Protein 5DJ4 (pdb70)

B-factor: mean 57.41, std 16.45, range [20.0, 118.85]

InterPro domains:
  IPR006730 Sestrin [PF04636] (44-479)
  IPR006730 Sestrin [PTHR12474] (34-480)
  IPR029032 AhpD-like [G3DSA:1.20.1290.10] (67-219)
  IPR029032 AhpD-like [SSF69118] (72-221)

Structure (mmCIF, N/CA/C/O backbone):
data_5DJ4
#
_entry.id   5DJ4
#
_cell.length_a   293.029
_cell.length_b   293.029
_cell.length_c   293.029
_cell.angle_alpha   90.00
_cell.angle_beta   90.00
_cell.angle_gamma   90.00
#
_symmetry.space_group_name_H-M   'I 2 3'
#
loop_
_entity.id
_entity.type
_entity.pdbx_description
1 polymer Sestrin-2
2 non-polymer LEUCINE
3 water water
#
loop_
_atom_site.group_PDB
_atom_site.id
_atom_site.type_symbol
_atom_site.label_atom_id
_atom_site.label_alt_id
_atom_site.label_comp_id
_atom_site.label_asym_id
_atom_site.label_entity_id
_atom_site.label_seq_id
_atom_site.pdbx_PDB_ins_code
_atom_site.Cartn_x
_atom_site.Cartn_y
_atom_site.Cartn_z
_atom_site.occupancy
_atom_site.B_iso_or_equiv
_atom_site.auth_seq_id
_atom_site.auth_comp_id
_atom_site.auth_asym_id
_atom_site.auth_atom_id
_atom_site.pdbx_PDB_model_num
ATOM 1 N N . GLY A 1 66 ? 189.075 72.570 97.601 1.00 54.90 66 GLY A N 1
ATOM 2 C CA . GLY A 1 66 ? 189.883 73.224 96.585 1.00 53.52 66 GLY A CA 1
ATOM 3 C C . GLY A 1 66 ? 191.384 73.199 96.848 1.00 55.56 66 GLY A C 1
ATOM 4 O O . GLY A 1 66 ? 191.833 72.919 97.965 1.00 56.12 66 GLY A O 1
ATOM 5 N N . LEU A 1 67 ? 192.159 73.484 95.804 1.00 53.45 67 LEU A N 1
ATOM 6 C CA . LEU A 1 67 ? 193.611 73.636 95.900 1.00 47.68 67 LEU A CA 1
ATOM 7 C C . LEU A 1 67 ? 193.945 74.889 96.695 1.00 52.27 67 LEU A C 1
ATOM 8 O O . LEU A 1 67 ? 194.483 75.841 96.155 1.00 52.18 67 LEU A O 1
ATOM 13 N N . GLU A 1 68 ? 193.626 74.878 97.982 1.00 53.59 68 GLU A N 1
ATOM 14 C CA . GLU A 1 68 ? 193.565 76.096 98.775 1.00 49.82 68 GLU A CA 1
ATOM 15 C C . GLU A 1 68 ? 194.886 76.863 98.894 1.00 50.57 68 GLU A C 1
ATOM 16 O O . GLU A 1 68 ? 194.890 78.091 98.833 1.00 51.54 68 GLU A O 1
ATOM 18 N N . ALA A 1 69 ? 196.000 76.157 99.053 1.00 48.19 69 ALA A N 1
ATOM 19 C CA . ALA A 1 69 ? 197.289 76.819 99.250 1.00 48.61 69 ALA A CA 1
ATOM 20 C C . ALA A 1 69 ? 197.770 77.561 97.999 1.00 47.44 69 ALA A C 1
ATOM 21 O O . ALA A 1 69 ? 198.476 78.556 98.099 1.00 50.50 69 ALA A O 1
ATOM 23 N N . LEU A 1 70 ? 197.369 77.064 96.833 1.00 46.20 70 LEU A N 1
ATOM 24 C CA . LEU A 1 70 ? 197.689 77.648 95.541 1.00 45.09 70 LEU A CA 1
ATOM 25 C C . LEU A 1 70 ? 196.850 78.870 95.261 1.00 44.80 70 LEU A C 1
ATOM 26 O O . LEU A 1 70 ? 197.355 79.912 94.838 1.00 44.65 70 LEU A O 1
ATOM 31 N N . MET A 1 71 ? 195.547 78.691 95.462 1.00 47.35 71 MET A N 1
ATOM 32 C CA . MET A 1 71 ? 194.541 79.742 95.326 1.00 45.04 71 MET A CA 1
ATOM 33 C C . MET A 1 71 ? 194.880 80.974 96.152 1.00 45.79 71 MET A C 1
ATOM 34 O O . MET A 1 71 ? 194.896 82.087 95.650 1.00 45.72 71 MET A O 1
ATOM 39 N N . SER A 1 72 ? 195.179 80.767 97.423 1.00 46.99 72 SER A N 1
ATOM 40 C CA . SER A 1 72 ? 195.419 81.892 98.312 1.00 52.12 72 SER A CA 1
ATOM 41 C C . SER A 1 72 ? 196.878 82.299 98.402 1.00 50.34 72 SER A C 1
ATOM 42 O O . SER A 1 72 ? 197.278 82.919 99.374 1.00 54.14 72 SER A O 1
ATOM 45 N N . SER A 1 73 ? 197.664 81.974 97.387 1.00 47.48 73 SER A N 1
ATOM 46 C CA . SER A 1 73 ? 199.091 82.210 97.451 1.00 47.85 73 SER A CA 1
ATOM 47 C C . SER A 1 73 ? 199.445 83.494 96.763 1.00 52.03 73 SER A C 1
ATOM 48 O O . SER A 1 73 ? 200.413 84.137 97.129 1.00 58.17 73 SER A O 1
ATOM 51 N N . GLY A 1 74 ? 198.659 83.855 95.753 1.00 50.43 74 GLY A N 1
ATOM 52 C CA . GLY A 1 74 ? 198.909 85.047 94.967 1.00 46.30 74 GLY A CA 1
ATOM 53 C C . GLY A 1 74 ? 199.866 84.834 93.811 1.00 45.43 74 GLY A C 1
ATOM 54 O O . GLY A 1 74 ? 200.355 85.799 93.237 1.00 52.07 74 GLY A O 1
ATOM 55 N N . ARG A 1 75 ? 200.106 83.579 93.446 1.00 44.81 75 ARG A N 1
ATOM 56 C CA . ARG A 1 75 ? 201.126 83.235 92.459 1.00 44.22 75 ARG A CA 1
ATOM 57 C C . ARG A 1 75 ? 200.567 82.710 91.144 1.00 46.00 75 ARG A C 1
ATOM 58 O O . ARG A 1 75 ? 201.300 82.565 90.167 1.00 48.28 75 ARG A O 1
ATOM 66 N N . VAL A 1 76 ? 199.276 82.394 91.127 1.00 42.53 76 VAL A N 1
ATOM 67 C CA . VAL A 1 76 ? 198.584 82.089 89.888 1.00 41.45 76 VAL A CA 1
ATOM 68 C C . VAL A 1 76 ? 197.476 83.109 89.667 1.00 41.35 76 VAL A C 1
ATOM 69 O O . VAL A 1 76 ? 197.058 83.786 90.598 1.00 42.12 76 VAL A O 1
ATOM 73 N N . ASP A 1 77 ? 197.001 83.237 88.435 1.00 40.54 77 ASP A N 1
ATOM 74 C CA . ASP A 1 77 ? 196.066 84.312 88.137 1.00 40.58 77 ASP A CA 1
ATOM 75 C C . ASP A 1 77 ? 194.641 84.005 88.581 1.00 43.34 77 ASP A C 1
ATOM 76 O O . ASP A 1 77 ? 194.319 82.880 88.932 1.00 45.92 77 ASP A O 1
ATOM 81 N N . ASN A 1 78 ? 193.803 85.033 88.545 1.00 43.38 78 ASN A N 1
ATOM 82 C CA . ASN A 1 78 ? 192.428 84.973 88.989 1.00 41.37 78 ASN A CA 1
ATOM 83 C C . ASN A 1 78 ? 191.627 83.823 88.414 1.00 44.68 78 ASN A C 1
ATOM 84 O O . ASN A 1 78 ? 190.867 83.191 89.128 1.00 52.33 78 ASN A O 1
ATOM 89 N N . LEU A 1 79 ? 191.810 83.548 87.128 1.00 39.80 79 LEU A N 1
ATOM 90 C CA . LEU A 1 79 ? 191.110 82.484 86.440 1.00 39.18 79 LEU A CA 1
ATOM 91 C C . LEU A 1 79 ? 191.458 81.134 87.029 1.00 39.11 79 LEU A C 1
ATOM 92 O O . LEU A 1 79 ? 190.582 80.335 87.296 1.00 41.86 79 LEU A O 1
ATOM 97 N N . ALA A 1 80 ? 192.743 80.869 87.207 1.00 39.24 80 ALA A N 1
ATOM 98 C CA . ALA A 1 80 ? 193.186 79.603 87.773 1.00 39.14 80 ALA A CA 1
ATOM 99 C C . ALA A 1 80 ? 192.776 79.469 89.223 1.00 40.01 80 ALA A C 1
ATOM 100 O O . ALA A 1 80 ? 192.577 78.375 89.699 1.00 40.18 80 ALA A O 1
ATOM 102 N N . VAL A 1 81 ? 192.643 80.586 89.922 1.00 40.69 81 VAL A N 1
ATOM 103 C CA . VAL A 1 81 ? 192.187 80.557 91.299 1.00 41.68 81 VAL A CA 1
ATOM 104 C C . VAL A 1 81 ? 190.782 80.005 91.396 1.00 43.63 81 VAL A C 1
ATOM 105 O O . VAL A 1 81 ? 190.515 79.152 92.219 1.00 52.44 81 VAL A O 1
ATOM 109 N N . VAL A 1 82 ? 189.888 80.470 90.538 1.00 43.64 82 VAL A N 1
ATOM 110 C CA . VAL A 1 82 ? 188.515 80.007 90.545 1.00 41.56 82 VAL A CA 1
ATOM 111 C C . VAL A 1 82 ? 188.397 78.574 90.017 1.00 40.95 82 VAL A C 1
ATOM 112 O O . VAL A 1 82 ? 187.556 77.814 90.480 1.00 43.70 82 VAL A O 1
ATOM 116 N N . MET A 1 83 ? 189.251 78.192 89.075 1.00 40.09 83 MET A N 1
ATOM 117 C CA . MET A 1 83 ? 189.306 76.807 88.600 1.00 39.63 83 MET A CA 1
ATOM 118 C C . MET A 1 83 ? 189.673 75.832 89.708 1.00 45.30 83 MET A C 1
ATOM 119 O O . MET A 1 83 ? 189.241 74.688 89.700 1.00 49.39 83 MET A O 1
ATOM 124 N N . GLY A 1 84 ? 190.488 76.294 90.648 1.00 40.79 84 GLY A N 1
ATOM 125 C CA . GLY A 1 84 ? 190.937 75.478 91.754 1.00 41.51 84 GLY A CA 1
ATOM 126 C C . GLY A 1 84 ? 189.842 75.040 92.696 1.00 42.35 84 GLY A C 1
ATOM 127 O O . GLY A 1 84 ? 190.069 74.190 93.524 1.00 43.43 84 GLY A O 1
ATOM 128 N N . LEU A 1 85 ? 188.657 75.625 92.571 1.00 42.46 85 LEU A N 1
ATOM 129 C CA . LEU A 1 85 ? 187.486 75.231 93.346 1.00 43.31 85 LEU A CA 1
ATOM 130 C C . LEU A 1 85 ? 187.097 73.769 93.089 1.00 43.47 85 LEU A C 1
ATOM 131 O O . LEU A 1 85 ? 186.462 73.128 93.928 1.00 44.04 85 LEU A O 1
ATOM 136 N N . HIS A 1 86 ? 187.482 73.254 91.924 1.00 42.84 86 HIS A N 1
ATOM 137 C CA . HIS A 1 86 ? 187.237 71.862 91.556 1.00 42.04 86 HIS A CA 1
ATOM 138 C C . HIS A 1 86 ? 188.493 71.152 91.067 1.00 41.94 86 HIS A C 1
ATOM 139 O O . HIS A 1 86 ? 188.683 70.983 89.876 1.00 40.70 86 HIS A O 1
ATOM 146 N N . PRO A 1 87 ? 189.331 70.694 92.004 1.00 42.16 87 PRO A N 1
ATOM 147 C CA . PRO A 1 87 ? 190.625 70.049 91.759 1.00 41.98 87 PRO A CA 1
ATOM 148 C C . PRO A 1 87 ? 190.635 68.958 90.694 1.00 41.45 87 PRO A C 1
ATOM 149 O O . PRO A 1 87 ? 191.626 68.823 90.023 1.00 46.00 87 PRO A O 1
ATOM 153 N N . ASP A 1 88 ? 189.561 68.207 90.527 1.00 41.58 88 ASP A N 1
ATOM 154 C CA . ASP A 1 88 ? 189.535 67.148 89.534 1.00 41.22 88 ASP A CA 1
ATOM 155 C C . ASP A 1 88 ? 189.346 67.674 88.127 1.00 40.23 88 ASP A C 1
ATOM 156 O O . ASP A 1 88 ? 189.742 67.033 87.161 1.00 39.85 88 ASP A O 1
ATOM 161 N N . TYR A 1 89 ? 188.756 68.849 88.013 1.00 39.93 89 TYR A N 1
ATOM 162 C CA . TYR A 1 89 ? 188.671 69.486 86.728 1.00 39.10 89 TYR A CA 1
ATOM 163 C C . TYR A 1 89 ? 189.910 70.299 86.465 1.00 38.68 89 TYR A C 1
ATOM 164 O O . TYR A 1 89 ? 190.387 70.333 85.347 1.00 38.20 89 TYR A O 1
ATOM 173 N N . PHE A 1 90 ? 190.425 70.957 87.497 1.00 39.08 90 PHE A N 1
ATOM 174 C CA . PHE A 1 90 ? 191.606 71.795 87.373 1.00 38.84 90 PHE A CA 1
ATOM 175 C C . PHE A 1 90 ? 192.773 71.058 86.744 1.00 38.63 90 PHE A C 1
ATOM 176 O O . PHE A 1 90 ? 193.456 71.603 85.893 1.00 42.97 90 PHE A O 1
ATOM 184 N N . THR A 1 91 ? 193.001 69.824 87.159 1.00 39.11 91 THR A N 1
ATOM 185 C CA . THR A 1 91 ? 194.115 69.065 86.629 1.00 39.12 91 THR A CA 1
ATOM 186 C C . THR A 1 91 ? 193.969 68.895 85.116 1.00 38.43 91 THR A C 1
ATOM 187 O O . THR A 1 91 ? 194.910 69.083 84.366 1.00 38.19 91 THR A O 1
ATOM 191 N N . SER A 1 92 ? 192.774 68.569 84.665 1.00 38.22 92 SER A N 1
ATOM 192 C CA . SER A 1 92 ? 192.549 68.403 83.248 1.00 37.69 92 SER A CA 1
ATOM 193 C C . SER A 1 92 ? 192.636 69.715 82.485 1.00 37.08 92 SER A C 1
ATOM 194 O O . SER A 1 92 ? 193.207 69.751 81.417 1.00 36.78 92 SER A O 1
ATOM 197 N N . PHE A 1 93 ? 192.063 70.780 83.036 1.00 37.03 93 PHE A N 1
ATOM 198 C CA . PHE A 1 93 ? 192.228 72.121 82.512 1.00 36.63 93 PHE A CA 1
ATOM 199 C C . PHE A 1 93 ? 193.693 72.527 82.369 1.00 36.59 93 PHE A C 1
ATOM 200 O O . PHE A 1 93 ? 194.099 73.025 81.333 1.00 36.24 93 PHE A O 1
ATOM 208 N N . TRP A 1 94 ? 194.474 72.334 83.420 1.00 37.07 94 TRP A N 1
ATOM 209 C CA . TRP A 1 94 ? 195.851 72.784 83.430 1.00 37.21 94 TRP A CA 1
ATOM 210 C C . TRP A 1 94 ? 196.720 72.059 82.411 1.00 37.13 94 TRP A C 1
ATOM 211 O O . TRP A 1 94 ? 197.515 72.679 81.721 1.00 41.42 94 TRP A O 1
ATOM 222 N N . ARG A 1 95 ? 196.588 70.745 82.340 1.00 37.35 95 ARG A N 1
ATOM 223 C CA . ARG A 1 95 ? 197.301 69.958 81.355 1.00 37.42 95 ARG A CA 1
ATOM 224 C C . ARG A 1 95 ? 197.113 70.450 79.922 1.00 36.89 95 ARG A C 1
ATOM 225 O O . ARG A 1 95 ? 198.067 70.508 79.169 1.00 46.77 95 ARG A O 1
ATOM 233 N N . LEU A 1 96 ? 195.891 70.788 79.538 1.00 36.45 96 LEU A N 1
ATOM 234 C CA . LEU A 1 96 ? 195.656 71.300 78.203 1.00 36.06 96 LEU A CA 1
ATOM 235 C C . LEU A 1 96 ? 196.171 72.716 78.050 1.00 40.27 96 LEU A C 1
ATOM 236 O O . LEU A 1 96 ? 196.706 73.076 77.028 1.00 45.68 96 LEU A O 1
ATOM 241 N N . HIS A 1 97 ? 195.987 73.523 79.077 1.00 39.96 97 HIS A N 1
ATOM 242 C CA . HIS A 1 97 ? 196.462 74.882 79.073 1.00 35.86 97 HIS A CA 1
ATOM 243 C C . HIS A 1 97 ? 197.977 74.927 78.864 1.00 36.15 97 HIS A C 1
ATOM 244 O O . HIS A 1 97 ? 198.465 75.659 78.029 1.00 42.09 97 HIS A O 1
ATOM 251 N N . TYR A 1 98 ? 198.706 74.133 79.640 1.00 36.59 98 TYR A N 1
ATOM 252 C CA . TYR A 1 98 ? 200.144 74.016 79.551 1.00 37.06 98 TYR A CA 1
ATOM 253 C C . TYR A 1 98 ? 200.583 73.429 78.209 1.00 37.08 98 TYR A C 1
ATOM 254 O O . TYR A 1 98 ? 201.586 73.838 77.649 1.00 58.50 98 TYR A O 1
ATOM 263 N N . LEU A 1 99 ? 199.841 72.463 77.693 1.00 36.91 99 LEU A N 1
ATOM 264 C CA . LEU A 1 99 ? 200.116 71.932 76.366 1.00 37.00 99 LEU A CA 1
ATOM 265 C C . LEU A 1 99 ? 200.026 73.017 75.288 1.00 36.70 99 LEU A C 1
ATOM 266 O O . LEU A 1 99 ? 200.943 73.204 74.514 1.00 42.09 99 LEU A O 1
ATOM 271 N N . LEU A 1 100 ? 198.920 73.747 75.261 1.00 36.20 100 LEU A N 1
ATOM 272 C CA . LEU A 1 100 ? 198.680 74.746 74.231 1.00 36.38 100 LEU A CA 1
ATOM 273 C C . LEU A 1 100 ? 199.579 75.953 74.306 1.00 41.33 100 LEU A C 1
ATOM 274 O O . LEU A 1 100 ? 199.933 76.514 73.285 1.00 53.70 100 LEU A O 1
ATOM 279 N N . LEU A 1 101 ? 199.962 76.359 75.499 1.00 36.29 101 LEU A N 1
ATOM 280 C CA . LEU A 1 101 ? 200.654 77.621 75.610 1.00 44.40 101 LEU A CA 1
ATOM 281 C C . LEU A 1 101 ? 202.108 77.490 76.049 1.00 50.15 101 LEU A C 1
ATOM 282 O O . LEU A 1 101 ? 202.880 78.430 75.904 1.00 54.65 101 LEU A O 1
ATOM 287 N N . HIS A 1 102 ? 202.516 76.331 76.536 1.00 37.36 102 HIS A N 1
ATOM 288 C CA . HIS A 1 102 ? 203.850 76.253 77.101 1.00 44.17 102 HIS A CA 1
ATOM 289 C C . HIS A 1 102 ? 204.588 74.985 76.762 1.00 41.93 102 HIS A C 1
ATOM 290 O O . HIS A 1 102 ? 205.499 74.592 77.486 1.00 42.94 102 HIS A O 1
ATOM 297 N N . THR A 1 103 ? 204.203 74.380 75.642 1.00 38.39 103 THR A N 1
ATOM 298 C CA . THR A 1 103 ? 204.797 73.156 75.118 1.00 38.95 103 THR A CA 1
ATOM 299 C C . THR A 1 103 ? 204.955 73.297 73.621 1.00 46.09 103 THR A C 1
ATOM 300 O O . THR A 1 103 ? 204.032 73.718 72.938 1.00 51.81 103 THR A O 1
ATOM 304 N N . ASP A 1 104 ? 206.121 72.939 73.110 1.00 50.71 104 ASP A N 1
ATOM 305 C CA . ASP A 1 104 ? 206.398 72.989 71.683 1.00 48.48 104 ASP A CA 1
ATOM 306 C C . ASP A 1 104 ? 205.431 72.115 70.893 1.00 50.66 104 ASP A C 1
ATOM 307 O O . ASP A 1 104 ? 205.087 71.012 71.318 1.00 52.83 104 ASP A O 1
ATOM 312 N N . GLY A 1 105 ? 204.991 72.628 69.745 1.00 50.96 105 GLY A N 1
ATOM 313 C CA . GLY A 1 105 ? 204.033 71.950 68.892 1.00 42.98 105 GLY A CA 1
ATOM 314 C C . GLY A 1 105 ? 204.131 72.446 67.470 1.00 39.96 105 GLY A C 1
ATOM 315 O O . GLY A 1 105 ? 205.113 73.076 67.108 1.00 40.51 105 GLY A O 1
ATOM 316 N N . PRO A 1 106 ? 203.120 72.149 66.649 1.00 39.76 106 PRO A N 1
ATOM 317 C CA . PRO A 1 106 ? 203.097 72.590 65.252 1.00 40.17 106 PRO A CA 1
ATOM 318 C C . PRO A 1 106 ? 203.298 74.096 65.066 1.00 47.60 106 PRO A C 1
ATOM 319 O O . PRO A 1 106 ? 203.914 74.495 64.089 1.00 49.22 106 PRO A O 1
ATOM 323 N N . LEU A 1 107 ? 202.783 74.907 65.986 1.00 39.25 107 LEU A N 1
ATOM 324 C CA . LEU A 1 107 ? 202.837 76.356 65.860 1.00 39.15 107 LEU A CA 1
ATOM 325 C C . LEU A 1 107 ? 203.770 76.981 66.885 1.00 39.20 107 LEU A C 1
ATOM 326 O O . LEU A 1 107 ? 203.858 76.527 68.013 1.00 50.24 107 LEU A O 1
ATOM 331 N N . ALA A 1 108 ? 204.470 78.024 66.467 1.00 39.65 108 ALA A N 1
ATOM 332 C CA . ALA A 1 108 ? 205.367 78.769 67.323 1.00 39.84 108 ALA A CA 1
ATOM 333 C C . ALA A 1 108 ? 204.612 79.452 68.455 1.00 39.09 108 ALA A C 1
ATOM 334 O O . ALA A 1 108 ? 203.474 79.832 68.305 1.00 38.56 108 ALA A O 1
ATOM 336 N N . SER A 1 109 ? 205.271 79.604 69.588 1.00 39.18 109 SER A N 1
ATOM 337 C CA . SER A 1 109 ? 204.728 80.238 70.775 1.00 38.67 109 SER A CA 1
ATOM 338 C C . SER A 1 109 ? 203.962 81.533 70.522 1.00 38.43 109 SER A C 1
ATOM 339 O O . SER A 1 109 ? 202.895 81.729 71.054 1.00 44.83 109 SER A O 1
ATOM 342 N N . SER A 1 110 ? 204.516 82.415 69.705 1.00 42.48 110 SER A N 1
ATOM 343 C CA . SER A 1 110 ? 203.913 83.708 69.444 1.00 38.94 110 SER A CA 1
ATOM 344 C C . SER A 1 110 ? 202.680 83.605 68.560 1.00 38.58 110 SER A C 1
ATOM 345 O O . SER A 1 110 ? 201.740 84.365 68.719 1.00 45.01 110 SER A O 1
ATOM 348 N N . TRP A 1 111 ? 202.688 82.671 67.624 1.00 38.67 111 TRP A N 1
ATOM 349 C CA . TRP A 1 111 ? 201.512 82.393 66.810 1.00 38.41 111 TRP A CA 1
ATOM 350 C C . TRP A 1 111 ? 200.361 81.886 67.646 1.00 37.67 111 TRP A C 1
ATOM 351 O O . TRP A 1 111 ? 199.227 82.196 67.378 1.00 37.46 111 TRP A O 1
ATOM 362 N N . ARG A 1 112 ? 200.661 81.110 68.672 1.00 37.40 112 ARG A N 1
ATOM 363 C CA . ARG A 1 112 ? 199.626 80.497 69.477 1.00 36.81 112 ARG A CA 1
ATOM 364 C C . ARG A 1 112 ? 198.967 81.512 70.398 1.00 36.57 112 ARG A C 1
ATOM 365 O O . ARG A 1 112 ? 197.767 81.490 70.574 1.00 36.26 112 ARG A O 1
ATOM 373 N N . HIS A 1 113 ? 199.760 82.399 70.976 1.00 36.85 113 HIS A N 1
ATOM 374 C CA . HIS A 1 113 ? 199.240 83.523 71.729 1.00 36.84 113 HIS A CA 1
ATOM 375 C C . HIS A 1 113 ? 198.462 84.490 70.878 1.00 37.00 113 HIS A C 1
ATOM 376 O O . HIS A 1 113 ? 197.457 85.021 71.307 1.00 39.97 113 HIS A O 1
ATOM 383 N N . TYR A 1 114 ? 198.936 84.745 69.672 1.00 37.38 114 TYR A N 1
ATOM 384 C CA . TYR A 1 114 ? 198.209 85.622 68.791 1.00 37.66 114 TYR A CA 1
ATOM 385 C C . TYR A 1 114 ? 196.886 85.008 68.365 1.00 37.35 114 TYR A C 1
ATOM 386 O O . TYR A 1 114 ? 195.900 85.706 68.306 1.00 37.46 114 TYR A O 1
ATOM 395 N N . ILE A 1 115 ? 196.862 83.712 68.076 1.00 37.06 115 ILE A N 1
ATOM 396 C CA . ILE A 1 115 ? 195.622 83.033 67.734 1.00 36.83 115 ILE A CA 1
ATOM 397 C C . ILE A 1 115 ? 194.625 83.136 68.883 1.00 36.49 115 ILE A C 1
ATOM 398 O O . ILE A 1 115 ? 193.444 83.324 68.663 1.00 39.51 115 ILE A O 1
ATOM 403 N N . ALA A 1 116 ? 195.117 83.046 70.110 1.00 36.26 116 ALA A N 1
ATOM 404 C CA . ALA A 1 116 ? 194.295 83.209 71.300 1.00 36.08 116 ALA A CA 1
ATOM 405 C C . ALA A 1 116 ? 193.744 84.630 71.484 1.00 36.45 116 ALA A C 1
ATOM 406 O O . ALA A 1 116 ? 192.676 84.803 72.029 1.00 36.48 116 ALA A O 1
ATOM 408 N N . ILE A 1 117 ? 194.484 85.642 71.047 1.00 36.85 117 ILE A N 1
ATOM 409 C CA . ILE A 1 117 ? 194.000 87.015 71.075 1.00 37.36 117 ILE A CA 1
ATOM 410 C C . ILE A 1 117 ? 192.830 87.175 70.110 1.00 37.59 117 ILE A C 1
ATOM 411 O O . ILE A 1 117 ? 191.832 87.780 70.441 1.00 46.61 117 ILE A O 1
ATOM 416 N N . MET A 1 118 ? 192.960 86.614 68.921 1.00 37.58 118 MET A N 1
ATOM 417 C CA . MET A 1 118 ? 191.893 86.626 67.940 1.00 37.88 118 MET A CA 1
ATOM 418 C C . MET A 1 118 ? 190.627 85.955 68.441 1.00 37.64 118 MET A C 1
ATOM 419 O O . MET A 1 118 ? 189.532 86.417 68.173 1.00 38.07 118 MET A O 1
ATOM 424 N N . ALA A 1 119 ? 190.798 84.859 69.168 1.00 49.24 119 ALA A N 1
ATOM 425 C CA . ALA A 1 119 ? 189.687 84.092 69.710 1.00 36.87 119 ALA A CA 1
ATOM 426 C C . ALA A 1 119 ? 188.951 84.843 70.815 1.00 37.10 119 ALA A C 1
ATOM 427 O O . ALA A 1 119 ? 187.726 84.907 70.817 1.00 37.42 119 ALA A O 1
ATOM 429 N N . ALA A 1 120 ? 189.698 85.410 71.755 1.00 37.54 120 ALA A N 1
ATOM 430 C CA . ALA A 1 120 ? 189.109 86.117 72.882 1.00 37.40 120 ALA A CA 1
ATOM 431 C C . ALA A 1 120 ? 188.461 87.427 72.462 1.00 38.15 120 ALA A C 1
ATOM 432 O O . ALA A 1 120 ? 187.578 87.934 73.132 1.00 44.17 120 ALA A O 1
ATOM 434 N N . ALA A 1 121 ? 188.918 87.977 71.349 1.00 38.38 121 ALA A N 1
ATOM 435 C CA . ALA A 1 121 ? 188.398 89.233 70.846 1.00 39.21 121 ALA A CA 1
ATOM 436 C C . ALA A 1 121 ? 186.980 89.058 70.316 1.00 39.61 121 ALA A C 1
ATOM 437 O O . ALA A 1 121 ? 186.206 89.991 70.328 1.00 40.41 121 ALA A O 1
ATOM 439 N N . ARG A 1 122 ? 186.636 87.858 69.864 1.00 39.21 122 ARG A N 1
ATOM 440 C CA . ARG A 1 122 ? 185.284 87.574 69.414 1.00 39.59 122 ARG A CA 1
ATOM 441 C C . ARG A 1 122 ? 184.241 87.889 70.484 1.00 40.04 122 ARG A C 1
ATOM 442 O O . ARG A 1 122 ? 183.129 88.281 70.173 1.00 40.81 122 ARG A O 1
ATOM 450 N N . HIS A 1 123 ? 184.601 87.716 71.746 1.00 48.95 123 HIS A N 1
ATOM 451 C CA . HIS A 1 123 ? 183.679 87.987 72.839 1.00 40.18 123 HIS A CA 1
ATOM 452 C C . HIS A 1 123 ? 184.076 89.212 73.619 1.00 40.67 123 HIS A C 1
ATOM 453 O O . HIS A 1 123 ? 183.594 89.421 74.712 1.00 41.07 123 HIS A O 1
ATOM 460 N N . GLN A 1 124 ? 184.977 90.002 73.052 1.00 45.55 124 GLN A N 1
ATOM 461 C CA . GLN A 1 124 ? 185.428 91.237 73.667 1.00 41.31 124 GLN A CA 1
ATOM 462 C C . GLN A 1 124 ? 185.960 90.969 75.077 1.00 44.98 124 GLN A C 1
ATOM 463 O O . GLN A 1 124 ? 185.700 91.727 75.996 1.00 46.11 124 GLN A O 1
ATOM 469 N N . CYS A 1 125 ? 186.704 89.875 75.235 1.00 40.04 125 CYS A N 1
ATOM 470 C CA . CYS A 1 125 ? 187.208 89.446 76.540 1.00 39.76 125 CYS A CA 1
ATOM 471 C C . CYS A 1 125 ? 188.584 90.019 76.878 1.00 39.71 125 CYS A C 1
ATOM 472 O O . CYS A 1 125 ? 189.587 89.393 76.605 1.00 39.06 125 CYS A O 1
ATOM 475 N N . SER A 1 126 ? 188.627 91.187 77.507 1.00 40.50 126 SER A N 1
ATOM 476 C CA . SER A 1 126 ? 189.896 91.858 77.769 1.00 40.64 126 SER A CA 1
ATOM 477 C C . SER A 1 126 ? 190.771 91.143 78.763 1.00 40.21 126 SER A C 1
ATOM 478 O O . SER A 1 126 ? 191.974 91.304 78.734 1.00 51.32 126 SER A O 1
ATOM 481 N N . TYR A 1 127 ? 190.184 90.340 79.635 1.00 40.06 127 TYR A N 1
ATOM 482 C CA . TYR A 1 127 ? 190.992 89.552 80.543 1.00 39.70 127 TYR A CA 1
ATOM 483 C C . TYR A 1 127 ? 191.931 88.642 79.750 1.00 38.86 127 TYR A C 1
ATOM 484 O O . TYR A 1 127 ? 193.109 88.565 80.031 1.00 46.73 127 TYR A O 1
ATOM 493 N N . LEU A 1 128 ? 191.390 87.963 78.754 1.00 38.36 128 LEU A N 1
ATOM 494 C CA . LEU A 1 128 ? 192.128 87.001 77.958 1.00 37.66 128 LEU A CA 1
ATOM 495 C C . LEU A 1 128 ? 192.960 87.651 76.864 1.00 37.71 128 LEU A C 1
ATOM 496 O O . LEU A 1 128 ? 194.042 87.188 76.558 1.00 39.48 128 LEU A O 1
ATOM 501 N N . VAL A 1 129 ? 192.450 88.715 76.258 1.00 39.91 129 VAL A N 1
ATOM 502 C CA . VAL A 1 129 ? 193.220 89.443 75.269 1.00 38.41 129 VAL A CA 1
ATOM 503 C C . VAL A 1 129 ? 194.453 90.039 75.925 1.00 38.72 129 VAL A C 1
ATOM 504 O O . VAL A 1 129 ? 195.559 89.861 75.434 1.00 40.50 129 VAL A O 1
ATOM 508 N N . GLY A 1 130 ? 194.263 90.738 77.038 1.00 39.24 130 GLY A N 1
ATOM 509 C CA . GLY A 1 130 ? 195.355 91.398 77.727 1.00 39.72 130 GLY A CA 1
ATOM 510 C C . GLY A 1 130 ? 196.411 90.456 78.263 1.00 39.73 130 GLY A C 1
ATOM 511 O O . GLY A 1 130 ? 197.583 90.787 78.311 1.00 44.67 130 GLY A O 1
ATOM 512 N N . SER A 1 131 ? 195.977 89.273 78.663 1.00 38.77 131 SER A N 1
ATOM 513 C CA . SER A 1 131 ? 196.834 88.215 79.140 1.00 38.43 131 SER A CA 1
ATOM 514 C C . SER A 1 131 ? 197.684 87.611 78.014 1.00 38.05 131 SER A C 1
ATOM 515 O O . SER A 1 131 ? 198.879 87.438 78.153 1.00 38.20 131 SER A O 1
ATOM 518 N N . HIS A 1 132 ? 197.074 87.311 76.884 1.00 37.68 132 HIS A N 1
ATOM 519 C CA . HIS A 1 132 ? 197.824 86.814 75.746 1.00 37.47 132 HIS A CA 1
ATOM 520 C C . HIS A 1 132 ? 198.633 87.883 75.009 1.00 37.99 132 HIS A C 1
ATOM 521 O O . HIS A 1 132 ? 199.623 87.561 74.367 1.00 38.05 132 HIS A O 1
ATOM 528 N N . MET A 1 133 ? 198.223 89.145 75.101 1.00 38.48 133 MET A N 1
ATOM 529 C CA . MET A 1 133 ? 199.014 90.224 74.541 1.00 39.11 133 MET A CA 1
ATOM 530 C C . MET A 1 133 ? 200.350 90.308 75.262 1.00 39.47 133 MET A C 1
ATOM 531 O O . MET A 1 133 ? 201.376 90.443 74.627 1.00 39.79 133 MET A O 1
ATOM 536 N N . ALA A 1 134 ? 200.342 90.208 76.589 1.00 39.53 134 ALA A N 1
ATOM 537 C CA . ALA A 1 134 ? 201.583 90.270 77.367 1.00 40.00 134 ALA A CA 1
ATOM 538 C C . ALA A 1 134 ? 202.494 89.083 77.100 1.00 39.71 134 ALA A C 1
ATOM 539 O O . ALA A 1 134 ? 203.679 89.262 76.949 1.00 40.60 134 ALA A O 1
ATOM 541 N N . GLU A 1 135 ? 201.943 87.876 77.046 1.00 39.02 135 GLU A N 1
ATOM 542 C CA . GLU A 1 135 ? 202.715 86.686 76.731 1.00 38.82 135 GLU A CA 1
ATOM 543 C C . GLU A 1 135 ? 203.295 86.723 75.335 1.00 38.96 135 GLU A C 1
ATOM 544 O O . GLU A 1 135 ? 204.423 86.339 75.131 1.00 43.41 135 GLU A O 1
ATOM 550 N N . PHE A 1 136 ? 202.506 87.158 74.373 1.00 38.78 136 PHE A N 1
ATOM 551 C CA . PHE A 1 136 ? 202.972 87.330 73.010 1.00 39.04 136 PHE A CA 1
ATOM 552 C C . PHE A 1 136 ? 204.246 88.170 72.979 1.00 39.88 136 PHE A C 1
ATOM 553 O O . PHE A 1 136 ? 205.202 87.840 72.289 1.00 43.39 136 PHE A O 1
ATOM 561 N N . LEU A 1 137 ? 204.265 89.248 73.748 1.00 40.28 137 LEU A N 1
ATOM 562 C CA . LEU A 1 137 ? 205.421 90.119 73.790 1.00 41.18 137 LEU A CA 1
ATOM 563 C C . LEU A 1 137 ? 206.594 89.504 74.537 1.00 41.50 137 LEU A C 1
ATOM 564 O O . LEU A 1 137 ? 207.706 89.582 74.056 1.00 42.15 137 LEU A O 1
ATOM 569 N N . GLN A 1 138 ? 206.350 88.882 75.692 1.00 41.17 138 GLN A N 1
ATOM 570 C CA . GLN A 1 138 ? 207.400 88.185 76.453 1.00 41.54 138 GLN A CA 1
ATOM 571 C C . GLN A 1 138 ? 208.034 87.006 75.719 1.00 41.48 138 GLN A C 1
ATOM 572 O O . GLN A 1 138 ? 209.114 86.573 76.065 1.00 42.06 138 GLN A O 1
ATOM 578 N N . THR A 1 139 ? 207.356 86.479 74.721 1.00 40.88 139 THR A N 1
ATOM 579 C CA . THR A 1 139 ? 207.826 85.307 74.013 1.00 40.87 139 THR A CA 1
ATOM 580 C C . THR A 1 139 ? 208.422 85.659 72.644 1.00 41.40 139 THR A C 1
ATOM 581 O O . THR A 1 139 ? 208.740 84.778 71.859 1.00 42.22 139 THR A O 1
ATOM 585 N N . GLY A 1 140 ? 208.560 86.947 72.356 1.00 41.85 140 GLY A N 1
ATOM 586 C CA . GLY A 1 140 ? 209.249 87.386 71.160 1.00 42.58 140 GLY A CA 1
ATOM 587 C C . GLY A 1 140 ? 208.367 87.683 69.977 1.00 42.29 140 GLY A C 1
ATOM 588 O O . GLY A 1 140 ? 208.820 87.689 68.845 1.00 42.83 140 GLY A O 1
ATOM 589 N N . GLY A 1 141 ? 207.094 87.928 70.226 1.00 41.55 141 GLY A N 1
ATOM 590 C CA . GLY A 1 141 ? 206.208 88.279 69.152 1.00 41.40 141 GLY A CA 1
ATOM 591 C C . GLY A 1 141 ? 206.479 89.688 68.701 1.00 42.18 141 GLY A C 1
ATOM 592 O O . GLY A 1 141 ? 206.783 90.556 69.506 1.00 42.53 141 GLY A O 1
ATOM 593 N N . ASP A 1 142 ? 206.374 89.895 67.398 1.00 42.55 142 ASP A N 1
ATOM 594 C CA . ASP A 1 142 ? 206.473 91.199 66.774 1.00 43.36 142 ASP A CA 1
ATOM 595 C C . ASP A 1 142 ? 205.390 92.135 67.306 1.00 43.11 142 ASP A C 1
ATOM 596 O O . ASP A 1 142 ? 204.225 91.908 67.061 1.00 42.55 142 ASP A O 1
ATOM 601 N N . PRO A 1 143 ? 205.776 93.205 68.019 1.00 43.66 143 PRO A N 1
ATOM 602 C CA . PRO A 1 143 ? 204.811 94.104 68.651 1.00 43.59 143 PRO A CA 1
ATOM 603 C C . PRO A 1 143 ? 203.855 94.762 67.668 1.00 43.85 143 PRO A C 1
ATOM 604 O O . PRO A 1 143 ? 202.800 95.225 68.056 1.00 43.67 143 PRO A O 1
ATOM 608 N N . GLU A 1 144 ? 204.227 94.808 66.402 1.00 44.39 144 GLU A N 1
ATOM 609 C CA . GLU A 1 144 ? 203.416 95.486 65.421 1.00 44.85 144 GLU A CA 1
ATOM 610 C C . GLU A 1 144 ? 202.137 94.740 65.129 1.00 44.05 144 GLU A C 1
ATOM 611 O O . GLU A 1 144 ? 201.176 95.343 64.666 1.00 46.72 144 GLU A O 1
ATOM 617 N N . TRP A 1 145 ? 202.121 93.435 65.393 1.00 43.16 145 TRP A N 1
ATOM 618 C CA . TRP A 1 145 ? 200.915 92.636 65.217 1.00 42.42 145 TRP A CA 1
ATOM 619 C C . TRP A 1 145 ? 199.807 93.091 66.147 1.00 42.09 145 TRP A C 1
ATOM 620 O O . TRP A 1 145 ? 198.650 92.828 65.900 1.00 41.80 145 TRP A O 1
ATOM 631 N N . LEU A 1 146 ? 200.173 93.751 67.234 1.00 42.23 146 LEU A N 1
ATOM 632 C CA . LEU A 1 146 ? 199.209 94.177 68.240 1.00 42.05 146 LEU A CA 1
ATOM 633 C C . LEU A 1 146 ? 198.523 95.494 67.875 1.00 42.91 146 LEU A C 1
ATOM 634 O O . LEU A 1 146 ? 197.686 95.989 68.619 1.00 43.00 146 LEU A O 1
ATOM 639 N N . LEU A 1 147 ? 198.883 96.053 66.729 1.00 43.67 147 LEU A N 1
ATOM 640 C CA . LEU A 1 147 ? 198.158 97.177 66.184 1.00 44.57 147 LEU A CA 1
ATOM 641 C C . LEU A 1 147 ? 196.930 96.697 65.421 1.00 44.36 147 LEU A C 1
ATOM 642 O O . LEU A 1 147 ? 196.110 97.490 65.011 1.00 62.23 147 LEU A O 1
ATOM 647 N N . GLY A 1 148 ? 196.804 95.395 65.236 1.00 43.47 148 GLY A N 1
ATOM 648 C CA . GLY A 1 148 ? 195.633 94.831 64.609 1.00 43.26 148 GLY A CA 1
ATOM 649 C C . GLY A 1 148 ? 195.960 93.778 63.580 1.00 42.99 148 GLY A C 1
ATOM 650 O O . GLY A 1 148 ? 197.102 93.664 63.158 1.00 43.18 148 GLY A O 1
ATOM 651 N N . LEU A 1 149 ? 194.944 93.030 63.166 1.00 42.68 149 LEU A N 1
ATOM 652 C CA . LEU A 1 149 ? 195.083 91.900 62.250 1.00 42.43 149 LEU A CA 1
ATOM 653 C C . LEU A 1 149 ? 195.791 92.204 60.945 1.00 43.31 149 LEU A C 1
ATOM 654 O O . LEU A 1 149 ? 196.460 91.345 60.387 1.00 46.82 149 LEU A O 1
ATOM 659 N N . HIS A 1 150 ? 195.617 93.418 60.442 1.00 44.30 150 HIS A N 1
ATOM 660 C CA . HIS A 1 150 ? 196.110 93.773 59.126 1.00 45.33 150 HIS A CA 1
ATOM 661 C C . HIS A 1 150 ? 197.620 93.739 59.081 1.00 45.47 150 HIS A C 1
ATOM 662 O O . HIS A 1 150 ? 198.207 93.607 58.014 1.00 46.16 150 HIS A O 1
ATOM 669 N N . ARG A 1 151 ? 198.244 93.838 60.250 1.00 45.02 151 ARG A N 1
ATOM 670 C CA . ARG A 1 151 ? 199.696 93.811 60.362 1.00 45.10 151 ARG A CA 1
ATOM 671 C C . ARG A 1 151 ? 200.233 92.399 60.559 1.00 44.30 151 ARG A C 1
ATOM 672 O O . ARG A 1 151 ? 201.430 92.200 60.621 1.00 45.61 151 ARG A O 1
ATOM 680 N N . ALA A 1 152 ? 199.333 91.428 60.642 1.00 43.53 152 ALA A N 1
ATOM 681 C CA . ALA A 1 152 ? 199.674 90.038 60.886 1.00 42.80 152 ALA A CA 1
ATOM 682 C C . ALA A 1 152 ? 199.739 89.248 59.576 1.00 43.24 152 ALA A C 1
ATOM 683 O O . ALA A 1 152 ? 199.087 89.607 58.613 1.00 50.01 152 ALA A O 1
ATOM 685 N N . PRO A 1 153 ? 200.526 88.165 59.539 1.00 43.05 153 PRO A N 1
ATOM 686 C CA . PRO A 1 153 ? 200.723 87.380 58.322 1.00 43.62 153 PRO A CA 1
ATOM 687 C C . PRO A 1 153 ? 199.420 86.918 57.712 1.00 43.51 153 PRO A C 1
ATOM 688 O O . PRO A 1 153 ? 198.495 86.618 58.443 1.00 42.68 153 PRO A O 1
ATOM 692 N N . GLU A 1 154 ? 199.361 86.849 56.390 1.00 44.43 154 GLU A N 1
ATOM 693 C CA . GLU A 1 154 ? 198.159 86.413 55.704 1.00 44.53 154 GLU A CA 1
ATOM 694 C C . GLU A 1 154 ? 197.689 85.043 56.203 1.00 43.65 154 GLU A C 1
ATOM 695 O O . GLU A 1 154 ? 196.498 84.787 56.288 1.00 43.55 154 GLU A O 1
ATOM 701 N N . LYS A 1 155 ? 198.627 84.173 56.547 1.00 43.39 155 LYS A N 1
ATOM 702 C CA . LYS A 1 155 ? 198.289 82.856 57.065 1.00 42.65 155 LYS A CA 1
ATOM 703 C C . LYS A 1 155 ? 197.412 82.918 58.325 1.00 41.57 155 LYS A C 1
ATOM 704 O O . LYS A 1 155 ? 196.455 82.187 58.448 1.00 41.18 155 LYS A O 1
ATOM 710 N N . LEU A 1 156 ? 197.753 83.807 59.247 1.00 43.07 156 LEU A N 1
ATOM 711 C CA . LEU A 1 156 ? 196.975 84.046 60.452 1.00 40.39 156 LEU A CA 1
ATOM 712 C C . LEU A 1 156 ? 195.621 84.706 60.157 1.00 40.54 156 LEU A C 1
ATOM 713 O O . LEU A 1 156 ? 194.640 84.430 60.808 1.00 41.00 156 LEU A O 1
ATOM 718 N N . ARG A 1 157 ? 195.576 85.580 59.167 1.00 42.11 157 ARG A N 1
ATOM 719 C CA . ARG A 1 157 ? 194.355 86.278 58.794 1.00 41.79 157 ARG A CA 1
ATOM 720 C C . ARG A 1 157 ? 193.277 85.390 58.189 1.00 41.87 157 ARG A C 1
ATOM 721 O O . ARG A 1 157 ? 192.100 85.673 58.344 1.00 41.89 157 ARG A O 1
ATOM 729 N N . LYS A 1 158 ? 193.681 84.318 57.514 1.00 42.02 158 LYS A N 1
ATOM 730 C CA . LYS A 1 158 ? 192.763 83.360 56.908 1.00 42.20 158 LYS A CA 1
ATOM 731 C C . LYS A 1 158 ? 191.914 82.653 57.952 1.00 41.31 158 LYS A C 1
ATOM 732 O O . LYS A 1 158 ? 190.914 82.014 57.642 1.00 42.56 158 LYS A O 1
ATOM 738 N N . LEU A 1 159 ? 192.326 82.781 59.199 1.00 40.50 159 LEU A N 1
ATOM 739 C CA . LEU A 1 159 ? 191.665 82.152 60.320 1.00 39.70 159 LEU A CA 1
ATOM 740 C C . LEU A 1 159 ? 190.446 82.924 60.812 1.00 39.70 159 LEU A C 1
ATOM 741 O O . LEU A 1 159 ? 189.697 82.424 61.616 1.00 44.59 159 LEU A O 1
ATOM 746 N N . SER A 1 160 ? 190.257 84.147 60.341 1.00 40.33 160 SER A N 1
ATOM 747 C CA . SER A 1 160 ? 189.215 85.007 60.860 1.00 40.47 160 SER A CA 1
ATOM 748 C C . SER A 1 160 ? 187.814 84.460 60.676 1.00 40.68 160 SER A C 1
ATOM 749 O O . SER A 1 160 ? 186.977 84.569 61.558 1.00 40.46 160 SER A O 1
ATOM 752 N N . GLU A 1 161 ? 187.549 83.907 59.505 1.00 41.25 161 GLU A N 1
ATOM 753 C CA . GLU A 1 161 ? 186.233 83.420 59.197 1.00 41.65 161 GLU A CA 1
ATOM 754 C C . GLU A 1 161 ? 185.846 82.290 60.135 1.00 40.88 161 GLU A C 1
ATOM 755 O O . GLU A 1 161 ? 184.781 82.319 60.731 1.00 40.90 161 GLU A O 1
ATOM 761 N N . ILE A 1 162 ? 186.728 81.310 60.290 1.00 40.30 162 ILE A N 1
ATOM 762 C CA . ILE A 1 162 ? 186.403 80.141 61.084 1.00 39.71 162 ILE A CA 1
ATOM 763 C C . ILE A 1 162 ? 186.467 80.451 62.583 1.00 38.98 162 ILE A C 1
ATOM 764 O O . ILE A 1 162 ? 185.791 79.825 63.367 1.00 40.45 162 ILE A O 1
ATOM 769 N N . ASN A 1 163 ? 187.261 81.436 62.971 1.00 38.80 163 ASN A N 1
ATOM 770 C CA . ASN A 1 163 ? 187.221 81.993 64.311 1.00 38.35 163 ASN A CA 1
ATOM 771 C C . ASN A 1 163 ? 185.816 82.503 64.640 1.00 38.76 163 ASN A C 1
ATOM 772 O O . ASN A 1 163 ? 185.189 82.077 65.606 1.00 38.50 163 ASN A O 1
ATOM 777 N N . LYS A 1 164 ? 185.324 83.414 63.815 1.00 39.54 164 LYS A N 1
ATOM 778 C CA . LYS A 1 164 ? 183.978 83.946 63.949 1.00 40.17 164 LYS A CA 1
ATOM 779 C C . LYS A 1 164 ? 182.880 82.870 63.952 1.00 40.28 164 LYS A C 1
ATOM 780 O O . LYS A 1 164 ? 181.957 82.926 64.753 1.00 40.42 164 LYS A O 1
ATOM 786 N N . LEU A 1 165 ? 182.987 81.886 63.069 1.00 40.32 165 LEU A N 1
ATOM 787 C CA . LEU A 1 165 ? 181.971 80.861 62.978 1.00 40.56 165 LEU A CA 1
ATOM 788 C C . LEU A 1 165 ? 182.027 79.910 64.154 1.00 39.81 165 LEU A C 1
ATOM 789 O O . LEU A 1 165 ? 181.010 79.559 64.707 1.00 43.80 165 LEU A O 1
ATOM 794 N N . LEU A 1 166 ? 183.224 79.491 64.529 1.00 46.63 166 LEU A N 1
ATOM 795 C CA . LEU A 1 166 ? 183.433 78.681 65.720 1.00 38.38 166 LEU A CA 1
ATOM 796 C C . LEU A 1 166 ? 182.806 79.328 66.944 1.00 38.36 166 LEU A C 1
ATOM 797 O O . LEU A 1 166 ? 182.105 78.687 67.693 1.00 39.03 166 LEU A O 1
ATOM 802 N N . ALA A 1 167 ? 183.059 80.614 67.133 1.00 38.47 167 ALA A N 1
ATOM 803 C CA . ALA A 1 167 ? 182.573 81.344 68.297 1.00 38.58 167 ALA A CA 1
ATOM 804 C C . ALA A 1 167 ? 181.052 81.519 68.348 1.00 39.37 167 ALA A C 1
ATOM 805 O O . ALA A 1 167 ? 180.463 81.437 69.405 1.00 44.00 167 ALA A O 1
ATOM 807 N N . HIS A 1 168 ? 180.407 81.757 67.219 1.00 40.07 168 HIS A N 1
ATOM 808 C CA . HIS A 1 168 ? 179.022 82.195 67.257 1.00 41.03 168 HIS A CA 1
ATOM 809 C C . HIS A 1 168 ? 178.038 81.241 66.610 1.00 41.54 168 HIS A C 1
ATOM 810 O O . HIS A 1 168 ? 176.942 81.062 67.111 1.00 42.09 168 HIS A O 1
ATOM 817 N N . ARG A 1 169 ? 178.440 80.629 65.503 1.00 41.45 169 ARG A N 1
ATOM 818 C CA . ARG A 1 169 ? 177.575 79.759 64.729 1.00 42.07 169 ARG A CA 1
ATOM 819 C C . ARG A 1 169 ? 178.363 78.600 64.139 1.00 41.54 169 ARG A C 1
ATOM 820 O O . ARG A 1 169 ? 178.558 78.546 62.941 1.00 41.92 169 ARG A O 1
ATOM 828 N N . PRO A 1 170 ? 178.816 77.660 64.977 1.00 40.78 170 PRO A N 1
ATOM 829 C CA . PRO A 1 170 ? 179.709 76.623 64.452 1.00 40.34 170 PRO A CA 1
ATOM 830 C C . PRO A 1 170 ? 179.054 75.728 63.412 1.00 41.06 170 PRO A C 1
ATOM 831 O O . PRO A 1 170 ? 179.748 75.132 62.603 1.00 41.03 170 PRO A O 1
ATOM 835 N N . TRP A 1 171 ? 177.734 75.627 63.444 1.00 41.82 171 TRP A N 1
ATOM 836 C CA . TRP A 1 171 ? 177.000 74.767 62.518 1.00 42.66 171 TRP A CA 1
ATOM 837 C C . TRP A 1 171 ? 177.134 75.220 61.059 1.00 43.35 171 TRP A C 1
ATOM 838 O O . TRP A 1 171 ? 176.955 74.434 60.145 1.00 43.94 171 TRP A O 1
ATOM 849 N N . LEU A 1 172 ? 177.497 76.476 60.852 1.00 43.33 172 LEU A N 1
ATOM 850 C CA . LEU A 1 172 ? 177.774 77.005 59.524 1.00 43.98 172 LEU A CA 1
ATOM 851 C C . LEU A 1 172 ? 179.145 76.618 58.951 1.00 43.49 172 LEU A C 1
ATOM 852 O O . LEU A 1 172 ? 179.420 76.901 57.795 1.00 44.12 172 LEU A O 1
ATOM 857 N N . ILE A 1 173 ? 180.008 75.979 59.740 1.00 42.48 173 ILE A N 1
ATOM 858 C CA . ILE A 1 173 ? 181.312 75.561 59.218 1.00 42.15 173 ILE A CA 1
ATOM 859 C C . ILE A 1 173 ? 181.180 74.435 58.199 1.00 42.86 173 ILE A C 1
ATOM 860 O O . ILE A 1 173 ? 180.502 73.433 58.399 1.00 43.07 173 ILE A O 1
ATOM 865 N N . THR A 1 174 ? 181.881 74.616 57.102 1.00 45.67 174 THR A N 1
ATOM 866 C CA . THR A 1 174 ? 181.629 73.881 55.892 1.00 44.35 174 THR A CA 1
ATOM 867 C C . THR A 1 174 ? 182.976 73.447 55.324 1.00 44.30 174 THR A C 1
ATOM 868 O O . THR A 1 174 ? 184.003 73.998 55.684 1.00 45.74 174 THR A O 1
ATOM 872 N N . LYS A 1 175 ? 182.994 72.442 54.468 1.00 45.90 175 LYS A N 1
ATOM 873 C CA . LYS A 1 175 ? 184.252 71.965 53.928 1.00 45.22 175 LYS A CA 1
ATOM 874 C C . LYS A 1 175 ? 184.926 72.978 53.010 1.00 45.72 175 LYS A C 1
ATOM 875 O O . LYS A 1 175 ? 186.102 72.865 52.717 1.00 47.98 175 LYS A O 1
ATOM 881 N N . GLU A 1 176 ? 184.173 73.968 52.556 1.00 46.26 176 GLU A N 1
ATOM 882 C CA . GLU A 1 176 ? 184.715 75.022 51.721 1.00 46.84 176 GLU A CA 1
ATOM 883 C C . GLU A 1 176 ? 185.555 75.974 52.563 1.00 46.21 176 GLU A C 1
ATOM 884 O O . GLU A 1 176 ? 186.456 76.628 52.062 1.00 52.11 176 GLU A O 1
ATOM 890 N N . HIS A 1 177 ? 185.253 76.055 53.851 1.00 44.74 177 HIS A N 1
ATOM 891 C CA . HIS A 1 177 ? 186.047 76.848 54.770 1.00 43.78 177 HIS A CA 1
ATOM 892 C C . HIS A 1 177 ? 187.390 76.183 54.992 1.00 46.05 177 HIS A C 1
ATOM 893 O O . HIS A 1 177 ? 188.413 76.838 54.988 1.00 53.64 177 HIS A O 1
ATOM 900 N N . ILE A 1 178 ? 187.358 74.872 55.200 1.00 44.27 178 ILE A N 1
ATOM 901 C CA . ILE A 1 178 ? 188.538 74.028 55.323 1.00 42.96 178 ILE A CA 1
ATOM 902 C C . ILE A 1 178 ? 189.392 74.086 54.067 1.00 44.21 178 ILE A C 1
ATOM 903 O O . ILE A 1 178 ? 190.610 74.125 54.137 1.00 45.50 178 ILE A O 1
ATOM 908 N N . GLN A 1 179 ? 188.745 74.088 52.913 1.00 45.02 179 GLN A N 1
ATOM 909 C CA . GLN A 1 179 ? 189.440 74.193 51.642 1.00 46.15 179 GLN A CA 1
ATOM 910 C C . GLN A 1 179 ? 190.229 75.494 51.491 1.00 46.15 179 GLN A C 1
ATOM 911 O O . GLN A 1 179 ? 191.335 75.489 50.990 1.00 52.57 179 GLN A O 1
ATOM 917 N N . ALA A 1 180 ? 189.652 76.612 51.906 1.00 45.74 180 ALA A N 1
ATOM 918 C CA . ALA A 1 180 ? 190.337 77.887 51.817 1.00 45.80 180 ALA A CA 1
ATOM 919 C C . ALA A 1 180 ? 191.546 77.914 52.732 1.00 44.91 180 ALA A C 1
ATOM 920 O O . ALA A 1 180 ? 192.532 78.558 52.439 1.00 46.12 180 ALA A O 1
ATOM 922 N N . LEU A 1 181 ? 191.458 77.200 53.844 1.00 43.90 181 LEU A N 1
ATOM 923 C CA . LEU A 1 181 ? 192.530 77.124 54.818 1.00 43.09 181 LEU A CA 1
ATOM 924 C C . LEU A 1 181 ? 193.698 76.262 54.334 1.00 43.61 181 LEU A C 1
ATOM 925 O O . LEU A 1 181 ? 194.843 76.588 54.570 1.00 50.97 181 LEU A O 1
ATOM 930 N N . LEU A 1 182 ? 193.404 75.165 53.652 1.00 44.25 182 LEU A N 1
ATOM 931 C CA . LEU A 1 182 ? 194.434 74.223 53.234 1.00 44.87 182 LEU A CA 1
ATOM 932 C C . LEU A 1 182 ? 194.968 74.516 51.834 1.00 51.01 182 LEU A C 1
ATOM 933 O O . LEU A 1 182 ? 195.802 73.778 51.310 1.00 47.04 182 LEU A O 1
ATOM 938 N N . LYS A 1 183 ? 194.496 75.617 51.257 1.00 55.72 183 LYS A N 1
ATOM 939 C CA . LYS A 1 183 ? 194.826 76.037 49.900 1.00 55.90 183 LYS A CA 1
ATOM 940 C C . LYS A 1 183 ? 196.322 76.225 49.660 1.00 61.12 183 LYS A C 1
ATOM 941 O O . LYS A 1 183 ? 196.972 76.985 50.372 1.00 64.90 183 LYS A O 1
ATOM 947 N N . THR A 1 184 ? 196.853 75.544 48.644 1.00 62.31 184 THR A N 1
ATOM 948 C CA . THR A 1 184 ? 198.272 75.633 48.275 1.00 63.19 184 THR A CA 1
ATOM 949 C C . THR A 1 184 ? 198.693 77.058 47.920 1.00 59.16 184 THR A C 1
ATOM 950 O O . THR A 1 184 ? 198.024 77.741 47.148 1.00 65.31 184 THR A O 1
ATOM 954 N N . GLY A 1 185 ? 199.812 77.501 48.478 1.00 56.48 185 GLY A N 1
ATOM 955 C CA . GLY A 1 185 ? 200.263 78.873 48.312 1.00 54.52 185 GLY A CA 1
ATOM 956 C C . GLY A 1 185 ? 201.598 79.107 48.995 1.00 60.96 185 GLY A C 1
ATOM 957 O O . GLY A 1 185 ? 202.379 78.178 49.174 1.00 64.71 185 GLY A O 1
ATOM 958 N N . GLU A 1 186 ? 201.867 80.341 49.401 1.00 64.61 186 GLU A N 1
ATOM 959 C CA . GLU A 1 186 ? 203.183 80.655 49.956 1.00 71.87 186 GLU A CA 1
ATOM 960 C C . GLU A 1 186 ? 203.288 80.230 51.417 1.00 68.89 186 GLU A C 1
ATOM 961 O O . GLU A 1 186 ? 204.354 79.814 51.881 1.00 68.24 186 GLU A O 1
ATOM 963 N N . HIS A 1 187 ? 202.179 80.347 52.138 1.00 66.18 187 HIS A N 1
ATOM 964 C CA . HIS A 1 187 ? 202.112 79.877 53.516 1.00 64.43 187 HIS A CA 1
ATOM 965 C C . HIS A 1 187 ? 200.754 79.207 53.750 1.00 64.95 187 HIS A C 1
ATOM 966 O O . HIS A 1 187 ? 199.701 79.860 53.885 1.00 61.08 187 HIS A O 1
ATOM 973 N N . THR A 1 188 ? 200.811 77.881 53.775 1.00 63.37 188 THR A N 1
ATOM 974 C CA . THR A 1 188 ? 199.641 77.018 53.739 1.00 52.03 188 THR A CA 1
ATOM 975 C C . THR A 1 188 ? 199.455 76.405 55.105 1.00 46.74 188 THR A C 1
ATOM 976 O O . THR A 1 188 ? 200.432 76.106 55.776 1.00 46.64 188 THR A O 1
ATOM 980 N N . TRP A 1 189 ? 198.221 76.211 55.529 1.00 43.53 189 TRP A N 1
ATOM 981 C CA . TRP A 1 189 ? 197.997 75.479 56.761 1.00 42.56 189 TRP A CA 1
ATOM 982 C C . TRP A 1 189 ? 198.158 73.990 56.520 1.00 43.01 189 TRP A C 1
ATOM 983 O O . TRP A 1 189 ? 197.574 73.452 55.598 1.00 43.66 189 TRP A O 1
ATOM 994 N N . SER A 1 190 ? 198.965 73.324 57.330 1.00 42.79 190 SER A N 1
ATOM 995 C CA . SER A 1 190 ? 198.956 71.878 57.316 1.00 43.13 190 SER A CA 1
ATOM 996 C C . SER A 1 190 ? 197.830 71.426 58.233 1.00 42.19 190 SER A C 1
ATOM 997 O O . SER A 1 190 ? 197.216 72.237 58.897 1.00 41.34 190 SER A O 1
ATOM 1000 N N . LEU A 1 191 ? 197.522 70.141 58.240 1.00 42.46 191 LEU A N 1
ATOM 1001 C CA . LEU A 1 191 ? 196.429 69.640 59.053 1.00 41.73 191 LEU A CA 1
ATOM 1002 C C . LEU A 1 191 ? 196.767 69.594 60.541 1.00 40.88 191 LEU A C 1
ATOM 1003 O O . LEU A 1 191 ? 195.896 69.748 61.364 1.00 40.11 191 LEU A O 1
ATOM 1008 N N . ALA A 1 192 ? 198.026 69.392 60.894 1.00 41.13 192 ALA A N 1
ATOM 1009 C CA . ALA A 1 192 ? 198.400 69.413 62.295 1.00 40.45 192 ALA A CA 1
ATOM 1010 C C . ALA A 1 192 ? 198.378 70.837 62.829 1.00 39.71 192 ALA A C 1
ATOM 1011 O O . ALA A 1 192 ? 197.946 71.080 63.947 1.00 38.96 192 ALA A O 1
ATOM 1013 N N . GLU A 1 193 ? 198.845 71.777 62.020 1.00 40.05 193 GLU A N 1
ATOM 1014 C CA . GLU A 1 193 ? 198.754 73.185 62.351 1.00 39.53 193 GLU A CA 1
ATOM 1015 C C . GLU A 1 193 ? 197.322 73.652 62.489 1.00 38.94 193 GLU A C 1
ATOM 1016 O O . GLU A 1 193 ? 196.979 74.347 63.432 1.00 38.27 193 GLU A O 1
ATOM 1022 N N . LEU A 1 194 ? 196.483 73.274 61.538 1.00 39.30 194 LEU A N 1
ATOM 1023 C CA . LEU A 1 194 ? 195.090 73.665 61.572 1.00 38.93 194 LEU A CA 1
ATOM 1024 C C . LEU A 1 194 ? 194.392 73.105 62.791 1.00 38.26 194 LEU A C 1
ATOM 1025 O O . LEU A 1 194 ? 193.628 73.795 63.439 1.00 38.55 194 LEU A O 1
ATOM 1030 N N . ILE A 1 195 ? 194.653 71.849 63.111 1.00 39.91 195 ILE A N 1
ATOM 1031 C CA . ILE A 1 195 ? 193.998 71.231 64.247 1.00 37.88 195 ILE A CA 1
ATOM 1032 C C . ILE A 1 195 ? 194.417 71.875 65.552 1.00 37.26 195 ILE A C 1
ATOM 1033 O O . ILE A 1 195 ? 193.589 72.105 66.413 1.00 36.79 195 ILE A O 1
ATOM 1038 N N . GLN A 1 196 ? 195.692 72.195 65.702 1.00 37.36 196 GLN A N 1
ATOM 1039 C CA . GLN A 1 196 ? 196.118 72.902 66.901 1.00 36.88 196 GLN A CA 1
ATOM 1040 C C . GLN A 1 196 ? 195.441 74.270 67.035 1.00 36.51 196 GLN A C 1
ATOM 1041 O O . GLN A 1 196 ? 195.058 74.663 68.116 1.00 58.93 196 GLN A O 1
ATOM 1047 N N . ALA A 1 197 ? 195.280 74.975 65.925 1.00 36.80 197 ALA A N 1
ATOM 1048 C CA . ALA A 1 197 ? 194.604 76.265 65.885 1.00 36.64 197 ALA A CA 1
ATOM 1049 C C . ALA A 1 197 ? 193.100 76.183 66.176 1.00 36.40 197 ALA A C 1
ATOM 1050 O O . ALA A 1 197 ? 192.553 77.081 66.795 1.00 36.17 197 ALA A O 1
ATOM 1052 N N . LEU A 1 198 ? 192.426 75.132 65.721 1.00 36.58 198 LEU A N 1
ATOM 1053 C CA . LEU A 1 198 ? 191.025 74.938 66.078 1.00 36.46 198 LEU A CA 1
ATOM 1054 C C . LEU A 1 198 ? 190.873 74.689 67.558 1.00 36.00 198 LEU A C 1
ATOM 1055 O O . LEU A 1 198 ? 189.942 75.158 68.177 1.00 49.84 198 LEU A O 1
ATOM 1060 N N . VAL A 1 199 ? 191.791 73.931 68.125 1.00 35.89 199 VAL A N 1
ATOM 1061 C CA . VAL A 1 199 ? 191.790 73.674 69.546 1.00 35.57 199 VAL A CA 1
ATOM 1062 C C . VAL A 1 199 ? 192.092 74.950 70.328 1.00 35.33 199 VAL A C 1
ATOM 1063 O O . VAL A 1 199 ? 191.473 75.202 71.339 1.00 35.77 199 VAL A O 1
ATOM 1067 N N . LEU A 1 200 ? 193.030 75.756 69.858 1.00 35.41 200 LEU A N 1
ATOM 1068 C CA . LEU A 1 200 ? 193.298 77.041 70.477 1.00 35.30 200 LEU A CA 1
ATOM 1069 C C . LEU A 1 200 ? 192.114 78.002 70.437 1.00 42.67 200 LEU A C 1
ATOM 1070 O O . LEU A 1 200 ? 191.796 78.632 71.431 1.00 46.57 200 LEU A O 1
ATOM 1075 N N . LEU A 1 201 ? 191.482 78.122 69.278 1.00 35.57 201 LEU A N 1
ATOM 1076 C CA . LEU A 1 201 ? 190.356 79.004 69.103 1.00 35.77 201 LEU A CA 1
ATOM 1077 C C . LEU A 1 201 ? 189.187 78.621 70.002 1.00 39.69 201 LEU A C 1
ATOM 1078 O O . LEU A 1 201 ? 188.665 79.455 70.721 1.00 45.81 201 LEU A O 1
ATOM 1083 N N . THR A 1 202 ? 188.783 77.359 69.979 1.00 35.64 202 THR A N 1
ATOM 1084 C CA . THR A 1 202 ? 187.643 76.931 70.771 1.00 35.70 202 THR A CA 1
ATOM 1085 C C . THR A 1 202 ? 187.939 76.973 72.268 1.00 35.47 202 THR A C 1
ATOM 1086 O O . THR A 1 202 ? 187.066 77.281 73.063 1.00 43.55 202 THR A O 1
ATOM 1090 N N . HIS A 1 203 ? 189.178 76.679 72.641 1.00 35.23 203 HIS A N 1
ATOM 1091 C CA . HIS A 1 203 ? 189.629 76.748 74.022 1.00 35.12 203 HIS A CA 1
ATOM 1092 C C . HIS A 1 203 ? 189.491 78.171 74.578 1.00 36.99 203 HIS A C 1
ATOM 1093 O O . HIS A 1 203 ? 188.923 78.347 75.635 1.00 45.51 203 HIS A O 1
ATOM 1100 N N . CYS A 1 204 ? 189.965 79.189 73.873 1.00 35.31 204 CYS A N 1
ATOM 1101 C CA . CYS A 1 204 ? 189.780 80.548 74.357 1.00 35.56 204 CYS A CA 1
ATOM 1102 C C . CYS A 1 204 ? 188.350 81.104 74.223 1.00 35.93 204 CYS A C 1
ATOM 1103 O O . CYS A 1 204 ? 187.998 82.025 74.938 1.00 37.40 204 CYS A O 1
ATOM 1106 N N . HIS A 1 205 ? 187.531 80.572 73.321 1.00 36.01 205 HIS A N 1
ATOM 1107 C CA . HIS A 1 205 ? 186.124 80.941 73.294 1.00 36.48 205 HIS A CA 1
ATOM 1108 C C . HIS A 1 205 ? 185.449 80.428 74.554 1.00 36.59 205 HIS A C 1
ATOM 1109 O O . HIS A 1 205 ? 184.727 81.141 75.229 1.00 43.89 205 HIS A O 1
ATOM 1116 N N . SER A 1 206 ? 185.714 79.183 74.881 1.00 36.26 206 SER A N 1
ATOM 1117 C CA . SER A 1 206 ? 185.122 78.571 76.051 1.00 36.43 206 SER A CA 1
ATOM 1118 C C . SER A 1 206 ? 185.643 79.199 77.338 1.00 36.52 206 SER A C 1
ATOM 1119 O O . SER A 1 206 ? 184.972 79.185 78.348 1.00 43.93 206 SER A O 1
ATOM 1122 N N . LEU A 1 207 ? 186.843 79.752 77.291 1.00 36.26 207 LEU A N 1
ATOM 1123 C CA . LEU A 1 207 ? 187.439 80.401 78.445 1.00 36.43 207 LEU A CA 1
ATOM 1124 C C . LEU A 1 207 ? 186.916 81.814 78.618 1.00 41.00 207 LEU A C 1
ATOM 1125 O O . LEU A 1 207 ? 186.982 82.380 79.693 1.00 46.33 207 LEU A O 1
ATOM 1130 N N . SER A 1 208 ? 186.399 82.385 77.541 1.00 37.08 208 SER A N 1
ATOM 1131 C CA . SER A 1 208 ? 185.753 83.670 77.608 1.00 37.74 208 SER A CA 1
ATOM 1132 C C . SER A 1 208 ? 184.389 83.508 78.270 1.00 38.33 208 SER A C 1
ATOM 1133 O O . SER A 1 208 ? 183.922 84.393 78.966 1.00 39.03 208 SER A O 1
ATOM 1136 N N . SER A 1 209 ? 183.769 82.357 78.067 1.00 38.16 209 SER A N 1
ATOM 1137 C CA . SER A 1 209 ? 182.533 82.025 78.738 1.00 38.76 209 SER A CA 1
ATOM 1138 C C . SER A 1 209 ? 182.742 81.926 80.229 1.00 39.01 209 SER A C 1
ATOM 1139 O O . SER A 1 209 ? 181.971 82.458 81.010 1.00 44.57 209 SER A O 1
ATOM 1142 N N . PHE A 1 210 ? 183.805 81.242 80.615 1.00 47.32 210 PHE A N 1
ATOM 1143 C CA . PHE A 1 210 ? 184.157 81.053 82.006 1.00 38.68 210 PHE A CA 1
ATOM 1144 C C . PHE A 1 210 ? 184.519 82.357 82.688 1.00 39.18 210 PHE A C 1
ATOM 1145 O O . PHE A 1 210 ? 184.113 82.595 83.806 1.00 39.89 210 PHE A O 1
ATOM 1153 N N . VAL A 1 211 ? 185.287 83.196 82.014 1.00 38.91 211 VAL A N 1
ATOM 1154 C CA . VAL A 1 211 ? 185.712 84.452 82.592 1.00 39.43 211 VAL A CA 1
ATOM 1155 C C . VAL A 1 211 ? 184.521 85.353 82.901 1.00 40.42 211 VAL A C 1
ATOM 1156 O O . VAL A 1 211 ? 184.439 85.920 83.982 1.00 41.18 211 VAL A O 1
ATOM 1160 N N . PHE A 1 212 ? 183.596 85.469 81.956 1.00 40.53 212 PHE A N 1
ATOM 1161 C CA . PHE A 1 212 ? 182.397 86.265 82.135 1.00 41.59 212 PHE A CA 1
ATOM 1162 C C . PHE A 1 212 ? 181.368 85.626 83.049 1.00 42.21 212 PHE A C 1
ATOM 1163 O O . PHE A 1 212 ? 180.762 86.303 83.850 1.00 43.26 212 PHE A O 1
ATOM 1171 N N . GLY A 1 213 ? 181.157 84.329 82.925 1.00 41.68 213 GLY A N 1
ATOM 1172 C CA . GLY A 1 213 ? 180.219 83.638 83.785 1.00 42.32 213 GLY A CA 1
ATOM 1173 C C . GLY A 1 213 ? 180.579 83.622 85.259 1.00 42.79 213 GLY A C 1
ATOM 1174 O O . GLY A 1 213 ? 179.698 83.603 86.120 1.00 43.79 213 GLY A O 1
ATOM 1175 N N . CYS A 1 214 ? 181.869 83.625 85.562 1.00 52.47 214 CYS A N 1
ATOM 1176 C CA . CYS A 1 214 ? 182.309 83.637 86.948 1.00 53.28 214 CYS A CA 1
ATOM 1177 C C . CYS A 1 214 ? 182.718 85.026 87.415 1.00 54.16 214 CYS A C 1
ATOM 1178 O O . CYS A 1 214 ? 183.175 85.192 88.529 1.00 54.98 214 CYS A O 1
ATOM 1181 N N . GLY A 1 215 ? 182.558 86.018 86.556 1.00 54.16 215 GLY A N 1
ATOM 1182 C CA . GLY A 1 215 ? 182.875 87.377 86.913 1.00 55.20 215 GLY A CA 1
ATOM 1183 C C . GLY A 1 215 ? 184.327 87.580 87.274 1.00 54.87 215 GLY A C 1
ATOM 1184 O O . GLY A 1 215 ? 184.630 88.329 88.192 1.00 56.07 215 GLY A O 1
ATOM 1185 N N . ILE A 1 216 ? 185.223 86.923 86.544 1.00 53.43 216 ILE A N 1
ATOM 1186 C CA . ILE A 1 216 ? 186.657 87.011 86.799 1.00 53.16 216 ILE A CA 1
ATOM 1187 C C . ILE A 1 216 ? 187.203 88.427 86.602 1.00 54.72 216 ILE A C 1
ATOM 1188 O O . ILE A 1 216 ? 187.092 89.014 85.530 1.00 53.60 216 ILE A O 1
ATOM 1193 N N . LEU A 1 217 ? 187.810 88.959 87.655 1.00 60.93 217 LEU A N 1
ATOM 1194 C CA . LEU A 1 217 ? 188.288 90.334 87.687 1.00 57.35 217 LEU A CA 1
ATOM 1195 C C . LEU A 1 217 ? 189.669 90.475 87.050 1.00 56.25 217 LEU A C 1
ATOM 1196 O O . LEU A 1 217 ? 190.432 89.525 87.002 1.00 54.95 217 LEU A O 1
ATOM 1201 N N . PRO A 1 218 ? 189.991 91.676 86.558 1.00 61.64 218 PRO A N 1
ATOM 1202 C CA . PRO A 1 218 ? 191.338 91.970 86.058 1.00 59.04 218 PRO A CA 1
ATOM 1203 C C . PRO A 1 218 ? 192.417 91.753 87.118 1.00 59.24 218 PRO A C 1
ATOM 1204 O O . PRO A 1 218 ? 192.154 91.882 88.311 1.00 59.93 218 PRO A O 1
ATOM 1208 N N . GLU A 1 219 ? 193.627 91.438 86.678 1.00 58.08 219 GLU A N 1
ATOM 1209 C CA . GLU A 1 219 ? 194.751 91.281 87.585 1.00 58.16 219 GLU A CA 1
ATOM 1210 C C . GLU A 1 219 ? 195.199 92.622 88.160 1.00 62.12 219 GLU A C 1
ATOM 1211 O O . GLU A 1 219 ? 195.802 92.675 89.223 1.00 61.37 219 GLU A O 1
ATOM 1217 N N . GLY A 1 220 ? 194.892 93.703 87.447 1.00 66.69 220 GLY A N 1
ATOM 1218 C CA . GLY A 1 220 ? 195.175 95.048 87.911 1.00 74.83 220 GLY A CA 1
ATOM 1219 C C . GLY A 1 220 ? 194.329 95.477 89.101 1.00 85.87 220 GLY A C 1
ATOM 1220 O O . GLY A 1 220 ? 193.397 94.780 89.510 1.00 84.64 220 GLY A O 1
ATOM 1221 N N . ASP A 1 221 ? 194.659 96.636 89.663 1.00 93.88 221 ASP A N 1
ATOM 1222 C CA . ASP A 1 221 ? 193.936 97.162 90.818 1.00 99.19 221 ASP A CA 1
ATOM 1223 C C . ASP A 1 221 ? 193.021 98.321 90.422 1.00 101.75 221 ASP A C 1
ATOM 1224 O O . ASP A 1 221 ? 191.935 98.492 90.980 1.00 102.10 221 ASP A O 1
ATOM 1229 N N . PRO A 1 233 ? 189.541 90.530 95.651 1.00 74.95 233 PRO A N 1
ATOM 1230 C CA . PRO A 1 233 ? 189.004 89.227 95.232 1.00 67.29 233 PRO A CA 1
ATOM 1231 C C . PRO A 1 233 ? 189.326 88.878 93.769 1.00 63.56 233 PRO A C 1
ATOM 1232 O O . PRO A 1 233 ? 189.589 89.782 92.984 1.00 61.25 233 PRO A O 1
ATOM 1236 N N . PRO A 1 234 ? 189.326 87.579 93.417 1.00 59.42 234 PRO A N 1
ATOM 1237 C CA . PRO A 1 234 ? 189.462 87.111 92.035 1.00 57.49 234 PRO A CA 1
ATOM 1238 C C . PRO A 1 234 ? 188.188 87.174 91.201 1.00 56.88 234 PRO A C 1
ATOM 1239 O O . PRO A 1 234 ? 188.265 86.976 89.997 1.00 55.50 234 PRO A O 1
ATOM 1243 N N . SER A 1 235 ? 187.044 87.432 91.824 1.00 58.04 235 SER A N 1
ATOM 1244 C CA . SER A 1 235 ? 185.775 87.459 91.109 1.00 57.74 235 SER A CA 1
ATOM 1245 C C . SER A 1 235 ? 184.834 88.537 91.626 1.00 59.52 235 SER A C 1
ATOM 1246 O O . SER A 1 235 ? 184.754 88.774 92.825 1.00 61.11 235 SER A O 1
ATOM 1249 N N . GLU A 1 236 ? 184.113 89.191 90.726 1.00 59.45 236 GLU A N 1
ATOM 1250 C CA . GLU A 1 236 ? 183.124 90.175 91.148 1.00 61.32 236 GLU A CA 1
ATOM 1251 C C . GLU A 1 236 ? 181.821 89.488 91.507 1.00 61.93 236 GLU A C 1
ATOM 1252 O O . GLU A 1 236 ? 180.873 90.121 91.933 1.00 63.67 236 GLU A O 1
ATOM 1258 N N . GLN A 1 237 ? 181.785 88.175 91.373 1.00 60.71 237 GLN A N 1
ATOM 1259 C CA . GLN A 1 237 ? 180.544 87.454 91.558 1.00 61.24 237 GLN A CA 1
ATOM 1260 C C . GLN A 1 237 ? 180.666 86.338 92.601 1.00 61.56 237 GLN A C 1
ATOM 1261 O O . GLN A 1 237 ? 179.783 86.195 93.435 1.00 63.16 237 GLN A O 1
ATOM 1267 N N . SER A 1 238 ? 181.754 85.569 92.588 1.00 60.30 238 SER A N 1
ATOM 1268 C CA . SER A 1 238 ? 182.013 84.629 93.681 1.00 67.50 238 SER A CA 1
ATOM 1269 C C . SER A 1 238 ? 182.851 85.330 94.725 1.00 73.61 238 SER A C 1
ATOM 1270 O O . SER A 1 238 ? 183.139 86.510 94.604 1.00 82.50 238 SER A O 1
ATOM 1273 N N . SER A 1 239 ? 183.254 84.590 95.746 1.00 75.41 239 SER A N 1
ATOM 1274 C CA . SER A 1 239 ? 184.123 85.108 96.797 1.00 72.77 239 SER A CA 1
ATOM 1275 C C . SER A 1 239 ? 184.736 83.943 97.561 1.00 75.74 239 SER A C 1
ATOM 1276 O O . SER A 1 239 ? 184.221 83.587 98.620 1.00 76.37 239 SER A O 1
ATOM 1279 N N . PRO A 1 240 ? 185.806 83.319 97.000 1.00 78.66 240 PRO A N 1
ATOM 1280 C CA . PRO A 1 240 ? 186.439 82.120 97.570 1.00 78.75 240 PRO A CA 1
ATOM 1281 C C . PRO A 1 240 ? 186.550 82.161 99.090 1.00 90.50 240 PRO A C 1
ATOM 1282 O O . PRO A 1 240 ? 187.507 82.691 99.662 1.00 90.17 240 PRO A O 1
ATOM 1286 N N . ARG A 1 256 ? 161.459 74.985 100.251 1.00 95.05 256 ARG A N 1
ATOM 1287 C CA . ARG A 1 256 ? 162.679 74.974 99.457 1.00 91.30 256 ARG A CA 1
ATOM 1288 C C . ARG A 1 256 ? 162.437 74.316 98.105 1.00 93.74 256 ARG A C 1
ATOM 1289 O O . ARG A 1 256 ? 162.038 73.154 98.027 1.00 90.16 256 ARG A O 1
ATOM 1297 N N . ASP A 1 257 ? 162.683 75.074 97.040 1.00 91.28 257 ASP A N 1
ATOM 1298 C CA . ASP A 1 257 ? 162.551 74.575 95.677 1.00 90.04 257 ASP A CA 1
ATOM 1299 C C . ASP A 1 257 ? 163.658 73.578 95.309 1.00 82.87 257 ASP A C 1
ATOM 1300 O O . ASP A 1 257 ? 163.598 72.929 94.271 1.00 81.55 257 ASP A O 1
ATOM 1305 N N . VAL A 1 258 ? 164.669 73.475 96.163 1.00 82.41 258 VAL A N 1
ATOM 1306 C CA . VAL A 1 258 ? 165.664 72.419 96.058 1.00 80.75 258 VAL A CA 1
ATOM 1307 C C . VAL A 1 258 ? 164.992 71.063 96.231 1.00 82.45 258 VAL A C 1
ATOM 1308 O O . VAL A 1 258 ? 165.285 70.107 95.515 1.00 81.19 258 VAL A O 1
ATOM 1312 N N . GLU A 1 259 ? 164.081 70.987 97.193 1.00 86.74 259 GLU A N 1
ATOM 1313 C CA . GLU A 1 259 ? 163.398 69.736 97.497 1.00 90.85 259 GLU A CA 1
ATOM 1314 C C . GLU A 1 259 ? 162.406 69.384 96.398 1.00 87.78 259 GLU A C 1
ATOM 1315 O O . GLU A 1 259 ? 162.180 68.214 96.113 1.00 90.03 259 GLU A O 1
ATOM 1321 N N . ALA A 1 260 ? 161.827 70.400 95.772 1.00 87.53 260 ALA A N 1
ATOM 1322 C CA . ALA A 1 260 ? 160.996 70.176 94.602 1.00 87.42 260 ALA A CA 1
ATOM 1323 C C . ALA A 1 260 ? 161.838 69.572 93.487 1.00 84.45 260 ALA A C 1
ATOM 1324 O O . ALA A 1 260 ? 161.427 68.618 92.828 1.00 84.69 260 ALA A O 1
ATOM 1326 N N . LEU A 1 261 ? 163.031 70.127 93.296 1.00 83.79 261 LEU A N 1
ATOM 1327 C CA . LEU A 1 261 ? 163.943 69.671 92.253 1.00 79.04 261 LEU A CA 1
ATOM 1328 C C . LEU A 1 261 ? 164.450 68.271 92.533 1.00 79.13 261 LEU A C 1
ATOM 1329 O O . LEU A 1 261 ? 164.522 67.453 91.632 1.00 78.27 261 LEU A O 1
ATOM 1334 N N . MET A 1 262 ? 164.792 67.992 93.785 1.00 80.40 262 MET A N 1
ATOM 1335 C CA . MET A 1 262 ? 165.267 66.664 94.153 1.00 80.88 262 MET A CA 1
ATOM 1336 C C . MET A 1 262 ? 164.192 65.611 93.934 1.00 82.98 262 MET A C 1
ATOM 1337 O O . MET A 1 262 ? 164.493 64.470 93.591 1.00 82.81 262 MET A O 1
ATOM 1342 N N . GLU A 1 263 ? 162.938 66.001 94.141 1.00 85.15 263 GLU A N 1
ATOM 1343 C CA . GLU A 1 263 ? 161.813 65.092 93.963 1.00 87.49 263 GLU A CA 1
ATOM 1344 C C . GLU A 1 263 ? 161.620 64.757 92.500 1.00 86.05 263 GLU A C 1
ATOM 1345 O O . GLU A 1 263 ? 161.396 63.606 92.138 1.00 86.82 263 GLU A O 1
ATOM 1351 N N . ARG A 1 264 ? 161.707 65.780 91.662 1.00 84.13 264 ARG A N 1
ATOM 1352 C CA . ARG A 1 264 ? 161.497 65.617 90.238 1.00 82.87 264 ARG A CA 1
ATOM 1353 C C . ARG A 1 264 ? 162.614 64.820 89.600 1.00 80.67 264 ARG A C 1
ATOM 1354 O O . ARG A 1 264 ? 162.440 64.259 88.522 1.00 83.90 264 ARG A O 1
ATOM 1362 N N . MET A 1 265 ? 163.764 64.779 90.265 1.00 79.51 265 MET A N 1
ATOM 1363 C CA . MET A 1 265 ? 164.892 63.994 89.794 1.00 77.72 265 MET A CA 1
ATOM 1364 C C . MET A 1 265 ? 164.649 62.528 90.071 1.00 79.63 265 MET A C 1
ATOM 1365 O O . MET A 1 265 ? 164.906 61.685 89.222 1.00 79.03 265 MET A O 1
ATOM 1370 N N . GLN A 1 266 ? 164.138 62.237 91.265 1.00 82.15 266 GLN A N 1
ATOM 1371 C CA . GLN A 1 266 ? 163.821 60.870 91.677 1.00 84.47 266 GLN A CA 1
ATOM 1372 C C . GLN A 1 266 ? 162.779 60.231 90.774 1.00 85.70 266 GLN A C 1
ATOM 1373 O O . GLN A 1 266 ? 162.868 59.051 90.456 1.00 87.37 266 GLN A O 1
ATOM 1379 N N . GLN A 1 267 ? 161.784 61.012 90.376 1.00 86.16 267 GLN A N 1
ATOM 1380 C CA . GLN A 1 267 ? 160.751 60.523 89.479 1.00 87.43 267 GLN A CA 1
ATOM 1381 C C . GLN A 1 267 ? 161.355 60.001 88.189 1.00 91.73 267 GLN A C 1
ATOM 1382 O O . GLN A 1 267 ? 160.985 58.934 87.711 1.00 96.31 267 GLN A O 1
ATOM 1388 N N . LEU A 1 268 ? 162.291 60.758 87.632 1.00 89.48 268 LEU A N 1
ATOM 1389 C CA . LEU A 1 268 ? 162.897 60.396 86.363 1.00 84.28 268 LEU A CA 1
ATOM 1390 C C . LEU A 1 268 ? 163.682 59.102 86.470 1.00 87.98 268 LEU A C 1
ATOM 1391 O O . LEU A 1 268 ? 163.603 58.244 85.592 1.00 87.30 268 LEU A O 1
ATOM 1396 N N . GLN A 1 269 ? 164.428 58.960 87.558 1.00 86.90 269 GLN A N 1
ATOM 1397 C CA . GLN A 1 269 ? 165.265 57.786 87.753 1.00 92.05 269 GLN A CA 1
ATOM 1398 C C . GLN A 1 269 ? 164.425 56.523 87.865 1.00 100.64 269 GLN A C 1
ATOM 1399 O O . GLN A 1 269 ? 164.783 55.476 87.325 1.00 104.74 269 GLN A O 1
ATOM 1405 N N . GLU A 1 270 ? 163.298 56.637 88.558 1.00 105.51 270 GLU A N 1
ATOM 1406 C CA . GLU A 1 270 ? 162.409 55.509 88.784 1.00 109.38 270 GLU A CA 1
ATOM 1407 C C . GLU A 1 270 ? 161.924 54.905 87.468 1.00 113.73 270 GLU A C 1
ATOM 1408 O O . GLU A 1 270 ? 161.935 53.686 87.294 1.00 118.72 270 GLU A O 1
ATOM 1410 N N . SER A 1 271 ? 161.511 55.766 86.543 1.00 111.31 271 SER A N 1
ATOM 1411 C CA . SER A 1 271 ? 161.058 55.326 85.226 1.00 107.42 271 SER A CA 1
ATOM 1412 C C . SER A 1 271 ? 162.190 54.659 84.454 1.00 105.61 271 SER A C 1
ATOM 1413 O O . SER A 1 271 ? 163.362 54.827 84.791 1.00 104.64 271 SER A O 1
ATOM 1416 N N . GLU A 1 281 ? 155.896 60.223 69.242 1.00 105.24 281 GLU A N 1
ATOM 1417 C CA . GLU A 1 281 ? 156.987 60.779 68.440 1.00 103.08 281 GLU A CA 1
ATOM 1418 C C . GLU A 1 281 ? 157.167 62.277 68.696 1.00 94.40 281 GLU A C 1
ATOM 1419 O O . GLU A 1 281 ? 157.758 63.002 67.895 1.00 88.71 281 GLU A O 1
ATOM 1425 N N . GLU A 1 282 ? 156.649 62.730 69.831 1.00 95.16 282 GLU A N 1
ATOM 1426 C CA . GLU A 1 282 ? 156.732 64.129 70.217 1.00 91.27 282 GLU A CA 1
ATOM 1427 C C . GLU A 1 282 ? 158.176 64.497 70.550 1.00 90.73 282 GLU A C 1
ATOM 1428 O O . GLU A 1 282 ? 158.514 65.671 70.687 1.00 90.29 282 GLU A O 1
ATOM 1434 N N . MET A 1 283 ? 159.025 63.481 70.661 1.00 87.24 283 MET A N 1
ATOM 1435 C CA . MET A 1 283 ? 160.412 63.657 71.070 1.00 81.72 283 MET A CA 1
ATOM 1436 C C . MET A 1 283 ? 161.235 64.519 70.124 1.00 78.48 283 MET A C 1
ATOM 1437 O O . MET A 1 283 ? 162.190 65.157 70.548 1.00 72.71 283 MET A O 1
ATOM 1442 N N . GLU A 1 284 ? 160.866 64.523 68.849 1.00 78.92 284 GLU A N 1
ATOM 1443 C CA . GLU A 1 284 ? 161.526 65.368 67.868 1.00 73.23 284 GLU A CA 1
ATOM 1444 C C . GLU A 1 284 ? 160.946 66.768 67.917 1.00 73.50 284 GLU A C 1
ATOM 1445 O O . GLU A 1 284 ? 161.595 67.726 67.538 1.00 72.07 284 GLU A O 1
ATOM 1447 N N . SER A 1 285 ? 159.719 66.880 68.398 1.00 75.54 285 SER A N 1
ATOM 1448 C CA . SER A 1 285 ? 159.064 68.168 68.514 1.00 76.23 285 SER A CA 1
ATOM 1449 C C . SER A 1 285 ? 159.544 68.939 69.735 1.00 74.79 285 SER A C 1
ATOM 1450 O O . SER A 1 285 ? 159.608 70.160 69.727 1.00 74.35 285 SER A O 1
ATOM 1453 N N . ARG A 1 286 ? 159.876 68.209 70.788 1.00 74.25 286 ARG A N 1
ATOM 1454 C CA . ARG A 1 286 ? 160.305 68.803 72.040 1.00 73.15 286 ARG A CA 1
ATOM 1455 C C . ARG A 1 286 ? 161.703 69.366 71.932 1.00 70.45 286 ARG A C 1
ATOM 1456 O O . ARG A 1 286 ? 162.088 70.248 72.687 1.00 69.51 286 ARG A O 1
ATOM 1464 N N . PHE A 1 287 ? 162.462 68.831 70.991 1.00 69.38 287 PHE A N 1
ATOM 1465 C CA . PHE A 1 287 ? 163.774 69.348 70.692 1.00 67.07 287 PHE A CA 1
ATOM 1466 C C . PHE A 1 287 ? 163.645 70.674 69.958 1.00 67.05 287 PHE A C 1
ATOM 1467 O O . PHE A 1 287 ? 164.276 71.655 70.323 1.00 65.78 287 PHE A O 1
ATOM 1475 N N . GLU A 1 288 ? 162.802 70.701 68.935 1.00 68.68 288 GLU A N 1
ATOM 1476 C CA . GLU A 1 288 ? 162.586 71.899 68.141 1.00 69.09 288 GLU A CA 1
ATOM 1477 C C . GLU A 1 288 ? 162.074 73.048 68.982 1.00 69.65 288 GLU A C 1
ATOM 1478 O O . GLU A 1 288 ? 162.360 74.199 68.704 1.00 69.23 288 GLU A O 1
ATOM 1484 N N . LEU A 1 289 ? 161.314 72.727 70.016 1.00 70.79 289 LEU A N 1
ATOM 1485 C CA . LEU A 1 289 ? 160.740 73.730 70.892 1.00 71.69 289 LEU A CA 1
ATOM 1486 C C . LEU A 1 289 ? 161.792 74.381 71.756 1.00 69.70 289 LEU A C 1
ATOM 1487 O O . LEU A 1 289 ? 161.832 75.598 71.897 1.00 69.74 289 LEU A O 1
ATOM 1492 N N . GLU A 1 290 ? 162.647 73.549 72.330 1.00 68.13 290 GLU A N 1
ATOM 1493 C CA . GLU A 1 290 ? 163.718 73.983 73.212 1.00 66.28 290 GLU A CA 1
ATOM 1494 C C . GLU A 1 290 ? 164.818 74.761 72.490 1.00 68.05 290 GLU A C 1
ATOM 1495 O O . GLU A 1 290 ? 165.535 75.560 73.091 1.00 68.33 290 GLU A O 1
ATOM 1501 N N . LYS A 1 291 ? 164.944 74.518 71.193 1.00 69.15 291 LYS A N 1
ATOM 1502 C CA . LYS A 1 291 ? 166.021 75.080 70.390 1.00 62.89 291 LYS A CA 1
ATOM 1503 C C . LYS A 1 291 ? 165.649 76.436 69.810 1.00 63.76 291 LYS A C 1
ATOM 1504 O O . LYS A 1 291 ? 166.502 77.287 69.606 1.00 83.77 291 LYS A O 1
ATOM 1510 N N . SER A 1 292 ? 164.363 76.631 69.556 1.00 65.91 292 SER A N 1
ATOM 1511 C CA . SER A 1 292 ? 163.856 77.861 68.959 1.00 72.83 292 SER A CA 1
ATOM 1512 C C . SER A 1 292 ? 163.483 78.894 70.012 1.00 72.93 292 SER A C 1
ATOM 1513 O O . SER A 1 292 ? 163.166 80.030 69.686 1.00 75.25 292 SER A O 1
ATOM 1516 N N . GLU A 1 293 ? 163.502 78.475 71.270 1.00 67.54 293 GLU A N 1
ATOM 1517 C CA . GLU A 1 293 ? 163.181 79.336 72.392 1.00 68.30 293 GLU A CA 1
ATOM 1518 C C . GLU A 1 293 ? 164.236 80.430 72.503 1.00 76.63 293 GLU A C 1
ATOM 1519 O O . GLU A 1 293 ? 165.427 80.169 72.333 1.00 76.76 293 GLU A O 1
ATOM 1525 N N . SER A 1 294 ? 163.801 81.657 72.772 1.00 80.72 294 SER A N 1
ATOM 1526 C CA . SER A 1 294 ? 164.703 82.803 72.747 1.00 80.33 294 SER A CA 1
ATOM 1527 C C . SER A 1 294 ? 164.742 83.526 74.088 1.00 84.39 294 SER A C 1
ATOM 1528 O O . SER A 1 294 ? 163.697 83.888 74.631 1.00 88.35 294 SER A O 1
ATOM 1531 N N . LEU A 1 295 ? 165.946 83.738 74.619 1.00 78.80 295 LEU A N 1
ATOM 1532 C CA . LEU A 1 295 ? 166.105 84.339 75.943 1.00 74.57 295 LEU A CA 1
ATOM 1533 C C . LEU A 1 295 ? 167.343 85.237 76.026 1.00 72.71 295 LEU A C 1
ATOM 1534 O O . LEU A 1 295 ? 167.304 86.421 75.679 1.00 72.10 295 LEU A O 1
ATOM 1539 N N . PRO A 1 310 ? 186.633 97.816 72.125 1.00 74.04 310 PRO A N 1
ATOM 1540 C CA . PRO A 1 310 ? 186.989 98.889 71.183 1.00 77.75 310 PRO A CA 1
ATOM 1541 C C . PRO A 1 310 ? 188.408 98.721 70.659 1.00 77.06 310 PRO A C 1
ATOM 1542 O O . PRO A 1 310 ? 188.635 98.722 69.450 1.00 77.94 310 PRO A O 1
ATOM 1546 N N . ASP A 1 311 ? 189.350 98.584 71.587 1.00 75.42 311 ASP A N 1
ATOM 1547 C CA . ASP A 1 311 ? 190.740 98.255 71.283 1.00 70.32 311 ASP A CA 1
ATOM 1548 C C . ASP A 1 311 ? 190.865 96.846 70.704 1.00 62.59 311 ASP A C 1
ATOM 1549 O O . ASP A 1 311 ? 191.844 96.508 70.050 1.00 59.14 311 ASP A O 1
ATOM 1554 N N . MET A 1 312 ? 189.860 96.022 70.959 1.00 59.11 312 MET A N 1
ATOM 1555 C CA . MET A 1 312 ? 189.904 94.631 70.557 1.00 56.96 312 MET A CA 1
ATOM 1556 C C . MET A 1 312 ? 189.314 94.446 69.180 1.00 56.83 312 MET A C 1
ATOM 1557 O O . MET A 1 312 ? 189.505 93.422 68.554 1.00 55.75 312 MET A O 1
ATOM 1562 N N . LEU A 1 313 ? 188.621 95.465 68.708 1.00 58.31 313 LEU A N 1
ATOM 1563 C CA . LEU A 1 313 ? 187.973 95.430 67.411 1.00 59.06 313 LEU A CA 1
ATOM 1564 C C . LEU A 1 313 ? 188.951 95.229 66.259 1.00 59.29 313 LEU A C 1
ATOM 1565 O O . LEU A 1 313 ? 188.592 94.713 65.213 1.00 59.37 313 LEU A O 1
ATOM 1570 N N . CYS A 1 314 ? 190.194 95.631 66.449 1.00 59.55 314 CYS A N 1
ATOM 1571 C CA . CYS A 1 314 ? 191.160 95.516 65.375 1.00 60.07 314 CYS A CA 1
ATOM 1572 C C . CYS A 1 314 ? 191.714 94.094 65.239 1.00 58.39 314 CYS A C 1
ATOM 1573 O O . CYS A 1 314 ? 192.597 93.844 64.431 1.00 58.75 314 CYS A O 1
ATOM 1576 N N . PHE A 1 315 ? 191.183 93.158 66.017 1.00 56.75 315 PHE A N 1
ATOM 1577 C CA . PHE A 1 315 ? 191.614 91.770 65.912 1.00 55.32 315 PHE A CA 1
ATOM 1578 C C . PHE A 1 315 ? 190.528 90.889 65.323 1.00 54.79 315 PHE A C 1
ATOM 1579 O O . PHE A 1 315 ? 190.689 89.677 65.253 1.00 53.69 315 PHE A O 1
ATOM 1587 N N . VAL A 1 316 ? 189.420 91.498 64.904 1.00 55.75 316 VAL A N 1
ATOM 1588 C CA . VAL A 1 316 ? 188.308 90.746 64.331 1.00 55.52 316 VAL A CA 1
ATOM 1589 C C . VAL A 1 316 ? 187.802 91.323 63.017 1.00 57.23 316 VAL A C 1
ATOM 1590 O O . VAL A 1 316 ? 188.016 92.488 62.708 1.00 58.72 316 VAL A O 1
ATOM 1594 N N . GLU A 1 317 ? 187.159 90.460 62.242 1.00 58.47 317 GLU A N 1
ATOM 1595 C CA . GLU A 1 317 ? 186.306 90.824 61.120 1.00 59.70 317 GLU A CA 1
ATOM 1596 C C . GLU A 1 317 ? 184.858 90.663 61.567 1.00 58.61 317 GLU A C 1
ATOM 1597 O O . GLU A 1 317 ? 184.542 89.706 62.258 1.00 57.15 317 GLU A O 1
ATOM 1603 N N . ASP A 1 318 ? 183.986 91.585 61.180 1.00 60.30 318 ASP A N 1
ATOM 1604 C CA . ASP A 1 318 ? 182.555 91.428 61.408 1.00 60.61 318 ASP A CA 1
ATOM 1605 C C . ASP A 1 318 ? 182.230 91.361 62.892 1.00 59.43 318 ASP A C 1
ATOM 1606 O O . ASP A 1 318 ? 181.732 90.353 63.369 1.00 58.25 318 ASP A O 1
ATOM 1611 N N . PRO A 1 319 ? 182.493 92.449 63.624 1.00 59.95 319 PRO A N 1
ATOM 1612 C CA . PRO A 1 319 ? 182.417 92.465 65.088 1.00 58.96 319 PRO A CA 1
ATOM 1613 C C . PRO A 1 319 ? 181.045 92.134 65.663 1.00 59.03 319 PRO A C 1
ATOM 1614 O O . PRO A 1 319 ? 180.969 91.608 66.762 1.00 61.54 319 PRO A O 1
ATOM 1618 N N .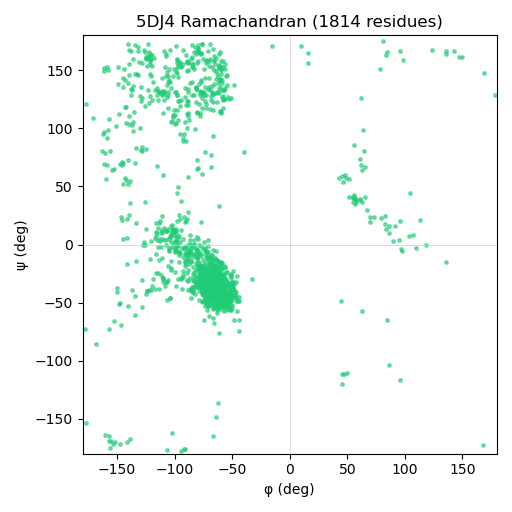 THR A 1 320 ? 179.981 92.451 64.941 1.00 60.61 320 THR A N 1
ATOM 1619 C CA . THR A 1 320 ? 178.628 92.314 65.467 1.00 61.15 320 THR A CA 1
ATOM 1620 C C . THR A 1 320 ? 177.979 90.992 65.116 1.00 60.38 320 THR A C 1
ATOM 1621 O O . THR A 1 320 ? 176.863 90.728 65.531 1.00 61.34 320 THR A O 1
ATOM 1625 N N . PHE A 1 321 ? 178.668 90.171 64.340 1.00 59.45 321 PHE A N 1
ATOM 1626 C CA . PHE A 1 321 ? 178.225 88.813 64.092 1.00 58.61 321 PHE A CA 1
ATOM 1627 C C . PHE A 1 321 ? 178.186 88.039 65.413 1.00 57.05 321 PHE A C 1
ATOM 1628 O O . PHE A 1 321 ? 179.130 88.054 66.195 1.00 55.87 321 PHE A O 1
ATOM 1636 N N . GLY A 1 322 ? 177.068 87.382 65.662 1.00 57.26 322 GLY A N 1
ATOM 1637 C CA . GLY A 1 322 ? 176.856 86.684 66.905 1.00 56.18 322 GLY A CA 1
ATOM 1638 C C . GLY A 1 322 ? 175.893 85.554 66.682 1.00 56.30 322 GLY A C 1
ATOM 1639 O O . GLY A 1 322 ? 175.543 85.255 65.557 1.00 57.03 322 GLY A O 1
ATOM 1640 N N . TYR A 1 323 ? 175.471 84.923 67.763 1.00 55.73 323 TYR A N 1
ATOM 1641 C CA . TYR A 1 323 ? 174.573 83.788 67.695 1.00 55.91 323 TYR A CA 1
ATOM 1642 C C . TYR A 1 323 ? 173.270 84.144 66.986 1.00 65.22 323 TYR A C 1
ATOM 1643 O O . TYR A 1 323 ? 172.818 83.414 66.114 1.00 68.60 323 TYR A O 1
ATOM 1652 N N . GLU A 1 324 ? 172.680 85.276 67.359 1.00 68.69 324 GLU A N 1
ATOM 1653 C CA . GLU A 1 324 ? 171.420 85.726 66.785 1.00 64.51 324 GLU A CA 1
ATOM 1654 C C . GLU A 1 324 ? 171.617 86.428 65.443 1.00 62.32 324 GLU A C 1
ATOM 1655 O O . GLU A 1 324 ? 172.501 87.268 65.280 1.00 62.08 324 GLU A O 1
ATOM 1661 N N . ASP A 1 325 ? 170.769 86.078 64.485 1.00 63.68 325 ASP A N 1
ATOM 1662 C CA . ASP A 1 325 ? 170.836 86.648 63.157 1.00 64.99 325 ASP A CA 1
ATOM 1663 C C . ASP A 1 325 ? 169.811 87.767 63.019 1.00 72.28 325 ASP A C 1
ATOM 1664 O O . ASP A 1 325 ? 168.607 87.523 62.895 1.00 72.19 325 ASP A O 1
ATOM 1669 N N . PHE A 1 326 ? 170.298 89.001 63.049 1.00 73.62 326 PHE A N 1
ATOM 1670 C CA . PHE A 1 326 ? 169.428 90.162 62.998 1.00 75.53 326 PHE A CA 1
ATOM 1671 C C . PHE A 1 326 ? 169.089 90.553 61.566 1.00 75.95 326 PHE A C 1
ATOM 1672 O O . PHE A 1 326 ? 168.258 91.417 61.327 1.00 78.73 326 PHE A O 1
ATOM 1680 N N . THR A 1 327 ? 169.727 89.896 60.612 1.00 76.76 327 THR A N 1
ATOM 1681 C CA . THR A 1 327 ? 169.458 90.156 59.214 1.00 77.17 327 THR A CA 1
ATOM 1682 C C . THR A 1 327 ? 168.221 89.341 58.799 1.00 81.51 327 THR A C 1
ATOM 1683 O O . THR A 1 327 ? 167.806 89.347 57.633 1.00 84.36 327 THR A O 1
ATOM 1687 N N . ARG A 1 328 ? 167.626 88.654 59.775 1.00 81.13 328 ARG A N 1
ATOM 1688 C CA . ARG A 1 328 ? 166.405 87.874 59.567 1.00 84.37 328 ARG A CA 1
ATOM 1689 C C . ARG A 1 328 ? 165.458 88.026 60.743 1.00 84.68 328 ARG A C 1
ATOM 1690 O O . ARG A 1 328 ? 165.895 88.143 61.887 1.00 82.38 328 ARG A O 1
ATOM 1698 N N . ARG A 1 329 ? 164.160 88.009 60.465 1.00 89.08 329 ARG A N 1
ATOM 1699 C CA . ARG A 1 329 ? 163.165 88.053 61.529 1.00 89.44 329 ARG A CA 1
ATOM 1700 C C . ARG A 1 329 ? 163.116 86.727 62.280 1.00 92.17 329 ARG A C 1
ATOM 1701 O O . ARG A 1 329 ? 163.543 85.692 61.767 1.00 90.01 329 ARG A O 1
ATOM 1709 N N . GLY A 1 330 ? 162.598 86.760 63.501 1.00 92.32 330 GLY A N 1
ATOM 1710 C CA . GLY A 1 330 ? 162.483 85.551 64.289 1.00 93.27 330 GLY A CA 1
ATOM 1711 C C . GLY A 1 330 ? 163.797 85.155 64.919 1.00 92.57 330 GLY A C 1
ATOM 1712 O O . GLY A 1 330 ? 164.871 85.443 64.386 1.00 91.99 330 GLY A O 1
ATOM 1713 N N . ALA A 1 331 ? 163.708 84.484 66.061 1.00 92.57 331 ALA A N 1
ATOM 1714 C CA . ALA A 1 331 ? 164.893 84.118 66.833 1.00 89.60 331 ALA A CA 1
ATOM 1715 C C . ALA A 1 331 ? 165.760 83.101 66.107 1.00 85.78 331 ALA A C 1
ATOM 1716 O O . ALA A 1 331 ? 165.338 82.504 65.112 1.00 84.25 331 ALA A O 1
ATOM 1718 N N . GLN A 1 332 ? 166.970 82.908 66.626 1.00 83.11 332 GLN A N 1
ATOM 1719 C CA . GLN A 1 332 ? 167.938 81.999 66.026 1.00 77.24 332 GLN A CA 1
ATOM 1720 C C . GLN A 1 332 ? 167.588 80.543 66.268 1.00 74.75 332 GLN A C 1
ATOM 1721 O O . GLN A 1 332 ? 167.347 80.114 67.401 1.00 71.13 332 GLN A O 1
ATOM 1727 N N . ALA A 1 333 ? 167.572 79.787 65.180 1.00 72.25 333 ALA A N 1
ATOM 1728 C CA . ALA A 1 333 ? 167.372 78.357 65.242 1.00 69.92 333 ALA A CA 1
ATOM 1729 C C . ALA A 1 333 ? 168.364 77.701 64.313 1.00 62.40 333 ALA A C 1
ATOM 1730 O O . ALA A 1 333 ? 168.215 77.771 63.101 1.00 63.41 333 ALA A O 1
ATOM 1732 N N . PRO A 1 334 ? 169.404 77.082 64.880 1.00 70.72 334 PRO A N 1
ATOM 1733 C CA . PRO A 1 334 ? 170.330 76.328 64.044 1.00 59.75 334 PRO A CA 1
ATOM 1734 C C . PRO A 1 334 ? 169.647 75.104 63.469 1.00 60.84 334 PRO A C 1
ATOM 1735 O O . PRO A 1 334 ? 168.705 74.618 64.063 1.00 61.64 334 PRO A O 1
ATOM 1739 N N . PRO A 1 335 ? 170.095 74.628 62.309 1.00 61.09 335 PRO A N 1
ATOM 1740 C CA . PRO A 1 335 ? 169.545 73.380 61.785 1.00 62.17 335 PRO A CA 1
ATOM 1741 C C . PRO A 1 335 ? 169.808 72.227 62.727 1.00 61.27 335 PRO A C 1
ATOM 1742 O O . PRO A 1 335 ? 170.748 72.276 63.501 1.00 59.62 335 PRO A O 1
ATOM 1746 N N . THR A 1 336 ? 168.970 71.206 62.660 1.00 62.53 336 THR A N 1
ATOM 1747 C CA . THR A 1 336 ? 169.069 70.077 63.558 1.00 62.08 336 THR A CA 1
ATOM 1748 C C . THR A 1 336 ? 170.090 69.093 63.044 1.00 61.51 336 THR A C 1
ATOM 1749 O O . THR A 1 336 ? 170.067 68.704 61.889 1.00 62.68 336 THR A O 1
ATOM 1753 N N . PHE A 1 337 ? 171.005 68.718 63.922 1.00 60.06 337 PHE A N 1
ATOM 1754 C CA . PHE A 1 337 ? 172.051 67.779 63.592 1.00 61.89 337 PHE A CA 1
ATOM 1755 C C . PHE A 1 337 ? 171.836 66.547 64.440 1.00 60.57 337 PHE A C 1
ATOM 1756 O O . PHE A 1 337 ? 171.660 66.643 65.641 1.00 59.72 337 PHE A O 1
ATOM 1764 N N . ARG A 1 338 ? 171.805 65.386 63.807 1.00 64.42 338 ARG A N 1
ATOM 1765 C CA . ARG A 1 338 ? 171.611 64.154 64.545 1.00 65.14 338 ARG A CA 1
ATOM 1766 C C . ARG A 1 338 ? 172.933 63.721 65.164 1.00 63.59 338 ARG A C 1
ATOM 1767 O O . ARG A 1 338 ? 173.861 63.353 64.457 1.00 64.78 338 ARG A O 1
ATOM 1775 N N . ALA A 1 339 ? 172.996 63.765 66.489 1.00 51.20 339 ALA A N 1
ATOM 1776 C CA . ALA A 1 339 ? 174.236 63.620 67.235 1.00 49.42 339 ALA A CA 1
ATOM 1777 C C . ALA A 1 339 ? 175.069 62.437 66.805 1.00 49.96 339 ALA A C 1
ATOM 1778 O O . ALA A 1 339 ? 176.286 62.498 66.813 1.00 52.35 339 ALA A O 1
ATOM 1780 N N . GLN A 1 340 ? 174.398 61.370 66.413 1.00 52.10 340 GLN A N 1
ATOM 1781 C CA . GLN A 1 340 ? 175.038 60.114 66.091 1.00 54.82 340 GLN A CA 1
ATOM 1782 C C . GLN A 1 340 ? 175.777 60.149 64.757 1.00 53.30 340 GLN A C 1
ATOM 1783 O O . GLN A 1 340 ? 176.609 59.293 64.495 1.00 53.82 340 GLN A O 1
ATOM 1789 N N . ASP A 1 341 ? 175.486 61.144 63.929 1.00 53.26 341 ASP A N 1
ATOM 1790 C CA . ASP A 1 341 ? 176.114 61.263 62.615 1.00 53.39 341 ASP A CA 1
ATOM 1791 C C . ASP A 1 341 ? 177.600 61.597 62.719 1.00 52.54 341 ASP A C 1
ATOM 1792 O O . ASP A 1 341 ? 178.386 61.242 61.848 1.00 52.54 341 ASP A O 1
ATOM 1797 N N . TYR A 1 342 ? 177.970 62.292 63.788 1.00 50.49 342 TYR A N 1
ATOM 1798 C CA . TYR A 1 342 ? 179.358 62.636 64.045 1.00 47.97 342 TYR A CA 1
ATOM 1799 C C . TYR A 1 342 ? 179.593 62.921 65.534 1.00 46.80 342 TYR A C 1
ATOM 1800 O O . TYR A 1 342 ? 179.327 64.010 66.011 1.00 45.23 342 TYR A O 1
ATOM 1809 N N . THR A 1 343 ? 180.096 61.937 66.267 1.00 46.65 343 THR A N 1
ATOM 1810 C CA . THR A 1 343 ? 180.302 62.103 67.702 1.00 45.53 343 THR A CA 1
ATOM 1811 C C . THR A 1 343 ? 181.762 62.245 68.087 1.00 44.41 343 THR A C 1
ATOM 1812 O O . THR A 1 343 ? 182.644 61.926 67.315 1.00 44.77 343 THR A O 1
ATOM 1816 N N . TRP A 1 344 ? 182.010 62.724 69.296 1.00 43.27 344 TRP A N 1
ATOM 1817 C CA . TRP A 1 344 ? 183.359 62.752 69.829 1.00 42.54 344 TRP A CA 1
ATOM 1818 C C . TRP A 1 344 ? 183.902 61.341 70.033 1.00 43.90 344 TRP A C 1
ATOM 1819 O O . TRP A 1 344 ? 184.956 61.001 69.536 1.00 44.23 344 TRP A O 1
ATOM 1830 N N . GLU A 1 345 ? 183.159 60.527 70.764 1.00 44.91 345 GLU A N 1
ATOM 1831 C CA . GLU A 1 345 ? 183.563 59.177 71.101 1.00 46.52 345 GLU A CA 1
ATOM 1832 C C . GLU A 1 345 ? 183.926 58.325 69.888 1.00 48.96 345 GLU A C 1
ATOM 1833 O O . GLU A 1 345 ? 184.935 57.622 69.903 1.00 52.24 345 GLU A O 1
ATOM 1839 N N . ASP A 1 346 ? 183.122 58.412 68.832 1.00 50.71 346 ASP A N 1
ATOM 1840 C CA . ASP A 1 346 ? 183.274 57.552 67.657 1.00 51.96 346 ASP A CA 1
ATOM 1841 C C . ASP A 1 346 ? 183.994 58.178 66.456 1.00 49.65 346 ASP A C 1
ATOM 1842 O O . ASP A 1 346 ? 184.519 57.454 65.623 1.00 51.09 346 ASP A O 1
ATOM 1847 N N . HIS A 1 347 ? 184.005 59.506 66.353 1.00 47.82 347 HIS A N 1
ATOM 1848 C CA . HIS A 1 347 ? 184.547 60.169 65.164 1.00 47.52 347 HIS A CA 1
ATOM 1849 C C . HIS A 1 347 ? 185.581 61.259 65.438 1.00 45.78 347 HIS A C 1
ATOM 1850 O O . HIS A 1 347 ? 186.656 61.228 64.889 1.00 46.04 347 HIS A O 1
ATOM 1857 N N . GLY A 1 348 ? 185.247 62.225 66.276 1.00 44.24 348 GLY A N 1
ATOM 1858 C CA . GLY A 1 348 ? 186.066 63.402 66.451 1.00 42.79 348 GLY A CA 1
ATOM 1859 C C . GLY A 1 348 ? 187.353 63.192 67.193 1.00 42.53 348 GLY A C 1
ATOM 1860 O O . GLY A 1 348 ? 188.373 63.681 66.779 1.00 42.29 348 GLY A O 1
ATOM 1861 N N . TYR A 1 349 ? 187.288 62.492 68.311 1.00 42.76 349 TYR A N 1
ATOM 1862 C CA . TYR A 1 349 ? 188.456 62.082 69.079 1.00 42.98 349 TYR A CA 1
ATOM 1863 C C . TYR A 1 349 ? 189.488 61.392 68.214 1.00 44.25 349 TYR A C 1
ATOM 1864 O O . TYR A 1 349 ? 190.649 61.742 68.198 1.00 44.12 349 TYR A O 1
ATOM 1873 N N . SER A 1 350 ? 189.054 60.384 67.498 1.00 45.73 350 SER A N 1
ATOM 1874 C CA . SER A 1 350 ? 189.938 59.643 66.643 1.00 47.27 350 SER A CA 1
ATOM 1875 C C . SER A 1 350 ? 190.595 60.501 65.546 1.00 46.89 350 SER A C 1
ATOM 1876 O O . SER A 1 350 ? 191.746 60.302 65.221 1.00 47.68 350 SER A O 1
ATOM 1879 N N . LEU A 1 351 ? 189.877 61.467 64.992 1.00 45.88 351 LEU A N 1
ATOM 1880 C CA . LEU A 1 351 ? 190.458 62.370 64.015 1.00 45.62 351 LEU A CA 1
ATOM 1881 C C . LEU A 1 351 ? 191.544 63.235 64.631 1.00 44.61 351 LEU A C 1
ATOM 1882 O O . LEU A 1 351 ? 192.562 63.472 64.025 1.00 45.55 351 LEU A O 1
ATOM 1887 N N . ILE A 1 352 ? 191.319 63.727 65.835 1.00 43.33 352 ILE A N 1
ATOM 1888 C CA . ILE A 1 352 ? 192.295 64.592 66.460 1.00 42.56 352 ILE A CA 1
ATOM 1889 C C . ILE A 1 352 ? 193.519 63.822 66.939 1.00 43.59 352 ILE A C 1
ATOM 1890 O O . ILE A 1 352 ? 194.619 64.318 66.844 1.00 43.78 352 ILE A O 1
ATOM 1895 N N . GLN A 1 353 ? 193.358 62.603 67.412 1.00 44.54 353 GLN A N 1
ATOM 1896 C CA . GLN A 1 353 ? 194.529 61.880 67.854 1.00 45.82 353 GLN A CA 1
ATOM 1897 C C . GLN A 1 353 ? 195.395 61.457 66.673 1.00 47.37 353 GLN A C 1
ATOM 1898 O O . GLN A 1 353 ? 196.580 61.231 66.832 1.00 48.42 353 GLN A O 1
ATOM 1904 N N . ARG A 1 354 ? 194.820 61.386 65.484 1.00 47.68 354 ARG A N 1
ATOM 1905 C CA . ARG A 1 354 ? 195.595 61.134 64.284 1.00 49.18 354 ARG A CA 1
ATOM 1906 C C . ARG A 1 354 ? 196.345 62.340 63.744 1.00 48.65 354 ARG A C 1
ATOM 1907 O O . ARG A 1 354 ? 197.416 62.197 63.161 1.00 50.03 354 ARG A O 1
ATOM 1915 N N . LEU A 1 355 ? 195.792 63.528 63.944 1.00 46.90 355 LEU A N 1
ATOM 1916 C CA . LEU A 1 355 ? 196.366 64.745 63.394 1.00 46.55 355 LEU A CA 1
ATOM 1917 C C . LEU A 1 355 ? 197.104 65.570 64.425 1.00 45.75 355 LEU A C 1
ATOM 1918 O O . LEU A 1 355 ? 197.930 66.396 64.080 1.00 46.03 355 LEU A O 1
ATOM 1923 N N . TYR A 1 356 ? 196.807 65.339 65.690 1.00 44.97 356 TYR A N 1
ATOM 1924 C CA . TYR A 1 356 ? 197.413 66.088 66.780 1.00 44.34 356 TYR A CA 1
ATOM 1925 C C . TYR A 1 356 ? 197.376 65.214 68.016 1.00 44.50 356 TYR A C 1
ATOM 1926 O O . TYR A 1 356 ? 196.713 65.541 68.970 1.00 43.38 356 TYR A O 1
ATOM 1935 N N . PRO A 1 357 ? 198.087 64.075 67.986 1.00 46.15 357 PRO A N 1
ATOM 1936 C CA . PRO A 1 357 ? 197.952 63.042 69.016 1.00 46.74 357 PRO A CA 1
ATOM 1937 C C . PRO A 1 357 ? 198.001 63.558 70.441 1.00 53.69 357 PRO A C 1
ATOM 1938 O O . PRO A 1 357 ? 197.177 63.182 71.271 1.00 52.53 357 PRO A O 1
ATOM 1942 N N . GLU A 1 358 ? 198.968 64.422 70.705 1.00 45.98 358 GLU A N 1
ATOM 1943 C CA . GLU A 1 358 ? 199.276 64.851 72.050 1.00 45.76 358 GLU A CA 1
ATOM 1944 C C . GLU A 1 358 ? 198.166 65.711 72.648 1.00 45.30 358 GLU A C 1
ATOM 1945 O O . GLU A 1 358 ? 198.167 65.981 73.834 1.00 52.19 358 GLU A O 1
ATOM 1951 N N . GLY A 1 359 ? 197.200 66.102 71.830 1.00 42.77 359 GLY A N 1
ATOM 1952 C CA . GLY A 1 359 ? 196.124 66.973 72.266 1.00 41.23 359 GLY A CA 1
ATOM 1953 C C . GLY A 1 359 ? 194.762 66.329 72.359 1.00 40.72 359 GLY A C 1
ATOM 1954 O O . GLY A 1 359 ? 193.955 66.744 73.151 1.00 41.06 359 GLY A O 1
ATOM 1955 N N . GLY A 1 360 ? 194.505 65.317 71.547 1.00 41.44 360 GLY A N 1
ATOM 1956 C CA . GLY A 1 360 ? 193.263 64.584 71.596 1.00 41.35 360 GLY A CA 1
ATOM 1957 C C . GLY A 1 360 ? 193.019 63.844 72.883 1.00 41.81 360 GLY A C 1
ATOM 1958 O O . GLY A 1 360 ? 191.933 63.881 73.401 1.00 41.59 360 GLY A O 1
ATOM 1959 N N . GLN A 1 361 ? 194.022 63.155 73.403 1.00 43.06 361 GLN A N 1
ATOM 1960 C CA . GLN A 1 361 ? 193.868 62.468 74.675 1.00 43.78 361 GLN A CA 1
ATOM 1961 C C . GLN A 1 361 ? 193.524 63.426 75.826 1.00 42.70 361 GLN A C 1
ATOM 1962 O O . GLN A 1 361 ? 192.670 63.131 76.641 1.00 43.93 361 GLN A O 1
ATOM 1968 N N . LEU A 1 362 ? 194.199 64.569 75.869 1.00 42.00 362 LEU A N 1
ATOM 1969 C CA . LEU A 1 362 ? 194.007 65.598 76.874 1.00 41.18 362 LEU A CA 1
ATOM 1970 C C . LEU A 1 362 ? 192.626 66.241 76.790 1.00 46.62 362 LEU A C 1
ATOM 1971 O O . LEU A 1 362 ? 192.014 66.545 77.807 1.00 39.59 362 LEU A O 1
ATOM 1976 N N . LEU A 1 363 ? 192.146 66.467 75.573 1.00 39.24 363 LEU A N 1
ATOM 1977 C CA . LEU A 1 363 ? 190.776 66.889 75.363 1.00 38.36 363 LEU A CA 1
ATOM 1978 C C . LEU A 1 363 ? 189.775 65.845 75.819 1.00 38.89 363 LEU A C 1
ATOM 1979 O O . LEU A 1 363 ? 188.849 66.166 76.525 1.00 38.53 363 LEU A O 1
ATOM 1984 N N . ASP A 1 364 ? 189.943 64.600 75.408 1.00 39.95 364 ASP A N 1
ATOM 1985 C CA . ASP A 1 364 ? 189.022 63.553 75.814 1.00 40.78 364 ASP A CA 1
ATOM 1986 C C . ASP A 1 364 ? 188.952 63.407 77.328 1.00 41.20 364 ASP A C 1
ATOM 1987 O O . ASP A 1 364 ? 187.892 63.212 77.887 1.00 41.37 364 ASP A O 1
ATOM 1992 N N . GLU A 1 365 ? 190.093 63.514 77.988 1.00 44.37 365 GLU A N 1
ATOM 1993 C CA . GLU A 1 365 ? 190.143 63.500 79.435 1.00 42.11 365 GLU A CA 1
ATOM 1994 C C . GLU A 1 365 ? 189.433 64.696 80.086 1.00 40.99 365 GLU A C 1
ATOM 1995 O O . GLU A 1 365 ? 188.797 64.550 81.106 1.00 41.45 365 GLU A O 1
ATOM 2001 N N . LYS A 1 366 ? 189.539 65.872 79.490 1.00 39.76 366 LYS A N 1
ATOM 2002 C CA . LYS A 1 366 ? 188.848 67.052 79.974 1.00 38.90 366 LYS A CA 1
ATOM 2003 C C . LYS A 1 366 ? 187.330 66.977 79.778 1.00 45.72 366 LYS A C 1
ATOM 2004 O O . LYS A 1 366 ? 186.586 67.382 80.649 1.00 45.43 366 LYS A O 1
ATOM 2010 N N . PHE A 1 367 ? 186.879 66.478 78.628 1.00 38.57 367 PHE A N 1
ATOM 2011 C CA . PHE A 1 367 ? 185.460 66.288 78.379 1.00 38.66 367 PHE A CA 1
ATOM 2012 C C . PHE A 1 367 ? 184.835 65.348 79.392 1.00 39.79 367 PHE A C 1
ATOM 2013 O O . PHE A 1 367 ? 183.745 65.594 79.862 1.00 39.93 367 PHE A O 1
ATOM 2021 N N . GLN A 1 368 ? 185.517 64.257 79.701 1.00 40.82 368 GLN A N 1
ATOM 2022 C CA . GLN A 1 368 ? 184.993 63.287 80.626 1.00 42.22 368 GLN A CA 1
ATOM 2023 C C . GLN A 1 368 ? 185.156 63.765 82.071 1.00 42.43 368 GLN A C 1
ATOM 2024 O O . GLN A 1 368 ? 184.370 63.409 82.943 1.00 43.37 368 GLN A O 1
ATOM 2030 N N . ALA A 1 369 ? 186.155 64.599 82.329 1.00 41.73 369 ALA A N 1
ATOM 2031 C CA . ALA A 1 369 ? 186.370 65.093 83.676 1.00 42.12 369 ALA A CA 1
ATOM 2032 C C . AL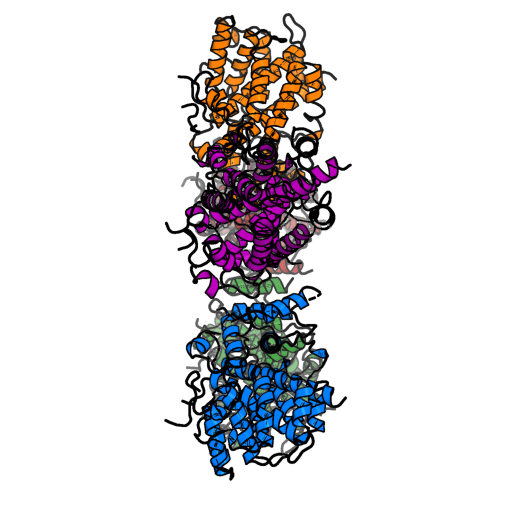A A 1 369 ? 185.234 65.999 84.093 1.00 41.63 369 ALA A C 1
ATOM 2033 O O . ALA A 1 369 ? 184.857 66.026 85.240 1.00 44.16 369 ALA A O 1
ATOM 2035 N N . ALA A 1 370 ? 184.708 66.752 83.148 1.00 40.49 370 ALA A N 1
ATOM 2036 C CA . ALA A 1 370 ? 183.655 67.701 83.405 1.00 40.16 370 ALA A CA 1
ATOM 2037 C C . ALA A 1 370 ? 182.281 67.039 83.397 1.00 44.10 370 ALA A C 1
ATOM 2038 O O . ALA A 1 370 ? 181.432 67.349 84.216 1.00 46.19 370 ALA A O 1
ATOM 2040 N N . TYR A 1 371 ? 182.069 66.130 82.459 1.00 41.13 371 TYR A N 1
ATOM 2041 C CA . TYR A 1 371 ? 180.799 65.472 82.319 1.00 42.08 371 TYR A CA 1
ATOM 2042 C C . TYR A 1 371 ? 180.472 64.580 83.522 1.00 43.69 371 TYR A C 1
ATOM 2043 O O . TYR A 1 371 ? 179.322 64.434 83.893 1.00 44.63 371 TYR A O 1
ATOM 2052 N N . SER A 1 372 ? 181.484 64.004 84.148 1.00 44.23 372 SER A N 1
ATOM 2053 C CA . SER A 1 372 ? 181.244 63.080 85.232 1.00 46.03 372 SER A CA 1
ATOM 2054 C C . SER A 1 372 ? 181.542 63.658 86.616 1.00 46.41 372 SER A C 1
ATOM 2055 O O . SER A 1 372 ? 181.318 63.003 87.616 1.00 48.06 372 SER A O 1
ATOM 2058 N N . LEU A 1 373 ? 182.039 64.883 86.671 1.00 45.11 373 LEU A N 1
ATOM 2059 C CA . LEU A 1 373 ? 182.329 65.535 87.935 1.00 45.57 373 LEU A CA 1
ATOM 2060 C C . LEU A 1 373 ? 181.102 65.607 88.839 1.00 46.76 373 LEU A C 1
ATOM 2061 O O . LEU A 1 373 ? 180.060 66.102 88.439 1.00 46.38 373 LEU A O 1
ATOM 2066 N N . THR A 1 374 ? 181.235 65.098 90.060 1.00 54.03 374 THR A N 1
ATOM 2067 C CA . THR A 1 374 ? 180.152 65.145 91.033 1.00 49.86 374 THR A CA 1
ATOM 2068 C C . THR A 1 374 ? 180.650 64.930 92.451 1.00 51.55 374 THR A C 1
ATOM 2069 O O . THR A 1 374 ? 181.626 64.241 92.674 1.00 52.19 374 THR A O 1
ATOM 2073 N N . TYR A 1 375 ? 179.966 65.544 93.407 1.00 52.48 375 TYR A N 1
ATOM 2074 C CA . TYR A 1 375 ? 180.252 65.357 94.816 1.00 54.44 375 TYR A CA 1
ATOM 2075 C C . TYR A 1 375 ? 179.060 64.687 95.467 1.00 56.50 375 TYR A C 1
ATOM 2076 O O . TYR A 1 375 ? 179.029 64.468 96.675 1.00 58.53 375 TYR A O 1
ATOM 2085 N N . ASN A 1 376 ? 178.088 64.349 94.632 1.00 56.15 376 ASN A N 1
ATOM 2086 C CA . ASN A 1 376 ? 176.833 63.768 95.070 1.00 58.12 376 ASN A CA 1
ATOM 2087 C C . ASN A 1 376 ? 176.123 64.666 96.065 1.00 59.13 376 ASN A C 1
ATOM 2088 O O . ASN A 1 376 ? 175.507 64.195 97.004 1.00 64.90 376 ASN A O 1
ATOM 2093 N N . THR A 1 377 ? 176.221 65.969 95.845 1.00 57.57 377 THR A N 1
ATOM 2094 C CA . THR A 1 377 ? 175.565 66.937 96.690 1.00 58.53 377 THR A CA 1
ATOM 2095 C C . THR A 1 377 ? 174.646 67.726 95.791 1.00 57.40 377 THR A C 1
ATOM 2096 O O . THR A 1 377 ? 174.832 67.720 94.591 1.00 55.60 377 THR A O 1
ATOM 2100 N N . ILE A 1 378 ? 173.635 68.380 96.354 1.00 58.69 378 ILE A N 1
ATOM 2101 C CA . ILE A 1 378 ? 172.682 69.097 95.519 1.00 58.04 378 ILE A CA 1
ATOM 2102 C C . ILE A 1 378 ? 172.487 70.546 95.956 1.00 92.90 378 ILE A C 1
ATOM 2103 O O . ILE A 1 378 ? 172.228 71.402 95.129 1.00 88.52 378 ILE A O 1
ATOM 2108 N N . ALA A 1 379 ? 172.630 70.827 97.238 1.00 59.79 379 ALA A N 1
ATOM 2109 C CA . ALA A 1 379 ? 172.760 72.198 97.703 1.00 59.95 379 ALA A CA 1
ATOM 2110 C C . ALA A 1 379 ? 173.182 72.127 99.149 1.00 63.63 379 ALA A C 1
ATOM 2111 O O . ALA A 1 379 ? 174.366 72.149 99.455 1.00 64.21 379 ALA A O 1
ATOM 2113 N N . MET A 1 380 ? 172.204 72.011 100.034 1.00 64.30 380 MET A N 1
ATOM 2114 C CA . MET A 1 380 ? 172.476 71.710 101.423 1.00 66.51 380 MET A CA 1
ATOM 2115 C C . MET A 1 380 ? 172.522 70.198 101.592 1.00 67.33 380 MET A C 1
ATOM 2116 O O . MET A 1 380 ? 172.935 69.702 102.625 1.00 69.07 380 MET A O 1
ATOM 2121 N N . HIS A 1 381 ? 172.114 69.475 100.554 1.00 66.25 381 HIS A N 1
ATOM 2122 C CA . HIS A 1 381 ? 171.896 68.033 100.630 1.00 67.44 381 HIS A CA 1
ATOM 2123 C C . HIS A 1 381 ? 173.028 67.150 100.121 1.00 66.05 381 HIS A C 1
ATOM 2124 O O . HIS A 1 381 ? 173.835 67.560 99.295 1.00 63.62 381 HIS A O 1
ATOM 2131 N N . SER A 1 382 ? 173.049 65.919 100.623 1.00 67.87 382 SER A N 1
ATOM 2132 C CA . SER A 1 382 ? 174.112 64.963 100.354 1.00 67.32 382 SER A CA 1
ATOM 2133 C C . SER A 1 382 ? 173.518 63.631 99.948 1.00 68.48 382 SER A C 1
ATOM 2134 O O . SER A 1 382 ? 172.336 63.413 100.117 1.00 70.13 382 SER A O 1
ATOM 2137 N N . GLY A 1 383 ? 174.338 62.740 99.411 1.00 67.85 383 GLY A N 1
ATOM 2138 C CA . GLY A 1 383 ? 173.886 61.414 99.044 1.00 69.24 383 GLY A CA 1
ATOM 2139 C C . GLY A 1 383 ? 172.949 61.375 97.858 1.00 68.22 383 GLY A C 1
ATOM 2140 O O . GLY A 1 383 ? 172.185 60.434 97.700 1.00 69.98 383 GLY A O 1
ATOM 2141 N N . VAL A 1 384 ? 173.020 62.397 97.016 1.00 65.59 384 VAL A N 1
ATOM 2142 C CA . VAL A 1 384 ? 172.159 62.525 95.847 1.00 64.58 384 VAL A CA 1
ATOM 2143 C C . VAL A 1 384 ? 172.884 62.249 94.533 1.00 62.35 384 VAL A C 1
ATOM 2144 O O . VAL A 1 384 ? 173.911 62.841 94.266 1.00 61.07 384 VAL A O 1
ATOM 2148 N N . ASP A 1 385 ? 172.344 61.353 93.717 1.00 62.93 385 ASP A N 1
ATOM 2149 C CA . ASP A 1 385 ? 172.772 61.200 92.332 1.00 60.98 385 ASP A CA 1
ATOM 2150 C C . ASP A 1 385 ? 172.254 62.387 91.548 1.00 59.17 385 ASP A C 1
ATOM 2151 O O . ASP A 1 385 ? 171.059 62.599 91.494 1.00 60.21 385 ASP A O 1
ATOM 2156 N N . THR A 1 386 ? 173.145 63.156 90.931 1.00 56.71 386 THR A N 1
ATOM 2157 C CA . THR A 1 386 ? 172.730 64.364 90.235 1.00 55.17 386 THR A CA 1
ATOM 2158 C C . THR A 1 386 ? 172.873 64.278 88.734 1.00 53.65 386 THR A C 1
ATOM 2159 O O . THR A 1 386 ? 172.742 65.274 88.055 1.00 52.27 386 THR A O 1
ATOM 2163 N N . SER A 1 387 ? 173.101 63.088 88.210 1.00 54.15 387 SER A N 1
ATOM 2164 C CA . SER A 1 387 ? 173.442 62.943 86.808 1.00 52.79 387 SER A CA 1
ATOM 2165 C C . SER A 1 387 ? 172.329 63.295 85.817 1.00 52.85 387 SER A C 1
ATOM 2166 O O . SER A 1 387 ? 172.615 63.608 84.675 1.00 51.76 387 SER A O 1
ATOM 2169 N N . VAL A 1 388 ? 171.072 63.253 86.238 1.00 54.67 388 VAL A N 1
ATOM 2170 C CA . VAL A 1 388 ? 169.971 63.698 85.388 1.00 55.02 388 VAL A CA 1
ATOM 2171 C C . VAL A 1 388 ? 170.043 65.195 85.173 1.00 53.40 388 VAL A C 1
ATOM 2172 O O . VAL A 1 388 ? 169.764 65.690 84.094 1.00 52.72 388 VAL A O 1
ATOM 2176 N N . LEU A 1 389 ? 170.401 65.901 86.235 1.00 53.07 389 LEU A N 1
ATOM 2177 C CA . LEU A 1 389 ? 170.500 67.353 86.241 1.00 51.90 389 LEU A CA 1
ATOM 2178 C C . LEU A 1 389 ? 171.659 67.816 85.381 1.00 56.84 389 LEU A C 1
ATOM 2179 O O . LEU A 1 389 ? 171.523 68.745 84.595 1.00 56.53 389 LEU A O 1
ATOM 2184 N N . ARG A 1 390 ? 172.803 67.165 85.547 1.00 48.83 390 ARG A N 1
ATOM 2185 C CA . ARG A 1 390 ? 174.004 67.550 84.842 1.00 46.87 390 ARG A CA 1
ATOM 2186 C C . ARG A 1 390 ? 173.908 67.192 83.366 1.00 46.33 390 ARG A C 1
ATOM 2187 O O . ARG A 1 390 ? 174.446 67.886 82.519 1.00 44.94 390 ARG A O 1
ATOM 2195 N N . ARG A 1 391 ? 173.200 66.111 83.069 1.00 53.96 391 ARG A N 1
ATOM 2196 C CA . ARG A 1 391 ? 172.962 65.702 81.697 1.00 47.63 391 ARG A CA 1
ATOM 2197 C C . ARG A 1 391 ? 172.077 66.700 80.977 1.00 47.63 391 ARG A C 1
ATOM 2198 O O . ARG A 1 391 ? 172.227 66.930 79.786 1.00 47.49 391 ARG A O 1
ATOM 2206 N N . ALA A 1 392 ? 171.151 67.293 81.714 1.00 48.64 392 ALA A N 1
ATOM 2207 C CA . ALA A 1 392 ? 170.208 68.241 81.153 1.00 49.11 392 ALA A CA 1
ATOM 2208 C C . ALA A 1 392 ? 170.890 69.568 80.852 1.00 47.48 392 ALA A C 1
ATOM 2209 O O . ALA A 1 392 ? 170.566 70.215 79.880 1.00 47.39 392 ALA A O 1
ATOM 2211 N N . ILE A 1 393 ? 171.845 69.963 81.685 1.00 46.42 393 ILE A N 1
ATOM 2212 C CA . ILE A 1 393 ? 172.637 71.167 81.441 1.00 45.01 393 ILE A CA 1
ATOM 2213 C C . ILE A 1 393 ? 173.490 71.008 80.194 1.00 49.68 393 ILE A C 1
ATOM 2214 O O . ILE A 1 393 ? 173.563 71.898 79.364 1.00 48.90 393 ILE A O 1
ATOM 2219 N N . TRP A 1 394 ? 174.132 69.855 80.080 1.00 43.37 394 TRP A N 1
ATOM 2220 C CA . TRP A 1 394 ? 174.932 69.497 78.932 1.00 42.43 394 TRP A CA 1
ATOM 2221 C C . TRP A 1 394 ? 174.086 69.439 77.678 1.00 43.10 394 TRP A C 1
ATOM 2222 O O . TRP A 1 394 ? 174.377 70.101 76.703 1.00 44.10 394 TRP A O 1
ATOM 2233 N N . ASN A 1 395 ? 173.018 68.656 77.711 1.00 44.63 395 ASN A N 1
ATOM 2234 C CA . ASN A 1 395 ? 172.196 68.443 76.531 1.00 45.63 395 ASN A CA 1
ATOM 2235 C C . ASN A 1 395 ? 171.421 69.672 76.078 1.00 46.05 395 ASN A C 1
ATOM 2236 O O . ASN A 1 395 ? 171.159 69.827 74.896 1.00 46.41 395 ASN A O 1
ATOM 2241 N N . TYR A 1 396 ? 171.079 70.552 77.009 1.00 46.20 396 TYR A N 1
ATOM 2242 C CA . TYR A 1 396 ? 170.494 71.831 76.656 1.00 46.68 396 TYR A CA 1
ATOM 2243 C C . TYR A 1 396 ? 171.447 72.703 75.837 1.00 45.32 396 TYR A C 1
ATOM 2244 O O . TYR A 1 396 ? 171.058 73.281 74.829 1.00 46.02 396 TYR A O 1
ATOM 2253 N N . ILE A 1 397 ? 172.696 72.792 76.271 1.00 43.75 397 ILE A N 1
ATOM 2254 C CA . ILE A 1 397 ? 173.698 73.590 75.582 1.00 42.59 397 ILE A CA 1
ATOM 2255 C C . ILE A 1 397 ? 173.997 73.046 74.196 1.00 48.04 397 ILE A C 1
ATOM 2256 O O . ILE A 1 397 ? 174.172 73.792 73.249 1.00 48.33 397 ILE A O 1
ATOM 2261 N N . HIS A 1 398 ? 174.036 71.737 74.073 1.00 42.54 398 HIS A N 1
ATOM 2262 C CA . HIS A 1 398 ? 174.226 71.146 72.776 1.00 42.70 398 HIS A CA 1
ATOM 2263 C C . HIS A 1 398 ? 173.031 71.379 71.884 1.00 44.26 398 HIS A C 1
ATOM 2264 O O . HIS A 1 398 ? 173.184 71.512 70.678 1.00 44.48 398 HIS A O 1
ATOM 2271 N N . CYS A 1 399 ? 171.845 71.410 72.490 1.00 45.54 399 CYS A N 1
ATOM 2272 C CA . CYS A 1 399 ? 170.597 71.740 71.812 1.00 47.37 399 CYS A CA 1
ATOM 2273 C C . CYS A 1 399 ? 170.659 73.149 71.233 1.00 47.37 399 CYS A C 1
ATOM 2274 O O . CYS A 1 399 ? 170.336 73.371 70.074 1.00 48.32 399 CYS A O 1
ATOM 2277 N N . VAL A 1 400 ? 171.107 74.089 72.050 1.00 46.48 400 VAL A N 1
ATOM 2278 C CA . VAL A 1 400 ? 171.368 75.456 71.630 1.00 46.45 400 VAL A CA 1
ATOM 2279 C C . VAL A 1 400 ? 172.271 75.540 70.384 1.00 45.79 400 VAL A C 1
ATOM 2280 O O . VAL A 1 400 ? 172.190 76.490 69.612 1.00 46.51 400 VAL A O 1
ATOM 2284 N N . PHE A 1 401 ? 173.111 74.533 70.162 1.00 46.69 401 PHE A N 1
ATOM 2285 C CA . PHE A 1 401 ? 173.988 74.539 69.005 1.00 44.22 401 PHE A CA 1
ATOM 2286 C C . PHE A 1 401 ? 173.542 73.529 67.961 1.00 45.25 401 PHE A C 1
ATOM 2287 O O . PHE A 1 401 ? 174.255 73.253 67.005 1.00 45.02 401 PHE A O 1
ATOM 2295 N N . GLY A 1 402 ? 172.333 73.009 68.147 1.00 46.63 402 GLY A N 1
ATOM 2296 C CA . GLY A 1 402 ? 171.633 72.255 67.125 1.00 48.25 402 GLY A CA 1
ATOM 2297 C C . GLY A 1 402 ? 171.771 70.755 67.182 1.00 48.27 402 GLY A C 1
ATOM 2298 O O . GLY A 1 402 ? 171.257 70.064 66.332 1.00 49.74 402 GLY A O 1
ATOM 2299 N N . ILE A 1 403 ? 172.455 70.252 68.195 1.00 46.89 403 ILE A N 1
ATOM 2300 C CA . ILE A 1 403 ? 172.780 68.837 68.282 1.00 46.95 403 ILE A CA 1
ATOM 2301 C C . ILE A 1 403 ? 171.690 68.065 69.027 1.00 48.30 403 ILE A C 1
ATOM 2302 O O . ILE A 1 403 ? 171.406 68.355 70.185 1.00 47.99 403 ILE A O 1
ATOM 2307 N N . ARG A 1 404 ? 171.079 67.085 68.361 1.00 50.03 404 ARG A N 1
ATOM 2308 C CA . ARG A 1 404 ? 170.005 66.299 68.967 1.00 51.72 404 ARG A CA 1
ATOM 2309 C C . ARG A 1 404 ? 170.430 64.879 69.280 1.00 52.01 404 ARG A C 1
ATOM 2310 O O . ARG A 1 404 ? 170.866 64.158 68.401 1.00 52.47 404 ARG A O 1
ATOM 2318 N N . TYR A 1 405 ? 170.274 64.482 70.537 1.00 52.00 405 TYR A N 1
ATOM 2319 C CA . TYR A 1 405 ? 170.429 63.095 70.948 1.00 52.91 405 TYR A CA 1
ATOM 2320 C C . TYR A 1 405 ? 169.099 62.331 70.852 1.00 55.67 405 TYR A C 1
ATOM 2321 O O . TYR A 1 405 ? 168.107 62.714 71.459 1.00 65.26 405 TYR A O 1
ATOM 2330 N N . ASP A 1 406 ? 169.092 61.244 70.091 1.00 67.47 406 ASP A N 1
ATOM 2331 C CA . ASP A 1 406 ? 167.883 60.453 69.844 1.00 74.32 406 ASP A CA 1
ATOM 2332 C C . ASP A 1 406 ? 167.120 60.022 71.079 1.00 78.22 406 ASP A C 1
ATOM 2333 O O . ASP A 1 406 ? 165.929 60.269 71.209 1.00 82.41 406 ASP A O 1
ATOM 2338 N N . ASP A 1 407 ? 167.820 59.338 71.968 1.00 77.72 407 ASP A N 1
ATOM 2339 C CA . ASP A 1 407 ? 167.183 58.653 73.070 1.00 78.49 407 ASP A CA 1
ATOM 2340 C C . ASP A 1 407 ? 167.024 59.563 74.267 1.00 74.89 407 ASP A C 1
ATOM 2341 O O . ASP A 1 407 ? 167.010 59.099 75.398 1.00 74.23 407 ASP A O 1
ATOM 2346 N N . TYR A 1 408 ? 166.919 60.861 74.027 1.00 71.39 408 TYR A N 1
ATOM 2347 C CA . TYR A 1 408 ? 166.765 61.793 75.127 1.00 58.96 408 TYR A CA 1
ATOM 2348 C C . TYR A 1 408 ? 165.428 62.510 75.047 1.00 60.49 408 TYR A C 1
ATOM 2349 O O . TYR A 1 408 ? 165.041 62.996 73.995 1.00 63.01 408 TYR A O 1
ATOM 2358 N N . ASP A 1 409 ? 164.723 62.564 76.168 1.00 61.62 409 ASP A N 1
ATOM 2359 C CA . ASP A 1 409 ? 163.494 63.328 76.252 1.00 63.16 409 ASP A CA 1
ATOM 2360 C C . ASP A 1 409 ? 163.817 64.757 76.631 1.00 61.22 409 ASP A C 1
ATOM 2361 O O . ASP A 1 409 ? 164.155 65.034 77.772 1.00 60.37 409 ASP A O 1
ATOM 2366 N N . TYR A 1 410 ? 163.697 65.667 75.672 1.00 60.79 410 TYR A N 1
ATOM 2367 C CA . TYR A 1 410 ? 164.050 67.061 75.911 1.00 59.13 410 TYR A CA 1
ATOM 2368 C C . TYR A 1 410 ? 163.031 67.789 76.767 1.00 65.45 410 TYR A C 1
ATOM 2369 O O . TYR A 1 410 ? 163.227 68.943 77.120 1.00 64.86 410 TYR A O 1
ATOM 2378 N N . GLY A 1 411 ? 161.954 67.105 77.126 1.00 63.22 411 GLY A N 1
ATOM 2379 C CA . GLY A 1 411 ? 161.055 67.624 78.129 1.00 64.82 411 GLY A CA 1
ATOM 2380 C C . GLY A 1 411 ? 161.716 67.696 79.490 1.00 63.52 411 GLY A C 1
ATOM 2381 O O . GLY A 1 411 ? 161.276 68.442 80.349 1.00 64.20 411 GLY A O 1
ATOM 2382 N N . GLU A 1 412 ? 162.785 66.929 79.687 1.00 65.78 412 GLU A N 1
ATOM 2383 C CA . GLU A 1 412 ? 163.474 66.886 80.972 1.00 60.83 412 GLU A CA 1
ATOM 2384 C C . GLU A 1 412 ? 164.172 68.197 81.269 1.00 58.82 412 GLU A C 1
ATOM 2385 O O . GLU A 1 412 ? 164.411 68.537 82.420 1.00 58.59 412 GLU A O 1
ATOM 2391 N N . VAL A 1 413 ? 164.489 68.939 80.222 1.00 57.60 413 VAL A N 1
ATOM 2392 C CA . VAL A 1 413 ? 165.158 70.212 80.391 1.00 55.93 413 VAL A CA 1
ATOM 2393 C C . VAL A 1 413 ? 164.295 71.178 81.201 1.00 57.42 413 VAL A C 1
ATOM 2394 O O . VAL A 1 413 ? 164.758 71.754 82.172 1.00 56.76 413 VAL A O 1
ATOM 2398 N N . ASN A 1 414 ? 163.032 71.327 80.822 1.00 61.42 414 ASN A N 1
ATOM 2399 C CA . ASN A 1 414 ? 162.135 72.251 81.513 1.00 61.50 414 ASN A CA 1
ATOM 2400 C C . ASN A 1 414 ? 161.734 71.765 82.880 1.00 62.84 414 ASN A C 1
ATOM 2401 O O . ASN A 1 414 ? 161.486 72.560 83.764 1.00 63.59 414 ASN A O 1
ATOM 2406 N N . GLN A 1 415 ? 161.681 70.455 83.053 1.00 63.35 415 GLN A N 1
ATOM 2407 C CA . GLN A 1 415 ? 161.417 69.874 84.356 1.00 64.66 415 GLN A CA 1
ATOM 2408 C C . GLN A 1 415 ? 162.552 70.144 85.346 1.00 73.22 415 GLN A C 1
ATOM 2409 O O . GLN A 1 415 ? 162.314 70.263 86.542 1.00 76.96 415 GLN A O 1
ATOM 2415 N N . LEU A 1 416 ? 163.782 70.248 84.843 1.00 69.34 416 LEU A N 1
ATOM 2416 C CA . LEU A 1 416 ? 164.975 70.285 85.691 1.00 58.45 416 LEU A CA 1
ATOM 2417 C C . LEU A 1 416 ? 165.659 71.644 85.779 1.00 56.94 416 LEU A C 1
ATOM 2418 O O . LEU A 1 416 ? 166.181 72.020 86.819 1.00 56.67 416 LEU A O 1
ATOM 2423 N N . LEU A 1 417 ? 165.653 72.381 84.685 1.00 56.19 417 LEU A N 1
ATOM 2424 C CA . LEU A 1 417 ? 166.339 73.660 84.631 1.00 54.90 417 LEU A CA 1
ATOM 2425 C C . LEU A 1 417 ? 165.359 74.814 84.784 1.00 56.69 417 LEU A C 1
ATOM 2426 O O . LEU A 1 417 ? 164.538 75.069 83.906 1.00 57.74 417 LEU A O 1
ATOM 2431 N N . GLU A 1 418 ? 165.446 75.520 85.900 1.00 57.26 418 GLU A N 1
ATOM 2432 C CA . GLU A 1 418 ? 164.552 76.638 86.134 1.00 59.21 418 GLU A CA 1
ATOM 2433 C C . GLU A 1 418 ? 164.853 77.708 85.106 1.00 58.43 418 GLU A C 1
ATOM 2434 O O . GLU A 1 418 ? 165.897 77.681 84.500 1.00 56.29 418 GLU A O 1
ATOM 2440 N N . ARG A 1 419 ? 163.941 78.648 84.902 1.00 60.38 419 ARG A N 1
ATOM 2441 C CA . ARG A 1 419 ? 164.076 79.596 83.802 1.00 60.11 419 ARG A CA 1
ATOM 2442 C C . ARG A 1 419 ? 165.257 80.556 83.971 1.00 58.62 419 ARG A C 1
ATOM 2443 O O . ARG A 1 419 ? 165.890 80.932 82.999 1.00 61.26 419 ARG A O 1
ATOM 2451 N N . ASN A 1 420 ? 165.551 80.961 85.197 1.00 58.98 420 ASN A N 1
ATOM 2452 C CA . ASN A 1 420 ? 166.678 81.848 85.433 1.00 57.86 420 ASN A CA 1
ATOM 2453 C C . ASN A 1 420 ? 168.001 81.175 85.165 1.00 55.12 420 ASN A C 1
ATOM 2454 O O . ASN A 1 420 ? 168.993 81.842 84.900 1.00 53.99 420 ASN A O 1
ATOM 2459 N N . LEU A 1 421 ? 168.014 79.852 85.267 1.00 60.11 421 LEU A N 1
ATOM 2460 C CA . LEU A 1 421 ? 169.205 79.074 84.992 1.00 51.98 421 LEU A CA 1
ATOM 2461 C C . LEU A 1 421 ? 169.440 78.979 83.497 1.00 50.85 421 LEU A C 1
ATOM 2462 O O . LEU A 1 421 ? 170.571 79.045 83.058 1.00 49.14 421 LEU A O 1
ATOM 2467 N N . LYS A 1 422 ? 168.371 78.845 82.720 1.00 52.02 422 LYS A N 1
ATOM 2468 C CA . LYS A 1 422 ? 168.482 78.771 81.270 1.00 51.33 422 LYS A CA 1
ATOM 2469 C C . LYS A 1 422 ? 168.889 80.099 80.645 1.00 51.29 422 LYS A C 1
ATOM 2470 O O . LYS A 1 422 ? 169.634 80.133 79.679 1.00 50.03 422 LYS A O 1
ATOM 2476 N N . VAL A 1 423 ? 168.407 81.195 81.203 1.00 52.89 423 VAL A N 1
ATOM 2477 C CA . VAL A 1 423 ? 168.818 82.510 80.753 1.00 53.19 423 VAL A CA 1
ATOM 2478 C C . VAL A 1 423 ? 170.313 82.709 81.006 1.00 51.28 423 VAL A C 1
ATOM 2479 O O . VAL A 1 423 ? 171.019 83.200 80.141 1.00 50.57 423 VAL A O 1
ATOM 2483 N N . TYR A 1 424 ? 170.795 82.302 82.177 1.00 50.65 424 TYR A N 1
ATOM 2484 C CA . TYR A 1 424 ? 172.216 82.386 82.517 1.00 49.06 424 TYR A CA 1
ATOM 2485 C C . TYR A 1 424 ? 173.083 81.493 81.625 1.00 47.03 424 TYR A C 1
ATOM 2486 O O . TYR A 1 424 ? 174.058 81.943 81.046 1.00 46.12 424 TYR A O 1
ATOM 2495 N N . ILE A 1 425 ? 172.724 80.224 81.535 1.00 49.68 425 ILE A N 1
ATOM 2496 C CA . ILE A 1 425 ? 173.418 79.270 80.684 1.00 44.96 425 ILE A CA 1
ATOM 2497 C C . ILE A 1 425 ? 173.526 79.741 79.252 1.00 44.77 425 ILE A C 1
ATOM 2498 O O . ILE A 1 425 ? 174.588 79.687 78.675 1.00 51.45 425 ILE A O 1
ATOM 2503 N N . LYS A 1 426 ? 172.419 80.200 78.681 1.00 46.24 426 LYS A N 1
ATOM 2504 C CA . LYS A 1 426 ? 172.394 80.597 77.278 1.00 50.13 426 LYS A CA 1
ATOM 2505 C C . LYS A 1 426 ? 173.101 81.927 77.024 1.00 46.55 426 LYS A C 1
ATOM 2506 O O . LYS A 1 426 ? 173.676 82.128 75.973 1.00 46.09 426 LYS A O 1
ATOM 2512 N N . THR A 1 427 ? 173.060 82.830 77.989 1.00 47.40 427 THR A N 1
ATOM 2513 C CA . THR A 1 427 ? 173.816 84.072 77.895 1.00 47.71 427 THR A CA 1
ATOM 2514 C C . THR A 1 427 ? 175.331 83.817 77.984 1.00 48.47 427 THR A C 1
ATOM 2515 O O . THR A 1 427 ? 176.109 84.456 77.308 1.00 45.75 427 THR A O 1
ATOM 2519 N N . VAL A 1 428 ? 175.744 82.865 78.806 1.00 48.34 428 VAL A N 1
ATOM 2520 C CA . VAL A 1 428 ? 177.159 82.630 79.037 1.00 43.31 428 VAL A CA 1
ATOM 2521 C C . VAL A 1 428 ? 177.749 81.864 77.880 1.00 42.05 428 VAL A C 1
ATOM 2522 O O . VAL A 1 428 ? 178.914 82.035 77.550 1.00 49.34 428 VAL A O 1
ATOM 2526 N N . ALA A 1 429 ? 176.935 81.042 77.238 1.00 42.05 429 ALA A N 1
ATOM 2527 C CA . ALA A 1 429 ? 177.392 80.265 76.097 1.00 41.12 429 ALA A CA 1
ATOM 2528 C C . ALA A 1 429 ? 177.371 81.046 74.780 1.00 41.75 429 ALA A C 1
ATOM 2529 O O . ALA A 1 429 ? 178.197 80.805 73.923 1.00 41.05 429 ALA A O 1
ATOM 2531 N N . CYS A 1 430 ? 176.435 81.980 74.618 1.00 43.29 430 CYS A N 1
ATOM 2532 C CA . CYS A 1 430 ? 176.229 82.617 73.324 1.00 44.26 430 CYS A CA 1
ATOM 2533 C C . CYS A 1 430 ? 176.522 84.093 73.317 1.00 45.39 430 CYS A C 1
ATOM 2534 O O . CYS A 1 430 ? 176.806 84.660 72.279 1.00 46.39 430 CYS A O 1
ATOM 2537 N N . TYR A 1 431 ? 176.429 84.722 74.474 1.00 45.90 431 TYR A N 1
ATOM 2538 C CA . TYR A 1 431 ? 176.650 86.157 74.586 1.00 47.33 431 TYR A CA 1
ATOM 2539 C C . TYR A 1 431 ? 177.351 86.516 75.878 1.00 47.03 431 TYR A C 1
ATOM 2540 O O . TYR A 1 431 ? 176.820 87.294 76.640 1.00 48.45 431 TYR A O 1
ATOM 2549 N N . PRO A 1 432 ? 178.546 85.947 76.131 1.00 45.40 432 PRO A N 1
ATOM 2550 C CA . PRO A 1 432 ? 179.170 86.091 77.448 1.00 45.16 432 PRO A CA 1
ATOM 2551 C C . PRO A 1 432 ? 179.386 87.537 77.904 1.00 46.88 432 PRO A C 1
ATOM 2552 O O . PRO A 1 432 ? 179.236 87.785 79.090 1.00 47.48 432 PRO A O 1
ATOM 2556 N N . GLU A 1 433 ? 179.708 88.459 77.000 1.00 47.89 433 GLU A N 1
ATOM 2557 C CA . GLU A 1 433 ? 179.887 89.874 77.349 1.00 49.90 433 GLU A CA 1
ATOM 2558 C C . GLU A 1 433 ? 178.743 90.444 78.182 1.00 51.61 433 GLU A C 1
ATOM 2559 O O . GLU A 1 433 ? 178.899 91.458 78.866 1.00 53.27 433 GLU A O 1
ATOM 2565 N N . LYS A 1 434 ? 177.587 89.798 78.080 1.00 51.45 434 LYS A N 1
ATOM 2566 C CA . LYS A 1 434 ? 176.345 90.314 78.618 1.00 53.37 434 LYS A CA 1
ATOM 2567 C C . LYS A 1 434 ? 175.942 89.684 79.929 1.00 52.95 434 LYS A C 1
ATOM 2568 O O . LYS A 1 434 ? 174.821 89.845 80.353 1.00 71.66 434 LYS A O 1
ATOM 2574 N N . THR A 1 435 ? 176.847 88.965 80.573 1.00 51.23 435 THR A N 1
ATOM 2575 C CA . THR A 1 435 ? 176.538 88.374 81.858 1.00 51.04 435 THR A CA 1
ATOM 2576 C C . THR A 1 435 ? 176.628 89.430 82.937 1.00 54.75 435 THR A C 1
ATOM 2577 O O . THR A 1 435 ? 177.531 90.258 82.937 1.00 53.46 435 THR A O 1
ATOM 2581 N N . THR A 1 436 ? 175.677 89.412 83.858 1.00 54.14 436 THR A N 1
ATOM 2582 C CA . THR A 1 436 ? 175.673 90.382 84.930 1.00 56.19 436 THR A CA 1
ATOM 2583 C C . THR A 1 436 ? 175.670 89.676 86.269 1.00 55.91 436 THR A C 1
ATOM 2584 O O . THR A 1 436 ? 175.342 88.504 86.357 1.00 54.56 436 THR A O 1
ATOM 2588 N N . ARG A 1 437 ? 176.066 90.399 87.306 1.00 57.40 437 ARG A N 1
ATOM 2589 C CA . ARG A 1 437 ? 175.970 89.923 88.671 1.00 57.80 437 ARG A CA 1
ATOM 2590 C C . ARG A 1 437 ? 174.532 89.573 89.045 1.00 58.89 437 ARG A C 1
ATOM 2591 O O . ARG A 1 437 ? 174.287 88.560 89.677 1.00 70.16 437 ARG A O 1
ATOM 2599 N N . ARG A 1 438 ? 173.581 90.409 88.647 1.00 60.80 438 ARG A N 1
ATOM 2600 C CA . ARG A 1 438 ? 172.175 90.134 88.906 1.00 62.13 438 ARG A CA 1
ATOM 2601 C C . ARG A 1 438 ? 171.745 88.809 88.285 1.00 60.18 438 ARG A C 1
ATOM 2602 O O . ARG A 1 438 ? 171.013 88.037 88.886 1.00 64.83 438 ARG A O 1
ATOM 2604 N N . MET A 1 439 ? 172.214 88.549 87.076 1.00 58.38 439 MET A N 1
ATOM 2605 C CA . MET A 1 439 ? 171.855 87.345 86.352 1.00 56.70 439 MET A CA 1
ATOM 2606 C C . MET A 1 439 ? 172.469 86.104 87.007 1.00 54.90 439 MET A C 1
ATOM 2607 O O . MET A 1 439 ? 171.837 85.055 87.094 1.00 54.53 439 MET A O 1
ATOM 2612 N N . TYR A 1 440 ? 173.703 86.243 87.474 1.00 54.04 440 TYR A N 1
ATOM 2613 C CA . TYR A 1 440 ? 174.370 85.217 88.258 1.00 52.83 440 TYR A CA 1
ATOM 2614 C C . TYR A 1 440 ? 173.656 84.978 89.575 1.00 54.41 440 TYR A C 1
ATOM 2615 O O . TYR A 1 440 ? 173.481 83.846 89.984 1.00 53.84 440 TYR A O 1
ATOM 2624 N N . ASN A 1 441 ? 173.242 86.045 90.246 1.00 59.02 441 ASN A N 1
ATOM 2625 C CA . ASN A 1 441 ? 172.570 85.912 91.540 1.00 58.45 441 ASN A CA 1
ATOM 2626 C C . ASN A 1 441 ? 171.155 85.377 91.436 1.00 59.40 441 ASN A C 1
ATOM 2627 O O . ASN A 1 441 ? 170.666 84.747 92.358 1.00 60.30 441 ASN A O 1
ATOM 2632 N N . LEU A 1 442 ? 170.498 85.624 90.312 1.00 59.41 442 LEU A N 1
ATOM 2633 C CA . LEU A 1 442 ? 169.074 85.344 90.205 1.00 60.92 442 LEU A CA 1
ATOM 2634 C C . LEU A 1 442 ? 168.717 83.870 90.154 1.00 59.89 442 LEU A C 1
ATOM 2635 O O . LEU A 1 442 ? 167.630 83.491 90.577 1.00 61.52 442 LEU A O 1
ATOM 2640 N N . PHE A 1 443 ? 169.598 83.039 89.617 1.00 57.43 443 PHE A N 1
ATOM 2641 C CA . PHE A 1 443 ? 169.280 81.622 89.502 1.00 56.64 443 PHE A CA 1
ATOM 2642 C C . PHE A 1 443 ? 169.855 80.854 90.670 1.00 56.40 443 PHE A C 1
ATOM 2643 O O . PHE A 1 443 ? 170.794 81.309 91.305 1.00 56.12 443 PHE A O 1
ATOM 2651 N N . TRP A 1 444 ? 169.257 79.705 90.955 1.00 56.81 444 TRP A N 1
ATOM 2652 C CA . TRP A 1 444 ? 169.693 78.816 92.017 1.00 56.87 444 TRP A CA 1
ATOM 2653 C C . TRP A 1 444 ? 170.067 79.554 93.295 1.00 58.15 444 TRP A C 1
ATOM 2654 O O . TRP A 1 444 ? 171.174 79.416 93.795 1.00 57.30 444 TRP A O 1
ATOM 2665 N N . ARG A 1 445 ? 169.125 80.324 93.827 1.00 64.00 445 ARG A N 1
ATOM 2666 C CA . ARG A 1 445 ? 169.377 81.192 94.974 1.00 62.02 445 ARG A CA 1
ATOM 2667 C C . ARG A 1 445 ? 169.918 80.448 96.196 1.00 64.71 445 ARG A C 1
ATOM 2668 O O . ARG A 1 445 ? 170.696 81.010 96.964 1.00 62.90 445 ARG A O 1
ATOM 2670 N N . HIS A 1 446 ? 169.524 79.187 96.361 1.00 64.69 446 HIS A N 1
ATOM 2671 C CA . HIS A 1 446 ? 169.914 78.406 97.537 1.00 63.37 446 HIS A CA 1
ATOM 2672 C C . HIS A 1 446 ? 171.073 77.438 97.302 1.00 63.54 446 HIS A C 1
ATOM 2673 O O . HIS A 1 446 ? 171.397 76.630 98.171 1.00 62.04 446 HIS A O 1
ATOM 2680 N N . PHE A 1 447 ? 171.701 77.524 96.135 1.00 58.96 447 PHE A N 1
ATOM 2681 C CA . PHE A 1 447 ? 172.837 76.675 95.830 1.00 57.12 447 PHE A CA 1
ATOM 2682 C C . PHE A 1 447 ? 174.126 77.339 96.261 1.00 56.63 447 PHE A C 1
ATOM 2683 O O . PHE A 1 447 ? 174.173 78.542 96.487 1.00 57.30 447 PHE A O 1
ATOM 2691 N N . ARG A 1 448 ? 175.178 76.538 96.363 1.00 55.68 448 ARG A N 1
ATOM 2692 C CA . ARG A 1 448 ? 176.486 77.034 96.741 1.00 55.34 448 ARG A CA 1
ATOM 2693 C C . ARG A 1 448 ? 177.174 77.662 95.537 1.00 53.32 448 ARG A C 1
ATOM 2694 O O . ARG A 1 448 ? 176.859 77.336 94.405 1.00 51.93 448 ARG A O 1
ATOM 2702 N N . HIS A 1 449 ? 178.112 78.566 95.784 1.00 53.39 449 HIS A N 1
ATOM 2703 C CA . HIS A 1 449 ? 178.857 79.219 94.717 1.00 51.79 449 HIS A CA 1
ATOM 2704 C C . HIS A 1 449 ? 179.638 78.238 93.872 1.00 49.91 449 HIS A C 1
ATOM 2705 O O . HIS A 1 449 ? 179.776 78.412 92.669 1.00 48.42 449 HIS A O 1
ATOM 2712 N N . SER A 1 450 ? 180.162 77.214 94.527 1.00 62.05 450 SER A N 1
ATOM 2713 C CA . SER A 1 450 ? 180.994 76.229 93.880 1.00 48.85 450 SER A CA 1
ATOM 2714 C C . SER A 1 450 ? 180.185 75.469 92.856 1.00 47.78 450 SER A C 1
ATOM 2715 O O . SER A 1 450 ? 180.725 74.989 91.866 1.00 46.35 450 SER A O 1
ATOM 2718 N N . GLU A 1 451 ? 178.883 75.364 93.098 1.00 48.69 451 GLU A N 1
ATOM 2719 C CA . GLU A 1 451 ? 177.998 74.649 92.193 1.00 48.08 451 GLU A CA 1
ATOM 2720 C C . GLU A 1 451 ? 177.685 75.498 90.990 1.00 46.99 451 GLU A C 1
ATOM 2721 O O . GLU A 1 451 ? 177.382 74.987 89.931 1.00 46.20 451 GLU A O 1
ATOM 2727 N N . LYS A 1 452 ? 177.772 76.808 91.160 1.00 47.34 452 LYS A N 1
ATOM 2728 C CA . LYS A 1 452 ? 177.634 77.742 90.055 1.00 46.55 452 LYS A CA 1
ATOM 2729 C C . LYS A 1 452 ? 178.856 77.676 89.158 1.00 44.90 452 LYS A C 1
ATOM 2730 O O . LYS A 1 452 ? 178.748 77.720 87.942 1.00 43.89 452 LYS A O 1
ATOM 2736 N N . VAL A 1 453 ? 180.023 77.572 89.775 1.00 44.86 453 VAL A N 1
ATOM 2737 C CA . VAL A 1 453 ? 181.261 77.406 89.040 1.00 43.58 453 VAL A CA 1
ATOM 2738 C C . VAL A 1 453 ? 181.249 76.085 88.277 1.00 42.57 453 VAL A C 1
ATOM 2739 O O . VAL A 1 453 ? 181.715 76.013 87.163 1.00 41.43 453 VAL A O 1
ATOM 2743 N N . HIS A 1 454 ? 180.696 75.058 88.904 1.00 43.25 454 HIS A N 1
ATOM 2744 C CA . HIS A 1 454 ? 180.525 73.730 88.343 1.00 42.80 454 HIS A CA 1
ATOM 2745 C C . HIS A 1 454 ? 179.668 73.785 87.083 1.00 42.11 454 HIS A C 1
ATOM 2746 O O . HIS A 1 454 ? 179.975 73.135 86.102 1.00 50.97 454 HIS A O 1
ATOM 2753 N N . VAL A 1 455 ? 178.601 74.570 87.108 1.00 42.72 455 VAL A N 1
ATOM 2754 C CA . VAL A 1 455 ? 177.725 74.727 85.950 1.00 42.41 455 VAL A CA 1
ATOM 2755 C C . VAL A 1 455 ? 178.490 75.362 84.797 1.00 41.18 455 VAL A C 1
ATOM 2756 O O . VAL A 1 455 ? 178.318 75.001 83.640 1.00 41.21 455 VAL A O 1
ATOM 2760 N N . ASN A 1 456 ? 179.346 76.314 85.132 1.00 43.20 456 ASN A N 1
ATOM 2761 C CA . ASN A 1 456 ? 180.192 76.963 84.159 1.00 40.14 456 ASN A CA 1
ATOM 2762 C C . ASN A 1 456 ? 181.203 76.041 83.497 1.00 39.08 456 ASN A C 1
ATOM 2763 O O . ASN A 1 456 ? 181.502 76.229 82.340 1.00 38.42 456 ASN A O 1
ATOM 2768 N N . LEU A 1 457 ? 181.712 75.052 84.224 1.00 39.18 457 LEU A N 1
ATOM 2769 C CA . LEU A 1 457 ? 182.616 74.052 83.669 1.00 38.51 457 LEU A CA 1
ATOM 2770 C C . LEU A 1 457 ? 181.923 73.149 82.689 1.00 38.24 457 LEU A C 1
ATOM 2771 O O . LEU A 1 457 ? 182.447 72.837 81.640 1.00 37.59 457 LEU A O 1
ATOM 2776 N N . LEU A 1 458 ? 180.747 72.698 83.076 1.00 38.98 458 LEU A N 1
ATOM 2777 C CA . LEU A 1 458 ? 179.912 71.845 82.254 1.00 39.11 458 LEU A CA 1
ATOM 2778 C C . LEU A 1 458 ? 179.567 72.513 80.945 1.00 38.62 458 LEU A C 1
ATOM 2779 O O . LEU A 1 458 ? 179.471 71.881 79.918 1.00 40.50 458 LEU A O 1
ATOM 2784 N N . LEU A 1 459 ? 179.387 73.818 81.000 1.00 38.64 459 LEU A N 1
ATOM 2785 C CA . LEU A 1 459 ? 178.902 74.564 79.863 1.00 38.57 459 LEU A CA 1
ATOM 2786 C C . LEU A 1 459 ? 180.024 74.937 78.896 1.00 37.68 459 LEU A C 1
ATOM 2787 O O . LEU A 1 459 ? 179.837 74.915 77.690 1.00 37.56 459 LEU A O 1
ATOM 2792 N N . LEU A 1 460 ? 181.197 75.254 79.408 1.00 37.26 460 LEU A N 1
ATOM 2793 C CA . LEU A 1 460 ? 182.312 75.549 78.527 1.00 36.63 460 LEU A CA 1
ATOM 2794 C C . LEU A 1 460 ? 182.756 74.276 77.789 1.00 41.38 460 LEU A C 1
ATOM 2795 O O . LEU A 1 460 ? 183.097 74.328 76.623 1.00 44.11 460 LEU A O 1
ATOM 2800 N N . GLU A 1 461 ? 182.703 73.133 78.464 1.00 36.39 461 GLU A N 1
ATOM 2801 C CA . GLU A 1 461 ? 183.026 71.856 77.856 1.00 36.34 461 GLU A CA 1
ATOM 2802 C C . GLU A 1 461 ? 181.995 71.378 76.853 1.00 36.65 461 GLU A C 1
ATOM 2803 O O . GLU A 1 461 ? 182.338 70.787 75.846 1.00 36.60 461 GLU A O 1
ATOM 2809 N N . ALA A 1 462 ? 180.728 71.628 77.133 1.00 37.20 462 ALA A N 1
ATOM 2810 C CA . ALA A 1 462 ? 179.670 71.251 76.223 1.00 37.78 462 ALA A CA 1
ATOM 2811 C C . ALA A 1 462 ? 179.736 72.120 74.992 1.00 37.56 462 ALA A C 1
ATOM 2812 O O . ALA A 1 462 ? 179.625 71.641 73.885 1.00 37.80 462 ALA A O 1
ATOM 2814 N N . ARG A 1 463 ? 179.952 73.404 75.200 1.00 37.30 463 ARG A N 1
ATOM 2815 C CA . ARG A 1 463 ? 180.098 74.356 74.109 1.00 37.31 463 ARG A CA 1
ATOM 2816 C C . ARG A 1 463 ? 181.315 74.083 73.215 1.00 41.22 463 ARG A C 1
ATOM 2817 O O . ARG A 1 463 ? 181.226 74.172 71.995 1.00 37.40 463 ARG A O 1
ATOM 2825 N N . MET A 1 464 ? 182.453 73.773 73.829 1.00 36.17 464 MET A N 1
ATOM 2826 C CA . MET A 1 464 ? 183.671 73.521 73.088 1.00 35.86 464 MET A CA 1
ATOM 2827 C C . MET A 1 464 ? 183.605 72.235 72.276 1.00 36.13 464 MET A C 1
ATOM 2828 O O . MET A 1 464 ? 184.056 72.188 71.143 1.00 36.28 464 MET A O 1
ATOM 2833 N N . GLN A 1 465 ? 183.033 71.192 72.855 1.00 36.41 465 GLN A N 1
ATOM 2834 C CA . GLN A 1 465 ? 182.856 69.961 72.124 1.00 36.98 465 GLN A CA 1
ATOM 2835 C C . GLN A 1 465 ? 181.948 70.159 70.914 1.00 37.59 465 GLN A C 1
ATOM 2836 O O . GLN A 1 465 ? 182.201 69.600 69.857 1.00 38.03 465 GLN A O 1
ATOM 2842 N N . ALA A 1 466 ? 180.903 70.967 71.053 1.00 37.82 466 ALA A N 1
ATOM 2843 C CA . ALA A 1 466 ? 180.031 71.231 69.920 1.00 38.65 466 ALA A CA 1
ATOM 2844 C C . ALA A 1 466 ? 180.735 71.991 68.791 1.00 38.59 466 ALA A C 1
ATOM 2845 O O . ALA A 1 466 ? 180.632 71.615 67.633 1.00 39.30 466 ALA A O 1
ATOM 2847 N N . ALA A 1 467 ? 181.449 73.054 69.126 1.00 37.94 467 ALA A N 1
ATOM 2848 C CA . ALA A 1 467 ? 182.155 73.826 68.122 1.00 38.08 467 ALA A CA 1
ATOM 2849 C C . ALA A 1 467 ? 183.223 72.976 67.419 1.00 38.02 467 ALA A C 1
ATOM 2850 O O . ALA A 1 467 ? 183.324 72.982 66.202 1.00 38.71 467 ALA A O 1
ATOM 2852 N N . LEU A 1 468 ? 184.005 72.245 68.204 1.00 37.41 468 LEU A N 1
ATOM 2853 C CA . LEU A 1 468 ? 185.005 71.329 67.693 1.00 37.56 468 LEU A CA 1
ATOM 2854 C C . LEU A 1 468 ? 184.449 70.297 66.742 1.00 38.49 468 LEU A C 1
ATOM 2855 O O . LEU A 1 468 ? 184.976 70.130 65.660 1.00 39.08 468 LEU A O 1
ATOM 2860 N N . LEU A 1 469 ? 183.402 69.592 67.157 1.00 38.82 469 LEU A N 1
ATOM 2861 C CA . LEU A 1 469 ? 182.778 68.562 66.327 1.00 39.99 469 LEU A CA 1
ATOM 2862 C C . LEU A 1 469 ? 182.254 69.064 64.989 1.00 40.89 469 LEU A C 1
ATOM 2863 O O . LEU A 1 469 ? 182.337 68.364 64.001 1.00 41.90 469 LEU A O 1
ATOM 2868 N N . TYR A 1 470 ? 181.694 70.258 64.955 1.00 40.76 470 TYR A N 1
ATOM 2869 C CA . TYR A 1 470 ? 181.304 70.835 63.688 1.00 41.80 470 TYR A CA 1
ATOM 2870 C C . TYR A 1 470 ? 182.516 71.100 62.796 1.00 41.88 470 TYR A C 1
ATOM 2871 O O . TYR A 1 470 ? 182.470 70.865 61.605 1.00 43.05 470 TYR A O 1
ATOM 2880 N N . ALA A 1 471 ? 183.593 71.611 63.370 1.00 40.84 471 ALA A N 1
ATOM 2881 C CA . ALA A 1 471 ? 184.804 71.851 62.605 1.00 41.06 471 ALA A CA 1
ATOM 2882 C C . ALA A 1 471 ? 185.457 70.547 62.179 1.00 41.54 471 ALA A C 1
ATOM 2883 O O . ALA A 1 471 ? 186.008 70.460 61.103 1.00 43.07 471 ALA A O 1
ATOM 2885 N N . LEU A 1 472 ? 185.380 69.529 63.022 1.00 41.15 472 LEU A N 1
ATOM 2886 C CA . LEU A 1 472 ? 185.991 68.251 62.721 1.00 41.84 472 LEU A CA 1
ATOM 2887 C C . LEU A 1 472 ? 185.215 67.487 61.672 1.00 43.33 472 LEU A C 1
ATOM 2888 O O . LEU A 1 472 ? 185.805 66.783 60.864 1.00 46.82 472 LEU A O 1
ATOM 2893 N N . ARG A 1 473 ? 183.894 67.624 61.696 1.00 43.63 473 ARG A N 1
ATOM 2894 C CA . ARG A 1 473 ? 183.029 67.074 60.667 1.00 45.28 473 ARG A CA 1
ATOM 2895 C C . ARG A 1 473 ? 183.291 67.703 59.313 1.00 46.25 473 ARG A C 1
ATOM 2896 O O . ARG A 1 473 ? 183.210 67.034 58.298 1.00 47.82 473 ARG A O 1
ATOM 2904 N N . ALA A 1 474 ? 183.600 68.992 59.301 1.00 45.54 474 ALA A N 1
ATOM 2905 C CA . ALA A 1 474 ? 183.896 69.703 58.066 1.00 46.59 474 ALA A CA 1
ATOM 2906 C C . ALA A 1 474 ? 185.234 69.264 57.485 1.00 47.00 474 ALA A C 1
ATOM 2907 O O . ALA A 1 474 ? 185.389 69.190 56.272 1.00 48.53 474 ALA A O 1
ATOM 2909 N N . ILE A 1 475 ? 186.201 68.976 58.352 1.00 45.85 475 ILE A N 1
ATOM 2910 C CA . ILE A 1 475 ? 187.496 68.488 57.900 1.00 46.41 475 ILE A CA 1
ATOM 2911 C C . ILE A 1 475 ? 187.322 67.110 57.300 1.00 47.86 475 ILE A C 1
ATOM 2912 O O . ILE A 1 475 ? 187.905 66.806 56.287 1.00 49.26 475 ILE A O 1
ATOM 2917 N N . THR A 1 476 ? 186.490 66.287 57.914 1.00 47.75 476 THR A N 1
ATOM 2918 C CA . THR A 1 476 ? 186.257 64.948 57.411 1.00 49.37 476 THR A CA 1
ATOM 2919 C C . THR A 1 476 ? 185.598 64.989 56.044 1.00 51.20 476 THR A C 1
ATOM 2920 O O . THR A 1 476 ? 185.998 64.282 55.145 1.00 52.89 476 THR A O 1
ATOM 2924 N N . ARG A 1 477 ? 184.600 65.839 55.880 1.00 51.08 477 ARG A N 1
ATOM 2925 C CA . ARG A 1 477 ? 183.922 65.960 54.603 1.00 53.02 477 ARG A CA 1
ATOM 2926 C C . ARG A 1 477 ? 184.849 66.484 53.515 1.00 53.93 477 ARG A C 1
ATOM 2927 O O . ARG A 1 477 ? 184.717 66.116 52.362 1.00 55.99 477 ARG A O 1
ATOM 2935 N N . TYR A 1 478 ? 185.797 67.328 53.879 1.00 52.61 478 TYR A N 1
ATOM 2936 C CA . TYR A 1 478 ? 186.746 67.864 52.915 1.00 53.57 478 TYR A CA 1
ATOM 2937 C C . TYR A 1 478 ? 187.725 66.810 52.432 1.00 54.75 478 TYR A C 1
ATOM 2938 O O . TYR A 1 478 ? 188.042 66.756 51.256 1.00 56.63 478 TYR A O 1
ATOM 2947 N N . MET A 1 479 ? 188.208 65.988 53.359 1.00 60.27 479 MET A N 1
ATOM 2948 C CA . MET A 1 479 ? 189.167 64.918 53.076 1.00 58.28 479 MET A CA 1
ATOM 2949 C C . MET A 1 479 ? 188.619 63.864 52.119 1.00 66.32 479 MET A C 1
ATOM 2950 O O . MET A 1 479 ? 189.375 63.236 51.381 1.00 74.90 479 MET A O 1
ATOM 2955 N N . THR A 1 480 ? 187.307 63.660 52.141 1.00 64.50 480 THR A N 1
ATOM 2956 C CA . THR A 1 480 ? 186.679 62.702 51.245 1.00 69.96 480 THR A CA 1
ATOM 2957 C C . THR A 1 480 ? 186.607 63.265 49.824 1.00 75.88 480 THR A C 1
ATOM 2958 O O . THR A 1 480 ? 185.587 63.816 49.395 1.00 76.18 480 THR A O 1
ATOM 2963 N N . GLY B 1 66 ? 110.627 83.240 80.058 1.00 48.33 66 GLY B N 1
ATOM 2964 C CA . GLY B 1 66 ? 109.313 82.993 80.638 1.00 51.20 66 GLY B CA 1
ATOM 2965 C C . GLY B 1 66 ? 108.181 83.656 79.864 1.00 55.82 66 GLY B C 1
ATOM 2966 O O . GLY B 1 66 ? 108.425 84.494 79.000 1.00 58.94 66 GLY B O 1
ATOM 2967 N N . LEU B 1 67 ? 106.942 83.278 80.170 1.00 54.67 67 LEU B N 1
ATOM 2968 C CA . LEU B 1 67 ? 105.750 83.906 79.586 1.00 47.51 67 LEU B CA 1
ATOM 2969 C C . LEU B 1 67 ? 105.475 85.269 80.218 1.00 51.97 67 LEU B C 1
ATOM 2970 O O . LEU B 1 67 ? 104.426 85.470 80.802 1.00 52.62 67 LEU B O 1
ATOM 2975 N N . GLU B 1 68 ? 106.409 86.203 80.093 1.00 51.16 68 GLU B N 1
ATOM 2976 C CA . GLU B 1 68 ? 106.379 87.436 80.868 1.00 49.59 68 GLU B CA 1
ATOM 2977 C C . GLU B 1 68 ? 105.082 88.261 80.785 1.00 49.91 68 GLU B C 1
ATOM 2978 O O . GLU B 1 68 ? 104.613 88.777 81.800 1.00 49.82 68 GLU B O 1
ATOM 2980 N N . ALA B 1 69 ? 104.498 88.392 79.599 1.00 54.42 69 ALA B N 1
ATOM 2981 C CA . ALA B 1 69 ? 103.304 89.227 79.451 1.00 50.97 69 ALA B CA 1
ATOM 2982 C C . ALA B 1 69 ? 102.080 88.622 80.137 1.00 49.51 69 ALA B C 1
ATOM 2983 O O . ALA B 1 69 ? 101.236 89.338 80.642 1.00 53.43 69 ALA B O 1
ATOM 2985 N N . LEU B 1 70 ? 101.996 87.302 80.164 1.00 48.06 70 LEU B N 1
ATOM 2986 C CA . LEU B 1 70 ? 100.963 86.612 80.918 1.00 46.68 70 LEU B CA 1
ATOM 2987 C C . LEU B 1 70 ? 101.159 86.825 82.401 1.00 46.26 70 LEU B C 1
ATOM 2988 O O . LEU B 1 70 ? 100.249 87.256 83.104 1.00 49.04 70 LEU B O 1
ATOM 2993 N N . MET B 1 71 ? 102.361 86.498 82.862 1.00 46.11 71 MET B N 1
ATOM 2994 C CA . MET B 1 71 ? 102.736 86.576 84.267 1.00 45.84 71 MET B CA 1
ATOM 2995 C C . MET B 1 71 ? 102.540 87.967 84.863 1.00 47.06 71 MET B C 1
ATOM 2996 O O . MET B 1 71 ? 102.006 88.117 85.950 1.00 48.75 71 MET B O 1
ATOM 3001 N N . SER B 1 72 ? 102.954 88.992 84.138 1.00 48.55 72 SER B N 1
ATOM 3002 C CA . SER B 1 72 ? 102.802 90.352 84.629 1.00 49.94 72 SER B CA 1
ATOM 3003 C C . SER B 1 72 ? 101.501 91.025 84.225 1.00 50.97 72 SER B C 1
ATOM 3004 O O . SER B 1 72 ? 101.410 92.236 84.283 1.00 56.15 72 SER B O 1
ATOM 3007 N N . SER B 1 73 ? 100.494 90.258 83.835 1.00 49.29 73 SER B N 1
ATOM 3008 C CA . SER B 1 73 ? 99.248 90.853 83.388 1.00 49.84 73 SER B CA 1
ATOM 3009 C C . SER B 1 73 ? 98.243 90.992 84.506 1.00 50.47 73 SER B C 1
ATOM 3010 O O . SER B 1 73 ? 97.327 91.795 84.415 1.00 58.00 73 SER B O 1
ATOM 3013 N N . GLY B 1 74 ? 98.396 90.197 85.553 1.00 48.22 74 GLY B N 1
ATOM 3014 C CA . GLY B 1 74 ? 97.413 90.160 86.614 1.00 47.76 74 GLY B CA 1
ATOM 3015 C C . GLY B 1 74 ? 96.094 89.520 86.214 1.00 54.08 74 GLY B C 1
ATOM 3016 O O . GLY B 1 74 ? 95.088 89.724 86.883 1.00 60.38 74 GLY B O 1
ATOM 3017 N N . ARG B 1 75 ? 96.092 88.738 85.138 1.00 49.77 75 ARG B N 1
ATOM 3018 C CA . ARG B 1 75 ? 94.865 88.102 84.645 1.00 45.74 75 ARG B CA 1
ATOM 3019 C C . ARG B 1 75 ? 94.775 86.628 84.999 1.00 44.13 75 ARG B C 1
ATOM 3020 O O . ARG B 1 75 ? 93.729 86.016 84.847 1.00 44.95 75 ARG B O 1
ATOM 3028 N N . VAL B 1 76 ? 95.892 86.049 85.426 1.00 43.50 76 VAL B N 1
ATOM 3029 C CA . VAL B 1 76 ? 95.916 84.655 85.841 1.00 42.09 76 VAL B CA 1
ATOM 3030 C C . VAL B 1 76 ? 96.374 84.590 87.285 1.00 41.75 76 VAL B C 1
ATOM 3031 O O . VAL B 1 76 ? 96.991 85.521 87.772 1.00 42.60 76 VAL B O 1
ATOM 3035 N N . ASP B 1 77 ? 96.075 83.501 87.978 1.00 42.10 77 ASP B N 1
ATOM 3036 C CA . ASP B 1 77 ? 96.333 83.471 89.415 1.00 45.20 77 ASP B CA 1
ATOM 3037 C C . ASP B 1 77 ? 97.794 83.191 89.735 1.00 47.00 77 ASP B C 1
ATOM 3038 O O . ASP B 1 77 ? 98.547 82.772 88.875 1.00 47.36 77 ASP B O 1
ATOM 3043 N N . ASN B 1 78 ? 98.166 83.430 90.988 1.00 49.33 78 ASN B N 1
ATOM 3044 C CA . ASN B 1 78 ? 99.538 83.362 91.458 1.00 41.07 78 ASN B CA 1
ATOM 3045 C C . ASN B 1 78 ? 100.285 82.055 91.212 1.00 40.17 78 ASN B C 1
ATOM 3046 O O . ASN B 1 78 ? 101.484 82.074 91.017 1.00 41.92 78 ASN B O 1
ATOM 3051 N N . LEU B 1 79 ? 99.579 80.930 91.236 1.00 39.10 79 LEU B N 1
ATOM 3052 C CA . LEU B 1 79 ? 100.161 79.631 90.943 1.00 38.31 79 LEU B CA 1
ATOM 3053 C C . LEU B 1 79 ? 100.592 79.541 89.491 1.00 40.50 79 LEU B C 1
ATOM 3054 O O . LEU B 1 79 ? 101.654 79.012 89.185 1.00 41.66 79 LEU B O 1
ATOM 3059 N N . ALA B 1 80 ? 99.748 80.048 88.598 1.00 44.07 80 ALA B N 1
ATOM 3060 C CA . ALA B 1 80 ? 100.022 80.027 87.166 1.00 40.71 80 ALA B CA 1
ATOM 3061 C C . ALA B 1 80 ? 101.160 80.963 86.804 1.00 39.80 80 ALA B C 1
ATOM 3062 O O . ALA B 1 80 ? 101.965 80.652 85.951 1.00 39.98 80 ALA B O 1
ATOM 3064 N N . VAL B 1 81 ? 101.223 82.102 87.472 1.00 40.59 81 VAL B N 1
ATOM 3065 C CA . VAL B 1 81 ? 102.309 83.043 87.289 1.00 41.75 81 VAL B CA 1
ATOM 3066 C C . VAL B 1 81 ? 103.682 82.417 87.507 1.00 41.72 81 VAL B C 1
ATOM 3067 O O . VAL B 1 81 ? 104.574 82.622 86.704 1.00 44.99 81 VAL B O 1
ATOM 3071 N N . VAL B 1 82 ? 103.847 81.645 88.580 1.00 41.80 82 VAL B N 1
ATOM 3072 C CA . VAL B 1 82 ? 105.121 81.003 88.891 1.00 41.14 82 VAL B CA 1
ATOM 3073 C C . VAL B 1 82 ? 105.375 79.752 88.012 1.00 42.25 82 VAL B C 1
ATOM 3074 O O . VAL B 1 82 ? 106.510 79.457 87.681 1.00 44.46 82 VAL B O 1
ATOM 3078 N N . MET B 1 83 ? 104.330 79.028 87.624 1.00 41.31 83 MET B N 1
ATOM 3079 C CA . MET B 1 83 ? 104.465 77.974 86.619 1.00 39.03 83 MET B CA 1
ATOM 3080 C C . MET B 1 83 ? 105.058 78.512 85.332 1.00 42.21 83 MET B C 1
ATOM 3081 O O . MET B 1 83 ? 105.771 77.809 84.632 1.00 45.17 83 MET B O 1
ATOM 3086 N N . GLY B 1 84 ? 104.728 79.759 85.017 1.00 40.94 84 GLY B N 1
ATOM 3087 C CA . GLY B 1 84 ? 105.085 80.353 83.748 1.00 41.52 84 GLY B CA 1
ATOM 3088 C C . GLY B 1 84 ? 106.552 80.662 83.625 1.00 42.46 84 GLY B C 1
ATOM 3089 O O . GLY B 1 84 ? 107.012 81.066 82.574 1.00 46.85 84 GLY B O 1
ATOM 3090 N N . LEU B 1 85 ? 107.282 80.472 84.713 1.00 44.49 85 LEU B N 1
ATOM 3091 C CA . LEU B 1 85 ? 108.730 80.573 84.725 1.00 43.28 85 LEU B CA 1
ATOM 3092 C C . LEU B 1 85 ? 109.359 79.513 83.830 1.00 44.59 85 LEU B C 1
ATOM 3093 O O . LEU B 1 85 ? 110.445 79.709 83.311 1.00 48.82 85 LEU B O 1
ATOM 3098 N N . HIS B 1 86 ? 108.670 78.388 83.656 1.00 44.23 86 HIS B N 1
ATOM 3099 C CA . HIS B 1 86 ? 109.140 77.312 82.799 1.00 41.88 86 HIS B CA 1
ATOM 3100 C C . HIS B 1 86 ? 108.126 76.939 81.740 1.00 41.52 86 HIS B C 1
ATOM 3101 O O . HIS B 1 86 ? 107.410 75.965 81.888 1.00 40.88 86 HIS B O 1
ATOM 3108 N N . PRO B 1 87 ? 108.102 77.696 80.637 1.00 42.46 87 PRO B N 1
ATOM 3109 C CA . PRO B 1 87 ? 107.101 77.568 79.582 1.00 42.45 87 PRO B CA 1
ATOM 3110 C C . PRO B 1 87 ? 106.904 76.163 79.027 1.00 44.57 87 PRO B C 1
ATOM 3111 O O . PRO B 1 87 ? 105.770 75.854 78.727 1.00 50.07 87 PRO B O 1
ATOM 3115 N N . ASP B 1 88 ? 107.935 75.337 78.896 1.00 42.05 88 ASP B N 1
ATOM 3116 C CA . ASP B 1 88 ? 107.731 74.003 78.334 1.00 41.71 88 ASP B CA 1
ATOM 3117 C C . ASP B 1 88 ? 107.043 73.101 79.331 1.00 40.43 88 ASP B C 1
ATOM 3118 O O . ASP B 1 88 ? 106.457 72.098 78.956 1.00 40.25 88 ASP B O 1
ATOM 3123 N N . TYR B 1 89 ? 107.105 73.450 80.606 1.00 39.88 89 TYR B N 1
ATOM 3124 C CA . TYR B 1 89 ? 106.325 72.716 81.579 1.00 38.79 89 TYR B CA 1
ATOM 3125 C C . TYR B 1 89 ? 104.920 73.284 81.677 1.00 38.40 89 TYR B C 1
ATOM 3126 O O . TYR B 1 89 ? 103.980 72.540 81.822 1.00 39.88 89 TYR B O 1
ATOM 3135 N N . PHE B 1 90 ? 104.793 74.600 81.606 1.00 38.92 90 PHE B N 1
ATOM 3136 C CA . PHE B 1 90 ? 103.516 75.281 81.747 1.00 38.73 90 PHE B CA 1
ATOM 3137 C C . PHE B 1 90 ? 102.462 74.781 80.785 1.00 38.69 90 PHE B C 1
ATOM 3138 O O . PHE B 1 90 ? 101.310 74.603 81.148 1.00 41.86 90 PHE B O 1
ATOM 3146 N N . THR B 1 91 ? 102.868 74.568 79.548 1.00 39.42 91 THR B N 1
ATOM 3147 C CA . THR B 1 91 ? 101.959 74.139 78.532 1.00 39.69 91 THR B CA 1
ATOM 3148 C C . THR B 1 91 ? 101.409 72.762 78.895 1.00 38.84 91 THR B C 1
ATOM 3149 O O . THR B 1 91 ? 100.214 72.533 78.797 1.00 38.93 91 THR B O 1
ATOM 3153 N N . SER B 1 92 ? 102.271 71.857 79.340 1.00 38.45 92 SER B N 1
ATOM 3154 C CA . SER B 1 92 ? 101.827 70.546 79.812 1.00 37.73 92 SER B CA 1
ATOM 3155 C C . SER B 1 92 ? 100.951 70.630 81.049 1.00 36.86 92 SER B C 1
ATOM 3156 O O . SER B 1 92 ? 99.955 69.955 81.128 1.00 37.08 92 SER B O 1
ATOM 3159 N N . PHE B 1 93 ? 101.333 71.456 82.011 1.00 36.63 93 PHE B N 1
ATOM 3160 C CA . PHE B 1 93 ? 100.533 71.698 83.186 1.00 36.01 93 PHE B CA 1
ATOM 3161 C C . PHE B 1 93 ? 99.174 72.279 82.828 1.00 36.13 93 PHE B C 1
ATOM 3162 O O . PHE B 1 93 ? 98.163 71.828 83.338 1.00 35.67 93 PHE B O 1
ATOM 3170 N N . TRP B 1 94 ? 99.149 73.288 81.965 1.00 36.87 94 TRP B N 1
ATOM 3171 C CA . TRP B 1 94 ? 97.901 73.947 81.632 1.00 37.17 94 TRP B CA 1
ATOM 3172 C C . TRP B 1 94 ? 96.915 73.022 80.934 1.00 37.21 94 TRP B C 1
ATOM 3173 O O . TRP B 1 94 ? 95.734 73.081 81.199 1.00 37.55 94 TRP B O 1
ATOM 3184 N N . ARG B 1 95 ? 97.391 72.171 80.041 1.00 37.51 95 ARG B N 1
ATOM 3185 C CA . ARG B 1 95 ? 96.519 71.201 79.389 1.00 37.70 95 ARG B CA 1
ATOM 3186 C C . ARG B 1 95 ? 95.799 70.245 80.329 1.00 36.92 95 ARG B C 1
ATOM 3187 O O . ARG B 1 95 ? 94.620 70.025 80.192 1.00 41.84 95 ARG B O 1
ATOM 3195 N N . LEU B 1 96 ? 96.510 69.668 81.274 1.00 36.22 96 LEU B N 1
ATOM 3196 C CA . LEU B 1 96 ? 95.879 68.814 82.253 1.00 35.58 96 LEU B CA 1
ATOM 3197 C C . LEU B 1 96 ? 94.922 69.592 83.147 1.00 39.79 96 LEU B C 1
ATOM 3198 O O . LEU B 1 96 ? 93.842 69.139 83.441 1.00 48.89 96 LEU B O 1
ATOM 3203 N N . HIS B 1 97 ? 95.336 70.763 83.588 1.00 37.74 97 HIS B N 1
ATOM 3204 C CA . HIS B 1 97 ? 94.511 71.593 84.428 1.00 35.14 97 HIS B CA 1
ATOM 3205 C C . HIS B 1 97 ? 93.202 71.963 83.722 1.00 35.68 97 HIS B C 1
ATOM 3206 O O . HIS B 1 97 ? 92.143 71.938 84.333 1.00 40.99 97 HIS B O 1
ATOM 3213 N N . TYR B 1 98 ? 93.278 72.316 82.442 1.00 36.39 98 TYR B N 1
ATOM 3214 C CA . TYR B 1 98 ? 92.095 72.693 81.677 1.00 37.12 98 TYR B CA 1
ATOM 3215 C C . TYR B 1 98 ? 91.203 71.478 81.361 1.00 51.33 98 TYR B C 1
ATOM 3216 O O . TYR B 1 98 ? 89.992 71.602 81.285 1.00 52.83 98 TYR B O 1
ATOM 3225 N N . LEU B 1 99 ? 91.795 70.307 81.178 1.00 36.97 99 LEU B N 1
ATOM 3226 C CA . LEU B 1 99 ? 91.025 69.089 81.023 1.00 37.10 99 LEU B CA 1
ATOM 3227 C C . LEU B 1 99 ? 90.263 68.737 82.300 1.00 36.50 99 LEU B C 1
ATOM 3228 O O . LEU B 1 99 ? 89.066 68.500 82.271 1.00 52.54 99 LEU B O 1
ATOM 3233 N N . LEU B 1 100 ? 90.963 68.713 83.422 1.00 35.70 100 LEU B N 1
ATOM 3234 C CA . LEU B 1 100 ? 90.383 68.263 84.666 1.00 35.22 100 LEU B CA 1
ATOM 3235 C C . LEU B 1 100 ? 89.290 69.162 85.184 1.00 43.70 100 LEU B C 1
ATOM 3236 O O . LEU B 1 100 ? 88.374 68.701 85.837 1.00 48.65 100 LEU B O 1
ATOM 3241 N N . LEU B 1 101 ? 89.370 70.444 84.893 1.00 35.67 101 LEU B N 1
ATOM 3242 C CA . LEU B 1 101 ? 88.478 71.361 85.549 1.00 38.84 101 LEU B CA 1
ATOM 3243 C C . LEU B 1 101 ? 87.689 72.255 84.615 1.00 40.10 101 LEU B C 1
ATOM 3244 O O . LEU B 1 101 ? 86.912 73.078 85.068 1.00 44.58 101 LEU B O 1
ATOM 3249 N N . HIS B 1 102 ? 87.853 72.092 83.313 1.00 40.87 102 HIS B N 1
ATOM 3250 C CA . HIS B 1 102 ? 87.156 72.969 82.389 1.00 39.12 102 HIS B CA 1
ATOM 3251 C C . HIS B 1 102 ? 86.754 72.268 81.112 1.00 39.06 102 HIS B C 1
ATOM 3252 O O . HIS B 1 102 ? 86.486 72.920 80.117 1.00 44.28 102 HIS B O 1
ATOM 3259 N N . THR B 1 103 ? 86.683 70.940 81.174 1.00 40.68 103 THR B N 1
ATOM 3260 C CA . THR B 1 103 ? 86.315 70.074 80.057 1.00 39.62 103 THR B CA 1
ATOM 3261 C C . THR B 1 103 ? 85.343 68.994 80.520 1.00 40.91 103 THR B C 1
ATOM 3262 O O . THR B 1 103 ? 85.533 68.411 81.570 1.00 43.87 103 THR B O 1
ATOM 3266 N N . ASP B 1 104 ? 84.305 68.732 79.738 1.00 44.56 104 ASP B N 1
ATOM 3267 C CA . ASP B 1 104 ? 83.368 67.641 80.004 1.00 44.65 104 ASP B CA 1
ATOM 3268 C C . ASP B 1 104 ? 84.055 66.295 80.117 1.00 48.72 104 ASP B C 1
ATOM 3269 O O . ASP B 1 104 ? 84.887 65.947 79.287 1.00 51.43 104 ASP B O 1
ATOM 3274 N N . GLY B 1 105 ? 83.671 65.527 81.133 1.00 48.06 105 GLY B N 1
ATOM 3275 C CA . GLY B 1 105 ? 84.259 64.226 81.379 1.00 42.50 105 GLY B CA 1
ATOM 3276 C C . GLY B 1 105 ? 83.297 63.395 82.182 1.00 40.12 105 GLY B C 1
ATOM 3277 O O . GLY B 1 105 ? 82.157 63.791 82.344 1.00 49.38 105 GLY B O 1
ATOM 3278 N N . PRO B 1 106 ? 83.757 62.249 82.697 1.00 41.95 106 PRO B N 1
ATOM 3279 C CA . PRO B 1 106 ? 82.945 61.320 83.489 1.00 40.06 106 PRO B CA 1
ATOM 3280 C C . PRO B 1 106 ? 82.196 61.988 84.654 1.00 40.62 106 PRO B C 1
ATOM 3281 O O . PRO B 1 106 ? 81.032 61.684 84.900 1.00 40.88 106 PRO B O 1
ATOM 3285 N N . LEU B 1 107 ? 82.869 62.891 85.361 1.00 38.67 107 LEU B N 1
ATOM 3286 C CA . LEU B 1 107 ? 82.299 63.558 86.526 1.00 38.36 107 LEU B CA 1
ATOM 3287 C C . LEU B 1 107 ? 81.891 65.001 86.253 1.00 38.50 107 LEU B C 1
ATOM 3288 O O . LEU B 1 107 ? 82.574 65.720 85.556 1.00 38.79 107 LEU B O 1
ATOM 3293 N N . ALA B 1 108 ? 80.768 65.408 86.832 1.00 38.95 108 ALA B N 1
ATOM 3294 C CA . ALA B 1 108 ? 80.271 66.771 86.740 1.00 39.21 108 ALA B CA 1
ATOM 3295 C C . ALA B 1 108 ? 81.234 67.775 87.347 1.00 38.31 108 ALA B C 1
ATOM 3296 O O . ALA B 1 108 ? 81.996 67.462 88.229 1.00 37.54 108 ALA B O 1
ATOM 3298 N N . SER B 1 109 ? 81.172 68.994 86.853 1.00 38.57 109 SER B N 1
ATOM 3299 C CA . SER B 1 109 ? 81.998 70.094 87.292 1.00 37.99 109 SER B CA 1
ATOM 3300 C C . SER B 1 109 ? 82.086 70.251 88.802 1.00 38.01 109 SER B C 1
ATOM 3301 O O . SER B 1 109 ? 83.162 70.396 89.358 1.00 42.66 109 SER B O 1
ATOM 3304 N N . SER B 1 110 ? 80.941 70.235 89.461 1.00 42.48 110 SER B N 1
ATOM 3305 C CA . SER B 1 110 ? 80.886 70.462 90.890 1.00 37.81 110 SER B CA 1
ATOM 3306 C C . SER B 1 110 ? 81.569 69.335 91.647 1.00 37.18 110 SER B C 1
ATOM 3307 O O . SER B 1 110 ? 82.242 69.566 92.631 1.00 39.06 110 SER B O 1
ATOM 3310 N N . TRP B 1 111 ? 81.390 68.113 91.181 1.00 37.26 111 TRP B N 1
ATOM 3311 C CA . TRP B 1 111 ? 82.046 66.967 91.787 1.00 36.80 111 TRP B CA 1
ATOM 3312 C C . TRP B 1 111 ? 83.552 67.057 91.673 1.00 35.99 111 TRP B C 1
ATOM 3313 O O . TRP B 1 111 ? 84.257 66.717 92.581 1.00 35.59 111 TRP B O 1
ATOM 3324 N N . ARG B 1 112 ? 84.040 67.535 90.548 1.00 35.88 112 ARG B N 1
ATOM 3325 C CA . ARG B 1 112 ? 85.466 67.613 90.309 1.00 35.26 112 ARG B CA 1
ATOM 3326 C C . ARG B 1 112 ? 86.131 68.678 91.159 1.00 34.94 112 ARG B C 1
ATOM 3327 O O . ARG B 1 112 ? 87.251 68.509 91.582 1.00 34.48 112 ARG B O 1
ATOM 3335 N N . HIS B 1 113 ? 85.442 69.777 91.407 1.00 35.31 113 HIS B N 1
ATOM 3336 C CA . HIS B 1 113 ? 85.951 70.783 92.319 1.00 35.23 113 HIS B CA 1
ATOM 3337 C C . HIS B 1 113 ? 85.875 70.355 93.755 1.00 35.21 113 HIS B C 1
ATOM 3338 O O . HIS B 1 113 ? 86.727 70.714 94.541 1.00 41.18 113 HIS B O 1
ATOM 3345 N N . TYR B 1 114 ? 84.839 69.603 94.102 1.00 35.53 114 TYR B N 1
ATOM 3346 C CA . TYR B 1 114 ? 84.721 69.098 95.444 1.00 35.67 114 TYR B CA 1
ATOM 3347 C C . TYR B 1 114 ? 85.831 68.110 95.759 1.00 35.20 114 TYR B C 1
ATOM 3348 O O . TYR B 1 114 ? 86.367 68.108 96.862 1.00 39.43 114 TYR B O 1
ATOM 3357 N N . ILE B 1 115 ? 86.168 67.270 94.790 1.00 34.89 115 ILE B N 1
ATOM 3358 C CA . ILE B 1 115 ? 87.232 66.298 94.940 1.00 34.53 115 ILE B CA 1
ATOM 3359 C C . ILE B 1 115 ? 88.570 67.020 95.078 1.00 34.93 115 ILE B C 1
ATOM 3360 O O . ILE B 1 115 ? 89.450 66.586 95.810 1.00 36.45 115 ILE B O 1
ATOM 3365 N N . ALA B 1 116 ? 88.712 68.146 94.400 1.00 34.10 116 ALA B N 1
ATOM 3366 C CA . ALA B 1 116 ? 89.888 68.965 94.563 1.00 33.94 116 ALA B CA 1
ATOM 3367 C C . ALA B 1 116 ? 89.972 69.606 95.962 1.00 34.28 116 ALA B C 1
ATOM 3368 O O . ALA B 1 116 ? 91.045 69.837 96.469 1.00 37.13 116 ALA B O 1
ATOM 3370 N N . ILE B 1 117 ? 88.831 69.886 96.575 1.00 34.70 117 ILE B N 1
ATOM 3371 C CA . ILE B 1 117 ? 88.780 70.415 97.925 1.00 35.21 117 ILE B CA 1
ATOM 3372 C C . ILE B 1 117 ? 89.189 69.340 98.934 1.00 35.31 117 ILE B C 1
ATOM 3373 O O . ILE B 1 117 ? 89.949 69.607 99.834 1.00 38.42 117 ILE B O 1
ATOM 3378 N N . MET B 1 118 ? 88.688 68.124 98.763 1.00 35.19 118 MET B N 1
ATOM 3379 C CA . MET B 1 118 ? 89.068 66.992 99.594 1.00 35.36 118 MET B CA 1
ATOM 3380 C C . MET B 1 118 ? 90.557 66.693 99.553 1.00 35.08 118 MET B C 1
ATOM 3381 O O . MET B 1 118 ? 91.158 66.369 100.564 1.00 42.17 118 MET B O 1
ATOM 3386 N N . ALA B 1 119 ? 91.142 66.801 98.369 1.00 43.00 119 ALA B N 1
ATOM 3387 C CA . ALA B 1 119 ? 92.548 66.511 98.152 1.00 34.31 119 ALA B CA 1
ATOM 3388 C C . ALA B 1 119 ? 93.448 67.543 98.783 1.00 34.59 119 ALA B C 1
ATOM 3389 O O . ALA B 1 119 ? 94.396 67.192 99.437 1.00 34.85 119 ALA B O 1
ATOM 3391 N N . ALA B 1 120 ? 93.146 68.818 98.580 1.00 34.66 120 ALA B N 1
ATOM 3392 C CA . ALA B 1 120 ? 93.991 69.892 99.074 1.00 35.07 120 ALA B CA 1
ATOM 3393 C C . ALA B 1 120 ? 93.915 70.038 100.586 1.00 35.84 120 ALA B C 1
ATOM 3394 O O . ALA B 1 120 ? 94.823 70.556 101.216 1.00 45.83 120 ALA B O 1
ATOM 3396 N N . ALA B 1 121 ? 92.817 69.581 101.158 1.00 36.05 121 ALA B N 1
ATOM 3397 C CA . ALA B 1 121 ? 92.612 69.639 102.581 1.00 36.92 121 ALA B CA 1
ATOM 3398 C C . ALA B 1 121 ? 93.557 68.682 103.297 1.00 37.24 121 ALA B C 1
ATOM 3399 O O . ALA B 1 121 ? 93.931 68.921 104.419 1.00 38.11 121 ALA B O 1
ATOM 3401 N N . ARG B 1 122 ? 93.966 67.612 102.629 1.00 54.36 122 ARG B N 1
ATOM 3402 C CA . ARG B 1 122 ? 94.907 66.673 103.220 1.00 37.03 122 ARG B CA 1
ATOM 3403 C C . ARG B 1 122 ? 96.168 67.372 103.705 1.00 37.58 122 ARG B C 1
ATOM 3404 O O . ARG B 1 122 ? 96.773 66.952 104.675 1.00 38.94 122 ARG B O 1
ATOM 3412 N N . HIS B 1 123 ? 96.563 68.439 103.031 1.00 38.02 123 HIS B N 1
ATOM 3413 C CA . HIS B 1 123 ? 97.739 69.190 103.438 1.00 37.97 123 HIS B CA 1
ATOM 3414 C C . HIS B 1 123 ? 97.417 70.583 103.934 1.00 42.04 123 HIS B C 1
ATOM 3415 O O . HIS B 1 123 ? 98.283 71.441 103.928 1.00 45.45 123 HIS B O 1
ATOM 3422 N N . GLN B 1 124 ? 96.174 70.821 104.330 1.00 44.78 124 GLN B N 1
ATOM 3423 C CA . GLN B 1 124 ? 95.796 72.117 104.871 1.00 48.99 124 GLN B CA 1
ATOM 3424 C C . GLN B 1 124 ? 96.081 73.248 103.889 1.00 39.21 124 GLN B C 1
ATOM 3425 O O . GLN B 1 124 ? 96.508 74.312 104.282 1.00 42.34 124 GLN B O 1
ATOM 3431 N N . CYS B 1 125 ? 95.853 73.017 102.604 1.00 38.15 125 CYS B N 1
ATOM 3432 C CA . CYS B 1 125 ? 96.236 73.992 101.589 1.00 37.94 125 CYS B CA 1
ATOM 3433 C C . CYS B 1 125 ? 95.105 74.946 101.267 1.00 38.01 125 CYS B C 1
ATOM 3434 O O . CYS B 1 125 ? 94.325 74.695 100.368 1.00 37.30 125 CYS B O 1
ATOM 3437 N N . SER B 1 126 ? 95.026 76.050 101.994 1.00 39.00 126 SER B N 1
ATOM 3438 C CA . SER B 1 126 ? 93.918 76.971 101.835 1.00 39.28 126 SER B CA 1
ATOM 3439 C C . SER B 1 126 ? 93.929 77.661 100.498 1.00 38.88 126 SER B C 1
ATOM 3440 O O . SER B 1 126 ? 92.882 78.062 100.019 1.00 38.81 126 SER B O 1
ATOM 3443 N N . TYR B 1 127 ? 95.096 77.790 99.880 1.00 38.74 127 TYR B N 1
ATOM 3444 C CA . TYR B 1 127 ? 95.165 78.389 98.555 1.00 38.46 127 TYR B CA 1
ATOM 3445 C C . TYR B 1 127 ? 94.287 77.626 97.566 1.00 37.50 127 TYR B C 1
ATOM 3446 O O . TYR B 1 127 ? 93.516 78.208 96.834 1.00 38.56 127 TYR B O 1
ATOM 3455 N N . LEU B 1 128 ? 94.419 76.311 97.569 1.00 38.39 128 LEU B N 1
ATOM 3456 C CA . LEU B 1 128 ? 93.700 75.426 96.672 1.00 36.01 128 LEU B CA 1
ATOM 3457 C C . LEU B 1 128 ? 92.278 75.126 97.145 1.00 36.04 128 LEU B C 1
ATOM 3458 O O . LEU B 1 128 ? 91.385 74.945 96.350 1.00 42.17 128 LEU B O 1
ATOM 3463 N N . VAL B 1 129 ? 92.070 75.057 98.442 1.00 36.51 129 VAL B N 1
ATOM 3464 C CA . VAL B 1 129 ? 90.741 74.822 98.963 1.00 36.71 129 VAL B CA 1
ATOM 3465 C C . VAL B 1 129 ? 89.818 75.989 98.672 1.00 37.22 129 VAL B C 1
ATOM 3466 O O . VAL B 1 129 ? 88.700 75.797 98.234 1.00 37.13 129 VAL B O 1
ATOM 3470 N N . GLY B 1 130 ? 90.291 77.203 98.913 1.00 37.89 130 GLY B N 1
ATOM 3471 C CA . GLY B 1 130 ? 89.501 78.391 98.684 1.00 38.56 130 GLY B CA 1
ATOM 3472 C C . GLY B 1 130 ? 89.306 78.670 97.219 1.00 38.21 130 GLY B C 1
ATOM 3473 O O . GLY B 1 130 ? 88.272 79.158 96.815 1.00 46.64 130 GLY B O 1
ATOM 3474 N N . SER B 1 131 ? 90.314 78.359 96.422 1.00 37.65 131 SER B N 1
ATOM 3475 C CA . SER B 1 131 ? 90.237 78.463 94.977 1.00 37.37 131 SER B CA 1
ATOM 3476 C C . SER B 1 131 ? 89.144 77.554 94.419 1.00 36.93 131 SER B C 1
ATOM 3477 O O . SER B 1 131 ? 88.312 77.980 93.632 1.00 37.23 131 SER B O 1
ATOM 3480 N N . HIS B 1 132 ? 89.134 76.305 94.856 1.00 36.37 132 HIS B N 1
ATOM 3481 C CA . HIS B 1 132 ? 88.148 75.350 94.403 1.00 36.07 132 HIS B CA 1
ATOM 3482 C C . HIS B 1 132 ? 86.777 75.503 95.029 1.00 36.60 132 HIS B C 1
ATOM 3483 O O . HIS B 1 132 ? 85.785 75.094 94.458 1.00 36.67 132 HIS B O 1
ATOM 3490 N N . MET B 1 133 ? 86.728 76.098 96.204 1.00 37.12 133 MET B N 1
ATOM 3491 C CA . MET B 1 133 ? 85.469 76.384 96.856 1.00 37.80 133 MET B CA 1
ATOM 3492 C C . MET B 1 133 ? 84.725 77.432 96.080 1.00 38.39 133 MET B C 1
ATOM 3493 O O . MET B 1 133 ? 83.524 77.383 95.977 1.00 38.81 133 MET B O 1
ATOM 3498 N N . ALA B 1 134 ? 85.453 78.396 95.544 1.00 38.55 134 ALA B N 1
ATOM 3499 C CA . ALA B 1 134 ? 84.831 79.459 94.800 1.00 39.26 134 ALA B CA 1
ATOM 3500 C C . ALA B 1 134 ? 84.310 78.941 93.477 1.00 39.01 134 ALA B C 1
ATOM 3501 O O . ALA B 1 134 ? 83.215 79.262 93.106 1.00 39.65 134 ALA B O 1
ATOM 3503 N N . GLU B 1 135 ? 85.092 78.129 92.778 1.00 38.23 135 GLU B N 1
ATOM 3504 C CA . GLU B 1 135 ? 84.670 77.524 91.518 1.00 38.10 135 GLU B CA 1
ATOM 3505 C C . GLU B 1 135 ? 83.507 76.568 91.660 1.00 38.14 135 GLU B C 1
ATOM 3506 O O . GLU B 1 135 ? 82.633 76.536 90.814 1.00 42.90 135 GLU B O 1
ATOM 3512 N N . PHE B 1 136 ? 83.535 75.762 92.708 1.00 37.74 136 PHE B N 1
ATOM 3513 C CA . PHE B 1 136 ? 82.431 74.897 93.077 1.00 37.93 136 PHE B CA 1
ATOM 3514 C C . PHE B 1 136 ? 81.106 75.667 93.150 1.00 40.39 136 PHE B C 1
ATOM 3515 O O . PHE B 1 136 ? 80.081 75.233 92.626 1.00 39.37 136 PHE B O 1
ATOM 3523 N N . LEU B 1 137 ? 81.147 76.825 93.797 1.00 39.42 137 LEU B N 1
ATOM 3524 C CA . LEU B 1 137 ? 79.987 77.663 93.953 1.00 40.49 137 LEU B CA 1
ATOM 3525 C C . LEU B 1 137 ? 79.532 78.280 92.637 1.00 41.07 137 LEU B C 1
ATOM 3526 O O . LEU B 1 137 ? 78.350 78.248 92.337 1.00 41.82 137 LEU B O 1
ATOM 3531 N N . GLN B 1 138 ? 80.467 78.826 91.857 1.00 40.83 138 GLN B N 1
ATOM 3532 C CA . GLN B 1 138 ? 80.155 79.432 90.561 1.00 41.50 138 GLN B CA 1
ATOM 3533 C C . GLN B 1 138 ? 79.667 78.437 89.524 1.00 41.45 138 GLN B C 1
ATOM 3534 O O . GLN B 1 138 ? 79.092 78.821 88.532 1.00 42.31 138 GLN B O 1
ATOM 3540 N N . THR B 1 139 ? 79.938 77.164 89.728 1.00 40.61 139 THR B N 1
ATOM 3541 C CA . THR B 1 139 ? 79.571 76.153 88.763 1.00 40.64 139 THR B CA 1
ATOM 3542 C C . THR B 1 139 ? 78.303 75.407 89.165 1.00 41.12 139 THR B C 1
ATOM 3543 O O . THR B 1 139 ? 77.962 74.385 88.575 1.00 41.19 139 THR B O 1
ATOM 3547 N N . GLY B 1 140 ? 77.618 75.911 90.181 1.00 41.58 140 GLY B N 1
ATOM 3548 C CA . GLY B 1 140 ? 76.336 75.375 90.574 1.00 42.28 140 GLY B CA 1
ATOM 3549 C C . GLY B 1 140 ? 76.355 74.296 91.624 1.00 41.74 140 GLY B C 1
ATOM 3550 O O . GLY B 1 140 ? 75.377 73.592 91.807 1.00 44.97 140 GLY B O 1
ATOM 3551 N N . GLY B 1 141 ? 77.464 74.156 92.322 1.00 40.78 141 GLY B N 1
ATOM 3552 C CA . GLY B 1 141 ? 77.539 73.202 93.396 1.00 40.40 141 GLY B CA 1
ATOM 3553 C C . GLY B 1 141 ? 76.708 73.612 94.577 1.00 41.13 141 GLY B C 1
ATOM 3554 O O . GLY B 1 141 ? 76.606 74.784 94.875 1.00 41.59 141 GLY B O 1
ATOM 3555 N N . ASP B 1 142 ? 76.103 72.626 95.225 1.00 41.38 142 ASP B N 1
ATOM 3556 C CA . ASP B 1 142 ? 75.322 72.793 96.441 1.00 42.16 142 ASP B CA 1
ATOM 3557 C C . ASP B 1 142 ? 76.181 73.382 97.548 1.00 41.84 142 ASP B C 1
ATOM 3558 O O . ASP B 1 142 ? 77.107 72.733 98.012 1.00 41.10 142 ASP B O 1
ATOM 3563 N N . PRO B 1 143 ? 75.886 74.624 97.964 1.00 42.54 143 PRO B N 1
ATOM 3564 C CA . PRO B 1 143 ? 76.690 75.341 98.948 1.00 42.48 143 PRO B CA 1
ATOM 3565 C C . PRO B 1 143 ? 76.761 74.589 100.245 1.00 42.60 143 PRO B C 1
ATOM 3566 O O . PRO B 1 143 ? 77.701 74.735 100.987 1.00 42.33 143 PRO B O 1
ATOM 3570 N N . GLU B 1 144 ? 75.763 73.773 100.510 1.00 43.15 144 GLU B N 1
ATOM 3571 C CA . GLU B 1 144 ? 75.707 73.057 101.755 1.00 43.51 144 GLU B CA 1
ATOM 3572 C C . GLU B 1 144 ? 76.781 72.005 101.902 1.00 42.55 144 GLU B C 1
ATOM 3573 O O . GLU B 1 144 ? 77.088 71.607 103.014 1.00 42.81 144 GLU B O 1
ATOM 3579 N N . TRP B 1 145 ? 77.350 71.546 100.791 1.00 44.04 145 TRP B N 1
ATOM 3580 C CA . TRP B 1 145 ? 78.469 70.619 100.852 1.00 40.69 145 TRP B CA 1
ATOM 3581 C C . TRP B 1 145 ? 79.686 71.284 101.463 1.00 40.36 145 TRP B C 1
ATOM 3582 O O . TRP B 1 145 ? 80.556 70.607 101.962 1.00 42.53 145 TRP B O 1
ATOM 3593 N N . LEU B 1 146 ? 79.759 72.606 101.422 1.00 40.62 146 LEU B N 1
ATOM 3594 C CA . LEU B 1 146 ? 80.927 73.293 101.960 1.00 40.46 146 LEU B CA 1
ATOM 3595 C C . LEU B 1 146 ? 80.929 73.364 103.485 1.00 41.34 146 LEU B C 1
ATOM 3596 O O . LEU B 1 146 ? 81.857 73.879 104.079 1.00 41.56 146 LEU B O 1
ATOM 3601 N N . LEU B 1 147 ? 79.898 72.832 104.121 1.00 42.65 147 LEU B N 1
ATOM 3602 C CA . LEU B 1 147 ? 79.856 72.782 105.573 1.00 43.08 147 LEU B CA 1
ATOM 3603 C C . LEU B 1 147 ? 80.562 71.544 106.065 1.00 44.90 147 LEU B C 1
ATOM 3604 O O . LEU B 1 147 ? 80.688 71.342 107.259 1.00 52.87 147 LEU B O 1
ATOM 3609 N N . GLY B 1 148 ? 81.010 70.705 105.139 1.00 41.68 148 GLY B N 1
ATOM 3610 C CA . GLY B 1 148 ? 81.753 69.518 105.496 1.00 41.38 148 GLY B CA 1
ATOM 3611 C C . GLY B 1 148 ? 81.323 68.282 104.752 1.00 40.92 148 GLY B C 1
ATOM 3612 O O . GLY B 1 148 ? 80.256 68.239 104.177 1.00 41.10 148 GLY B O 1
ATOM 3613 N N . LEU B 1 149 ? 82.174 67.268 104.796 1.00 40.84 149 LEU B N 1
ATOM 3614 C CA . LEU B 1 149 ? 81.983 65.994 104.113 1.00 40.13 149 LEU B CA 1
ATOM 3615 C C . LEU B 1 149 ? 80.700 65.277 104.428 1.00 42.14 149 LEU B C 1
ATOM 3616 O O . LEU B 1 149 ? 80.175 64.555 103.594 1.00 53.90 149 LEU B O 1
ATOM 3621 N N . HIS B 1 150 ? 80.201 65.445 105.640 1.00 42.07 150 HIS B N 1
ATOM 3622 C CA . HIS B 1 150 ? 79.023 64.714 106.063 1.00 43.10 150 HIS B CA 1
ATOM 3623 C C . HIS B 1 150 ? 77.787 65.177 105.324 1.00 43.32 150 HIS B C 1
ATOM 3624 O O . HIS B 1 150 ? 76.763 64.506 105.357 1.00 52.84 150 HIS B O 1
ATOM 3631 N N . ARG B 1 151 ? 77.886 66.320 104.654 1.00 42.76 151 ARG B N 1
ATOM 3632 C CA . ARG B 1 151 ? 76.778 66.866 103.891 1.00 43.03 151 ARG B CA 1
ATOM 3633 C C . ARG B 1 151 ? 76.869 66.521 102.413 1.00 44.62 151 ARG B C 1
ATOM 3634 O O . ARG B 1 151 ? 76.005 66.888 101.630 1.00 51.84 151 ARG B O 1
ATOM 3642 N N . ALA B 1 152 ? 77.925 65.812 102.045 1.00 41.33 152 ALA B N 1
ATOM 3643 C CA . ALA B 1 152 ? 78.184 65.424 100.678 1.00 40.59 152 ALA B CA 1
ATOM 3644 C C . ALA B 1 152 ? 77.655 64.012 100.422 1.00 48.63 152 ALA B C 1
ATOM 3645 O O . ALA B 1 152 ? 77.506 63.240 101.365 1.00 54.89 152 ALA B O 1
ATOM 3647 N N . PRO B 1 153 ? 77.372 63.667 99.151 1.00 41.12 153 PRO B N 1
ATOM 3648 C CA . PRO B 1 153 ? 76.814 62.353 98.830 1.00 41.49 153 PRO B CA 1
ATOM 3649 C C . PRO B 1 153 ? 77.721 61.228 99.269 1.00 41.23 153 PRO B C 1
ATOM 3650 O O . PRO B 1 153 ? 78.927 61.409 99.309 1.00 40.38 153 PRO B O 1
ATOM 3654 N N . GLU B 1 154 ? 77.145 60.078 99.580 1.00 42.13 154 GLU B N 1
ATOM 3655 C CA . GLU B 1 154 ? 77.918 58.960 100.065 1.00 42.13 154 GLU B CA 1
ATOM 3656 C C . GLU B 1 154 ? 79.002 58.526 99.074 1.00 43.91 154 GLU B C 1
ATOM 3657 O O . GLU B 1 154 ? 80.078 58.108 99.477 1.00 40.82 154 GLU B O 1
ATOM 3663 N N . LYS B 1 155 ? 78.708 58.629 97.784 1.00 41.09 155 LYS B N 1
ATOM 3664 C CA . LYS B 1 155 ? 79.664 58.290 96.745 1.00 40.39 155 LYS B CA 1
ATOM 3665 C C . LYS B 1 155 ? 80.964 59.096 96.862 1.00 39.75 155 LYS B C 1
ATOM 3666 O O . LYS B 1 155 ? 82.051 58.568 96.668 1.00 39.43 155 LYS B O 1
ATOM 3672 N N . LEU B 1 156 ? 80.838 60.377 97.184 1.00 39.55 156 LEU B N 1
ATOM 3673 C CA . LEU B 1 156 ? 81.988 61.230 97.380 1.00 38.85 156 LEU B CA 1
ATOM 3674 C C . LEU B 1 156 ? 82.720 60.909 98.681 1.00 38.74 156 LEU B C 1
ATOM 3675 O O . LEU B 1 156 ? 83.929 60.953 98.722 1.00 41.79 156 LEU B O 1
ATOM 3680 N N . ARG B 1 157 ? 81.991 60.579 99.738 1.00 39.77 157 ARG B N 1
ATOM 3681 C CA . ARG B 1 157 ? 82.602 60.239 101.020 1.00 39.16 157 ARG B CA 1
ATOM 3682 C C . ARG B 1 157 ? 83.450 58.975 100.966 1.00 39.15 157 ARG B C 1
ATOM 3683 O O . ARG B 1 157 ? 84.451 58.880 101.658 1.00 39.35 157 ARG B O 1
ATOM 3691 N N . LYS B 1 158 ? 83.043 58.014 100.149 1.00 39.56 158 LYS B N 1
ATOM 3692 C CA . LYS B 1 158 ? 83.771 56.767 99.964 1.00 39.67 158 LYS B CA 1
ATOM 3693 C C . LYS B 1 158 ? 85.195 56.983 99.498 1.00 39.01 158 LYS B C 1
ATOM 3694 O O . LYS B 1 158 ? 86.027 56.110 99.604 1.00 45.20 158 LYS B O 1
ATOM 3700 N N . LEU B 1 159 ? 85.468 58.165 98.986 1.00 38.43 159 LEU B N 1
ATOM 3701 C CA . LEU B 1 159 ? 86.767 58.527 98.479 1.00 37.46 159 LEU B CA 1
ATOM 3702 C C . LEU B 1 159 ? 87.755 58.931 99.566 1.00 36.92 159 LEU B C 1
ATOM 3703 O O . LEU B 1 159 ? 88.914 59.113 99.291 1.00 36.43 159 LEU B O 1
ATOM 3708 N N . SER B 1 160 ? 87.304 59.073 100.799 1.00 37.53 160 SER B N 1
ATOM 3709 C CA . SER B 1 160 ? 88.164 59.559 101.866 1.00 37.65 160 SER B CA 1
ATOM 3710 C C . SER B 1 160 ? 89.396 58.723 102.139 1.00 38.13 160 SER B C 1
ATOM 3711 O O . SER B 1 160 ? 90.494 59.254 102.269 1.00 44.10 160 SER B O 1
ATOM 3714 N N . GLU B 1 161 ? 89.214 57.421 102.266 1.00 38.38 161 GLU B N 1
ATOM 3715 C CA . GLU B 1 161 ? 90.329 56.565 102.578 1.00 38.70 161 GLU B CA 1
ATOM 3716 C C . GLU B 1 161 ? 91.414 56.634 101.499 1.00 37.91 161 GLU B C 1
ATOM 3717 O O . GLU B 1 161 ? 92.574 56.808 101.816 1.00 37.88 161 GLU B O 1
ATOM 3723 N N . ILE B 1 162 ? 91.048 56.541 100.231 1.00 37.39 162 ILE B N 1
ATOM 3724 C CA . ILE B 1 162 ? 92.066 56.498 99.208 1.00 36.82 162 ILE B CA 1
ATOM 3725 C C . ILE B 1 162 ? 92.699 57.888 99.008 1.00 36.10 162 ILE B C 1
ATOM 3726 O O . ILE B 1 162 ? 93.883 57.982 98.737 1.00 39.01 162 ILE B O 1
ATOM 3731 N N . ASN B 1 163 ? 91.928 58.954 99.172 1.00 35.87 163 ASN B N 1
ATOM 3732 C CA . ASN B 1 163 ? 92.469 60.306 99.272 1.00 35.46 163 ASN B CA 1
ATOM 3733 C C . ASN B 1 163 ? 93.600 60.403 100.316 1.00 35.83 163 ASN B C 1
ATOM 3734 O O . ASN B 1 163 ? 94.710 60.806 100.009 1.00 40.16 163 ASN B O 1
ATOM 3739 N N . LYS B 1 164 ? 93.309 60.013 101.549 1.00 36.59 164 LYS B N 1
ATOM 3740 C CA . LYS B 1 164 ? 94.294 59.958 102.621 1.00 37.23 164 LYS B CA 1
ATOM 3741 C C . LYS B 1 164 ? 95.533 59.107 102.318 1.00 37.32 164 LYS B C 1
ATOM 3742 O O . LYS B 1 164 ? 96.642 59.523 102.581 1.00 37.47 164 LYS B O 1
ATOM 3748 N N . LEU B 1 165 ? 95.338 57.923 101.761 1.00 37.36 165 LEU B N 1
ATOM 3749 C CA . LEU B 1 165 ? 96.443 57.063 101.413 1.00 37.55 165 LEU B CA 1
ATOM 3750 C C . LEU B 1 165 ? 97.261 57.613 100.264 1.00 36.80 165 LEU B C 1
ATOM 3751 O O . LEU B 1 165 ? 98.464 57.618 100.324 1.00 51.51 165 LEU B O 1
ATOM 3756 N N . LEU B 1 166 ? 96.605 58.075 99.212 1.00 41.91 166 LEU B N 1
ATOM 3757 C CA . LEU B 1 166 ? 97.278 58.728 98.087 1.00 35.46 166 LEU B CA 1
ATOM 3758 C C . LEU B 1 166 ? 98.217 59.853 98.534 1.00 35.43 166 LEU B C 1
ATOM 3759 O O . LEU B 1 166 ? 99.358 59.924 98.120 1.00 35.44 166 LEU B O 1
ATOM 3764 N N . ALA B 1 167 ? 97.724 60.732 99.396 1.00 39.73 167 ALA B N 1
ATOM 3765 C CA . ALA B 1 167 ? 98.501 61.880 99.862 1.00 35.69 167 ALA B CA 1
ATOM 3766 C C . ALA B 1 167 ? 99.706 61.503 100.703 1.00 36.46 167 ALA B C 1
ATOM 3767 O O . ALA B 1 167 ? 100.774 62.066 100.513 1.00 46.75 167 ALA B O 1
ATOM 3769 N N . HIS B 1 168 ? 99.543 60.542 101.614 1.00 37.13 168 HIS B N 1
ATOM 3770 C CA . HIS B 1 168 ? 100.516 60.321 102.679 1.00 38.13 168 HIS B CA 1
ATOM 3771 C C . HIS B 1 168 ? 101.270 59.006 102.623 1.00 38.63 168 HIS B C 1
ATOM 3772 O O . HIS B 1 168 ? 102.447 58.972 102.944 1.00 39.27 168 HIS B O 1
ATOM 3779 N N . ARG B 1 169 ? 100.594 57.925 102.243 1.00 38.50 169 ARG B N 1
ATOM 3780 C CA . ARG B 1 169 ? 101.201 56.597 102.230 1.00 39.13 169 ARG B CA 1
ATOM 3781 C C . ARG B 1 169 ? 100.641 55.738 101.135 1.00 38.65 169 ARG B C 1
ATOM 3782 O O . ARG B 1 169 ? 99.954 54.777 101.425 1.00 39.78 169 ARG B O 1
ATOM 3790 N N . PRO B 1 170 ? 100.949 56.065 99.867 1.00 37.89 170 PRO B N 1
ATOM 3791 C CA . PRO B 1 170 ? 100.271 55.440 98.726 1.00 37.46 170 PRO B CA 1
ATOM 3792 C C . PRO B 1 170 ? 100.507 53.959 98.619 1.00 38.20 170 PRO B C 1
ATOM 3793 O O . PRO B 1 170 ? 99.704 53.267 98.023 1.00 39.18 170 PRO B O 1
ATOM 3797 N N . TRP B 1 171 ? 101.614 53.487 99.163 1.00 38.97 171 TRP B N 1
ATOM 3798 C CA . TRP B 1 171 ? 101.991 52.080 99.049 1.00 39.83 171 TRP B CA 1
ATOM 3799 C C . TRP B 1 171 ? 101.037 51.164 99.805 1.00 40.52 171 TRP B C 1
ATOM 3800 O O . TRP B 1 171 ? 101.028 49.965 99.602 1.00 47.46 171 TRP B O 1
ATOM 3811 N N . LEU B 1 172 ? 100.222 51.748 100.667 1.00 40.41 172 LEU B N 1
ATOM 3812 C CA . LEU B 1 172 ? 99.249 51.006 101.427 1.00 41.12 172 LEU B CA 1
ATOM 3813 C C . LEU B 1 172 ? 97.971 50.742 100.664 1.00 40.70 172 LEU B C 1
ATOM 3814 O O . LEU B 1 172 ? 97.130 50.013 101.152 1.00 41.40 172 LEU B O 1
ATOM 3819 N N . ILE B 1 173 ? 97.817 51.337 99.479 1.00 39.71 173 ILE B N 1
ATOM 3820 C CA . ILE B 1 173 ? 96.628 51.108 98.649 1.00 39.44 173 ILE B CA 1
ATOM 3821 C C . ILE B 1 173 ? 96.621 49.698 98.073 1.00 40.25 173 ILE B C 1
ATOM 3822 O O . ILE B 1 173 ? 97.599 49.204 97.538 1.00 40.49 173 ILE B O 1
ATOM 3827 N N . THR B 1 174 ? 95.458 49.094 98.150 1.00 40.75 174 THR B N 1
ATOM 3828 C CA . THR B 1 174 ? 95.301 47.665 98.104 1.00 42.67 174 THR B CA 1
ATOM 3829 C C . THR B 1 174 ? 94.064 47.369 97.257 1.00 42.03 174 THR B C 1
ATOM 3830 O O . THR B 1 174 ? 93.204 48.221 97.126 1.00 43.62 174 THR B O 1
ATOM 3834 N N . LYS B 1 175 ? 93.970 46.190 96.658 1.00 43.17 175 LYS B N 1
ATOM 3835 C CA . LYS B 1 175 ? 92.825 45.880 95.811 1.00 43.25 175 LYS B CA 1
ATOM 3836 C C . LYS B 1 175 ? 91.503 45.912 96.564 1.00 43.64 175 LYS B C 1
ATOM 3837 O O . LYS B 1 175 ? 90.453 45.987 95.957 1.00 48.24 175 LYS B O 1
ATOM 3843 N N . GLU B 1 176 ? 91.564 45.869 97.887 1.00 43.98 176 GLU B N 1
ATOM 3844 C CA . GLU B 1 176 ? 90.387 45.927 98.736 1.00 44.47 176 GLU B CA 1
ATOM 3845 C C . GLU B 1 176 ? 89.868 47.357 98.915 1.00 43.33 176 GLU B C 1
ATOM 3846 O O . GLU B 1 176 ? 88.716 47.557 99.238 1.00 44.80 176 GLU B O 1
ATOM 3848 N N . HIS B 1 177 ? 90.718 48.352 98.703 1.00 42.17 177 HIS B N 1
ATOM 3849 C CA . HIS B 1 177 ? 90.255 49.728 98.616 1.00 41.13 177 HIS B CA 1
ATOM 3850 C C . HIS B 1 177 ? 89.513 49.952 97.316 1.00 40.78 177 HIS B C 1
ATOM 3851 O O . HIS B 1 177 ? 88.524 50.652 97.288 1.00 47.98 177 HIS B O 1
ATOM 3858 N N . ILE B 1 178 ? 90.009 49.355 96.241 1.00 42.81 178 ILE B N 1
ATOM 3859 C CA . ILE B 1 178 ? 89.373 49.428 94.931 1.00 40.84 178 ILE B CA 1
ATOM 3860 C C . ILE B 1 178 ? 88.026 48.733 94.974 1.00 41.90 178 ILE B C 1
ATOM 3861 O O . ILE B 1 178 ? 87.044 49.222 94.423 1.00 41.85 178 ILE B O 1
ATOM 3866 N N . GLN B 1 179 ? 87.982 47.599 95.659 1.00 42.99 179 GLN B N 1
ATOM 3867 C CA . GLN B 1 179 ? 86.749 46.842 95.862 1.00 44.23 179 GLN B CA 1
ATOM 3868 C C . GLN B 1 179 ? 85.638 47.627 96.556 1.00 44.10 179 GLN B C 1
ATOM 3869 O O . GLN B 1 179 ? 84.491 47.556 96.156 1.00 50.16 179 GLN B O 1
ATOM 3875 N N . ALA B 1 180 ? 85.982 48.359 97.608 1.00 43.48 180 ALA B N 1
ATOM 3876 C CA . ALA B 1 180 ? 85.014 49.165 98.336 1.00 43.42 180 ALA B CA 1
ATOM 3877 C C . ALA B 1 180 ? 84.470 50.296 97.474 1.00 42.57 180 ALA B C 1
ATOM 3878 O O . ALA B 1 180 ? 83.341 50.719 97.644 1.00 43.30 180 ALA B O 1
ATOM 3880 N N . LEU B 1 181 ? 85.288 50.775 96.547 1.00 41.62 181 LEU B N 1
ATOM 3881 C CA . LEU B 1 181 ? 84.944 51.895 95.696 1.00 40.83 181 LEU B CA 1
ATOM 3882 C C . LEU B 1 181 ? 84.020 51.472 94.555 1.00 41.93 181 LEU B C 1
ATOM 3883 O O . LEU B 1 181 ? 83.174 52.231 94.134 1.00 46.67 181 LEU B O 1
ATOM 3888 N N . LEU B 1 182 ? 84.187 50.253 94.059 1.00 42.39 182 LEU B N 1
ATOM 3889 C CA . LEU B 1 182 ? 83.414 49.770 92.925 1.00 43.27 182 LEU B CA 1
ATOM 3890 C C . LEU B 1 182 ? 82.241 48.857 93.318 1.00 48.62 182 LEU B C 1
ATOM 3891 O O . LEU B 1 182 ? 81.531 48.360 92.442 1.00 49.70 182 LEU B O 1
ATOM 3896 N N . LYS B 1 183 ? 82.049 48.636 94.621 1.00 51.14 183 LYS B N 1
ATOM 3897 C CA . LYS B 1 183 ? 80.972 47.783 95.139 1.00 53.49 183 LYS B CA 1
ATOM 3898 C C . LYS B 1 183 ? 79.605 48.252 94.669 1.00 58.04 183 LYS B C 1
ATOM 3899 O O . LYS B 1 183 ? 79.298 49.438 94.762 1.00 60.03 183 LYS B O 1
ATOM 3901 N N . THR B 1 184 ? 78.783 47.323 94.185 1.00 62.82 184 THR B N 1
ATOM 3902 C CA . THR B 1 184 ? 77.464 47.672 93.648 1.00 64.13 184 THR B CA 1
ATOM 3903 C C . THR B 1 184 ? 76.581 48.341 94.693 1.00 58.80 184 THR B C 1
ATOM 3904 O O . THR B 1 184 ? 76.703 48.078 95.888 1.00 55.59 184 THR B O 1
ATOM 3908 N N . GLY B 1 185 ? 75.691 49.208 94.225 1.00 59.29 185 GLY B N 1
ATOM 3909 C CA . GLY B 1 185 ? 74.888 50.036 95.102 1.00 58.58 185 GLY B CA 1
ATOM 3910 C C . GLY B 1 185 ? 74.191 51.108 94.297 1.00 64.13 185 GLY B C 1
ATOM 3911 O O . GLY B 1 185 ? 74.255 51.100 93.067 1.00 65.27 185 GLY B O 1
ATOM 3912 N N . GLU B 1 186 ? 73.545 52.042 94.992 1.00 67.30 186 GLU B N 1
ATOM 3913 C CA . GLU B 1 186 ? 72.669 53.025 94.346 1.00 69.11 186 GLU B CA 1
ATOM 3914 C C . GLU B 1 186 ? 73.463 54.035 93.538 1.00 68.90 186 GLU B C 1
ATOM 3915 O O . GLU B 1 186 ? 73.019 54.507 92.500 1.00 67.52 186 GLU B O 1
ATOM 3917 N N . HIS B 1 187 ? 74.640 54.382 94.032 1.00 69.51 187 HIS B N 1
ATOM 3918 C CA . HIS B 1 187 ? 75.537 55.242 93.286 1.00 68.74 187 HIS B CA 1
ATOM 3919 C C . HIS B 1 187 ? 76.955 54.647 93.399 1.00 68.84 187 HIS B C 1
ATOM 3920 O O . HIS B 1 187 ? 77.666 54.820 94.397 1.00 67.81 187 HIS B O 1
ATOM 3927 N N . THR B 1 188 ? 77.329 53.905 92.362 1.00 65.68 188 THR B N 1
ATOM 3928 C CA . THR B 1 188 ? 78.569 53.149 92.319 1.00 55.12 188 THR B CA 1
ATOM 3929 C C . THR B 1 188 ? 79.589 53.900 91.506 1.00 53.65 188 THR B C 1
ATOM 3930 O O . THR B 1 188 ? 79.219 54.622 90.600 1.00 55.36 188 THR B O 1
ATOM 3934 N N . TRP B 1 189 ? 80.866 53.719 91.809 1.00 42.07 189 TRP B N 1
ATOM 3935 C CA . TRP B 1 189 ? 81.922 54.282 90.983 1.00 41.13 189 TRP B CA 1
ATOM 3936 C C . TRP B 1 189 ? 82.186 53.401 89.780 1.00 41.80 189 TRP B C 1
ATOM 3937 O O . TRP B 1 189 ? 82.477 52.239 89.935 1.00 42.39 189 TRP B O 1
ATOM 3948 N N . SER B 1 190 ? 82.078 53.945 88.579 1.00 41.86 190 SER B N 1
ATOM 3949 C CA . SER B 1 190 ? 82.557 53.217 87.413 1.00 42.45 190 SER B CA 1
ATOM 3950 C C . SER B 1 190 ? 84.061 53.382 87.362 1.00 41.41 190 SER B C 1
ATOM 3951 O O . SER B 1 190 ? 84.605 54.170 88.095 1.00 40.31 190 SER B O 1
ATOM 3954 N N . LEU B 1 191 ? 84.738 52.620 86.521 1.00 41.88 191 LEU B N 1
ATOM 3955 C CA . LEU B 1 191 ? 86.183 52.719 86.408 1.00 41.07 191 LEU B CA 1
ATOM 3956 C C . LEU B 1 191 ? 86.657 54.019 85.772 1.00 40.23 191 LEU B C 1
ATOM 3957 O O . LEU B 1 191 ? 87.705 54.526 86.133 1.00 51.69 191 LEU B O 1
ATOM 3962 N N . ALA B 1 192 ? 85.904 54.570 84.833 1.00 40.73 192 ALA B N 1
ATOM 3963 C CA . ALA B 1 192 ? 86.305 55.829 84.228 1.00 40.09 192 ALA B CA 1
ATOM 3964 C C . ALA B 1 192 ? 86.146 56.986 85.211 1.00 39.06 192 ALA B C 1
ATOM 3965 O O . ALA B 1 192 ? 86.993 57.862 85.266 1.00 38.21 192 ALA B O 1
ATOM 3967 N N . GLU B 1 193 ? 85.067 56.988 85.987 1.00 39.27 193 GLU B N 1
ATOM 3968 C CA . GLU B 1 193 ? 84.902 57.952 87.071 1.00 38.45 193 GLU B CA 1
ATOM 3969 C C . GLU B 1 193 ? 85.988 57.837 88.129 1.00 37.59 193 GLU B C 1
ATOM 3970 O O . GLU B 1 193 ? 86.549 58.825 88.550 1.00 36.78 193 GLU B O 1
ATOM 3976 N N . LEU B 1 194 ? 86.278 56.622 88.559 1.00 37.90 194 LEU B N 1
ATOM 3977 C CA . LEU B 1 194 ? 87.337 56.383 89.522 1.00 37.31 194 LEU B CA 1
ATOM 3978 C C . LEU B 1 194 ? 88.694 56.855 89.027 1.00 38.00 194 LEU B C 1
ATOM 3979 O O . LEU B 1 194 ? 89.436 57.477 89.774 1.00 39.50 194 LEU B O 1
ATOM 3984 N N . ILE B 1 195 ? 89.034 56.550 87.780 1.00 37.13 195 ILE B N 1
ATOM 3985 C CA . ILE B 1 195 ? 90.314 56.979 87.236 1.00 36.55 195 ILE B CA 1
ATOM 3986 C C . ILE B 1 195 ? 90.391 58.496 87.133 1.00 35.90 195 ILE B C 1
ATOM 3987 O O . ILE B 1 195 ? 91.427 59.070 87.413 1.00 35.32 195 ILE B O 1
ATOM 3992 N N . GLN B 1 196 ? 89.302 59.159 86.769 1.00 36.12 196 GLN B N 1
ATOM 3993 C CA . GLN B 1 196 ? 89.331 60.614 86.758 1.00 35.62 196 GLN B CA 1
ATOM 3994 C C . GLN B 1 196 ? 89.447 61.178 88.176 1.00 34.99 196 GLN B C 1
ATOM 3995 O O . GLN B 1 196 ? 90.104 62.180 88.390 1.00 41.88 196 GLN B O 1
ATOM 4001 N N . ALA B 1 197 ? 88.809 60.524 89.138 1.00 35.16 197 ALA B N 1
ATOM 4002 C CA . ALA B 1 197 ? 88.939 60.905 90.534 1.00 34.76 197 ALA B CA 1
ATOM 4003 C C . ALA B 1 197 ? 90.362 60.689 91.066 1.00 34.36 197 ALA B C 1
ATOM 4004 O O . ALA B 1 197 ? 90.871 61.534 91.759 1.00 33.98 197 ALA B O 1
ATOM 4006 N N . LEU B 1 198 ? 91.011 59.576 90.747 1.00 34.57 198 LEU B N 1
ATOM 4007 C CA . LEU B 1 198 ? 92.410 59.383 91.164 1.00 34.32 198 LEU B CA 1
ATOM 4008 C C . LEU B 1 198 ? 93.341 60.423 90.589 1.00 33.91 198 LEU B C 1
ATOM 4009 O O . LEU B 1 198 ? 94.215 60.900 91.270 1.00 33.65 198 LEU B O 1
ATOM 4014 N N . VAL B 1 199 ? 93.158 60.753 89.322 1.00 34.00 199 VAL B N 1
ATOM 4015 C CA . VAL B 1 199 ? 93.933 61.798 88.674 1.00 33.77 199 VAL B CA 1
ATOM 4016 C C . VAL B 1 199 ? 93.706 63.172 89.327 1.00 33.43 199 VAL B C 1
ATOM 4017 O O . VAL B 1 199 ? 94.657 63.890 89.567 1.00 33.22 199 VAL B O 1
ATOM 4021 N N . LEU B 1 200 ? 92.468 63.522 89.650 1.00 33.50 200 LEU B N 1
ATOM 4022 C CA . LEU B 1 200 ? 92.193 64.770 90.365 1.00 33.32 200 LEU B CA 1
ATOM 4023 C C . LEU B 1 200 ? 92.836 64.838 91.739 1.00 38.62 200 LEU B C 1
ATOM 4024 O O . LEU B 1 200 ? 93.457 65.827 92.078 1.00 45.89 200 LEU B O 1
ATOM 4029 N N . LEU B 1 201 ? 92.669 63.787 92.530 1.00 33.28 201 LEU B N 1
ATOM 4030 C CA . LEU B 1 201 ? 93.241 63.719 93.859 1.00 33.32 201 LEU B CA 1
ATOM 4031 C C . LEU B 1 201 ? 94.763 63.899 93.862 1.00 48.48 201 LEU B C 1
ATOM 4032 O O . LEU B 1 201 ? 95.277 64.742 94.585 1.00 45.21 201 LEU B O 1
ATOM 4037 N N . THR B 1 202 ? 95.482 63.137 93.047 1.00 33.21 202 THR B N 1
ATOM 4038 C CA . THR B 1 202 ? 96.935 63.223 93.023 1.00 33.25 202 THR B CA 1
ATOM 4039 C C . THR B 1 202 ? 97.444 64.523 92.393 1.00 36.46 202 THR B C 1
ATOM 4040 O O . THR B 1 202 ? 98.466 65.059 92.801 1.00 41.49 202 THR B O 1
ATOM 4044 N N . HIS B 1 203 ? 96.727 65.031 91.404 1.00 34.72 203 HIS B N 1
ATOM 4045 C CA . HIS B 1 203 ? 97.015 66.335 90.837 1.00 33.03 203 HIS B CA 1
ATOM 4046 C C . HIS B 1 203 ? 97.013 67.419 91.918 1.00 35.92 203 HIS B C 1
ATOM 4047 O O . HIS B 1 203 ? 97.991 68.136 92.052 1.00 42.51 203 HIS B O 1
ATOM 4054 N N . CYS B 1 204 ? 95.947 67.520 92.712 1.00 33.10 204 CYS B N 1
ATOM 4055 C CA . CYS B 1 204 ? 95.908 68.515 93.791 1.00 33.33 204 CYS B CA 1
ATOM 4056 C C . CYS B 1 204 ? 96.811 68.220 94.981 1.00 33.59 204 CYS B C 1
ATOM 4057 O O . CYS B 1 204 ? 97.241 69.150 95.631 1.00 42.26 204 CYS B O 1
ATOM 4060 N N . HIS B 1 205 ? 97.107 66.960 95.275 1.00 33.56 205 HIS B N 1
ATOM 4061 C CA . HIS B 1 205 ? 98.117 66.667 96.282 1.00 33.95 205 HIS B CA 1
ATOM 4062 C C . HIS B 1 205 ? 99.456 67.249 95.841 1.00 34.12 205 HIS B C 1
ATOM 4063 O O . HIS B 1 205 ? 100.186 67.837 96.623 1.00 41.14 205 HIS B O 1
ATOM 4070 N N . SER B 1 206 ? 99.769 67.090 94.569 1.00 33.85 206 SER B N 1
ATOM 4071 C CA . SER B 1 206 ? 101.057 67.512 94.053 1.00 34.10 206 SER B CA 1
ATOM 4072 C C . SER B 1 206 ? 101.131 69.021 93.826 1.00 34.30 206 SER B C 1
ATOM 4073 O O . SER B 1 206 ? 102.192 69.608 93.924 1.00 43.29 206 SER B O 1
ATOM 4076 N N . LEU B 1 207 ? 100.000 69.641 93.524 1.00 34.08 207 LEU B N 1
ATOM 4077 C CA . LEU B 1 207 ? 99.899 71.092 93.458 1.00 34.40 207 LEU B CA 1
ATOM 4078 C C . LEU B 1 207 ? 99.994 71.729 94.832 1.00 34.91 207 LEU B C 1
ATOM 4079 O O . LEU B 1 207 ? 100.391 72.874 94.948 1.00 47.10 207 LEU B O 1
ATOM 4084 N N . SER B 1 208 ? 99.608 70.991 95.870 1.00 34.88 208 SER B N 1
ATOM 4085 C CA . SER B 1 208 ? 99.762 71.456 97.243 1.00 35.54 208 SER B CA 1
ATOM 4086 C C . SER B 1 208 ? 101.231 71.494 97.610 1.00 36.15 208 SER B C 1
ATOM 4087 O O . SER B 1 208 ? 101.671 72.384 98.300 1.00 36.92 208 SER B O 1
ATOM 4090 N N . SER B 1 209 ? 101.988 70.520 97.131 1.00 35.92 209 SER B N 1
ATOM 4091 C CA . SER B 1 209 ? 103.426 70.544 97.262 1.00 36.54 209 SER B CA 1
ATOM 4092 C C . SER B 1 209 ? 104.027 71.782 96.620 1.00 36.93 209 SER B C 1
ATOM 4093 O O . SER B 1 209 ? 104.864 72.446 97.208 1.00 37.82 209 SER B O 1
ATOM 4096 N N . PHE B 1 210 ? 103.578 72.091 95.415 1.00 36.41 210 PHE B N 1
ATOM 4097 C CA . PHE B 1 210 ? 104.067 73.237 94.665 1.00 36.83 210 PHE B CA 1
ATOM 4098 C C . PHE B 1 210 ? 103.755 74.576 95.348 1.00 37.50 210 PHE B C 1
ATOM 4099 O O . PHE B 1 210 ? 104.606 75.444 95.432 1.00 38.35 210 PHE B O 1
ATOM 4107 N N . VAL B 1 211 ? 102.530 74.727 95.824 1.00 37.22 211 VAL B N 1
ATOM 4108 C CA . VAL B 1 211 ? 102.106 75.947 96.473 1.00 37.91 211 VAL B CA 1
ATOM 4109 C C . VAL B 1 211 ? 102.943 76.234 97.715 1.00 38.94 211 VAL B C 1
ATOM 4110 O O . VAL B 1 211 ? 103.391 77.355 97.915 1.00 39.89 211 VAL B O 1
ATOM 4114 N N . PHE B 1 212 ? 103.154 75.210 98.533 1.00 38.88 212 PHE B N 1
ATOM 4115 C CA . PHE B 1 212 ? 103.912 75.325 99.765 1.00 39.98 212 PHE B CA 1
ATOM 4116 C C . PHE B 1 212 ? 105.402 75.436 99.524 1.00 40.67 212 PHE B C 1
ATOM 4117 O O . PHE B 1 212 ? 106.076 76.248 100.141 1.00 41.90 212 PHE B O 1
ATOM 4125 N N . GLY B 1 213 ? 105.918 74.623 98.626 1.00 40.03 213 GLY B N 1
ATOM 4126 C CA . GLY B 1 213 ? 107.315 74.694 98.283 1.00 40.71 213 GLY B CA 1
ATOM 4127 C C . GLY B 1 213 ? 107.756 75.981 97.625 1.00 41.35 213 GLY B C 1
ATOM 4128 O O . GLY B 1 213 ? 108.916 76.369 97.748 1.00 42.41 213 GLY B O 1
ATOM 4129 N N . CYS B 1 214 ? 106.856 76.638 96.910 1.00 52.20 214 CYS B N 1
ATOM 4130 C CA . CYS B 1 214 ? 107.201 77.871 96.220 1.00 52.55 214 CYS B CA 1
ATOM 4131 C C . CYS B 1 214 ? 106.680 79.083 96.960 1.00 53.18 214 CYS B C 1
ATOM 4132 O O . CYS B 1 214 ? 106.729 80.186 96.442 1.00 53.48 214 CYS B O 1
ATOM 4135 N N . GLY B 1 215 ? 106.171 78.868 98.166 1.00 53.50 215 GLY B N 1
ATOM 4136 C CA . GLY B 1 215 ? 105.669 79.940 98.997 1.00 54.31 215 GLY B CA 1
ATOM 4137 C C . GLY B 1 215 ? 104.591 80.766 98.338 1.00 53.58 215 GLY B C 1
ATOM 4138 O O . GLY B 1 215 ? 104.555 81.973 98.489 1.00 54.36 215 GLY B O 1
ATOM 4139 N N . ILE B 1 216 ? 103.689 80.122 97.618 1.00 52.21 216 ILE B N 1
ATOM 4140 C CA . ILE B 1 216 ? 102.725 80.863 96.828 1.00 51.58 216 ILE B CA 1
ATOM 4141 C C . ILE B 1 216 ? 101.676 81.535 97.701 1.00 53.16 216 ILE B C 1
ATOM 4142 O O . ILE B 1 216 ? 101.068 80.913 98.549 1.00 59.11 216 ILE B O 1
ATOM 4147 N N . LEU B 1 217 ? 101.498 82.834 97.480 1.00 56.30 217 LEU B N 1
ATOM 4148 C CA . LEU B 1 217 ? 100.705 83.706 98.337 1.00 54.75 217 LEU B CA 1
ATOM 4149 C C . LEU B 1 217 ? 99.243 83.744 97.935 1.00 54.56 217 LEU B C 1
ATOM 4150 O O . LEU B 1 217 ? 98.907 83.474 96.791 1.00 52.74 217 LEU B O 1
ATOM 4155 N N . PRO B 1 218 ? 98.361 84.084 98.885 1.00 58.97 218 PRO B N 1
ATOM 4156 C CA . PRO B 1 218 ? 96.932 84.181 98.573 1.00 57.50 218 PRO B CA 1
ATOM 4157 C C . PRO B 1 218 ? 96.653 85.295 97.570 1.00 56.02 218 PRO B C 1
ATOM 4158 O O . PRO B 1 218 ? 97.483 86.174 97.415 1.00 56.81 218 PRO B O 1
ATOM 4162 N N . GLU B 1 219 ? 95.508 85.256 96.902 1.00 54.86 219 GLU B N 1
ATOM 4163 C CA . GLU B 1 219 ? 95.143 86.300 95.953 1.00 54.51 219 GLU B CA 1
ATOM 4164 C C . GLU B 1 219 ? 94.650 87.582 96.627 1.00 61.16 219 GLU B C 1
ATOM 4165 O O . GLU B 1 219 ? 93.944 87.544 97.636 1.00 59.39 219 GLU B O 1
ATOM 4171 N N . GLY B 1 220 ? 95.025 88.722 96.059 1.00 69.99 220 GLY B N 1
ATOM 4172 C CA . GLY B 1 220 ? 94.635 90.003 96.619 1.00 80.16 220 GLY B CA 1
ATOM 4173 C C . GLY B 1 220 ? 95.766 91.013 96.678 1.00 85.99 220 GLY B C 1
ATOM 4174 O O . GLY B 1 220 ? 95.599 92.116 97.201 1.00 89.92 220 GLY B O 1
ATOM 4175 N N . PRO B 1 233 ? 105.088 89.284 95.763 1.00 78.58 233 PRO B N 1
ATOM 4176 C CA . PRO B 1 233 ? 103.643 89.371 95.535 1.00 71.37 233 PRO B CA 1
ATOM 4177 C C . PRO B 1 233 ? 102.967 88.090 94.998 1.00 64.51 233 PRO B C 1
ATOM 4178 O O . PRO B 1 233 ? 101.917 87.777 95.531 1.00 66.22 233 PRO B O 1
ATOM 4182 N N . PRO B 1 234 ? 103.533 87.373 94.002 1.00 55.05 234 PRO B N 1
ATOM 4183 C CA . PRO B 1 234 ? 102.985 86.031 93.753 1.00 53.52 234 PRO B CA 1
ATOM 4184 C C . PRO B 1 234 ? 103.529 84.992 94.725 1.00 53.50 234 PRO B C 1
ATOM 4185 O O . PRO B 1 234 ? 102.845 84.031 95.035 1.00 52.57 234 PRO B O 1
ATOM 4189 N N . SER B 1 235 ? 104.750 85.194 95.194 1.00 54.67 235 SER B N 1
ATOM 4190 C CA . SER B 1 235 ? 105.409 84.257 96.081 1.00 54.91 235 SER B CA 1
ATOM 4191 C C . SER B 1 235 ? 106.014 84.970 97.280 1.00 56.61 235 SER B C 1
ATOM 4192 O O . SER B 1 235 ? 106.470 86.099 97.160 1.00 61.73 235 SER B O 1
ATOM 4195 N N . GLU B 1 236 ? 106.020 84.318 98.435 1.00 56.91 236 GLU B N 1
ATOM 4196 C CA . GLU B 1 236 ? 106.668 84.880 99.613 1.00 58.72 236 GLU B CA 1
ATOM 4197 C C . GLU B 1 236 ? 108.118 84.440 99.669 1.00 59.63 236 GLU B C 1
ATOM 4198 O O . GLU B 1 236 ? 108.866 84.847 100.536 1.00 61.34 236 GLU B O 1
ATOM 4204 N N . GLN B 1 237 ? 108.524 83.636 98.704 1.00 58.65 237 GLN B N 1
ATOM 4205 C CA . GLN B 1 237 ? 109.848 83.049 98.723 1.00 59.46 237 GLN B CA 1
ATOM 4206 C C . GLN B 1 237 ? 110.631 83.377 97.448 1.00 59.60 237 GLN B C 1
ATOM 4207 O O . GLN B 1 237 ? 111.820 83.657 97.530 1.00 61.11 237 GLN B O 1
ATOM 4213 N N . SER B 1 238 ? 109.982 83.359 96.284 1.00 58.22 238 SER B N 1
ATOM 4214 C CA . SER B 1 238 ? 110.595 83.867 95.049 1.00 67.10 238 SER B CA 1
ATOM 4215 C C . SER B 1 238 ? 110.176 85.317 94.852 1.00 71.40 238 SER B C 1
ATOM 4216 O O . SER B 1 238 ? 109.467 85.870 95.678 1.00 73.66 238 SER B O 1
ATOM 4219 N N . SER B 1 239 ? 110.589 85.939 93.755 1.00 73.09 239 SER B N 1
ATOM 4220 C CA . SER B 1 239 ? 110.280 87.360 93.571 1.00 69.67 239 SER B CA 1
ATOM 4221 C C . SER B 1 239 ? 110.345 87.915 92.139 1.00 70.92 239 SER B C 1
ATOM 4222 O O . SER B 1 239 ? 111.055 88.890 91.906 1.00 77.30 239 SER B O 1
ATOM 4225 N N . PRO B 1 240 ? 109.580 87.326 91.182 1.00 69.66 240 PRO B N 1
ATOM 4226 C CA . PRO B 1 240 ? 109.619 87.863 89.809 1.00 65.45 240 PRO B CA 1
ATOM 4227 C C . PRO B 1 240 ? 109.022 89.270 89.673 1.00 67.53 240 PRO B C 1
ATOM 4228 O O . PRO B 1 240 ? 109.005 90.047 90.632 1.00 70.33 240 PRO B O 1
ATOM 4232 N N . ARG B 1 256 ? 132.182 77.347 93.476 1.00 94.47 256 ARG B N 1
ATOM 4233 C CA . ARG B 1 256 ? 132.434 77.090 94.886 1.00 96.90 256 ARG B CA 1
ATOM 4234 C C . ARG B 1 256 ? 132.003 75.671 95.205 1.00 95.30 256 ARG B C 1
ATOM 4235 O O . ARG B 1 256 ? 132.554 74.715 94.667 1.00 95.20 256 ARG B O 1
ATOM 4237 N N . ASP B 1 257 ? 131.005 75.531 96.069 1.00 92.35 257 ASP B N 1
ATOM 4238 C CA . ASP B 1 257 ? 130.384 74.231 96.276 1.00 94.75 257 ASP B CA 1
ATOM 4239 C C . ASP B 1 257 ? 129.625 73.810 95.012 1.00 88.62 257 ASP B C 1
ATOM 4240 O O . ASP B 1 257 ? 129.359 72.627 94.799 1.00 84.61 257 ASP B O 1
ATOM 4245 N N . VAL B 1 258 ? 129.288 74.792 94.180 1.00 80.90 258 VAL B N 1
ATOM 4246 C CA . VAL B 1 258 ? 128.722 74.534 92.864 1.00 79.14 258 VAL B CA 1
ATOM 4247 C C . VAL B 1 258 ? 129.752 73.885 91.949 1.00 80.64 258 VAL B C 1
ATOM 4248 O O . VAL B 1 258 ? 129.461 72.903 91.265 1.00 79.40 258 VAL B O 1
ATOM 4252 N N . GLU B 1 259 ? 130.955 74.446 91.935 1.00 83.48 259 GLU B N 1
ATOM 4253 C CA . GLU B 1 259 ? 132.049 73.903 91.139 1.00 85.39 259 GLU B CA 1
ATOM 4254 C C . GLU B 1 259 ? 132.457 72.542 91.661 1.00 85.71 259 GLU B C 1
ATOM 4255 O O . GLU B 1 259 ? 132.957 71.711 90.916 1.00 86.28 259 GLU B O 1
ATOM 4261 N N . ALA B 1 260 ? 132.232 72.311 92.946 1.00 85.45 260 ALA B N 1
ATOM 4262 C CA . ALA B 1 260 ? 132.407 70.983 93.503 1.00 85.42 260 ALA B CA 1
ATOM 4263 C C . ALA B 1 260 ? 131.380 70.044 92.897 1.00 82.64 260 ALA B C 1
ATOM 4264 O O . ALA B 1 260 ? 131.721 68.968 92.409 1.00 87.68 260 ALA B O 1
ATOM 4266 N N . LEU B 1 261 ? 130.121 70.464 92.919 1.00 80.17 261 LEU B N 1
ATOM 4267 C CA . LEU B 1 261 ? 129.035 69.645 92.404 1.00 77.54 261 LEU B CA 1
ATOM 4268 C C . LEU B 1 261 ? 129.223 69.325 90.935 1.00 77.48 261 LEU B C 1
ATOM 4269 O O . LEU B 1 261 ? 128.968 68.209 90.513 1.00 76.60 261 LEU B O 1
ATOM 4274 N N . MET B 1 262 ? 129.675 70.300 90.157 1.00 78.58 262 MET B N 1
ATOM 4275 C CA . MET B 1 262 ? 129.877 70.094 88.726 1.00 78.80 262 MET B CA 1
ATOM 4276 C C . MET B 1 262 ? 130.968 69.065 88.452 1.00 80.71 262 MET B C 1
ATOM 4277 O O . MET B 1 262 ? 130.946 68.381 87.432 1.00 80.49 262 MET B O 1
ATOM 4282 N N . GLU B 1 263 ? 131.924 68.960 89.365 1.00 82.76 263 GLU B N 1
ATOM 4283 C CA . GLU B 1 263 ? 133.007 68.002 89.213 1.00 84.82 263 GLU B CA 1
ATOM 4284 C C . GLU B 1 263 ? 132.516 66.573 89.402 1.00 83.42 263 GLU B C 1
ATOM 4285 O O . GLU B 1 263 ? 132.939 65.668 88.688 1.00 85.38 263 GLU B O 1
ATOM 4291 N N . ARG B 1 264 ? 131.624 66.369 90.362 1.00 81.58 264 ARG B N 1
ATOM 4292 C CA . ARG B 1 264 ? 131.137 65.027 90.644 1.00 80.40 264 ARG B CA 1
ATOM 4293 C C . ARG B 1 264 ? 130.211 64.516 89.552 1.00 78.34 264 ARG B C 1
ATOM 4294 O O . ARG B 1 264 ? 130.089 63.314 89.350 1.00 78.02 264 ARG B O 1
ATOM 4302 N N . MET B 1 265 ? 129.559 65.430 88.848 1.00 77.10 265 MET B N 1
ATOM 4303 C CA . MET B 1 265 ? 128.698 65.050 87.741 1.00 75.38 265 MET B CA 1
ATOM 4304 C C . MET B 1 265 ? 129.538 64.556 86.569 1.00 77.04 265 MET B C 1
ATOM 4305 O O . MET B 1 265 ? 129.144 63.622 85.873 1.00 76.56 265 MET B O 1
ATOM 4310 N N . GLN B 1 266 ? 130.697 65.182 86.364 1.00 79.44 266 GLN B N 1
ATOM 4311 C CA . GLN B 1 266 ? 131.632 64.774 85.317 1.00 81.49 266 GLN B CA 1
ATOM 4312 C C . GLN B 1 266 ? 132.214 63.404 85.603 1.00 82.55 266 GLN B C 1
ATOM 4313 O O . GLN B 1 266 ? 132.334 62.579 84.707 1.00 91.01 266 GLN B O 1
ATOM 4319 N N . GLN B 1 267 ? 132.594 63.181 86.856 1.00 83.18 267 GLN B N 1
ATOM 4320 C CA . GLN B 1 267 ? 133.111 61.891 87.293 1.00 89.48 267 GLN B CA 1
ATOM 4321 C C . GLN B 1 267 ? 132.125 60.760 87.038 1.00 88.06 267 GLN B C 1
ATOM 4322 O O . GLN B 1 267 ? 132.516 59.642 86.715 1.00 86.93 267 GLN B O 1
ATOM 4328 N N . LEU B 1 268 ? 130.840 61.051 87.191 1.00 82.50 268 LEU B N 1
ATOM 4329 C CA . LEU B 1 268 ? 129.827 60.021 87.066 1.00 80.66 268 LEU B CA 1
ATOM 4330 C C . LEU B 1 268 ? 129.610 59.611 85.619 1.00 83.53 268 LEU B C 1
ATOM 4331 O O . LEU B 1 268 ? 129.217 58.477 85.351 1.00 84.21 268 LEU B O 1
ATOM 4336 N N . GLN B 1 269 ? 129.888 60.520 84.688 1.00 83.95 269 GLN B N 1
ATOM 4337 C CA . GLN B 1 269 ? 129.693 60.236 83.266 1.00 86.31 269 GLN B CA 1
ATOM 4338 C C . GLN B 1 269 ? 130.658 59.160 82.740 1.00 92.85 269 GLN B C 1
ATOM 4339 O O . GLN B 1 269 ? 130.410 58.543 81.703 1.00 93.94 269 GLN B O 1
ATOM 4341 N N . GLU B 1 270 ? 131.754 58.930 83.455 1.00 96.94 270 GLU B N 1
ATOM 4342 C CA . GLU B 1 270 ? 132.694 57.884 83.067 1.00 102.09 270 GLU B CA 1
ATOM 4343 C C . GLU B 1 270 ? 132.136 56.496 83.370 1.00 103.80 270 GLU B C 1
ATOM 4344 O O . GLU B 1 270 ? 132.489 55.883 84.381 1.00 102.51 270 GLU B O 1
ATOM 4346 N N . SER B 1 271 ? 131.259 56.008 82.497 1.00 103.09 271 SER B N 1
ATOM 4347 C CA . SER B 1 271 ? 130.693 54.671 82.654 1.00 102.76 271 SER B CA 1
ATOM 4348 C C . SER B 1 271 ? 130.568 53.976 81.301 1.00 104.23 271 SER B C 1
ATOM 4349 O O . SER B 1 271 ? 131.526 53.932 80.527 1.00 107.01 271 SER B O 1
ATOM 4352 N N . GLU B 1 281 ? 126.637 42.909 95.348 1.00 102.89 281 GLU B N 1
ATOM 4353 C CA . GLU B 1 281 ? 125.281 43.451 95.258 1.00 99.78 281 GLU B CA 1
ATOM 4354 C C . GLU B 1 281 ? 124.950 44.337 96.459 1.00 95.03 281 GLU B C 1
ATOM 4355 O O . GLU B 1 281 ? 124.012 44.066 97.216 1.00 90.74 281 GLU B O 1
ATOM 4361 N N . GLU B 1 282 ? 125.735 45.398 96.626 1.00 94.10 282 GLU B N 1
ATOM 4362 C CA . GLU B 1 282 ? 125.538 46.342 97.718 1.00 92.17 282 GLU B CA 1
ATOM 4363 C C . GLU B 1 282 ? 124.438 47.332 97.331 1.00 90.25 282 GLU B C 1
ATOM 4364 O O . GLU B 1 282 ? 124.035 48.183 98.126 1.00 87.15 282 GLU B O 1
ATOM 4370 N N . MET B 1 283 ? 123.957 47.197 96.099 1.00 88.73 283 MET B N 1
ATOM 4371 C CA . MET B 1 283 ? 122.918 48.050 95.551 1.00 85.23 283 MET B CA 1
ATOM 4372 C C . MET B 1 283 ? 121.685 48.107 96.439 1.00 81.21 283 MET B C 1
ATOM 4373 O O . MET B 1 283 ? 121.229 49.190 96.801 1.00 80.11 283 MET B O 1
ATOM 4378 N N . GLU B 1 284 ? 121.154 46.939 96.791 1.00 78.19 284 GLU B N 1
ATOM 4379 C CA . GLU B 1 284 ? 119.935 46.856 97.588 1.00 75.16 284 GLU B CA 1
ATOM 4380 C C . GLU B 1 284 ? 120.133 47.444 98.972 1.00 72.52 284 GLU B C 1
ATOM 4381 O O . GLU B 1 284 ? 119.177 47.766 99.654 1.00 71.66 284 GLU B O 1
ATOM 4383 N N . SER B 1 285 ? 121.384 47.582 99.374 1.00 74.20 285 SER B N 1
ATOM 4384 C CA . SER B 1 285 ? 121.701 48.077 100.693 1.00 75.98 285 SER B CA 1
ATOM 4385 C C . SER B 1 285 ? 121.697 49.593 100.747 1.00 74.14 285 SER B C 1
ATOM 4386 O O . SER B 1 285 ? 121.235 50.188 101.711 1.00 73.96 285 SER B O 1
ATOM 4389 N N . ARG B 1 286 ? 122.225 50.216 99.709 1.00 73.58 286 ARG B N 1
ATOM 4390 C CA . ARG B 1 286 ? 122.306 51.663 99.661 1.00 72.72 286 ARG B CA 1
ATOM 4391 C C . ARG B 1 286 ? 120.929 52.269 99.445 1.00 70.39 286 ARG B C 1
ATOM 4392 O O . ARG B 1 286 ? 120.704 53.431 99.748 1.00 69.68 286 ARG B O 1
ATOM 4400 N N . PHE B 1 287 ? 120.011 51.466 98.919 1.00 69.37 287 PHE B N 1
ATOM 4401 C CA . PHE B 1 287 ? 118.624 51.865 98.816 1.00 67.42 287 PHE B CA 1
ATOM 4402 C C . PHE B 1 287 ? 117.962 51.896 100.181 1.00 67.69 287 PHE B C 1
ATOM 4403 O O . PHE B 1 287 ? 117.369 52.896 100.553 1.00 66.72 287 PHE B O 1
ATOM 4411 N N . GLU B 1 288 ? 118.070 50.798 100.923 1.00 69.14 288 GLU B N 1
ATOM 4412 C CA . GLU B 1 288 ? 117.496 50.707 102.261 1.00 69.78 288 GLU B CA 1
ATOM 4413 C C . GLU B 1 288 ? 117.999 51.816 103.156 1.00 70.42 288 GLU B C 1
ATOM 4414 O O . GLU B 1 288 ? 117.240 52.375 103.924 1.00 70.04 288 GLU B O 1
ATOM 4420 N N . LEU B 1 289 ? 119.280 52.131 103.049 1.00 71.56 289 LEU B N 1
ATOM 4421 C CA . LEU B 1 289 ? 119.876 53.225 103.805 1.00 72.38 289 LEU B CA 1
ATOM 4422 C C . LEU B 1 289 ? 119.183 54.553 103.537 1.00 70.57 289 LEU B C 1
ATOM 4423 O O . LEU B 1 289 ? 118.906 55.324 104.453 1.00 70.83 289 LEU B O 1
ATOM 4428 N N . GLU B 1 290 ? 118.904 54.803 102.265 1.00 68.89 290 GLU B N 1
ATOM 4429 C CA . GLU B 1 290 ? 118.365 56.068 101.806 1.00 67.24 290 GLU B CA 1
ATOM 4430 C C . GLU B 1 290 ? 116.894 56.209 102.147 1.00 68.98 290 GLU B C 1
ATOM 4431 O O . GLU B 1 290 ? 116.381 57.312 102.342 1.00 65.01 290 GLU B O 1
ATOM 4437 N N . LYS B 1 291 ? 116.224 55.070 102.216 1.00 65.77 291 LYS B N 1
ATOM 4438 C CA . LYS B 1 291 ? 114.782 55.020 102.363 1.00 64.53 291 LYS B CA 1
ATOM 4439 C C . LYS B 1 291 ? 114.394 55.153 103.818 1.00 65.54 291 LYS B C 1
ATOM 4440 O O . LYS B 1 291 ? 113.302 55.601 104.141 1.00 68.60 291 LYS B O 1
ATOM 4446 N N . SER B 1 292 ? 115.311 54.779 104.696 1.00 67.53 292 SER B N 1
ATOM 4447 C CA . SER B 1 292 ? 115.055 54.782 106.125 1.00 75.82 292 SER B CA 1
ATOM 4448 C C . SER B 1 292 ? 115.556 56.048 106.808 1.00 77.03 292 SER B C 1
ATOM 4449 O O . SER B 1 292 ? 115.185 56.322 107.942 1.00 85.86 292 SER B O 1
ATOM 4452 N N . GLU B 1 293 ? 116.408 56.803 106.121 1.00 72.64 293 GLU B N 1
ATOM 4453 C CA . GLU B 1 293 ? 116.932 58.063 106.634 1.00 69.95 293 GLU B CA 1
ATOM 4454 C C . GLU B 1 293 ? 115.779 58.984 107.016 1.00 73.59 293 GLU B C 1
ATOM 4455 O O . GLU B 1 293 ? 114.733 58.968 106.377 1.00 73.21 293 GLU B O 1
ATOM 4461 N N . SER B 1 294 ? 115.960 59.774 108.067 1.00 78.14 294 SER B N 1
ATOM 4462 C CA . SER B 1 294 ? 114.856 60.558 108.614 1.00 83.94 294 SER B CA 1
ATOM 4463 C C . SER B 1 294 ? 115.184 62.034 108.806 1.00 88.45 294 SER B C 1
ATOM 4464 O O . SER B 1 294 ? 116.135 62.378 109.514 1.00 88.05 294 SER B O 1
ATOM 4467 N N . LEU B 1 295 ? 114.377 62.898 108.187 1.00 83.61 295 LEU B N 1
ATOM 4468 C CA . LEU B 1 295 ? 114.570 64.343 108.271 1.00 80.71 295 LEU B CA 1
ATOM 4469 C C . LEU B 1 295 ? 113.239 65.073 108.480 1.00 79.76 295 LEU B C 1
ATOM 4470 O O . LEU B 1 295 ? 113.033 65.760 109.485 1.00 78.66 295 LEU B O 1
ATOM 4475 N N . PRO B 1 310 ? 91.601 74.332 109.781 1.00 71.69 310 PRO B N 1
ATOM 4476 C CA . PRO B 1 310 ? 90.667 74.347 110.913 1.00 76.31 310 PRO B CA 1
ATOM 4477 C C . PRO B 1 310 ? 89.213 74.347 110.457 1.00 74.44 310 PRO B C 1
ATOM 4478 O O . PRO B 1 310 ? 88.375 73.726 111.108 1.00 74.15 310 PRO B O 1
ATOM 4482 N N . ASP B 1 311 ? 88.926 75.053 109.366 1.00 70.45 311 ASP B N 1
ATOM 4483 C CA . ASP B 1 311 ? 87.641 74.933 108.684 1.00 67.91 311 ASP B CA 1
ATOM 4484 C C . ASP B 1 311 ? 87.841 74.018 107.480 1.00 59.85 311 ASP B C 1
ATOM 4485 O O . ASP B 1 311 ? 86.898 73.686 106.771 1.00 59.41 311 ASP B O 1
ATOM 4490 N N . MET B 1 312 ? 89.092 73.613 107.271 1.00 58.99 312 MET B N 1
ATOM 4491 C CA . MET B 1 312 ? 89.447 72.605 106.285 1.00 57.56 312 MET B CA 1
ATOM 4492 C C . MET B 1 312 ? 89.377 71.221 106.890 1.00 58.40 312 MET B C 1
ATOM 4493 O O . MET B 1 312 ? 89.244 70.244 106.180 1.00 57.65 312 MET B O 1
ATOM 4498 N N . LEU B 1 313 ? 89.467 71.151 108.211 1.00 60.12 313 LEU B N 1
ATOM 4499 C CA . LEU B 1 313 ? 89.404 69.893 108.939 1.00 61.29 313 LEU B CA 1
ATOM 4500 C C . LEU B 1 313 ? 88.134 69.109 108.629 1.00 61.60 313 LEU B C 1
ATOM 4501 O O . LEU B 1 313 ? 88.092 67.897 108.780 1.00 62.09 313 LEU B O 1
ATOM 4506 N N . CYS B 1 314 ? 87.096 69.803 108.195 1.00 61.46 314 CYS B N 1
ATOM 4507 C CA . CYS B 1 314 ? 85.809 69.164 108.001 1.00 62.13 314 CYS B CA 1
ATOM 4508 C C . CYS B 1 314 ? 85.655 68.523 106.625 1.00 60.56 314 CYS B C 1
ATOM 4509 O O . CYS B 1 314 ? 84.574 68.073 106.278 1.00 61.02 314 CYS B O 1
ATOM 4512 N N . PHE B 1 315 ? 86.735 68.469 105.851 1.00 58.90 315 PHE B N 1
ATOM 4513 C CA . PHE B 1 315 ? 86.712 67.799 104.557 1.00 57.56 315 PHE B CA 1
ATOM 4514 C C . PHE B 1 315 ? 87.579 66.560 104.568 1.00 57.40 315 PHE B C 1
ATOM 4515 O O . PHE B 1 315 ? 87.739 65.904 103.541 1.00 56.39 315 PHE B O 1
ATOM 4523 N N . VAL B 1 316 ? 88.149 66.240 105.725 1.00 58.52 316 VAL B N 1
ATOM 4524 C CA . VAL B 1 316 ? 88.972 65.043 105.840 1.00 58.62 316 VAL B CA 1
ATOM 4525 C C . VAL B 1 316 ? 88.510 64.126 106.966 1.00 60.63 316 VAL B C 1
ATOM 4526 O O . VAL B 1 316 ? 87.708 64.508 107.805 1.00 62.05 316 VAL B O 1
ATOM 4530 N N . GLU B 1 317 ? 89.013 62.899 106.937 1.00 62.32 317 GLU B N 1
ATOM 4531 C CA . GLU B 1 317 ? 88.886 61.931 108.012 1.00 62.81 317 GLU B CA 1
ATOM 4532 C C . GLU B 1 317 ? 90.295 61.514 108.401 1.00 62.80 317 GLU B C 1
ATOM 4533 O O . GLU B 1 317 ? 91.110 61.230 107.534 1.00 64.51 317 GLU B O 1
ATOM 4539 N N . ASP B 1 318 ? 90.577 61.489 109.699 1.00 64.52 318 ASP B N 1
ATOM 4540 C CA . ASP B 1 318 ? 91.901 61.173 110.213 1.00 64.86 318 ASP B CA 1
ATOM 4541 C C . ASP B 1 318 ? 92.917 62.187 109.743 1.00 63.31 318 ASP B C 1
ATOM 4542 O O . ASP B 1 318 ? 93.793 61.858 108.963 1.00 62.07 318 ASP B O 1
ATOM 4547 N N . PRO B 1 319 ? 92.812 63.426 110.240 1.00 63.56 319 PRO B N 1
ATOM 4548 C CA . PRO B 1 319 ? 93.587 64.588 109.799 1.00 62.26 319 PRO B CA 1
ATOM 4549 C C . PRO B 1 319 ? 95.076 64.544 110.099 1.00 62.40 319 PRO B C 1
ATOM 4550 O O . PRO B 1 319 ? 95.824 65.318 109.521 1.00 61.23 319 PRO B O 1
ATOM 4554 N N . THR B 1 320 ? 95.502 63.686 111.012 1.00 64.00 320 THR B N 1
ATOM 4555 C CA . THR B 1 320 ? 96.884 63.716 111.461 1.00 64.53 320 THR B CA 1
ATOM 4556 C C . THR B 1 320 ? 97.654 62.573 110.858 1.00 63.96 320 THR B C 1
ATOM 4557 O O . THR B 1 320 ? 98.853 62.464 111.049 1.00 64.29 320 THR B O 1
ATOM 4561 N N . PHE B 1 321 ? 96.949 61.716 110.134 1.00 63.25 321 PHE B N 1
ATOM 4562 C CA . PHE B 1 321 ? 97.583 60.681 109.348 1.00 62.52 321 PHE B CA 1
ATOM 4563 C C . PHE B 1 321 ? 98.538 61.369 108.393 1.00 60.86 321 PHE B C 1
ATOM 4564 O O . PHE B 1 321 ? 98.192 62.367 107.777 1.00 59.63 321 PHE B O 1
ATOM 4572 N N . GLY B 1 322 ? 99.753 60.854 108.305 1.00 61.01 322 GLY B N 1
ATOM 4573 C CA . GLY B 1 322 ? 100.786 61.482 107.519 1.00 59.82 322 GLY B CA 1
ATOM 4574 C C . GLY B 1 322 ? 101.812 60.462 107.117 1.00 59.89 322 GLY B C 1
ATOM 4575 O O . GLY B 1 322 ? 101.658 59.285 107.385 1.00 60.74 322 GLY B O 1
ATOM 4576 N N . TYR B 1 323 ? 102.865 60.922 106.470 1.00 59.14 323 TYR B N 1
ATOM 4577 C CA . TYR B 1 323 ? 103.898 60.034 105.983 1.00 59.21 323 TYR B CA 1
ATOM 4578 C C . TYR B 1 323 ? 104.503 59.262 107.134 1.00 64.27 323 TYR B C 1
ATOM 4579 O O . TYR B 1 323 ? 104.782 58.077 107.011 1.00 66.70 323 TYR B O 1
ATOM 4588 N N . GLU B 1 324 ? 104.677 59.945 108.261 1.00 69.03 324 GLU B N 1
ATOM 4589 C CA . GLU B 1 324 ? 105.310 59.370 109.438 1.00 68.17 324 GLU B CA 1
ATOM 4590 C C . GLU B 1 324 ? 104.288 58.673 110.337 1.00 65.78 324 GLU B C 1
ATOM 4591 O O . GLU B 1 324 ? 103.221 59.214 110.623 1.00 65.64 324 GLU B O 1
ATOM 4597 N N . ASP B 1 325 ? 104.625 57.465 110.775 1.00 67.16 325 ASP B N 1
ATOM 4598 C CA . ASP B 1 325 ? 103.755 56.694 111.644 1.00 68.66 325 ASP B CA 1
ATOM 4599 C C . ASP B 1 325 ? 104.209 56.819 113.101 1.00 71.83 325 ASP B C 1
ATOM 4600 O O . ASP B 1 325 ? 105.265 56.318 113.485 1.00 72.34 325 ASP B O 1
ATOM 4605 N N . PHE B 1 326 ? 103.402 57.489 113.912 1.00 73.44 326 PHE B N 1
ATOM 4606 C CA . PHE B 1 326 ? 103.745 57.692 115.312 1.00 76.17 326 PHE B CA 1
ATOM 4607 C C . PHE B 1 326 ? 103.215 56.569 116.201 1.00 76.43 326 PHE B C 1
ATOM 4608 O O . PHE B 1 326 ? 103.522 56.509 117.378 1.00 79.40 326 PHE B O 1
ATOM 4616 N N . THR B 1 327 ? 102.420 55.684 115.615 1.00 79.18 327 THR B N 1
ATOM 4617 C CA . THR B 1 327 ? 101.963 54.466 116.268 1.00 77.69 327 THR B CA 1
ATOM 4618 C C . THR B 1 327 ? 103.142 53.523 116.505 1.00 80.80 327 THR B C 1
ATOM 4619 O O . THR B 1 327 ? 103.140 52.727 117.445 1.00 88.07 327 THR B O 1
ATOM 4623 N N . ARG B 1 328 ? 104.162 53.628 115.659 1.00 78.53 328 ARG B N 1
ATOM 4624 C CA . ARG B 1 328 ? 105.340 52.783 115.784 1.00 80.94 328 ARG B CA 1
ATOM 4625 C C . ARG B 1 328 ? 106.614 53.596 115.985 1.00 82.97 328 ARG B C 1
ATOM 4626 O O . ARG B 1 328 ? 106.759 54.686 115.434 1.00 79.76 328 ARG B O 1
ATOM 4634 N N . ARG B 1 329 ? 107.534 53.055 116.779 1.00 85.05 329 ARG B N 1
ATOM 4635 C CA . ARG B 1 329 ? 108.835 53.681 116.988 1.00 87.76 329 ARG B CA 1
ATOM 4636 C C . ARG B 1 329 ? 109.714 53.569 115.744 1.00 91.74 329 ARG B C 1
ATOM 4637 O O . ARG B 1 329 ? 109.514 52.691 114.901 1.00 90.46 329 ARG B O 1
ATOM 4645 N N . GLY B 1 330 ? 110.697 54.454 115.638 1.00 92.34 330 GLY B N 1
ATOM 4646 C CA . GLY B 1 330 ? 111.528 54.509 114.453 1.00 91.58 330 GLY B CA 1
ATOM 4647 C C . GLY B 1 330 ? 110.850 55.323 113.371 1.00 91.06 330 GLY B C 1
ATOM 4648 O O . GLY B 1 330 ? 109.646 55.576 113.434 1.00 88.73 330 GLY B O 1
ATOM 4649 N N . ALA B 1 331 ? 111.624 55.739 112.376 1.00 90.93 331 ALA B N 1
ATOM 4650 C CA . ALA B 1 331 ? 111.090 56.535 111.278 1.00 86.60 331 ALA B CA 1
ATOM 4651 C C . ALA B 1 331 ? 110.302 55.665 110.306 1.00 86.28 331 ALA B C 1
ATOM 4652 O O . ALA B 1 331 ? 110.290 54.433 110.422 1.00 85.58 331 ALA B O 1
ATOM 4654 N N . GLN B 1 332 ? 109.644 56.317 109.352 1.00 81.64 332 GLN B N 1
ATOM 4655 C CA . GLN B 1 332 ? 108.832 55.623 108.369 1.00 75.90 332 GLN B CA 1
ATOM 4656 C C . GLN B 1 332 ? 109.694 54.939 107.319 1.00 79.93 332 GLN B C 1
ATOM 4657 O O . GLN B 1 332 ? 110.596 55.545 106.734 1.00 80.61 332 GLN B O 1
ATOM 4663 N N . ALA B 1 333 ? 109.404 53.665 107.090 1.00 75.08 333 ALA B N 1
ATOM 4664 C CA . ALA B 1 333 ? 110.059 52.906 106.046 1.00 70.93 333 ALA B CA 1
ATOM 4665 C C . ALA B 1 333 ? 109.003 52.217 105.215 1.00 65.03 333 ALA B C 1
ATOM 4666 O O . ALA B 1 333 ? 108.458 51.202 105.625 1.00 65.98 333 ALA B O 1
ATOM 4668 N N . PRO B 1 334 ? 108.682 52.790 104.053 1.00 63.17 334 PRO B N 1
ATOM 4669 C CA . PRO B 1 334 ? 107.779 52.102 103.136 1.00 62.28 334 PRO B CA 1
ATOM 4670 C C . PRO B 1 334 ? 108.413 50.804 102.678 1.00 63.14 334 PRO B C 1
ATOM 4671 O O . PRO B 1 334 ? 109.625 50.745 102.594 1.00 63.75 334 PRO B O 1
ATOM 4675 N N . PRO B 1 335 ? 107.616 49.763 102.436 1.00 63.42 335 PRO B N 1
ATOM 4676 C CA . PRO B 1 335 ? 108.234 48.546 101.925 1.00 64.29 335 PRO B CA 1
ATOM 4677 C C . PRO B 1 335 ? 108.888 48.816 100.593 1.00 63.89 335 PRO B C 1
ATOM 4678 O O . PRO B 1 335 ? 108.465 49.721 99.897 1.00 63.35 335 PRO B O 1
ATOM 4682 N N . THR B 1 336 ? 109.925 48.065 100.256 1.00 68.65 336 THR B N 1
ATOM 4683 C CA . THR B 1 336 ? 110.591 48.242 98.978 1.00 64.95 336 THR B CA 1
ATOM 4684 C C . THR B 1 336 ? 109.768 47.639 97.864 1.00 62.73 336 THR B C 1
ATOM 4685 O O . THR B 1 336 ? 109.375 46.487 97.921 1.00 63.68 336 THR B O 1
ATOM 4689 N N . PHE B 1 337 ? 109.495 48.449 96.856 1.00 61.21 337 PHE B N 1
ATOM 4690 C CA . PHE B 1 337 ? 108.785 48.003 95.676 1.00 60.62 337 PHE B CA 1
ATOM 4691 C C . PHE B 1 337 ? 109.755 48.043 94.510 1.00 60.54 337 PHE B C 1
ATOM 4692 O O . PHE B 1 337 ? 110.453 49.027 94.313 1.00 61.01 337 PHE B O 1
ATOM 4700 N N . ARG B 1 338 ? 109.822 46.947 93.765 1.00 63.13 338 ARG B N 1
ATOM 4701 C CA . ARG B 1 338 ? 110.686 46.872 92.597 1.00 64.58 338 ARG B CA 1
ATOM 4702 C C . ARG B 1 338 ? 110.056 47.542 91.389 1.00 62.54 338 ARG B C 1
ATOM 4703 O O . ARG B 1 338 ? 109.063 47.064 90.864 1.00 60.81 338 ARG B O 1
ATOM 4711 N N . ALA B 1 339 ? 110.668 48.632 90.944 1.00 49.86 339 ALA B N 1
ATOM 4712 C CA . ALA B 1 339 ? 110.079 49.531 89.961 1.00 50.87 339 ALA B CA 1
ATOM 4713 C C . ALA B 1 339 ? 109.580 48.848 88.707 1.00 60.15 339 ALA B C 1
ATOM 4714 O O . ALA B 1 339 ? 108.584 49.249 88.136 1.00 73.33 339 ALA B O 1
ATOM 4716 N N . GLN B 1 340 ? 110.273 47.801 88.299 1.00 57.63 340 GLN B N 1
ATOM 4717 C CA . GLN B 1 340 ? 109.991 47.124 87.045 1.00 56.99 340 GLN B CA 1
ATOM 4718 C C . GLN B 1 340 ? 108.779 46.213 87.117 1.00 51.72 340 GLN B C 1
ATOM 4719 O O . GLN B 1 340 ? 108.310 45.730 86.100 1.00 52.29 340 GLN B O 1
ATOM 4725 N N . ASP B 1 341 ? 108.270 45.999 88.324 1.00 52.40 341 ASP B N 1
ATOM 4726 C CA . ASP B 1 341 ? 107.068 45.197 88.529 1.00 51.11 341 ASP B CA 1
ATOM 4727 C C . ASP B 1 341 ? 105.818 45.915 88.034 1.00 51.64 341 ASP B C 1
ATOM 4728 O O . ASP B 1 341 ? 104.832 45.290 87.667 1.00 53.17 341 ASP B O 1
ATOM 4733 N N . TYR B 1 342 ? 105.876 47.240 88.043 1.00 49.65 342 TYR B N 1
ATOM 4734 C CA . TYR B 1 342 ? 104.768 48.072 87.618 1.00 47.10 342 TYR B CA 1
ATOM 4735 C C . TYR B 1 342 ? 105.219 49.504 87.307 1.00 45.98 342 TYR B C 1
ATOM 4736 O O . TYR B 1 342 ? 105.313 50.343 88.182 1.00 42.96 342 TYR B O 1
ATOM 4745 N N . THR B 1 343 ? 105.496 49.768 86.040 1.00 45.71 343 THR B N 1
ATOM 4746 C CA . THR B 1 343 ? 106.005 51.062 85.619 1.00 43.07 343 THR B CA 1
ATOM 4747 C C . THR B 1 343 ? 104.944 51.923 84.943 1.00 42.84 343 THR B C 1
ATOM 4748 O O . THR B 1 343 ? 103.882 51.446 84.570 1.00 42.86 343 THR B O 1
ATOM 4752 N N . TRP B 1 344 ? 105.244 53.194 84.758 1.00 40.65 344 TRP B N 1
ATOM 4753 C CA . TRP B 1 344 ? 104.357 54.032 83.989 1.00 40.24 344 TRP B CA 1
ATOM 4754 C C . TRP B 1 344 ? 104.427 53.654 82.506 1.00 41.31 344 TRP B C 1
ATOM 4755 O O . TRP B 1 344 ? 103.419 53.369 81.885 1.00 41.76 344 TRP B O 1
ATOM 4766 N N . GLU B 1 345 ? 105.634 53.635 81.964 1.00 42.59 345 GLU B N 1
ATOM 4767 C CA . GLU B 1 345 ? 105.882 53.369 80.559 1.00 45.05 345 GLU B CA 1
ATOM 4768 C C . GLU B 1 345 ? 105.141 52.158 79.974 1.00 46.81 345 GLU B C 1
ATOM 4769 O O . GLU B 1 345 ? 104.569 52.247 78.893 1.00 47.57 345 GLU B O 1
ATOM 4775 N N . ASP B 1 346 ? 105.126 51.032 80.677 1.00 50.12 346 ASP B N 1
ATOM 4776 C CA . ASP B 1 346 ? 104.491 49.854 80.111 1.00 53.03 346 ASP B CA 1
ATOM 4777 C C . ASP B 1 346 ? 103.405 49.186 80.949 1.00 48.48 346 ASP B C 1
ATOM 4778 O O . ASP B 1 346 ? 103.003 48.079 80.632 1.00 50.66 346 ASP B O 1
ATOM 4783 N N . HIS B 1 347 ? 102.920 49.843 81.995 1.00 47.03 347 HIS B N 1
ATOM 4784 C CA . HIS B 1 347 ? 101.784 49.321 82.764 1.00 44.79 347 HIS B CA 1
ATOM 4785 C C . HIS B 1 347 ? 100.747 50.400 83.055 1.00 43.58 347 HIS B C 1
ATOM 4786 O O . HIS B 1 347 ? 99.619 50.292 82.627 1.00 43.86 347 HIS B O 1
ATOM 4793 N N . GLY B 1 348 ? 101.147 51.443 83.770 1.00 42.35 348 GLY B N 1
ATOM 4794 C CA . GLY B 1 348 ? 100.244 52.491 84.193 1.00 41.37 348 GLY B CA 1
ATOM 4795 C C . GLY B 1 348 ? 99.683 53.369 83.100 1.00 41.15 348 GLY B C 1
ATOM 4796 O O . GLY B 1 348 ? 98.512 53.685 83.113 1.00 40.97 348 GLY B O 1
ATOM 4797 N N . TYR B 1 349 ? 100.529 53.790 82.172 1.00 41.13 349 TYR B N 1
ATOM 4798 C CA . TYR B 1 349 ? 100.099 54.588 81.034 1.00 40.93 349 TYR B CA 1
ATOM 4799 C C . TYR B 1 349 ? 99.038 53.858 80.235 1.00 41.88 349 TYR B C 1
ATOM 4800 O O . TYR B 1 349 ? 97.974 54.378 79.966 1.00 44.51 349 TYR B O 1
ATOM 4809 N N . SER B 1 350 ? 99.345 52.633 79.864 1.00 43.12 350 SER B N 1
ATOM 4810 C CA . SER B 1 350 ? 98.433 51.801 79.128 1.00 44.22 350 SER B CA 1
ATOM 4811 C C . SER B 1 350 ? 97.066 51.605 79.790 1.00 44.05 350 SER B C 1
ATOM 4812 O O . SER B 1 350 ? 96.063 51.543 79.103 1.00 46.34 350 SER B O 1
ATOM 4815 N N . LEU B 1 351 ? 97.024 51.504 81.114 1.00 43.53 351 LEU B N 1
ATOM 4816 C CA . LEU B 1 351 ? 95.770 51.354 81.848 1.00 43.43 351 LEU B CA 1
ATOM 4817 C C . LEU B 1 351 ? 94.918 52.614 81.831 1.00 42.44 351 LEU B C 1
ATOM 4818 O O . LEU B 1 351 ? 93.711 52.544 81.699 1.00 44.11 351 LEU B O 1
ATOM 4823 N N . ILE B 1 352 ? 95.543 53.769 82.002 1.00 42.18 352 ILE B N 1
ATOM 4824 C CA . ILE B 1 352 ? 94.806 55.018 82.053 1.00 40.40 352 ILE B CA 1
ATOM 4825 C C . ILE B 1 352 ? 94.267 55.384 80.673 1.00 40.60 352 ILE B C 1
ATOM 4826 O O . ILE B 1 352 ? 93.194 55.926 80.555 1.00 40.34 352 ILE B O 1
ATOM 4831 N N . GLN B 1 353 ? 94.983 55.043 79.621 1.00 41.26 353 GLN B N 1
ATOM 4832 C CA . GLN B 1 353 ? 94.508 55.405 78.305 1.00 41.68 353 GLN B CA 1
ATOM 4833 C C . GLN B 1 353 ? 93.408 54.448 77.839 1.00 42.88 353 GLN B C 1
ATOM 4834 O O . GLN B 1 353 ? 92.671 54.752 76.912 1.00 45.73 353 GLN B O 1
ATOM 4840 N N . ARG B 1 354 ? 93.277 53.306 78.497 1.00 43.50 354 ARG B N 1
ATOM 4841 C CA . ARG B 1 354 ? 92.173 52.404 78.226 1.00 44.64 354 ARG B CA 1
ATOM 4842 C C . ARG B 1 354 ? 90.918 52.788 78.974 1.00 44.17 354 ARG B C 1
ATOM 4843 O O . ARG B 1 354 ? 89.820 52.521 78.524 1.00 44.98 354 ARG B O 1
ATOM 4851 N N . LEU B 1 355 ? 91.093 53.430 80.118 1.00 46.29 355 LEU B N 1
ATOM 4852 C CA . LEU B 1 355 ? 90.002 53.762 81.016 1.00 42.65 355 LEU B CA 1
ATOM 4853 C C . LEU B 1 355 ? 89.643 55.237 80.990 1.00 41.60 355 LEU B C 1
ATOM 4854 O O . LEU B 1 355 ? 88.571 55.614 81.400 1.00 41.54 355 LEU B O 1
ATOM 4859 N N . TYR B 1 356 ? 90.540 56.066 80.490 1.00 40.87 356 TYR B N 1
ATOM 4860 C CA . TYR B 1 356 ? 90.363 57.513 80.503 1.00 39.85 356 TYR B CA 1
ATOM 4861 C C . TYR B 1 356 ? 91.297 58.152 79.475 1.00 39.58 356 TYR B C 1
ATOM 4862 O O . TYR B 1 356 ? 92.243 58.807 79.834 1.00 39.26 356 TYR B O 1
ATOM 4871 N N . PRO B 1 357 ? 91.025 57.942 78.179 1.00 40.83 357 PRO B N 1
ATOM 4872 C CA . PRO B 1 357 ? 91.966 58.286 77.104 1.00 41.19 357 PRO B CA 1
ATOM 4873 C C . PRO B 1 357 ? 92.408 59.747 77.085 1.00 42.40 357 PRO B C 1
ATOM 4874 O O . PRO B 1 357 ? 93.593 60.025 76.922 1.00 47.71 357 PRO B O 1
ATOM 4878 N N . GLU B 1 358 ? 91.455 60.660 77.215 1.00 40.53 358 GLU B N 1
ATOM 4879 C CA . GLU B 1 358 ? 91.730 62.088 77.248 1.00 45.92 358 GLU B CA 1
ATOM 4880 C C . GLU B 1 358 ? 92.845 62.463 78.229 1.00 42.57 358 GLU B C 1
ATOM 4881 O O . GLU B 1 358 ? 93.638 63.348 77.965 1.00 49.13 358 GLU B O 1
ATOM 4887 N N . GLY B 1 359 ? 92.893 61.783 79.364 1.00 37.54 359 GLY B N 1
ATOM 4888 C CA . GLY B 1 359 ? 93.815 62.139 80.413 1.00 36.23 359 GLY B CA 1
ATOM 4889 C C . GLY B 1 359 ? 95.148 61.440 80.407 1.00 38.15 359 GLY B C 1
ATOM 4890 O O . GLY B 1 359 ? 96.109 61.985 80.896 1.00 41.60 359 GLY B O 1
ATOM 4891 N N . GLY B 1 360 ? 95.205 60.234 79.870 1.00 37.02 360 GLY B N 1
ATOM 4892 C CA . GLY B 1 360 ? 96.428 59.458 79.875 1.00 37.44 360 GLY B CA 1
ATOM 4893 C C . GLY B 1 360 ? 97.545 60.060 79.071 1.00 37.43 360 GLY B C 1
ATOM 4894 O O . GLY B 1 360 ? 98.662 60.115 79.522 1.00 38.87 360 GLY B O 1
ATOM 4895 N N . GLN B 1 361 ? 97.243 60.513 77.867 1.00 37.91 361 GLN B N 1
ATOM 4896 C CA . GLN B 1 361 ? 98.242 61.139 77.025 1.00 38.26 361 GLN B CA 1
ATOM 4897 C C . GLN B 1 361 ? 98.772 62.448 77.607 1.00 37.33 361 GLN B C 1
ATOM 4898 O O . GLN B 1 361 ? 99.949 62.726 77.522 1.00 38.40 361 GLN B O 1
ATOM 4904 N N . LEU B 1 362 ? 97.893 63.246 78.194 1.00 36.75 362 LEU B N 1
ATOM 4905 C CA . LEU B 1 362 ? 98.277 64.489 78.837 1.00 36.05 362 LEU B CA 1
ATOM 4906 C C . LEU B 1 362 ? 99.180 64.248 80.047 1.00 34.98 362 LEU B C 1
ATOM 4907 O O . LEU B 1 362 ? 100.140 64.968 80.257 1.00 39.29 362 LEU B O 1
ATOM 4912 N N . LEU B 1 363 ? 98.873 63.229 80.837 1.00 34.49 363 LEU B N 1
ATOM 4913 C CA . LEU B 1 363 ? 99.739 62.812 81.927 1.00 34.07 363 LEU B CA 1
ATOM 4914 C C . LEU B 1 363 ? 101.098 62.351 81.442 1.00 34.76 363 LEU B C 1
ATOM 4915 O O . LEU B 1 363 ? 102.113 62.769 81.972 1.00 34.43 363 LEU B O 1
ATOM 4920 N N . ASP B 1 364 ? 101.128 61.477 80.448 1.00 35.90 364 ASP B N 1
ATOM 4921 C CA . ASP B 1 364 ? 102.405 61.020 79.917 1.00 36.80 364 ASP B CA 1
ATOM 4922 C C . ASP B 1 364 ? 103.258 62.169 79.396 1.00 36.80 364 ASP B C 1
ATOM 4923 O O . ASP B 1 364 ? 104.414 62.264 79.735 1.00 38.43 364 ASP B O 1
ATOM 4928 N N . GLU B 1 365 ? 102.683 63.041 78.578 1.00 36.80 365 GLU B N 1
ATOM 4929 C CA . GLU B 1 365 ? 103.384 64.228 78.114 1.00 37.08 365 GLU B CA 1
ATOM 4930 C C . GLU B 1 365 ? 103.878 65.114 79.253 1.00 36.16 365 GLU B C 1
ATOM 4931 O O . GLU B 1 365 ? 104.970 65.614 79.200 1.00 39.24 365 GLU B O 1
ATOM 4937 N N . LYS B 1 366 ? 103.075 65.307 80.282 1.00 35.13 366 LYS B N 1
ATOM 4938 C CA . LYS B 1 366 ? 103.526 66.021 81.467 1.00 34.44 366 LYS B CA 1
ATOM 4939 C C . LYS B 1 366 ? 104.690 65.373 82.235 1.00 40.36 366 LYS B C 1
ATOM 4940 O O . LYS B 1 366 ? 105.571 66.079 82.680 1.00 46.04 366 LYS B O 1
ATOM 4946 N N . PHE B 1 367 ? 104.674 64.052 82.426 1.00 37.44 367 PHE B N 1
ATOM 4947 C CA . PHE B 1 367 ? 105.770 63.367 83.101 1.00 35.02 367 PHE B CA 1
ATOM 4948 C C . PHE B 1 367 ? 107.074 63.567 82.345 1.00 36.42 367 PHE B C 1
ATOM 4949 O O . PHE B 1 367 ? 108.106 63.816 82.945 1.00 36.38 367 PHE B O 1
ATOM 4957 N N . GLN B 1 368 ? 107.024 63.465 81.022 1.00 37.18 368 GLN B N 1
ATOM 4958 C CA . GLN B 1 368 ? 108.213 63.605 80.212 1.00 38.27 368 GLN B CA 1
ATOM 4959 C C . GLN B 1 368 ? 108.647 65.060 80.065 1.00 38.58 368 GLN B C 1
ATOM 4960 O O . GLN B 1 368 ? 109.806 65.337 79.829 1.00 41.52 368 GLN B O 1
ATOM 4966 N N . ALA B 1 369 ? 107.732 66.001 80.227 1.00 38.84 369 ALA B N 1
ATOM 4967 C CA . ALA B 1 369 ? 108.111 67.396 80.130 1.00 38.05 369 ALA B CA 1
ATOM 4968 C C . ALA B 1 369 ? 108.874 67.840 81.369 1.00 37.64 369 ALA B C 1
ATOM 4969 O O . ALA B 1 369 ? 109.702 68.726 81.289 1.00 44.95 369 ALA B O 1
ATOM 4971 N N . ALA B 1 370 ? 108.598 67.233 82.515 1.00 36.33 370 ALA B N 1
ATOM 4972 C CA . ALA B 1 370 ? 109.288 67.589 83.742 1.00 36.01 370 ALA B CA 1
ATOM 4973 C C . ALA B 1 370 ? 110.615 66.833 83.888 1.00 41.01 370 ALA B C 1
ATOM 4974 O O . ALA B 1 370 ? 111.606 67.378 84.346 1.00 46.70 370 ALA B O 1
ATOM 4976 N N . TYR B 1 371 ? 110.628 65.580 83.472 1.00 37.00 371 TYR B N 1
ATOM 4977 C CA . TYR B 1 371 ? 111.782 64.733 83.630 1.00 37.96 371 TYR B CA 1
ATOM 4978 C C . TYR B 1 371 ? 112.922 65.145 82.721 1.00 39.44 371 TYR B C 1
ATOM 4979 O O . TYR B 1 371 ? 114.073 64.917 83.034 1.00 44.49 371 TYR B O 1
ATOM 4988 N N . SER B 1 372 ? 112.603 65.755 81.592 1.00 39.78 372 SER B N 1
ATOM 4989 C CA . SER B 1 372 ? 113.603 66.013 80.577 1.00 41.46 372 SER B CA 1
ATOM 4990 C C . SER B 1 372 ? 113.837 67.489 80.393 1.00 41.88 372 SER B C 1
ATOM 4991 O O . SER B 1 372 ? 114.678 67.891 79.608 1.00 43.43 372 SER B O 1
ATOM 4994 N N . LEU B 1 373 ? 113.093 68.295 81.127 1.00 40.71 373 LEU B N 1
ATOM 4995 C CA . LEU B 1 373 ? 113.296 69.727 81.128 1.00 41.22 373 LEU B CA 1
ATOM 4996 C C . LEU B 1 373 ? 114.707 70.083 81.555 1.00 42.46 373 LEU B C 1
ATOM 4997 O O . LEU B 1 373 ? 115.153 69.704 82.623 1.00 45.60 373 LEU B O 1
ATOM 5002 N N . THR B 1 374 ? 115.403 70.825 80.708 1.00 44.35 374 THR B N 1
ATOM 5003 C CA . THR B 1 374 ? 116.724 71.323 81.030 1.00 45.50 374 THR B CA 1
ATOM 5004 C C . THR B 1 374 ? 117.058 72.542 80.190 1.00 47.04 374 THR B C 1
ATOM 5005 O O . THR B 1 374 ? 116.578 72.689 79.087 1.00 47.45 374 THR B O 1
ATOM 5009 N N . TYR B 1 375 ? 117.878 73.426 80.735 1.00 48.09 375 TYR B N 1
ATOM 5010 C CA . TYR B 1 375 ? 118.401 74.547 79.981 1.00 49.98 375 TYR B CA 1
ATOM 5011 C C . TYR B 1 375 ? 119.910 74.410 79.882 1.00 52.02 375 TYR B C 1
ATOM 5012 O O . TYR B 1 375 ? 120.600 75.328 79.463 1.00 53.93 375 TYR B O 1
ATOM 5021 N N . ASN B 1 376 ? 120.396 73.239 80.275 1.00 51.77 376 ASN B N 1
ATOM 5022 C CA . ASN B 1 376 ? 121.814 72.907 80.305 1.00 53.74 376 ASN B CA 1
ATOM 5023 C C . ASN B 1 376 ? 122.644 73.896 81.107 1.00 54.95 376 ASN B C 1
ATOM 5024 O O . ASN B 1 376 ? 123.782 74.186 80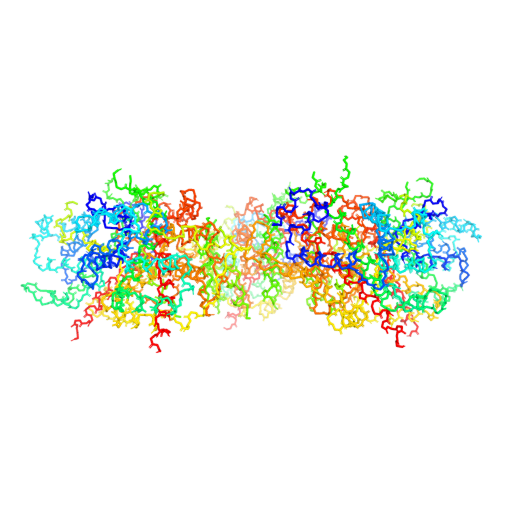.756 1.00 61.72 376 ASN B O 1
ATOM 5029 N N . THR B 1 377 ? 122.077 74.396 82.197 1.00 53.61 377 THR B N 1
ATOM 5030 C CA . THR B 1 377 ? 122.767 75.335 83.059 1.00 54.79 377 THR B CA 1
ATOM 5031 C C . THR B 1 377 ? 122.820 74.805 84.487 1.00 53.87 377 THR B C 1
ATOM 5032 O O . THR B 1 377 ? 122.077 73.907 84.845 1.00 52.03 377 THR B O 1
ATOM 5036 N N . ILE B 1 378 ? 123.735 75.344 85.285 1.00 55.67 378 ILE B N 1
ATOM 5037 C CA . ILE B 1 378 ? 123.749 75.150 86.734 1.00 54.92 378 ILE B CA 1
ATOM 5038 C C . ILE B 1 378 ? 124.176 76.447 87.386 1.00 56.40 378 ILE B C 1
ATOM 5039 O O . ILE B 1 378 ? 125.298 76.908 87.163 1.00 58.73 378 ILE B O 1
ATOM 5044 N N . ALA B 1 379 ? 123.295 77.021 88.196 1.00 55.27 379 ALA B N 1
ATOM 5045 C CA . ALA B 1 379 ? 123.543 78.325 88.797 1.00 56.74 379 ALA B CA 1
ATOM 5046 C C . ALA B 1 379 ? 124.090 79.281 87.736 1.00 58.60 379 ALA B C 1
ATOM 5047 O O . ALA B 1 379 ? 123.446 79.495 86.720 1.00 57.92 379 ALA B O 1
ATOM 5049 N N . MET B 1 380 ? 125.292 79.808 87.939 1.00 61.15 380 MET B N 1
ATOM 5050 C CA . MET B 1 380 ? 125.866 80.757 86.989 1.00 63.27 380 MET B CA 1
ATOM 5051 C C . MET B 1 380 ? 126.590 80.092 85.827 1.00 64.18 380 MET B C 1
ATOM 5052 O O . MET B 1 380 ? 127.072 80.775 84.937 1.00 66.07 380 MET B O 1
ATOM 5057 N N . HIS B 1 381 ? 126.655 78.765 85.828 1.00 63.04 381 HIS B N 1
ATOM 5058 C CA . HIS B 1 381 ? 127.316 78.042 84.746 1.00 64.05 381 HIS B CA 1
ATOM 5059 C C . HIS B 1 381 ? 126.366 77.583 83.641 1.00 62.36 381 HIS B C 1
ATOM 5060 O O . HIS B 1 381 ? 125.179 77.385 83.864 1.00 59.94 381 HIS B O 1
ATOM 5067 N N . SER B 1 382 ? 126.906 77.439 82.437 1.00 63.91 382 SER B N 1
ATOM 5068 C CA . SER B 1 382 ? 126.128 76.998 81.295 1.00 62.85 382 SER B CA 1
ATOM 5069 C C . SER B 1 382 ? 126.927 75.987 80.486 1.00 64.24 382 SER B C 1
ATOM 5070 O O . SER B 1 382 ? 128.112 75.819 80.704 1.00 66.30 382 SER B O 1
ATOM 5073 N N . GLY B 1 383 ? 126.266 75.293 79.570 1.00 63.28 383 GLY B N 1
ATOM 5074 C CA . GLY B 1 383 ? 126.917 74.277 78.770 1.00 64.67 383 GLY B CA 1
ATOM 5075 C C . GLY B 1 383 ? 127.076 72.975 79.517 1.00 63.72 383 GLY B C 1
ATOM 5076 O O . GLY B 1 383 ? 127.928 72.176 79.168 1.00 65.44 383 GLY B O 1
ATOM 5077 N N . VAL B 1 384 ? 126.243 72.756 80.532 1.00 61.20 384 VAL B N 1
ATOM 5078 C CA . VAL B 1 384 ? 126.353 71.594 81.415 1.00 60.37 384 VAL B CA 1
ATOM 5079 C C . VAL B 1 384 ? 125.223 70.576 81.226 1.00 58.10 384 VAL B C 1
ATOM 5080 O O . VAL B 1 384 ? 124.050 70.933 81.228 1.00 56.07 384 VAL B O 1
ATOM 5084 N N . ASP B 1 385 ? 125.571 69.305 81.077 1.00 58.64 385 ASP B N 1
ATOM 5085 C CA . ASP B 1 385 ? 124.580 68.239 81.153 1.00 56.66 385 ASP B CA 1
ATOM 5086 C C . ASP B 1 385 ? 124.232 67.978 82.616 1.00 55.07 385 ASP B C 1
ATOM 5087 O O . ASP B 1 385 ? 125.054 67.457 83.360 1.00 56.17 385 ASP B O 1
ATOM 5092 N N . THR B 1 386 ? 123.011 68.324 83.019 1.00 52.72 386 THR B N 1
ATOM 5093 C CA . THR B 1 386 ? 122.602 68.200 84.412 1.00 51.35 386 THR B CA 1
ATOM 5094 C C . THR B 1 386 ? 121.769 66.968 84.659 1.00 49.86 386 THR B C 1
ATOM 5095 O O . THR B 1 386 ? 121.192 66.810 85.721 1.00 52.95 386 THR B O 1
ATOM 5099 N N . SER B 1 387 ? 121.732 66.075 83.693 1.00 50.29 387 SER B N 1
ATOM 5100 C CA . SER B 1 387 ? 120.788 64.994 83.753 1.00 48.91 387 SER B CA 1
ATOM 5101 C C . SER B 1 387 ? 121.037 63.986 84.884 1.00 49.04 387 SER B C 1
ATOM 5102 O O . SER B 1 387 ? 120.105 63.298 85.285 1.00 52.48 387 SER B O 1
ATOM 5105 N N . VAL B 1 388 ? 122.255 63.897 85.416 1.00 50.87 388 VAL B N 1
ATOM 5106 C CA . VAL B 1 388 ? 122.495 63.029 86.573 1.00 51.23 388 VAL B CA 1
ATOM 5107 C C . VAL B 1 388 ? 121.965 63.643 87.851 1.00 49.90 388 VAL B C 1
ATOM 5108 O O . VAL B 1 388 ? 121.548 62.942 88.763 1.00 49.37 388 VAL B O 1
ATOM 5112 N N . LEU B 1 389 ? 122.007 64.962 87.919 1.00 49.63 389 LEU B N 1
ATOM 5113 C CA . LEU B 1 389 ? 121.485 65.684 89.061 1.00 48.59 389 LEU B CA 1
ATOM 5114 C C . LEU B 1 389 ? 119.976 65.529 89.113 1.00 49.15 389 LEU B C 1
ATOM 5115 O O . LEU B 1 389 ? 119.413 65.189 90.145 1.00 55.62 389 LEU B O 1
ATOM 5120 N N . ARG B 1 390 ? 119.327 65.775 87.984 1.00 45.36 390 ARG B N 1
ATOM 5121 C CA . ARG B 1 390 ? 117.880 65.719 87.918 1.00 43.37 390 ARG B CA 1
ATOM 5122 C C . ARG B 1 390 ? 117.358 64.301 88.120 1.00 42.87 390 ARG B C 1
ATOM 5123 O O . ARG B 1 390 ? 116.296 64.113 88.680 1.00 41.53 390 ARG B O 1
ATOM 5131 N N . ARG B 1 391 ? 118.112 63.311 87.672 1.00 44.17 391 ARG B N 1
ATOM 5132 C CA . ARG B 1 391 ? 117.758 61.919 87.891 1.00 44.14 391 ARG B CA 1
ATOM 5133 C C . ARG B 1 391 ? 117.845 61.551 89.369 1.00 44.34 391 ARG B C 1
ATOM 5134 O O . ARG B 1 391 ? 117.080 60.738 89.866 1.00 43.71 391 ARG B O 1
ATOM 5142 N N . ALA B 1 392 ? 118.778 62.171 90.074 1.00 45.43 392 ALA B N 1
ATOM 5143 C CA . ALA B 1 392 ? 118.958 61.914 91.489 1.00 45.98 392 ALA B CA 1
ATOM 5144 C C . ALA B 1 392 ? 117.798 62.481 92.282 1.00 44.33 392 ALA B C 1
ATOM 5145 O O . ALA B 1 392 ? 117.367 61.887 93.254 1.00 46.59 392 ALA B O 1
ATOM 5147 N N . ILE B 1 393 ? 117.308 63.643 91.869 1.00 43.23 393 ILE B N 1
ATOM 5148 C CA . ILE B 1 393 ? 116.182 64.273 92.523 1.00 41.85 393 ILE B CA 1
ATOM 5149 C C . ILE B 1 393 ? 114.930 63.424 92.359 1.00 40.53 393 ILE B C 1
ATOM 5150 O O . ILE B 1 393 ? 114.225 63.160 93.316 1.00 45.64 393 ILE B O 1
ATOM 5155 N N . TRP B 1 394 ? 114.680 62.982 91.139 1.00 40.08 394 TRP B N 1
ATOM 5156 C CA . TRP B 1 394 ? 113.559 62.112 90.827 1.00 39.10 394 TRP B CA 1
ATOM 5157 C C . TRP B 1 394 ? 113.644 60.794 91.602 1.00 39.85 394 TRP B C 1
ATOM 5158 O O . TRP B 1 394 ? 112.679 60.375 92.204 1.00 41.35 394 TRP B O 1
ATOM 5169 N N . ASN B 1 395 ? 114.802 60.148 91.604 1.00 41.43 395 ASN B N 1
ATOM 5170 C CA . ASN B 1 395 ? 114.930 58.823 92.213 1.00 42.48 395 ASN B CA 1
ATOM 5171 C C . ASN B 1 395 ? 114.975 58.842 93.726 1.00 43.02 395 ASN B C 1
ATOM 5172 O O . ASN B 1 395 ? 114.599 57.877 94.366 1.00 43.49 395 ASN B O 1
ATOM 5177 N N . TYR B 1 396 ? 115.435 59.945 94.295 1.00 43.17 396 TYR B N 1
ATOM 5178 C CA . TYR B 1 396 ? 115.353 60.138 95.725 1.00 43.71 396 TYR B CA 1
ATOM 5179 C C . TYR B 1 396 ? 113.905 60.179 96.199 1.00 42.34 396 TYR B C 1
ATOM 5180 O O . TYR B 1 396 ? 113.557 59.553 97.188 1.00 49.59 396 TYR B O 1
ATOM 5189 N N . ILE B 1 397 ? 113.066 60.921 95.489 1.00 40.71 397 ILE B N 1
ATOM 5190 C CA . ILE B 1 397 ? 111.651 61.028 95.816 1.00 39.51 397 ILE B CA 1
ATOM 5191 C C . ILE B 1 397 ? 110.906 59.723 95.619 1.00 45.21 397 ILE B C 1
ATOM 5192 O O . ILE B 1 397 ? 110.038 59.388 96.408 1.00 54.94 397 ILE B O 1
ATOM 5197 N N . HIS B 1 398 ? 111.251 58.963 94.594 1.00 39.50 398 HIS B N 1
ATOM 5198 C CA . HIS B 1 398 ? 110.604 57.682 94.420 1.00 39.65 398 HIS B CA 1
ATOM 5199 C C . HIS B 1 398 ? 111.065 56.717 95.483 1.00 43.69 398 HIS B C 1
ATOM 5200 O O . HIS B 1 398 ? 110.337 55.809 95.861 1.00 47.41 398 HIS B O 1
ATOM 5207 N N . CYS B 1 399 ? 112.284 56.927 95.967 1.00 45.05 399 CYS B N 1
ATOM 5208 C CA . CYS B 1 399 ? 112.844 56.143 97.058 1.00 44.43 399 CYS B CA 1
ATOM 5209 C C . CYS B 1 399 ? 112.059 56.389 98.332 1.00 44.40 399 CYS B C 1
ATOM 5210 O O . CYS B 1 399 ? 111.661 55.451 99.016 1.00 45.37 399 CYS B O 1
ATOM 5213 N N . VAL B 1 400 ? 111.814 57.657 98.620 1.00 43.48 400 VAL B N 1
ATOM 5214 C CA . VAL B 1 400 ? 110.981 58.063 99.735 1.00 43.45 400 VAL B CA 1
ATOM 5215 C C . VAL B 1 400 ? 109.585 57.401 99.698 1.00 45.97 400 VAL B C 1
ATOM 5216 O O . VAL B 1 400 ? 108.946 57.219 100.734 1.00 43.97 400 VAL B O 1
ATOM 5220 N N . PHE B 1 401 ? 109.135 56.988 98.516 1.00 43.73 401 PHE B N 1
ATOM 5221 C CA . PHE B 1 401 ? 107.854 56.309 98.405 1.00 41.13 401 PHE B CA 1
ATOM 5222 C C . PHE B 1 401 ? 107.987 54.809 98.153 1.00 42.23 401 PHE B C 1
ATOM 5223 O O . PHE B 1 401 ? 107.018 54.127 97.854 1.00 41.99 401 PHE B O 1
ATOM 5231 N N . GLY B 1 402 ? 109.200 54.298 98.311 1.00 46.11 402 GLY B N 1
ATOM 5232 C CA . GLY B 1 402 ? 109.427 52.870 98.317 1.00 45.29 402 GLY B CA 1
ATOM 5233 C C . GLY B 1 402 ? 109.871 52.263 97.011 1.00 45.33 402 GLY B C 1
ATOM 5234 O O . GLY B 1 402 ? 110.167 51.091 96.974 1.00 46.92 402 GLY B O 1
ATOM 5235 N N . ILE B 1 403 ? 109.936 53.058 95.951 1.00 43.85 403 ILE B N 1
ATOM 5236 C CA . ILE B 1 403 ? 110.233 52.539 94.622 1.00 43.95 403 ILE B CA 1
ATOM 5237 C C . ILE B 1 403 ? 111.735 52.486 94.327 1.00 45.27 403 ILE B C 1
ATOM 5238 O O . ILE B 1 403 ? 112.427 53.495 94.349 1.00 44.90 403 ILE B O 1
ATOM 5243 N N . ARG B 1 404 ? 112.229 51.284 94.058 1.00 47.05 404 ARG B N 1
ATOM 5244 C CA . ARG B 1 404 ? 113.631 51.084 93.738 1.00 48.69 404 ARG B CA 1
ATOM 5245 C C . ARG B 1 404 ? 113.824 50.688 92.287 1.00 48.94 404 ARG B C 1
ATOM 5246 O O . ARG B 1 404 ? 113.207 49.746 91.805 1.00 49.35 404 ARG B O 1
ATOM 5254 N N . TYR B 1 405 ? 114.705 51.409 91.611 1.00 48.93 405 TYR B N 1
ATOM 5255 C CA . TYR B 1 405 ? 115.159 51.050 90.278 1.00 49.75 405 TYR B CA 1
ATOM 5256 C C . TYR B 1 405 ? 116.404 50.168 90.346 1.00 56.55 405 TYR B C 1
ATOM 5257 O O . TYR B 1 405 ? 117.394 50.514 90.980 1.00 58.63 405 TYR B O 1
ATOM 5266 N N . ASP B 1 406 ? 116.338 49.027 89.678 1.00 61.14 406 ASP B N 1
ATOM 5267 C CA . ASP B 1 406 ? 117.384 48.015 89.732 1.00 65.38 406 ASP B CA 1
ATOM 5268 C C . ASP B 1 406 ? 118.771 48.487 89.308 1.00 71.52 406 ASP B C 1
ATOM 5269 O O . ASP B 1 406 ? 119.773 48.150 89.941 1.00 72.74 406 ASP B O 1
ATOM 5274 N N . ASP B 1 407 ? 118.840 49.249 88.229 1.00 69.93 407 ASP B N 1
ATOM 5275 C CA . ASP B 1 407 ? 120.140 49.594 87.685 1.00 72.68 407 ASP B CA 1
ATOM 5276 C C . ASP B 1 407 ? 120.656 50.943 88.181 1.00 67.27 407 ASP B C 1
ATOM 5277 O O . ASP B 1 407 ? 121.506 51.552 87.540 1.00 65.67 407 ASP B O 1
ATOM 5282 N N . TYR B 1 408 ? 120.155 51.405 89.322 1.00 59.09 408 TYR B N 1
ATOM 5283 C CA . TYR B 1 408 ? 120.565 52.700 89.844 1.00 55.64 408 TYR B CA 1
ATOM 5284 C C . TYR B 1 408 ? 121.392 52.562 91.113 1.00 57.32 408 TYR B C 1
ATOM 5285 O O . TYR B 1 408 ? 121.022 51.848 92.035 1.00 57.74 408 TYR B O 1
ATOM 5294 N N . ASP B 1 409 ? 122.517 53.262 91.150 1.00 58.49 409 ASP B N 1
ATOM 5295 C CA . ASP B 1 409 ? 123.342 53.321 92.341 1.00 60.17 409 ASP B CA 1
ATOM 5296 C C . ASP B 1 409 ? 122.865 54.463 93.230 1.00 61.63 409 ASP B C 1
ATOM 5297 O O . ASP B 1 409 ? 123.027 55.629 92.892 1.00 57.69 409 ASP B O 1
ATOM 5302 N N . TYR B 1 410 ? 122.284 54.120 94.374 1.00 61.22 410 TYR B N 1
ATOM 5303 C CA . TYR B 1 410 ? 121.670 55.123 95.226 1.00 56.35 410 TYR B CA 1
ATOM 5304 C C . TYR B 1 410 ? 122.691 55.886 96.039 1.00 57.85 410 TYR B C 1
ATOM 5305 O O . TYR B 1 410 ? 122.339 56.789 96.789 1.00 65.54 410 TYR B O 1
ATOM 5314 N N . GLY B 1 411 ? 123.961 55.535 95.870 1.00 60.41 411 GLY B N 1
ATOM 5315 C CA . GLY B 1 411 ? 125.041 56.298 96.456 1.00 62.11 411 GLY B CA 1
ATOM 5316 C C . GLY B 1 411 ? 125.189 57.625 95.738 1.00 67.85 411 GLY B C 1
ATOM 5317 O O . GLY B 1 411 ? 125.691 58.588 96.308 1.00 65.91 411 GLY B O 1
ATOM 5318 N N . GLU B 1 412 ? 124.735 57.679 94.488 1.00 59.26 412 GLU B N 1
ATOM 5319 C CA . GLU B 1 412 ? 124.793 58.900 93.696 1.00 58.11 412 GLU B CA 1
ATOM 5320 C C . GLU B 1 412 ? 123.975 60.012 94.331 1.00 56.10 412 GLU B C 1
ATOM 5321 O O . GLU B 1 412 ? 124.271 61.188 94.160 1.00 55.91 412 GLU B O 1
ATOM 5327 N N . VAL B 1 413 ? 122.947 59.633 95.074 1.00 54.83 413 VAL B N 1
ATOM 5328 C CA . VAL B 1 413 ? 122.107 60.602 95.758 1.00 53.18 413 VAL B CA 1
ATOM 5329 C C . VAL B 1 413 ? 122.895 61.459 96.752 1.00 54.69 413 VAL B C 1
ATOM 5330 O O . VAL B 1 413 ? 122.892 62.669 96.642 1.00 54.10 413 VAL B O 1
ATOM 5334 N N . ASN B 1 414 ? 123.597 60.843 97.698 1.00 64.06 414 ASN B N 1
ATOM 5335 C CA . ASN B 1 414 ? 124.378 61.613 98.673 1.00 68.58 414 ASN B CA 1
ATOM 5336 C C . ASN B 1 414 ? 125.545 62.351 98.057 1.00 60.07 414 ASN B C 1
ATOM 5337 O O . ASN B 1 414 ? 126.001 63.342 98.596 1.00 60.99 414 ASN B O 1
ATOM 5342 N N . GLN B 1 415 ? 126.017 61.870 96.918 1.00 60.40 415 GLN B N 1
ATOM 5343 C CA . GLN B 1 415 ? 127.083 62.541 96.199 1.00 61.78 415 GLN B CA 1
ATOM 5344 C C . GLN B 1 415 ? 126.622 63.841 95.543 1.00 64.41 415 GLN B C 1
ATOM 5345 O O . GLN B 1 415 ? 127.406 64.774 95.426 1.00 64.61 415 GLN B O 1
ATOM 5351 N N . LEU B 1 416 ? 125.356 63.896 95.121 1.00 57.27 416 LEU B N 1
ATOM 5352 C CA . LEU B 1 416 ? 124.839 64.987 94.285 1.00 55.62 416 LEU B CA 1
ATOM 5353 C C . LEU B 1 416 ? 123.857 65.912 94.999 1.00 54.02 416 LEU B C 1
ATOM 5354 O O . LEU B 1 416 ? 123.730 67.090 94.663 1.00 53.54 416 LEU B O 1
ATOM 5359 N N . LEU B 1 417 ? 123.153 65.361 95.977 1.00 53.40 417 LEU B N 1
ATOM 5360 C CA . LEU B 1 417 ? 122.118 66.083 96.686 1.00 52.02 417 LEU B CA 1
ATOM 5361 C C . LEU B 1 417 ? 122.594 66.525 98.057 1.00 53.75 417 LEU B C 1
ATOM 5362 O O . LEU B 1 417 ? 122.681 65.713 98.970 1.00 54.71 417 LEU B O 1
ATOM 5367 N N . GLU B 1 418 ? 122.889 67.809 98.224 1.00 54.36 418 GLU B N 1
ATOM 5368 C CA . GLU B 1 418 ? 123.376 68.288 99.514 1.00 56.30 418 GLU B CA 1
ATOM 5369 C C . GLU B 1 418 ? 122.326 68.056 100.597 1.00 55.57 418 GLU B C 1
ATOM 5370 O O . GLU B 1 418 ? 121.175 67.793 100.299 1.00 53.44 418 GLU B O 1
ATOM 5376 N N . ARG B 1 419 ? 122.718 68.129 101.859 1.00 58.77 419 ARG B N 1
ATOM 5377 C CA . ARG B 1 419 ? 121.799 67.760 102.925 1.00 57.28 419 ARG B CA 1
ATOM 5378 C C . ARG B 1 419 ? 120.599 68.685 103.002 1.00 55.63 419 ARG B C 1
ATOM 5379 O O . ARG B 1 419 ? 119.495 68.237 103.247 1.00 54.28 419 ARG B O 1
ATOM 5387 N N . ASN B 1 420 ? 120.821 69.979 102.824 1.00 56.00 420 ASN B N 1
ATOM 5388 C CA . ASN B 1 420 ? 119.746 70.947 102.948 1.00 54.89 420 ASN B CA 1
ATOM 5389 C C . ASN B 1 420 ? 118.718 70.818 101.835 1.00 59.47 420 ASN B C 1
ATOM 5390 O O . ASN B 1 420 ? 117.559 71.175 102.017 1.00 51.01 420 ASN B O 1
ATOM 5395 N N . LEU B 1 421 ? 119.166 70.319 100.685 1.00 58.85 421 LEU B N 1
ATOM 5396 C CA . LEU B 1 421 ? 118.302 70.042 99.551 1.00 49.04 421 LEU B CA 1
ATOM 5397 C C . LEU B 1 421 ? 117.428 68.842 99.844 1.00 47.93 421 LEU B C 1
ATOM 5398 O O . LEU B 1 421 ? 116.240 68.878 99.600 1.00 46.28 421 LEU B O 1
ATOM 5403 N N . LYS B 1 422 ? 118.017 67.786 100.385 1.00 49.05 422 LYS B N 1
ATOM 5404 C CA . LYS B 1 422 ? 117.268 66.601 100.770 1.00 48.43 422 LYS B CA 1
ATOM 5405 C C . LYS B 1 422 ? 116.214 66.875 101.831 1.00 48.29 422 LYS B C 1
ATOM 5406 O O . LYS B 1 422 ? 115.161 66.275 101.799 1.00 53.28 422 LYS B O 1
ATOM 5412 N N . VAL B 1 423 ? 116.489 67.768 102.772 1.00 49.78 423 VAL B N 1
ATOM 5413 C CA . VAL B 1 423 ? 115.520 68.079 103.822 1.00 50.02 423 VAL B CA 1
ATOM 5414 C C . VAL B 1 423 ? 114.340 68.854 103.245 1.00 48.19 423 VAL B C 1
ATOM 5415 O O . VAL B 1 423 ? 113.200 68.648 103.641 1.00 47.55 423 VAL B O 1
ATOM 5419 N N . TYR B 1 424 ? 114.628 69.725 102.285 1.00 47.55 424 TYR B N 1
ATOM 5420 C CA . TYR B 1 424 ? 113.625 70.532 101.610 1.00 46.06 424 TYR B CA 1
ATOM 5421 C C . TYR B 1 424 ? 112.712 69.691 100.717 1.00 44.00 424 TYR B C 1
ATOM 5422 O O . TYR B 1 424 ? 111.499 69.826 100.759 1.00 43.08 424 TYR B O 1
ATOM 5431 N N . ILE B 1 425 ? 113.310 68.835 99.903 1.00 49.90 425 ILE B N 1
ATOM 5432 C CA . ILE B 1 425 ? 112.582 67.920 99.028 1.00 41.86 425 ILE B CA 1
ATOM 5433 C C . ILE B 1 425 ? 111.679 66.990 99.809 1.00 41.69 425 ILE B C 1
ATOM 5434 O O . ILE B 1 425 ? 110.556 66.728 99.415 1.00 46.42 425 ILE B O 1
ATOM 5439 N N . LYS B 1 426 ? 112.183 66.469 100.916 1.00 43.18 426 LYS B N 1
ATOM 5440 C CA . LYS B 1 426 ? 111.423 65.499 101.686 1.00 43.36 426 LYS B CA 1
ATOM 5441 C C . LYS B 1 426 ? 110.273 66.185 102.414 1.00 43.32 426 LYS B C 1
ATOM 5442 O O . LYS B 1 426 ? 109.217 65.611 102.595 1.00 42.79 426 LYS B O 1
ATOM 5448 N N . THR B 1 427 ? 110.480 67.431 102.807 1.00 44.05 427 THR B N 1
ATOM 5449 C CA . THR B 1 427 ? 109.448 68.195 103.487 1.00 44.34 427 THR B CA 1
ATOM 5450 C C . THR B 1 427 ? 108.352 68.588 102.510 1.00 42.57 427 THR B C 1
ATOM 5451 O O . THR B 1 427 ? 107.180 68.539 102.836 1.00 43.61 427 THR B O 1
ATOM 5455 N N . VAL B 1 428 ? 108.731 68.966 101.300 1.00 44.62 428 VAL B N 1
ATOM 5456 C CA . VAL B 1 428 ? 107.753 69.430 100.327 1.00 40.10 428 VAL B CA 1
ATOM 5457 C C . VAL B 1 428 ? 106.957 68.256 99.772 1.00 41.41 428 VAL B C 1
ATOM 5458 O O . VAL B 1 428 ? 105.767 68.370 99.547 1.00 46.90 428 VAL B O 1
ATOM 5462 N N . ALA B 1 429 ? 107.603 67.116 99.579 1.00 38.74 429 ALA B N 1
ATOM 5463 C CA . ALA B 1 429 ? 106.903 65.922 99.134 1.00 37.87 429 ALA B CA 1
ATOM 5464 C C . ALA B 1 429 ? 106.016 65.268 100.210 1.00 38.47 429 ALA B C 1
ATOM 5465 O O . ALA B 1 429 ? 104.958 64.748 99.894 1.00 38.59 429 ALA B O 1
ATOM 5467 N N . CYS B 1 430 ? 106.440 65.288 101.473 1.00 39.98 430 CYS B N 1
ATOM 5468 C CA . CYS B 1 430 ? 105.750 64.530 102.517 1.00 40.90 430 CYS B CA 1
ATOM 5469 C C . CYS B 1 430 ? 105.028 65.362 103.571 1.00 41.94 430 CYS B C 1
ATOM 5470 O O . CYS B 1 430 ? 104.078 64.903 104.182 1.00 43.92 430 CYS B O 1
ATOM 5473 N N . TYR B 1 431 ? 105.486 66.581 103.789 1.00 44.37 431 TYR B N 1
ATOM 5474 C CA . TYR B 1 431 ? 104.907 67.448 104.805 1.00 43.81 431 TYR B CA 1
ATOM 5475 C C . TYR B 1 431 ? 104.853 68.896 104.367 1.00 43.58 431 TYR B C 1
ATOM 5476 O O . TYR B 1 431 ? 105.363 69.747 105.070 1.00 45.50 431 TYR B O 1
ATOM 5485 N N . PRO B 1 432 ? 104.229 69.180 103.217 1.00 42.00 432 PRO B N 1
ATOM 5486 C CA . PRO B 1 432 ? 104.331 70.502 102.614 1.00 41.81 432 PRO B CA 1
ATOM 5487 C C . PRO B 1 432 ? 103.952 71.647 103.534 1.00 43.47 432 PRO B C 1
ATOM 5488 O O . PRO B 1 432 ? 104.554 72.692 103.390 1.00 44.03 432 PRO B O 1
ATOM 5492 N N . GLU B 1 433 ? 103.005 71.461 104.451 1.00 44.45 433 GLU B N 1
ATOM 5493 C CA . GLU B 1 433 ? 102.569 72.542 105.342 1.00 46.32 433 GLU B CA 1
ATOM 5494 C C . GLU B 1 433 ? 103.713 73.124 106.138 1.00 48.03 433 GLU B C 1
ATOM 5495 O O . GLU B 1 433 ? 103.643 74.266 106.584 1.00 51.19 433 GLU B O 1
ATOM 5501 N N . LYS B 1 434 ? 104.754 72.328 106.340 1.00 48.02 434 LYS B N 1
ATOM 5502 C CA . LYS B 1 434 ? 105.820 72.698 107.251 1.00 49.98 434 LYS B CA 1
ATOM 5503 C C . LYS B 1 434 ? 106.959 73.428 106.561 1.00 49.77 434 LYS B C 1
ATOM 5504 O O . LYS B 1 434 ? 107.890 73.859 107.218 1.00 56.85 434 LYS B O 1
ATOM 5510 N N . THR B 1 435 ? 106.881 73.582 105.246 1.00 47.86 435 THR B N 1
ATOM 5511 C CA . THR B 1 435 ? 107.901 74.310 104.503 1.00 47.77 435 THR B CA 1
ATOM 5512 C C . THR B 1 435 ? 107.998 75.757 104.949 1.00 49.59 435 THR B C 1
ATOM 5513 O O . THR B 1 435 ? 106.995 76.442 105.088 1.00 49.99 435 THR B O 1
ATOM 5517 N N . THR B 1 436 ? 109.218 76.221 105.163 1.00 50.90 436 THR B N 1
ATOM 5518 C CA . THR B 1 436 ? 109.439 77.575 105.644 1.00 52.99 436 THR B CA 1
ATOM 5519 C C . THR B 1 436 ? 110.322 78.341 104.682 1.00 52.89 436 THR B C 1
ATOM 5520 O O . THR B 1 436 ? 110.991 77.756 103.850 1.00 51.59 436 THR B O 1
ATOM 5524 N N . ARG B 1 437 ? 110.310 79.656 104.795 1.00 54.49 437 ARG B N 1
ATOM 5525 C CA . ARG B 1 437 ? 111.175 80.490 103.985 1.00 54.90 437 ARG B CA 1
ATOM 5526 C C . ARG B 1 437 ? 112.648 80.221 104.291 1.00 56.02 437 ARG B C 1
ATOM 5527 O O . ARG B 1 437 ? 113.482 80.264 103.403 1.00 55.76 437 ARG B O 1
ATOM 5535 N N . ARG B 1 438 ? 112.958 79.941 105.553 1.00 57.71 438 ARG B N 1
ATOM 5536 C CA . ARG B 1 438 ? 114.306 79.578 105.962 1.00 59.03 438 ARG B CA 1
ATOM 5537 C C . ARG B 1 438 ? 114.765 78.314 105.249 1.00 57.07 438 ARG B C 1
ATOM 5538 O O . ARG B 1 438 ? 115.846 78.268 104.684 1.00 57.29 438 ARG B O 1
ATOM 5540 N N . MET B 1 439 ? 113.931 77.288 105.273 1.00 55.36 439 MET B N 1
ATOM 5541 C CA . MET B 1 439 ? 114.243 76.026 104.628 1.00 53.64 439 MET B CA 1
ATOM 5542 C C . MET B 1 439 ? 114.481 76.168 103.122 1.00 52.00 439 MET B C 1
ATOM 5543 O O . MET B 1 439 ? 115.383 75.543 102.570 1.00 51.71 439 MET B O 1
ATOM 5548 N N . TYR B 1 440 ? 113.670 76.994 102.468 1.00 51.18 440 TYR B N 1
ATOM 5549 C CA . TYR B 1 440 ? 113.847 77.307 101.061 1.00 50.03 440 TYR B CA 1
ATOM 5550 C C . TYR B 1 440 ? 115.148 78.050 100.791 1.00 51.65 440 TYR B C 1
ATOM 5551 O O . TYR B 1 440 ? 115.794 77.824 99.782 1.00 51.66 440 TYR B O 1
ATOM 5560 N N . ASN B 1 441 ? 115.534 78.952 101.686 1.00 53.91 441 ASN B N 1
ATOM 5561 C CA . ASN B 1 441 ? 116.721 79.772 101.458 1.00 55.76 441 ASN B CA 1
ATOM 5562 C C . ASN B 1 441 ? 118.038 79.054 101.746 1.00 56.80 441 ASN B C 1
ATOM 5563 O O . ASN B 1 441 ? 119.070 79.423 101.198 1.00 57.84 441 ASN B O 1
ATOM 5568 N N . LEU B 1 442 ? 118.003 78.030 102.593 1.00 56.74 442 LEU B N 1
ATOM 5569 C CA . LEU B 1 442 ? 119.220 77.362 103.043 1.00 58.19 442 LEU B CA 1
ATOM 5570 C C . LEU B 1 442 ? 119.896 76.492 101.998 1.00 67.19 442 LEU B C 1
ATOM 5571 O O . LEU B 1 442 ? 121.117 76.359 102.008 1.00 69.07 442 LEU B O 1
ATOM 5576 N N . PHE B 1 443 ? 119.129 75.862 101.119 1.00 54.65 443 PHE B N 1
ATOM 5577 C CA . PHE B 1 443 ? 119.753 74.957 100.166 1.00 53.86 443 PHE B CA 1
ATOM 5578 C C . PHE B 1 443 ? 120.083 75.710 98.894 1.00 53.67 443 PHE B C 1
ATOM 5579 O O . PHE B 1 443 ? 119.488 76.734 98.619 1.00 53.41 443 PHE B O 1
ATOM 5587 N N . TRP B 1 444 ? 121.063 75.211 98.153 1.00 54.09 444 TRP B N 1
ATOM 5588 C CA . TRP B 1 444 ? 121.445 75.763 96.863 1.00 54.08 444 TRP B CA 1
ATOM 5589 C C . TRP B 1 444 ? 121.570 77.277 96.869 1.00 55.44 444 TRP B C 1
ATOM 5590 O O . TRP B 1 444 ? 120.990 77.951 96.035 1.00 54.63 444 TRP B O 1
ATOM 5601 N N . ARG B 1 445 ? 122.361 77.804 97.794 1.00 62.01 445 ARG B N 1
ATOM 5602 C CA . ARG B 1 445 ? 122.425 79.245 98.017 1.00 63.86 445 ARG B CA 1
ATOM 5603 C C . ARG B 1 445 ? 122.902 80.044 96.795 1.00 61.14 445 ARG B C 1
ATOM 5604 O O . ARG B 1 445 ? 122.573 81.218 96.650 1.00 60.69 445 ARG B O 1
ATOM 5606 N N . HIS B 1 446 ? 123.648 79.405 95.902 1.00 59.96 446 HIS B N 1
ATOM 5607 C CA . HIS B 1 446 ? 124.157 80.097 94.722 1.00 63.56 446 HIS B CA 1
ATOM 5608 C C . HIS B 1 446 ? 123.334 79.842 93.452 1.00 63.24 446 HIS B C 1
ATOM 5609 O O . HIS B 1 446 ? 123.625 80.405 92.396 1.00 64.44 446 HIS B O 1
ATOM 5616 N N . PHE B 1 447 ? 122.304 79.007 93.553 1.00 56.30 447 PHE B N 1
ATOM 5617 C CA . PHE B 1 447 ? 121.484 78.676 92.398 1.00 54.36 447 PHE B CA 1
ATOM 5618 C C . PHE B 1 447 ? 120.431 79.744 92.189 1.00 53.87 447 PHE B C 1
ATOM 5619 O O . PHE B 1 447 ? 120.175 80.554 93.064 1.00 54.67 447 PHE B O 1
ATOM 5627 N N . ARG B 1 448 ? 119.812 79.737 91.020 1.00 52.76 448 ARG B N 1
ATOM 5628 C CA . ARG B 1 448 ? 118.795 80.721 90.696 1.00 52.47 448 ARG B CA 1
ATOM 5629 C C . ARG B 1 448 ? 117.422 80.294 91.222 1.00 50.45 448 ARG B C 1
ATOM 5630 O O . ARG B 1 448 ? 117.160 79.118 91.384 1.00 48.92 448 ARG B O 1
ATOM 5638 N N . HIS B 1 449 ? 116.556 81.254 91.512 1.00 50.67 449 HIS B N 1
ATOM 5639 C CA . HIS B 1 449 ? 115.192 80.953 91.938 1.00 49.03 449 HIS B CA 1
ATOM 5640 C C . HIS B 1 449 ? 114.418 80.067 90.971 1.00 47.05 449 HIS B C 1
ATOM 5641 O O . HIS B 1 449 ? 113.589 79.267 91.379 1.00 45.52 449 HIS B O 1
ATOM 5648 N N . SER B 1 450 ? 114.684 80.227 89.687 1.00 47.31 450 SER B N 1
ATOM 5649 C CA . SER B 1 450 ? 113.979 79.488 88.670 1.00 45.82 450 SER B CA 1
ATOM 5650 C C . SER B 1 450 ? 114.391 78.036 88.724 1.00 44.71 450 SER B C 1
ATOM 5651 O O . SER B 1 450 ? 113.636 77.161 88.314 1.00 45.99 450 SER B O 1
ATOM 5654 N N . GLU B 1 451 ? 115.583 77.781 89.252 1.00 45.65 451 GLU B N 1
ATOM 5655 C CA . GLU B 1 451 ? 116.084 76.418 89.409 1.00 45.00 451 GLU B CA 1
ATOM 5656 C C . GLU B 1 451 ? 115.498 75.747 90.627 1.00 43.97 451 GLU B C 1
ATOM 5657 O O . GLU B 1 451 ? 115.375 74.538 90.670 1.00 49.78 451 GLU B O 1
ATOM 5663 N N . LYS B 1 452 ? 115.143 76.544 91.622 1.00 44.43 452 LYS B N 1
ATOM 5664 C CA . LYS B 1 452 ? 114.429 76.064 92.790 1.00 43.67 452 LYS B CA 1
ATOM 5665 C C . LYS B 1 452 ? 113.002 75.669 92.424 1.00 41.95 452 LYS B C 1
ATOM 5666 O O . LYS B 1 452 ? 112.444 74.734 92.970 1.00 40.97 452 LYS B O 1
ATOM 5672 N N . VAL B 1 453 ? 112.409 76.414 91.505 1.00 41.82 453 VAL B N 1
ATOM 5673 C CA . VAL B 1 453 ? 111.078 76.115 91.021 1.00 40.46 453 VAL B CA 1
ATOM 5674 C C . VAL B 1 453 ? 111.148 74.869 90.147 1.00 39.40 453 VAL B C 1
ATOM 5675 O O . VAL B 1 453 ? 110.270 74.030 90.178 1.00 38.97 453 VAL B O 1
ATOM 5679 N N . HIS B 1 454 ? 112.216 74.769 89.372 1.00 40.09 454 HIS B N 1
ATOM 5680 C CA . HIS B 1 454 ? 112.507 73.604 88.575 1.00 39.55 454 HIS B CA 1
ATOM 5681 C C . HIS B 1 454 ? 112.528 72.346 89.447 1.00 38.87 454 HIS B C 1
ATOM 5682 O O . HIS B 1 454 ? 111.994 71.320 89.063 1.00 37.92 454 HIS B O 1
ATOM 5689 N N . VAL B 1 455 ? 113.152 72.434 90.614 1.00 39.57 455 VAL B N 1
ATOM 5690 C CA . VAL B 1 455 ? 113.196 71.329 91.561 1.00 39.27 455 VAL B CA 1
ATOM 5691 C C . VAL B 1 455 ? 111.791 70.933 91.977 1.00 38.00 455 VAL B C 1
ATOM 5692 O O . VAL B 1 455 ? 111.476 69.758 92.056 1.00 40.77 455 VAL B O 1
ATOM 5696 N N . ASN B 1 456 ? 110.953 71.930 92.235 1.00 42.29 456 ASN B N 1
ATOM 5697 C CA . ASN B 1 456 ? 109.571 71.723 92.659 1.00 36.96 456 ASN B CA 1
ATOM 5698 C C . ASN B 1 456 ? 108.711 71.049 91.599 1.00 35.82 456 ASN B C 1
ATOM 5699 O O . ASN B 1 456 ? 107.790 70.327 91.921 1.00 40.11 456 ASN B O 1
ATOM 5704 N N . LEU B 1 457 ? 109.037 71.288 90.339 1.00 35.89 457 LEU B N 1
ATOM 5705 C CA . LEU B 1 457 ? 108.386 70.668 89.202 1.00 35.15 457 LEU B CA 1
ATOM 5706 C C . LEU B 1 457 ? 108.682 69.206 89.124 1.00 34.80 457 LEU B C 1
ATOM 5707 O O . LEU B 1 457 ? 107.818 68.391 88.889 1.00 39.50 457 LEU B O 1
ATOM 5712 N N . LEU B 1 458 ? 109.954 68.905 89.266 1.00 35.55 458 LEU B N 1
ATOM 5713 C CA . LEU B 1 458 ? 110.485 67.563 89.267 1.00 35.67 458 LEU B CA 1
ATOM 5714 C C . LEU B 1 458 ? 109.883 66.744 90.381 1.00 39.16 458 LEU B C 1
ATOM 5715 O O . LEU B 1 458 ? 109.490 65.614 90.194 1.00 40.76 458 LEU B O 1
ATOM 5720 N N . LEU B 1 459 ? 109.814 67.335 91.560 1.00 41.60 459 LEU B N 1
ATOM 5721 C CA . LEU B 1 459 ? 109.378 66.599 92.726 1.00 41.00 459 LEU B CA 1
ATOM 5722 C C . LEU B 1 459 ? 107.875 66.365 92.749 1.00 34.46 459 LEU B C 1
ATOM 5723 O O . LEU B 1 459 ? 107.444 65.333 93.219 1.00 37.51 459 LEU B O 1
ATOM 5728 N N . LEU B 1 460 ? 107.080 67.290 92.231 1.00 33.99 460 LEU B N 1
ATOM 5729 C CA . LEU B 1 460 ? 105.632 67.099 92.225 1.00 33.33 460 LEU B CA 1
ATOM 5730 C C . LEU B 1 460 ? 105.248 66.017 91.223 1.00 40.29 460 LEU B C 1
ATOM 5731 O O . LEU B 1 460 ? 104.343 65.240 91.455 1.00 43.34 460 LEU B O 1
ATOM 5736 N N . GLU B 1 461 ? 105.979 65.946 90.125 1.00 37.37 461 GLU B N 1
ATOM 5737 C CA . GLU B 1 461 ? 105.762 64.927 89.118 1.00 32.76 461 GLU B CA 1
ATOM 5738 C C . GLU B 1 461 ? 106.220 63.538 89.532 1.00 33.10 461 GLU B C 1
ATOM 5739 O O . GLU B 1 461 ? 105.525 62.564 89.290 1.00 42.84 461 GLU B O 1
ATOM 5745 N N . ALA B 1 462 ? 107.396 63.449 90.135 1.00 33.76 462 ALA B N 1
ATOM 5746 C CA . ALA B 1 462 ? 107.859 62.215 90.745 1.00 34.38 462 ALA B CA 1
ATOM 5747 C C . ALA B 1 462 ? 106.879 61.703 91.784 1.00 34.18 462 ALA B C 1
ATOM 5748 O O . ALA B 1 462 ? 106.534 60.545 91.785 1.00 39.52 462 ALA B O 1
ATOM 5750 N N . ARG B 1 463 ? 106.425 62.585 92.658 1.00 33.97 463 ARG B N 1
ATOM 5751 C CA . ARG B 1 463 ? 105.470 62.247 93.698 1.00 34.00 463 ARG B CA 1
ATOM 5752 C C . ARG B 1 463 ? 104.124 61.768 93.152 1.00 33.41 463 ARG B C 1
ATOM 5753 O O . ARG B 1 463 ? 103.525 60.858 93.693 1.00 33.72 463 ARG B O 1
ATOM 5761 N N . MET B 1 464 ? 103.654 62.380 92.076 1.00 32.78 464 MET B N 1
ATOM 5762 C CA . MET B 1 464 ? 102.363 62.040 91.505 1.00 32.40 464 MET B CA 1
ATOM 5763 C C . MET B 1 464 ? 102.420 60.734 90.722 1.00 34.08 464 MET B C 1
ATOM 5764 O O . MET B 1 464 ? 101.506 59.917 90.798 1.00 32.97 464 MET B O 1
ATOM 5769 N N . GLN B 1 465 ? 103.493 60.525 89.974 1.00 33.15 465 GLN B N 1
ATOM 5770 C CA . GLN B 1 465 ? 103.661 59.258 89.298 1.00 33.51 465 GLN B CA 1
ATOM 5771 C C . GLN B 1 465 ? 103.724 58.096 90.296 1.00 34.19 465 GLN B C 1
ATOM 5772 O O . GLN B 1 465 ? 103.139 57.051 90.065 1.00 38.72 465 GLN B O 1
ATOM 5778 N N . ALA B 1 466 ? 104.412 58.285 91.413 1.00 34.45 466 ALA B N 1
ATOM 5779 C CA . ALA B 1 466 ? 104.468 57.254 92.439 1.00 35.36 466 ALA B CA 1
ATOM 5780 C C . ALA B 1 466 ? 103.100 56.970 93.060 1.00 35.28 466 ALA B C 1
ATOM 5781 O O . ALA B 1 466 ? 102.708 55.831 93.164 1.00 36.00 466 ALA B O 1
ATOM 5783 N N . ALA B 1 467 ? 102.373 57.999 93.467 1.00 34.62 467 ALA B N 1
ATOM 5784 C CA . ALA B 1 467 ? 101.049 57.815 94.041 1.00 34.90 467 ALA B CA 1
ATOM 5785 C C . ALA B 1 467 ? 100.114 57.078 93.097 1.00 35.30 467 ALA B C 1
ATOM 5786 O O . ALA B 1 467 ? 99.475 56.114 93.480 1.00 36.22 467 ALA B O 1
ATOM 5788 N N . LEU B 1 468 ? 100.057 57.547 91.857 1.00 34.80 468 LEU B N 1
ATOM 5789 C CA . LEU B 1 468 ? 99.261 56.947 90.811 1.00 35.42 468 LEU B CA 1
ATOM 5790 C C . LEU B 1 468 ? 99.589 55.496 90.502 1.00 36.54 468 LEU B C 1
ATOM 5791 O O . LEU B 1 468 ? 98.682 54.689 90.388 1.00 37.76 468 LEU B O 1
ATOM 5796 N N . LEU B 1 469 ? 100.868 55.165 90.328 1.00 36.61 469 LEU B N 1
ATOM 5797 C CA . LEU B 1 469 ? 101.275 53.776 90.067 1.00 37.86 469 LEU B CA 1
ATOM 5798 C C . LEU B 1 469 ? 100.846 52.810 91.156 1.00 38.65 469 LEU B C 1
ATOM 5799 O O . LEU B 1 469 ? 100.440 51.701 90.871 1.00 39.79 469 LEU B O 1
ATOM 5804 N N . TYR B 1 470 ? 100.940 53.219 92.408 1.00 38.23 470 TYR B N 1
ATOM 5805 C CA . TYR B 1 470 ? 100.409 52.398 93.474 1.00 39.16 470 TYR B CA 1
ATOM 5806 C C . TYR B 1 470 ? 98.899 52.225 93.343 1.00 39.56 470 TYR B C 1
ATOM 5807 O O . TYR B 1 470 ? 98.383 51.148 93.584 1.00 40.85 470 TYR B O 1
ATOM 5816 N N . ALA B 1 471 ? 98.192 53.276 92.958 1.00 38.75 471 ALA B N 1
ATOM 5817 C CA . ALA B 1 471 ? 96.747 53.181 92.779 1.00 39.27 471 ALA B CA 1
ATOM 5818 C C . ALA B 1 471 ? 96.386 52.351 91.566 1.00 40.07 471 ALA B C 1
ATOM 5819 O O . ALA B 1 471 ? 95.458 51.570 91.616 1.00 41.04 471 ALA B O 1
ATOM 5821 N N . LEU B 1 472 ? 97.128 52.523 90.479 1.00 39.75 472 LEU B N 1
ATOM 5822 C CA . LEU B 1 472 ? 96.867 51.796 89.249 1.00 40.61 472 LEU B CA 1
ATOM 5823 C C . LEU B 1 472 ? 97.176 50.329 89.415 1.00 41.81 472 LEU B C 1
ATOM 5824 O O . LEU B 1 472 ? 96.454 49.487 88.895 1.00 43.49 472 LEU B O 1
ATOM 5829 N N . ARG B 1 473 ? 98.245 50.029 90.152 1.00 42.44 473 ARG B N 1
ATOM 5830 C CA . ARG B 1 473 ? 98.639 48.653 90.469 1.00 43.11 473 ARG B CA 1
ATOM 5831 C C . ARG B 1 473 ? 97.579 47.912 91.258 1.00 44.03 473 ARG B C 1
ATOM 5832 O O . ARG B 1 473 ? 97.368 46.726 91.056 1.00 46.04 473 ARG B O 1
ATOM 5840 N N . ALA B 1 474 ? 96.922 48.626 92.161 1.00 43.42 474 ALA B N 1
ATOM 5841 C CA . ALA B 1 474 ? 95.852 48.078 92.972 1.00 44.35 474 ALA B CA 1
ATOM 5842 C C . ALA B 1 474 ? 94.596 47.806 92.154 1.00 44.90 474 ALA B C 1
ATOM 5843 O O . ALA B 1 474 ? 93.874 46.858 92.424 1.00 47.19 474 ALA B O 1
ATOM 5845 N N . ILE B 1 475 ? 94.334 48.645 91.160 1.00 44.02 475 ILE B N 1
ATOM 5846 C CA . ILE B 1 475 ? 93.204 48.445 90.263 1.00 44.50 475 ILE B CA 1
ATOM 5847 C C . ILE B 1 475 ? 93.440 47.235 89.378 1.00 45.70 475 ILE B C 1
ATOM 5848 O O . ILE B 1 475 ? 92.544 46.443 89.151 1.00 46.80 475 ILE B O 1
ATOM 5853 N N . THR B 1 476 ? 94.666 47.094 88.895 1.00 46.74 476 THR B N 1
ATOM 5854 C CA . THR B 1 476 ? 95.058 45.944 88.094 1.00 46.89 476 THR B CA 1
ATOM 5855 C C . THR B 1 476 ? 94.901 44.636 88.871 1.00 50.52 476 THR B C 1
ATOM 5856 O O . THR B 1 476 ? 94.301 43.698 88.376 1.00 59.52 476 THR B O 1
ATOM 5860 N N . ARG B 1 477 ? 95.410 44.585 90.094 1.00 48.30 477 ARG B N 1
ATOM 5861 C CA . ARG B 1 477 ? 95.238 43.414 90.933 1.00 50.09 477 ARG B CA 1
ATOM 5862 C C . ARG B 1 477 ? 93.777 43.100 91.231 1.00 50.99 477 ARG B C 1
ATOM 5863 O O . ARG B 1 477 ? 93.424 41.944 91.409 1.00 55.47 477 ARG B O 1
ATOM 5871 N N . TYR B 1 478 ? 92.926 44.113 91.283 1.00 49.62 478 TYR B N 1
ATOM 5872 C CA . TYR B 1 478 ? 91.499 43.892 91.527 1.00 50.56 478 TYR B CA 1
ATOM 5873 C C . TYR B 1 478 ? 90.802 43.295 90.314 1.00 51.65 478 TYR B C 1
ATOM 5874 O O . TYR B 1 478 ? 89.917 42.459 90.455 1.00 53.55 478 TYR B O 1
ATOM 5883 N N . MET B 1 479 ? 91.208 43.749 89.129 1.00 58.54 479 MET B N 1
ATOM 5884 C CA . MET B 1 479 ? 90.626 43.328 87.853 1.00 60.07 479 MET B CA 1
ATOM 5885 C C . MET B 1 479 ? 91.039 41.915 87.439 1.00 70.94 479 MET B C 1
ATOM 5886 O O . MET B 1 479 ? 90.582 41.397 86.421 1.00 74.68 479 MET B O 1
ATOM 5891 N N . THR B 1 480 ? 91.930 41.307 88.211 1.00 72.25 480 THR B N 1
ATOM 5892 C CA . THR B 1 480 ? 92.307 39.927 87.979 1.00 76.66 480 THR B CA 1
ATOM 5893 C C . THR B 1 480 ? 91.404 39.009 88.791 1.00 81.27 480 THR B C 1
ATOM 5894 O O . THR B 1 480 ? 91.508 38.938 90.018 1.00 80.30 480 THR B O 1
ATOM 5899 N N . GLY C 1 66 ? 161.842 49.145 133.905 1.00 69.91 66 GLY C N 1
ATOM 5900 C CA . GLY C 1 66 ? 163.270 49.208 134.173 1.00 68.55 66 GLY C CA 1
ATOM 5901 C C . GLY C 1 66 ? 163.652 48.447 135.432 1.00 72.99 66 GLY C C 1
ATOM 5902 O O . GLY C 1 66 ? 162.781 47.974 136.163 1.00 75.83 66 GLY C O 1
ATOM 5903 N N . LEU C 1 67 ? 164.953 48.315 135.673 1.00 66.10 67 LEU C N 1
ATOM 5904 C CA . LEU C 1 67 ? 165.475 47.695 136.894 1.00 60.31 67 LEU C CA 1
ATOM 5905 C C . LEU C 1 67 ? 165.624 48.751 137.984 1.00 63.30 67 LEU C C 1
ATOM 5906 O O . LEU C 1 67 ? 166.716 48.957 138.505 1.00 62.50 67 LEU C O 1
ATOM 5911 N N . GLU C 1 68 ? 164.528 49.416 138.329 1.00 59.88 68 GLU C N 1
ATOM 5912 C CA . GLU C 1 68 ? 164.607 50.665 139.068 1.00 58.39 68 GLU C CA 1
ATOM 5913 C C . GLU C 1 68 ? 165.346 50.563 140.403 1.00 58.42 68 GLU C C 1
ATOM 5914 O O . GLU C 1 68 ? 166.078 51.476 140.764 1.00 59.63 68 GLU C O 1
ATOM 5920 N N . ALA C 1 69 ? 165.166 49.462 141.126 1.00 59.00 69 ALA C N 1
ATOM 5921 C CA . ALA C 1 69 ? 165.782 49.307 142.440 1.00 59.29 69 ALA C CA 1
ATOM 5922 C C . ALA C 1 69 ? 167.304 49.286 142.349 1.00 61.05 69 ALA C C 1
ATOM 5923 O O . ALA C 1 69 ? 167.991 49.832 143.201 1.00 64.71 69 ALA C O 1
ATOM 5925 N N . LEU C 1 70 ? 167.822 48.650 141.308 1.00 62.91 70 LEU C N 1
ATOM 5926 C CA . LEU C 1 70 ? 169.250 48.609 141.058 1.00 55.76 70 LEU C CA 1
ATOM 5927 C C . LEU C 1 70 ? 169.753 49.984 140.679 1.00 60.79 70 LEU C C 1
ATOM 5928 O O . LEU C 1 70 ? 170.796 50.440 141.149 1.00 63.14 70 LEU C O 1
ATOM 5933 N N . MET C 1 71 ? 168.998 50.635 139.807 1.00 55.40 71 MET C N 1
ATOM 5934 C CA . MET C 1 71 ? 169.417 51.892 139.223 1.00 53.37 71 MET C CA 1
ATOM 5935 C C . MET C 1 71 ? 169.386 53.005 140.255 1.00 54.39 71 MET C C 1
ATOM 5936 O O . MET C 1 71 ? 170.208 53.915 140.219 1.00 53.88 71 MET C O 1
ATOM 5941 N N . SER C 1 72 ? 168.439 52.912 141.182 1.00 56.07 72 SER C N 1
ATOM 5942 C CA . SER C 1 72 ? 168.293 53.894 142.251 1.00 57.47 72 SER C CA 1
ATOM 5943 C C . SER C 1 72 ? 169.133 53.581 143.470 1.00 57.40 72 SER C C 1
ATOM 5944 O O . SER C 1 72 ? 169.081 54.317 144.447 1.00 58.63 72 SER C O 1
ATOM 5947 N N . SER C 1 73 ? 169.895 52.495 143.428 1.00 56.13 73 SER C N 1
ATOM 5948 C CA . SER C 1 73 ? 170.600 52.047 144.616 1.00 56.28 73 SER C CA 1
ATOM 5949 C C . SER C 1 73 ? 171.777 52.949 144.883 1.00 60.58 73 SER C C 1
ATOM 5950 O O . SER C 1 73 ? 171.799 53.653 145.880 1.00 64.39 73 SER C O 1
ATOM 5953 N N . GLY C 1 74 ? 172.739 52.945 143.971 1.00 53.92 74 GLY C N 1
ATOM 5954 C CA . GLY C 1 74 ? 173.980 53.671 144.141 1.00 53.23 74 GLY C CA 1
ATOM 5955 C C . GLY C 1 74 ? 175.129 52.697 144.283 1.00 61.05 74 GLY C C 1
ATOM 5956 O O . GLY C 1 74 ? 176.184 53.037 144.804 1.00 68.60 74 GLY C O 1
ATOM 5957 N N . ARG C 1 75 ? 174.925 51.475 143.807 1.00 54.82 75 ARG C N 1
ATOM 5958 C CA . ARG C 1 75 ? 175.883 50.399 144.021 1.00 50.83 75 ARG C CA 1
ATOM 5959 C C . ARG C 1 75 ? 176.475 49.904 142.718 1.00 57.01 75 ARG C C 1
ATOM 5960 O O . ARG C 1 75 ? 177.389 49.079 142.716 1.00 57.78 75 ARG C O 1
ATOM 5968 N N . VAL C 1 76 ? 175.915 50.385 141.611 1.00 52.11 76 VAL C N 1
ATOM 5969 C CA . VAL C 1 76 ? 176.454 50.116 140.287 1.00 48.13 76 VAL C CA 1
ATOM 5970 C C . VAL C 1 76 ? 176.791 51.448 139.613 1.00 47.41 76 VAL C C 1
ATOM 5971 O O . VAL C 1 76 ? 176.249 52.494 139.983 1.00 48.21 76 VAL C O 1
ATOM 5975 N N . ASP C 1 77 ? 177.681 51.424 138.627 1.00 48.55 77 ASP C N 1
ATOM 5976 C CA . ASP C 1 77 ? 178.159 52.683 138.060 1.00 51.13 77 ASP C CA 1
ATOM 5977 C C . ASP C 1 77 ? 177.184 53.279 137.055 1.00 51.73 77 ASP C C 1
ATOM 5978 O O . ASP C 1 77 ? 176.253 52.617 136.617 1.00 55.15 77 ASP C O 1
ATOM 5983 N N . ASN C 1 78 ? 177.409 54.540 136.708 1.00 49.07 78 ASN C N 1
ATOM 5984 C CA . ASN C 1 78 ? 176.500 55.288 135.860 1.00 47.01 78 ASN C CA 1
ATOM 5985 C C . ASN C 1 78 ? 176.214 54.640 134.519 1.00 46.37 78 ASN C C 1
ATOM 5986 O O . ASN C 1 78 ? 175.107 54.746 134.019 1.00 50.75 78 ASN C O 1
ATOM 5991 N N . LEU C 1 79 ? 177.205 53.965 133.949 1.00 45.35 79 LEU C N 1
ATOM 5992 C CA . LEU C 1 79 ? 177.021 53.227 132.708 1.00 44.82 79 LEU C CA 1
ATOM 5993 C C . LEU C 1 79 ? 175.969 52.152 132.887 1.00 45.10 79 LEU C C 1
ATOM 5994 O O . LEU C 1 79 ? 175.045 52.039 132.090 1.00 45.37 79 LEU C O 1
ATOM 5999 N N . ALA C 1 80 ? 176.120 51.372 133.950 1.00 48.35 80 ALA C N 1
ATOM 6000 C CA . ALA C 1 80 ? 175.194 50.293 134.266 1.00 45.84 80 ALA C CA 1
ATOM 6001 C C . ALA C 1 80 ? 173.811 50.796 134.636 1.00 46.75 80 ALA C C 1
ATOM 6002 O O . ALA C 1 80 ? 172.836 50.104 134.428 1.00 47.56 80 ALA C O 1
ATOM 6004 N N . VAL C 1 81 ? 173.720 51.996 135.185 1.00 47.33 81 VAL C N 1
ATOM 6005 C CA . VAL C 1 81 ? 172.419 52.558 135.496 1.00 48.63 81 VAL C CA 1
ATOM 6006 C C . VAL C 1 81 ? 171.629 52.781 134.215 1.00 54.80 81 VAL C C 1
ATOM 6007 O O . VAL C 1 81 ? 170.492 52.350 134.112 1.00 58.08 81 VAL C O 1
ATOM 6011 N N . VAL C 1 82 ? 172.249 53.424 133.228 1.00 53.44 82 VAL C N 1
ATOM 6012 C CA . VAL C 1 82 ? 171.601 53.726 131.955 1.00 48.34 82 VAL C CA 1
ATOM 6013 C C . VAL C 1 82 ? 171.328 52.467 131.107 1.00 47.83 82 VAL C C 1
ATOM 6014 O O . VAL C 1 82 ? 170.341 52.404 130.393 1.00 48.43 82 VAL C O 1
ATOM 6018 N N . MET C 1 83 ? 172.183 51.457 131.208 1.00 46.89 83 MET C N 1
ATOM 6019 C CA . MET C 1 83 ? 171.892 50.145 130.621 1.00 46.66 83 MET C CA 1
ATOM 6020 C C . MET C 1 83 ? 170.590 49.544 131.131 1.00 52.10 83 MET C C 1
ATOM 6021 O O . MET C 1 83 ? 169.895 48.845 130.408 1.00 51.89 83 MET C O 1
ATOM 6026 N N . GLY C 1 84 ? 170.284 49.798 132.394 1.00 48.44 84 GLY C N 1
ATOM 6027 C CA . GLY C 1 84 ? 169.159 49.165 133.045 1.00 49.59 84 GLY C CA 1
ATOM 6028 C C . GLY C 1 84 ? 167.833 49.703 132.583 1.00 50.77 84 GLY C C 1
ATOM 6029 O O . GLY C 1 84 ? 166.795 49.174 132.935 1.00 51.90 84 GLY C O 1
ATOM 6030 N N . LEU C 1 85 ? 167.879 50.768 131.794 1.00 52.73 85 LEU C N 1
ATOM 6031 C CA . LEU C 1 85 ? 166.706 51.311 131.124 1.00 51.77 85 LEU C CA 1
ATOM 6032 C C . LEU C 1 85 ? 166.060 50.258 130.224 1.00 51.86 85 LEU C C 1
ATOM 6033 O O . LEU C 1 85 ? 164.868 50.305 129.952 1.00 53.11 85 LEU C O 1
ATOM 6038 N N . HIS C 1 86 ? 166.869 49.309 129.766 1.00 50.68 86 HIS C N 1
ATOM 6039 C CA . HIS C 1 86 ? 166.408 48.215 128.939 1.00 50.75 86 HIS C CA 1
ATOM 6040 C C . HIS C 1 86 ? 166.855 46.869 129.492 1.00 50.37 86 HIS C C 1
ATOM 6041 O O . HIS C 1 86 ? 167.800 46.276 129.000 1.00 49.34 86 HIS C O 1
ATOM 6048 N N . PRO C 1 87 ? 166.133 46.368 130.499 1.00 51.43 87 PRO C N 1
ATOM 6049 C CA . PRO C 1 87 ? 166.395 45.124 131.218 1.00 51.49 87 PRO C CA 1
ATOM 6050 C C . PRO C 1 87 ? 166.707 43.914 130.340 1.00 51.03 87 PRO C C 1
ATOM 6051 O O . PRO C 1 87 ? 167.594 43.147 130.685 1.00 50.46 87 PRO C O 1
ATOM 6055 N N . ASP C 1 88 ? 166.006 43.737 129.231 1.00 51.40 88 ASP C N 1
ATOM 6056 C CA . ASP C 1 88 ? 166.250 42.566 128.395 1.00 52.76 88 ASP C CA 1
ATOM 6057 C C . ASP C 1 88 ? 167.568 42.644 127.619 1.00 49.76 88 ASP C C 1
ATOM 6058 O O . ASP C 1 88 ? 168.117 41.623 127.226 1.00 49.52 88 ASP C O 1
ATOM 6063 N N . TYR C 1 89 ? 168.077 43.847 127.405 1.00 49.00 89 TYR C N 1
ATOM 6064 C CA . TYR C 1 89 ? 169.417 43.970 126.873 1.00 47.79 89 TYR C CA 1
ATOM 6065 C C . TYR C 1 89 ? 170.451 43.905 127.994 1.00 47.21 89 TYR C C 1
ATOM 6066 O O . TYR C 1 89 ? 171.483 43.273 127.849 1.00 46.62 89 TYR C O 1
ATOM 6075 N N . PHE C 1 90 ? 170.151 44.555 129.114 1.00 47.55 90 PHE C N 1
ATOM 6076 C CA . PHE C 1 90 ? 171.055 44.626 130.253 1.00 47.15 90 PHE C CA 1
ATOM 6077 C C . PHE C 1 90 ? 171.533 43.255 130.707 1.00 47.23 90 PHE C C 1
ATOM 6078 O O . PHE C 1 90 ? 172.686 43.089 131.059 1.00 50.47 90 PHE C O 1
ATOM 6086 N N . THR C 1 91 ? 170.651 42.273 130.703 1.00 48.16 91 THR C N 1
ATOM 6087 C CA . THR C 1 91 ? 171.037 40.950 131.143 1.00 48.50 91 THR C CA 1
ATOM 6088 C C . THR C 1 91 ? 172.073 40.350 130.204 1.00 47.79 91 THR C C 1
ATOM 6089 O O . THR C 1 91 ? 173.025 39.730 130.648 1.00 47.64 91 THR C O 1
ATOM 6093 N N . SER C 1 92 ? 171.903 40.559 128.907 1.00 49.04 92 SER C N 1
ATOM 6094 C CA . SER C 1 92 ? 172.858 40.057 127.929 1.00 46.99 92 SER C CA 1
ATOM 6095 C C . SER C 1 92 ? 174.166 40.822 128.012 1.00 45.97 92 SER C C 1
ATOM 6096 O O . SER C 1 92 ? 175.230 40.250 127.870 1.00 45.74 92 SER C O 1
ATOM 6099 N N . PHE C 1 93 ? 174.072 42.123 128.246 1.00 45.52 93 PHE C N 1
ATOM 6100 C CA . PHE C 1 93 ? 175.238 42.946 128.477 1.00 44.72 93 PHE C CA 1
ATOM 6101 C C . PHE C 1 93 ? 175.978 42.518 129.727 1.00 44.74 93 PHE C C 1
ATOM 6102 O O . PHE C 1 93 ? 177.186 42.422 129.709 1.00 46.64 93 PHE C O 1
ATOM 6110 N N . TRP C 1 94 ? 175.262 42.263 130.815 1.00 45.38 94 TRP C N 1
ATOM 6111 C CA . TRP C 1 94 ? 175.925 41.938 132.063 1.00 45.53 94 TRP C CA 1
ATOM 6112 C C . TRP C 1 94 ? 176.682 40.624 132.008 1.00 45.77 94 TRP C C 1
ATOM 6113 O O . TRP C 1 94 ? 177.776 40.530 132.534 1.00 45.57 94 TRP C O 1
ATOM 6124 N N . ARG C 1 95 ? 176.096 39.607 131.390 1.00 46.38 95 ARG C N 1
ATOM 6125 C CA . ARG C 1 95 ? 176.766 38.321 131.260 1.00 46.86 95 ARG C CA 1
ATOM 6126 C C . ARG C 1 95 ? 178.127 38.430 130.591 1.00 46.99 95 ARG C C 1
ATOM 6127 O O . ARG C 1 95 ? 179.095 37.836 131.049 1.00 51.67 95 ARG C O 1
ATOM 6135 N N . LEU C 1 96 ? 178.207 39.187 129.510 1.00 46.23 96 LEU C N 1
ATOM 6136 C CA . LEU C 1 96 ? 179.457 39.274 128.787 1.00 46.44 96 LEU C CA 1
ATOM 6137 C C . LEU C 1 96 ? 180.475 40.035 129.605 1.00 48.64 96 LEU C C 1
ATOM 6138 O O . LEU C 1 96 ? 181.599 39.588 129.772 1.00 54.12 96 LEU C O 1
ATOM 6143 N N . HIS C 1 97 ? 180.064 41.185 130.116 1.00 44.89 97 HIS C N 1
ATOM 6144 C CA . HIS C 1 97 ? 180.911 42.002 130.947 1.00 44.48 97 HIS C CA 1
ATOM 6145 C C . HIS C 1 97 ? 181.497 41.184 132.090 1.00 45.47 97 HIS C C 1
ATOM 6146 O O . HIS C 1 97 ? 182.682 41.265 132.386 1.00 46.39 97 HIS C O 1
ATOM 6153 N N . TYR C 1 98 ? 180.662 40.374 132.721 1.00 46.93 98 TYR C N 1
ATOM 6154 C CA . TYR C 1 98 ? 181.106 39.540 133.826 1.00 47.21 98 TYR C CA 1
ATOM 6155 C C . TYR C 1 98 ? 182.063 38.437 133.362 1.00 48.91 98 TYR C C 1
ATOM 6156 O O . TYR C 1 98 ? 183.019 38.112 134.051 1.00 51.89 98 TYR C O 1
ATOM 6165 N N . LEU C 1 99 ? 181.814 37.865 132.192 1.00 49.25 99 LEU C N 1
ATOM 6166 C CA . LEU C 1 99 ? 182.726 36.878 131.629 1.00 50.21 99 LEU C CA 1
ATOM 6167 C C . LEU C 1 99 ? 184.086 37.486 131.295 1.00 53.99 99 LEU C C 1
ATOM 6168 O O . LEU C 1 99 ? 185.126 36.903 131.586 1.00 57.35 99 LEU C O 1
ATOM 6173 N N . LEU C 1 100 ? 184.071 38.662 130.682 1.00 49.66 100 LEU C N 1
ATOM 6174 C CA . LEU C 1 100 ? 185.294 39.269 130.193 1.00 48.58 100 LEU C CA 1
ATOM 6175 C C . LEU C 1 100 ? 186.135 39.812 131.315 1.00 48.51 100 LEU C C 1
ATOM 6176 O O . LEU C 1 100 ? 187.349 39.874 131.208 1.00 52.23 100 LEU C O 1
ATOM 6181 N N . LEU C 1 101 ? 185.501 40.212 132.404 1.00 49.47 101 LEU C N 1
ATOM 6182 C CA . LEU C 1 101 ? 186.230 40.985 133.386 1.00 50.95 101 LEU C CA 1
ATOM 6183 C C . LEU C 1 101 ? 186.178 40.426 134.789 1.00 51.39 101 LEU C C 1
ATOM 6184 O O . LEU C 1 101 ? 186.777 40.996 135.690 1.00 62.17 101 LEU C O 1
ATOM 6189 N N . HIS C 1 102 ? 185.488 39.316 134.997 1.00 50.69 102 HIS C N 1
ATOM 6190 C CA . HIS C 1 102 ? 185.377 38.778 136.350 1.00 53.97 102 HIS C CA 1
ATOM 6191 C C . HIS C 1 102 ? 185.319 37.260 136.379 1.00 54.54 102 HIS C C 1
ATOM 6192 O O . HIS C 1 102 ? 184.839 36.669 137.339 1.00 58.10 102 HIS C O 1
ATOM 6199 N N . THR C 1 103 ? 185.842 36.643 135.327 1.00 56.78 103 THR C N 1
ATOM 6200 C CA . THR C 1 103 ? 185.812 35.199 135.154 1.00 59.11 103 THR C CA 1
ATOM 6201 C C . THR C 1 103 ? 187.149 34.717 134.620 1.00 69.95 103 THR C C 1
ATOM 6202 O O . THR C 1 103 ? 187.650 35.246 133.630 1.00 71.83 103 THR C O 1
ATOM 6206 N N . ASP C 1 104 ? 187.723 33.715 135.278 1.00 75.22 104 ASP C N 1
ATOM 6207 C CA . ASP C 1 104 ? 188.969 33.110 134.826 1.00 78.01 104 ASP C CA 1
ATOM 6208 C C . ASP C 1 104 ? 188.898 32.714 133.360 1.00 75.65 104 ASP C C 1
ATOM 6209 O O . ASP C 1 104 ? 187.976 32.021 132.938 1.00 75.72 104 ASP C O 1
ATOM 6214 N N . GLY C 1 105 ? 189.868 33.203 132.593 1.00 74.45 105 GLY C N 1
ATOM 6215 C CA . GLY C 1 105 ? 190.006 32.901 131.182 1.00 67.89 105 GLY C CA 1
ATOM 6216 C C . GLY C 1 105 ? 191.484 32.749 130.917 1.00 66.36 105 GLY C C 1
ATOM 6217 O O . GLY C 1 105 ? 192.262 32.695 131.865 1.00 66.58 105 GLY C O 1
ATOM 6218 N N . PRO C 1 106 ? 191.885 32.664 129.641 1.00 64.44 106 PRO C N 1
ATOM 6219 C CA . PRO C 1 106 ? 193.310 32.523 129.332 1.00 67.09 106 PRO C CA 1
ATOM 6220 C C . PRO C 1 106 ? 194.167 33.692 129.844 1.00 70.39 106 PRO C C 1
ATOM 6221 O O . PRO C 1 106 ? 195.183 33.427 130.483 1.00 72.82 106 PRO C O 1
ATOM 6225 N N . LEU C 1 107 ? 193.757 34.938 129.593 1.00 66.70 107 LEU C N 1
ATOM 6226 C CA . LEU C 1 107 ? 194.517 36.119 130.022 1.00 59.24 107 LEU C CA 1
ATOM 6227 C C . LEU C 1 107 ? 194.282 36.498 131.474 1.00 57.27 107 LEU C C 1
ATOM 6228 O O . LEU C 1 107 ? 193.153 36.545 131.928 1.00 57.80 107 LEU C O 1
ATOM 6233 N N . ALA C 1 108 ? 195.364 36.794 132.186 1.00 60.89 108 ALA C N 1
ATOM 6234 C CA . ALA C 1 108 ? 195.290 37.235 133.576 1.00 57.35 108 ALA C CA 1
ATOM 6235 C C . ALA C 1 108 ? 194.473 38.506 133.716 1.00 55.27 108 ALA C C 1
ATOM 6236 O O . ALA C 1 108 ? 194.394 39.312 132.801 1.00 54.09 108 ALA C O 1
ATOM 6238 N N . SER C 1 109 ? 193.888 38.684 134.889 1.00 57.99 109 SER C N 1
ATOM 6239 C CA . SER C 1 109 ? 192.956 39.772 135.148 1.00 53.16 109 SER C CA 1
ATOM 6240 C C . SER C 1 109 ? 193.522 41.142 134.827 1.00 52.62 109 SER C C 1
ATOM 6241 O O . SER C 1 109 ? 192.838 41.971 134.253 1.00 52.77 109 SER C O 1
ATOM 6244 N N . SER C 1 110 ? 194.773 41.376 135.194 1.00 55.90 110 SER C N 1
ATOM 6245 C CA . SER C 1 110 ? 195.387 42.679 134.996 1.00 51.47 110 SER C CA 1
ATOM 6246 C C . SER C 1 110 ? 195.649 42.973 133.526 1.00 51.04 110 SER C C 1
ATOM 6247 O O . SER C 1 110 ? 195.620 44.123 133.112 1.00 52.24 110 SER C O 1
ATOM 6250 N N . TRP C 1 111 ? 195.909 41.939 132.739 1.00 52.30 111 TRP C N 1
ATOM 6251 C CA . TRP C 1 111 ? 196.114 42.120 131.308 1.00 51.80 111 TRP C CA 1
ATOM 6252 C C . TRP C 1 111 ? 194.802 42.502 130.648 1.00 50.28 111 TRP C C 1
ATOM 6253 O O . TRP C 1 111 ? 194.764 43.320 129.743 1.00 49.22 111 TRP C O 1
ATOM 6264 N N . ARG C 1 112 ? 193.718 41.914 131.125 1.00 50.70 112 ARG C N 1
ATOM 6265 C CA . ARG C 1 112 ? 192.408 42.213 130.588 1.00 49.07 112 ARG C CA 1
ATOM 6266 C C . ARG C 1 112 ? 191.993 43.649 130.889 1.00 47.42 112 ARG C C 1
ATOM 6267 O O . ARG C 1 112 ? 191.404 44.310 130.045 1.00 46.32 112 ARG C O 1
ATOM 6275 N N . HIS C 1 113 ? 192.318 44.144 132.074 1.00 47.39 113 HIS C N 1
ATOM 6276 C CA . HIS C 1 113 ? 192.029 45.531 132.402 1.00 46.05 113 HIS C CA 1
ATOM 6277 C C . HIS C 1 113 ? 192.917 46.488 131.640 1.00 45.62 113 HIS C C 1
ATOM 6278 O O . HIS C 1 113 ? 192.478 47.565 131.254 1.00 44.53 113 HIS C O 1
ATOM 6285 N N . TYR C 1 114 ? 194.162 46.087 131.399 1.00 46.99 114 TYR C N 1
ATOM 6286 C CA . TYR C 1 114 ? 195.070 46.925 130.634 1.00 46.45 114 TYR C CA 1
ATOM 6287 C C . TYR C 1 114 ? 194.702 46.972 129.161 1.00 45.95 114 TYR C C 1
ATOM 6288 O O . TYR C 1 114 ? 194.819 48.010 128.531 1.00 45.36 114 TYR C O 1
ATOM 6297 N N . ILE C 1 115 ? 194.260 45.844 128.618 1.00 46.43 115 ILE C N 1
ATOM 6298 C CA . ILE C 1 115 ? 193.799 45.774 127.236 1.00 46.04 115 ILE C CA 1
ATOM 6299 C C . ILE C 1 115 ? 192.587 46.677 127.043 1.00 45.41 115 ILE C C 1
ATOM 6300 O O . ILE C 1 115 ? 192.478 47.378 126.039 1.00 47.48 115 ILE C O 1
ATOM 6305 N N . ALA C 1 116 ? 191.699 46.689 128.029 1.00 44.27 116 ALA C N 1
ATOM 6306 C CA . ALA C 1 116 ? 190.553 47.584 128.019 1.00 43.27 116 ALA C CA 1
ATOM 6307 C C . ALA C 1 116 ? 190.927 49.071 128.055 1.00 43.26 116 ALA C C 1
ATOM 6308 O O . ALA C 1 116 ? 190.199 49.901 127.537 1.00 47.15 116 ALA C O 1
ATOM 6310 N N . ILE C 1 117 ? 192.043 49.405 128.693 1.00 43.66 117 ILE C N 1
ATOM 6311 C CA . ILE C 1 117 ? 192.545 50.776 128.726 1.00 43.88 117 ILE C CA 1
ATOM 6312 C C . ILE C 1 117 ? 193.043 51.192 127.341 1.00 44.36 117 ILE C C 1
ATOM 6313 O O . ILE C 1 117 ? 192.761 52.283 126.868 1.00 45.69 117 ILE C O 1
ATOM 6318 N N . MET C 1 118 ? 193.784 50.305 126.694 1.00 44.88 118 MET C N 1
ATOM 6319 C CA . MET C 1 118 ? 194.255 50.552 125.349 1.00 45.51 118 MET C CA 1
ATOM 6320 C C . MET C 1 118 ? 193.095 50.785 124.403 1.00 45.11 118 MET C C 1
ATOM 6321 O O . MET C 1 118 ? 193.164 51.639 123.538 1.00 50.68 118 MET C O 1
ATOM 6326 N N . ALA C 1 119 ? 192.027 50.023 124.577 1.00 44.46 119 ALA C N 1
ATOM 6327 C CA . ALA C 1 119 ? 190.870 50.117 123.702 1.00 44.15 119 ALA C CA 1
ATOM 6328 C C . ALA C 1 119 ? 190.120 51.423 123.890 1.00 43.86 119 ALA C C 1
ATOM 6329 O O . ALA C 1 119 ? 189.769 52.087 122.919 1.00 47.33 119 ALA C O 1
ATOM 6331 N N . ALA C 1 120 ? 189.871 51.793 125.139 1.00 43.48 120 ALA C N 1
ATOM 6332 C CA . ALA C 1 120 ? 189.109 52.993 125.434 1.00 43.37 120 ALA C CA 1
ATOM 6333 C C . ALA C 1 120 ? 189.905 54.244 125.112 1.00 44.03 120 ALA C C 1
ATOM 6334 O O . ALA C 1 120 ? 189.345 55.294 124.853 1.00 44.26 120 ALA C O 1
ATOM 6336 N N . ALA C 1 121 ? 191.222 54.123 125.112 1.00 45.94 121 ALA C N 1
ATOM 6337 C CA . ALA C 1 121 ? 192.075 55.255 124.797 1.00 45.32 121 ALA C CA 1
ATOM 6338 C C . ALA C 1 121 ? 191.955 55.664 123.331 1.00 45.88 121 ALA C C 1
ATOM 6339 O O . ALA C 1 121 ? 192.150 56.819 123.003 1.00 48.25 121 ALA C O 1
ATOM 6341 N N . ARG C 1 122 ? 191.619 54.728 122.452 1.00 45.72 122 ARG C N 1
ATOM 6342 C CA . ARG C 1 122 ? 191.419 55.053 121.050 1.00 46.31 122 ARG C CA 1
ATOM 6343 C C . ARG C 1 122 ? 190.387 56.153 120.866 1.00 46.35 122 ARG C C 1
ATOM 6344 O O . ARG C 1 122 ? 190.453 56.908 119.918 1.00 47.16 122 ARG C O 1
ATOM 6352 N N . HIS C 1 123 ? 189.426 56.247 121.772 1.00 45.65 123 HIS C N 1
ATOM 6353 C CA . HIS C 1 123 ? 188.402 57.278 121.675 1.00 45.86 123 HIS C CA 1
ATOM 6354 C C . HIS C 1 123 ? 188.467 58.307 122.789 1.00 46.05 123 HIS C C 1
ATOM 6355 O O . HIS C 1 123 ? 187.499 59.001 123.034 1.00 46.17 123 HIS C O 1
ATOM 6362 N N . GLN C 1 124 ? 189.604 58.400 123.463 1.00 48.77 124 GLN C N 1
ATOM 6363 C CA . GLN C 1 124 ? 189.807 59.440 124.457 1.00 51.92 124 GLN C CA 1
ATOM 6364 C C . GLN C 1 124 ? 188.726 59.397 125.541 1.00 48.99 124 GLN C C 1
ATOM 6365 O O . GLN C 1 124 ? 188.312 60.429 126.047 1.00 50.49 124 GLN C O 1
ATOM 6371 N N . CYS C 1 125 ? 188.284 58.189 125.883 1.00 45.12 125 CYS C N 1
ATOM 6372 C CA . CYS C 1 125 ? 187.173 57.953 126.804 1.00 44.64 125 CYS C CA 1
ATOM 6373 C C . CYS C 1 125 ? 187.623 57.793 128.260 1.00 44.45 125 CYS C C 1
ATOM 6374 O O . CYS C 1 125 ? 187.960 56.698 128.679 1.00 43.92 125 CYS C O 1
ATOM 6377 N N . SER C 1 126 ? 187.598 58.874 129.035 1.00 45.02 126 SER C N 1
ATOM 6378 C CA . SER C 1 126 ? 188.105 58.836 130.409 1.00 45.03 126 SER C CA 1
ATOM 6379 C C . SER C 1 126 ? 187.270 57.979 131.344 1.00 44.48 126 SER C C 1
ATOM 6380 O O . SER C 1 126 ? 187.789 57.444 132.319 1.00 49.89 126 SER C O 1
ATOM 6383 N N . TYR C 1 127 ? 185.980 57.865 131.062 1.00 44.35 127 TYR C N 1
ATOM 6384 C CA . TYR C 1 127 ? 185.107 57.104 131.927 1.00 44.05 127 TYR C CA 1
ATOM 6385 C C . TYR C 1 127 ? 185.626 55.696 132.083 1.00 43.39 127 TYR C C 1
ATOM 6386 O O . TYR C 1 127 ? 185.700 55.160 133.179 1.00 43.33 127 TYR C O 1
ATOM 6395 N N . LEU C 1 128 ? 185.997 55.118 130.956 1.00 43.06 128 LEU C N 1
ATOM 6396 C CA . LEU C 1 128 ? 186.339 53.724 130.860 1.00 42.61 128 LEU C CA 1
ATOM 6397 C C . LEU C 1 128 ? 187.813 53.499 131.144 1.00 42.79 128 LEU C C 1
ATOM 6398 O O . LEU C 1 128 ? 188.193 52.466 131.668 1.00 42.58 128 LEU C O 1
ATOM 6403 N N . VAL C 1 129 ? 188.649 54.469 130.803 1.00 43.12 129 VAL C N 1
ATOM 6404 C CA . VAL C 1 129 ? 190.064 54.355 131.103 1.00 43.41 129 VAL C CA 1
ATOM 6405 C C . VAL C 1 129 ? 190.300 54.470 132.599 1.00 45.10 129 VAL C C 1
ATOM 6406 O O . VAL C 1 129 ? 191.050 53.684 133.167 1.00 50.08 129 VAL C O 1
ATOM 6410 N N . GLY C 1 130 ? 189.660 55.449 133.233 1.00 43.80 130 GLY C N 1
ATOM 6411 C CA . GLY C 1 130 ? 189.800 55.663 134.666 1.00 44.11 130 GLY C CA 1
ATOM 6412 C C . GLY C 1 130 ? 189.238 54.522 135.486 1.00 43.78 130 GLY C C 1
ATOM 6413 O O . GLY C 1 130 ? 189.812 54.105 136.480 1.00 43.99 130 GLY C O 1
ATOM 6414 N N . SER C 1 131 ? 188.097 54.024 135.046 1.00 43.40 131 SER C N 1
ATOM 6415 C CA . SER C 1 131 ? 187.484 52.835 135.593 1.00 43.19 131 SER C CA 1
ATOM 6416 C C . SER C 1 131 ? 188.415 51.632 135.514 1.00 43.07 131 SER C C 1
ATOM 6417 O O . SER C 1 131 ? 188.558 50.888 136.470 1.00 43.26 131 SER C O 1
ATOM 6420 N N . HIS C 1 132 ? 189.071 51.448 134.381 1.00 44.12 132 HIS C N 1
ATOM 6421 C CA . HIS C 1 132 ? 189.923 50.284 134.212 1.00 43.02 132 HIS C CA 1
ATOM 6422 C C . HIS C 1 132 ? 191.312 50.448 134.814 1.00 43.52 132 HIS C C 1
ATOM 6423 O O . HIS C 1 132 ? 191.936 49.465 135.186 1.00 43.92 132 HIS C O 1
ATOM 6430 N N . MET C 1 133 ? 191.781 51.685 134.926 1.00 43.75 133 MET C N 1
ATOM 6431 C CA . MET C 1 133 ? 193.031 51.954 135.611 1.00 44.35 133 MET C CA 1
ATOM 6432 C C . MET C 1 133 ? 192.889 51.587 137.065 1.00 44.56 133 MET C C 1
ATOM 6433 O O . MET C 1 133 ? 193.784 50.991 137.648 1.00 45.03 133 MET C O 1
ATOM 6438 N N . ALA C 1 134 ? 191.750 51.931 137.649 1.00 45.37 134 ALA C N 1
ATOM 6439 C CA . ALA C 1 134 ? 191.520 51.651 139.057 1.00 44.71 134 ALA C CA 1
ATOM 6440 C C . ALA C 1 134 ? 191.392 50.162 139.288 1.00 44.71 134 ALA C C 1
ATOM 6441 O O . ALA C 1 134 ? 191.927 49.660 140.249 1.00 46.49 134 ALA C O 1
ATOM 6443 N N . GLU C 1 135 ? 190.704 49.458 138.394 1.00 45.29 135 GLU C N 1
ATOM 6444 C CA . GLU C 1 135 ? 190.536 48.012 138.512 1.00 45.01 135 GLU C CA 1
ATOM 6445 C C . GLU C 1 135 ? 191.810 47.246 138.214 1.00 46.03 135 GLU C C 1
ATOM 6446 O O . GLU C 1 135 ? 192.020 46.175 138.750 1.00 50.10 135 GLU C O 1
ATOM 6452 N N . PHE C 1 136 ? 192.640 47.786 137.332 1.00 45.85 136 PHE C N 1
ATOM 6453 C CA . PHE C 1 136 ? 193.958 47.221 137.037 1.00 46.94 136 PHE C CA 1
ATOM 6454 C C . PHE C 1 136 ? 194.818 47.265 138.286 1.00 50.63 136 PHE C C 1
ATOM 6455 O O . PHE C 1 136 ? 195.543 46.325 138.589 1.00 52.71 136 PHE C O 1
ATOM 6463 N N . LEU C 1 137 ? 194.713 48.366 139.022 1.00 50.11 137 LEU C N 1
ATOM 6464 C CA . LEU C 1 137 ? 195.456 48.539 140.254 1.00 47.86 137 LEU C CA 1
ATOM 6465 C C . LEU C 1 137 ? 194.957 47.647 141.380 1.00 48.47 137 LEU C C 1
ATOM 6466 O O . LEU C 1 137 ? 195.775 47.079 142.075 1.00 49.58 137 LEU C O 1
ATOM 6471 N N . GLN C 1 138 ? 193.638 47.500 141.564 1.00 50.53 138 GLN C N 1
ATOM 6472 C CA . GLN C 1 138 ? 193.119 46.659 142.655 1.00 48.47 138 GLN C CA 1
ATOM 6473 C C . GLN C 1 138 ? 193.328 45.189 142.404 1.00 49.58 138 GLN C C 1
ATOM 6474 O O . GLN C 1 138 ? 193.085 44.379 143.279 1.00 53.07 138 GLN C O 1
ATOM 6480 N N . THR C 1 139 ? 193.740 44.823 141.204 1.00 51.04 139 THR C N 1
ATOM 6481 C CA . THR C 1 139 ? 193.840 43.412 140.894 1.00 51.10 139 THR C CA 1
ATOM 6482 C C . THR C 1 139 ? 195.288 42.937 140.714 1.00 52.33 139 THR C C 1
ATOM 6483 O O . THR C 1 139 ? 195.530 41.820 140.271 1.00 53.50 139 THR C O 1
ATOM 6487 N N . GLY C 1 140 ? 196.245 43.783 141.076 1.00 52.27 140 GLY C N 1
ATOM 6488 C CA . GLY C 1 140 ? 197.633 43.380 141.116 1.00 53.61 140 GLY C CA 1
ATOM 6489 C C . GLY C 1 140 ? 198.483 43.873 139.967 1.00 53.55 140 GLY C C 1
ATOM 6490 O O . GLY C 1 140 ? 199.640 43.480 139.833 1.00 54.76 140 GLY C O 1
ATOM 6491 N N . GLY C 1 141 ? 197.916 44.735 139.136 1.00 52.20 141 GLY C N 1
ATOM 6492 C CA . GLY C 1 141 ? 198.658 45.289 138.034 1.00 52.07 141 GLY C CA 1
ATOM 6493 C C . GLY C 1 141 ? 199.876 46.064 138.479 1.00 52.49 141 GLY C C 1
ATOM 6494 O O . GLY C 1 141 ? 199.848 46.737 139.498 1.00 52.13 141 GLY C O 1
ATOM 6495 N N . ASP C 1 142 ? 200.950 45.948 137.707 1.00 53.36 142 ASP C N 1
ATOM 6496 C CA . ASP C 1 142 ? 202.165 46.727 137.903 1.00 53.86 142 ASP C CA 1
ATOM 6497 C C . ASP C 1 142 ? 201.837 48.178 137.619 1.00 52.43 142 ASP C C 1
ATOM 6498 O O . ASP C 1 142 ? 201.488 48.512 136.512 1.00 51.67 142 ASP C O 1
ATOM 6503 N N . PRO C 1 143 ? 201.934 49.048 138.633 1.00 52.11 143 PRO C N 1
ATOM 6504 C CA . PRO C 1 143 ? 201.515 50.440 138.467 1.00 50.85 143 PRO C CA 1
ATOM 6505 C C . PRO C 1 143 ? 202.322 51.177 137.420 1.00 50.98 143 PRO C C 1
ATOM 6506 O O . PRO C 1 143 ? 201.874 52.203 136.943 1.00 50.25 143 PRO C O 1
ATOM 6510 N N . GLU C 1 144 ? 203.491 50.657 137.066 1.00 52.86 144 GLU C N 1
ATOM 6511 C CA . GLU C 1 144 ? 204.378 51.347 136.140 1.00 52.75 144 GLU C CA 1
ATOM 6512 C C . GLU C 1 144 ? 203.792 51.388 134.751 1.00 52.02 144 GLU C C 1
ATOM 6513 O O . GLU C 1 144 ? 204.057 52.313 134.003 1.00 52.31 144 GLU C O 1
ATOM 6519 N N . TRP C 1 145 ? 202.972 50.399 134.419 1.00 51.55 145 TRP C N 1
ATOM 6520 C CA . TRP C 1 145 ? 202.343 50.351 133.119 1.00 50.73 145 TRP C CA 1
ATOM 6521 C C . TRP C 1 145 ? 201.412 51.524 132.904 1.00 49.75 145 TRP C C 1
ATOM 6522 O O . TRP C 1 145 ? 201.064 51.840 131.783 1.00 50.26 145 TRP C O 1
ATOM 6533 N N . LEU C 1 146 ? 200.980 52.165 133.975 1.00 49.33 146 LEU C N 1
ATOM 6534 C CA . LEU C 1 146 ? 200.037 53.261 133.826 1.00 49.48 146 LEU C CA 1
ATOM 6535 C C . LEU C 1 146 ? 200.754 54.545 133.437 1.00 50.70 146 LEU C C 1
ATOM 6536 O O . LEU C 1 146 ? 200.122 55.555 133.136 1.00 49.15 146 LEU C O 1
ATOM 6541 N N . LEU C 1 147 ? 202.079 54.492 133.417 1.00 53.96 147 LEU C N 1
ATOM 6542 C CA . LEU C 1 147 ? 202.874 55.618 132.961 1.00 53.71 147 LEU C CA 1
ATOM 6543 C C . LEU C 1 147 ? 202.831 55.716 131.443 1.00 58.26 147 LEU C C 1
ATOM 6544 O O . LEU C 1 147 ? 203.215 56.730 130.868 1.00 68.13 147 LEU C O 1
ATOM 6549 N N . GLY C 1 148 ? 202.348 54.663 130.792 1.00 54.11 148 GLY C N 1
ATOM 6550 C CA . GLY C 1 148 ? 202.210 54.673 129.354 1.00 51.37 148 GLY C CA 1
ATOM 6551 C C . GLY C 1 148 ? 202.540 53.331 128.747 1.00 55.02 148 GLY C C 1
ATOM 6552 O O . GLY C 1 148 ? 203.113 52.472 129.401 1.00 53.61 148 GLY C O 1
ATOM 6553 N N . LEU C 1 149 ? 202.182 53.165 127.479 1.00 56.63 149 LEU C N 1
ATOM 6554 C CA . LEU C 1 149 ? 202.324 51.896 126.774 1.00 52.67 149 LEU C CA 1
ATOM 6555 C C . LEU C 1 149 ? 203.752 51.396 126.726 1.00 57.39 149 LEU C C 1
ATOM 6556 O O . LEU C 1 149 ? 203.999 50.202 126.819 1.00 60.42 149 LEU C O 1
ATOM 6561 N N . HIS C 1 150 ? 204.691 52.320 126.570 1.00 57.07 150 HIS C N 1
ATOM 6562 C CA . HIS C 1 150 ? 206.106 51.985 126.459 1.00 60.09 150 HIS C CA 1
ATOM 6563 C C . HIS C 1 150 ? 206.644 51.244 127.681 1.00 58.67 150 HIS C C 1
ATOM 6564 O O . HIS C 1 150 ? 207.716 50.659 127.624 1.00 62.58 150 HIS C O 1
ATOM 6571 N N . ARG C 1 151 ? 205.909 51.267 128.785 1.00 55.43 151 ARG C N 1
ATOM 6572 C CA . ARG C 1 151 ? 206.314 50.521 129.963 1.00 55.67 151 ARG C CA 1
ATOM 6573 C C . ARG C 1 151 ? 205.649 49.153 130.053 1.00 55.02 151 ARG C C 1
ATOM 6574 O O . ARG C 1 151 ? 206.001 48.354 130.909 1.00 58.03 151 ARG C O 1
ATOM 6582 N N . ALA C 1 152 ? 204.699 48.887 129.163 1.00 54.15 152 ALA C N 1
ATOM 6583 C CA . ALA C 1 152 ? 204.016 47.599 129.108 1.00 53.77 152 ALA C CA 1
ATOM 6584 C C . ALA C 1 152 ? 204.802 46.585 128.271 1.00 57.40 152 ALA C C 1
ATOM 6585 O O . ALA C 1 152 ? 205.566 46.972 127.394 1.00 62.39 152 ALA C O 1
ATOM 6587 N N . PRO C 1 153 ? 204.607 45.280 128.526 1.00 57.36 153 PRO C N 1
ATOM 6588 C CA . PRO C 1 153 ? 205.351 44.235 127.815 1.00 57.86 153 PRO C CA 1
ATOM 6589 C C . PRO C 1 153 ? 205.178 44.290 126.311 1.00 58.25 153 PRO C C 1
ATOM 6590 O O . PRO C 1 153 ? 204.192 44.828 125.833 1.00 56.80 153 PRO C O 1
ATOM 6594 N N . GLU C 1 154 ? 206.127 43.718 125.579 1.00 63.73 154 GLU C N 1
ATOM 6595 C CA . GLU C 1 154 ? 206.044 43.653 124.127 1.00 64.47 154 GLU C CA 1
ATOM 6596 C C . GLU C 1 154 ? 204.760 42.979 123.644 1.00 62.63 154 GLU C C 1
ATOM 6597 O O . GLU C 1 154 ? 204.112 43.458 122.723 1.00 58.68 154 GLU C O 1
ATOM 6603 N N . LYS C 1 155 ? 204.392 41.874 124.277 1.00 58.54 155 LYS C N 1
ATOM 6604 C CA . LYS C 1 155 ? 203.229 41.116 123.857 1.00 57.82 155 LYS C CA 1
ATOM 6605 C C . LYS C 1 155 ? 201.968 41.961 123.836 1.00 56.37 155 LYS C C 1
ATOM 6606 O O . LYS C 1 155 ? 201.093 41.753 123.010 1.00 58.04 155 LYS C O 1
ATOM 6612 N N . LEU C 1 156 ? 201.883 42.923 124.744 1.00 57.91 156 LEU C N 1
ATOM 6613 C CA . LEU C 1 156 ? 200.742 43.820 124.815 1.00 52.91 156 LEU C CA 1
ATOM 6614 C C . LEU C 1 156 ? 200.886 44.970 123.832 1.00 52.88 156 LEU C C 1
ATOM 6615 O O . LEU C 1 156 ? 199.919 45.412 123.241 1.00 51.94 156 LEU C O 1
ATOM 6620 N N . ARG C 1 157 ? 202.103 45.460 123.665 1.00 54.13 157 ARG C N 1
ATOM 6621 C CA . ARG C 1 157 ? 202.357 46.535 122.723 1.00 54.50 157 ARG C CA 1
ATOM 6622 C C . ARG C 1 157 ? 202.052 46.141 121.269 1.00 57.25 157 ARG C C 1
ATOM 6623 O O . ARG C 1 157 ? 201.673 46.977 120.458 1.00 54.83 157 ARG C O 1
ATOM 6631 N N . LYS C 1 158 ? 202.216 44.862 120.951 1.00 60.53 158 LYS C N 1
ATOM 6632 C CA . LYS C 1 158 ? 201.988 44.350 119.604 1.00 56.70 158 LYS C CA 1
ATOM 6633 C C . LYS C 1 158 ? 200.520 44.407 119.201 1.00 55.19 158 LYS C C 1
ATOM 6634 O O . LYS C 1 158 ? 200.161 44.188 118.051 1.00 58.56 158 LYS C O 1
ATOM 6640 N N . LEU C 1 159 ? 199.674 44.725 120.161 1.00 53.54 159 LEU C N 1
ATOM 6641 C CA . LEU C 1 159 ? 198.241 44.694 119.977 1.00 52.18 159 LEU C CA 1
ATOM 6642 C C . LEU C 1 159 ? 197.726 46.047 119.524 1.00 51.46 159 LEU C C 1
ATOM 6643 O O . LEU C 1 159 ? 196.557 46.195 119.233 1.00 50.51 159 LEU C O 1
ATOM 6648 N N . SER C 1 160 ? 198.610 47.033 119.443 1.00 52.10 160 SER C N 1
ATOM 6649 C CA . SER C 1 160 ? 198.216 48.398 119.120 1.00 51.64 160 SER C CA 1
ATOM 6650 C C . SER C 1 160 ? 197.710 48.578 117.709 1.00 55.05 160 SER C C 1
ATOM 6651 O O . SER C 1 160 ? 196.877 49.433 117.454 1.00 59.11 160 SER C O 1
ATOM 6654 N N . GLU C 1 161 ? 198.243 47.802 116.779 1.00 56.34 161 GLU C N 1
ATOM 6655 C CA . GLU C 1 161 ? 197.876 47.966 115.383 1.00 54.77 161 GLU C CA 1
ATOM 6656 C C . GLU C 1 161 ? 196.458 47.473 115.172 1.00 52.83 161 GLU C C 1
ATOM 6657 O O . GLU C 1 161 ? 195.623 48.187 114.640 1.00 52.86 161 GLU C O 1
ATOM 6663 N N . ILE C 1 162 ? 196.178 46.260 115.618 1.00 52.51 162 ILE C N 1
ATOM 6664 C CA . ILE C 1 162 ? 194.857 45.704 115.427 1.00 51.63 162 ILE C CA 1
ATOM 6665 C C . ILE C 1 162 ? 193.823 46.449 116.293 1.00 49.99 162 ILE C C 1
ATOM 6666 O O . ILE C 1 162 ? 192.676 46.584 115.901 1.00 49.37 162 ILE C O 1
ATOM 6671 N N . ASN C 1 163 ? 194.242 46.965 117.444 1.00 49.46 163 ASN C N 1
ATOM 6672 C CA . ASN C 1 163 ? 193.406 47.848 118.251 1.00 48.20 163 ASN C CA 1
ATOM 6673 C C . ASN C 1 163 ? 192.969 49.065 117.458 1.00 48.25 163 ASN C C 1
ATOM 6674 O O . ASN C 1 163 ? 191.795 49.367 117.358 1.00 49.56 163 ASN C O 1
ATOM 6679 N N . LYS C 1 164 ? 193.930 49.764 116.891 1.00 49.27 164 LYS C N 1
ATOM 6680 C CA . LYS C 1 164 ? 193.663 50.945 116.092 1.00 49.63 164 LYS C CA 1
ATOM 6681 C C . LYS C 1 164 ? 192.762 50.670 114.884 1.00 50.44 164 LYS C C 1
ATOM 6682 O O . LYS C 1 164 ? 191.911 51.481 114.533 1.00 49.58 164 LYS C O 1
ATOM 6688 N N . LEU C 1 165 ? 192.952 49.520 114.247 1.00 50.40 165 LEU C N 1
ATOM 6689 C CA . LEU C 1 165 ? 192.183 49.183 113.066 1.00 50.78 165 LEU C CA 1
ATOM 6690 C C . LEU C 1 165 ? 190.769 48.769 113.442 1.00 49.57 165 LEU C C 1
ATOM 6691 O O . LEU C 1 165 ? 189.810 49.243 112.857 1.00 51.95 165 LEU C O 1
ATOM 6696 N N . LEU C 1 166 ? 190.647 47.878 114.415 1.00 48.86 166 LEU C N 1
ATOM 6697 C CA . LEU C 1 166 ? 189.355 47.505 114.980 1.00 47.79 166 LEU C CA 1
ATOM 6698 C C . LEU C 1 166 ? 188.480 48.709 115.333 1.00 47.04 166 LEU C C 1
ATOM 6699 O O . LEU C 1 166 ? 187.275 48.709 115.110 1.00 46.67 166 LEU C O 1
ATOM 6704 N N . ALA C 1 167 ? 189.110 49.734 115.887 1.00 46.98 167 ALA C N 1
ATOM 6705 C CA . ALA C 1 167 ? 188.423 50.903 116.383 1.00 46.45 167 ALA C CA 1
ATOM 6706 C C . ALA C 1 167 ? 187.953 51.840 115.292 1.00 47.06 167 ALA C C 1
ATOM 6707 O O . ALA C 1 167 ? 186.920 52.478 115.422 1.00 46.74 167 ALA C O 1
ATOM 6709 N N . HIS C 1 168 ? 188.710 51.936 114.211 1.00 48.12 168 HIS C N 1
ATOM 6710 C CA . HIS C 1 168 ? 188.498 53.020 113.264 1.00 48.94 168 HIS C CA 1
ATOM 6711 C C . HIS C 1 168 ? 188.242 52.557 111.847 1.00 49.80 168 HIS C C 1
ATOM 6712 O O . HIS C 1 168 ? 187.430 53.140 111.141 1.00 50.16 168 HIS C O 1
ATOM 6719 N N . ARG C 1 169 ? 188.969 51.534 111.423 1.00 50.29 169 ARG C N 1
ATOM 6720 C CA . ARG C 1 169 ? 188.870 51.019 110.066 1.00 51.32 169 ARG C CA 1
ATOM 6721 C C . ARG C 1 169 ? 189.077 49.512 110.050 1.00 51.33 169 ARG C C 1
ATOM 6722 O O . ARG C 1 169 ? 190.095 49.038 109.583 1.00 52.35 169 ARG C O 1
ATOM 6730 N N . PRO C 1 170 ? 188.107 48.755 110.572 1.00 50.37 170 PRO C N 1
ATOM 6731 C CA . PRO C 1 170 ? 188.222 47.306 110.734 1.00 50.39 170 PRO C CA 1
ATOM 6732 C C . PRO C 1 170 ? 188.501 46.569 109.437 1.00 51.75 170 PRO C C 1
ATOM 6733 O O . PRO C 1 170 ? 189.069 45.495 109.471 1.00 52.27 170 PRO C O 1
ATOM 6737 N N . TRP C 1 171 ? 188.087 47.129 108.310 1.00 52.47 171 TRP C N 1
ATOM 6738 C CA . TRP C 1 171 ? 188.218 46.441 107.026 1.00 53.87 171 TRP C CA 1
ATOM 6739 C C . TRP C 1 171 ? 189.676 46.275 106.596 1.00 55.25 171 TRP C C 1
ATOM 6740 O O . TRP C 1 171 ? 189.998 45.359 105.852 1.00 62.84 171 TRP C O 1
ATOM 6751 N N . LEU C 1 172 ? 190.555 47.141 107.090 1.00 55.21 172 LEU C N 1
ATOM 6752 C CA . LEU C 1 172 ? 191.984 47.032 106.837 1.00 56.57 172 LEU C CA 1
ATOM 6753 C C . LEU C 1 172 ? 192.653 45.869 107.559 1.00 56.60 172 LEU C C 1
ATOM 6754 O O . LEU C 1 172 ? 193.826 45.607 107.350 1.00 57.91 172 LEU C O 1
ATOM 6759 N N . ILE C 1 173 ? 191.928 45.171 108.418 1.00 55.33 173 ILE C N 1
ATOM 6760 C CA . ILE C 1 173 ? 192.527 44.047 109.121 1.00 55.50 173 ILE C CA 1
ATOM 6761 C C . ILE C 1 173 ? 192.666 42.876 108.177 1.00 64.16 173 ILE C C 1
ATOM 6762 O O . ILE C 1 173 ? 191.723 42.495 107.491 1.00 66.93 173 ILE C O 1
ATOM 6767 N N . THR C 1 174 ? 193.854 42.303 108.160 1.00 66.51 174 THR C N 1
ATOM 6768 C CA . THR C 1 174 ? 194.159 41.241 107.240 1.00 69.42 174 THR C CA 1
ATOM 6769 C C . THR C 1 174 ? 194.976 40.171 107.936 1.00 70.32 174 THR C C 1
ATOM 6770 O O . THR C 1 174 ? 195.475 40.390 109.038 1.00 77.02 174 THR C O 1
ATOM 6774 N N . LYS C 1 175 ? 195.112 39.014 107.298 1.00 66.69 175 LYS C N 1
ATOM 6775 C CA . LYS C 1 175 ? 195.755 37.873 107.937 1.00 67.24 175 LYS C CA 1
ATOM 6776 C C . LYS C 1 175 ? 197.225 38.107 108.227 1.00 68.97 175 LYS C C 1
ATOM 6777 O O . LYS C 1 175 ? 197.839 37.350 108.964 1.00 71.88 175 LYS C O 1
ATOM 6783 N N . GLU C 1 176 ? 197.783 39.153 107.636 1.00 70.95 176 GLU C N 1
ATOM 6784 C CA . GLU C 1 176 ? 199.147 39.537 107.938 1.00 68.44 176 GLU C CA 1
ATOM 6785 C C . GLU C 1 176 ? 199.265 40.012 109.379 1.00 71.83 176 GLU C C 1
ATOM 6786 O O . GLU C 1 176 ? 200.254 39.735 110.052 1.00 76.72 176 GLU C O 1
ATOM 6792 N N . HIS C 1 177 ? 198.244 40.723 109.847 1.00 68.24 177 HIS C N 1
ATOM 6793 C CA . HIS C 1 177 ? 198.200 41.221 111.213 1.00 60.48 177 HIS C CA 1
ATOM 6794 C C . HIS C 1 177 ? 198.043 40.075 112.192 1.00 62.68 177 HIS C C 1
ATOM 6795 O O . HIS C 1 177 ? 198.606 40.099 113.281 1.00 68.38 177 HIS C O 1
ATOM 6802 N N . ILE C 1 178 ? 197.267 39.073 111.799 1.00 60.34 178 ILE C N 1
ATOM 6803 C CA . ILE C 1 178 ? 197.085 37.882 112.605 1.00 60.36 178 ILE C CA 1
ATOM 6804 C C . ILE C 1 178 ? 198.389 37.121 112.756 1.00 62.83 178 ILE C C 1
ATOM 6805 O O . ILE C 1 178 ? 198.736 36.680 113.845 1.00 64.59 178 ILE C O 1
ATOM 6810 N N . GLN C 1 179 ? 199.123 36.978 111.660 1.00 64.87 179 GLN C N 1
ATOM 6811 C CA . GLN C 1 179 ? 200.370 36.235 111.688 1.00 68.82 179 GLN C CA 1
ATOM 6812 C C . GLN C 1 179 ? 201.455 36.962 112.467 1.00 67.50 179 GLN C C 1
ATOM 6813 O O . GLN C 1 179 ? 202.279 36.336 113.125 1.00 70.45 179 GLN C O 1
ATOM 6819 N N . ALA C 1 180 ? 201.467 38.284 112.378 1.00 65.59 180 ALA C N 1
ATOM 6820 C CA . ALA C 1 180 ? 202.406 39.078 113.156 1.00 65.52 180 ALA C CA 1
ATOM 6821 C C . ALA C 1 180 ? 202.198 38.843 114.646 1.00 66.17 180 ALA C C 1
ATOM 6822 O O . ALA C 1 180 ? 203.152 38.722 115.405 1.00 68.16 180 ALA C O 1
ATOM 6824 N N . LEU C 1 181 ? 200.940 38.761 115.056 1.00 65.56 181 LEU C N 1
ATOM 6825 C CA . LEU C 1 181 ? 200.609 38.580 116.460 1.00 64.53 181 LEU C CA 1
ATOM 6826 C C . LEU C 1 181 ? 200.898 37.165 116.934 1.00 67.67 181 LEU C C 1
ATOM 6827 O O . LEU C 1 181 ? 201.471 36.966 118.002 1.00 71.45 181 LEU C O 1
ATOM 6832 N N . LEU C 1 182 ? 200.502 36.184 116.135 1.00 68.34 182 LEU C N 1
ATOM 6833 C CA . LEU C 1 182 ? 200.589 34.790 116.549 1.00 68.53 182 LEU C CA 1
ATOM 6834 C C . LEU C 1 182 ? 201.998 34.199 116.478 1.00 74.49 182 LEU C C 1
ATOM 6835 O O . LEU C 1 182 ? 202.261 33.169 117.098 1.00 76.33 182 LEU C O 1
ATOM 6840 N N . LYS C 1 183 ? 202.897 34.830 115.726 1.00 77.70 183 LYS C N 1
ATOM 6841 C CA . LYS C 1 183 ? 204.276 34.346 115.642 1.00 82.63 183 LYS C CA 1
ATOM 6842 C C . LYS C 1 183 ? 205.272 35.393 115.155 1.00 86.61 183 LYS C C 1
ATOM 6843 O O . LYS C 1 183 ? 205.674 35.385 114.000 1.00 90.35 183 LYS C O 1
ATOM 6849 N N . THR C 1 184 ? 205.664 36.285 116.059 1.00 90.01 184 THR C N 1
ATOM 6850 C CA . THR C 1 184 ? 206.708 37.280 115.816 1.00 91.59 184 THR C CA 1
ATOM 6851 C C . THR C 1 184 ? 207.024 37.967 117.134 1.00 92.01 184 THR C C 1
ATOM 6852 O O . THR C 1 184 ? 206.211 38.733 117.648 1.00 89.16 184 THR C O 1
ATOM 6856 N N . GLY C 1 185 ? 208.199 37.679 117.684 1.00 94.65 185 GLY C N 1
ATOM 6857 C CA . GLY C 1 185 ? 208.598 38.225 118.968 1.00 92.11 185 GLY C CA 1
ATOM 6858 C C . GLY C 1 185 ? 208.959 37.137 119.960 1.00 91.57 185 GLY C C 1
ATOM 6859 O O . GLY C 1 185 ? 208.697 35.957 119.727 1.00 91.66 185 GLY C O 1
ATOM 6860 N N . GLU C 1 186 ? 209.579 37.533 121.065 1.00 92.64 186 GLU C N 1
ATOM 6861 C CA . GLU C 1 186 ? 209.950 36.579 122.098 1.00 93.39 186 GLU C CA 1
ATOM 6862 C C . GLU C 1 186 ? 208.697 35.938 122.652 1.00 92.47 186 GLU C C 1
ATOM 6863 O O . GLU C 1 186 ? 208.598 34.717 122.743 1.00 93.33 186 GLU C O 1
ATOM 6865 N N . HIS C 1 187 ? 207.729 36.774 123.006 1.00 90.27 187 HIS C N 1
ATOM 6866 C CA . HIS C 1 187 ? 206.497 36.280 123.598 1.00 87.01 187 HIS C CA 1
ATOM 6867 C C . HIS C 1 187 ? 205.302 36.527 122.695 1.00 80.84 187 HIS C C 1
ATOM 6868 O O . HIS C 1 187 ? 204.990 37.651 122.296 1.00 75.88 187 HIS C O 1
ATOM 6875 N N . THR C 1 188 ? 204.628 35.429 122.405 1.00 79.14 188 THR C N 1
ATOM 6876 C CA . THR C 1 188 ? 203.759 35.324 121.263 1.00 73.79 188 THR C CA 1
ATOM 6877 C C . THR C 1 188 ? 202.355 34.990 121.724 1.00 72.10 188 THR C C 1
ATOM 6878 O O . THR C 1 188 ? 202.173 34.321 122.738 1.00 77.54 188 THR C O 1
ATOM 6882 N N . TRP C 1 189 ? 201.363 35.491 121.001 1.00 64.86 189 TRP C N 1
ATOM 6883 C CA . TRP C 1 189 ? 199.981 35.197 121.317 1.00 62.00 189 TRP C CA 1
ATOM 6884 C C . TRP C 1 189 ? 199.594 33.808 120.852 1.00 63.67 189 TRP C C 1
ATOM 6885 O O . TRP C 1 189 ? 199.862 33.437 119.719 1.00 67.02 189 TRP C O 1
ATOM 6896 N N . SER C 1 190 ? 198.963 33.032 121.718 1.00 64.43 190 SER C N 1
ATOM 6897 C CA . SER C 1 190 ? 198.290 31.844 121.246 1.00 64.72 190 SER C CA 1
ATOM 6898 C C . SER C 1 190 ? 196.982 32.328 120.651 1.00 65.91 190 SER C C 1
ATOM 6899 O O . SER C 1 190 ? 196.605 33.479 120.857 1.00 65.09 190 SER C O 1
ATOM 6902 N N . LEU C 1 191 ? 196.299 31.481 119.890 1.00 68.27 191 LEU C N 1
ATOM 6903 C CA . LEU C 1 191 ? 195.024 31.884 119.310 1.00 65.69 191 LEU C CA 1
ATOM 6904 C C . LEU C 1 191 ? 193.970 32.100 120.392 1.00 68.13 191 LEU C C 1
ATOM 6905 O O . LEU C 1 191 ? 193.251 33.094 120.369 1.00 68.00 191 LEU C O 1
ATOM 6910 N N . ALA C 1 192 ? 193.893 31.167 121.337 1.00 65.78 192 ALA C N 1
ATOM 6911 C CA . ALA C 1 192 ? 192.958 31.258 122.449 1.00 62.55 192 ALA C CA 1
ATOM 6912 C C . ALA C 1 192 ? 193.050 32.607 123.145 1.00 61.93 192 ALA C C 1
ATOM 6913 O O . ALA C 1 192 ? 192.032 33.247 123.395 1.00 60.67 192 ALA C O 1
ATOM 6915 N N . GLU C 1 193 ? 194.274 33.035 123.445 1.00 62.18 193 GLU C N 1
ATOM 6916 C CA . GLU C 1 193 ? 194.520 34.338 124.061 1.00 58.23 193 GLU C CA 1
ATOM 6917 C C . GLU C 1 193 ? 194.099 35.479 123.160 1.00 56.21 193 GLU C C 1
ATOM 6918 O O . GLU C 1 193 ? 193.477 36.424 123.598 1.00 56.84 193 GLU C O 1
ATOM 6924 N N . LEU C 1 194 ? 194.459 35.388 121.894 1.00 57.06 194 LEU C N 1
ATOM 6925 C CA . LEU C 1 194 ? 194.215 36.461 120.955 1.00 55.18 194 LEU C CA 1
ATOM 6926 C C . LEU C 1 194 ? 192.738 36.724 120.759 1.00 57.17 194 LEU C C 1
ATOM 6927 O O . LEU C 1 194 ? 192.320 37.870 120.680 1.00 59.12 194 LEU C O 1
ATOM 6932 N N . ILE C 1 195 ? 191.948 35.662 120.673 1.00 60.34 195 ILE C N 1
ATOM 6933 C CA . ILE C 1 195 ? 190.518 35.811 120.471 1.00 57.17 195 ILE C CA 1
ATOM 6934 C C . ILE C 1 195 ? 189.898 36.552 121.625 1.00 53.64 195 ILE C C 1
ATOM 6935 O O . ILE C 1 195 ? 189.098 37.454 121.427 1.00 56.52 195 ILE C O 1
ATOM 6940 N N . GLN C 1 196 ? 190.275 36.177 122.836 1.00 53.36 196 GLN C N 1
ATOM 6941 C CA . GLN C 1 196 ? 189.766 36.860 124.006 1.00 52.51 196 GLN C CA 1
ATOM 6942 C C . GLN C 1 196 ? 190.144 38.326 123.942 1.00 50.95 196 GLN C C 1
ATOM 6943 O O . GLN C 1 196 ? 189.337 39.182 124.230 1.00 53.46 196 GLN C O 1
ATOM 6949 N N . ALA C 1 197 ? 191.368 38.611 123.534 1.00 51.15 197 ALA C N 1
ATOM 6950 C CA . ALA C 1 197 ? 191.818 39.984 123.409 1.00 49.88 197 ALA C CA 1
ATOM 6951 C C . ALA C 1 197 ? 191.017 40.752 122.372 1.00 49.32 197 ALA C C 1
ATOM 6952 O O . ALA C 1 197 ? 190.688 41.910 122.582 1.00 50.66 197 ALA C O 1
ATOM 6954 N N . LEU C 1 198 ? 190.696 40.115 121.256 1.00 51.20 198 LEU C N 1
ATOM 6955 C CA . LEU C 1 198 ? 189.907 40.781 120.229 1.00 49.80 198 LEU C CA 1
ATOM 6956 C C . LEU C 1 198 ? 188.534 41.171 120.744 1.00 47.20 198 LEU C C 1
ATOM 6957 O O . LEU C 1 198 ? 188.056 42.266 120.475 1.00 46.09 198 LEU C O 1
ATOM 6962 N N . VAL C 1 199 ? 187.908 40.272 121.488 1.00 47.79 199 VAL C N 1
ATOM 6963 C CA . VAL C 1 199 ? 186.600 40.542 122.070 1.00 47.06 199 VAL C CA 1
ATOM 6964 C C . VAL C 1 199 ? 186.667 41.675 123.092 1.00 46.01 199 VAL C C 1
ATOM 6965 O O . VAL C 1 199 ? 185.835 42.563 123.080 1.00 46.29 199 VAL C O 1
ATOM 6969 N N . LEU C 1 200 ? 187.676 41.651 123.954 1.00 46.40 200 LEU C N 1
ATOM 6970 C CA . LEU C 1 200 ? 187.908 42.710 124.928 1.00 45.54 200 LEU C CA 1
ATOM 6971 C C . LEU C 1 200 ? 187.985 44.072 124.288 1.00 45.83 200 LEU C C 1
ATOM 6972 O O . LEU C 1 200 ? 187.321 44.999 124.712 1.00 52.83 200 LEU C O 1
ATOM 6977 N N . LEU C 1 201 ? 188.815 44.182 123.262 1.00 47.43 201 LEU C N 1
ATOM 6978 C CA . LEU C 1 201 ? 188.991 45.424 122.542 1.00 44.29 201 LEU C CA 1
ATOM 6979 C C . LEU C 1 201 ? 187.709 45.931 121.890 1.00 46.79 201 LEU C C 1
ATOM 6980 O O . LEU C 1 201 ? 187.376 47.099 122.028 1.00 49.82 201 LEU C O 1
ATOM 6985 N N . THR C 1 202 ? 186.991 45.075 121.169 1.00 44.45 202 THR C N 1
ATOM 6986 C CA . THR C 1 202 ? 185.831 45.557 120.430 1.00 44.06 202 THR C CA 1
ATOM 6987 C C . THR C 1 202 ? 184.706 45.868 121.391 1.00 43.29 202 THR C C 1
ATOM 6988 O O . THR C 1 202 ? 183.913 46.774 121.150 1.00 44.63 202 THR C O 1
ATOM 6992 N N . HIS C 1 203 ? 184.661 45.116 122.487 1.00 47.03 203 HIS C N 1
ATOM 6993 C CA . HIS C 1 203 ? 183.753 45.379 123.594 1.00 42.70 203 HIS C CA 1
ATOM 6994 C C . HIS C 1 203 ? 183.914 46.795 124.120 1.00 42.36 203 HIS C C 1
ATOM 6995 O O . HIS C 1 203 ? 182.949 47.544 124.178 1.00 48.22 203 HIS C O 1
ATOM 7002 N N . CYS C 1 204 ? 185.136 47.173 124.472 1.00 42.38 204 CYS C N 1
ATOM 7003 C CA . CYS C 1 204 ? 185.389 48.504 125.004 1.00 42.21 204 CYS C CA 1
ATOM 7004 C C . CYS C 1 204 ? 185.327 49.628 123.967 1.00 42.41 204 CYS C C 1
ATOM 7005 O O . CYS C 1 204 ? 185.142 50.779 124.334 1.00 43.13 204 CYS C O 1
ATOM 7008 N N . HIS C 1 205 ? 185.489 49.323 122.685 1.00 42.74 205 HIS C N 1
ATOM 7009 C CA . HIS C 1 205 ? 185.277 50.339 121.669 1.00 43.06 205 HIS C CA 1
ATOM 7010 C C . HIS C 1 205 ? 183.806 50.702 121.624 1.00 42.94 205 HIS C C 1
ATOM 7011 O O . HIS C 1 205 ? 183.435 51.869 121.541 1.00 49.46 205 HIS C O 1
ATOM 7018 N N . SER C 1 206 ? 182.962 49.688 121.685 1.00 42.78 206 SER C N 1
ATOM 7019 C CA . SER C 1 206 ? 181.541 49.891 121.537 1.00 42.84 206 SER C CA 1
ATOM 7020 C C . SER C 1 206 ? 180.942 50.499 122.803 1.00 42.66 206 SER C C 1
ATOM 7021 O O . SER C 1 206 ? 179.960 51.237 122.745 1.00 46.66 206 SER C O 1
ATOM 7024 N N . LEU C 1 207 ? 181.539 50.195 123.947 1.00 42.35 207 LEU C N 1
ATOM 7025 C CA . LEU C 1 207 ? 181.101 50.784 125.197 1.00 42.30 207 LEU C CA 1
ATOM 7026 C C . LEU C 1 207 ? 181.509 52.242 125.279 1.00 42.53 207 LEU C C 1
ATOM 7027 O O . LEU C 1 207 ? 180.894 53.007 125.990 1.00 43.69 207 LEU C O 1
ATOM 7032 N N . SER C 1 208 ? 182.555 52.618 124.551 1.00 42.63 208 SER C N 1
ATOM 7033 C CA . SER C 1 208 ? 182.968 54.007 124.437 1.00 43.04 208 SER C CA 1
ATOM 7034 C C . SER C 1 208 ? 181.974 54.776 123.594 1.00 43.56 208 SER C C 1
ATOM 7035 O O . SER C 1 208 ? 181.724 55.944 123.828 1.00 44.07 208 SER C O 1
ATOM 7038 N N . SER C 1 209 ? 181.415 54.115 122.592 1.00 43.58 209 SER C N 1
ATOM 7039 C CA . SER C 1 209 ? 180.329 54.692 121.824 1.00 44.14 209 SER C CA 1
ATOM 7040 C C . SER C 1 209 ? 179.117 54.940 122.700 1.00 44.31 209 SER C C 1
ATOM 7041 O O . SER C 1 209 ? 178.479 55.986 122.609 1.00 47.25 209 SER C O 1
ATOM 7044 N N . PHE C 1 210 ? 178.813 53.975 123.558 1.00 43.84 210 PHE C N 1
ATOM 7045 C CA . PHE C 1 210 ? 177.673 54.079 124.442 1.00 44.13 210 PHE C CA 1
ATOM 7046 C C . PHE C 1 210 ? 177.847 55.193 125.461 1.00 44.47 210 PHE C C 1
ATOM 7047 O O . PHE C 1 210 ? 176.922 55.952 125.711 1.00 45.21 210 PHE C O 1
ATOM 7055 N N . VAL C 1 211 ? 179.036 55.291 126.039 1.00 44.08 211 VAL C N 1
ATOM 7056 C CA . VAL C 1 211 ? 179.314 56.299 127.039 1.00 44.46 211 VAL C CA 1
ATOM 7057 C C . VAL C 1 211 ? 179.141 57.693 126.470 1.00 45.33 211 VAL C C 1
ATOM 7058 O O . VAL C 1 211 ? 178.423 58.500 127.027 1.00 46.10 211 VAL C O 1
ATOM 7062 N N . PHE C 1 212 ? 179.795 57.972 125.355 1.00 45.38 212 PHE C N 1
ATOM 7063 C CA . PHE C 1 212 ? 179.702 59.280 124.723 1.00 46.37 212 PHE C CA 1
ATOM 7064 C C . PHE C 1 212 ? 178.335 59.562 124.154 1.00 47.09 212 PHE C C 1
ATOM 7065 O O . PHE C 1 212 ? 177.852 60.676 124.232 1.00 48.65 212 PHE C O 1
ATOM 7073 N N . GLY C 1 213 ? 177.727 58.544 123.565 1.00 46.66 213 GLY C N 1
ATOM 7074 C CA . GLY C 1 213 ? 176.385 58.652 123.034 1.00 47.41 213 GLY C CA 1
ATOM 7075 C C . GLY C 1 213 ? 175.305 58.957 124.054 1.00 48.30 213 GLY C C 1
ATOM 7076 O O . GLY C 1 213 ? 174.370 59.690 123.760 1.00 50.03 213 GLY C O 1
ATOM 7077 N N . CYS C 1 214 ? 175.429 58.396 125.248 1.00 53.36 214 CYS C N 1
ATOM 7078 C CA . CYS C 1 214 ? 174.434 58.599 126.285 1.00 53.74 214 CYS C CA 1
ATOM 7079 C C . CYS C 1 214 ? 174.837 59.677 127.271 1.00 54.78 214 CYS C C 1
ATOM 7080 O O . CYS C 1 214 ? 174.129 59.939 128.232 1.00 55.23 214 CYS C O 1
ATOM 7083 N N . GLY C 1 215 ? 175.984 60.290 127.034 1.00 55.27 215 GLY C N 1
ATOM 7084 C CA . GLY C 1 215 ? 176.474 61.334 127.903 1.00 56.44 215 GLY C CA 1
ATOM 7085 C C . GLY C 1 215 ? 176.749 60.881 129.314 1.00 56.32 215 GLY C C 1
ATOM 7086 O O . GLY C 1 215 ? 176.513 61.623 130.248 1.00 59.89 215 GLY C O 1
ATOM 7087 N N . ILE C 1 216 ? 177.248 59.666 129.481 1.00 55.35 216 ILE C N 1
ATOM 7088 C CA . ILE C 1 216 ? 177.551 59.158 130.808 1.00 55.41 216 ILE C CA 1
ATOM 7089 C C . ILE C 1 216 ? 178.559 60.055 131.519 1.00 56.61 216 ILE C C 1
ATOM 7090 O O . ILE C 1 216 ? 179.611 60.358 130.979 1.00 57.00 216 ILE C O 1
ATOM 7095 N N . LEU C 1 217 ? 178.220 60.488 132.727 1.00 59.98 217 LEU C N 1
ATOM 7096 C CA . LEU C 1 217 ? 179.088 61.339 133.536 1.00 58.55 217 LEU C CA 1
ATOM 7097 C C . LEU C 1 217 ? 180.019 60.490 134.369 1.00 58.37 217 LEU C C 1
ATOM 7098 O O . LEU C 1 217 ? 179.727 59.343 134.636 1.00 57.50 217 LEU C O 1
ATOM 7103 N N . PRO C 1 218 ? 181.155 61.047 134.792 1.00 62.62 218 PRO C N 1
ATOM 7104 C CA . PRO C 1 218 ? 182.018 60.208 135.630 1.00 64.33 218 PRO C CA 1
ATOM 7105 C C . PRO C 1 218 ? 181.535 60.157 137.076 1.00 59.94 218 PRO C C 1
ATOM 7106 O O . PRO C 1 218 ? 180.808 61.037 137.516 1.00 60.60 218 PRO C O 1
ATOM 7110 N N . GLU C 1 219 ? 181.936 59.124 137.801 1.00 60.11 219 GLU C N 1
ATOM 7111 C CA . GLU C 1 219 ? 181.499 58.929 139.177 1.00 60.91 219 GLU C CA 1
ATOM 7112 C C . GLU C 1 219 ? 181.969 60.032 140.130 1.00 72.30 219 GLU C C 1
ATOM 7113 O O . GLU C 1 219 ? 183.143 60.387 140.164 1.00 68.91 219 GLU C O 1
ATOM 7119 N N . GLY C 1 220 ? 181.035 60.577 140.902 1.00 80.41 220 GLY C N 1
ATOM 7120 C CA . GLY C 1 220 ? 181.347 61.643 141.837 1.00 90.89 220 GLY C CA 1
ATOM 7121 C C . GLY C 1 220 ? 180.885 63.012 141.371 1.00 96.42 220 GLY C C 1
ATOM 7122 O O . GLY C 1 220 ? 181.645 63.757 140.754 1.00 99.23 220 GLY C O 1
ATOM 7123 N N . PRO C 1 233 ? 173.346 63.671 138.206 1.00 76.51 233 PRO C N 1
ATOM 7124 C CA . PRO C 1 233 ? 172.725 62.619 137.391 1.00 72.78 233 PRO C CA 1
ATOM 7125 C C . PRO C 1 233 ? 173.768 61.608 136.908 1.00 69.24 233 PRO C C 1
ATOM 7126 O O . PRO C 1 233 ? 174.952 61.862 137.104 1.00 69.82 233 PRO C O 1
ATOM 7130 N N . PRO C 1 234 ? 173.345 60.481 136.301 1.00 62.80 234 PRO C N 1
ATOM 7131 C CA . PRO C 1 234 ? 174.310 59.573 135.671 1.00 58.06 234 PRO C CA 1
ATOM 7132 C C . PRO C 1 234 ? 174.622 59.959 134.232 1.00 57.09 234 PRO C C 1
ATOM 7133 O O . PRO C 1 234 ? 175.490 59.356 133.623 1.00 56.34 234 PRO C O 1
ATOM 7137 N N . SER C 1 235 ? 173.915 60.956 133.711 1.00 57.81 235 SER C N 1
ATOM 7138 C CA . SER C 1 235 ? 174.028 61.361 132.320 1.00 57.69 235 SER C CA 1
ATOM 7139 C C . SER C 1 235 ? 173.875 62.864 132.140 1.00 59.22 235 SER C C 1
ATOM 7140 O O . SER C 1 235 ? 172.993 63.480 132.723 1.00 60.56 235 SER C O 1
ATOM 7143 N N . GLU C 1 236 ? 174.734 63.459 131.325 1.00 59.50 236 GLU C N 1
ATOM 7144 C CA . GLU C 1 236 ? 174.616 64.875 131.042 1.00 60.96 236 GLU C CA 1
ATOM 7145 C C . GLU C 1 236 ? 173.531 65.086 129.993 1.00 61.16 236 GLU C C 1
ATOM 7146 O O . GLU C 1 236 ? 173.168 66.217 129.679 1.00 62.63 236 GLU C O 1
ATOM 7152 N N . GLN C 1 237 ? 172.985 63.989 129.474 1.00 60.09 237 GLN C N 1
ATOM 7153 C CA . GLN C 1 237 ? 172.050 64.080 128.358 1.00 60.88 237 GLN C CA 1
ATOM 7154 C C . GLN C 1 237 ? 170.678 63.459 128.665 1.00 59.70 237 GLN C C 1
ATOM 7155 O O . GLN C 1 237 ? 169.667 64.019 128.275 1.00 60.52 237 GLN C O 1
ATOM 7161 N N . SER C 1 238 ? 170.637 62.337 129.378 1.00 58.58 238 SER C N 1
ATOM 7162 C CA . SER C 1 238 ? 169.375 61.776 129.886 1.00 60.91 238 SER C CA 1
ATOM 7163 C C . SER C 1 238 ? 169.135 62.189 131.341 1.00 68.03 238 SER C C 1
ATOM 7164 O O . SER C 1 238 ? 170.063 62.261 132.139 1.00 72.79 238 SER C O 1
ATOM 7167 N N . SER C 1 239 ? 167.882 62.422 131.699 1.00 72.26 239 SER C N 1
ATOM 7168 C CA . SER C 1 239 ? 167.532 62.816 133.065 1.00 72.94 239 SER C CA 1
ATOM 7169 C C . SER C 1 239 ? 166.846 61.685 133.861 1.00 78.48 239 SER C C 1
ATOM 7170 O O . SER C 1 239 ? 166.737 60.560 133.374 1.00 77.79 239 SER C O 1
ATOM 7173 N N . PRO C 1 240 ? 166.426 61.954 135.111 1.00 86.81 240 PRO C N 1
ATOM 7174 C CA . PRO C 1 240 ? 165.524 60.975 135.731 1.00 85.65 240 PRO C CA 1
ATOM 7175 C C . PRO C 1 240 ? 164.128 61.537 136.002 1.00 78.95 240 PRO C C 1
ATOM 7176 O O . PRO C 1 240 ? 163.153 60.869 135.657 1.00 74.61 240 PRO C O 1
ATOM 7180 N N . ARG C 1 256 ? 152.575 65.971 113.411 1.00 100.74 256 ARG C N 1
ATOM 7181 C CA . ARG C 1 256 ? 153.868 65.470 113.855 1.00 96.48 256 ARG C CA 1
ATOM 7182 C C . ARG C 1 256 ? 154.647 64.875 112.696 1.00 99.81 256 ARG C C 1
ATOM 7183 O O . ARG C 1 256 ? 154.068 64.318 111.762 1.00 100.84 256 ARG C O 1
ATOM 7191 N N . ASP C 1 257 ? 155.967 64.997 112.769 1.00 99.58 257 ASP C N 1
ATOM 7192 C CA . ASP C 1 257 ? 156.851 64.288 111.858 1.00 101.30 257 ASP C CA 1
ATOM 7193 C C . ASP C 1 257 ? 156.863 62.802 112.201 1.00 97.84 257 ASP C C 1
ATOM 7194 O O . ASP C 1 257 ? 157.235 61.967 111.377 1.00 99.61 257 ASP C O 1
ATOM 7199 N N . VAL C 1 258 ? 156.460 62.487 113.430 1.00 90.28 258 VAL C N 1
ATOM 7200 C CA . VAL C 1 258 ? 156.331 61.106 113.877 1.00 82.50 258 VAL C CA 1
ATOM 7201 C C . VAL C 1 258 ? 155.297 60.381 113.041 1.00 80.98 258 VAL C C 1
ATOM 7202 O O . VAL C 1 258 ? 155.482 59.231 112.655 1.00 78.31 258 VAL C O 1
ATOM 7206 N N . GLU C 1 259 ? 154.197 61.063 112.768 1.00 85.75 259 GLU C N 1
ATOM 7207 C CA . GLU C 1 259 ? 153.113 60.442 112.035 1.00 93.53 259 GLU C CA 1
ATOM 7208 C C . GLU C 1 259 ? 153.548 60.209 110.600 1.00 93.67 259 GLU C C 1
ATOM 7209 O O . GLU C 1 259 ? 153.198 59.204 109.995 1.00 95.61 259 GLU C O 1
ATOM 7215 N N . ALA C 1 260 ? 154.336 61.134 110.069 1.00 92.32 260 ALA C N 1
ATOM 7216 C CA . ALA C 1 260 ? 154.938 60.946 108.760 1.00 91.95 260 ALA C CA 1
ATOM 7217 C C . ALA C 1 260 ? 155.813 59.695 108.749 1.00 86.60 260 ALA C C 1
ATOM 7218 O O . ALA C 1 260 ? 155.782 58.909 107.807 1.00 90.71 260 ALA C O 1
ATOM 7220 N N . LEU C 1 261 ? 156.587 59.508 109.809 1.00 81.50 261 LEU C N 1
ATOM 7221 C CA . LEU C 1 261 ? 157.474 58.361 109.890 1.00 76.68 261 LEU C CA 1
ATOM 7222 C C . LEU C 1 261 ? 156.686 57.063 109.953 1.00 77.45 261 LEU C C 1
ATOM 7223 O O . LEU C 1 261 ? 157.039 56.090 109.305 1.00 77.20 261 LEU C O 1
ATOM 7228 N N . MET C 1 262 ? 155.609 57.051 110.728 1.00 80.26 262 MET C N 1
ATOM 7229 C CA . MET C 1 262 ? 154.777 55.862 110.825 1.00 79.87 262 MET C CA 1
ATOM 7230 C C . MET C 1 262 ? 154.091 55.580 109.500 1.00 83.26 262 MET C C 1
ATOM 7231 O O . MET C 1 262 ? 153.830 54.430 109.168 1.00 85.06 262 MET C O 1
ATOM 7236 N N . GLU C 1 263 ? 153.799 56.635 108.747 1.00 87.94 263 GLU C N 1
ATOM 7237 C CA . GLU C 1 263 ? 153.215 56.479 107.420 1.00 90.88 263 GLU C CA 1
ATOM 7238 C C . GLU C 1 263 ? 154.166 55.719 106.508 1.00 88.04 263 GLU C C 1
ATOM 7239 O O . GLU C 1 263 ? 153.781 54.721 105.901 1.00 87.81 263 GLU C O 1
ATOM 7245 N N . ARG C 1 264 ? 155.408 56.193 106.426 1.00 84.08 264 ARG C N 1
ATOM 7246 C CA . ARG C 1 264 ? 156.400 55.602 105.538 1.00 83.18 264 ARG C CA 1
ATOM 7247 C C . ARG C 1 264 ? 156.710 54.170 105.929 1.00 81.70 264 ARG C C 1
ATOM 7248 O O . ARG C 1 264 ? 156.959 53.330 105.072 1.00 83.98 264 ARG C O 1
ATOM 7256 N N . MET C 1 265 ? 156.696 53.894 107.227 1.00 79.91 265 MET C N 1
ATOM 7257 C CA . MET C 1 265 ? 156.899 52.540 107.710 1.00 78.75 265 MET C CA 1
ATOM 7258 C C . MET C 1 265 ? 155.762 51.661 107.246 1.00 85.25 265 MET C C 1
ATOM 7259 O O . MET C 1 265 ? 155.986 50.551 106.767 1.00 85.14 265 MET C O 1
ATOM 7264 N N . GLN C 1 266 ? 154.541 52.171 107.400 1.00 89.09 266 GLN C N 1
ATOM 7265 C CA . GLN C 1 266 ? 153.335 51.471 106.974 1.00 92.55 266 GLN C CA 1
ATOM 7266 C C . GLN C 1 266 ? 153.429 51.046 105.521 1.00 91.49 266 GLN C C 1
ATOM 7267 O O . GLN C 1 266 ? 153.250 49.872 105.215 1.00 90.66 266 GLN C O 1
ATOM 7273 N N . GLN C 1 267 ? 153.703 52.007 104.640 1.00 93.09 267 GLN C N 1
ATOM 7274 C CA . GLN C 1 267 ? 153.903 51.729 103.221 1.00 97.70 267 GLN C CA 1
ATOM 7275 C C . GLN C 1 267 ? 154.786 50.515 103.048 1.00 99.12 267 GLN C C 1
ATOM 7276 O O . GLN C 1 267 ? 154.290 49.437 102.749 1.00 104.29 267 GLN C O 1
ATOM 7282 N N . LEU C 1 268 ? 156.080 50.690 103.302 1.00 92.75 268 LEU C N 1
ATOM 7283 C CA . LEU C 1 268 ? 157.095 49.644 103.155 1.00 90.99 268 LEU C CA 1
ATOM 7284 C C . LEU C 1 268 ? 156.651 48.210 103.443 1.00 95.86 268 LEU C C 1
ATOM 7285 O O . LEU C 1 268 ? 157.187 47.271 102.863 1.00 101.24 268 LEU C O 1
ATOM 7290 N N . GLN C 1 269 ? 155.675 48.039 104.327 1.00 93.93 269 GLN C N 1
ATOM 7291 C CA . GLN C 1 269 ? 155.134 46.714 104.590 1.00 94.83 269 GLN C CA 1
ATOM 7292 C C . GLN C 1 269 ? 153.973 46.376 103.651 1.00 100.84 269 GLN C C 1
ATOM 7293 O O . GLN C 1 269 ? 153.165 45.502 103.953 1.00 105.52 269 GLN C O 1
ATOM 7299 N N . GLU C 1 270 ? 153.900 47.055 102.507 1.00 103.07 270 GLU C N 1
ATOM 7300 C CA . GLU C 1 270 ? 152.849 46.794 101.522 1.00 108.22 270 GLU C CA 1
ATOM 7301 C C . GLU C 1 270 ? 152.908 45.367 100.980 1.00 111.63 270 GLU C C 1
ATOM 7302 O O . GLU C 1 270 ? 153.864 44.629 101.238 1.00 110.85 270 GLU C O 1
ATOM 7304 N N . GLU C 1 281 ? 168.694 47.538 88.425 1.00 118.85 281 GLU C N 1
ATOM 7305 C CA . GLU C 1 281 ? 169.854 47.089 89.192 1.00 116.44 281 GLU C CA 1
ATOM 7306 C C . GLU C 1 281 ? 170.549 48.278 89.863 1.00 110.42 281 GLU C C 1
ATOM 7307 O O . GLU C 1 281 ? 171.778 48.340 89.963 1.00 104.56 281 GLU C O 1
ATOM 7309 N N . GLU C 1 282 ? 169.737 49.219 90.327 1.00 110.53 282 GLU C N 1
ATOM 7310 C CA . GLU C 1 282 ? 170.232 50.438 90.945 1.00 108.94 282 GLU C CA 1
ATOM 7311 C C . GLU C 1 282 ? 170.594 50.183 92.402 1.00 107.52 282 GLU C C 1
ATOM 7312 O O . GLU C 1 282 ? 171.099 51.071 93.093 1.00 107.80 282 GLU C O 1
ATOM 7318 N N . MET C 1 283 ? 170.327 48.963 92.857 1.00 103.54 283 MET C N 1
ATOM 7319 C CA . MET C 1 283 ? 170.553 48.569 94.243 1.00 97.42 283 MET C CA 1
ATOM 7320 C C . MET C 1 283 ? 171.912 48.982 94.779 1.00 90.27 283 MET C C 1
ATOM 7321 O O . MET C 1 283 ? 172.019 49.487 95.890 1.00 88.84 283 MET C O 1
ATOM 7326 N N . GLU C 1 284 ? 172.943 48.764 93.977 1.00 86.43 284 GLU C N 1
ATOM 7327 C CA . GLU C 1 284 ? 174.302 49.019 94.409 1.00 82.58 284 GLU C CA 1
ATOM 7328 C C . GLU C 1 284 ? 174.648 50.499 94.376 1.00 78.43 284 GLU C C 1
ATOM 7329 O O . GLU C 1 284 ? 175.551 50.924 95.076 1.00 77.25 284 GLU C O 1
ATOM 7335 N N . SER C 1 285 ? 173.918 51.274 93.588 1.00 80.41 285 SER C N 1
ATOM 7336 C CA . SER C 1 285 ? 174.138 52.702 93.534 1.00 80.07 285 SER C CA 1
ATOM 7337 C C . SER C 1 285 ? 173.650 53.389 94.799 1.00 77.72 285 SER C C 1
ATOM 7338 O O . SER C 1 285 ? 174.293 54.302 95.314 1.00 76.10 285 SER C O 1
ATOM 7341 N N . ARG C 1 286 ? 172.507 52.941 95.301 1.00 77.12 286 ARG C N 1
ATOM 7342 C CA . ARG C 1 286 ? 171.924 53.519 96.501 1.00 75.58 286 ARG C CA 1
ATOM 7343 C C . ARG C 1 286 ? 172.801 53.245 97.707 1.00 72.88 286 ARG C C 1
ATOM 7344 O O . ARG C 1 286 ? 172.840 54.035 98.644 1.00 72.46 286 ARG C O 1
ATOM 7352 N N . PHE C 1 287 ? 173.515 52.127 97.663 1.00 72.35 287 PHE C N 1
ATOM 7353 C CA . PHE C 1 287 ? 174.480 51.790 98.690 1.00 70.15 287 PHE C CA 1
ATOM 7354 C C . PHE C 1 287 ? 175.735 52.656 98.627 1.00 69.68 287 PHE C C 1
ATOM 7355 O O . PHE C 1 287 ? 176.186 53.150 99.649 1.00 68.49 287 PHE C O 1
ATOM 7363 N N . GLU C 1 288 ? 176.305 52.837 97.438 1.00 72.33 288 GLU C N 1
ATOM 7364 C CA . GLU C 1 288 ? 177.525 53.637 97.301 1.00 71.19 288 GLU C CA 1
ATOM 7365 C C . GLU C 1 288 ? 177.272 55.086 97.676 1.00 71.03 288 GLU C C 1
ATOM 7366 O O . GLU C 1 288 ? 178.115 55.731 98.284 1.00 70.69 288 GLU C O 1
ATOM 7372 N N . LEU C 1 289 ? 176.109 55.595 97.300 1.00 72.22 289 LEU C N 1
ATOM 7373 C CA . LEU C 1 289 ? 175.707 56.942 97.664 1.00 72.33 289 LEU C CA 1
ATOM 7374 C C . LEU C 1 289 ? 175.709 57.100 99.168 1.00 74.81 289 LEU C C 1
ATOM 7375 O O . LEU C 1 289 ? 176.298 58.032 99.712 1.00 78.13 289 LEU C O 1
ATOM 7380 N N . GLU C 1 290 ? 175.049 56.159 99.828 1.00 71.29 290 GLU C N 1
ATOM 7381 C CA . GLU C 1 290 ? 174.853 56.177 101.265 1.00 67.11 290 GLU C CA 1
ATOM 7382 C C . GLU C 1 290 ? 176.166 56.016 102.012 1.00 65.94 290 GLU C C 1
ATOM 7383 O O . GLU C 1 290 ? 176.321 56.505 103.122 1.00 68.03 290 GLU C O 1
ATOM 7389 N N . LYS C 1 291 ? 177.114 55.333 101.386 1.00 66.37 291 LYS C N 1
ATOM 7390 C CA . LYS C 1 291 ? 178.382 54.994 102.021 1.00 65.71 291 LYS C CA 1
ATOM 7391 C C . LYS C 1 291 ? 179.408 56.110 101.936 1.00 65.91 291 LYS C C 1
ATOM 7392 O O . LYS C 1 291 ? 180.253 56.255 102.808 1.00 66.56 291 LYS C O 1
ATOM 7398 N N . SER C 1 292 ? 179.332 56.896 100.874 1.00 71.28 292 SER C N 1
ATOM 7399 C CA . SER C 1 292 ? 180.350 57.895 100.579 1.00 76.66 292 SER C CA 1
ATOM 7400 C C . SER C 1 292 ? 179.974 59.235 101.167 1.00 76.30 292 SER C C 1
ATOM 7401 O O . SER C 1 292 ? 180.777 60.161 101.193 1.00 79.09 292 SER C O 1
ATOM 7404 N N . GLU C 1 293 ? 178.735 59.324 101.630 1.00 74.03 293 GLU C N 1
ATOM 7405 C CA . GLU C 1 293 ? 178.192 60.540 102.219 1.00 73.27 293 GLU C CA 1
ATOM 7406 C C . GLU C 1 293 ? 178.993 60.954 103.453 1.00 78.50 293 GLU C C 1
ATOM 7407 O O . GLU C 1 293 ? 179.347 60.118 104.281 1.00 80.44 293 GLU C O 1
ATOM 7413 N N . SER C 1 294 ? 179.305 62.240 103.562 1.00 81.92 294 SER C N 1
ATOM 7414 C CA . SER C 1 294 ? 180.046 62.735 104.715 1.00 85.32 294 SER C CA 1
ATOM 7415 C C . SER C 1 294 ? 179.148 63.577 105.603 1.00 90.70 294 SER C C 1
ATOM 7416 O O . SER C 1 294 ? 178.430 64.450 105.112 1.00 94.64 294 SER C O 1
ATOM 7419 N N . LEU C 1 295 ? 179.184 63.310 106.908 1.00 86.26 295 LEU C N 1
ATOM 7420 C CA . LEU C 1 295 ? 178.362 64.045 107.864 1.00 81.60 295 LEU C CA 1
ATOM 7421 C C . LEU C 1 295 ? 179.115 64.326 109.163 1.00 72.79 295 LEU C C 1
ATOM 7422 O O . LEU C 1 295 ? 180.079 65.089 109.185 1.00 67.58 295 LEU C O 1
ATOM 7427 N N . PRO C 1 310 ? 194.849 63.614 126.659 1.00 87.35 310 PRO C N 1
ATOM 7428 C CA . PRO C 1 310 ? 196.201 64.127 126.925 1.00 91.38 310 PRO C CA 1
ATOM 7429 C C . PRO C 1 310 ? 197.006 63.173 127.811 1.00 89.87 310 PRO C C 1
ATOM 7430 O O . PRO C 1 310 ? 198.145 62.829 127.493 1.00 88.03 310 PRO C O 1
ATOM 7434 N N . ASP C 1 311 ? 196.397 62.770 128.923 1.00 87.58 311 ASP C N 1
ATOM 7435 C CA . ASP C 1 311 ? 196.958 61.770 129.825 1.00 85.96 311 ASP C CA 1
ATOM 7436 C C . ASP C 1 311 ? 196.710 60.379 129.258 1.00 82.35 311 ASP C C 1
ATOM 7437 O O . ASP C 1 311 ? 197.366 59.411 129.625 1.00 74.17 311 ASP C O 1
ATOM 7442 N N . MET C 1 312 ? 195.758 60.294 128.338 1.00 71.18 312 MET C N 1
ATOM 7443 C CA . MET C 1 312 ? 195.398 59.023 127.734 1.00 69.34 312 MET C CA 1
ATOM 7444 C C . MET C 1 312 ? 196.211 58.760 126.484 1.00 69.98 312 MET C C 1
ATOM 7445 O O . MET C 1 312 ? 196.275 57.638 126.005 1.00 69.20 312 MET C O 1
ATOM 7450 N N . LEU C 1 313 ? 196.858 59.803 125.984 1.00 71.62 313 LEU C N 1
ATOM 7451 C CA . LEU C 1 313 ? 197.614 59.737 124.744 1.00 72.46 313 LEU C CA 1
ATOM 7452 C C . LEU C 1 313 ? 198.825 58.798 124.807 1.00 74.09 313 LEU C C 1
ATOM 7453 O O . LEU C 1 313 ? 199.411 58.466 123.785 1.00 74.65 313 LEU C O 1
ATOM 7458 N N . CYS C 1 314 ? 199.200 58.363 126.000 1.00 75.03 314 CYS C N 1
ATOM 7459 C CA . CYS C 1 314 ? 200.347 57.481 126.126 1.00 76.87 314 CYS C CA 1
ATOM 7460 C C . CYS C 1 314 ? 199.954 56.010 126.154 1.00 75.33 314 CYS C C 1
ATOM 7461 O O . CYS C 1 314 ? 200.770 55.148 126.475 1.00 76.80 314 CYS C O 1
ATOM 7464 N N . PHE C 1 315 ? 198.705 55.723 125.811 1.00 72.59 315 PHE C N 1
ATOM 7465 C CA . PHE C 1 315 ? 198.260 54.342 125.716 1.00 71.18 315 PHE C CA 1
ATOM 7466 C C . PHE C 1 315 ? 197.948 53.991 124.280 1.00 69.97 315 PHE C C 1
ATOM 7467 O O . PHE C 1 315 ? 197.477 52.894 123.991 1.00 68.76 315 PHE C O 1
ATOM 7475 N N . VAL C 1 316 ? 198.218 54.927 123.376 1.00 70.50 316 VAL C N 1
ATOM 7476 C CA . VAL C 1 316 ? 198.039 54.671 121.952 1.00 70.62 316 VAL C CA 1
ATOM 7477 C C . VAL C 1 316 ? 199.279 55.011 121.135 1.00 72.01 316 VAL C C 1
ATOM 7478 O O . VAL C 1 316 ? 200.122 55.801 121.549 1.00 74.03 316 VAL C O 1
ATOM 7482 N N . GLU C 1 317 ? 199.380 54.370 119.979 1.00 77.41 317 GLU C N 1
ATOM 7483 C CA . GLU C 1 317 ? 200.259 54.797 118.900 1.00 80.01 317 GLU C CA 1
ATOM 7484 C C . GLU C 1 317 ? 199.366 55.385 117.820 1.00 74.51 317 GLU C C 1
ATOM 7485 O O . GLU C 1 317 ? 198.300 54.842 117.550 1.00 73.20 317 GLU C O 1
ATOM 7491 N N . ASP C 1 318 ? 199.773 56.503 117.236 1.00 73.35 318 ASP C N 1
ATOM 7492 C CA . ASP C 1 318 ? 199.053 57.086 116.107 1.00 72.43 318 ASP C CA 1
ATOM 7493 C C . ASP C 1 318 ? 197.667 57.542 116.525 1.00 70.21 318 ASP C C 1
ATOM 7494 O O . ASP C 1 318 ? 196.667 57.004 116.067 1.00 68.35 318 ASP C O 1
ATOM 7499 N N . PRO C 1 319 ? 197.610 58.565 117.385 1.00 76.41 319 PRO C N 1
ATOM 7500 C CA . PRO C 1 319 ? 196.393 59.000 118.074 1.00 68.86 319 PRO C CA 1
ATOM 7501 C C . PRO C 1 319 ? 195.370 59.669 117.173 1.00 68.85 319 PRO C C 1
ATOM 7502 O O . PRO C 1 319 ? 194.197 59.704 117.528 1.00 72.12 319 PRO C O 1
ATOM 7506 N N . THR C 1 320 ? 195.796 60.200 116.035 1.00 69.39 320 THR C N 1
ATOM 7507 C CA . THR C 1 320 ? 194.886 60.946 115.178 1.00 68.42 320 THR C CA 1
ATOM 7508 C C . THR C 1 320 ? 194.312 60.074 114.080 1.00 68.34 320 THR C C 1
ATOM 7509 O O . THR C 1 320 ? 193.443 60.511 113.328 1.00 68.71 320 THR C O 1
ATOM 7513 N N . PHE C 1 321 ? 194.809 58.846 113.988 1.00 67.12 321 PHE C N 1
ATOM 7514 C CA . PHE C 1 321 ? 194.228 57.853 113.102 1.00 66.03 321 PHE C CA 1
ATOM 7515 C C . PHE C 1 321 ? 192.767 57.695 113.466 1.00 63.93 321 PHE C C 1
ATOM 7516 O O . PHE C 1 321 ? 192.422 57.453 114.619 1.00 62.97 321 PHE C O 1
ATOM 7524 N N . GLY C 1 322 ? 191.902 57.865 112.487 1.00 63.40 322 GLY C N 1
ATOM 7525 C CA . GLY C 1 322 ? 190.491 57.760 112.745 1.00 61.70 322 GLY C CA 1
ATOM 7526 C C . GLY C 1 322 ? 189.786 57.201 111.547 1.00 61.30 322 GLY C C 1
ATOM 7527 O O . GLY C 1 322 ? 190.421 56.756 110.595 1.00 64.02 322 GLY C O 1
ATOM 7528 N N . TYR C 1 323 ? 188.465 57.222 111.601 1.00 60.11 323 TYR C N 1
ATOM 7529 C CA . TYR C 1 323 ? 187.655 56.729 110.511 1.00 59.88 323 TYR C CA 1
ATOM 7530 C C . TYR C 1 323 ? 187.938 57.544 109.259 1.00 63.26 323 TYR C C 1
ATOM 7531 O O . TYR C 1 323 ? 188.123 56.999 108.179 1.00 66.76 323 TYR C O 1
ATOM 7540 N N . GLU C 1 324 ? 188.007 58.856 109.427 1.00 66.17 324 GLU C N 1
ATOM 7541 C CA . GLU C 1 324 ? 188.154 59.763 108.306 1.00 74.00 324 GLU C CA 1
ATOM 7542 C C . GLU C 1 324 ? 189.631 59.980 107.972 1.00 80.39 324 GLU C C 1
ATOM 7543 O O . GLU C 1 324 ? 190.450 60.253 108.850 1.00 84.39 324 GLU C O 1
ATOM 7549 N N . ASP C 1 325 ? 189.963 59.850 106.692 1.00 82.99 325 ASP C N 1
ATOM 7550 C CA . ASP C 1 325 ? 191.343 59.934 106.239 1.00 81.64 325 ASP C CA 1
ATOM 7551 C C . ASP C 1 325 ? 191.683 61.331 105.726 1.00 82.98 325 ASP C C 1
ATOM 7552 O O . ASP C 1 325 ? 191.256 61.729 104.642 1.00 81.12 325 ASP C O 1
ATOM 7557 N N . PHE C 1 326 ? 192.467 62.061 106.512 1.00 83.35 326 PHE C N 1
ATOM 7558 C CA . PHE C 1 326 ? 192.801 63.444 106.204 1.00 87.04 326 PHE C CA 1
ATOM 7559 C C . PHE C 1 326 ? 194.006 63.553 105.273 1.00 82.81 326 PHE C C 1
ATOM 7560 O O . PHE C 1 326 ? 194.255 64.603 104.689 1.00 80.49 326 PHE C O 1
ATOM 7568 N N . THR C 1 327 ? 194.741 62.459 105.127 1.00 83.16 327 THR C N 1
ATOM 7569 C CA . THR C 1 327 ? 195.912 62.445 104.266 1.00 85.51 327 THR C CA 1
ATOM 7570 C C . THR C 1 327 ? 195.495 62.263 102.804 1.00 89.49 327 THR C C 1
ATOM 7571 O O . THR C 1 327 ? 196.335 62.126 101.913 1.00 94.63 327 THR C O 1
ATOM 7575 N N . ARG C 1 328 ? 194.191 62.283 102.557 1.00 87.50 328 ARG C N 1
ATOM 7576 C CA . ARG C 1 328 ? 193.671 62.112 101.210 1.00 88.01 328 ARG C CA 1
ATOM 7577 C C . ARG C 1 328 ? 192.368 62.876 101.026 1.00 84.63 328 ARG C C 1
ATOM 7578 O O . ARG C 1 328 ? 191.508 62.879 101.905 1.00 81.09 328 ARG C O 1
ATOM 7586 N N . ARG C 1 329 ? 192.233 63.528 99.877 1.00 90.41 329 ARG C N 1
ATOM 7587 C CA . ARG C 1 329 ? 191.055 64.335 99.589 1.00 91.39 329 ARG C CA 1
ATOM 7588 C C . ARG C 1 329 ? 189.792 63.486 99.478 1.00 94.14 329 ARG C C 1
ATOM 7589 O O . ARG C 1 329 ? 189.850 62.280 99.231 1.00 90.08 329 ARG C O 1
ATOM 7597 N N . GLY C 1 330 ? 188.647 64.130 99.660 1.00 99.02 330 GLY C N 1
ATOM 7598 C CA . GLY C 1 330 ? 187.377 63.438 99.613 1.00 101.52 330 GLY C CA 1
ATOM 7599 C C . GLY C 1 330 ? 187.044 62.811 100.950 1.00 101.58 330 GLY C C 1
ATOM 7600 O O . GLY C 1 330 ? 187.905 62.693 101.827 1.00 101.76 330 GLY C O 1
ATOM 7601 N N . ALA C 1 331 ? 185.787 62.411 101.106 1.00 99.56 331 ALA C N 1
ATOM 7602 C CA . ALA C 1 331 ? 185.336 61.756 102.326 1.00 94.59 331 ALA C CA 1
AT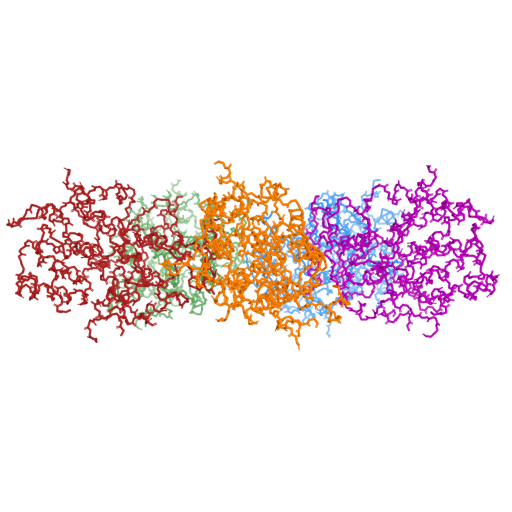OM 7603 C C . ALA C 1 331 ? 185.783 60.300 102.351 1.00 90.44 331 ALA C C 1
ATOM 7604 O O . ALA C 1 331 ? 186.189 59.748 101.328 1.00 89.68 331 ALA C O 1
ATOM 7606 N N . GLN C 1 332 ? 185.711 59.683 103.525 1.00 87.45 332 GLN C N 1
ATOM 7607 C CA . GLN C 1 332 ? 186.095 58.287 103.664 1.00 84.35 332 GLN C CA 1
ATOM 7608 C C . GLN C 1 332 ? 185.020 57.358 103.128 1.00 84.97 332 GLN C C 1
ATOM 7609 O O . GLN C 1 332 ? 183.833 57.502 103.443 1.00 85.58 332 GLN C O 1
ATOM 7615 N N . ALA C 1 333 ? 185.448 56.408 102.306 1.00 82.84 333 ALA C N 1
ATOM 7616 C CA . ALA C 1 333 ? 184.581 55.339 101.849 1.00 75.79 333 ALA C CA 1
ATOM 7617 C C . ALA C 1 333 ? 185.346 54.041 101.939 1.00 71.89 333 ALA C C 1
ATOM 7618 O O . ALA C 1 333 ? 186.347 53.868 101.259 1.00 74.17 333 ALA C O 1
ATOM 7620 N N . PRO C 1 334 ? 184.905 53.142 102.823 1.00 66.12 334 PRO C N 1
ATOM 7621 C CA . PRO C 1 334 ? 185.515 51.816 102.905 1.00 65.73 334 PRO C CA 1
ATOM 7622 C C . PRO C 1 334 ? 185.188 51.001 101.673 1.00 65.74 334 PRO C C 1
ATOM 7623 O O . PRO C 1 334 ? 184.238 51.329 100.978 1.00 66.53 334 PRO C O 1
ATOM 7627 N N . PRO C 1 335 ? 185.978 49.963 101.388 1.00 67.39 335 PRO C N 1
ATOM 7628 C CA . PRO C 1 335 ? 185.646 49.068 100.281 1.00 70.83 335 PRO C CA 1
ATOM 7629 C C . PRO C 1 335 ? 184.297 48.426 100.513 1.00 69.85 335 PRO C C 1
ATOM 7630 O O . PRO C 1 335 ? 183.950 48.176 101.657 1.00 73.36 335 PRO C O 1
ATOM 7634 N N . THR C 1 336 ? 183.544 48.171 99.456 1.00 70.57 336 THR C N 1
ATOM 7635 C CA . THR C 1 336 ? 182.302 47.436 99.591 1.00 70.22 336 THR C CA 1
ATOM 7636 C C . THR C 1 336 ? 182.614 45.979 99.838 1.00 69.85 336 THR C C 1
ATOM 7637 O O . THR C 1 336 ? 183.490 45.411 99.207 1.00 69.38 336 THR C O 1
ATOM 7641 N N . PHE C 1 337 ? 181.909 45.387 100.787 1.00 69.66 337 PHE C N 1
ATOM 7642 C CA . PHE C 1 337 ? 182.101 43.995 101.135 1.00 72.96 337 PHE C CA 1
ATOM 7643 C C . PHE C 1 337 ? 180.750 43.299 101.117 1.00 71.58 337 PHE C C 1
ATOM 7644 O O . PHE C 1 337 ? 179.808 43.759 101.749 1.00 69.73 337 PHE C O 1
ATOM 7652 N N . ARG C 1 338 ? 180.643 42.209 100.365 1.00 74.30 338 ARG C N 1
ATOM 7653 C CA . ARG C 1 338 ? 179.369 41.515 100.236 1.00 77.17 338 ARG C CA 1
ATOM 7654 C C . ARG C 1 338 ? 179.122 40.690 101.480 1.00 73.64 338 ARG C C 1
ATOM 7655 O O . ARG C 1 338 ? 179.829 39.730 101.745 1.00 72.30 338 ARG C O 1
ATOM 7663 N N . ALA C 1 339 ? 178.104 41.074 102.236 1.00 65.12 339 ALA C N 1
ATOM 7664 C CA . ALA C 1 339 ? 177.849 40.518 103.562 1.00 62.81 339 ALA C CA 1
ATOM 7665 C C . ALA C 1 339 ? 177.822 39.001 103.601 1.00 63.60 339 ALA C C 1
ATOM 7666 O O . ALA C 1 339 ? 178.144 38.398 104.609 1.00 62.61 339 ALA C O 1
ATOM 7668 N N . GLN C 1 340 ? 177.449 38.386 102.491 1.00 66.58 340 GLN C N 1
ATOM 7669 C CA . GLN C 1 340 ? 177.233 36.952 102.458 1.00 73.38 340 GLN C CA 1
ATOM 7670 C C . GLN C 1 340 ? 178.539 36.172 102.331 1.00 68.95 340 GLN C C 1
ATOM 7671 O O . GLN C 1 340 ? 178.559 34.957 102.497 1.00 70.29 340 GLN C O 1
ATOM 7677 N N . ASP C 1 341 ? 179.629 36.874 102.047 1.00 68.48 341 ASP C N 1
ATOM 7678 C CA . ASP C 1 341 ? 180.932 36.234 101.967 1.00 69.45 341 ASP C CA 1
ATOM 7679 C C . ASP C 1 341 ? 181.392 35.778 103.346 1.00 70.03 341 ASP C C 1
ATOM 7680 O O . ASP C 1 341 ? 182.139 34.806 103.458 1.00 71.99 341 ASP C O 1
ATOM 7685 N N . TYR C 1 342 ? 180.943 36.486 104.386 1.00 65.09 342 TYR C N 1
ATOM 7686 C CA . TYR C 1 342 ? 181.321 36.193 105.770 1.00 63.40 342 TYR C CA 1
ATOM 7687 C C . TYR C 1 342 ? 180.318 36.769 106.789 1.00 61.20 342 TYR C C 1
ATOM 7688 O O . TYR C 1 342 ? 180.443 37.913 107.229 1.00 59.28 342 TYR C O 1
ATOM 7697 N N . THR C 1 343 ? 179.328 35.966 107.164 1.00 61.75 343 THR C N 1
ATOM 7698 C CA . THR C 1 343 ? 178.317 36.391 108.123 1.00 60.09 343 THR C CA 1
ATOM 7699 C C . THR C 1 343 ? 178.620 35.901 109.524 1.00 59.03 343 THR C C 1
ATOM 7700 O O . THR C 1 343 ? 179.370 34.947 109.707 1.00 60.03 343 THR C O 1
ATOM 7704 N N . TRP C 1 344 ? 178.020 36.554 110.515 1.00 57.22 344 TRP C N 1
ATOM 7705 C CA . TRP C 1 344 ? 178.064 36.051 111.878 1.00 56.53 344 TRP C CA 1
ATOM 7706 C C . TRP C 1 344 ? 177.369 34.696 111.959 1.00 58.49 344 TRP C C 1
ATOM 7707 O O . TRP C 1 344 ? 177.961 33.710 112.370 1.00 59.43 344 TRP C O 1
ATOM 7718 N N . GLU C 1 345 ? 176.113 34.669 111.541 1.00 59.31 345 GLU C N 1
ATOM 7719 C CA . GLU C 1 345 ? 175.260 33.489 111.614 1.00 63.13 345 GLU C CA 1
ATOM 7720 C C . GLU C 1 345 ? 175.879 32.211 111.031 1.00 63.75 345 GLU C C 1
ATOM 7721 O O . GLU C 1 345 ? 175.665 31.127 111.559 1.00 65.22 345 GLU C O 1
ATOM 7727 N N . ASP C 1 346 ? 176.660 32.343 109.963 1.00 67.36 346 ASP C N 1
ATOM 7728 C CA . ASP C 1 346 ? 177.251 31.187 109.291 1.00 72.24 346 ASP C CA 1
ATOM 7729 C C . ASP C 1 346 ? 178.739 30.991 109.578 1.00 74.13 346 ASP C C 1
ATOM 7730 O O . ASP C 1 346 ? 179.172 29.873 109.838 1.00 85.22 346 ASP C O 1
ATOM 7735 N N . HIS C 1 347 ? 179.524 32.063 109.504 1.00 66.63 347 HIS C N 1
ATOM 7736 C CA . HIS C 1 347 ? 180.979 31.952 109.581 1.00 64.64 347 HIS C CA 1
ATOM 7737 C C . HIS C 1 347 ? 181.565 32.443 110.895 1.00 62.46 347 HIS C C 1
ATOM 7738 O O . HIS C 1 347 ? 182.400 31.780 111.498 1.00 63.00 347 HIS C O 1
ATOM 7745 N N . GLY C 1 348 ? 181.143 33.625 111.320 1.00 60.20 348 GLY C N 1
ATOM 7746 C CA . GLY C 1 348 ? 181.678 34.228 112.522 1.00 58.23 348 GLY C CA 1
ATOM 7747 C C . GLY C 1 348 ? 181.395 33.427 113.770 1.00 58.37 348 GLY C C 1
ATOM 7748 O O . GLY C 1 348 ? 182.308 33.019 114.462 1.00 58.55 348 GLY C O 1
ATOM 7749 N N . TYR C 1 349 ? 180.121 33.197 114.051 1.00 58.53 349 TYR C N 1
ATOM 7750 C CA . TYR C 1 349 ? 179.720 32.485 115.253 1.00 58.87 349 TYR C CA 1
ATOM 7751 C C . TYR C 1 349 ? 180.382 31.122 115.344 1.00 61.03 349 TYR C C 1
ATOM 7752 O O . TYR C 1 349 ? 180.717 30.662 116.427 1.00 66.00 349 TYR C O 1
ATOM 7761 N N . SER C 1 350 ? 180.588 30.488 114.199 1.00 62.90 350 SER C N 1
ATOM 7762 C CA . SER C 1 350 ? 181.152 29.150 114.170 1.00 65.34 350 SER C CA 1
ATOM 7763 C C . SER C 1 350 ? 182.623 29.148 114.567 1.00 65.10 350 SER C C 1
ATOM 7764 O O . SER C 1 350 ? 183.093 28.216 115.215 1.00 67.15 350 SER C O 1
ATOM 7767 N N . LEU C 1 351 ? 183.340 30.198 114.182 1.00 63.55 351 LEU C N 1
ATOM 7768 C CA . LEU C 1 351 ? 184.759 30.317 114.489 1.00 63.42 351 LEU C CA 1
ATOM 7769 C C . LEU C 1 351 ? 184.989 30.644 115.956 1.00 62.91 351 LEU C C 1
ATOM 7770 O O . LEU C 1 351 ? 185.768 29.970 116.629 1.00 63.82 351 LEU C O 1
ATOM 7775 N N . ILE C 1 352 ? 184.327 31.698 116.435 1.00 63.22 352 ILE C N 1
ATOM 7776 C CA . ILE C 1 352 ? 184.427 32.117 117.829 1.00 61.41 352 ILE C CA 1
ATOM 7777 C C . ILE C 1 352 ? 184.072 30.980 118.773 1.00 61.49 352 ILE C C 1
ATOM 7778 O O . ILE C 1 352 ? 184.742 30.769 119.771 1.00 63.30 352 ILE C O 1
ATOM 7783 N N . GLN C 1 353 ? 183.023 30.240 118.451 1.00 61.47 353 GLN C N 1
ATOM 7784 C CA . GLN C 1 353 ? 182.611 29.131 119.293 1.00 69.67 353 GLN C CA 1
ATOM 7785 C C . GLN C 1 353 ? 183.693 28.052 119.375 1.00 70.24 353 GLN C C 1
ATOM 7786 O O . GLN C 1 353 ? 183.884 27.431 120.411 1.00 70.84 353 GLN C O 1
ATOM 7792 N N . ARG C 1 354 ? 184.408 27.844 118.280 1.00 71.60 354 ARG C N 1
ATOM 7793 C CA . ARG C 1 354 ? 185.496 26.882 118.254 1.00 72.73 354 ARG C CA 1
ATOM 7794 C C . ARG C 1 354 ? 186.643 27.339 119.151 1.00 71.82 354 ARG C C 1
ATOM 7795 O O . ARG C 1 354 ? 187.227 26.548 119.882 1.00 74.00 354 ARG C O 1
ATOM 7803 N N . LEU C 1 355 ? 186.942 28.631 119.095 1.00 69.69 355 LEU C N 1
ATOM 7804 C CA . LEU C 1 355 ? 188.129 29.199 119.727 1.00 69.40 355 LEU C CA 1
ATOM 7805 C C . LEU C 1 355 ? 187.907 29.752 121.136 1.00 73.08 355 LEU C C 1
ATOM 7806 O O . LEU C 1 355 ? 188.773 29.635 121.997 1.00 75.59 355 LEU C O 1
ATOM 7811 N N . TYR C 1 356 ? 186.752 30.376 121.350 1.00 70.95 356 TYR C N 1
ATOM 7812 C CA . TYR C 1 356 ? 186.396 31.002 122.620 1.00 64.27 356 TYR C CA 1
ATOM 7813 C C . TYR C 1 356 ? 184.974 30.605 122.973 1.00 64.40 356 TYR C C 1
ATOM 7814 O O . TYR C 1 356 ? 184.078 31.431 122.918 1.00 62.82 356 TYR C O 1
ATOM 7823 N N . PRO C 1 357 ? 184.763 29.332 123.327 1.00 67.67 357 PRO C N 1
ATOM 7824 C CA . PRO C 1 357 ? 183.426 28.740 123.428 1.00 68.52 357 PRO C CA 1
ATOM 7825 C C . PRO C 1 357 ? 182.426 29.549 124.250 1.00 69.95 357 PRO C C 1
ATOM 7826 O O . PRO C 1 357 ? 181.336 29.830 123.753 1.00 71.40 357 PRO C O 1
ATOM 7830 N N . GLU C 1 358 ? 182.777 29.928 125.474 1.00 72.39 358 GLU C N 1
ATOM 7831 C CA . GLU C 1 358 ? 181.817 30.638 126.312 1.00 71.69 358 GLU C CA 1
ATOM 7832 C C . GLU C 1 358 ? 181.558 32.065 125.835 1.00 67.57 358 GLU C C 1
ATOM 7833 O O . GLU C 1 358 ? 180.462 32.589 125.989 1.00 71.94 358 GLU C O 1
ATOM 7839 N N . GLY C 1 359 ? 182.563 32.697 125.253 1.00 63.20 359 GLY C N 1
ATOM 7840 C CA . GLY C 1 359 ? 182.395 34.040 124.746 1.00 58.55 359 GLY C CA 1
ATOM 7841 C C . GLY C 1 359 ? 181.467 34.122 123.555 1.00 61.09 359 GLY C C 1
ATOM 7842 O O . GLY C 1 359 ? 180.736 35.091 123.412 1.00 59.87 359 GLY C O 1
ATOM 7843 N N . GLY C 1 360 ? 181.502 33.107 122.698 1.00 62.99 360 GLY C N 1
ATOM 7844 C CA . GLY C 1 360 ? 180.694 33.079 121.494 1.00 57.98 360 GLY C CA 1
ATOM 7845 C C . GLY C 1 360 ? 179.204 32.989 121.731 1.00 58.08 360 GLY C C 1
ATOM 7846 O O . GLY C 1 360 ? 178.430 33.645 121.053 1.00 57.06 360 GLY C O 1
ATOM 7847 N N . GLN C 1 361 ? 178.794 32.179 122.696 1.00 59.41 361 GLN C N 1
ATOM 7848 C CA . GLN C 1 361 ? 177.376 32.051 123.009 1.00 61.41 361 GLN C CA 1
ATOM 7849 C C . GLN C 1 361 ? 176.795 33.347 123.575 1.00 59.29 361 GLN C C 1
ATOM 7850 O O . GLN C 1 361 ? 175.671 33.727 123.267 1.00 58.92 361 GLN C O 1
ATOM 7856 N N . LEU C 1 362 ? 177.575 34.025 124.403 1.00 58.57 362 LEU C N 1
ATOM 7857 C CA . LEU C 1 362 ? 177.150 35.277 124.998 1.00 54.17 362 LEU C CA 1
ATOM 7858 C C . LEU C 1 362 ? 177.126 36.404 123.973 1.00 52.39 362 LEU C C 1
ATOM 7859 O O . LEU C 1 362 ? 176.289 37.292 124.053 1.00 50.74 362 LEU C O 1
ATOM 7864 N N . LEU C 1 363 ? 178.041 36.367 123.011 1.00 52.93 363 LEU C N 1
ATOM 7865 C CA . LEU C 1 363 ? 178.033 37.339 121.926 1.00 51.35 363 LEU C CA 1
ATOM 7866 C C . LEU C 1 363 ? 176.844 37.132 121.019 1.00 51.77 363 LEU C C 1
ATOM 7867 O O . LEU C 1 363 ? 176.208 38.079 120.615 1.00 50.26 363 LEU C O 1
ATOM 7872 N N . ASP C 1 364 ? 176.534 35.888 120.703 1.00 53.32 364 ASP C N 1
ATOM 7873 C CA . ASP C 1 364 ? 175.374 35.610 119.878 1.00 53.47 364 ASP C CA 1
ATOM 7874 C C . ASP C 1 364 ? 174.082 36.086 120.523 1.00 53.30 364 ASP C C 1
ATOM 7875 O O . ASP C 1 364 ? 173.304 36.781 119.891 1.00 52.95 364 ASP C O 1
ATOM 7880 N N . GLU C 1 365 ? 173.851 35.711 121.777 1.00 53.81 365 GLU C N 1
ATOM 7881 C CA . GLU C 1 365 ? 172.636 36.120 122.473 1.00 53.99 365 GLU C CA 1
ATOM 7882 C C . GLU C 1 365 ? 172.538 37.628 122.575 1.00 52.08 365 GLU C C 1
ATOM 7883 O O . GLU C 1 365 ? 171.461 38.189 122.474 1.00 52.15 365 GLU C O 1
ATOM 7889 N N . LYS C 1 366 ? 173.668 38.281 122.768 1.00 50.59 366 LYS C N 1
ATOM 7890 C CA . LYS C 1 366 ? 173.689 39.724 122.863 1.00 48.98 366 LYS C CA 1
ATOM 7891 C C . LYS C 1 366 ? 173.349 40.392 121.540 1.00 48.51 366 LYS C C 1
ATOM 7892 O O . LYS C 1 366 ? 172.651 41.395 121.517 1.00 51.63 366 LYS C O 1
ATOM 7898 N N . PHE C 1 367 ? 173.852 39.843 120.441 1.00 48.93 367 PHE C N 1
ATOM 7899 C CA . PHE C 1 367 ? 173.550 40.376 119.117 1.00 48.86 367 PHE C CA 1
ATOM 7900 C C . PHE C 1 367 ? 172.064 40.277 118.825 1.00 49.94 367 PHE C C 1
ATOM 7901 O O . PHE C 1 367 ? 171.464 41.219 118.318 1.00 49.59 367 PHE C O 1
ATOM 7909 N N . GLN C 1 368 ? 171.468 39.133 119.142 1.00 51.49 368 GLN C N 1
ATOM 7910 C CA . GLN C 1 368 ? 170.055 38.941 118.880 1.00 52.89 368 GLN C CA 1
ATOM 7911 C C . GLN C 1 368 ? 169.182 39.720 119.850 1.00 52.53 368 GLN C C 1
ATOM 7912 O O . GLN C 1 368 ? 168.121 40.188 119.473 1.00 55.98 368 GLN C O 1
ATOM 7918 N N . ALA C 1 369 ? 169.618 39.860 121.098 1.00 51.80 369 ALA C N 1
ATOM 7919 C CA . ALA C 1 369 ? 168.850 40.626 122.071 1.00 51.63 369 ALA C CA 1
ATOM 7920 C C . ALA C 1 369 ? 168.666 42.063 121.608 1.00 52.43 369 ALA C C 1
ATOM 7921 O O . ALA C 1 369 ? 167.574 42.606 121.710 1.00 56.97 369 ALA C O 1
ATOM 7923 N N . ALA C 1 370 ? 169.730 42.678 121.105 1.00 49.00 370 ALA C N 1
ATOM 7924 C CA . ALA C 1 370 ? 169.650 44.055 120.643 1.00 48.06 370 ALA C CA 1
ATOM 7925 C C . ALA C 1 370 ? 168.905 44.171 119.310 1.00 53.43 370 ALA C C 1
ATOM 7926 O O . ALA C 1 370 ? 168.115 45.089 119.105 1.00 57.73 370 ALA C O 1
ATOM 7928 N N . TYR C 1 371 ? 169.150 43.233 118.407 1.00 49.63 371 TYR C N 1
ATOM 7929 C CA . TYR C 1 371 ? 168.539 43.297 117.095 1.00 50.63 371 TYR C CA 1
ATOM 7930 C C . TYR C 1 371 ? 167.022 43.137 117.171 1.00 52.20 371 TYR C C 1
ATOM 7931 O O . TYR C 1 371 ? 166.285 43.806 116.456 1.00 52.78 371 TYR C O 1
ATOM 7940 N N . SER C 1 372 ? 166.559 42.271 118.059 1.00 53.09 372 SER C N 1
ATOM 7941 C CA . SER C 1 372 ? 165.136 42.021 118.185 1.00 54.91 372 SER C CA 1
ATOM 7942 C C . SER C 1 372 ? 164.448 42.782 119.311 1.00 54.74 372 SER C C 1
ATOM 7943 O O . SER C 1 372 ? 163.255 42.667 119.467 1.00 56.36 372 SER C O 1
ATOM 7946 N N . LEU C 1 373 ? 165.186 43.574 120.077 1.00 53.01 373 LEU C N 1
ATOM 7947 C CA . LEU C 1 373 ? 164.609 44.331 121.181 1.00 52.98 373 LEU C CA 1
ATOM 7948 C C . LEU C 1 373 ? 163.547 45.313 120.738 1.00 57.14 373 LEU C C 1
ATOM 7949 O O . LEU C 1 373 ? 163.838 46.275 120.048 1.00 57.74 373 LEU C O 1
ATOM 7954 N N . THR C 1 374 ? 162.307 45.084 121.145 1.00 62.84 374 THR C N 1
ATOM 7955 C CA . THR C 1 374 ? 161.258 46.050 120.865 1.00 56.37 374 THR C CA 1
ATOM 7956 C C . THR C 1 374 ? 160.186 46.077 121.932 1.00 57.94 374 THR C C 1
ATOM 7957 O O . THR C 1 374 ? 159.952 45.098 122.624 1.00 59.01 374 THR C O 1
ATOM 7961 N N . TYR C 1 375 ? 159.546 47.229 122.061 1.00 58.27 375 TYR C N 1
ATOM 7962 C CA . TYR C 1 375 ? 158.415 47.391 122.954 1.00 60.11 375 TYR C CA 1
ATOM 7963 C C . TYR C 1 375 ? 157.193 47.721 122.110 1.00 62.03 375 TYR C C 1
ATOM 7964 O O . TYR C 1 375 ? 156.125 48.047 122.628 1.00 63.85 375 TYR C O 1
ATOM 7973 N N . ASN C 1 376 ? 157.386 47.626 120.800 1.00 61.77 376 ASN C N 1
ATOM 7974 C CA . ASN C 1 376 ? 156.374 47.939 119.809 1.00 63.57 376 ASN C CA 1
ATOM 7975 C C . ASN C 1 376 ? 155.806 49.336 119.961 1.00 63.96 376 ASN C C 1
ATOM 7976 O O . ASN C 1 376 ? 154.615 49.528 119.798 1.00 66.21 376 ASN C O 1
ATOM 7981 N N . THR C 1 377 ? 156.657 50.309 120.268 1.00 62.00 377 THR C N 1
ATOM 7982 C CA . THR C 1 377 ? 156.221 51.695 120.401 1.00 62.42 377 THR C CA 1
ATOM 7983 C C . THR C 1 377 ? 157.008 52.628 119.500 1.00 61.02 377 THR C C 1
ATOM 7984 O O . THR C 1 377 ? 158.076 52.288 119.033 1.00 59.34 377 THR C O 1
ATOM 7988 N N . ILE C 1 378 ? 156.462 53.808 119.250 1.00 61.97 378 ILE C N 1
ATOM 7989 C CA . ILE C 1 378 ? 157.202 54.879 118.605 1.00 60.90 378 ILE C CA 1
ATOM 7990 C C . ILE C 1 378 ? 156.779 56.189 119.234 1.00 61.67 378 ILE C C 1
ATOM 7991 O O . ILE C 1 378 ? 155.611 56.560 119.166 1.00 64.08 378 ILE C O 1
ATOM 7996 N N . ALA C 1 379 ? 157.732 56.878 119.851 1.00 60.11 379 ALA C N 1
ATOM 7997 C CA . ALA C 1 379 ? 157.451 58.104 120.577 1.00 60.88 379 ALA C CA 1
ATOM 7998 C C . ALA C 1 379 ? 156.236 57.917 121.485 1.00 67.99 379 ALA C C 1
ATOM 7999 O O . ALA C 1 379 ? 156.297 57.145 122.432 1.00 76.54 379 ALA C O 1
ATOM 8001 N N . MET C 1 380 ? 155.127 58.583 121.178 1.00 68.33 380 MET C N 1
ATOM 8002 C CA . MET C 1 380 ? 153.926 58.482 122.009 1.00 68.37 380 MET C CA 1
ATOM 8003 C C . MET C 1 380 ? 152.916 57.469 121.494 1.00 70.12 380 MET C C 1
ATOM 8004 O O . MET C 1 380 ? 151.828 57.367 122.040 1.00 73.67 380 MET C O 1
ATOM 8009 N N . HIS C 1 381 ? 153.267 56.723 120.451 1.00 69.18 381 HIS C N 1
ATOM 8010 C CA . HIS C 1 381 ? 152.349 55.734 119.887 1.00 69.93 381 HIS C CA 1
ATOM 8011 C C . HIS C 1 381 ? 152.716 54.307 120.252 1.00 69.03 381 HIS C C 1
ATOM 8012 O O . HIS C 1 381 ? 153.878 53.989 120.460 1.00 66.76 381 HIS C O 1
ATOM 8019 N N . SER C 1 382 ? 151.717 53.441 120.320 1.00 71.19 382 SER C N 1
ATOM 8020 C CA . SER C 1 382 ? 151.969 52.041 120.608 1.00 70.83 382 SER C CA 1
ATOM 8021 C C . SER C 1 382 ? 151.241 51.134 119.630 1.00 72.79 382 SER C C 1
ATOM 8022 O O . SER C 1 382 ? 150.426 51.590 118.844 1.00 74.66 382 SER C O 1
ATOM 8025 N N . GLY C 1 383 ? 151.562 49.849 119.675 1.00 72.52 383 GLY C N 1
ATOM 8026 C CA . GLY C 1 383 ? 150.956 48.879 118.790 1.00 74.51 383 GLY C CA 1
ATOM 8027 C C . GLY C 1 383 ? 151.636 48.837 117.441 1.00 73.40 383 GLY C C 1
ATOM 8028 O O . GLY C 1 383 ? 151.113 48.245 116.498 1.00 75.25 383 GLY C O 1
ATOM 8029 N N . VAL C 1 384 ? 152.815 49.453 117.366 1.00 78.88 384 VAL C N 1
ATOM 8030 C CA . VAL C 1 384 ? 153.557 49.618 116.116 1.00 69.48 384 VAL C CA 1
ATOM 8031 C C . VAL C 1 384 ? 154.668 48.599 115.920 1.00 67.80 384 VAL C C 1
ATOM 8032 O O . VAL C 1 384 ? 155.473 48.373 116.813 1.00 65.93 384 VAL C O 1
ATOM 8036 N N . ASP C 1 385 ? 154.711 47.990 114.742 1.00 68.66 385 ASP C N 1
ATOM 8037 C CA . ASP C 1 385 ? 155.869 47.203 114.334 1.00 67.12 385 ASP C CA 1
ATOM 8038 C C . ASP C 1 385 ? 156.965 48.148 113.871 1.00 64.90 385 ASP C C 1
ATOM 8039 O O . ASP C 1 385 ? 156.750 48.907 112.940 1.00 65.60 385 ASP C O 1
ATOM 8044 N N . THR C 1 386 ? 158.132 48.111 114.512 1.00 62.47 386 THR C N 1
ATOM 8045 C CA . THR C 1 386 ? 159.196 49.054 114.164 1.00 60.54 386 THR C CA 1
ATOM 8046 C C . THR C 1 386 ? 160.405 48.414 113.491 1.00 59.40 386 THR C C 1
ATOM 8047 O O . THR C 1 386 ? 161.418 49.077 113.287 1.00 57.81 386 THR C O 1
ATOM 8051 N N . SER C 1 387 ? 160.295 47.147 113.116 1.00 60.46 387 SER C N 1
ATOM 8052 C CA . SER C 1 387 ? 161.443 46.427 112.589 1.00 59.58 387 SER C CA 1
ATOM 8053 C C . SER C 1 387 ? 162.070 47.043 111.342 1.00 59.42 387 SER C C 1
ATOM 8054 O O . SER C 1 387 ? 163.252 46.848 111.114 1.00 58.17 387 SER C O 1
ATOM 8057 N N . VAL C 1 388 ? 161.309 47.785 110.541 1.00 60.87 388 VAL C N 1
ATOM 8058 C CA . VAL C 1 388 ? 161.909 48.424 109.375 1.00 60.95 388 VAL C CA 1
ATOM 8059 C C . VAL C 1 388 ? 162.737 49.614 109.794 1.00 58.99 388 VAL C C 1
ATOM 8060 O O . VAL C 1 388 ? 163.693 49.963 109.122 1.00 58.44 388 VAL C O 1
ATOM 8064 N N . LEU C 1 389 ? 162.368 50.240 110.901 1.00 58.19 389 LEU C N 1
ATOM 8065 C CA . LEU C 1 389 ? 163.135 51.357 111.433 1.00 56.51 389 LEU C CA 1
ATOM 8066 C C . LEU C 1 389 ? 164.423 50.858 112.045 1.00 54.52 389 LEU C C 1
ATOM 8067 O O . LEU C 1 389 ? 165.475 51.419 111.828 1.00 58.05 389 LEU C O 1
ATOM 8072 N N . ARG C 1 390 ? 164.326 49.790 112.818 1.00 54.22 390 ARG C N 1
ATOM 8073 C CA . ARG C 1 390 ? 165.478 49.242 113.500 1.00 52.56 390 ARG C CA 1
ATOM 8074 C C . ARG C 1 390 ? 166.447 48.578 112.523 1.00 52.53 390 ARG C C 1
ATOM 8075 O O . ARG C 1 390 ? 167.650 48.569 112.745 1.00 51.21 390 ARG C O 1
ATOM 8083 N N . ARG C 1 391 ? 165.920 48.035 111.437 1.00 54.87 391 ARG C N 1
ATOM 8084 C CA . ARG C 1 391 ? 166.750 47.426 110.408 1.00 54.63 391 ARG C CA 1
ATOM 8085 C C . ARG C 1 391 ? 167.486 48.506 109.645 1.00 54.31 391 ARG C C 1
ATOM 8086 O O . ARG C 1 391 ? 168.628 48.322 109.250 1.00 57.27 391 ARG C O 1
ATOM 8094 N N . ALA C 1 392 ? 166.837 49.647 109.456 1.00 54.78 392 ALA C N 1
ATOM 8095 C CA . ALA C 1 392 ? 167.453 50.758 108.750 1.00 54.80 392 ALA C CA 1
ATOM 8096 C C . ALA C 1 392 ? 168.621 51.329 109.542 1.00 52.89 392 ALA C C 1
ATOM 8097 O O . ALA C 1 392 ? 169.620 51.736 108.962 1.00 52.78 392 ALA C O 1
ATOM 8099 N N . ILE C 1 393 ? 168.489 51.350 110.867 1.00 51.62 393 ILE C N 1
ATOM 8100 C CA . ILE C 1 393 ? 169.547 51.817 111.753 1.00 49.97 393 ILE C CA 1
ATOM 8101 C C . ILE C 1 393 ? 170.711 50.833 111.788 1.00 49.22 393 ILE C C 1
ATOM 8102 O O . ILE C 1 393 ? 171.857 51.219 111.702 1.00 49.29 393 ILE C O 1
ATOM 8107 N N . TRP C 1 394 ? 170.406 49.555 111.900 1.00 49.51 394 TRP C N 1
ATOM 8108 C CA . TRP C 1 394 ? 171.425 48.522 111.891 1.00 49.13 394 TRP C CA 1
ATOM 8109 C C . TRP C 1 394 ? 172.166 48.483 110.570 1.00 49.99 394 TRP C C 1
ATOM 8110 O O . TRP C 1 394 ? 173.377 48.365 110.540 1.00 49.48 394 TRP C O 1
ATOM 8121 N N . ASN C 1 395 ? 171.429 48.572 109.470 1.00 51.54 395 ASN C N 1
ATOM 8122 C CA . ASN C 1 395 ? 172.033 48.413 108.156 1.00 52.78 395 ASN C CA 1
ATOM 8123 C C . ASN C 1 395 ? 172.778 49.651 107.704 1.00 52.69 395 ASN C C 1
ATOM 8124 O O . ASN C 1 395 ? 173.758 49.554 106.975 1.00 53.25 395 ASN C O 1
ATOM 8129 N N . TYR C 1 396 ? 172.328 50.813 108.157 1.00 52.20 396 TYR C N 1
ATOM 8130 C CA . TYR C 1 396 ? 173.069 52.031 107.915 1.00 52.15 396 TYR C CA 1
ATOM 8131 C C . TYR C 1 396 ? 174.451 51.989 108.557 1.00 55.87 396 TYR C C 1
ATOM 8132 O O . TYR C 1 396 ? 175.431 52.391 107.939 1.00 56.37 396 TYR C O 1
ATOM 8141 N N . ILE C 1 397 ? 174.537 51.513 109.793 1.00 49.43 397 ILE C N 1
ATOM 8142 C CA . ILE C 1 397 ? 175.818 51.464 110.475 1.00 48.38 397 ILE C CA 1
ATOM 8143 C C . ILE C 1 397 ? 176.759 50.465 109.830 1.00 48.94 397 ILE C C 1
ATOM 8144 O O . ILE C 1 397 ? 177.950 50.712 109.745 1.00 81.96 397 ILE C O 1
ATOM 8149 N N . HIS C 1 398 ? 176.233 49.357 109.341 1.00 49.68 398 HIS C N 1
ATOM 8150 C CA . HIS C 1 398 ? 177.075 48.392 108.661 1.00 50.54 398 HIS C CA 1
ATOM 8151 C C . HIS C 1 398 ? 177.549 48.904 107.315 1.00 52.07 398 HIS C C 1
ATOM 8152 O O . HIS C 1 398 ? 178.638 48.583 106.878 1.00 60.92 398 HIS C O 1
ATOM 8159 N N . CYS C 1 399 ? 176.707 49.692 106.668 1.00 52.91 399 CYS C N 1
ATOM 8160 C CA . CYS C 1 399 ? 177.044 50.397 105.445 1.00 54.54 399 CYS C CA 1
ATOM 8161 C C . CYS C 1 399 ? 178.242 51.325 105.649 1.00 54.20 399 CYS C C 1
ATOM 8162 O O . CYS C 1 399 ? 179.164 51.361 104.845 1.00 55.46 399 CYS C O 1
ATOM 8165 N N . VAL C 1 400 ? 178.219 52.057 106.750 1.00 52.70 400 VAL C N 1
ATOM 8166 C CA . VAL C 1 400 ? 179.301 52.943 107.133 1.00 52.39 400 VAL C CA 1
ATOM 8167 C C . VAL C 1 400 ? 180.623 52.187 107.255 1.00 55.21 400 VAL C C 1
ATOM 8168 O O . VAL C 1 400 ? 181.685 52.739 107.006 1.00 53.03 400 VAL C O 1
ATOM 8172 N N . PHE C 1 401 ? 180.555 50.910 107.605 1.00 55.89 401 PHE C N 1
ATOM 8173 C CA . PHE C 1 401 ? 181.758 50.108 107.743 1.00 51.84 401 PHE C CA 1
ATOM 8174 C C . PHE C 1 401 ? 181.972 49.208 106.542 1.00 53.57 401 PHE C C 1
ATOM 8175 O O . PHE C 1 401 ? 182.797 48.301 106.576 1.00 53.92 401 PHE C O 1
ATOM 8183 N N . GLY C 1 402 ? 181.220 49.464 105.478 1.00 54.88 402 GLY C N 1
ATOM 8184 C CA . GLY C 1 402 ? 181.466 48.818 104.206 1.00 56.97 402 GLY C CA 1
ATOM 8185 C C . GLY C 1 402 ? 180.634 47.606 103.842 1.00 57.61 402 GLY C C 1
ATOM 8186 O O . GLY C 1 402 ? 180.737 47.109 102.731 1.00 59.62 402 GLY C O 1
ATOM 8187 N N . ILE C 1 403 ? 179.798 47.136 104.756 1.00 56.19 403 ILE C N 1
ATOM 8188 C CA . ILE C 1 403 ? 179.085 45.874 104.568 1.00 56.90 403 ILE C CA 1
ATOM 8189 C C . ILE C 1 403 ? 177.737 46.039 103.857 1.00 57.98 403 ILE C C 1
ATOM 8190 O O . ILE C 1 403 ? 176.815 46.632 104.394 1.00 56.99 403 ILE C O 1
ATOM 8195 N N . ARG C 1 404 ? 177.639 45.515 102.638 1.00 70.89 404 ARG C N 1
ATOM 8196 C CA . ARG C 1 404 ? 176.408 45.594 101.857 1.00 61.74 404 ARG C CA 1
ATOM 8197 C C . ARG C 1 404 ? 175.603 44.307 101.967 1.00 62.42 404 ARG C C 1
ATOM 8198 O O . ARG C 1 404 ? 176.135 43.229 101.761 1.00 63.36 404 ARG C O 1
ATOM 8206 N N . TYR C 1 405 ? 174.323 44.426 102.297 1.00 62.18 405 TYR C N 1
ATOM 8207 C CA . TYR C 1 405 ? 173.403 43.296 102.239 1.00 63.42 405 TYR C CA 1
ATOM 8208 C C . TYR C 1 405 ? 172.679 43.292 100.892 1.00 71.31 405 TYR C C 1
ATOM 8209 O O . TYR C 1 405 ? 172.059 44.278 100.512 1.00 71.30 405 TYR C O 1
ATOM 8218 N N . ASP C 1 406 ? 172.766 42.180 100.169 1.00 78.37 406 ASP C N 1
ATOM 8219 C CA . ASP C 1 406 ? 172.319 42.122 98.771 1.00 83.96 406 ASP C CA 1
ATOM 8220 C C . ASP C 1 406 ? 170.836 42.389 98.567 1.00 85.52 406 ASP C C 1
ATOM 8221 O O . ASP C 1 406 ? 170.445 43.106 97.646 1.00 87.72 406 ASP C O 1
ATOM 8226 N N . ASP C 1 407 ? 170.008 41.794 99.412 1.00 82.13 407 ASP C N 1
ATOM 8227 C CA . ASP C 1 407 ? 168.576 41.885 99.218 1.00 82.04 407 ASP C CA 1
ATOM 8228 C C . ASP C 1 407 ? 167.983 42.973 100.087 1.00 80.30 407 ASP C C 1
ATOM 8229 O O . ASP C 1 407 ? 166.953 42.768 100.717 1.00 85.99 407 ASP C O 1
ATOM 8234 N N . TYR C 1 408 ? 168.643 44.126 100.129 1.00 72.85 408 TYR C N 1
ATOM 8235 C CA . TYR C 1 408 ? 168.149 45.260 100.898 1.00 67.94 408 TYR C CA 1
ATOM 8236 C C . TYR C 1 408 ? 168.134 46.528 100.061 1.00 68.81 408 TYR C C 1
ATOM 8237 O O . TYR C 1 408 ? 169.134 46.885 99.462 1.00 68.99 408 TYR C O 1
ATOM 8246 N N . ASP C 1 409 ? 166.991 47.202 100.016 1.00 69.58 409 ASP C N 1
ATOM 8247 C CA . ASP C 1 409 ? 166.883 48.474 99.313 1.00 70.53 409 ASP C CA 1
ATOM 8248 C C . ASP C 1 409 ? 167.382 49.619 100.189 1.00 68.08 409 ASP C C 1
ATOM 8249 O O . ASP C 1 409 ? 166.655 50.115 101.034 1.00 81.18 409 ASP C O 1
ATOM 8254 N N . TYR C 1 410 ? 168.614 50.060 99.972 1.00 67.40 410 TYR C N 1
ATOM 8255 C CA . TYR C 1 410 ? 169.207 51.079 100.832 1.00 65.22 410 TYR C CA 1
ATOM 8256 C C . TYR C 1 410 ? 168.535 52.432 100.721 1.00 65.88 410 TYR C C 1
ATOM 8257 O O . TYR C 1 410 ? 168.873 53.349 101.459 1.00 64.36 410 TYR C O 1
ATOM 8266 N N . GLY C 1 411 ? 167.575 52.554 99.814 1.00 68.34 411 GLY C N 1
ATOM 8267 C CA . GLY C 1 411 ? 166.796 53.767 99.714 1.00 69.28 411 GLY C CA 1
ATOM 8268 C C . GLY C 1 411 ? 165.943 53.945 100.952 1.00 69.54 411 GLY C C 1
ATOM 8269 O O . GLY C 1 411 ? 165.564 55.060 101.298 1.00 67.69 411 GLY C O 1
ATOM 8270 N N . GLU C 1 412 ? 165.651 52.839 101.628 1.00 66.73 412 GLU C N 1
ATOM 8271 C CA . GLU C 1 412 ? 164.856 52.855 102.845 1.00 65.46 412 GLU C CA 1
ATOM 8272 C C . GLU C 1 412 ? 165.522 53.647 103.964 1.00 63.14 412 GLU C C 1
ATOM 8273 O O . GLU C 1 412 ? 164.848 54.205 104.825 1.00 62.48 412 GLU C O 1
ATOM 8279 N N . VAL C 1 413 ? 166.844 53.705 103.950 1.00 61.84 413 VAL C N 1
ATOM 8280 C CA . VAL C 1 413 ? 167.574 54.447 104.960 1.00 59.80 413 VAL C CA 1
ATOM 8281 C C . VAL C 1 413 ? 167.186 55.923 104.989 1.00 60.46 413 VAL C C 1
ATOM 8282 O O . VAL C 1 413 ? 166.974 56.488 106.046 1.00 64.35 413 VAL C O 1
ATOM 8286 N N . ASN C 1 414 ? 167.065 56.544 103.826 1.00 71.30 414 ASN C N 1
ATOM 8287 C CA . ASN C 1 414 ? 166.726 57.960 103.764 1.00 70.61 414 ASN C CA 1
ATOM 8288 C C . ASN C 1 414 ? 165.251 58.234 103.948 1.00 67.60 414 ASN C C 1
ATOM 8289 O O . ASN C 1 414 ? 164.863 59.346 104.280 1.00 68.95 414 ASN C O 1
ATOM 8294 N N . GLN C 1 415 ? 164.425 57.221 103.730 1.00 65.41 415 GLN C N 1
ATOM 8295 C CA . GLN C 1 415 ? 162.996 57.370 103.935 1.00 66.70 415 GLN C CA 1
ATOM 8296 C C . GLN C 1 415 ? 162.659 57.316 105.421 1.00 64.86 415 GLN C C 1
ATOM 8297 O O . GLN C 1 415 ? 161.682 57.906 105.861 1.00 66.01 415 GLN C O 1
ATOM 8303 N N . LEU C 1 416 ? 163.485 56.614 106.191 1.00 62.58 416 LEU C N 1
ATOM 8304 C CA . LEU C 1 416 ? 163.190 56.339 107.589 1.00 61.01 416 LEU C CA 1
ATOM 8305 C C . LEU C 1 416 ? 164.099 57.081 108.565 1.00 59.08 416 LEU C C 1
ATOM 8306 O O . LEU C 1 416 ? 163.671 57.445 109.661 1.00 58.47 416 LEU C O 1
ATOM 8311 N N . LEU C 1 417 ? 165.350 57.304 108.175 1.00 58.35 417 LEU C N 1
ATOM 8312 C CA . LEU C 1 417 ? 166.325 57.921 109.074 1.00 56.67 417 LEU C CA 1
ATOM 8313 C C . LEU C 1 417 ? 166.512 59.404 108.790 1.00 57.65 417 LEU C C 1
ATOM 8314 O O . LEU C 1 417 ? 167.176 59.764 107.838 1.00 61.16 417 LEU C O 1
ATOM 8319 N N . GLU C 1 418 ? 165.937 60.268 109.616 1.00 57.79 418 GLU C N 1
ATOM 8320 C CA . GLU C 1 418 ? 166.069 61.704 109.395 1.00 58.99 418 GLU C CA 1
ATOM 8321 C C . GLU C 1 418 ? 167.541 62.120 109.446 1.00 58.11 418 GLU C C 1
ATOM 8322 O O . GLU C 1 418 ? 168.384 61.348 109.886 1.00 58.55 418 GLU C O 1
ATOM 8328 N N . ARG C 1 419 ? 167.853 63.326 108.982 1.00 59.52 419 ARG C N 1
ATOM 8329 C CA . ARG C 1 419 ? 169.246 63.731 108.830 1.00 59.21 419 ARG C CA 1
ATOM 8330 C C . ARG C 1 419 ? 169.995 63.832 110.153 1.00 60.69 419 ARG C C 1
ATOM 8331 O O . ARG C 1 419 ? 171.093 63.300 110.290 1.00 60.47 419 ARG C O 1
ATOM 8339 N N . ASN C 1 420 ? 169.405 64.512 111.128 1.00 58.44 420 ASN C N 1
ATOM 8340 C CA . ASN C 1 420 ? 170.054 64.683 112.415 1.00 56.16 420 ASN C CA 1
ATOM 8341 C C . ASN C 1 420 ? 170.269 63.375 113.159 1.00 54.04 420 ASN C C 1
ATOM 8342 O O . ASN C 1 420 ? 171.114 63.300 114.041 1.00 53.45 420 ASN C O 1
ATOM 8347 N N . LEU C 1 421 ? 169.504 62.349 112.808 1.00 53.76 421 LEU C N 1
ATOM 8348 C CA . LEU C 1 421 ? 169.702 61.026 113.379 1.00 52.06 421 LEU C CA 1
ATOM 8349 C C . LEU C 1 421 ? 170.893 60.339 112.744 1.00 51.39 421 LEU C C 1
ATOM 8350 O O . LEU C 1 421 ? 171.631 59.651 113.410 1.00 50.01 421 LEU C O 1
ATOM 8355 N N . LYS C 1 422 ? 171.082 60.526 111.446 1.00 52.60 422 LYS C N 1
ATOM 8356 C CA . LYS C 1 422 ? 172.252 59.971 110.769 1.00 52.33 422 LYS C CA 1
ATOM 8357 C C . LYS C 1 422 ? 173.532 60.689 111.190 1.00 52.05 422 LYS C C 1
ATOM 8358 O O . LYS C 1 422 ? 174.572 60.067 111.371 1.00 51.14 422 LYS C O 1
ATOM 8364 N N . VAL C 1 423 ? 173.446 62.000 111.356 1.00 53.05 423 VAL C N 1
ATOM 8365 C CA . VAL C 1 423 ? 174.572 62.762 111.849 1.00 53.08 423 VAL C CA 1
ATOM 8366 C C . VAL C 1 423 ? 174.991 62.273 113.222 1.00 51.34 423 VAL C C 1
ATOM 8367 O O . VAL C 1 423 ? 176.177 62.166 113.493 1.00 52.62 423 VAL C O 1
ATOM 8371 N N . TYR C 1 424 ? 174.012 61.945 114.066 1.00 50.56 424 TYR C N 1
ATOM 8372 C CA . TYR C 1 424 ? 174.239 61.442 115.422 1.00 49.14 424 TYR C CA 1
ATOM 8373 C C . TYR C 1 424 ? 174.762 60.014 115.441 1.00 47.84 424 TYR C C 1
ATOM 8374 O O . TYR C 1 424 ? 175.710 59.710 116.140 1.00 47.04 424 TYR C O 1
ATOM 8383 N N . ILE C 1 425 ? 174.128 59.134 114.685 1.00 47.84 425 ILE C N 1
ATOM 8384 C CA . ILE C 1 425 ? 174.584 57.761 114.542 1.00 46.97 425 ILE C CA 1
ATOM 8385 C C . ILE C 1 425 ? 176.036 57.657 114.087 1.00 46.98 425 ILE C C 1
ATOM 8386 O O . ILE C 1 425 ? 176.804 56.860 114.627 1.00 50.54 425 ILE C O 1
ATOM 8391 N N . LYS C 1 426 ? 176.413 58.449 113.086 1.00 48.21 426 LYS C N 1
ATOM 8392 C CA . LYS C 1 426 ? 177.744 58.330 112.512 1.00 48.59 426 LYS C CA 1
ATOM 8393 C C . LYS C 1 426 ? 178.781 58.968 113.410 1.00 48.36 426 LYS C C 1
ATOM 8394 O O . LYS C 1 426 ? 179.883 58.458 113.537 1.00 48.08 426 LYS C O 1
ATOM 8400 N N . THR C 1 427 ? 178.433 60.075 114.045 1.00 48.67 427 THR C N 1
ATOM 8401 C CA . THR C 1 427 ? 179.315 60.635 115.049 1.00 48.56 427 THR C CA 1
ATOM 8402 C C . THR C 1 427 ? 179.588 59.634 116.164 1.00 47.09 427 THR C C 1
ATOM 8403 O O . THR C 1 427 ? 180.729 59.421 116.537 1.00 47.60 427 THR C O 1
ATOM 8407 N N . VAL C 1 428 ? 178.547 59.003 116.684 1.00 46.18 428 VAL C N 1
ATOM 8408 C CA . VAL C 1 428 ? 178.723 58.135 117.830 1.00 45.06 428 VAL C CA 1
ATOM 8409 C C . VAL C 1 428 ? 179.420 56.839 117.425 1.00 44.56 428 VAL C C 1
ATOM 8410 O O . VAL C 1 428 ? 180.195 56.290 118.191 1.00 44.07 428 VAL C O 1
ATOM 8414 N N . ALA C 1 429 ? 179.180 56.370 116.207 1.00 44.92 429 ALA C N 1
ATOM 8415 C CA . ALA C 1 429 ? 179.846 55.162 115.718 1.00 44.76 429 ALA C CA 1
ATOM 8416 C C . ALA C 1 429 ? 181.296 55.365 115.290 1.00 45.43 429 ALA C C 1
ATOM 8417 O O . ALA C 1 429 ? 182.099 54.471 115.440 1.00 45.33 429 ALA C O 1
ATOM 8419 N N . CYS C 1 430 ? 181.633 56.533 114.750 1.00 46.46 430 CYS C N 1
ATOM 8420 C CA . CYS C 1 430 ? 182.948 56.741 114.152 1.00 47.51 430 CYS C CA 1
ATOM 8421 C C . CYS C 1 430 ? 183.795 57.759 114.884 1.00 48.01 430 CYS C C 1
ATOM 8422 O O . CYS C 1 430 ? 185.015 57.745 114.786 1.00 50.68 430 CYS C O 1
ATOM 8425 N N . TYR C 1 431 ? 183.147 58.658 115.604 1.00 47.85 431 TYR C N 1
ATOM 8426 C CA . TYR C 1 431 ? 183.857 59.746 116.263 1.00 48.67 431 TYR C CA 1
ATOM 8427 C C . TYR C 1 431 ? 183.240 60.115 117.600 1.00 47.97 431 TYR C C 1
ATOM 8428 O O . TYR C 1 431 ? 182.971 61.280 117.840 1.00 50.04 431 TYR C O 1
ATOM 8437 N N . PRO C 1 432 ? 183.031 59.124 118.475 1.00 46.68 432 PRO C N 1
ATOM 8438 C CA . PRO C 1 432 ? 182.242 59.298 119.691 1.00 46.10 432 PRO C CA 1
ATOM 8439 C C . PRO C 1 432 ? 182.640 60.517 120.507 1.00 47.66 432 PRO C C 1
ATOM 8440 O O . PRO C 1 432 ? 181.755 61.168 121.039 1.00 48.56 432 PRO C O 1
ATOM 8444 N N . GLU C 1 433 ? 183.936 60.815 120.584 1.00 48.03 433 GLU C N 1
ATOM 8445 C CA . GLU C 1 433 ? 184.460 61.932 121.376 1.00 49.21 433 GLU C CA 1
ATOM 8446 C C . GLU C 1 433 ? 183.765 63.248 121.102 1.00 50.70 433 GLU C C 1
ATOM 8447 O O . GLU C 1 433 ? 183.741 64.133 121.946 1.00 53.34 433 GLU C O 1
ATOM 8453 N N . LYS C 1 434 ? 183.228 63.385 119.903 1.00 50.92 434 LYS C N 1
ATOM 8454 C CA . LYS C 1 434 ? 182.711 64.653 119.457 1.00 52.54 434 LYS C CA 1
ATOM 8455 C C . LYS C 1 434 ? 181.202 64.721 119.565 1.00 52.90 434 LYS C C 1
ATOM 8456 O O . LYS C 1 434 ? 180.594 65.620 119.015 1.00 59.15 434 LYS C O 1
ATOM 8462 N N . THR C 1 435 ? 180.595 63.775 120.269 1.00 51.92 435 THR C N 1
ATOM 8463 C CA . THR C 1 435 ? 179.157 63.818 120.501 1.00 52.54 435 THR C CA 1
ATOM 8464 C C . THR C 1 435 ? 178.848 64.945 121.462 1.00 54.67 435 THR C C 1
ATOM 8465 O O . THR C 1 435 ? 179.525 65.092 122.471 1.00 53.96 435 THR C O 1
ATOM 8469 N N . THR C 1 436 ? 177.834 65.744 121.150 1.00 55.95 436 THR C N 1
ATOM 8470 C CA . THR C 1 436 ? 177.437 66.825 122.034 1.00 57.21 436 THR C CA 1
ATOM 8471 C C . THR C 1 436 ? 175.985 66.721 122.460 1.00 57.62 436 THR C C 1
ATOM 8472 O O . THR C 1 436 ? 175.210 65.974 121.884 1.00 59.01 436 THR C O 1
ATOM 8476 N N . ARG C 1 437 ? 175.629 67.478 123.487 1.00 58.14 437 ARG C N 1
ATOM 8477 C CA . ARG C 1 437 ? 174.258 67.539 123.948 1.00 58.52 437 ARG C CA 1
ATOM 8478 C C . ARG C 1 437 ? 173.353 68.092 122.860 1.00 60.60 437 ARG C C 1
ATOM 8479 O O . ARG C 1 437 ? 172.273 67.565 122.636 1.00 62.91 437 ARG C O 1
ATOM 8487 N N . ARG C 1 438 ? 173.799 69.146 122.180 1.00 61.40 438 ARG C N 1
ATOM 8488 C CA . ARG C 1 438 ? 173.010 69.762 121.121 1.00 62.77 438 ARG C CA 1
ATOM 8489 C C . ARG C 1 438 ? 172.690 68.743 120.041 1.00 62.41 438 ARG C C 1
ATOM 8490 O O . ARG C 1 438 ? 171.558 68.657 119.579 1.00 62.87 438 ARG C O 1
ATOM 8492 N N . MET C 1 439 ? 173.695 67.963 119.660 1.00 60.77 439 MET C N 1
ATOM 8493 C CA . MET C 1 439 ? 173.539 66.901 118.676 1.00 59.03 439 MET C CA 1
ATOM 8494 C C . MET C 1 439 ? 172.553 65.823 119.127 1.00 58.41 439 MET C C 1
ATOM 8495 O O . MET C 1 439 ? 171.771 65.318 118.324 1.00 56.71 439 MET C O 1
ATOM 8500 N N . TYR C 1 440 ? 172.598 65.482 120.413 1.00 57.80 440 TYR C N 1
ATOM 8501 C CA . TYR C 1 440 ? 171.661 64.534 121.011 1.00 55.63 440 TYR C CA 1
ATOM 8502 C C . TYR C 1 440 ? 170.240 65.086 121.061 1.00 57.10 440 TYR C C 1
ATOM 8503 O O . TYR C 1 440 ? 169.296 64.385 120.765 1.00 56.64 440 TYR C O 1
ATOM 8512 N N . ASN C 1 441 ? 170.075 66.338 121.451 1.00 59.30 441 ASN C N 1
ATOM 8513 C CA . ASN C 1 441 ? 168.737 66.902 121.530 1.00 60.44 441 ASN C CA 1
ATOM 8514 C C . ASN C 1 441 ? 168.093 67.090 120.165 1.00 62.74 441 ASN C C 1
ATOM 8515 O O . ASN C 1 441 ? 166.878 67.040 120.048 1.00 69.40 441 ASN C O 1
ATOM 8520 N N . LEU C 1 442 ? 168.906 67.303 119.137 1.00 61.79 442 LEU C N 1
ATOM 8521 C CA . LEU C 1 442 ? 168.409 67.718 117.831 1.00 62.21 442 LEU C CA 1
ATOM 8522 C C . LEU C 1 442 ? 167.565 66.676 117.112 1.00 62.85 442 LEU C C 1
ATOM 8523 O O . LEU C 1 442 ? 166.531 67.008 116.537 1.00 70.20 442 LEU C O 1
ATOM 8528 N N . PHE C 1 443 ? 168.000 65.424 117.115 1.00 58.74 443 PHE C N 1
ATOM 8529 C CA . PHE C 1 443 ? 167.250 64.399 116.404 1.00 57.31 443 PHE C CA 1
ATOM 8530 C C . PHE C 1 443 ? 166.109 63.873 117.252 1.00 57.42 443 PHE C C 1
ATOM 8531 O O . PHE C 1 443 ? 166.184 63.899 118.468 1.00 61.22 443 PHE C O 1
ATOM 8539 N N . TRP C 1 444 ? 165.045 63.425 116.599 1.00 57.17 444 TRP C N 1
ATOM 8540 C CA . TRP C 1 444 ? 163.906 62.812 117.276 1.00 57.35 444 TRP C CA 1
ATOM 8541 C C . TRP C 1 444 ? 163.397 63.616 118.471 1.00 61.00 444 TRP C C 1
ATOM 8542 O O . TRP C 1 444 ? 163.374 63.126 119.594 1.00 59.46 444 TRP C O 1
ATOM 8553 N N . ARG C 1 445 ? 162.980 64.849 118.213 1.00 65.41 445 ARG C N 1
ATOM 8554 C CA . ARG C 1 445 ? 162.614 65.786 119.265 1.00 64.16 445 ARG C CA 1
ATOM 8555 C C . ARG C 1 445 ? 161.417 65.313 120.096 1.00 65.91 445 ARG C C 1
ATOM 8556 O O . ARG C 1 445 ? 161.288 65.669 121.267 1.00 64.59 445 ARG C O 1
ATOM 8558 N N . HIS C 1 446 ? 160.552 64.501 119.498 1.00 66.24 446 HIS C N 1
ATOM 8559 C CA . HIS C 1 446 ? 159.369 64.016 120.201 1.00 69.23 446 HIS C CA 1
ATOM 8560 C C . HIS C 1 446 ? 159.486 62.565 120.688 1.00 64.73 446 HIS C C 1
ATOM 8561 O O . HIS C 1 446 ? 158.545 62.020 121.261 1.00 61.81 446 HIS C O 1
ATOM 8568 N N . PHE C 1 447 ? 160.635 61.938 120.459 1.00 64.47 447 PHE C N 1
ATOM 8569 C CA . PHE C 1 447 ? 160.856 60.584 120.943 1.00 58.23 447 PHE C CA 1
ATOM 8570 C C . PHE C 1 447 ? 161.255 60.615 122.411 1.00 56.85 447 PHE C C 1
ATOM 8571 O O . PHE C 1 447 ? 161.631 61.651 122.948 1.00 56.72 447 PHE C O 1
ATOM 8579 N N . ARG C 1 448 ? 161.163 59.468 123.062 1.00 56.81 448 ARG C N 1
ATOM 8580 C CA . ARG C 1 448 ? 161.483 59.382 124.472 1.00 55.65 448 ARG C CA 1
ATOM 8581 C C . ARG C 1 448 ? 162.958 59.076 124.632 1.00 53.65 448 ARG C C 1
ATOM 8582 O O . ARG C 1 448 ? 163.541 58.430 123.783 1.00 52.49 448 ARG C O 1
ATOM 8590 N N . HIS C 1 449 ? 163.561 59.555 125.711 1.00 53.49 449 HIS C N 1
ATOM 8591 C CA . HIS C 1 449 ? 164.962 59.278 125.993 1.00 51.87 449 HIS C CA 1
ATOM 8592 C C . HIS C 1 449 ? 165.245 57.793 125.967 1.00 50.81 449 HIS C C 1
ATOM 8593 O O . HIS C 1 449 ? 166.267 57.361 125.457 1.00 50.48 449 HIS C O 1
ATOM 8600 N N . SER C 1 450 ? 164.324 57.017 126.520 1.00 53.12 450 SER C N 1
ATOM 8601 C CA . SER C 1 450 ? 164.446 55.574 126.533 1.00 51.11 450 SER C CA 1
ATOM 8602 C C . SER C 1 450 ? 164.726 55.044 125.137 1.00 50.24 450 SER C C 1
ATOM 8603 O O . SER C 1 450 ? 165.431 54.063 124.990 1.00 49.28 450 SER C O 1
ATOM 8606 N N . GLU C 1 451 ? 164.193 55.712 124.119 1.00 50.78 451 GLU C N 1
ATOM 8607 C CA . GLU C 1 451 ? 164.344 55.279 122.733 1.00 50.36 451 GLU C CA 1
ATOM 8608 C C . GLU C 1 451 ? 165.659 55.709 122.093 1.00 49.04 451 GLU C C 1
ATOM 8609 O O . GLU C 1 451 ? 166.182 55.026 121.229 1.00 48.40 451 GLU C O 1
ATOM 8615 N N . LYS C 1 452 ? 166.163 56.861 122.513 1.00 48.92 452 LYS C N 1
ATOM 8616 C CA . LYS C 1 452 ? 167.495 57.312 122.167 1.00 47.90 452 LYS C CA 1
ATOM 8617 C C . LYS C 1 452 ? 168.577 56.363 122.675 1.00 46.64 452 LYS C C 1
ATOM 8618 O O . LYS C 1 452 ? 169.538 56.081 121.974 1.00 47.60 452 LYS C O 1
ATOM 8624 N N . VAL C 1 453 ? 168.423 55.879 123.901 1.00 46.70 453 VAL C N 1
ATOM 8625 C CA . VAL C 1 453 ? 169.328 54.884 124.464 1.00 45.81 453 VAL C CA 1
ATOM 8626 C C . VAL C 1 453 ? 169.246 53.582 123.669 1.00 45.52 453 VAL C C 1
ATOM 8627 O O . VAL C 1 453 ? 170.248 52.923 123.424 1.00 44.72 453 VAL C O 1
ATOM 8631 N N . HIS C 1 454 ? 168.028 53.226 123.277 1.00 46.43 454 HIS C N 1
ATOM 8632 C CA . HIS C 1 454 ? 167.756 52.072 122.436 1.00 46.60 454 HIS C CA 1
ATOM 8633 C C . HIS C 1 454 ? 168.547 52.148 121.127 1.00 45.99 454 HIS C C 1
ATOM 8634 O O . HIS C 1 454 ? 169.092 51.158 120.669 1.00 49.09 454 HIS C O 1
ATOM 8641 N N . VAL C 1 455 ? 168.611 53.337 120.541 1.00 46.06 455 VAL C N 1
ATOM 8642 C CA . VAL C 1 455 ? 169.374 53.579 119.332 1.00 45.76 455 VAL C CA 1
ATOM 8643 C C . VAL C 1 455 ? 170.841 53.316 119.572 1.00 44.68 455 VAL C C 1
ATOM 8644 O O . VAL C 1 455 ? 171.509 52.698 118.757 1.00 45.86 455 VAL C O 1
ATOM 8648 N N . ASN C 1 456 ? 171.334 53.783 120.709 1.00 52.59 456 ASN C N 1
ATOM 8649 C CA . ASN C 1 456 ? 172.706 53.549 121.111 1.00 43.43 456 ASN C CA 1
ATOM 8650 C C . ASN C 1 456 ? 173.026 52.077 121.342 1.00 43.11 456 ASN C C 1
ATOM 8651 O O . ASN C 1 456 ? 174.154 51.657 121.138 1.00 46.67 456 ASN C O 1
ATOM 8656 N N . LEU C 1 457 ? 172.042 51.292 121.760 1.00 43.57 457 LEU C N 1
ATOM 8657 C CA . LEU C 1 457 ? 172.233 49.849 121.897 1.00 43.96 457 LEU C CA 1
ATOM 8658 C C . LEU C 1 457 ? 172.377 49.193 120.556 1.00 43.81 457 LEU C C 1
ATOM 8659 O O . LEU C 1 457 ? 173.205 48.335 120.360 1.00 43.64 457 LEU C O 1
ATOM 8664 N N . LEU C 1 458 ? 171.510 49.591 119.642 1.00 46.98 458 LEU C N 1
ATOM 8665 C CA . LEU C 1 458 ? 171.516 49.088 118.286 1.00 44.91 458 LEU C CA 1
ATOM 8666 C C . LEU C 1 458 ? 172.844 49.375 117.626 1.00 47.84 458 LEU C C 1
ATOM 8667 O O . LEU C 1 458 ? 173.409 48.534 116.953 1.00 51.98 458 LEU C O 1
ATOM 8672 N N . LEU C 1 459 ? 173.354 50.576 117.841 1.00 46.49 459 LEU C N 1
ATOM 8673 C CA . LEU C 1 459 ? 174.522 51.017 117.105 1.00 43.73 459 LEU C CA 1
ATOM 8674 C C . LEU C 1 459 ? 175.802 50.403 117.642 1.00 43.16 459 LEU C C 1
ATOM 8675 O O . LEU C 1 459 ? 176.682 50.061 116.875 1.00 47.34 459 LEU C O 1
ATOM 8680 N N . LEU C 1 460 ? 175.911 50.229 118.945 1.00 44.24 460 LEU C N 1
ATOM 8681 C CA . LEU C 1 460 ? 177.125 49.645 119.481 1.00 42.35 460 LEU C CA 1
ATOM 8682 C C . LEU C 1 460 ? 177.225 48.177 119.107 1.00 46.43 460 LEU C C 1
ATOM 8683 O O . LEU C 1 460 ? 178.309 47.663 118.907 1.00 52.27 460 LEU C O 1
ATOM 8688 N N . GLU C 1 461 ? 176.094 47.501 118.986 1.00 45.66 461 GLU C N 1
ATOM 8689 C CA . GLU C 1 461 ? 176.110 46.108 118.578 1.00 43.86 461 GLU C CA 1
ATOM 8690 C C . GLU C 1 461 ? 176.366 45.938 117.084 1.00 44.49 461 GLU C C 1
ATOM 8691 O O . GLU C 1 461 ? 177.036 45.000 116.682 1.00 47.31 461 GLU C O 1
ATOM 8697 N N . ALA C 1 462 ? 175.830 46.827 116.260 1.00 44.66 462 ALA C N 1
ATOM 8698 C CA . ALA C 1 462 ? 176.098 46.761 114.834 1.00 45.48 462 ALA C CA 1
ATOM 8699 C C . ALA C 1 462 ? 177.570 47.035 114.567 1.00 45.29 462 ALA C C 1
ATOM 8700 O O . ALA C 1 462 ? 178.226 46.309 113.834 1.00 48.15 462 ALA C O 1
ATOM 8702 N N . ARG C 1 463 ? 178.086 48.081 115.189 1.00 44.51 463 ARG C N 1
ATOM 8703 C CA . ARG C 1 463 ? 179.487 48.413 115.090 1.00 44.49 463 ARG C CA 1
ATOM 8704 C C . ARG C 1 463 ? 180.402 47.298 115.567 1.00 44.54 463 ARG C C 1
ATOM 8705 O O . ARG C 1 463 ? 181.436 47.056 114.988 1.00 57.71 463 ARG C O 1
ATOM 8713 N N . MET C 1 464 ? 180.030 46.614 116.626 1.00 44.12 464 MET C N 1
ATOM 8714 C CA . MET C 1 464 ? 180.872 45.557 117.146 1.00 44.37 464 MET C CA 1
ATOM 8715 C C . MET C 1 464 ? 180.816 44.303 116.292 1.00 45.43 464 MET C C 1
ATOM 8716 O O . MET C 1 464 ? 181.795 43.582 116.184 1.00 46.05 464 MET C O 1
ATOM 8721 N N . GLN C 1 465 ? 179.670 44.024 115.685 1.00 45.88 465 GLN C N 1
ATOM 8722 C CA . GLN C 1 465 ? 179.580 42.859 114.821 1.00 47.18 465 GLN C CA 1
ATOM 8723 C C . GLN C 1 465 ? 180.457 43.060 113.589 1.00 47.98 465 GLN C C 1
ATOM 8724 O O . GLN C 1 465 ? 181.206 42.173 113.208 1.00 48.98 465 GLN C O 1
ATOM 8730 N N . ALA C 1 466 ? 180.380 44.242 112.993 1.00 47.72 466 ALA C N 1
ATOM 8731 C CA . ALA C 1 466 ? 181.205 44.578 111.851 1.00 48.65 466 ALA C CA 1
ATOM 8732 C C . ALA C 1 466 ? 182.694 44.431 112.141 1.00 48.79 466 ALA C C 1
ATOM 8733 O O . ALA C 1 466 ? 183.411 43.794 111.383 1.00 50.07 466 ALA C O 1
ATOM 8735 N N . ALA C 1 467 ? 183.160 45.015 113.233 1.00 47.69 467 ALA C N 1
ATOM 8736 C CA . ALA C 1 467 ? 184.576 44.950 113.573 1.00 47.97 467 ALA C CA 1
ATOM 8737 C C . ALA C 1 467 ? 185.029 43.509 113.803 1.00 48.73 467 ALA C C 1
ATOM 8738 O O . ALA C 1 467 ? 186.096 43.112 113.373 1.00 49.83 467 ALA C O 1
ATOM 8740 N N . LEU C 1 468 ? 184.202 42.728 114.475 1.00 48.36 468 LEU C N 1
ATOM 8741 C CA . LEU C 1 468 ? 184.511 41.334 114.758 1.00 49.27 468 LEU C CA 1
ATOM 8742 C C . LEU C 1 468 ? 184.528 40.443 113.520 1.00 53.80 468 LEU C C 1
ATOM 8743 O O . LEU C 1 468 ? 185.414 39.612 113.375 1.00 60.66 468 LEU C O 1
ATOM 8748 N N . LEU C 1 469 ? 183.538 40.596 112.646 1.00 52.91 469 LEU C N 1
ATOM 8749 C CA . LEU C 1 469 ? 183.500 39.854 111.383 1.00 53.02 469 LEU C CA 1
ATOM 8750 C C . LEU C 1 469 ? 184.728 40.108 110.516 1.00 54.10 469 LEU C C 1
ATOM 8751 O O . LEU C 1 469 ? 185.285 39.184 109.938 1.00 55.80 469 LEU C O 1
ATOM 8756 N N . TYR C 1 470 ? 185.138 41.361 110.417 1.00 53.35 470 TYR C N 1
ATOM 8757 C CA . TYR C 1 470 ? 186.343 41.696 109.694 1.00 54.51 470 TYR C CA 1
ATOM 8758 C C . TYR C 1 470 ? 187.553 40.995 110.291 1.00 60.71 470 TYR C C 1
ATOM 8759 O O . TYR C 1 470 ? 188.408 40.491 109.563 1.00 63.79 470 TYR C O 1
ATOM 8768 N N . ALA C 1 471 ? 187.624 40.954 111.611 1.00 53.79 471 ALA C N 1
ATOM 8769 C CA . ALA C 1 471 ? 188.746 40.325 112.275 1.00 54.42 471 ALA C CA 1
ATOM 8770 C C . ALA C 1 471 ? 188.659 38.814 112.174 1.00 55.78 471 ALA C C 1
ATOM 8771 O O . ALA C 1 471 ? 189.661 38.142 111.963 1.00 57.37 471 ALA C O 1
ATOM 8773 N N . LEU C 1 472 ? 187.463 38.271 112.334 1.00 55.39 472 LEU C N 1
ATOM 8774 C CA . LEU C 1 472 ? 187.302 36.829 112.268 1.00 56.91 472 LEU C CA 1
ATOM 8775 C C . LEU C 1 472 ? 187.598 36.342 110.865 1.00 59.01 472 LEU C C 1
ATOM 8776 O O . LEU C 1 472 ? 188.131 35.259 110.685 1.00 66.55 472 LEU C O 1
ATOM 8781 N N . ARG C 1 473 ? 187.256 37.157 109.874 1.00 58.96 473 ARG C N 1
ATOM 8782 C CA . ARG C 1 473 ? 187.581 36.863 108.484 1.00 61.12 473 ARG C CA 1
ATOM 8783 C C . ARG C 1 473 ? 189.076 36.836 108.234 1.00 62.45 473 ARG C C 1
ATOM 8784 O O . ARG C 1 473 ? 189.551 36.033 107.454 1.00 68.76 473 ARG C O 1
ATOM 8792 N N . ALA C 1 474 ? 189.820 37.721 108.885 1.00 61.26 474 ALA C N 1
ATOM 8793 C CA . ALA C 1 474 ? 191.268 37.742 108.736 1.00 62.66 474 ALA C CA 1
ATOM 8794 C C . ALA C 1 474 ? 191.876 36.516 109.394 1.00 63.72 474 ALA C C 1
ATOM 8795 O O . ALA C 1 474 ? 192.925 36.034 108.988 1.00 65.78 474 ALA C O 1
ATOM 8797 N N . ILE C 1 475 ? 191.203 36.001 110.408 1.00 62.54 475 ILE C N 1
ATOM 8798 C CA . ILE C 1 475 ? 191.669 34.800 111.074 1.00 63.71 475 ILE C CA 1
ATOM 8799 C C . ILE C 1 475 ? 191.372 33.566 110.234 1.00 71.64 475 ILE C C 1
ATOM 8800 O O . ILE C 1 475 ? 192.201 32.668 110.136 1.00 75.57 475 ILE C O 1
ATOM 8805 N N . THR C 1 476 ? 190.201 33.520 109.611 1.00 65.78 476 THR C N 1
ATOM 8806 C CA . THR C 1 476 ? 189.858 32.382 108.768 1.00 68.17 476 THR C CA 1
ATOM 8807 C C . THR C 1 476 ? 190.790 32.294 107.560 1.00 70.57 476 THR C C 1
ATOM 8808 O O . THR C 1 476 ? 191.194 31.211 107.158 1.00 73.30 476 THR C O 1
ATOM 8812 N N . ARG C 1 477 ? 191.146 33.439 106.997 1.00 69.98 477 ARG C N 1
ATOM 8813 C CA . ARG C 1 477 ? 192.074 33.473 105.882 1.00 72.36 477 ARG C CA 1
ATOM 8814 C C . ARG C 1 477 ? 193.476 33.077 106.314 1.00 76.93 477 ARG C C 1
ATOM 8815 O O . ARG C 1 477 ? 194.261 32.579 105.519 1.00 84.08 477 ARG C O 1
ATOM 8823 N N . TYR C 1 478 ? 193.790 33.296 107.579 1.00 71.93 478 TYR C N 1
ATOM 8824 C CA . TYR C 1 478 ? 195.097 32.944 108.104 1.00 73.18 478 TYR C CA 1
ATOM 8825 C C . TYR C 1 478 ? 195.215 31.451 108.318 1.00 75.21 478 TYR C C 1
ATOM 8826 O O . TYR C 1 478 ? 196.267 30.872 108.097 1.00 77.65 478 TYR C O 1
ATOM 8835 N N . MET C 1 479 ? 194.126 30.839 108.767 1.00 74.38 479 MET C N 1
ATOM 8836 C CA . MET C 1 479 ? 194.139 29.448 109.198 1.00 81.65 479 MET C CA 1
ATOM 8837 C C . MET C 1 479 ? 194.144 28.447 108.051 1.00 86.65 479 MET C C 1
ATOM 8838 O O . MET C 1 479 ? 194.481 27.282 108.248 1.00 89.14 479 MET C O 1
ATOM 8843 N N . THR C 1 480 ? 193.760 28.886 106.860 1.00 90.47 480 THR C N 1
ATOM 8844 C CA . THR C 1 480 ? 193.973 28.058 105.682 1.00 102.97 480 THR C CA 1
ATOM 8845 C C . THR C 1 480 ? 195.472 28.054 105.375 1.00 106.18 480 THR C C 1
ATOM 8846 O O . THR C 1 480 ? 196.246 27.307 105.979 1.00 107.83 480 THR C O 1
ATOM 8851 N N . GLY D 1 66 ? 113.608 55.872 122.760 1.00 56.49 66 GLY D N 1
ATOM 8852 C CA . GLY D 1 66 ? 113.645 55.858 124.213 1.00 51.88 66 GLY D CA 1
ATOM 8853 C C . GLY D 1 66 ? 112.313 55.468 124.842 1.00 58.86 66 GLY D C 1
ATOM 8854 O O . GLY D 1 66 ? 111.249 55.886 124.381 1.00 62.68 66 GLY D O 1
ATOM 8855 N N . LEU D 1 67 ? 112.375 54.640 125.881 1.00 52.98 67 LEU D N 1
ATOM 8856 C CA . LEU D 1 67 ? 111.218 54.298 126.710 1.00 50.99 67 LEU D CA 1
ATOM 8857 C C . LEU D 1 67 ? 110.947 55.423 127.698 1.00 49.68 67 LEU D C 1
ATOM 8858 O O . LEU D 1 67 ? 111.084 55.228 128.892 1.00 53.19 67 LEU D O 1
ATOM 8863 N N . GLU D 1 68 ? 110.565 56.593 127.199 1.00 55.90 68 GLU D N 1
ATOM 8864 C CA . GLU D 1 68 ? 110.549 57.811 128.004 1.00 50.84 68 GLU D CA 1
ATOM 8865 C C . GLU D 1 68 ? 109.629 57.788 129.225 1.00 51.35 68 GLU D C 1
ATOM 8866 O O . GLU D 1 68 ? 109.985 58.344 130.254 1.00 56.26 68 GLU D O 1
ATOM 8868 N N . ALA D 1 69 ? 108.463 57.160 129.134 1.00 51.82 69 ALA D N 1
ATOM 8869 C CA . ALA D 1 69 ? 107.526 57.183 130.261 1.00 52.52 69 ALA D CA 1
ATOM 8870 C C . ALA D 1 69 ? 108.036 56.360 131.435 1.00 51.95 69 ALA D C 1
ATOM 8871 O O . ALA D 1 69 ? 107.820 56.711 132.580 1.00 52.39 69 ALA D O 1
ATOM 8873 N N . LEU D 1 70 ? 108.715 55.261 131.134 1.00 51.08 70 LEU D N 1
ATOM 8874 C CA . LEU D 1 70 ? 109.326 54.421 132.145 1.00 50.54 70 LEU D CA 1
ATOM 8875 C C . LEU D 1 70 ? 110.480 55.155 132.804 1.00 53.11 70 LEU D C 1
ATOM 8876 O O . LEU D 1 70 ? 110.604 55.185 134.021 1.00 54.20 70 LEU D O 1
ATOM 8881 N N . MET D 1 71 ? 111.316 55.762 131.979 1.00 49.74 71 MET D N 1
ATOM 8882 C CA . MET D 1 71 ? 112.541 56.385 132.444 1.00 49.39 71 MET D CA 1
ATOM 8883 C C . MET D 1 71 ? 112.312 57.627 133.303 1.00 50.16 71 MET D C 1
ATOM 8884 O O . MET D 1 71 ? 113.144 57.965 134.140 1.00 55.26 71 MET D O 1
ATOM 8889 N N . SER D 1 72 ? 111.194 58.313 133.106 1.00 53.08 72 SER D N 1
ATOM 8890 C CA . SER D 1 72 ? 110.884 59.470 133.942 1.00 51.96 72 SER D CA 1
ATOM 8891 C C . SER D 1 72 ? 109.843 59.144 135.000 1.00 52.64 72 SER D C 1
ATOM 8892 O O . SER D 1 72 ? 109.338 60.034 135.671 1.00 62.06 72 SER D O 1
ATOM 8895 N N . SER D 1 73 ? 109.533 57.869 135.170 1.00 52.26 73 SER D N 1
ATOM 8896 C CA . SER D 1 73 ? 108.504 57.496 136.122 1.00 53.04 73 SER D CA 1
ATOM 8897 C C . SER D 1 73 ? 109.035 57.578 137.536 1.00 58.30 73 SER D C 1
ATOM 8898 O O . SER D 1 73 ? 108.326 57.974 138.444 1.00 66.87 73 SER D O 1
ATOM 8901 N N . GLY D 1 74 ? 110.297 57.218 137.717 1.00 55.94 74 GLY D N 1
ATOM 8902 C CA . GLY D 1 74 ? 110.885 57.175 139.037 1.00 52.35 74 GLY D CA 1
ATOM 8903 C C . GLY D 1 74 ? 110.545 55.871 139.718 1.00 60.10 74 GLY D C 1
ATOM 8904 O O . GLY D 1 74 ? 110.673 55.755 140.931 1.00 68.53 74 GLY D O 1
ATOM 8905 N N . ARG D 1 75 ? 110.122 54.884 138.934 1.00 51.93 75 ARG D N 1
ATOM 8906 C CA . ARG D 1 75 ? 109.713 53.586 139.467 1.00 52.04 75 ARG D CA 1
ATOM 8907 C C . ARG D 1 75 ? 110.656 52.442 139.099 1.00 50.99 75 ARG D C 1
ATOM 8908 O O . ARG D 1 75 ? 110.437 51.298 139.495 1.00 51.09 75 ARG D O 1
ATOM 8916 N N . VAL D 1 76 ? 111.682 52.755 138.311 1.00 50.12 76 VAL D N 1
ATOM 8917 C CA . VAL D 1 76 ? 112.756 51.822 138.010 1.00 49.19 76 VAL D CA 1
ATOM 8918 C C . VAL D 1 76 ? 114.079 52.471 138.375 1.00 48.76 76 VAL D C 1
ATOM 8919 O O . VAL D 1 76 ? 114.163 53.689 138.494 1.00 49.08 76 VAL D O 1
ATOM 8923 N N . ASP D 1 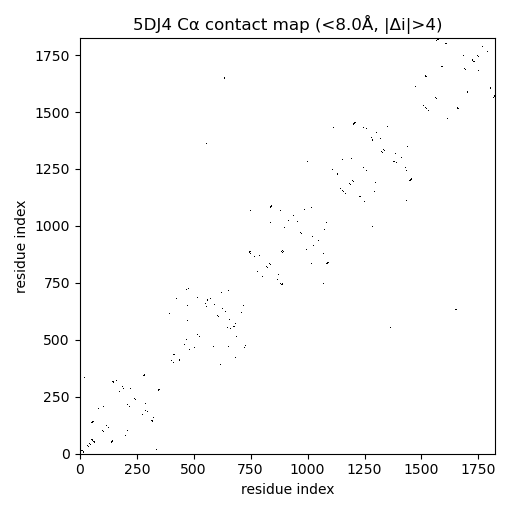77 ? 115.117 51.666 138.548 1.00 48.14 77 ASP D N 1
ATOM 8924 C CA . ASP D 1 77 ? 116.370 52.203 139.048 1.00 47.89 77 ASP D CA 1
ATOM 8925 C C . ASP D 1 77 ? 117.217 52.780 137.928 1.00 50.10 77 ASP D C 1
ATOM 8926 O O . ASP D 1 77 ? 117.001 52.473 136.767 1.00 51.97 77 ASP D O 1
ATOM 8931 N N . ASN D 1 78 ? 118.176 53.620 138.300 1.00 47.95 78 ASN D N 1
ATOM 8932 C CA . ASN D 1 78 ? 119.057 54.306 137.362 1.00 47.39 78 ASN D CA 1
ATOM 8933 C C . ASN D 1 78 ? 119.738 53.447 136.309 1.00 47.60 78 ASN D C 1
ATOM 8934 O O . ASN D 1 78 ? 119.979 53.907 135.208 1.00 50.71 78 ASN D O 1
ATOM 8939 N N . LEU D 1 79 ? 120.064 52.209 136.643 1.00 47.52 79 LEU D N 1
ATOM 8940 C CA . LEU D 1 79 ? 120.638 51.315 135.660 1.00 45.58 79 LEU D CA 1
ATOM 8941 C C . LEU D 1 79 ? 119.615 51.080 134.557 1.00 45.39 79 LEU D C 1
ATOM 8942 O O . LEU D 1 79 ? 119.916 51.241 133.385 1.00 45.18 79 LEU D O 1
ATOM 8947 N N . ALA D 1 80 ? 118.401 50.704 134.933 1.00 48.68 80 ALA D N 1
ATOM 8948 C CA . ALA D 1 80 ? 117.368 50.418 133.943 1.00 50.42 80 ALA D CA 1
ATOM 8949 C C . ALA D 1 80 ? 116.921 51.673 133.189 1.00 46.13 80 ALA D C 1
ATOM 8950 O O . ALA D 1 80 ? 116.483 51.578 132.059 1.00 46.15 80 ALA D O 1
ATOM 8952 N N . VAL D 1 81 ? 117.057 52.841 133.802 1.00 46.46 81 VAL D N 1
ATOM 8953 C CA . VAL D 1 81 ? 116.712 54.078 133.129 1.00 46.86 81 VAL D CA 1
ATOM 8954 C C . VAL D 1 81 ? 117.628 54.318 131.948 1.00 46.52 81 VAL D C 1
ATOM 8955 O O . VAL D 1 81 ? 117.168 54.614 130.864 1.00 51.27 81 VAL D O 1
ATOM 8959 N N . VAL D 1 82 ? 118.927 54.155 132.154 1.00 48.66 82 VAL D N 1
ATOM 8960 C CA . VAL D 1 82 ? 119.915 54.364 131.101 1.00 45.93 82 VAL D CA 1
ATOM 8961 C C . VAL D 1 82 ? 119.828 53.289 129.999 1.00 45.57 82 VAL D C 1
ATOM 8962 O O . VAL D 1 82 ? 119.998 53.586 128.828 1.00 49.41 82 VAL D O 1
ATOM 8966 N N . MET D 1 83 ? 119.549 52.052 130.382 1.00 45.27 83 MET D N 1
ATOM 8967 C CA . MET D 1 83 ? 119.272 50.976 129.437 1.00 45.11 83 MET D CA 1
ATOM 8968 C C . MET D 1 83 ? 118.122 51.300 128.485 1.00 49.88 83 MET D C 1
ATOM 8969 O O . MET D 1 83 ? 118.136 50.899 127.327 1.00 47.21 83 MET D O 1
ATOM 8974 N N . GLY D 1 84 ? 117.115 52.004 128.995 1.00 45.95 84 GLY D N 1
ATOM 8975 C CA . GLY D 1 84 ? 115.929 52.316 128.231 1.00 46.46 84 GLY D CA 1
ATOM 8976 C C . GLY D 1 84 ? 116.163 53.322 127.134 1.00 46.73 84 GLY D C 1
ATOM 8977 O O . GLY D 1 84 ? 115.233 53.731 126.458 1.00 47.25 84 GLY D O 1
ATOM 8978 N N . LEU D 1 85 ? 117.415 53.725 126.967 1.00 46.47 85 LEU D N 1
ATOM 8979 C CA . LEU D 1 85 ? 117.825 54.647 125.925 1.00 46.81 85 LEU D CA 1
ATOM 8980 C C . LEU D 1 85 ? 117.847 53.900 124.609 1.00 53.41 85 LEU D C 1
ATOM 8981 O O . LEU D 1 85 ? 117.735 54.484 123.539 1.00 56.63 85 LEU D O 1
ATOM 8986 N N . HIS D 1 86 ? 117.994 52.588 124.711 1.00 52.87 86 HIS D N 1
ATOM 8987 C CA . HIS D 1 86 ? 117.960 51.708 123.568 1.00 46.41 86 HIS D CA 1
ATOM 8988 C C . HIS D 1 86 ? 116.970 50.566 123.770 1.00 46.43 86 HIS D C 1
ATOM 8989 O O . HIS D 1 86 ? 117.358 49.474 124.155 1.00 46.07 86 HIS D O 1
ATOM 8996 N N . PRO D 1 87 ? 115.687 50.819 123.478 1.00 46.97 87 PRO D N 1
ATOM 8997 C CA . PRO D 1 87 ? 114.551 49.915 123.664 1.00 47.25 87 PRO D CA 1
ATOM 8998 C C . PRO D 1 87 ? 114.734 48.513 123.100 1.00 47.20 87 PRO D C 1
ATOM 8999 O O . PRO D 1 87 ? 114.243 47.577 123.703 1.00 47.26 87 PRO D O 1
ATOM 9003 N N . ASP D 1 88 ? 115.430 48.368 121.980 1.00 47.23 88 ASP D N 1
ATOM 9004 C CA . ASP D 1 88 ? 115.573 47.065 121.348 1.00 47.36 88 ASP D CA 1
ATOM 9005 C C . ASP D 1 88 ? 116.523 46.169 122.101 1.00 46.80 88 ASP D C 1
ATOM 9006 O O . ASP D 1 88 ? 116.442 44.950 122.002 1.00 46.97 88 ASP D O 1
ATOM 9011 N N . TYR D 1 89 ? 117.439 46.785 122.842 1.00 50.21 89 TYR D N 1
ATOM 9012 C CA . TYR D 1 89 ? 118.339 46.058 123.714 1.00 45.78 89 TYR D CA 1
ATOM 9013 C C . TYR D 1 89 ? 117.727 45.858 125.099 1.00 45.66 89 TYR D C 1
ATOM 9014 O O . TYR D 1 89 ? 117.889 44.810 125.701 1.00 45.58 89 TYR D O 1
ATOM 9023 N N . PHE D 1 90 ? 117.030 46.870 125.596 1.00 45.77 90 PHE D N 1
ATOM 9024 C CA . PHE D 1 90 ? 116.400 46.811 126.901 1.00 45.81 90 PHE D CA 1
ATOM 9025 C C . PHE D 1 90 ? 115.527 45.583 127.082 1.00 47.72 90 PHE D C 1
ATOM 9026 O O . PHE D 1 90 ? 115.564 44.948 128.128 1.00 53.51 90 PHE D O 1
ATOM 9034 N N . THR D 1 91 ? 114.723 45.262 126.076 1.00 47.28 91 THR D N 1
ATOM 9035 C CA . THR D 1 91 ? 113.820 44.130 126.169 1.00 47.31 91 THR D CA 1
ATOM 9036 C C . THR D 1 91 ? 114.591 42.842 126.377 1.00 47.15 91 THR D C 1
ATOM 9037 O O . THR D 1 91 ? 114.219 42.024 127.194 1.00 47.44 91 THR D O 1
ATOM 9041 N N . SER D 1 92 ? 115.674 42.673 125.637 1.00 46.79 92 SER D N 1
ATOM 9042 C CA . SER D 1 92 ? 116.532 41.510 125.794 1.00 46.68 92 SER D CA 1
ATOM 9043 C C . SER D 1 92 ? 117.228 41.515 127.147 1.00 47.72 92 SER D C 1
ATOM 9044 O O . SER D 1 92 ? 117.316 40.490 127.808 1.00 50.25 92 SER D O 1
ATOM 9047 N N . PHE D 1 93 ? 117.722 42.680 127.548 1.00 45.71 93 PHE D N 1
ATOM 9048 C CA . PHE D 1 93 ? 118.321 42.848 128.851 1.00 45.42 93 PHE D CA 1
ATOM 9049 C C . PHE D 1 93 ? 117.325 42.523 129.958 1.00 46.36 93 PHE D C 1
ATOM 9050 O O . PHE D 1 93 ? 117.658 41.826 130.903 1.00 46.89 93 PHE D O 1
ATOM 9058 N N . TRP D 1 94 ? 116.103 43.027 129.856 1.00 46.44 94 TRP D N 1
ATOM 9059 C CA . TRP D 1 94 ? 115.121 42.767 130.897 1.00 47.33 94 TRP D CA 1
ATOM 9060 C C . TRP D 1 94 ? 114.748 41.295 131.019 1.00 48.64 94 TRP D C 1
ATOM 9061 O O . TRP D 1 94 ? 114.594 40.798 132.116 1.00 51.92 94 TRP D O 1
ATOM 9072 N N . ARG D 1 95 ? 114.588 40.603 129.902 1.00 49.06 95 ARG D N 1
ATOM 9073 C CA . ARG D 1 95 ? 114.213 39.200 129.931 1.00 50.59 95 ARG D CA 1
ATOM 9074 C C . ARG D 1 95 ? 115.189 38.343 130.700 1.00 50.83 95 ARG D C 1
ATOM 9075 O O . ARG D 1 95 ? 114.792 37.441 131.419 1.00 52.79 95 ARG D O 1
ATOM 9083 N N . LEU D 1 96 ? 116.475 38.616 130.540 1.00 51.34 96 LEU D N 1
ATOM 9084 C CA . LEU D 1 96 ? 117.479 37.862 131.260 1.00 50.04 96 LEU D CA 1
ATOM 9085 C C . LEU D 1 96 ? 117.509 38.264 132.718 1.00 49.67 96 LEU D C 1
ATOM 9086 O O . LEU D 1 96 ? 117.547 37.409 133.583 1.00 57.06 96 LEU D O 1
ATOM 9091 N N . HIS D 1 97 ? 117.489 39.561 132.991 1.00 48.78 97 HIS D N 1
ATOM 9092 C CA . HIS D 1 97 ? 117.446 40.042 134.363 1.00 48.75 97 HIS D CA 1
ATOM 9093 C C . HIS D 1 97 ? 116.264 39.447 135.129 1.00 50.11 97 HIS D C 1
ATOM 9094 O O . HIS D 1 97 ? 116.394 39.058 136.283 1.00 50.65 97 HIS D O 1
ATOM 9101 N N . TYR D 1 98 ? 115.114 39.363 134.476 1.00 50.76 98 TYR D N 1
ATOM 9102 C CA . TYR D 1 98 ? 113.937 38.797 135.109 1.00 52.23 98 TYR D CA 1
ATOM 9103 C C . TYR D 1 98 ? 114.051 37.295 135.267 1.00 53.71 98 TYR D C 1
ATOM 9104 O O . TYR D 1 98 ? 113.506 36.727 136.189 1.00 57.08 98 TYR D O 1
ATOM 9113 N N . LEU D 1 99 ? 114.762 36.643 134.365 1.00 54.19 99 LEU D N 1
ATOM 9114 C CA . LEU D 1 99 ? 114.930 35.207 134.477 1.00 55.01 99 LEU D CA 1
ATOM 9115 C C . LEU D 1 99 ? 115.897 34.857 135.594 1.00 54.92 99 LEU D C 1
ATOM 9116 O O . LEU D 1 99 ? 115.642 33.957 136.378 1.00 59.68 99 LEU D O 1
ATOM 9121 N N . LEU D 1 100 ? 117.004 35.578 135.668 1.00 53.27 100 LEU D N 1
ATOM 9122 C CA . LEU D 1 100 ? 118.076 35.225 136.578 1.00 53.10 100 LEU D CA 1
ATOM 9123 C C . LEU D 1 100 ? 117.740 35.550 138.011 1.00 55.60 100 LEU D C 1
ATOM 9124 O O . LEU D 1 100 ? 118.238 34.913 138.927 1.00 62.53 100 LEU D O 1
ATOM 9129 N N . LEU D 1 101 ? 116.894 36.543 138.215 1.00 54.38 101 LEU D N 1
ATOM 9130 C CA . LEU D 1 101 ? 116.672 37.024 139.559 1.00 55.17 101 LEU D CA 1
ATOM 9131 C C . LEU D 1 101 ? 115.227 36.934 140.028 1.00 55.57 101 LEU D C 1
ATOM 9132 O O . LEU D 1 101 ? 114.967 37.052 141.216 1.00 61.12 101 LEU D O 1
ATOM 9137 N N . HIS D 1 102 ? 114.292 36.687 139.122 1.00 55.50 102 HIS D N 1
ATOM 9138 C CA . HIS D 1 102 ? 112.884 36.705 139.497 1.00 56.92 102 HIS D CA 1
ATOM 9139 C C . HIS D 1 102 ? 112.096 35.523 138.967 1.00 58.66 102 HIS D C 1
ATOM 9140 O O . HIS D 1 102 ? 110.875 35.576 138.908 1.00 61.90 102 HIS D O 1
ATOM 9147 N N . THR D 1 103 ? 112.794 34.462 138.586 1.00 59.03 103 THR D N 1
ATOM 9148 C CA . THR D 1 103 ? 112.157 33.252 138.084 1.00 64.64 103 THR D CA 1
ATOM 9149 C C . THR D 1 103 ? 112.705 32.055 138.850 1.00 71.91 103 THR D C 1
ATOM 9150 O O . THR D 1 103 ? 113.910 31.957 139.073 1.00 71.71 103 THR D O 1
ATOM 9154 N N . ASP D 1 104 ? 111.820 31.151 139.257 1.00 80.81 104 ASP D N 1
ATOM 9155 C CA . ASP D 1 104 ? 112.230 29.937 139.954 1.00 86.04 104 ASP D CA 1
ATOM 9156 C C . ASP D 1 104 ? 113.189 29.099 139.120 1.00 84.89 104 ASP D C 1
ATOM 9157 O O . ASP D 1 104 ? 113.044 28.993 137.902 1.00 84.21 104 ASP D O 1
ATOM 9162 N N . GLY D 1 105 ? 114.172 28.513 139.795 1.00 82.64 105 GLY D N 1
ATOM 9163 C CA . GLY D 1 105 ? 115.195 27.724 139.140 1.00 77.16 105 GLY D CA 1
ATOM 9164 C C . GLY D 1 105 ? 115.872 26.806 140.133 1.00 73.14 105 GLY D C 1
ATOM 9165 O O . GLY D 1 105 ? 115.349 26.577 141.219 1.00 74.31 105 GLY D O 1
ATOM 9166 N N . PRO D 1 106 ? 117.038 26.269 139.762 1.00 70.12 106 PRO D N 1
ATOM 9167 C CA . PRO D 1 106 ? 117.777 25.336 140.618 1.00 72.66 106 PRO D CA 1
ATOM 9168 C C . PRO D 1 106 ? 118.420 25.986 141.841 1.00 74.10 106 PRO D C 1
ATOM 9169 O O . PRO D 1 106 ? 118.678 25.294 142.822 1.00 76.13 106 PRO D O 1
ATOM 9173 N N . LEU D 1 107 ? 118.683 27.287 141.782 1.00 70.04 107 LEU D N 1
ATOM 9174 C CA . LEU D 1 107 ? 119.247 27.998 142.921 1.00 64.18 107 LEU D CA 1
ATOM 9175 C C . LEU D 1 107 ? 118.190 28.857 143.570 1.00 63.94 107 LEU D C 1
ATOM 9176 O O . LEU D 1 107 ? 117.386 29.479 142.887 1.00 65.85 107 LEU D O 1
ATOM 9181 N N . ALA D 1 108 ? 118.195 28.892 144.895 1.00 65.17 108 ALA D N 1
ATOM 9182 C CA . ALA D 1 108 ? 117.250 29.708 145.639 1.00 63.64 108 ALA D CA 1
ATOM 9183 C C . ALA D 1 108 ? 117.566 31.183 145.458 1.00 61.43 108 ALA D C 1
ATOM 9184 O O . ALA D 1 108 ? 118.705 31.557 145.206 1.00 59.99 108 ALA D O 1
ATOM 9186 N N . SER D 1 109 ? 116.545 32.014 145.604 1.00 62.46 109 SER D N 1
ATOM 9187 C CA . SER D 1 109 ? 116.660 33.443 145.382 1.00 59.44 109 SER D CA 1
ATOM 9188 C C . SER D 1 109 ? 117.769 34.101 146.199 1.00 58.41 109 SER D C 1
ATOM 9189 O O . SER D 1 109 ? 118.491 34.945 145.689 1.00 59.08 109 SER D O 1
ATOM 9192 N N . SER D 1 110 ? 117.919 33.717 147.460 1.00 59.10 110 SER D N 1
ATOM 9193 C CA . SER D 1 110 ? 118.957 34.307 148.294 1.00 58.19 110 SER D CA 1
ATOM 9194 C C . SER D 1 110 ? 120.361 33.932 147.805 1.00 57.50 110 SER D C 1
ATOM 9195 O O . SER D 1 110 ? 121.291 34.734 147.881 1.00 57.29 110 SER D O 1
ATOM 9198 N N . TRP D 1 111 ? 120.511 32.720 147.292 1.00 58.10 111 TRP D N 1
ATOM 9199 C CA . TRP D 1 111 ? 121.786 32.299 146.737 1.00 57.26 111 TRP D CA 1
ATOM 9200 C C . TRP D 1 111 ? 122.137 33.103 145.498 1.00 55.70 111 TRP D C 1
ATOM 9201 O O . TRP D 1 111 ? 123.282 33.484 145.301 1.00 54.33 111 TRP D O 1
ATOM 9212 N N . ARG D 1 112 ? 121.139 33.376 144.671 1.00 57.89 112 ARG D N 1
ATOM 9213 C CA . ARG D 1 112 ? 121.369 34.102 143.437 1.00 54.50 112 ARG D CA 1
ATOM 9214 C C . ARG D 1 112 ? 121.771 35.551 143.692 1.00 52.85 112 ARG D C 1
ATOM 9215 O O . ARG D 1 112 ? 122.606 36.102 142.988 1.00 51.46 112 ARG D O 1
ATOM 9223 N N . HIS D 1 113 ? 121.192 36.161 144.714 1.00 53.15 113 HIS D N 1
ATOM 9224 C CA . HIS D 1 113 ? 121.569 37.510 145.085 1.00 51.90 113 HIS D CA 1
ATOM 9225 C C . HIS D 1 113 ? 122.916 37.544 145.745 1.00 51.33 113 HIS D C 1
ATOM 9226 O O . HIS D 1 113 ? 123.621 38.532 145.647 1.00 52.54 113 HIS D O 1
ATOM 9233 N N . TYR D 1 114 ? 123.276 36.468 146.432 1.00 53.20 114 TYR D N 1
ATOM 9234 C CA . TYR D 1 114 ? 124.594 36.397 147.028 1.00 51.70 114 TYR D CA 1
ATOM 9235 C C . TYR D 1 114 ? 125.684 36.181 145.974 1.00 50.71 114 TYR D C 1
ATOM 9236 O O . TYR D 1 114 ? 126.759 36.766 146.064 1.00 49.76 114 TYR D O 1
ATOM 9245 N N . ILE D 1 115 ? 125.409 35.342 144.983 1.00 51.06 115 ILE D N 1
ATOM 9246 C CA . ILE D 1 115 ? 126.330 35.134 143.879 1.00 50.19 115 ILE D CA 1
ATOM 9247 C C . ILE D 1 115 ? 126.551 36.440 143.132 1.00 50.50 115 ILE D C 1
ATOM 9248 O O . ILE D 1 115 ? 127.652 36.736 142.681 1.00 52.45 115 ILE D O 1
ATOM 9253 N N . ALA D 1 116 ? 125.500 37.236 143.027 1.00 48.85 116 ALA D N 1
ATOM 9254 C CA . ALA D 1 116 ? 125.603 38.533 142.395 1.00 47.78 116 ALA D CA 1
ATOM 9255 C C . ALA D 1 116 ? 126.424 39.517 143.233 1.00 47.25 116 ALA D C 1
ATOM 9256 O O . ALA D 1 116 ? 127.042 40.423 142.701 1.00 46.69 116 ALA D O 1
ATOM 9258 N N . ILE D 1 117 ? 126.428 39.347 144.548 1.00 47.86 117 ILE D N 1
ATOM 9259 C CA . ILE D 1 117 ? 127.232 40.214 145.407 1.00 48.25 117 ILE D CA 1
ATOM 9260 C C . ILE D 1 117 ? 128.719 39.883 145.275 1.00 47.98 117 ILE D C 1
ATOM 9261 O O . ILE D 1 117 ? 129.552 40.776 145.158 1.00 47.75 117 ILE D O 1
ATOM 9266 N N . MET D 1 118 ? 129.034 38.593 145.279 1.00 48.31 118 MET D N 1
ATOM 9267 C CA . MET D 1 118 ? 130.385 38.113 145.034 1.00 48.36 118 MET D CA 1
ATOM 9268 C C . MET D 1 118 ? 130.938 38.586 143.698 1.00 48.41 118 MET D C 1
ATOM 9269 O O . MET D 1 118 ? 132.095 38.970 143.606 1.00 49.92 118 MET D O 1
ATOM 9274 N N . ALA D 1 119 ? 130.096 38.557 142.670 1.00 51.72 119 ALA D N 1
ATOM 9275 C CA . ALA D 1 119 ? 130.467 38.978 141.323 1.00 46.55 119 ALA D CA 1
ATOM 9276 C C . ALA D 1 119 ? 130.788 40.459 141.228 1.00 46.21 119 ALA D C 1
ATOM 9277 O O . ALA D 1 119 ? 131.817 40.849 140.696 1.00 46.11 119 ALA D O 1
ATOM 9279 N N . ALA D 1 120 ? 129.896 41.290 141.739 1.00 46.75 120 ALA D N 1
ATOM 9280 C CA . ALA D 1 120 ? 130.064 42.729 141.650 1.00 45.97 120 ALA D CA 1
ATOM 9281 C C . ALA D 1 120 ? 131.232 43.228 142.506 1.00 46.41 120 ALA D C 1
ATOM 9282 O O . ALA D 1 120 ? 131.796 44.276 142.231 1.00 46.37 120 ALA D O 1
ATOM 9284 N N . ALA D 1 121 ? 131.598 42.472 143.536 1.00 46.95 121 ALA D N 1
ATOM 9285 C CA . ALA D 1 121 ? 132.683 42.866 144.421 1.00 47.51 121 ALA D CA 1
ATOM 9286 C C . ALA D 1 121 ? 134.055 42.733 143.769 1.00 51.00 121 ALA D C 1
ATOM 9287 O O . ALA D 1 121 ? 134.983 43.403 144.185 1.00 54.53 121 ALA D O 1
ATOM 9289 N N . ARG D 1 122 ? 134.187 41.879 142.757 1.00 47.22 122 ARG D N 1
ATOM 9290 C CA . ARG D 1 122 ? 135.419 41.800 141.978 1.00 47.29 122 ARG D CA 1
ATOM 9291 C C . ARG D 1 122 ? 135.775 43.131 141.339 1.00 47.12 122 ARG D C 1
ATOM 9292 O O . ARG D 1 122 ? 136.934 43.397 141.062 1.00 47.46 122 ARG D O 1
ATOM 9300 N N . HIS D 1 123 ? 134.781 43.967 141.084 1.00 47.04 123 HIS D N 1
ATOM 9301 C CA . HIS D 1 123 ? 135.051 45.269 140.492 1.00 52.82 123 HIS D CA 1
ATOM 9302 C C . HIS D 1 123 ? 134.721 46.414 141.414 1.00 70.93 123 HIS D C 1
ATOM 9303 O O . HIS D 1 123 ? 134.638 47.544 140.963 1.00 46.93 123 HIS D O 1
ATOM 9310 N N . GLN D 1 124 ? 134.526 46.120 142.694 1.00 48.02 124 GLN D N 1
ATOM 9311 C CA . GLN D 1 124 ? 134.335 47.159 143.690 1.00 52.51 124 GLN D CA 1
ATOM 9312 C C . GLN D 1 124 ? 133.086 47.990 143.370 1.00 45.08 124 GLN D C 1
ATOM 9313 O O . GLN D 1 124 ? 133.070 49.198 143.555 1.00 48.98 124 GLN D O 1
ATOM 9319 N N . CYS D 1 125 ? 132.043 47.326 142.888 1.00 39.09 125 CYS D N 1
ATOM 9320 C CA . CYS D 1 125 ? 130.846 47.987 142.377 1.00 38.45 125 CYS D CA 1
ATOM 9321 C C . CYS D 1 125 ? 129.741 48.101 143.412 1.00 40.44 125 CYS D C 1
ATOM 9322 O O . CYS D 1 125 ? 128.946 47.187 143.550 1.00 41.47 125 CYS D O 1
ATOM 9325 N N . SER D 1 126 ? 129.659 49.232 144.105 1.00 40.26 126 SER D N 1
ATOM 9326 C CA . SER D 1 126 ? 128.709 49.362 145.208 1.00 40.11 126 SER D CA 1
ATOM 9327 C C . SER D 1 126 ? 127.274 49.461 144.742 1.00 43.30 126 SER D C 1
ATOM 9328 O O . SER D 1 126 ? 126.367 49.095 145.478 1.00 47.85 126 SER D O 1
ATOM 9331 N N . TYR D 1 127 ? 127.063 49.954 143.529 1.00 43.12 127 TYR D N 1
ATOM 9332 C CA . TYR D 1 127 ? 125.718 50.034 142.994 1.00 37.40 127 TYR D CA 1
ATOM 9333 C C . TYR D 1 127 ? 125.081 48.654 143.011 1.00 39.05 127 TYR D C 1
ATOM 9334 O O . TYR D 1 127 ? 124.002 48.480 143.554 1.00 50.11 127 TYR D O 1
ATOM 9343 N N . LEU D 1 128 ? 125.765 47.671 142.442 1.00 38.85 128 LEU D N 1
ATOM 9344 C CA . LEU D 1 128 ? 125.248 46.309 142.364 1.00 37.23 128 LEU D CA 1
ATOM 9345 C C . LEU D 1 128 ? 125.317 45.540 143.680 1.00 38.82 128 LEU D C 1
ATOM 9346 O O . LEU D 1 128 ? 124.465 44.720 143.961 1.00 45.27 128 LEU D O 1
ATOM 9351 N N . VAL D 1 129 ? 126.337 45.798 144.482 1.00 39.19 129 VAL D N 1
ATOM 9352 C CA . VAL D 1 129 ? 126.474 45.122 145.758 1.00 37.83 129 VAL D CA 1
ATOM 9353 C C . VAL D 1 129 ? 125.395 45.580 146.726 1.00 43.96 129 VAL D C 1
ATOM 9354 O O . VAL D 1 129 ? 124.773 44.757 147.381 1.00 51.78 129 VAL D O 1
ATOM 9358 N N . GLY D 1 130 ? 125.171 46.888 146.810 1.00 37.42 130 GLY D N 1
ATOM 9359 C CA . GLY D 1 130 ? 124.140 47.443 147.665 1.00 37.39 130 GLY D CA 1
ATOM 9360 C C . GLY D 1 130 ? 122.758 46.950 147.291 1.00 40.22 130 GLY D C 1
ATOM 9361 O O . GLY D 1 130 ? 121.991 46.469 148.129 1.00 41.26 130 GLY D O 1
ATOM 9362 N N . SER D 1 131 ? 122.455 47.062 146.008 1.00 40.57 131 SER D N 1
ATOM 9363 C CA . SER D 1 131 ? 121.236 46.536 145.430 1.00 37.05 131 SER D CA 1
ATOM 9364 C C . SER D 1 131 ? 120.986 45.080 145.793 1.00 38.61 131 SER D C 1
ATOM 9365 O O . SER D 1 131 ? 119.941 44.750 146.331 1.00 47.91 131 SER D O 1
ATOM 9368 N N . HIS D 1 132 ? 121.940 44.202 145.522 1.00 38.58 132 HIS D N 1
ATOM 9369 C CA . HIS D 1 132 ? 121.741 42.786 145.813 1.00 36.97 132 HIS D CA 1
ATOM 9370 C C . HIS D 1 132 ? 121.829 42.455 147.300 1.00 38.78 132 HIS D C 1
ATOM 9371 O O . HIS D 1 132 ? 121.273 41.466 147.740 1.00 37.50 132 HIS D O 1
ATOM 9378 N N . MET D 1 133 ? 122.530 43.278 148.073 1.00 40.91 133 MET D N 1
ATOM 9379 C CA . MET D 1 133 ? 122.501 43.140 149.520 1.00 37.20 133 MET D CA 1
ATOM 9380 C C . MET D 1 133 ? 121.082 43.367 150.007 1.00 37.11 133 MET D C 1
ATOM 9381 O O . MET D 1 133 ? 120.572 42.591 150.800 1.00 38.08 133 MET D O 1
ATOM 9386 N N . ALA D 1 134 ? 120.429 44.408 149.498 1.00 37.85 134 ALA D N 1
ATOM 9387 C CA . ALA D 1 134 ? 119.048 44.699 149.887 1.00 36.98 134 ALA D CA 1
ATOM 9388 C C . ALA D 1 134 ? 118.090 43.579 149.518 1.00 40.36 134 ALA D C 1
ATOM 9389 O O . ALA D 1 134 ? 117.356 43.119 150.366 1.00 52.46 1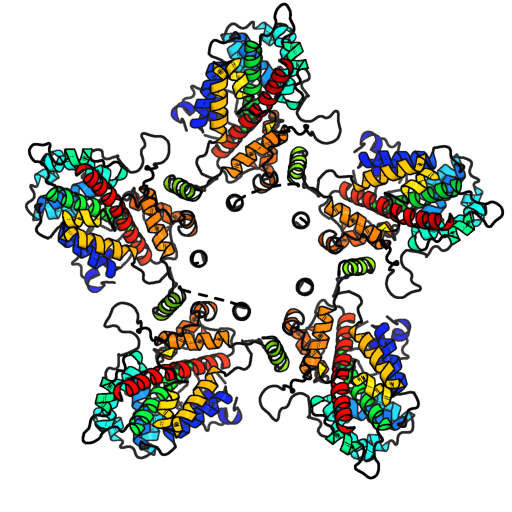34 ALA D O 1
ATOM 9391 N N . GLU D 1 135 ? 118.118 43.122 148.271 1.00 39.75 135 GLU D N 1
ATOM 9392 C CA . GLU D 1 135 ? 117.262 42.019 147.820 1.00 36.65 135 GLU D CA 1
ATOM 9393 C C . GLU D 1 135 ? 117.554 40.698 148.502 1.00 39.62 135 GLU D C 1
ATOM 9394 O O . GLU D 1 135 ? 116.652 39.911 148.756 1.00 42.95 135 GLU D O 1
ATOM 9400 N N . PHE D 1 136 ? 118.822 40.440 148.772 1.00 39.45 136 PHE D N 1
ATOM 9401 C CA . PHE D 1 136 ? 119.209 39.293 149.573 1.00 38.43 136 PHE D CA 1
ATOM 9402 C C . PHE D 1 136 ? 118.474 39.279 150.915 1.00 44.75 136 PHE D C 1
ATOM 9403 O O . PHE D 1 136 ? 117.961 38.252 151.353 1.00 45.76 136 PHE D O 1
ATOM 9411 N N . LEU D 1 137 ? 118.411 40.435 151.560 1.00 45.89 137 LEU D N 1
ATOM 9412 C CA . LEU D 1 137 ? 117.739 40.537 152.844 1.00 39.26 137 LEU D CA 1
ATOM 9413 C C . LEU D 1 137 ? 116.225 40.392 152.722 1.00 40.60 137 LEU D C 1
ATOM 9414 O O . LEU D 1 137 ? 115.619 39.695 153.526 1.00 43.77 137 LEU D O 1
ATOM 9419 N N . GLN D 1 138 ? 115.617 41.034 151.721 1.00 41.51 138 GLN D N 1
ATOM 9420 C CA . GLN D 1 138 ? 114.159 41.006 151.542 1.00 38.90 138 GLN D CA 1
ATOM 9421 C C . GLN D 1 138 ? 113.617 39.646 151.151 1.00 40.71 138 GLN D C 1
ATOM 9422 O O . GLN D 1 138 ? 112.418 39.412 151.220 1.00 51.60 138 GLN D O 1
ATOM 9428 N N . THR D 1 139 ? 114.497 38.757 150.721 1.00 44.47 139 THR D N 1
ATOM 9429 C CA . THR D 1 139 ? 114.071 37.490 150.152 1.00 42.72 139 THR D CA 1
ATOM 9430 C C . THR D 1 139 ? 114.325 36.295 151.065 1.00 44.41 139 THR D C 1
ATOM 9431 O O . THR D 1 139 ? 114.009 35.168 150.709 1.00 48.99 139 THR D O 1
ATOM 9435 N N . GLY D 1 140 ? 114.898 36.539 152.237 1.00 46.60 140 GLY D N 1
ATOM 9436 C CA . GLY D 1 140 ? 115.050 35.494 153.232 1.00 44.16 140 GLY D CA 1
ATOM 9437 C C . GLY D 1 140 ? 116.483 35.191 153.599 1.00 45.50 140 GLY D C 1
ATOM 9438 O O . GLY D 1 140 ? 116.751 34.334 154.425 1.00 52.16 140 GLY D O 1
ATOM 9439 N N . GLY D 1 141 ? 117.411 35.900 152.980 1.00 41.73 141 GLY D N 1
ATOM 9440 C CA . GLY D 1 141 ? 118.815 35.657 153.211 1.00 42.08 141 GLY D CA 1
ATOM 9441 C C . GLY D 1 141 ? 119.231 35.860 154.646 1.00 42.90 141 GLY D C 1
ATOM 9442 O O . GLY D 1 141 ? 118.753 36.757 155.329 1.00 49.78 141 GLY D O 1
ATOM 9443 N N . ASP D 1 142 ? 120.124 34.998 155.101 1.00 39.24 142 ASP D N 1
ATOM 9444 C CA . ASP D 1 142 ? 120.725 35.109 156.411 1.00 37.31 142 ASP D CA 1
ATOM 9445 C C . ASP D 1 142 ? 121.644 36.318 156.435 1.00 40.36 142 ASP D C 1
ATOM 9446 O O . ASP D 1 142 ? 122.639 36.358 155.723 1.00 42.44 142 ASP D O 1
ATOM 9451 N N . PRO D 1 143 ? 121.314 37.304 157.272 1.00 38.51 143 PRO D N 1
ATOM 9452 C CA . PRO D 1 143 ? 122.056 38.556 157.383 1.00 37.33 143 PRO D CA 1
ATOM 9453 C C . PRO D 1 143 ? 123.509 38.348 157.758 1.00 44.96 143 PRO D C 1
ATOM 9454 O O . PRO D 1 143 ? 124.317 39.234 157.523 1.00 48.41 143 PRO D O 1
ATOM 9458 N N . GLU D 1 144 ? 123.842 37.205 158.346 1.00 50.75 144 GLU D N 1
ATOM 9459 C CA . GLU D 1 144 ? 125.207 36.985 158.803 1.00 51.33 144 GLU D CA 1
ATOM 9460 C C . GLU D 1 144 ? 126.173 36.858 157.640 1.00 47.78 144 GLU D C 1
ATOM 9461 O O . GLU D 1 144 ? 127.350 37.193 157.763 1.00 45.21 144 GLU D O 1
ATOM 9467 N N . TRP D 1 145 ? 125.667 36.395 156.505 1.00 43.35 145 TRP D N 1
ATOM 9468 C CA . TRP D 1 145 ? 126.481 36.285 155.310 1.00 38.60 145 TRP D CA 1
ATOM 9469 C C . TRP D 1 145 ? 126.992 37.641 154.865 1.00 39.16 145 TRP D C 1
ATOM 9470 O O . TRP D 1 145 ? 128.052 37.739 154.280 1.00 45.14 145 TRP D O 1
ATOM 9481 N N . LEU D 1 146 ? 126.236 38.694 155.131 1.00 37.58 146 LEU D N 1
ATOM 9482 C CA . LEU D 1 146 ? 126.619 40.002 154.631 1.00 38.05 146 LEU D CA 1
ATOM 9483 C C . LEU D 1 146 ? 127.806 40.577 155.372 1.00 44.12 146 LEU D C 1
ATOM 9484 O O . LEU D 1 146 ? 128.315 41.627 155.002 1.00 47.28 146 LEU D O 1
ATOM 9489 N N . LEU D 1 147 ? 128.242 39.889 156.422 1.00 51.15 147 LEU D N 1
ATOM 9490 C CA . LEU D 1 147 ? 129.441 40.282 157.153 1.00 52.94 147 LEU D CA 1
ATOM 9491 C C . LEU D 1 147 ? 130.718 39.820 156.449 1.00 55.29 147 LEU D C 1
ATOM 9492 O O . LEU D 1 147 ? 131.812 40.234 156.807 1.00 66.25 147 LEU D O 1
ATOM 9497 N N . GLY D 1 148 ? 130.581 38.958 155.451 1.00 47.21 148 GLY D N 1
ATOM 9498 C CA . GLY D 1 148 ? 131.726 38.535 154.681 1.00 44.22 148 GLY D CA 1
ATOM 9499 C C . GLY D 1 148 ? 131.614 37.114 154.200 1.00 46.34 148 GLY D C 1
ATOM 9500 O O . GLY D 1 148 ? 130.842 36.337 154.731 1.00 46.76 148 GLY D O 1
ATOM 9501 N N . LEU D 1 149 ? 132.413 36.781 153.194 1.00 50.62 149 LEU D N 1
ATOM 9502 C CA . LEU D 1 149 ? 132.375 35.476 152.550 1.00 50.69 149 LEU D CA 1
ATOM 9503 C C . LEU D 1 149 ? 132.579 34.331 153.519 1.00 57.10 149 LEU D C 1
ATOM 9504 O O . LEU D 1 149 ? 132.001 33.263 153.352 1.00 63.23 149 LEU D O 1
ATOM 9509 N N . HIS D 1 150 ? 133.394 34.554 154.540 1.00 60.36 150 HIS D N 1
ATOM 9510 C CA . HIS D 1 150 ? 133.761 33.481 155.456 1.00 65.31 150 HIS D CA 1
ATOM 9511 C C . HIS D 1 150 ? 132.584 33.000 156.282 1.00 62.29 150 HIS D C 1
ATOM 9512 O O . HIS D 1 150 ? 132.670 31.972 156.937 1.00 67.01 150 HIS D O 1
ATOM 9519 N N . ARG D 1 151 ? 131.482 33.741 156.249 1.00 58.72 151 ARG D N 1
ATOM 9520 C CA . ARG D 1 151 ? 130.285 33.356 156.985 1.00 52.63 151 ARG D CA 1
ATOM 9521 C C . ARG D 1 151 ? 129.281 32.624 156.097 1.00 52.60 151 ARG D C 1
ATOM 9522 O O . ARG D 1 151 ? 128.270 32.123 156.575 1.00 59.72 151 ARG D O 1
ATOM 9530 N N . ALA D 1 152 ? 129.583 32.549 154.807 1.00 46.69 152 ALA D N 1
ATOM 9531 C CA . ALA D 1 152 ? 128.728 31.881 153.838 1.00 42.90 152 ALA D CA 1
ATOM 9532 C C . ALA D 1 152 ? 129.092 30.397 153.735 1.00 47.92 152 ALA D C 1
ATOM 9533 O O . ALA D 1 152 ? 130.198 30.017 154.089 1.00 59.28 152 ALA D O 1
ATOM 9535 N N . PRO D 1 153 ? 128.161 29.552 153.254 1.00 44.48 153 PRO D N 1
ATOM 9536 C CA . PRO D 1 153 ? 128.406 28.117 153.103 1.00 43.17 153 PRO D CA 1
ATOM 9537 C C . PRO D 1 153 ? 129.611 27.817 152.234 1.00 54.35 153 PRO D C 1
ATOM 9538 O O . PRO D 1 153 ? 129.960 28.634 151.393 1.00 54.94 153 PRO D O 1
ATOM 9542 N N . GLU D 1 154 ? 130.225 26.655 152.425 1.00 65.21 154 GLU D N 1
ATOM 9543 C CA . GLU D 1 154 ? 131.429 26.295 151.686 1.00 66.30 154 GLU D CA 1
ATOM 9544 C C . GLU D 1 154 ? 131.143 26.256 150.193 1.00 61.86 154 GLU D C 1
ATOM 9545 O O . GLU D 1 154 ? 131.916 26.775 149.393 1.00 60.59 154 GLU D O 1
ATOM 9551 N N . LYS D 1 155 ? 130.014 25.653 149.836 1.00 56.18 155 LYS D N 1
ATOM 9552 C CA . LYS D 1 155 ? 129.604 25.511 148.445 1.00 50.34 155 LYS D CA 1
ATOM 9553 C C . LYS D 1 155 ? 129.652 26.846 147.697 1.00 53.08 155 LYS D C 1
ATOM 9554 O O . LYS D 1 155 ? 130.017 26.897 146.530 1.00 59.41 155 LYS D O 1
ATOM 9560 N N . LEU D 1 156 ? 129.305 27.921 148.390 1.00 51.16 156 LEU D N 1
ATOM 9561 C CA . LEU D 1 156 ? 129.370 29.264 147.839 1.00 45.81 156 LEU D CA 1
ATOM 9562 C C . LEU D 1 156 ? 130.807 29.794 147.805 1.00 51.92 156 LEU D C 1
ATOM 9563 O O . LEU D 1 156 ? 131.174 30.525 146.903 1.00 53.81 156 LEU D O 1
ATOM 9568 N N . ARG D 1 157 ? 131.623 29.417 148.781 1.00 53.41 157 ARG D N 1
ATOM 9569 C CA . ARG D 1 157 ? 133.016 29.859 148.822 1.00 51.62 157 ARG D CA 1
ATOM 9570 C C . ARG D 1 157 ? 133.876 29.186 147.759 1.00 53.56 157 ARG D C 1
ATOM 9571 O O . ARG D 1 157 ? 134.885 29.741 147.334 1.00 53.21 157 ARG D O 1
ATOM 9579 N N . LYS D 1 158 ? 133.476 27.990 147.335 1.00 54.92 158 LYS D N 1
ATOM 9580 C CA . LYS D 1 158 ? 134.196 27.259 146.298 1.00 54.57 158 LYS D CA 1
ATOM 9581 C C . LYS D 1 158 ? 134.076 27.960 144.948 1.00 53.36 158 LYS D C 1
ATOM 9582 O O . LYS D 1 158 ? 134.777 27.634 143.994 1.00 58.90 158 LYS D O 1
ATOM 9588 N N . LEU D 1 159 ? 133.179 28.933 144.884 1.00 51.37 159 LEU D N 1
ATOM 9589 C CA . LEU D 1 159 ? 132.879 29.655 143.659 1.00 42.96 159 LEU D CA 1
ATOM 9590 C C . LEU D 1 159 ? 133.781 30.865 143.464 1.00 43.23 159 LEU D C 1
ATOM 9591 O O . LEU D 1 159 ? 133.696 31.521 142.442 1.00 44.18 159 LEU D O 1
ATOM 9596 N N . SER D 1 160 ? 134.627 31.174 144.443 1.00 39.53 160 SER D N 1
ATOM 9597 C CA . SER D 1 160 ? 135.403 32.410 144.392 1.00 44.10 160 SER D CA 1
ATOM 9598 C C . SER D 1 160 ? 136.504 32.347 143.359 1.00 47.12 160 SER D C 1
ATOM 9599 O O . SER D 1 160 ? 136.862 33.360 142.767 1.00 51.65 160 SER D O 1
ATOM 9602 N N . GLU D 1 161 ? 137.059 31.159 143.162 1.00 48.56 161 GLU D N 1
ATOM 9603 C CA . GLU D 1 161 ? 138.157 30.991 142.227 1.00 47.16 161 GLU D CA 1
ATOM 9604 C C . GLU D 1 161 ? 137.694 31.245 140.796 1.00 44.87 161 GLU D C 1
ATOM 9605 O O . GLU D 1 161 ? 138.286 32.059 140.096 1.00 46.22 161 GLU D O 1
ATOM 9611 N N . ILE D 1 162 ? 136.622 30.580 140.372 1.00 39.33 162 ILE D N 1
ATOM 9612 C CA . ILE D 1 162 ? 136.129 30.766 139.014 1.00 38.50 162 ILE D CA 1
ATOM 9613 C C . ILE D 1 162 ? 135.508 32.159 138.807 1.00 44.10 162 ILE D C 1
ATOM 9614 O O . ILE D 1 162 ? 135.600 32.717 137.721 1.00 48.18 162 ILE D O 1
ATOM 9619 N N . ASN D 1 163 ? 134.903 32.718 139.849 1.00 38.77 163 ASN D N 1
ATOM 9620 C CA . ASN D 1 163 ? 134.444 34.100 139.849 1.00 37.15 163 ASN D CA 1
ATOM 9621 C C . ASN D 1 163 ? 135.569 35.036 139.452 1.00 40.77 163 ASN D C 1
ATOM 9622 O O . ASN D 1 163 ? 135.449 35.802 138.503 1.00 49.73 163 ASN D O 1
ATOM 9627 N N . LYS D 1 164 ? 136.675 34.959 140.181 1.00 44.44 164 LYS D N 1
ATOM 9628 C CA . LYS D 1 164 ? 137.860 35.767 139.910 1.00 39.96 164 LYS D CA 1
ATOM 9629 C C . LYS D 1 164 ? 138.391 35.616 138.486 1.00 41.49 164 LYS D C 1
ATOM 9630 O O . LYS D 1 164 ? 138.738 36.601 137.840 1.00 42.86 164 LYS D O 1
ATOM 9636 N N . LEU D 1 165 ? 138.460 34.382 138.000 1.00 38.87 165 LEU D N 1
ATOM 9637 C CA . LEU D 1 165 ? 138.988 34.134 136.672 1.00 37.19 165 LEU D CA 1
ATOM 9638 C C . LEU D 1 165 ? 138.059 34.675 135.592 1.00 40.88 165 LEU D C 1
ATOM 9639 O O . LEU D 1 165 ? 138.486 35.413 134.713 1.00 44.98 165 LEU D O 1
ATOM 9644 N N . LEU D 1 166 ? 136.789 34.299 135.671 1.00 42.09 166 LEU D N 1
ATOM 9645 C CA . LEU D 1 166 ? 135.733 34.844 134.824 1.00 36.98 166 LEU D CA 1
ATOM 9646 C C . LEU D 1 166 ? 135.812 36.361 134.683 1.00 38.71 166 LEU D C 1
ATOM 9647 O O . LEU D 1 166 ? 135.750 36.910 133.589 1.00 43.56 166 LEU D O 1
ATOM 9652 N N . ALA D 1 167 ? 135.948 37.035 135.814 1.00 42.53 167 ALA D N 1
ATOM 9653 C CA . ALA D 1 167 ? 135.945 38.483 135.849 1.00 40.36 167 ALA D CA 1
ATOM 9654 C C . ALA D 1 167 ? 137.153 39.105 135.172 1.00 41.62 167 ALA D C 1
ATOM 9655 O O . ALA D 1 167 ? 137.009 40.096 134.466 1.00 52.01 167 ALA D O 1
ATOM 9657 N N . HIS D 1 168 ? 138.339 38.534 135.374 1.00 39.16 168 HIS D N 1
ATOM 9658 C CA . HIS D 1 168 ? 139.583 39.229 135.019 1.00 39.12 168 HIS D CA 1
ATOM 9659 C C . HIS D 1 168 ? 140.462 38.538 133.984 1.00 42.75 168 HIS D C 1
ATOM 9660 O O . HIS D 1 168 ? 141.132 39.198 133.193 1.00 42.99 168 HIS D O 1
ATOM 9667 N N . ARG D 1 169 ? 140.492 37.212 134.023 1.00 41.43 169 ARG D N 1
ATOM 9668 C CA . ARG D 1 169 ? 141.354 36.432 133.148 1.00 42.29 169 ARG D CA 1
ATOM 9669 C C . ARG D 1 169 ? 140.687 35.134 132.762 1.00 44.05 169 ARG D C 1
ATOM 9670 O O . ARG D 1 169 ? 141.131 34.083 133.190 1.00 49.13 169 ARG D O 1
ATOM 9678 N N . PRO D 1 170 ? 139.618 35.196 131.958 1.00 41.60 170 PRO D N 1
ATOM 9679 C CA . PRO D 1 170 ? 138.805 33.984 131.844 1.00 40.74 170 PRO D CA 1
ATOM 9680 C C . PRO D 1 170 ? 139.469 32.894 131.030 1.00 49.06 170 PRO D C 1
ATOM 9681 O O . PRO D 1 170 ? 138.995 31.767 131.057 1.00 50.25 170 PRO D O 1
ATOM 9685 N N . TRP D 1 171 ? 140.556 33.209 130.337 1.00 48.30 171 TRP D N 1
ATOM 9686 C CA . TRP D 1 171 ? 141.229 32.213 129.510 1.00 45.60 171 TRP D CA 1
ATOM 9687 C C . TRP D 1 171 ? 141.932 31.174 130.369 1.00 50.63 171 TRP D C 1
ATOM 9688 O O . TRP D 1 171 ? 142.337 30.128 129.873 1.00 59.20 171 TRP D O 1
ATOM 9699 N N . LEU D 1 172 ? 142.063 31.459 131.662 1.00 50.19 172 LEU D N 1
ATOM 9700 C CA . LEU D 1 172 ? 142.685 30.536 132.609 1.00 40.92 172 LEU D CA 1
ATOM 9701 C C . LEU D 1 172 ? 141.702 29.516 133.169 1.00 41.06 172 LEU D C 1
ATOM 9702 O O . LEU D 1 172 ? 142.072 28.673 133.966 1.00 45.29 172 LEU D O 1
ATOM 9707 N N . ILE D 1 173 ? 140.447 29.569 132.763 1.00 41.99 173 ILE D N 1
ATOM 9708 C CA . ILE D 1 173 ? 139.501 28.595 133.294 1.00 45.16 173 ILE D CA 1
ATOM 9709 C C . ILE D 1 173 ? 139.712 27.264 132.596 1.00 49.37 173 ILE D C 1
ATOM 9710 O O . ILE D 1 173 ? 139.932 27.202 131.393 1.00 53.66 173 ILE D O 1
ATOM 9715 N N . THR D 1 174 ? 139.621 26.202 133.375 1.00 54.60 174 THR D N 1
ATOM 9716 C CA . THR D 1 174 ? 140.196 24.924 133.028 1.00 57.42 174 THR D CA 1
ATOM 9717 C C . THR D 1 174 ? 139.269 23.834 133.526 1.00 60.54 174 THR D C 1
ATOM 9718 O O . THR D 1 174 ? 138.561 24.035 134.506 1.00 64.54 174 THR D O 1
ATOM 9722 N N . LYS D 1 175 ? 139.251 22.689 132.855 1.00 60.17 175 LYS D N 1
ATOM 9723 C CA . LYS D 1 175 ? 138.340 21.623 133.238 1.00 56.39 175 LYS D CA 1
ATOM 9724 C C . LYS D 1 175 ? 138.581 21.164 134.668 1.00 54.75 175 LYS D C 1
ATOM 9725 O O . LYS D 1 175 ? 137.725 20.516 135.248 1.00 57.18 175 LYS D O 1
ATOM 9731 N N . GLU D 1 176 ? 139.740 21.506 135.230 1.00 56.19 176 GLU D N 1
ATOM 9732 C CA . GLU D 1 176 ? 140.070 21.152 136.609 1.00 61.44 176 GLU D CA 1
ATOM 9733 C C . GLU D 1 176 ? 139.221 21.959 137.570 1.00 64.20 176 GLU D C 1
ATOM 9734 O O . GLU D 1 176 ? 138.725 21.441 138.565 1.00 67.90 176 GLU D O 1
ATOM 9740 N N . HIS D 1 177 ? 139.057 23.238 137.256 1.00 62.95 177 HIS D N 1
ATOM 9741 C CA . HIS D 1 177 ? 138.184 24.115 138.020 1.00 54.27 177 HIS D CA 1
ATOM 9742 C C . HIS D 1 177 ? 136.775 23.564 138.092 1.00 54.20 177 HIS D C 1
ATOM 9743 O O . HIS D 1 177 ? 136.146 23.593 139.141 1.00 61.65 177 HIS D O 1
ATOM 9750 N N . ILE D 1 178 ? 136.290 23.061 136.967 1.00 50.78 178 ILE D N 1
ATOM 9751 C CA . ILE D 1 178 ? 134.985 22.428 136.892 1.00 51.66 178 ILE D CA 1
ATOM 9752 C C . ILE D 1 178 ? 134.965 21.142 137.716 1.00 61.19 178 ILE D C 1
ATOM 9753 O O . ILE D 1 178 ? 133.974 20.816 138.371 1.00 65.00 178 ILE D O 1
ATOM 9758 N N . GLN D 1 179 ? 136.074 20.416 137.684 1.00 66.68 179 GLN D N 1
ATOM 9759 C CA . GLN D 1 179 ? 136.214 19.199 138.469 1.00 71.63 179 GLN D CA 1
ATOM 9760 C C . GLN D 1 179 ? 136.050 19.490 139.956 1.00 65.57 179 GLN D C 1
ATOM 9761 O O . GLN D 1 179 ? 135.305 18.805 140.651 1.00 67.08 179 GLN D O 1
ATOM 9767 N N . ALA D 1 180 ? 136.742 20.518 140.430 1.00 58.86 180 ALA D N 1
ATOM 9768 C CA . ALA D 1 180 ? 136.688 20.912 141.829 1.00 55.97 180 ALA D CA 1
ATOM 9769 C C . ALA D 1 180 ? 135.281 21.312 142.245 1.00 61.17 180 ALA D C 1
ATOM 9770 O O . ALA D 1 180 ? 134.865 21.044 143.363 1.00 65.74 180 ALA D O 1
ATOM 9772 N N . LEU D 1 181 ? 134.542 21.947 141.344 1.00 61.12 181 LEU D N 1
ATOM 9773 C CA . LEU D 1 181 ? 133.197 22.399 141.671 1.00 58.78 181 LEU D CA 1
ATOM 9774 C C . LEU D 1 181 ? 132.187 21.248 141.737 1.00 65.37 181 LEU D C 1
ATOM 9775 O O . LEU D 1 181 ? 131.293 21.256 142.577 1.00 70.02 181 LEU D O 1
ATOM 9780 N N . LEU D 1 182 ? 132.327 20.263 140.856 1.00 66.04 182 LEU D N 1
ATOM 9781 C CA . LEU D 1 182 ? 131.317 19.209 140.730 1.00 68.16 182 LEU D CA 1
ATOM 9782 C C . LEU D 1 182 ? 131.651 17.973 141.575 1.00 72.15 182 LEU D C 1
ATOM 9783 O O . LEU D 1 182 ? 130.761 17.226 141.994 1.00 68.60 182 LEU D O 1
ATOM 9788 N N . LYS D 1 183 ? 132.939 17.748 141.794 1.00 81.41 183 LYS D N 1
ATOM 9789 C CA . LYS D 1 183 ? 133.393 16.788 142.786 1.00 89.82 183 LYS D CA 1
ATOM 9790 C C . LYS D 1 183 ? 133.829 17.634 143.963 1.00 101.04 183 LYS D C 1
ATOM 9791 O O . LYS D 1 183 ? 133.447 18.796 144.026 1.00 112.04 183 LYS D O 1
ATOM 9797 N N . THR D 1 184 ? 134.613 17.077 144.882 1.00 101.39 184 THR D N 1
ATOM 9798 C CA . THR D 1 184 ? 135.237 17.857 145.965 1.00 103.15 184 THR D CA 1
ATOM 9799 C C . THR D 1 184 ? 134.264 18.546 146.936 1.00 104.04 184 THR D C 1
ATOM 9800 O O . THR D 1 184 ? 133.387 19.306 146.531 1.00 105.30 184 THR D O 1
ATOM 9804 N N . GLY D 1 185 ? 134.436 18.289 148.229 1.00 103.48 185 GLY D N 1
ATOM 9805 C CA . GLY D 1 185 ? 133.696 19.015 149.245 1.00 101.16 185 GLY D CA 1
ATOM 9806 C C . GLY D 1 185 ? 132.440 18.327 149.734 1.00 98.95 185 GLY D C 1
ATOM 9807 O O . GLY D 1 185 ? 131.959 17.377 149.119 1.00 98.35 185 GLY D O 1
ATOM 9808 N N . GLU D 1 186 ? 131.908 18.821 150.848 1.00 98.66 186 GLU D N 1
ATOM 9809 C CA . GLU D 1 186 ? 130.732 18.234 151.480 1.00 97.33 186 GLU D CA 1
ATOM 9810 C C . GLU D 1 186 ? 129.505 18.389 150.596 1.00 92.78 186 GLU D C 1
ATOM 9811 O O . GLU D 1 186 ? 128.963 17.408 150.090 1.00 90.77 186 GLU D O 1
ATOM 9813 N N . HIS D 1 187 ? 129.068 19.629 150.419 1.00 91.14 187 HIS D N 1
ATOM 9814 C CA . HIS D 1 187 ? 127.943 19.906 149.541 1.00 89.24 187 HIS D CA 1
ATOM 9815 C C . HIS D 1 187 ? 128.473 20.344 148.188 1.00 81.78 187 HIS D C 1
ATOM 9816 O O . HIS D 1 187 ? 129.311 21.236 148.089 1.00 77.37 187 HIS D O 1
ATOM 9823 N N . THR D 1 188 ? 127.981 19.698 147.144 1.00 78.27 188 THR D N 1
ATOM 9824 C CA . THR D 1 188 ? 128.640 19.766 145.860 1.00 75.47 188 THR D CA 1
ATOM 9825 C C . THR D 1 188 ? 127.720 20.366 144.812 1.00 73.31 188 THR D C 1
ATOM 9826 O O . THR D 1 188 ? 126.498 20.298 144.935 1.00 76.92 188 THR D O 1
ATOM 9830 N N . TRP D 1 189 ? 128.313 20.975 143.791 1.00 68.22 189 TRP D N 1
ATOM 9831 C CA . TRP D 1 189 ? 127.540 21.566 142.706 1.00 60.10 189 TRP D CA 1
ATOM 9832 C C . TRP D 1 189 ? 127.104 20.529 141.685 1.00 56.78 189 TRP D C 1
ATOM 9833 O O . TRP D 1 189 ? 127.889 19.685 141.269 1.00 59.94 189 TRP D O 1
ATOM 9844 N N . SER D 1 190 ? 125.844 20.593 141.289 1.00 52.41 190 SER D N 1
ATOM 9845 C CA . SER D 1 190 ? 125.399 19.859 140.125 1.00 55.04 190 SER D CA 1
ATOM 9846 C C . SER D 1 190 ? 125.745 20.681 138.903 1.00 58.52 190 SER D C 1
ATOM 9847 O O . SER D 1 190 ? 126.135 21.839 139.016 1.00 64.30 190 SER D O 1
ATOM 9850 N N . LEU D 1 191 ? 125.598 20.091 137.730 1.00 62.45 191 LEU D N 1
ATOM 9851 C CA . LEU D 1 191 ? 125.893 20.810 136.509 1.00 61.43 191 LEU D CA 1
ATOM 9852 C C . LEU D 1 191 ? 124.856 21.888 136.272 1.00 63.50 191 LEU D C 1
ATOM 9853 O O . LEU D 1 191 ? 125.203 23.028 135.989 1.00 66.75 191 LEU D O 1
ATOM 9858 N N . ALA D 1 192 ? 123.584 21.524 136.390 1.00 58.97 192 ALA D N 1
ATOM 9859 C CA . ALA D 1 192 ? 122.506 22.485 136.199 1.00 59.20 192 ALA D CA 1
ATOM 9860 C C . ALA D 1 192 ? 122.719 23.713 137.073 1.00 62.44 192 ALA D C 1
ATOM 9861 O O . ALA D 1 192 ? 122.655 24.833 136.588 1.00 70.57 192 ALA D O 1
ATOM 9863 N N . GLU D 1 193 ? 122.999 23.494 138.352 1.00 57.39 193 GLU D N 1
ATOM 9864 C CA . GLU D 1 193 ? 123.250 24.585 139.280 1.00 54.15 193 GLU D CA 1
ATOM 9865 C C . GLU D 1 193 ? 124.466 25.423 138.894 1.00 56.71 193 GLU D C 1
ATOM 9866 O O . GLU D 1 193 ? 124.437 26.640 139.013 1.00 63.04 193 GLU D O 1
ATOM 9872 N N . LEU D 1 194 ? 125.536 24.781 138.440 1.00 54.83 194 LEU D N 1
ATOM 9873 C CA . LEU D 1 194 ? 126.771 25.508 138.152 1.00 51.74 194 LEU D CA 1
ATOM 9874 C C . LEU D 1 194 ? 126.634 26.427 136.940 1.00 52.44 194 LEU D C 1
ATOM 9875 O O . LEU D 1 194 ? 127.168 27.532 136.928 1.00 56.59 194 LEU D O 1
ATOM 9880 N N . ILE D 1 195 ? 125.913 25.969 135.925 1.00 52.19 195 ILE D N 1
ATOM 9881 C CA . ILE D 1 195 ? 125.654 26.783 134.749 1.00 48.83 195 ILE D CA 1
ATOM 9882 C C . ILE D 1 195 ? 124.881 28.041 135.114 1.00 47.52 195 ILE D C 1
ATOM 9883 O O . ILE D 1 195 ? 125.200 29.128 134.634 1.00 51.07 195 ILE D O 1
ATOM 9888 N N . GLN D 1 196 ? 123.865 27.906 135.957 1.00 44.61 196 GLN D N 1
ATOM 9889 C CA . GLN D 1 196 ? 123.124 29.086 136.396 1.00 45.21 196 GLN D CA 1
ATOM 9890 C C . GLN D 1 196 ? 124.041 30.065 137.112 1.00 47.58 196 GLN D C 1
ATOM 9891 O O . GLN D 1 196 ? 124.007 31.262 136.851 1.00 53.51 196 GLN D O 1
ATOM 9897 N N . ALA D 1 197 ? 124.882 29.544 137.996 1.00 39.56 197 ALA D N 1
ATOM 9898 C CA . ALA D 1 197 ? 125.821 30.377 138.730 1.00 36.37 197 ALA D CA 1
ATOM 9899 C C . ALA D 1 197 ? 126.778 31.098 137.805 1.00 40.65 197 ALA D C 1
ATOM 9900 O O . ALA D 1 197 ? 127.120 32.237 138.058 1.00 45.69 197 ALA D O 1
ATOM 9902 N N . LEU D 1 198 ? 127.205 30.440 136.731 1.00 46.99 198 LEU D N 1
ATOM 9903 C CA . LEU D 1 198 ? 128.141 31.047 135.779 1.00 47.44 198 LEU D CA 1
ATOM 9904 C C . LEU D 1 198 ? 127.509 32.160 134.950 1.00 44.93 198 LEU D C 1
ATOM 9905 O O . LEU D 1 198 ? 128.138 33.181 134.687 1.00 42.20 198 LEU D O 1
ATOM 9910 N N . VAL D 1 199 ? 126.269 31.955 134.529 1.00 40.65 199 VAL D N 1
ATOM 9911 C CA . VAL D 1 199 ? 125.531 33.017 133.868 1.00 36.37 199 VAL D CA 1
ATOM 9912 C C . VAL D 1 199 ? 125.340 34.181 134.838 1.00 42.22 199 VAL D C 1
ATOM 9913 O O . VAL D 1 199 ? 125.488 35.337 134.464 1.00 45.95 199 VAL D O 1
ATOM 9917 N N . LEU D 1 200 ? 125.039 33.867 136.094 1.00 43.41 200 LEU D N 1
ATOM 9918 C CA . LEU D 1 200 ? 124.884 34.893 137.120 1.00 45.99 200 LEU D CA 1
ATOM 9919 C C . LEU D 1 200 ? 126.125 35.736 137.275 1.00 45.11 200 LEU D C 1
ATOM 9920 O O . LEU D 1 200 ? 126.060 36.954 137.263 1.00 58.00 200 LEU D O 1
ATOM 9925 N N . LEU D 1 201 ? 127.262 35.077 137.418 1.00 42.14 201 LEU D N 1
ATOM 9926 C CA . LEU D 1 201 ? 128.519 35.772 137.640 1.00 36.78 201 LEU D CA 1
ATOM 9927 C C . LEU D 1 201 ? 128.908 36.655 136.460 1.00 44.46 201 LEU D C 1
ATOM 9928 O O . LEU D 1 201 ? 129.273 37.805 136.652 1.00 47.93 201 LEU D O 1
ATOM 9933 N N . THR D 1 202 ? 128.822 36.124 135.242 1.00 37.67 202 THR D N 1
ATOM 9934 C CA . THR D 1 202 ? 129.248 36.869 134.065 1.00 37.55 202 THR D CA 1
ATOM 9935 C C . THR D 1 202 ? 128.326 38.041 133.822 1.00 39.76 202 THR D C 1
ATOM 9936 O O . THR D 1 202 ? 128.773 39.132 133.471 1.00 42.85 202 THR D O 1
ATOM 9940 N N . HIS D 1 203 ? 127.039 37.811 134.040 1.00 39.11 203 HIS D N 1
ATOM 9941 C CA . HIS D 1 203 ? 126.021 38.842 133.913 1.00 36.58 203 HIS D CA 1
ATOM 9942 C C . HIS D 1 203 ? 126.335 40.032 134.796 1.00 39.40 203 HIS D C 1
ATOM 9943 O O . HIS D 1 203 ? 126.339 41.161 134.334 1.00 45.19 203 HIS D O 1
ATOM 9950 N N . CYS D 1 204 ? 126.642 39.778 136.062 1.00 38.59 204 CYS D N 1
ATOM 9951 C CA . CYS D 1 204 ? 126.977 40.860 136.982 1.00 36.89 204 CYS D CA 1
ATOM 9952 C C . CYS D 1 204 ? 128.377 41.455 136.761 1.00 38.64 204 CYS D C 1
ATOM 9953 O O . CYS D 1 204 ? 128.596 42.621 137.058 1.00 40.37 204 CYS D O 1
ATOM 9956 N N . HIS D 1 205 ? 129.324 40.678 136.247 1.00 36.99 205 HIS D N 1
ATOM 9957 C CA . HIS D 1 205 ? 130.583 41.275 135.823 1.00 37.08 205 HIS D CA 1
ATOM 9958 C C . HIS D 1 205 ? 130.343 42.276 134.718 1.00 37.96 205 HIS D C 1
ATOM 9959 O O . HIS D 1 205 ? 130.896 43.361 134.727 1.00 39.63 205 HIS D O 1
ATOM 9966 N N . SER D 1 206 ? 129.503 41.899 133.765 1.00 42.51 206 SER D N 1
ATOM 9967 C CA . SER D 1 206 ? 129.235 42.729 132.602 1.00 39.92 206 SER D CA 1
ATOM 9968 C C . SER D 1 206 ? 128.456 43.966 132.987 1.00 36.93 206 SER D C 1
ATOM 9969 O O . SER D 1 206 ? 128.655 45.027 132.428 1.00 43.98 206 SER D O 1
ATOM 9972 N N . LEU D 1 207 ? 127.563 43.817 133.951 1.00 36.91 207 LEU D N 1
ATOM 9973 C CA . LEU D 1 207 ? 126.756 44.927 134.433 1.00 36.93 207 LEU D CA 1
ATOM 9974 C C . LEU D 1 207 ? 127.575 45.904 135.268 1.00 39.28 207 LEU D C 1
ATOM 9975 O O . LEU D 1 207 ? 127.216 47.070 135.395 1.00 41.81 207 LEU D O 1
ATOM 9980 N N . SER D 1 208 ? 128.681 45.427 135.833 1.00 37.13 208 SER D N 1
ATOM 9981 C CA . SER D 1 208 ? 129.616 46.297 136.532 1.00 37.26 208 SER D CA 1
ATOM 9982 C C . SER D 1 208 ? 130.353 47.198 135.564 1.00 37.29 208 SER D C 1
ATOM 9983 O O . SER D 1 208 ? 130.615 48.346 135.875 1.00 37.38 208 SER D O 1
ATOM 9986 N N . SER D 1 209 ? 130.677 46.686 134.383 1.00 40.12 209 SER D N 1
ATOM 9987 C CA . SER D 1 209 ? 131.252 47.512 133.330 1.00 37.25 209 SER D CA 1
ATOM 9988 C C . SER D 1 209 ? 130.303 48.615 132.932 1.00 42.44 209 SER D C 1
ATOM 9989 O O . SER D 1 209 ? 130.686 49.777 132.794 1.00 51.64 209 SER D O 1
ATOM 9992 N N . PHE D 1 210 ? 129.052 48.230 132.746 1.00 40.39 210 PHE D N 1
ATOM 9993 C CA . PHE D 1 210 ? 128.018 49.156 132.342 1.00 37.08 210 PHE D CA 1
ATOM 9994 C C . PHE D 1 210 ? 127.785 50.257 133.374 1.00 37.16 210 PHE D C 1
ATOM 9995 O O . PHE D 1 210 ? 127.665 51.415 133.007 1.00 40.01 210 PHE D O 1
ATOM 10003 N N . VAL D 1 211 ? 127.717 49.905 134.655 1.00 37.19 211 VAL D N 1
ATOM 10004 C CA . VAL D 1 211 ? 127.507 50.903 135.695 1.00 37.26 211 VAL D CA 1
ATOM 10005 C C . VAL D 1 211 ? 128.649 51.930 135.721 1.00 37.36 211 VAL D C 1
ATOM 10006 O O . VAL D 1 211 ? 128.417 53.128 135.677 1.00 40.76 211 VAL D O 1
ATOM 10010 N N . PHE D 1 212 ? 129.884 51.457 135.772 1.00 38.73 212 PHE D N 1
ATOM 10011 C CA . PHE D 1 212 ? 131.036 52.350 135.763 1.00 37.52 212 PHE D CA 1
ATOM 10012 C C . PHE D 1 212 ? 131.200 53.082 134.459 1.00 37.50 212 PHE D C 1
ATOM 10013 O O . PHE D 1 212 ? 131.524 54.254 134.444 1.00 50.35 212 PHE D O 1
ATOM 10021 N N . GLY D 1 213 ? 130.997 52.373 133.361 1.00 37.42 213 GLY D N 1
ATOM 10022 C CA . GLY D 1 213 ? 131.091 52.974 132.052 1.00 37.39 213 GLY D CA 1
ATOM 10023 C C . GLY D 1 213 ? 130.112 54.095 131.791 1.00 37.36 213 GLY D C 1
ATOM 10024 O O . GLY D 1 213 ? 130.457 55.074 131.143 1.00 40.47 213 GLY D O 1
ATOM 10025 N N . CYS D 1 214 ? 128.889 53.960 132.284 1.00 71.95 214 CYS D N 1
ATOM 10026 C CA . CYS D 1 214 ? 127.878 54.972 132.038 1.00 56.46 214 CYS D CA 1
ATOM 10027 C C . CYS D 1 214 ? 127.725 55.928 133.206 1.00 57.79 214 CYS D C 1
ATOM 10028 O O . CYS D 1 214 ? 126.874 56.808 133.181 1.00 59.05 214 CYS D O 1
ATOM 10031 N N . GLY D 1 215 ? 128.557 55.741 134.227 1.00 57.95 215 GLY D N 1
ATOM 10032 C CA . GLY D 1 215 ? 128.627 56.645 135.362 1.00 59.55 215 GLY D CA 1
ATOM 10033 C C . GLY D 1 215 ? 127.359 56.651 136.179 1.00 59.28 215 GLY D C 1
ATOM 10034 O O . GLY D 1 215 ? 126.903 57.694 136.627 1.00 60.78 215 GLY D O 1
ATOM 10035 N N . ILE D 1 216 ? 126.795 55.471 136.379 1.00 57.38 216 ILE D N 1
ATOM 10036 C CA . ILE D 1 216 ? 125.501 55.342 137.017 1.00 56.99 216 ILE D CA 1
ATOM 10037 C C . ILE D 1 216 ? 125.560 55.609 138.511 1.00 57.85 216 ILE D C 1
ATOM 10038 O O . ILE D 1 216 ? 126.311 54.980 139.236 1.00 62.50 216 ILE D O 1
ATOM 10043 N N . LEU D 1 217 ? 124.752 56.564 138.954 1.00 61.68 217 LEU D N 1
ATOM 10044 C CA . LEU D 1 217 ? 124.729 57.017 140.338 1.00 60.23 217 LEU D CA 1
ATOM 10045 C C . LEU D 1 217 ? 123.848 56.131 141.207 1.00 59.31 217 LEU D C 1
ATOM 10046 O O . LEU D 1 217 ? 122.916 55.514 140.721 1.00 58.15 217 LEU D O 1
ATOM 10051 N N . PRO D 1 218 ? 124.148 56.064 142.509 1.00 63.24 218 PRO D N 1
ATOM 10052 C CA . PRO D 1 218 ? 123.345 55.223 143.403 1.00 65.00 218 PRO D CA 1
ATOM 10053 C C . PRO D 1 218 ? 121.997 55.857 143.728 1.00 62.55 218 PRO D C 1
ATOM 10054 O O . PRO D 1 218 ? 121.843 57.067 143.587 1.00 62.20 218 PRO D O 1
ATOM 10058 N N . GLU D 1 219 ? 121.045 55.037 144.158 1.00 60.05 219 GLU D N 1
ATOM 10059 C CA . GLU D 1 219 ? 119.664 55.462 144.367 1.00 62.97 219 GLU D CA 1
ATOM 10060 C C . GLU D 1 219 ? 119.515 56.466 145.506 1.00 69.99 219 GLU D C 1
ATOM 10061 O O . GLU D 1 219 ? 119.992 56.247 146.618 1.00 70.96 219 GLU D O 1
ATOM 10067 N N . GLY D 1 220 ? 118.829 57.564 145.226 1.00 76.35 220 GLY D N 1
ATOM 10068 C CA . GLY D 1 220 ? 118.738 58.646 146.180 1.00 84.05 220 GLY D CA 1
ATOM 10069 C C . GLY D 1 220 ? 120.106 59.248 146.442 1.00 92.30 220 GLY D C 1
ATOM 10070 O O . GLY D 1 220 ? 120.896 58.705 147.220 1.00 91.22 220 GLY D O 1
ATOM 10071 N N . ASP D 1 221 ? 120.381 60.366 145.772 1.00 97.25 221 ASP D N 1
ATOM 10072 C CA . ASP D 1 221 ? 121.604 61.140 145.976 1.00 104.12 221 ASP D CA 1
ATOM 10073 C C . ASP D 1 221 ? 122.863 60.299 145.774 1.00 106.72 221 ASP D C 1
ATOM 10074 O O . ASP D 1 221 ? 123.506 59.884 146.741 1.00 110.00 221 ASP D O 1
ATOM 10079 N N . PRO D 1 233 ? 120.129 63.305 138.745 1.00 82.04 233 PRO D N 1
ATOM 10080 C CA . PRO D 1 233 ? 120.240 62.550 137.492 1.00 75.36 233 PRO D CA 1
ATOM 10081 C C . PRO D 1 233 ? 120.532 61.071 137.742 1.00 70.11 233 PRO D C 1
ATOM 10082 O O . PRO D 1 233 ? 120.913 60.721 138.852 1.00 72.16 233 PRO D O 1
ATOM 10086 N N . PRO D 1 234 ? 120.346 60.212 136.727 1.00 64.38 234 PRO D N 1
ATOM 10087 C CA . PRO D 1 234 ? 120.725 58.799 136.819 1.00 61.33 234 PRO D CA 1
ATOM 10088 C C . PRO D 1 234 ? 122.206 58.557 136.568 1.00 61.10 234 PRO D C 1
ATOM 10089 O O . PRO D 1 234 ? 122.702 57.495 136.904 1.00 59.62 234 PRO D O 1
ATOM 10093 N N . SER D 1 235 ? 122.893 59.530 135.989 1.00 62.52 235 SER D N 1
ATOM 10094 C CA . SER D 1 235 ? 124.277 59.351 135.582 1.00 62.61 235 SER D CA 1
ATOM 10095 C C . SER D 1 235 ? 125.125 60.590 135.851 1.00 64.34 235 SER D C 1
ATOM 10096 O O . SER D 1 235 ? 124.683 61.711 135.635 1.00 65.47 235 SER D O 1
ATOM 10099 N N . GLU D 1 236 ? 126.345 60.382 136.329 1.00 64.33 236 GLU D N 1
ATOM 10100 C CA . GLU D 1 236 ? 127.280 61.477 136.533 1.00 67.06 236 GLU D CA 1
ATOM 10101 C C . GLU D 1 236 ? 127.854 61.873 135.184 1.00 66.26 236 GLU D C 1
ATOM 10102 O O . GLU D 1 236 ? 128.373 62.966 135.008 1.00 69.19 236 GLU D O 1
ATOM 10108 N N . GLN D 1 237 ? 127.709 60.982 134.215 1.00 65.57 237 GLN D N 1
ATOM 10109 C CA . GLN D 1 237 ? 128.298 61.172 132.900 1.00 64.97 237 GLN D CA 1
ATOM 10110 C C . GLN D 1 237 ? 127.287 61.585 131.822 1.00 64.56 237 GLN D C 1
ATOM 10111 O O . GLN D 1 237 ? 127.560 62.500 131.066 1.00 66.67 237 GLN D O 1
ATOM 10117 N N . SER D 1 238 ? 126.130 60.926 131.751 1.00 63.64 238 SER D N 1
ATOM 10118 C CA . SER D 1 238 ? 125.091 61.279 130.774 1.00 64.60 238 SER D CA 1
ATOM 10119 C C . SER D 1 238 ? 124.021 62.174 131.404 1.00 69.70 238 SER D C 1
ATOM 10120 O O . SER D 1 238 ? 123.757 62.087 132.595 1.00 71.77 238 SER D O 1
ATOM 10123 N N . SER D 1 239 ? 123.379 63.015 130.604 1.00 74.97 239 SER D N 1
ATOM 10124 C CA . SER D 1 239 ? 122.338 63.901 131.130 1.00 80.80 239 SER D CA 1
ATOM 10125 C C . SER D 1 239 ? 121.060 63.943 130.276 1.00 91.78 239 SER D C 1
ATOM 10126 O O . SER D 1 239 ? 121.120 63.821 129.048 1.00 95.42 239 SER D O 1
ATOM 10129 N N . PRO D 1 240 ? 119.891 64.118 130.921 1.00 96.36 240 PRO D N 1
ATOM 10130 C CA . PRO D 1 240 ? 118.635 64.226 130.164 1.00 94.14 240 PRO D CA 1
ATOM 10131 C C . PRO D 1 240 ? 118.412 65.629 129.586 1.00 89.99 240 PRO D C 1
ATOM 10132 O O . PRO D 1 240 ? 118.422 65.784 128.361 1.00 87.05 240 PRO D O 1
ATOM 10136 N N . ARG D 1 256 ? 134.249 66.984 111.355 1.00 95.79 256 ARG D N 1
ATOM 10137 C CA . ARG D 1 256 ? 135.702 67.051 111.399 1.00 93.32 256 ARG D CA 1
ATOM 10138 C C . ARG D 1 256 ? 136.193 65.639 111.460 1.00 92.73 256 ARG D C 1
ATOM 10139 O O . ARG D 1 256 ? 136.177 64.943 110.453 1.00 91.14 256 ARG D O 1
ATOM 10141 N N . ASP D 1 257 ? 136.621 65.193 112.638 1.00 95.35 257 ASP D N 1
ATOM 10142 C CA . ASP D 1 257 ? 137.034 63.797 112.715 1.00 96.19 257 ASP D CA 1
ATOM 10143 C C . ASP D 1 257 ? 135.925 62.843 112.276 1.00 89.01 257 ASP D C 1
ATOM 10144 O O . ASP D 1 257 ? 136.194 61.752 111.777 1.00 89.30 257 ASP D O 1
ATOM 10149 N N . VAL D 1 258 ? 134.678 63.257 112.467 1.00 80.99 258 VAL D N 1
ATOM 10150 C CA . VAL D 1 258 ? 133.545 62.420 112.110 1.00 73.95 258 VAL D CA 1
ATOM 10151 C C . VAL D 1 258 ? 133.497 62.151 110.610 1.00 74.21 258 VAL D C 1
ATOM 10152 O O . VAL D 1 258 ? 133.171 61.047 110.179 1.00 72.73 258 VAL D O 1
ATOM 10156 N N . GLU D 1 259 ? 133.824 63.158 109.811 1.00 77.34 259 GLU D N 1
ATOM 10157 C CA . GLU D 1 259 ? 133.840 62.976 108.365 1.00 82.46 259 GLU D CA 1
ATOM 10158 C C . GLU D 1 259 ? 135.065 62.185 107.934 1.00 81.38 259 GLU D C 1
ATOM 10159 O O . GLU D 1 259 ? 135.029 61.454 106.946 1.00 80.64 259 GLU D O 1
ATOM 10165 N N . ALA D 1 260 ? 136.147 62.327 108.687 1.00 79.47 260 ALA D N 1
ATOM 10166 C CA . ALA D 1 260 ? 137.313 61.495 108.474 1.00 79.28 260 ALA D CA 1
ATOM 10167 C C . ALA D 1 260 ? 136.929 60.041 108.659 1.00 76.82 260 ALA D C 1
ATOM 10168 O O . ALA D 1 260 ? 137.194 59.199 107.806 1.00 78.82 260 ALA D O 1
ATOM 10170 N N . LEU D 1 261 ? 136.279 59.762 109.780 1.00 74.22 261 LEU D N 1
ATOM 10171 C CA . LEU D 1 261 ? 135.913 58.405 110.141 1.00 71.89 261 LEU D CA 1
ATOM 10172 C C . LEU D 1 261 ? 134.945 57.799 109.135 1.00 71.98 261 LEU D C 1
ATOM 10173 O O . LEU D 1 261 ? 135.047 56.628 108.795 1.00 71.47 261 LEU D O 1
ATOM 10178 N N . MET D 1 262 ? 134.006 58.600 108.654 1.00 72.85 262 MET D N 1
ATOM 10179 C CA . MET D 1 262 ? 133.038 58.098 107.693 1.00 74.82 262 MET D CA 1
ATOM 10180 C C . MET D 1 262 ? 133.698 57.748 106.374 1.00 75.58 262 MET D C 1
ATOM 10181 O O . MET D 1 262 ? 133.419 56.700 105.804 1.00 75.42 262 MET D O 1
ATOM 10186 N N . GLU D 1 263 ? 134.576 58.627 105.899 1.00 77.94 263 GLU D N 1
ATOM 10187 C CA . GLU D 1 263 ? 135.323 58.374 104.674 1.00 80.71 263 GLU D CA 1
ATOM 10188 C C . GLU D 1 263 ? 136.152 57.108 104.791 1.00 79.65 263 GLU D C 1
ATOM 10189 O O . GLU D 1 263 ? 136.271 56.356 103.832 1.00 80.88 263 GLU D O 1
ATOM 10195 N N . ARG D 1 264 ? 136.716 56.866 105.969 1.00 77.74 264 ARG D N 1
ATOM 10196 C CA . ARG D 1 264 ? 137.541 55.689 106.164 1.00 77.05 264 ARG D CA 1
ATOM 10197 C C . ARG D 1 264 ? 136.695 54.427 106.230 1.00 76.87 264 ARG D C 1
ATOM 10198 O O . ARG D 1 264 ? 137.185 53.338 105.966 1.00 77.92 264 ARG D O 1
ATOM 10206 N N . MET D 1 265 ? 135.420 54.578 106.574 1.00 78.52 265 MET D N 1
ATOM 10207 C CA . MET D 1 265 ? 134.488 53.451 106.612 1.00 75.59 265 MET D CA 1
ATOM 10208 C C . MET D 1 265 ? 134.046 53.050 105.207 1.00 77.37 265 MET D C 1
ATOM 10209 O O . MET D 1 265 ? 133.694 51.896 104.960 1.00 73.92 265 MET D O 1
ATOM 10214 N N . GLN D 1 266 ? 134.046 54.017 104.294 1.00 81.48 266 GLN D N 1
ATOM 10215 C CA . GLN D 1 266 ? 133.662 53.759 102.913 1.00 86.63 266 GLN D CA 1
ATOM 10216 C C . GLN D 1 266 ? 134.736 52.980 102.167 1.00 85.19 266 GLN D C 1
ATOM 10217 O O . GLN D 1 266 ? 134.433 52.007 101.485 1.00 86.94 266 GLN D O 1
ATOM 10223 N N . GLN D 1 267 ? 135.991 53.396 102.311 1.00 82.63 267 GLN D N 1
ATOM 10224 C CA . GLN D 1 267 ? 137.100 52.712 101.653 1.00 85.42 267 GLN D CA 1
ATOM 10225 C C . GLN D 1 267 ? 137.225 51.234 102.035 1.00 88.86 267 GLN D C 1
ATOM 10226 O O . GLN D 1 267 ? 137.926 50.484 101.355 1.00 89.92 267 GLN D O 1
ATOM 10232 N N . LEU D 1 268 ? 136.568 50.815 103.120 1.00 87.23 268 LEU D N 1
ATOM 10233 C CA . LEU D 1 268 ? 136.703 49.436 103.588 1.00 87.53 268 LEU D CA 1
ATOM 10234 C C . LEU D 1 268 ? 135.913 48.482 102.689 1.00 91.27 268 LEU D C 1
ATOM 10235 O O . LEU D 1 268 ? 135.977 47.263 102.860 1.00 86.36 268 LEU D O 1
ATOM 10240 N N . GLN D 1 269 ? 135.186 49.037 101.719 1.00 99.14 269 GLN D N 1
ATOM 10241 C CA . GLN D 1 269 ? 134.893 48.300 100.483 1.00 101.10 269 GLN D CA 1
ATOM 10242 C C . GLN D 1 269 ? 134.563 49.229 99.319 1.00 97.70 269 GLN D C 1
ATOM 10243 O O . GLN D 1 269 ? 135.338 49.322 98.357 1.00 97.20 269 GLN D O 1
ATOM 10249 N N . GLU D 1 281 ? 150.595 36.722 105.104 1.00 113.23 281 GLU D N 1
ATOM 10250 C CA . GLU D 1 281 ? 150.080 36.169 106.354 1.00 109.92 281 GLU D CA 1
ATOM 10251 C C . GLU D 1 281 ? 150.605 36.944 107.564 1.00 107.11 281 GLU D C 1
ATOM 10252 O O . GLU D 1 281 ? 151.108 36.365 108.529 1.00 103.59 281 GLU D O 1
ATOM 10258 N N . GLU D 1 282 ? 150.495 38.267 107.499 1.00 107.73 282 GLU D N 1
ATOM 10259 C CA . GLU D 1 282 ? 150.886 39.107 108.621 1.00 106.37 282 GLU D CA 1
ATOM 10260 C C . GLU D 1 282 ? 149.639 39.575 109.352 1.00 103.83 282 GLU D C 1
ATOM 10261 O O . GLU D 1 282 ? 149.707 40.400 110.258 1.00 105.06 282 GLU D O 1
ATOM 10267 N N . MET D 1 283 ? 148.495 39.032 108.952 1.00 98.95 283 MET D N 1
ATOM 10268 C CA . MET D 1 283 ? 147.245 39.326 109.635 1.00 93.66 283 MET D CA 1
ATOM 10269 C C . MET D 1 283 ? 147.227 38.695 111.026 1.00 88.56 283 MET D C 1
ATOM 10270 O O . MET D 1 283 ? 146.400 39.042 111.867 1.00 85.00 283 MET D O 1
ATOM 10275 N N . GLU D 1 284 ? 148.144 37.760 111.244 1.00 86.98 284 GLU D N 1
ATOM 10276 C CA . GLU D 1 284 ? 148.329 37.132 112.535 1.00 82.79 284 GLU D CA 1
ATOM 10277 C C . GLU D 1 284 ? 149.289 37.965 113.366 1.00 79.84 284 GLU D C 1
ATOM 10278 O O . GLU D 1 284 ? 149.487 37.701 114.544 1.00 81.94 284 GLU D O 1
ATOM 10280 N N . SER D 1 285 ? 149.881 38.970 112.743 1.00 79.48 285 SER D N 1
ATOM 10281 C CA . SER D 1 285 ? 150.834 39.814 113.417 1.00 79.47 285 SER D CA 1
ATOM 10282 C C . SER D 1 285 ? 150.159 41.086 113.878 1.00 78.11 285 SER D C 1
ATOM 10283 O O . SER D 1 285 ? 150.486 41.620 114.935 1.00 78.62 285 SER D O 1
ATOM 10286 N N . ARG D 1 286 ? 149.215 41.572 113.080 1.00 76.81 286 ARG D N 1
ATOM 10287 C CA . ARG D 1 286 ? 148.458 42.759 113.443 1.00 75.12 286 ARG D CA 1
ATOM 10288 C C . ARG D 1 286 ? 147.598 42.489 114.659 1.00 72.67 286 ARG D C 1
ATOM 10289 O O . ARG D 1 286 ? 147.234 43.404 115.382 1.00 71.40 286 ARG D O 1
ATOM 10297 N N . PHE D 1 287 ? 147.262 41.220 114.854 1.00 72.21 287 PHE D N 1
ATOM 10298 C CA . PHE D 1 287 ? 146.502 40.787 116.000 1.00 70.23 287 PHE D CA 1
ATOM 10299 C C . PHE D 1 287 ? 147.354 40.855 117.245 1.00 70.48 287 PHE D C 1
ATOM 10300 O O . PHE D 1 287 ? 146.988 41.515 118.203 1.00 69.15 287 PHE D O 1
ATOM 10308 N N . GLU D 1 288 ? 148.496 40.175 117.224 1.00 72.39 288 GLU D N 1
ATOM 10309 C CA . GLU D 1 288 ? 149.412 40.180 118.357 1.00 73.07 288 GLU D CA 1
ATOM 10310 C C . GLU D 1 288 ? 149.794 41.597 118.756 1.00 73.12 288 GLU D C 1
ATOM 10311 O O . GLU D 1 288 ? 149.893 41.907 119.934 1.00 72.62 288 GLU D O 1
ATOM 10317 N N . LEU D 1 289 ? 149.995 42.458 117.769 1.00 73.94 289 LEU D N 1
ATOM 10318 C CA . LEU D 1 289 ? 150.321 43.853 118.031 1.00 74.24 289 LEU D CA 1
ATOM 10319 C C . LEU D 1 289 ? 149.208 44.535 118.790 1.00 73.08 289 LEU D C 1
ATOM 10320 O O . LEU D 1 289 ? 149.452 45.385 119.639 1.00 76.90 289 LEU D O 1
ATOM 10325 N N . GLU D 1 290 ? 147.980 44.138 118.481 1.00 71.91 290 GLU D N 1
ATOM 10326 C CA . GLU D 1 290 ? 146.781 44.742 119.045 1.00 68.06 290 GLU D CA 1
ATOM 10327 C C . GLU D 1 290 ? 146.509 44.242 120.455 1.00 66.92 290 GLU D C 1
ATOM 10328 O O . GLU D 1 290 ? 146.012 44.970 121.305 1.00 65.99 290 GLU D O 1
ATOM 10334 N N . LYS D 1 291 ? 146.856 42.983 120.681 1.00 67.45 291 LYS D N 1
ATOM 10335 C CA . LYS D 1 291 ? 146.593 42.282 121.925 1.00 66.62 291 LYS D CA 1
ATOM 10336 C C . LYS D 1 291 ? 147.580 42.658 123.016 1.00 70.26 291 LYS D C 1
ATOM 10337 O O . LYS D 1 291 ? 147.270 42.590 124.200 1.00 73.22 291 LYS D O 1
ATOM 10343 N N . SER D 1 292 ? 148.773 43.065 122.606 1.00 71.07 292 SER D N 1
ATOM 10344 C CA . SER D 1 292 ? 149.883 43.250 123.527 1.00 73.06 292 SER D CA 1
ATOM 10345 C C . SER D 1 292 ? 150.023 44.689 123.970 1.00 75.14 292 SER D C 1
ATOM 10346 O O . SER D 1 292 ? 150.802 44.993 124.868 1.00 79.13 292 SER D O 1
ATOM 10349 N N . GLU D 1 293 ? 149.272 45.570 123.328 1.00 70.35 293 GLU D N 1
ATOM 10350 C CA . GLU D 1 293 ? 149.335 46.990 123.617 1.00 70.65 293 GLU D CA 1
ATOM 10351 C C . GLU D 1 293 ? 148.932 47.268 125.064 1.00 81.13 293 GLU D C 1
ATOM 10352 O O . GLU D 1 293 ? 148.192 46.500 125.667 1.00 80.82 293 GLU D O 1
ATOM 10358 N N . SER D 1 294 ? 149.431 48.361 125.626 1.00 83.02 294 SER D N 1
ATOM 10359 C CA . SER D 1 294 ? 149.142 48.694 127.013 1.00 86.03 294 SER D CA 1
ATOM 10360 C C . SER D 1 294 ? 148.566 50.100 127.127 1.00 87.55 294 SER D C 1
ATOM 10361 O O . SER D 1 294 ? 149.217 51.072 126.751 1.00 88.37 294 SER D O 1
ATOM 10364 N N . LEU D 1 295 ? 147.344 50.202 127.643 1.00 84.51 295 LEU D N 1
ATOM 10365 C CA . LEU D 1 295 ? 146.655 51.485 127.750 1.00 84.14 295 LEU D CA 1
ATOM 10366 C C . LEU D 1 295 ? 145.866 51.588 129.054 1.00 82.96 295 LEU D C 1
ATOM 10367 O O . LEU D 1 295 ? 146.328 52.176 130.033 1.00 83.85 295 LEU D O 1
ATOM 10372 N N . PRO D 1 310 ? 136.022 48.693 149.957 1.00 91.97 310 PRO D N 1
ATOM 10373 C CA . PRO D 1 310 ? 136.648 48.523 151.277 1.00 95.74 310 PRO D CA 1
ATOM 10374 C C . PRO D 1 310 ? 135.784 47.683 152.218 1.00 95.14 310 PRO D C 1
ATOM 10375 O O . PRO D 1 310 ? 136.288 46.853 152.974 1.00 93.07 310 PRO D O 1
ATOM 10379 N N . ASP D 1 311 ? 134.479 47.923 152.168 1.00 95.55 311 ASP D N 1
ATOM 10380 C CA . ASP D 1 311 ? 133.504 47.119 152.889 1.00 97.38 311 ASP D CA 1
ATOM 10381 C C . ASP D 1 311 ? 133.091 45.952 151.996 1.00 89.58 311 ASP D C 1
ATOM 10382 O O . ASP D 1 311 ? 132.501 44.976 152.448 1.00 87.70 311 ASP D O 1
ATOM 10387 N N . MET D 1 312 ? 133.445 46.050 150.722 1.00 74.58 312 MET D N 1
ATOM 10388 C CA . MET D 1 312 ? 133.206 44.973 149.775 1.00 72.66 312 MET D CA 1
ATOM 10389 C C . MET D 1 312 ? 134.350 43.969 149.757 1.00 73.78 312 MET D C 1
ATOM 10390 O O . MET D 1 312 ? 134.194 42.857 149.274 1.00 73.02 312 MET D O 1
ATOM 10395 N N . LEU D 1 313 ? 135.493 44.360 150.304 1.00 75.82 313 LEU D N 1
ATOM 10396 C CA . LEU D 1 313 ? 136.675 43.505 150.330 1.00 77.23 313 LEU D CA 1
ATOM 10397 C C . LEU D 1 313 ? 136.443 42.149 150.997 1.00 78.72 313 LEU D C 1
ATOM 10398 O O . LEU D 1 313 ? 137.207 41.214 150.783 1.00 79.43 313 LEU D O 1
ATOM 10403 N N . CYS D 1 314 ? 135.395 42.041 151.806 1.00 79.39 314 CYS D N 1
ATOM 10404 C CA . CYS D 1 314 ? 135.138 40.809 152.543 1.00 81.22 314 CYS D CA 1
ATOM 10405 C C . CYS D 1 314 ? 134.321 39.801 151.752 1.00 79.32 314 CYS D C 1
ATOM 10406 O O . CYS D 1 314 ? 133.961 38.748 152.270 1.00 80.72 314 CYS D O 1
ATOM 10409 N N . PHE D 1 315 ? 134.030 40.123 150.496 1.00 76.35 315 PHE D N 1
ATOM 10410 C CA . PHE D 1 315 ? 133.291 39.208 149.640 1.00 74.60 315 PHE D CA 1
ATOM 10411 C C . PHE D 1 315 ? 134.176 38.604 148.568 1.00 73.69 315 PHE D C 1
ATOM 10412 O O . PHE D 1 315 ? 133.697 37.881 147.704 1.00 79.60 315 PHE D O 1
ATOM 10420 N N . VAL D 1 316 ? 135.467 38.912 148.609 1.00 74.70 316 VAL D N 1
ATOM 10421 C CA . VAL D 1 316 ? 136.394 38.351 147.635 1.00 74.16 316 VAL D CA 1
ATOM 10422 C C . VAL D 1 316 ? 137.661 37.788 148.266 1.00 76.91 316 VAL D C 1
ATOM 10423 O O . VAL D 1 316 ? 138.141 38.281 149.282 1.00 81.28 316 VAL D O 1
ATOM 10427 N N . GLU D 1 317 ? 138.181 36.732 147.652 1.00 77.10 317 GLU D N 1
ATOM 10428 C CA . GLU D 1 317 ? 139.527 36.244 147.912 1.00 79.41 317 GLU D CA 1
ATOM 10429 C C . GLU D 1 317 ? 140.447 36.758 146.816 1.00 78.16 317 GLU D C 1
ATOM 10430 O O . GLU D 1 317 ? 140.118 36.662 145.640 1.00 75.88 317 GLU D O 1
ATOM 10436 N N . ASP D 1 318 ? 141.583 37.321 147.209 1.00 85.03 318 ASP D N 1
ATOM 10437 C CA . ASP D 1 318 ? 142.584 37.829 146.271 1.00 83.65 318 ASP D CA 1
ATOM 10438 C C . ASP D 1 318 ? 142.025 38.997 145.471 1.00 76.50 318 ASP D C 1
ATOM 10439 O O . ASP D 1 318 ? 141.614 38.824 144.335 1.00 74.29 318 ASP D O 1
ATOM 10444 N N . PRO D 1 319 ? 142.017 40.197 146.071 1.00 76.90 319 PRO D N 1
ATOM 10445 C CA . PRO D 1 319 ? 141.371 41.401 145.534 1.00 74.72 319 PRO D CA 1
ATOM 10446 C C . PRO D 1 319 ? 142.191 42.202 144.521 1.00 74.52 319 PRO D C 1
ATOM 10447 O O . PRO D 1 319 ? 141.613 43.013 143.800 1.00 73.38 319 PRO D O 1
ATOM 10451 N N . THR D 1 320 ? 143.505 42.007 144.484 1.00 77.30 320 THR D N 1
ATOM 10452 C CA . THR D 1 320 ? 144.363 42.757 143.571 1.00 75.45 320 THR D CA 1
ATOM 10453 C C . THR D 1 320 ? 144.492 42.048 142.240 1.00 73.94 320 THR D C 1
ATOM 10454 O O . THR D 1 320 ? 145.040 42.595 141.291 1.00 73.38 320 THR D O 1
ATOM 10458 N N . PHE D 1 321 ? 144.005 40.816 142.186 1.00 73.54 321 PHE D N 1
ATOM 10459 C CA . PHE D 1 321 ? 143.986 40.069 140.944 1.00 72.19 321 PHE D CA 1
ATOM 10460 C C . PHE D 1 321 ? 143.183 40.856 139.915 1.00 69.55 321 PHE D C 1
ATOM 10461 O O . PHE D 1 321 ? 142.067 41.288 140.174 1.00 68.23 321 PHE D O 1
ATOM 10469 N N . GLY D 1 322 ? 143.779 41.072 138.757 1.00 70.88 322 GLY D N 1
ATOM 10470 C CA . GLY D 1 322 ? 143.169 41.895 137.742 1.00 66.91 322 GLY D CA 1
ATOM 10471 C C . GLY D 1 322 ? 143.637 41.450 136.382 1.00 66.43 322 GLY D C 1
ATOM 10472 O O . GLY D 1 322 ? 144.260 40.407 136.245 1.00 67.51 322 GLY D O 1
ATOM 10473 N N . TYR D 1 323 ? 143.325 42.242 135.371 1.00 64.98 323 TYR D N 1
ATOM 10474 C CA . TYR D 1 323 ? 143.721 41.917 134.019 1.00 64.64 323 TYR D CA 1
ATOM 10475 C C . TYR D 1 323 ? 145.240 41.872 133.927 1.00 70.34 323 TYR D C 1
ATOM 10476 O O . TYR D 1 323 ? 145.801 40.940 133.364 1.00 73.51 323 TYR D O 1
ATOM 10485 N N . GLU D 1 324 ? 145.900 42.867 134.513 1.00 75.63 324 GLU D N 1
ATOM 10486 C CA . GLU D 1 324 ? 147.357 42.936 134.495 1.00 79.20 324 GLU D CA 1
ATOM 10487 C C . GLU D 1 324 ? 147.983 42.113 135.614 1.00 80.21 324 GLU D C 1
ATOM 10488 O O . GLU D 1 324 ? 147.494 42.095 136.744 1.00 76.51 324 GLU D O 1
ATOM 10494 N N . ASP D 1 325 ? 149.078 41.439 135.283 1.00 81.89 325 ASP D N 1
ATOM 10495 C CA . ASP D 1 325 ? 149.853 40.701 136.262 1.00 83.97 325 ASP D CA 1
ATOM 10496 C C . ASP D 1 325 ? 151.134 41.458 136.575 1.00 87.01 325 ASP D C 1
ATOM 10497 O O . ASP D 1 325 ? 151.968 41.668 135.696 1.00 88.25 325 ASP D O 1
ATOM 10502 N N . PHE D 1 326 ? 151.284 41.876 137.825 1.00 88.37 326 PHE D N 1
ATOM 10503 C CA . PHE D 1 326 ? 152.459 42.637 138.232 1.00 91.60 326 PHE D CA 1
ATOM 10504 C C . PHE D 1 326 ? 153.611 41.730 138.665 1.00 88.44 326 PHE D C 1
ATOM 10505 O O . PHE D 1 326 ? 154.718 42.195 138.903 1.00 89.16 326 PHE D O 1
ATOM 10513 N N . THR D 1 327 ? 153.334 40.437 138.769 1.00 90.13 327 THR D N 1
ATOM 10514 C CA . THR D 1 327 ? 154.359 39.434 139.015 1.00 97.33 327 THR D CA 1
ATOM 10515 C C . THR D 1 327 ? 155.324 39.359 137.830 1.00 99.16 327 THR D C 1
ATOM 10516 O O . THR D 1 327 ? 156.514 39.095 137.999 1.00 104.30 327 THR D O 1
ATOM 10520 N N . ARG D 1 328 ? 154.804 39.610 136.631 1.00 97.58 328 ARG D N 1
ATOM 10521 C CA . ARG D 1 328 ? 155.605 39.592 135.411 1.00 98.54 328 ARG D CA 1
ATOM 10522 C C . ARG D 1 328 ? 155.860 41.007 134.904 1.00 100.25 328 ARG D C 1
ATOM 10523 O O . ARG D 1 328 ? 155.003 41.880 135.026 1.00 100.63 328 ARG D O 1
ATOM 10531 N N . ARG D 1 329 ? 157.035 41.236 134.329 1.00 102.04 329 ARG D N 1
ATOM 10532 C CA . ARG D 1 329 ? 157.299 42.513 133.676 1.00 101.33 329 ARG D CA 1
ATOM 10533 C C . ARG D 1 329 ? 156.528 42.598 132.369 1.00 101.13 329 ARG D C 1
ATOM 10534 O O . ARG D 1 329 ? 156.173 41.579 131.779 1.00 97.30 329 ARG D O 1
ATOM 10542 N N . GLY D 1 330 ? 156.268 43.819 131.920 1.00 103.57 330 GLY D N 1
ATOM 10543 C CA . GLY D 1 330 ? 155.518 44.022 130.698 1.00 104.62 330 GLY D CA 1
ATOM 10544 C C . GLY D 1 330 ? 154.020 43.896 130.904 1.00 104.95 330 GLY D C 1
ATOM 10545 O O . GLY D 1 330 ? 153.551 43.544 131.990 1.00 104.66 330 GLY D O 1
ATOM 10546 N N . ALA D 1 331 ? 153.268 44.178 129.846 1.00 103.20 331 ALA D N 1
ATOM 10547 C CA . ALA D 1 331 ? 151.813 44.189 129.918 1.00 99.87 331 ALA D CA 1
ATOM 10548 C C . ALA D 1 331 ? 151.215 42.803 129.702 1.00 97.44 331 ALA D C 1
ATOM 10549 O O . ALA D 1 331 ? 151.858 41.913 129.144 1.00 98.18 331 ALA D O 1
ATOM 10551 N N . GLN D 1 332 ? 149.976 42.632 130.150 1.00 92.83 332 GLN D N 1
ATOM 10552 C CA . GLN D 1 332 ? 149.277 41.362 130.015 1.00 86.52 332 GLN D CA 1
ATOM 10553 C C . GLN D 1 332 ? 148.966 41.056 128.559 1.00 84.71 332 GLN D C 1
ATOM 10554 O O . GLN D 1 332 ? 148.546 41.930 127.796 1.00 84.28 332 GLN D O 1
ATOM 10560 N N . ALA D 1 333 ? 149.190 39.803 128.184 1.00 79.63 333 ALA D N 1
ATOM 10561 C CA . ALA D 1 333 ? 148.851 39.315 126.863 1.00 72.49 333 ALA D CA 1
ATOM 10562 C C . ALA D 1 333 ? 148.345 37.904 127.012 1.00 70.39 333 ALA D C 1
ATOM 10563 O O . ALA D 1 333 ? 149.125 36.991 127.253 1.00 73.20 333 ALA D O 1
ATOM 10565 N N . PRO D 1 334 ? 147.026 37.724 126.907 1.00 68.25 334 PRO D N 1
ATOM 10566 C CA . PRO D 1 334 ? 146.458 36.384 127.001 1.00 68.21 334 PRO D CA 1
ATOM 10567 C C . PRO D 1 334 ? 146.914 35.540 125.837 1.00 69.36 334 PRO D C 1
ATOM 10568 O O . PRO D 1 334 ? 147.180 36.087 124.778 1.00 70.58 334 PRO D O 1
ATOM 10572 N N . PRO D 1 335 ? 147.035 34.226 126.033 1.00 70.53 335 PRO D N 1
ATOM 10573 C CA . PRO D 1 335 ? 147.402 33.372 124.907 1.00 71.78 335 PRO D CA 1
ATOM 10574 C C . PRO D 1 335 ? 146.369 33.472 123.796 1.00 70.69 335 PRO D C 1
ATOM 10575 O O . PRO D 1 335 ? 145.179 33.562 124.077 1.00 72.36 335 PRO D O 1
ATOM 10579 N N . THR D 1 336 ? 146.826 33.475 122.552 1.00 72.73 336 THR D N 1
ATOM 10580 C CA . THR D 1 336 ? 145.933 33.568 121.408 1.00 71.21 336 THR D CA 1
ATOM 10581 C C . THR D 1 336 ? 145.075 32.325 121.253 1.00 70.99 336 THR D C 1
ATOM 10582 O O . THR D 1 336 ? 145.569 31.209 121.296 1.00 74.52 336 THR D O 1
ATOM 10586 N N . PHE D 1 337 ? 143.779 32.539 121.088 1.00 70.19 337 PHE D N 1
ATOM 10587 C CA . PHE D 1 337 ? 142.819 31.465 120.913 1.00 71.40 337 PHE D CA 1
ATOM 10588 C C . PHE D 1 337 ? 142.109 31.700 119.601 1.00 69.26 337 PHE D C 1
ATOM 10589 O O . PHE D 1 337 ? 141.536 32.761 119.395 1.00 67.90 337 PHE D O 1
ATOM 10597 N N . ARG D 1 338 ? 142.169 30.738 118.689 1.00 73.12 338 ARG D N 1
ATOM 10598 C CA . ARG D 1 338 ? 141.537 30.956 117.401 1.00 76.33 338 ARG D CA 1
ATOM 10599 C C . ARG D 1 338 ? 140.080 30.581 117.548 1.00 73.71 338 ARG D C 1
ATOM 10600 O O . ARG D 1 338 ? 139.741 29.519 118.052 1.00 70.20 338 ARG D O 1
ATOM 10608 N N . ALA D 1 339 ? 139.228 31.504 117.129 1.00 65.93 339 ALA D N 1
ATOM 10609 C CA . ALA D 1 339 ? 137.822 31.506 117.494 1.00 62.33 339 ALA D CA 1
ATOM 10610 C C . ALA D 1 339 ? 137.055 30.280 117.032 1.00 63.78 339 ALA D C 1
ATOM 10611 O O . ALA D 1 339 ? 136.219 29.780 117.757 1.00 67.74 339 ALA D O 1
ATOM 10613 N N . GLN D 1 340 ? 137.342 29.783 115.838 1.00 67.00 340 GLN D N 1
ATOM 10614 C CA . GLN D 1 340 ? 136.579 28.673 115.283 1.00 70.83 340 GLN D CA 1
ATOM 10615 C C . GLN D 1 340 ? 136.672 27.396 116.103 1.00 70.24 340 GLN D C 1
ATOM 10616 O O . GLN D 1 340 ? 135.890 26.477 115.900 1.00 73.95 340 GLN D O 1
ATOM 10622 N N . ASP D 1 341 ? 137.625 27.330 117.021 1.00 68.54 341 ASP D N 1
ATOM 10623 C CA . ASP D 1 341 ? 137.760 26.158 117.874 1.00 70.63 341 ASP D CA 1
ATOM 10624 C C . ASP D 1 341 ? 136.571 26.036 118.828 1.00 71.01 341 ASP D C 1
ATOM 10625 O O . ASP D 1 341 ? 136.125 24.936 119.133 1.00 76.03 341 ASP D O 1
ATOM 10630 N N . TYR D 1 342 ? 136.069 27.176 119.296 1.00 65.60 342 TYR D N 1
ATOM 10631 C CA . TYR D 1 342 ? 134.916 27.216 120.182 1.00 63.74 342 TYR D CA 1
ATOM 10632 C C . TYR D 1 342 ? 134.141 28.521 119.987 1.00 61.50 342 TYR D C 1
ATOM 10633 O O . TYR D 1 342 ? 134.536 29.578 120.475 1.00 59.80 342 TYR D O 1
ATOM 10642 N N . THR D 1 343 ? 133.034 28.436 119.262 1.00 61.76 343 THR D N 1
ATOM 10643 C CA . THR D 1 343 ? 132.235 29.607 118.942 1.00 60.08 343 THR D CA 1
ATOM 10644 C C . THR D 1 343 ? 130.932 29.584 119.712 1.00 61.41 343 THR D C 1
ATOM 10645 O O . THR D 1 343 ? 130.561 28.565 120.284 1.00 63.12 343 THR D O 1
ATOM 10649 N N . TRP D 1 344 ? 130.232 30.708 119.738 1.00 57.34 344 TRP D N 1
ATOM 10650 C CA . TRP D 1 344 ? 128.917 30.716 120.345 1.00 56.64 344 TRP D CA 1
ATOM 10651 C C . TRP D 1 344 ? 127.959 30.028 119.391 1.00 58.46 344 TRP D C 1
ATOM 10652 O O . TRP D 1 344 ? 127.223 29.131 119.778 1.00 59.42 344 TRP D O 1
ATOM 10663 N N . GLU D 1 345 ? 128.013 30.432 118.130 1.00 59.21 345 GLU D N 1
ATOM 10664 C CA . GLU D 1 345 ? 127.061 29.992 117.121 1.00 64.80 345 GLU D CA 1
ATOM 10665 C C . GLU D 1 345 ? 126.893 28.471 117.008 1.00 66.13 345 GLU D C 1
ATOM 10666 O O . GLU D 1 345 ? 125.776 27.987 116.829 1.00 67.83 345 GLU D O 1
ATOM 10672 N N . ASP D 1 346 ? 127.976 27.709 117.122 1.00 70.94 346 ASP D N 1
ATOM 10673 C CA . ASP D 1 346 ? 127.835 26.266 116.979 1.00 76.98 346 ASP D CA 1
ATOM 10674 C C . ASP D 1 346 ? 128.636 25.437 117.969 1.00 72.68 346 ASP D C 1
ATOM 10675 O O . ASP D 1 346 ? 129.109 24.359 117.625 1.00 77.28 346 ASP D O 1
ATOM 10680 N N . HIS D 1 347 ? 128.767 25.920 119.197 1.00 66.95 347 HIS D N 1
ATOM 10681 C CA . HIS D 1 347 ? 129.412 25.149 120.257 1.00 65.25 347 HIS D CA 1
ATOM 10682 C C . HIS D 1 347 ? 128.798 25.437 121.615 1.00 66.02 347 HIS D C 1
ATOM 10683 O O . HIS D 1 347 ? 128.142 24.582 122.203 1.00 68.71 347 HIS D O 1
ATOM 10690 N N . GLY D 1 348 ? 129.033 26.651 122.105 1.00 61.15 348 GLY D N 1
ATOM 10691 C CA . GLY D 1 348 ? 128.602 27.051 123.425 1.00 59.55 348 GLY D CA 1
ATOM 10692 C C . GLY D 1 348 ? 127.108 27.203 123.535 1.00 59.28 348 GLY D C 1
ATOM 10693 O O . GLY D 1 348 ? 126.528 26.930 124.571 1.00 59.14 348 GLY D O 1
ATOM 10694 N N . TYR D 1 349 ? 126.476 27.643 122.460 1.00 59.65 349 TYR D N 1
ATOM 10695 C CA . TYR D 1 349 ? 125.030 27.758 122.450 1.00 59.63 349 TYR D CA 1
ATOM 10696 C C . TYR D 1 349 ? 124.392 26.398 122.673 1.00 61.83 349 TYR D C 1
ATOM 10697 O O . TYR D 1 349 ? 123.566 26.243 123.556 1.00 64.56 349 TYR D O 1
ATOM 10706 N N . SER D 1 350 ? 124.784 25.405 121.887 1.00 64.00 350 SER D N 1
ATOM 10707 C CA . SER D 1 350 ? 124.175 24.087 122.000 1.00 67.94 350 SER D CA 1
ATOM 10708 C C . SER D 1 350 ? 124.458 23.463 123.362 1.00 67.01 350 SER D C 1
ATOM 10709 O O . SER D 1 350 ? 123.691 22.639 123.842 1.00 71.50 350 SER D O 1
ATOM 10712 N N . LEU D 1 351 ? 125.552 23.871 123.989 1.00 64.89 351 LEU D N 1
ATOM 10713 C CA . LEU D 1 351 ? 125.889 23.391 125.322 1.00 65.26 351 LEU D CA 1
ATOM 10714 C C . LEU D 1 351 ? 124.986 23.999 126.386 1.00 65.97 351 LEU D C 1
ATOM 10715 O O . LEU D 1 351 ? 124.421 23.284 127.201 1.00 71.47 351 LEU D O 1
ATOM 10720 N N . ILE D 1 352 ? 124.860 25.319 126.387 1.00 64.90 352 ILE D N 1
ATOM 10721 C CA . ILE D 1 352 ? 124.021 25.996 127.369 1.00 64.43 352 ILE D CA 1
ATOM 10722 C C . ILE D 1 352 ? 122.573 25.542 127.283 1.00 65.73 352 ILE D C 1
ATOM 10723 O O . ILE D 1 352 ? 121.972 25.193 128.292 1.00 70.70 352 ILE D O 1
ATOM 10728 N N . GLN D 1 353 ? 122.014 25.530 126.079 1.00 63.89 353 GLN D N 1
ATOM 10729 C CA . GLN D 1 353 ? 120.605 25.210 125.916 1.00 67.86 353 GLN D CA 1
ATOM 10730 C C . GLN D 1 353 ? 120.319 23.774 126.340 1.00 69.01 353 GLN D C 1
ATOM 10731 O O . GLN D 1 353 ? 119.180 23.416 126.596 1.00 73.58 353 GLN D O 1
ATOM 10737 N N . ARG D 1 354 ? 121.364 22.960 126.420 1.00 69.49 354 ARG D N 1
ATOM 10738 C CA . ARG D 1 354 ? 121.259 21.610 126.954 1.00 71.67 354 ARG D CA 1
ATOM 10739 C C . ARG D 1 354 ? 121.161 21.639 128.477 1.00 72.56 354 ARG D C 1
ATOM 10740 O O . ARG D 1 354 ? 120.372 20.911 129.071 1.00 76.31 354 ARG D O 1
ATOM 10748 N N . LEU D 1 355 ? 121.976 22.482 129.101 1.00 68.87 355 LEU D N 1
ATOM 10749 C CA . LEU D 1 355 ? 122.076 22.531 130.555 1.00 69.23 355 LEU D CA 1
ATOM 10750 C C . LEU D 1 355 ? 121.177 23.591 131.191 1.00 71.44 355 LEU D C 1
ATOM 10751 O O . LEU D 1 355 ? 120.728 23.442 132.327 1.00 77.43 355 LEU D O 1
ATOM 10756 N N . TYR D 1 356 ? 120.923 24.664 130.457 1.00 68.17 356 TYR D N 1
ATOM 10757 C CA . TYR D 1 356 ? 120.119 25.765 130.962 1.00 66.17 356 TYR D CA 1
ATOM 10758 C C . TYR D 1 356 ? 119.219 26.264 129.849 1.00 65.86 356 TYR D C 1
ATOM 10759 O O . TYR D 1 356 ? 119.450 27.330 129.303 1.00 63.98 356 TYR D O 1
ATOM 10768 N N . PRO D 1 357 ? 118.192 25.480 129.505 1.00 68.56 357 PRO D N 1
ATOM 10769 C CA . PRO D 1 357 ? 117.343 25.746 128.344 1.00 69.42 357 PRO D CA 1
ATOM 10770 C C . PRO D 1 357 ? 116.841 27.183 128.264 1.00 69.94 357 PRO D C 1
ATOM 10771 O O . PRO D 1 357 ? 117.209 27.899 127.336 1.00 69.72 357 PRO D O 1
ATOM 10775 N N . GLU D 1 358 ? 116.025 27.599 129.224 1.00 72.76 358 GLU D N 1
ATOM 10776 C CA . GLU D 1 358 ? 115.391 28.908 129.153 1.00 74.87 358 GLU D CA 1
ATOM 10777 C C . GLU D 1 358 ? 116.421 30.033 129.118 1.00 67.32 358 GLU D C 1
ATOM 10778 O O . GLU D 1 358 ? 116.204 31.060 128.482 1.00 71.33 358 GLU D O 1
ATOM 10784 N N . GLY D 1 359 ? 117.557 29.819 129.767 1.00 62.05 359 GLY D N 1
ATOM 10785 C CA . GLY D 1 359 ? 118.631 30.790 129.766 1.00 59.37 359 GLY D CA 1
ATOM 10786 C C . GLY D 1 359 ? 119.392 30.919 128.463 1.00 62.49 359 GLY D C 1
ATOM 10787 O O . GLY D 1 359 ? 119.776 32.015 128.084 1.00 66.25 359 GLY D O 1
ATOM 10788 N N . GLY D 1 360 ? 119.626 29.804 127.783 1.00 60.73 360 GLY D N 1
ATOM 10789 C CA . GLY D 1 360 ? 120.366 29.809 126.537 1.00 58.72 360 GLY D CA 1
ATOM 10790 C C . GLY D 1 360 ? 119.768 30.655 125.439 1.00 57.83 360 GLY D C 1
ATOM 10791 O O . GLY D 1 360 ? 120.465 31.426 124.807 1.00 56.25 360 GLY D O 1
ATOM 10792 N N . GLN D 1 361 ? 118.473 30.509 125.209 1.00 58.71 361 GLN D N 1
ATOM 10793 C CA . GLN D 1 361 ? 117.787 31.281 124.184 1.00 58.68 361 GLN D CA 1
ATOM 10794 C C . GLN D 1 361 ? 117.888 32.782 124.441 1.00 56.27 361 GLN D C 1
ATOM 10795 O O . GLN D 1 361 ? 118.074 33.566 123.522 1.00 60.18 361 GLN D O 1
ATOM 10801 N N . LEU D 1 362 ? 117.765 33.172 125.702 1.00 55.11 362 LEU D N 1
ATOM 10802 C CA . LEU D 1 362 ? 117.777 34.574 126.085 1.00 53.08 362 LEU D CA 1
ATOM 10803 C C . LEU D 1 362 ? 119.158 35.196 125.938 1.00 51.47 362 LEU D C 1
ATOM 10804 O O . LEU D 1 362 ? 119.289 36.337 125.519 1.00 50.41 362 LEU D O 1
ATOM 10809 N N . LEU D 1 363 ? 120.184 34.435 126.301 1.00 52.34 363 LEU D N 1
ATOM 10810 C CA . LEU D 1 363 ? 121.558 34.844 126.082 1.00 51.25 363 LEU D CA 1
ATOM 10811 C C . LEU D 1 363 ? 121.805 35.059 124.609 1.00 50.53 363 LEU D C 1
ATOM 10812 O O . LEU D 1 363 ? 122.355 36.066 124.214 1.00 50.13 363 LEU D O 1
ATOM 10817 N N . ASP D 1 364 ? 121.382 34.101 123.801 1.00 52.12 364 ASP D N 1
ATOM 10818 C CA . ASP D 1 364 ? 121.515 34.182 122.362 1.00 52.97 364 ASP D CA 1
ATOM 10819 C C . ASP D 1 364 ? 120.822 35.402 121.768 1.00 52.65 364 ASP D C 1
ATOM 10820 O O . ASP D 1 364 ? 121.402 36.116 120.969 1.00 52.26 364 ASP D O 1
ATOM 10825 N N . GLU D 1 365 ? 119.575 35.635 122.154 1.00 53.03 365 GLU D N 1
ATOM 10826 C CA . GLU D 1 365 ? 118.835 36.788 121.666 1.00 52.99 365 GLU D CA 1
ATOM 10827 C C . GLU D 1 365 ? 119.497 38.101 122.061 1.00 51.03 365 GLU D C 1
ATOM 10828 O O . GLU D 1 365 ? 119.488 39.056 121.300 1.00 56.50 365 GLU D O 1
ATOM 10834 N N . LYS D 1 366 ? 120.069 38.146 123.254 1.00 49.69 366 LYS D N 1
ATOM 10835 C CA . LYS D 1 366 ? 120.749 39.336 123.727 1.00 48.06 366 LYS D CA 1
ATOM 10836 C C . LYS D 1 366 ? 122.028 39.638 122.957 1.00 54.30 366 LYS D C 1
ATOM 10837 O O . LYS D 1 366 ? 122.292 40.788 122.627 1.00 60.45 366 LYS D O 1
ATOM 10843 N N . PHE D 1 367 ? 122.826 38.607 122.693 1.00 50.64 367 PHE D N 1
ATOM 10844 C CA . PHE D 1 367 ? 124.055 38.761 121.932 1.00 47.99 367 PHE D CA 1
ATOM 10845 C C . PHE D 1 367 ? 123.767 39.346 120.563 1.00 48.79 367 PHE D C 1
ATOM 10846 O O . PHE D 1 367 ? 124.462 40.247 120.116 1.00 48.33 367 PHE D O 1
ATOM 10854 N N . GLN D 1 368 ? 122.737 38.822 119.905 1.00 50.21 368 GLN D N 1
ATOM 10855 C CA . GLN D 1 368 ? 122.375 39.243 118.565 1.00 51.42 368 GLN D CA 1
ATOM 10856 C C . GLN D 1 368 ? 121.706 40.612 118.556 1.00 50.93 368 GLN D C 1
ATOM 10857 O O . GLN D 1 368 ? 121.810 41.348 117.592 1.00 51.47 368 GLN D O 1
ATOM 10863 N N . ALA D 1 369 ? 121.033 40.971 119.637 1.00 56.67 369 ALA D N 1
ATOM 10864 C CA . ALA D 1 369 ? 120.382 42.271 119.701 1.00 49.79 369 ALA D CA 1
ATOM 10865 C C . ALA D 1 369 ? 121.408 43.387 119.850 1.00 48.48 369 ALA D C 1
ATOM 10866 O O . ALA D 1 369 ? 121.254 44.438 119.256 1.00 54.80 369 ALA D O 1
ATOM 10868 N N . ALA D 1 370 ? 122.456 43.156 120.632 1.00 47.30 370 ALA D N 1
ATOM 10869 C CA . ALA D 1 370 ? 123.521 44.134 120.791 1.00 46.33 370 ALA D CA 1
ATOM 10870 C C . ALA D 1 370 ? 124.435 44.195 119.567 1.00 54.56 370 ALA D C 1
ATOM 10871 O O . ALA D 1 370 ? 124.819 45.274 119.125 1.00 58.37 370 ALA D O 1
ATOM 10873 N N . TYR D 1 371 ? 124.795 43.037 119.026 1.00 52.04 371 TYR D N 1
ATOM 10874 C CA . TYR D 1 371 ? 125.643 42.991 117.852 1.00 48.73 371 TYR D CA 1
ATOM 10875 C C . TYR D 1 371 ? 124.989 43.678 116.661 1.00 49.93 371 TYR D C 1
ATOM 10876 O O . TYR D 1 371 ? 125.619 44.460 115.968 1.00 50.59 371 TYR D O 1
ATOM 10885 N N . SER D 1 372 ? 123.712 43.409 116.441 1.00 50.78 372 SER D N 1
ATOM 10886 C CA . SER D 1 372 ? 123.028 43.925 115.275 1.00 52.33 372 SER D CA 1
ATOM 10887 C C . SER D 1 372 ? 122.405 45.307 115.467 1.00 51.98 372 SER D C 1
ATOM 10888 O O . SER D 1 372 ? 122.020 45.935 114.500 1.00 53.38 372 SER D O 1
ATOM 10891 N N . LEU D 1 373 ? 122.318 45.786 116.700 1.00 50.44 373 LEU D N 1
ATOM 10892 C CA . LEU D 1 373 ? 121.712 47.083 116.985 1.00 50.25 373 LEU D CA 1
ATOM 10893 C C . LEU D 1 373 ? 122.308 48.216 116.178 1.00 50.72 373 LEU D C 1
ATOM 10894 O O . LEU D 1 373 ? 123.501 48.417 116.181 1.00 61.89 373 LEU D O 1
ATOM 10899 N N . THR D 1 374 ? 121.464 48.970 115.494 1.00 53.40 374 THR D N 1
ATOM 10900 C CA . THR D 1 374 ? 121.925 50.129 114.741 1.00 53.49 374 THR D CA 1
ATOM 10901 C C . THR D 1 374 ? 120.758 51.060 114.442 1.00 54.01 374 THR D C 1
ATOM 10902 O O . THR D 1 374 ? 119.628 50.625 114.371 1.00 54.92 374 THR D O 1
ATOM 10906 N N . TYR D 1 375 ? 121.041 52.345 114.307 1.00 54.24 375 TYR D N 1
ATOM 10907 C CA . TYR D 1 375 ? 120.049 53.321 113.892 1.00 55.80 375 TYR D CA 1
ATOM 10908 C C . TYR D 1 375 ? 120.488 53.915 112.563 1.00 57.51 375 TYR D C 1
ATOM 10909 O O . TYR D 1 375 ? 119.868 54.836 112.038 1.00 59.12 375 TYR D O 1
ATOM 10918 N N . ASN D 1 376 ? 121.566 53.353 112.030 1.00 57.34 376 ASN D N 1
ATOM 10919 C CA . ASN D 1 376 ? 122.218 53.831 110.822 1.00 58.92 376 ASN D CA 1
ATOM 10920 C C . ASN D 1 376 ? 122.625 55.293 110.940 1.00 59.07 376 ASN D C 1
ATOM 10921 O O . ASN D 1 376 ? 122.447 56.060 110.005 1.00 61.02 376 ASN D O 1
ATOM 10926 N N . THR D 1 377 ? 123.178 55.675 112.089 1.00 57.24 377 THR D N 1
ATOM 10927 C CA . THR D 1 377 ? 123.667 57.035 112.283 1.00 57.47 377 THR D CA 1
ATOM 10928 C C . THR D 1 377 ? 125.137 57.079 112.711 1.00 56.36 377 THR D C 1
ATOM 10929 O O . THR D 1 377 ? 125.680 56.101 113.181 1.00 55.02 377 THR D O 1
ATOM 10933 N N . ILE D 1 378 ? 125.785 58.219 112.510 1.00 57.19 378 ILE D N 1
ATOM 10934 C CA . ILE D 1 378 ? 127.098 58.494 113.092 1.00 56.39 378 ILE D CA 1
ATOM 10935 C C . ILE D 1 378 ? 127.146 59.933 113.571 1.00 56.93 378 ILE D C 1
ATOM 10936 O O . ILE D 1 378 ? 127.161 60.844 112.758 1.00 58.98 378 ILE D O 1
ATOM 10941 N N . ALA D 1 379 ? 127.189 60.128 114.883 1.00 55.53 379 ALA D N 1
ATOM 10942 C CA . ALA D 1 379 ? 127.103 61.455 115.465 1.00 56.61 379 ALA D CA 1
ATOM 10943 C C . ALA D 1 379 ? 125.918 62.209 114.869 1.00 60.94 379 ALA D C 1
ATOM 10944 O O . ALA D 1 379 ? 124.777 61.847 115.109 1.00 65.26 379 ALA D O 1
ATOM 10946 N N . MET D 1 380 ? 126.193 63.233 114.069 1.00 62.21 380 MET D N 1
ATOM 10947 C CA . MET D 1 380 ? 125.142 64.091 113.527 1.00 63.49 380 MET D CA 1
ATOM 10948 C C . MET D 1 380 ? 124.704 63.689 112.116 1.00 64.92 380 MET D C 1
ATOM 10949 O O . MET D 1 380 ? 123.921 64.388 111.477 1.00 64.93 380 MET D O 1
ATOM 10954 N N . HIS D 1 381 ? 125.208 62.558 111.640 1.00 64.34 381 HIS D N 1
ATOM 10955 C CA . HIS D 1 381 ? 124.908 62.084 110.302 1.00 63.83 381 HIS D CA 1
ATOM 10956 C C . HIS D 1 381 ? 123.997 60.872 110.318 1.00 63.04 381 HIS D C 1
ATOM 10957 O O . HIS D 1 381 ? 123.976 60.118 111.278 1.00 61.99 381 HIS D O 1
ATOM 10964 N N . SER D 1 382 ? 123.237 60.697 109.243 1.00 65.31 382 SER D N 1
ATOM 10965 C CA . SER D 1 382 ? 122.303 59.588 109.133 1.00 65.23 382 SER D CA 1
ATOM 10966 C C . SER D 1 382 ? 122.420 58.928 107.773 1.00 66.55 382 SER D C 1
ATOM 10967 O O . SER D 1 382 ? 123.113 59.421 106.903 1.00 68.08 382 SER D O 1
ATOM 10970 N N . GLY D 1 383 ? 121.752 57.795 107.609 1.00 66.53 383 GLY D N 1
ATOM 10971 C CA . GLY D 1 383 ? 121.842 57.019 106.390 1.00 68.30 383 GLY D CA 1
ATOM 10972 C C . GLY D 1 383 ? 123.157 56.291 106.216 1.00 67.43 383 GLY D C 1
ATOM 10973 O O . GLY D 1 383 ? 123.534 55.958 105.102 1.00 69.26 383 GLY D O 1
ATOM 10974 N N . VAL D 1 384 ? 123.848 56.025 107.322 1.00 77.41 384 VAL D N 1
ATOM 10975 C CA . VAL D 1 384 ? 125.176 55.408 107.291 1.00 64.06 384 VAL D CA 1
ATOM 10976 C C . VAL D 1 384 ? 125.192 53.968 107.789 1.00 62.60 384 VAL D C 1
ATOM 10977 O O . VAL D 1 384 ? 124.686 53.672 108.861 1.00 60.82 384 VAL D O 1
ATOM 10981 N N . ASP D 1 385 ? 125.787 53.074 107.011 1.00 63.54 385 ASP D N 1
ATOM 10982 C CA . ASP D 1 385 ? 126.036 51.718 107.482 1.00 62.31 385 ASP D CA 1
ATOM 10983 C C . ASP D 1 385 ? 127.220 51.740 108.428 1.00 60.35 385 ASP D C 1
ATOM 10984 O O . ASP D 1 385 ? 128.320 52.080 108.018 1.00 63.07 385 ASP D O 1
ATOM 10989 N N . THR D 1 386 ? 127.008 51.368 109.686 1.00 58.21 386 THR D N 1
ATOM 10990 C CA . THR D 1 386 ? 128.095 51.411 110.654 1.00 56.55 386 THR D CA 1
ATOM 10991 C C . THR D 1 386 ? 128.630 50.051 111.048 1.00 55.75 386 THR D C 1
ATOM 10992 O O . THR D 1 386 ? 129.406 49.963 111.977 1.00 54.40 386 THR D O 1
ATOM 10996 N N . SER D 1 387 ? 128.252 48.995 110.341 1.00 56.83 387 SER D N 1
ATOM 10997 C CA . SER D 1 387 ? 128.624 47.650 110.774 1.00 56.21 387 SER D CA 1
ATOM 10998 C C . SER D 1 387 ? 130.120 47.398 110.867 1.00 56.16 387 SER D C 1
ATOM 10999 O O . SER D 1 387 ? 130.526 46.477 111.560 1.00 55.31 387 SER D O 1
ATOM 11002 N N . VAL D 1 388 ? 130.939 48.191 110.175 1.00 57.27 388 VAL D N 1
ATOM 11003 C CA . VAL D 1 388 ? 132.392 48.043 110.281 1.00 57.48 388 VAL D CA 1
ATOM 11004 C C . VAL D 1 388 ? 132.939 48.697 111.530 1.00 55.78 388 VAL D C 1
ATOM 11005 O O . VAL D 1 388 ? 133.890 48.211 112.109 1.00 55.39 388 VAL D O 1
ATOM 11009 N N . LEU D 1 389 ? 132.347 49.815 111.922 1.00 55.06 389 LEU D N 1
ATOM 11010 C CA . LEU D 1 389 ? 132.694 50.467 113.170 1.00 53.58 389 LEU D CA 1
ATOM 11011 C C . LEU D 1 389 ? 132.334 49.568 114.336 1.00 51.91 389 LEU D C 1
ATOM 11012 O O . LEU D 1 389 ? 133.118 49.413 115.255 1.00 51.16 389 LEU D O 1
ATOM 11017 N N . ARG D 1 390 ? 131.147 48.973 114.293 1.00 51.57 390 ARG D N 1
ATOM 11018 C CA . ARG D 1 390 ? 130.665 48.192 115.420 1.00 50.13 390 ARG D CA 1
ATOM 11019 C C . ARG D 1 390 ? 131.346 46.841 115.508 1.00 50.30 390 ARG D C 1
ATOM 11020 O O . ARG D 1 390 ? 131.489 46.289 116.586 1.00 49.24 390 ARG D O 1
ATOM 11028 N N . ARG D 1 391 ? 131.773 46.318 114.368 1.00 51.83 391 ARG D N 1
ATOM 11029 C CA . ARG D 1 391 ? 132.515 45.069 114.335 1.00 52.39 391 ARG D CA 1
ATOM 11030 C C . ARG D 1 391 ? 133.916 45.274 114.908 1.00 52.26 391 ARG D C 1
ATOM 11031 O O . ARG D 1 391 ? 134.463 44.394 115.555 1.00 52.06 391 ARG D O 1
ATOM 11039 N N . ALA D 1 392 ? 134.488 46.449 114.688 1.00 52.60 392 ALA D N 1
ATOM 11040 C CA . ALA D 1 392 ? 135.811 46.742 115.209 1.00 52.79 392 ALA D CA 1
ATOM 11041 C C . ALA D 1 392 ? 135.798 46.786 116.737 1.00 51.19 392 ALA D C 1
ATOM 11042 O O . ALA D 1 392 ? 136.675 46.232 117.375 1.00 51.52 392 ALA D O 1
ATOM 11044 N N . ILE D 1 393 ? 134.793 47.435 117.313 1.00 49.93 393 ILE D N 1
ATOM 11045 C CA . ILE D 1 393 ? 134.621 47.478 118.758 1.00 48.56 393 ILE D CA 1
ATOM 11046 C C . ILE D 1 393 ? 134.460 46.082 119.358 1.00 48.10 393 ILE D C 1
ATOM 11047 O O . ILE D 1 393 ? 135.117 45.740 120.310 1.00 58.52 393 ILE D O 1
ATOM 11052 N N . TRP D 1 394 ? 133.588 45.279 118.785 1.00 48.21 394 TRP D N 1
ATOM 11053 C CA . TRP D 1 394 ? 133.395 43.904 119.207 1.00 48.12 394 TRP D CA 1
ATOM 11054 C C . TRP D 1 394 ? 134.675 43.080 119.115 1.00 49.19 394 TRP D C 1
ATOM 11055 O O . TRP D 1 394 ? 135.002 42.331 120.019 1.00 48.98 394 TRP D O 1
ATOM 11066 N N . ASN D 1 395 ? 135.398 43.212 118.015 1.00 50.55 395 ASN D N 1
ATOM 11067 C CA . ASN D 1 395 ? 136.579 42.393 117.802 1.00 51.92 395 ASN D CA 1
ATOM 11068 C C . ASN D 1 395 ? 137.785 42.877 118.579 1.00 52.06 395 ASN D C 1
ATOM 11069 O O . ASN D 1 395 ? 138.617 42.074 118.972 1.00 52.85 395 ASN D O 1
ATOM 11074 N N . TYR D 1 396 ? 137.868 44.179 118.820 1.00 51.52 396 TYR D N 1
ATOM 11075 C CA . TYR D 1 396 ? 138.870 44.702 119.730 1.00 51.68 396 TYR D CA 1
ATOM 11076 C C . TYR D 1 396 ? 138.727 44.145 121.136 1.00 50.75 396 TYR D C 1
ATOM 11077 O O . TYR D 1 396 ? 139.713 43.760 121.749 1.00 51.57 396 TYR D O 1
ATOM 11086 N N . ILE D 1 397 ? 137.506 44.114 121.657 1.00 49.28 397 ILE D N 1
ATOM 11087 C CA . ILE D 1 397 ? 137.282 43.591 122.995 1.00 48.53 397 ILE D CA 1
ATOM 11088 C C . ILE D 1 397 ? 137.600 42.110 123.064 1.00 49.30 397 ILE D C 1
ATOM 11089 O O . ILE D 1 397 ? 138.269 41.672 123.985 1.00 57.26 397 ILE D O 1
ATOM 11094 N N . HIS D 1 398 ? 137.153 41.334 122.091 1.00 49.72 398 HIS D N 1
ATOM 11095 C CA . HIS D 1 398 ? 137.499 39.924 122.094 1.00 50.76 398 HIS D CA 1
ATOM 11096 C C . HIS D 1 398 ? 139.009 39.717 121.948 1.00 52.44 398 HIS D C 1
ATOM 11097 O O . HIS D 1 398 ? 139.556 38.731 122.425 1.00 53.37 398 HIS D O 1
ATOM 11104 N N . CYS D 1 399 ? 139.675 40.662 121.298 1.00 53.01 399 CYS D N 1
ATOM 11105 C CA . CYS D 1 399 ? 141.118 40.606 121.127 1.00 54.82 399 CYS D CA 1
ATOM 11106 C C . CYS D 1 399 ? 141.819 40.786 122.468 1.00 54.91 399 CYS D C 1
ATOM 11107 O O . CYS D 1 399 ? 142.739 40.049 122.811 1.00 56.39 399 CYS D O 1
ATOM 11110 N N . VAL D 1 400 ? 141.356 41.769 123.225 1.00 54.19 400 VAL D N 1
ATOM 11111 C CA . VAL D 1 400 ? 141.761 41.963 124.605 1.00 53.52 400 VAL D CA 1
ATOM 11112 C C . VAL D 1 400 ? 141.674 40.659 125.419 1.00 53.75 400 VAL D C 1
ATOM 11113 O O . VAL D 1 400 ? 142.474 40.434 126.319 1.00 54.79 400 VAL D O 1
ATOM 11117 N N . PHE D 1 401 ? 140.721 39.791 125.094 1.00 53.04 401 PHE D N 1
ATOM 11118 C CA . PHE D 1 401 ? 140.568 38.540 125.825 1.00 53.41 401 PHE D CA 1
ATOM 11119 C C . PHE D 1 401 ? 141.129 37.350 125.066 1.00 55.12 401 PHE D C 1
ATOM 11120 O O . PHE D 1 401 ? 140.823 36.206 125.382 1.00 55.54 401 PHE D O 1
ATOM 11128 N N . GLY D 1 402 ? 141.961 37.640 124.069 1.00 56.33 402 GLY D N 1
ATOM 11129 C CA . GLY D 1 402 ? 142.783 36.638 123.410 1.00 58.46 402 GLY D CA 1
ATOM 11130 C C . GLY D 1 402 ? 142.156 35.870 122.262 1.00 58.78 402 GLY D C 1
ATOM 11131 O O . GLY D 1 402 ? 142.726 34.902 121.783 1.00 60.69 402 GLY D O 1
ATOM 11132 N N . ILE D 1 403 ? 140.985 36.304 121.821 1.00 57.17 403 ILE D N 1
ATOM 11133 C CA . ILE D 1 403 ? 140.240 35.614 120.781 1.00 57.54 403 ILE D CA 1
ATOM 11134 C C . ILE D 1 403 ? 140.512 36.208 119.408 1.00 58.32 403 ILE D C 1
ATOM 11135 O O . ILE D 1 403 ? 140.242 37.378 119.168 1.00 57.25 403 ILE D O 1
ATOM 11140 N N . ARG D 1 404 ? 141.050 35.395 118.507 1.00 60.42 404 ARG D N 1
ATOM 11141 C CA . ARG D 1 404 ? 141.331 35.852 117.157 1.00 61.56 404 ARG D CA 1
ATOM 11142 C C . ARG D 1 404 ? 140.327 35.287 116.160 1.00 61.96 404 ARG D C 1
ATOM 11143 O O . ARG D 1 404 ? 140.053 34.097 116.155 1.00 62.87 404 ARG D O 1
ATOM 11151 N N . TYR D 1 405 ? 139.774 36.162 115.328 1.00 64.62 405 TYR D N 1
ATOM 11152 C CA . TYR D 1 405 ? 138.936 35.754 114.203 1.00 62.36 405 TYR D CA 1
ATOM 11153 C C . TYR D 1 405 ? 139.786 35.696 112.955 1.00 69.94 405 TYR D C 1
ATOM 11154 O O . TYR D 1 405 ? 140.414 36.682 112.581 1.00 69.79 405 TYR D O 1
ATOM 11163 N N . ASP D 1 406 ? 139.800 34.530 112.321 1.00 77.55 406 ASP D N 1
ATOM 11164 C CA . ASP D 1 406 ? 140.672 34.253 111.184 1.00 80.70 406 ASP D CA 1
ATOM 11165 C C . ASP D 1 406 ? 140.586 35.256 110.047 1.00 82.22 406 ASP D C 1
ATOM 11166 O O . ASP D 1 406 ? 141.606 35.717 109.540 1.00 84.55 406 ASP D O 1
ATOM 11171 N N . ASP D 1 407 ? 139.368 35.583 109.641 1.00 77.94 407 ASP D N 1
ATOM 11172 C CA . ASP D 1 407 ? 139.178 36.325 108.408 1.00 80.56 407 ASP D CA 1
ATOM 11173 C C . ASP D 1 407 ? 139.047 37.819 108.646 1.00 77.78 407 ASP D C 1
ATOM 11174 O O . ASP D 1 407 ? 138.456 38.530 107.839 1.00 79.26 407 ASP D O 1
ATOM 11179 N N . TYR D 1 408 ? 139.604 38.301 109.746 1.00 70.75 408 TYR D N 1
ATOM 11180 C CA . TYR D 1 408 ? 139.474 39.707 110.077 1.00 65.41 408 TYR D CA 1
ATOM 11181 C C . TYR D 1 408 ? 140.820 40.414 110.062 1.00 66.34 408 TYR D C 1
ATOM 11182 O O . TYR D 1 408 ? 141.798 39.910 110.597 1.00 66.96 408 TYR D O 1
ATOM 11191 N N . ASP D 1 409 ? 140.851 41.585 109.438 1.00 66.66 409 ASP D N 1
ATOM 11192 C CA . ASP D 1 409 ? 142.046 42.412 109.371 1.00 67.71 409 ASP D CA 1
ATOM 11193 C C . ASP D 1 409 ? 142.109 43.347 110.563 1.00 65.59 409 ASP D C 1
ATOM 11194 O O . ASP D 1 409 ? 141.460 44.385 110.576 1.00 64.43 409 ASP D O 1
ATOM 11199 N N . TYR D 1 410 ? 142.906 42.984 111.562 1.00 65.34 410 TYR D N 1
ATOM 11200 C CA . TYR D 1 410 ? 142.943 43.730 112.815 1.00 63.47 410 TYR D CA 1
ATOM 11201 C C . TYR D 1 410 ? 143.607 45.094 112.676 1.00 64.15 410 TYR D C 1
ATOM 11202 O O . TYR D 1 410 ? 143.685 45.848 113.635 1.00 62.96 410 TYR D O 1
ATOM 11211 N N . GLY D 1 411 ? 144.073 45.416 111.476 1.00 66.28 411 GLY D N 1
ATOM 11212 C CA . GLY D 1 411 ? 144.522 46.761 111.199 1.00 67.07 411 GLY D CA 1
ATOM 11213 C C . GLY D 1 411 ? 143.328 47.686 111.136 1.00 65.39 411 GLY D C 1
ATOM 11214 O O . GLY D 1 411 ? 143.457 48.893 111.305 1.00 65.34 411 GLY D O 1
ATOM 11215 N N . GLU D 1 412 ? 142.153 47.111 110.901 1.00 64.24 412 GLU D N 1
ATOM 11216 C CA . GLU D 1 412 ? 140.921 47.881 110.820 1.00 62.84 412 GLU D CA 1
ATOM 11217 C C . GLU D 1 412 ? 140.585 48.525 112.157 1.00 60.65 412 GLU D C 1
ATOM 11218 O O . GLU D 1 412 ? 139.971 49.584 112.208 1.00 59.97 412 GLU D O 1
ATOM 11224 N N . VAL D 1 413 ? 140.996 47.877 113.240 1.00 64.11 413 VAL D N 1
ATOM 11225 C CA . VAL D 1 413 ? 140.848 48.433 114.574 1.00 58.08 413 VAL D CA 1
ATOM 11226 C C . VAL D 1 413 ? 141.468 49.824 114.687 1.00 58.80 413 VAL D C 1
ATOM 11227 O O . VAL D 1 413 ? 140.819 50.755 115.138 1.00 57.71 413 VAL D O 1
ATOM 11231 N N . ASN D 1 414 ? 142.718 49.977 114.264 1.00 61.70 414 ASN D N 1
ATOM 11232 C CA . ASN D 1 414 ? 143.383 51.269 114.393 1.00 66.21 414 ASN D CA 1
ATOM 11233 C C . ASN D 1 414 ? 142.901 52.318 113.410 1.00 62.61 414 ASN D C 1
ATOM 11234 O O . ASN D 1 414 ? 143.009 53.509 113.676 1.00 64.06 414 ASN D O 1
ATOM 11239 N N . GLN D 1 415 ? 142.364 51.883 112.279 1.00 63.10 415 GLN D N 1
ATOM 11240 C CA . GLN D 1 415 ? 141.776 52.812 111.333 1.00 63.85 415 GLN D CA 1
ATOM 11241 C C . GLN D 1 415 ? 140.471 53.420 111.863 1.00 63.86 415 GLN D C 1
ATOM 11242 O O . GLN D 1 415 ? 140.151 54.569 111.562 1.00 64.94 415 GLN D O 1
ATOM 11248 N N . LEU D 1 416 ? 139.731 52.663 112.670 1.00 59.77 416 LEU D N 1
ATOM 11249 C CA . LEU D 1 416 ? 138.375 53.067 113.050 1.00 58.11 416 LEU D CA 1
ATOM 11250 C C . LEU D 1 416 ? 138.232 53.551 114.491 1.00 56.52 416 LEU D C 1
ATOM 11251 O O . LEU D 1 416 ? 137.414 54.417 114.778 1.00 61.22 416 LEU D O 1
ATOM 11256 N N . LEU D 1 417 ? 139.030 52.999 115.394 1.00 56.14 417 LEU D N 1
ATOM 11257 C CA . LEU D 1 417 ? 138.923 53.314 116.814 1.00 54.82 417 LEU D CA 1
ATOM 11258 C C . LEU D 1 417 ? 140.004 54.286 117.274 1.00 56.03 417 LEU D C 1
ATOM 11259 O O . LEU D 1 417 ? 141.155 53.897 117.402 1.00 57.11 417 LEU D O 1
ATOM 11264 N N . GLU D 1 418 ? 139.640 55.541 117.529 1.00 56.09 418 GLU D N 1
ATOM 11265 C CA . GLU D 1 418 ? 140.600 56.532 117.992 1.00 57.47 418 GLU D CA 1
ATOM 11266 C C . GLU D 1 418 ? 141.198 56.063 119.306 1.00 57.01 418 GLU D C 1
ATOM 11267 O O . GLU D 1 418 ? 140.608 55.241 119.995 1.00 55.36 418 GLU D O 1
ATOM 11273 N N . ARG D 1 419 ? 142.380 56.568 119.644 1.00 58.73 419 ARG D N 1
ATOM 11274 C CA . ARG D 1 419 ? 143.090 56.105 120.829 1.00 58.81 419 ARG D CA 1
ATOM 11275 C C . ARG D 1 419 ? 142.325 56.358 122.117 1.00 58.24 419 ARG D C 1
ATOM 11276 O O . ARG D 1 419 ? 142.362 55.541 123.027 1.00 58.27 419 ARG D O 1
ATOM 11284 N N . ASN D 1 420 ? 141.640 57.491 122.203 1.00 57.19 420 ASN D N 1
ATOM 11285 C CA . ASN D 1 420 ? 140.878 57.799 123.406 1.00 56.04 420 ASN D CA 1
ATOM 11286 C C . ASN D 1 420 ? 139.700 56.860 123.616 1.00 55.89 420 ASN D C 1
ATOM 11287 O O . ASN D 1 420 ? 139.223 56.700 124.735 1.00 56.25 420 ASN D O 1
ATOM 11292 N N . LEU D 1 421 ? 139.240 56.237 122.538 1.00 55.04 421 LEU D N 1
ATOM 11293 C CA . LEU D 1 421 ? 138.145 55.292 122.614 1.00 51.36 421 LEU D CA 1
ATOM 11294 C C . LEU D 1 421 ? 138.662 53.940 123.031 1.00 51.00 421 LEU D C 1
ATOM 11295 O O . LEU D 1 421 ? 138.059 53.285 123.853 1.00 49.79 421 LEU D O 1
ATOM 11300 N N . LYS D 1 422 ? 139.787 53.520 122.469 1.00 52.27 422 LYS D N 1
ATOM 11301 C CA . LYS D 1 422 ? 140.417 52.271 122.887 1.00 52.34 422 LYS D CA 1
ATOM 11302 C C . LYS D 1 422 ? 140.747 52.301 124.368 1.00 52.33 422 LYS D C 1
ATOM 11303 O O . LYS D 1 422 ? 140.530 51.327 125.069 1.00 54.62 422 LYS D O 1
ATOM 11309 N N . VAL D 1 423 ? 141.253 53.433 124.841 1.00 53.39 423 VAL D N 1
ATOM 11310 C CA . VAL D 1 423 ? 141.566 53.614 126.255 1.00 53.75 423 VAL D CA 1
ATOM 11311 C C . VAL D 1 423 ? 140.322 53.490 127.129 1.00 52.01 423 VAL D C 1
ATOM 11312 O O . VAL D 1 423 ? 140.372 52.858 128.179 1.00 51.82 423 VAL D O 1
ATOM 11316 N N . TYR D 1 424 ? 139.213 54.081 126.688 1.00 50.97 424 TYR D N 1
ATOM 11317 C CA . TYR D 1 424 ? 137.926 53.963 127.375 1.00 49.47 424 TYR D CA 1
ATOM 11318 C C . TYR D 1 424 ? 137.404 52.533 127.391 1.00 48.24 424 TYR D C 1
ATOM 11319 O O . TYR D 1 424 ? 137.076 52.013 128.435 1.00 47.73 424 TYR D O 1
ATOM 11328 N N . ILE D 1 425 ? 137.324 51.908 126.227 1.00 47.99 425 ILE D N 1
ATOM 11329 C CA . ILE D 1 425 ? 136.852 50.536 126.103 1.00 47.12 425 ILE D CA 1
ATOM 11330 C C . ILE D 1 425 ? 137.638 49.531 126.937 1.00 53.83 425 ILE D C 1
ATOM 11331 O O . ILE D 1 425 ? 137.058 48.655 127.565 1.00 52.70 425 ILE D O 1
ATOM 11336 N N . LYS D 1 426 ? 138.961 49.636 126.935 1.00 48.99 426 LYS D N 1
ATOM 11337 C CA . LYS D 1 426 ? 139.762 48.661 127.658 1.00 49.74 426 LYS D CA 1
ATOM 11338 C C . LYS D 1 426 ? 139.660 48.877 129.159 1.00 49.75 426 LYS D C 1
ATOM 11339 O O . LYS D 1 426 ? 139.635 47.919 129.917 1.00 49.71 426 LYS D O 1
ATOM 11345 N N . THR D 1 427 ? 139.589 50.130 129.585 1.00 50.01 427 THR D N 1
ATOM 11346 C CA . THR D 1 427 ? 139.318 50.424 130.985 1.00 50.09 427 THR D CA 1
ATOM 11347 C C . THR D 1 427 ? 137.977 49.861 131.446 1.00 48.52 427 THR D C 1
ATOM 11348 O O . THR D 1 427 ? 137.927 49.149 132.429 1.00 48.64 427 THR D O 1
ATOM 11352 N N . VAL D 1 428 ? 136.897 50.170 130.733 1.00 47.29 428 VAL D N 1
ATOM 11353 C CA . VAL D 1 428 ? 135.571 49.707 131.128 1.00 46.05 428 VAL D CA 1
ATOM 11354 C C . VAL D 1 428 ? 135.458 48.178 131.095 1.00 45.67 428 VAL D C 1
ATOM 11355 O O . VAL D 1 428 ? 134.768 47.591 131.909 1.00 45.26 428 VAL D O 1
ATOM 11359 N N . ALA D 1 429 ? 136.164 47.523 130.186 1.00 46.04 429 ALA D N 1
ATOM 11360 C CA . ALA D 1 429 ? 136.132 46.065 130.129 1.00 45.99 429 ALA D CA 1
ATOM 11361 C C . ALA D 1 429 ? 137.054 45.368 131.141 1.00 47.09 429 ALA D C 1
ATOM 11362 O O . ALA D 1 429 ? 136.733 44.300 131.641 1.00 47.04 429 ALA D O 1
ATOM 11364 N N . CYS D 1 430 ? 138.202 45.964 131.444 1.00 48.33 430 CYS D N 1
ATOM 11365 C CA . CYS D 1 430 ? 139.202 45.283 132.252 1.00 49.78 430 CYS D CA 1
ATOM 11366 C C . CYS D 1 430 ? 139.351 45.875 133.638 1.00 54.41 430 CYS D C 1
ATOM 11367 O O . CYS D 1 430 ? 139.680 45.172 134.585 1.00 57.82 430 CYS D O 1
ATOM 11370 N N . TYR D 1 431 ? 139.098 47.171 133.749 1.00 54.46 431 TYR D N 1
ATOM 11371 C CA . TYR D 1 431 ? 139.273 47.900 134.998 1.00 51.28 431 TYR D CA 1
ATOM 11372 C C . TYR D 1 431 ? 138.189 48.925 135.247 1.00 50.32 431 TYR D C 1
ATOM 11373 O O . TYR D 1 431 ? 138.511 50.075 135.527 1.00 58.97 431 TYR D O 1
ATOM 11382 N N . PRO D 1 432 ? 136.913 48.520 135.162 1.00 48.79 432 PRO D N 1
ATOM 11383 C CA . PRO D 1 432 ? 135.806 49.478 135.181 1.00 47.93 432 PRO D CA 1
ATOM 11384 C C . PRO D 1 432 ? 135.895 50.504 136.318 1.00 49.06 432 PRO D C 1
ATOM 11385 O O . PRO D 1 432 ? 135.599 51.670 136.069 1.00 49.05 432 PRO D O 1
ATOM 11389 N N . GLU D 1 433 ? 136.318 50.077 137.511 1.00 50.23 433 GLU D N 1
ATOM 11390 C CA . GLU D 1 433 ? 136.478 50.949 138.692 1.00 51.72 433 GLU D CA 1
ATOM 11391 C C . GLU D 1 433 ? 137.191 52.257 138.414 1.00 52.82 433 GLU D C 1
ATOM 11392 O O . GLU D 1 433 ? 137.000 53.241 139.123 1.00 53.80 433 GLU D O 1
ATOM 11398 N N . LYS D 1 434 ? 138.039 52.249 137.396 1.00 52.89 434 LYS D N 1
ATOM 11399 C CA . LYS D 1 434 ? 138.928 53.353 137.157 1.00 54.36 434 LYS D CA 1
ATOM 11400 C C . LYS D 1 434 ? 138.465 54.237 136.018 1.00 53.43 434 LYS D C 1
ATOM 11401 O O . LYS D 1 434 ? 139.230 55.044 135.522 1.00 55.95 434 LYS D O 1
ATOM 11407 N N . THR D 1 435 ? 137.200 54.094 135.627 1.00 51.62 435 THR D N 1
ATOM 11408 C CA . THR D 1 435 ? 136.582 54.931 134.600 1.00 50.84 435 THR D CA 1
ATOM 11409 C C . THR D 1 435 ? 136.235 56.301 135.159 1.00 51.83 435 THR D C 1
ATOM 11410 O O . THR D 1 435 ? 135.620 56.412 136.210 1.00 52.16 435 THR D O 1
ATOM 11414 N N . THR D 1 436 ? 136.625 57.349 134.454 1.00 52.63 436 THR D N 1
ATOM 11415 C CA . THR D 1 436 ? 136.396 58.694 134.947 1.00 53.92 436 THR D CA 1
ATOM 11416 C C . THR D 1 436 ? 135.521 59.472 133.990 1.00 53.25 436 THR D C 1
ATOM 11417 O O . THR D 1 436 ? 135.351 59.085 132.848 1.00 52.11 436 THR D O 1
ATOM 11421 N N . ARG D 1 437 ? 134.963 60.569 134.473 1.00 54.21 437 ARG D N 1
ATOM 11422 C CA . ARG D 1 437 ? 134.172 61.446 133.644 1.00 55.27 437 ARG D CA 1
ATOM 11423 C C . ARG D 1 437 ? 135.026 62.043 132.537 1.00 58.39 437 ARG D C 1
ATOM 11424 O O . ARG D 1 437 ? 134.569 62.206 131.419 1.00 60.11 437 ARG D O 1
ATOM 11432 N N . ARG D 1 438 ? 136.276 62.363 132.853 1.00 59.53 438 ARG D N 1
ATOM 11433 C CA . ARG D 1 438 ? 137.193 62.913 131.866 1.00 58.04 438 ARG D CA 1
ATOM 11434 C C . ARG D 1 438 ? 137.476 61.906 130.765 1.00 56.38 438 ARG D C 1
ATOM 11435 O O . ARG D 1 438 ? 137.545 62.257 129.600 1.00 59.09 438 ARG D O 1
ATOM 11437 N N . MET D 1 439 ? 137.646 60.653 131.144 1.00 55.27 439 MET D N 1
ATOM 11438 C CA . MET D 1 439 ? 137.871 59.589 130.190 1.00 54.11 439 MET D CA 1
ATOM 11439 C C . MET D 1 439 ? 136.657 59.402 129.271 1.00 53.47 439 MET D C 1
ATOM 11440 O O . MET D 1 439 ? 136.799 59.161 128.077 1.00 52.18 439 MET D O 1
ATOM 11445 N N . TYR D 1 440 ? 135.465 59.519 129.845 1.00 51.83 440 TYR D N 1
ATOM 11446 C CA . TYR D 1 440 ? 134.222 59.458 129.101 1.00 51.50 440 TYR D CA 1
ATOM 11447 C C . TYR D 1 440 ? 134.104 60.627 128.129 1.00 53.57 440 TYR D C 1
ATOM 11448 O O . TYR D 1 440 ? 133.868 60.441 126.950 1.00 54.10 440 TYR D O 1
ATOM 11457 N N . ASN D 1 441 ? 134.264 61.838 128.633 1.00 55.78 441 ASN D N 1
ATOM 11458 C CA . ASN D 1 441 ? 134.135 63.026 127.804 1.00 57.93 441 ASN D CA 1
ATOM 11459 C C . ASN D 1 441 ? 135.215 63.183 126.741 1.00 58.18 441 ASN D C 1
ATOM 11460 O O . ASN D 1 441 ? 135.007 63.877 125.757 1.00 60.72 441 ASN D O 1
ATOM 11465 N N . LEU D 1 442 ? 136.367 62.556 126.948 1.00 57.60 442 LEU D N 1
ATOM 11466 C CA . LEU D 1 442 ? 137.517 62.734 126.068 1.00 57.78 442 LEU D CA 1
ATOM 11467 C C . LEU D 1 442 ? 137.358 62.096 124.701 1.00 56.78 442 LEU D C 1
ATOM 11468 O O . LEU D 1 442 ? 137.847 62.634 123.724 1.00 62.32 442 LEU D O 1
ATOM 11473 N N . PHE D 1 443 ? 136.700 60.946 124.618 1.00 54.66 443 PHE D N 1
ATOM 11474 C CA . PHE D 1 443 ? 136.590 60.261 123.328 1.00 54.39 443 PHE D CA 1
ATOM 11475 C C . PHE D 1 443 ? 135.299 60.627 122.619 1.00 54.72 443 PHE D C 1
ATOM 11476 O O . PHE D 1 443 ? 134.325 61.000 123.264 1.00 58.65 443 PHE D O 1
ATOM 11484 N N . TRP D 1 444 ? 135.314 60.539 121.294 1.00 54.25 444 TRP D N 1
ATOM 11485 C CA . TRP D 1 444 ? 134.162 60.864 120.472 1.00 54.69 444 TRP D CA 1
ATOM 11486 C C . TRP D 1 444 ? 133.490 62.155 120.901 1.00 57.38 444 TRP D C 1
ATOM 11487 O O . TRP D 1 444 ? 132.316 62.166 121.248 1.00 56.17 444 TRP D O 1
ATOM 11498 N N . ARG D 1 445 ? 134.245 63.245 120.881 1.00 63.82 445 ARG D N 1
ATOM 11499 C CA . ARG D 1 445 ? 133.764 64.510 121.412 1.00 62.49 445 ARG D CA 1
ATOM 11500 C C . ARG D 1 445 ? 132.513 65.001 120.686 1.00 63.53 445 ARG D C 1
ATOM 11501 O O . ARG D 1 445 ? 131.716 65.745 121.253 1.00 65.34 445 ARG D O 1
ATOM 11503 N N . HIS D 1 446 ? 132.316 64.563 119.448 1.00 64.29 446 HIS D N 1
ATOM 11504 C CA . HIS D 1 446 ? 131.205 65.080 118.652 1.00 65.37 446 HIS D CA 1
ATOM 11505 C C . HIS D 1 446 ? 130.023 64.123 118.505 1.00 60.24 446 HIS D C 1
ATOM 11506 O O . HIS D 1 446 ? 128.993 64.488 117.955 1.00 60.42 446 HIS D O 1
ATOM 11513 N N . PHE D 1 447 ? 130.176 62.907 119.015 1.00 58.31 447 PHE D N 1
ATOM 11514 C CA . PHE D 1 447 ? 129.101 61.929 119.043 1.00 55.70 447 PHE D CA 1
ATOM 11515 C C . PHE D 1 447 ? 128.080 62.227 120.132 1.00 55.76 447 PHE D C 1
ATOM 11516 O O . PHE D 1 447 ? 128.270 63.103 120.961 1.00 57.37 447 PHE D O 1
ATOM 11524 N N . ARG D 1 448 ? 126.990 61.474 120.120 1.00 54.72 448 ARG D N 1
ATOM 11525 C CA . ARG D 1 448 ? 125.889 61.695 121.044 1.00 54.88 448 ARG D CA 1
ATOM 11526 C C . ARG D 1 448 ? 125.970 60.757 122.239 1.00 53.49 448 ARG D C 1
ATOM 11527 O O . ARG D 1 448 ? 126.420 59.628 122.119 1.00 51.66 448 ARG D O 1
ATOM 11535 N N . HIS D 1 449 ? 125.519 61.231 123.390 1.00 54.12 449 HIS D N 1
ATOM 11536 C CA . HIS D 1 449 ? 125.547 60.444 124.610 1.00 53.01 449 HIS D CA 1
ATOM 11537 C C . HIS D 1 449 ? 124.964 59.054 124.434 1.00 50.59 449 HIS D C 1
ATOM 11538 O O . HIS D 1 449 ? 125.461 58.102 125.014 1.00 49.02 449 HIS D O 1
ATOM 11545 N N . SER D 1 450 ? 123.927 58.931 123.618 1.00 50.23 450 SER D N 1
ATOM 11546 C CA . SER D 1 450 ? 123.259 57.652 123.445 1.00 48.11 450 SER D CA 1
ATOM 11547 C C . SER D 1 450 ? 124.130 56.700 122.663 1.00 47.06 450 SER D C 1
ATOM 11548 O O . SER D 1 450 ? 124.012 55.491 122.808 1.00 46.80 450 SER D O 1
ATOM 11551 N N . GLU D 1 451 ? 125.017 57.249 121.843 1.00 47.67 451 GLU D N 1
ATOM 11552 C CA . GLU D 1 451 ? 125.956 56.432 121.087 1.00 47.42 451 GLU D CA 1
ATOM 11553 C C . GLU D 1 451 ? 127.061 55.902 121.974 1.00 46.48 451 GLU D C 1
ATOM 11554 O O . GLU D 1 451 ? 127.632 54.868 121.703 1.00 46.05 451 GLU D O 1
ATOM 11560 N N . LYS D 1 452 ? 127.346 56.618 123.050 1.00 46.38 452 LYS D N 1
ATOM 11561 C CA . LYS D 1 452 ? 128.335 56.182 124.013 1.00 46.22 452 LYS D CA 1
ATOM 11562 C C . LYS D 1 452 ? 127.772 55.109 124.920 1.00 51.99 452 LYS D C 1
ATOM 11563 O O . LYS D 1 452 ? 128.484 54.187 125.298 1.00 59.54 452 LYS D O 1
ATOM 11569 N N . VAL D 1 453 ? 126.498 55.224 125.272 1.00 44.68 453 VAL D N 1
ATOM 11570 C CA . VAL D 1 453 ? 125.803 54.135 125.949 1.00 43.96 453 VAL D CA 1
ATOM 11571 C C . VAL D 1 453 ? 125.780 52.891 125.061 1.00 43.81 453 VAL D C 1
ATOM 11572 O O . VAL D 1 453 ? 125.883 51.780 125.541 1.00 43.57 453 VAL D O 1
ATOM 11576 N N . HIS D 1 454 ? 125.645 53.107 123.758 1.00 45.02 454 HIS D N 1
ATOM 11577 C CA . HIS D 1 454 ? 125.619 52.057 122.744 1.00 44.42 454 HIS D CA 1
ATOM 11578 C C . HIS D 1 454 ? 126.948 51.303 122.727 1.00 44.08 454 HIS D C 1
ATOM 11579 O O . HIS D 1 454 ? 126.976 50.083 122.707 1.00 51.54 454 HIS D O 1
ATOM 11586 N N . VAL D 1 455 ? 128.048 52.039 122.750 1.00 44.30 455 VAL D N 1
ATOM 11587 C CA . VAL D 1 455 ? 129.376 51.439 122.815 1.00 44.59 455 VAL D CA 1
ATOM 11588 C C . VAL D 1 455 ? 129.485 50.549 124.039 1.00 43.50 455 VAL D C 1
ATOM 11589 O O . VAL D 1 455 ? 130.081 49.483 124.004 1.00 43.46 455 VAL D O 1
ATOM 11593 N N . ASN D 1 456 ? 128.857 50.994 125.114 1.00 44.17 456 ASN D N 1
ATOM 11594 C CA . ASN D 1 456 ? 128.848 50.267 126.363 1.00 42.59 456 ASN D CA 1
ATOM 11595 C C . ASN D 1 456 ? 128.096 48.957 126.328 1.00 42.28 456 ASN D C 1
ATOM 11596 O O . ASN D 1 456 ? 128.486 48.004 126.993 1.00 42.11 456 ASN D O 1
ATOM 11601 N N . LEU D 1 457 ? 127.018 48.878 125.564 1.00 42.44 457 LEU D N 1
ATOM 11602 C CA . LEU D 1 457 ? 126.258 47.642 125.608 1.00 45.07 457 LEU D CA 1
ATOM 11603 C C . LEU D 1 457 ? 126.848 46.678 124.615 1.00 42.76 457 LEU D C 1
ATOM 11604 O O . LEU D 1 457 ? 126.831 45.477 124.813 1.00 44.60 457 LEU D O 1
ATOM 11609 N N . LEU D 1 458 ? 127.435 47.225 123.574 1.00 43.19 458 LEU D N 1
ATOM 11610 C CA . LEU D 1 458 ? 128.311 46.467 122.701 1.00 43.74 458 LEU D CA 1
ATOM 11611 C C . LEU D 1 458 ? 129.431 45.808 123.502 1.00 43.54 458 LEU D C 1
ATOM 11612 O O . LEU D 1 458 ? 129.646 44.614 123.407 1.00 50.31 458 LEU D O 1
ATOM 11617 N N . LEU D 1 459 ? 130.137 46.594 124.306 1.00 43.25 459 LEU D N 1
ATOM 11618 C CA . LEU D 1 459 ? 131.306 46.086 125.020 1.00 45.22 459 LEU D CA 1
ATOM 11619 C C . LEU D 1 459 ? 130.960 45.121 126.146 1.00 43.08 459 LEU D C 1
ATOM 11620 O O . LEU D 1 459 ? 131.710 44.192 126.384 1.00 43.50 459 LEU D O 1
ATOM 11625 N N . LEU D 1 460 ? 129.836 45.317 126.824 1.00 42.55 460 LEU D N 1
ATOM 11626 C CA . LEU D 1 460 ? 129.466 44.406 127.893 1.00 42.44 460 LEU D CA 1
ATOM 11627 C C . LEU D 1 460 ? 129.091 43.034 127.353 1.00 46.25 460 LEU D C 1
ATOM 11628 O O . LEU D 1 460 ? 129.355 42.029 127.999 1.00 54.32 460 LEU D O 1
ATOM 11633 N N . GLU D 1 461 ? 128.484 42.984 126.171 1.00 43.03 461 GLU D N 1
ATOM 11634 C CA . GLU D 1 461 ? 128.117 41.707 125.567 1.00 43.69 461 GLU D CA 1
ATOM 11635 C C . GLU D 1 461 ? 129.303 40.964 124.953 1.00 44.42 461 GLU D C 1
ATOM 11636 O O . GLU D 1 461 ? 129.391 39.745 125.047 1.00 45.06 461 GLU D O 1
ATOM 11642 N N . ALA D 1 462 ? 130.215 41.698 124.325 1.00 44.53 462 ALA D N 1
ATOM 11643 C CA . ALA D 1 462 ? 131.442 41.110 123.813 1.00 45.42 462 ALA D CA 1
ATOM 11644 C C . ALA D 1 462 ? 132.253 40.521 124.945 1.00 45.56 462 ALA D C 1
ATOM 11645 O O . ALA D 1 462 ? 132.845 39.466 124.811 1.00 48.70 462 ALA D O 1
ATOM 11647 N N . ARG D 1 463 ? 132.266 41.212 126.073 1.00 46.24 463 ARG D N 1
ATOM 11648 C CA . ARG D 1 463 ? 132.995 40.748 127.238 1.00 45.18 463 ARG D CA 1
ATOM 11649 C C . ARG D 1 463 ? 132.361 39.520 127.855 1.00 45.41 463 ARG D C 1
ATOM 11650 O O . ARG D 1 463 ? 133.047 38.609 128.273 1.00 46.62 463 ARG D O 1
ATOM 11658 N N . MET D 1 464 ? 131.040 39.504 127.919 1.00 46.97 464 MET D N 1
ATOM 11659 C CA . MET D 1 464 ? 130.334 38.397 128.539 1.00 45.22 464 MET D CA 1
ATOM 11660 C C . MET D 1 464 ? 130.395 37.141 127.694 1.00 46.26 464 MET D C 1
ATOM 11661 O O . MET D 1 464 ? 130.454 36.040 128.224 1.00 49.50 464 MET D O 1
ATOM 11666 N N . GLN D 1 465 ? 130.390 37.298 126.379 1.00 46.47 465 GLN D N 1
ATOM 11667 C CA . GLN D 1 465 ? 130.471 36.142 125.507 1.00 47.72 465 GLN D CA 1
ATOM 11668 C C . GLN D 1 465 ? 131.848 35.491 125.569 1.00 48.73 465 GLN D C 1
ATOM 11669 O O . GLN D 1 465 ? 131.963 34.268 125.589 1.00 51.73 465 GLN D O 1
ATOM 11675 N N . ALA D 1 466 ? 132.891 36.310 125.614 1.00 48.47 466 ALA D N 1
ATOM 11676 C CA . ALA D 1 466 ? 134.240 35.800 125.751 1.00 49.62 466 ALA D CA 1
ATOM 11677 C C . ALA D 1 466 ? 134.417 35.045 127.055 1.00 50.05 466 ALA D C 1
ATOM 11678 O O . ALA D 1 466 ? 134.970 33.962 127.066 1.00 51.63 466 ALA D O 1
ATOM 11680 N N . ALA D 1 467 ? 133.956 35.609 128.159 1.00 49.06 467 ALA D N 1
ATOM 11681 C CA . ALA D 1 467 ? 134.092 34.922 129.431 1.00 49.66 467 ALA D CA 1
ATOM 11682 C C . ALA D 1 467 ? 133.266 33.642 129.439 1.00 50.38 467 ALA D C 1
ATOM 11683 O O . ALA D 1 467 ? 133.733 32.603 129.879 1.00 51.72 467 ALA D O 1
ATOM 11685 N N . LEU D 1 468 ? 132.041 33.720 128.939 1.00 49.71 468 LEU D N 1
ATOM 11686 C CA . LEU D 1 468 ? 131.166 32.559 128.885 1.00 50.58 468 LEU D CA 1
ATOM 11687 C C . LEU D 1 468 ? 131.694 31.425 128.003 1.00 52.34 468 LEU D C 1
ATOM 11688 O O . LEU D 1 468 ? 131.495 30.266 128.331 1.00 56.38 468 LEU D O 1
ATOM 11693 N N . LEU D 1 469 ? 132.344 31.743 126.885 1.00 52.39 469 LEU D N 1
ATOM 11694 C CA . LEU D 1 469 ? 132.867 30.695 126.001 1.00 54.19 469 LEU D CA 1
ATOM 11695 C C . LEU D 1 469 ? 134.021 29.943 126.642 1.00 58.75 469 LEU D C 1
ATOM 11696 O O . LEU D 1 469 ? 134.091 28.726 126.554 1.00 67.20 469 LEU D O 1
ATOM 11701 N N . TYR D 1 470 ? 134.927 30.665 127.285 1.00 55.06 470 TYR D N 1
ATOM 11702 C CA . TYR D 1 470 ? 136.027 30.044 127.994 1.00 56.52 470 TYR D CA 1
ATOM 11703 C C . TYR D 1 470 ? 135.516 29.083 129.049 1.00 57.25 470 TYR D C 1
ATOM 11704 O O . TYR D 1 470 ? 136.095 28.031 129.278 1.00 59.15 470 TYR D O 1
ATOM 11713 N N . ALA D 1 471 ? 134.423 29.462 129.690 1.00 55.93 471 ALA D N 1
ATOM 11714 C CA . ALA D 1 471 ? 133.804 28.641 130.714 1.00 56.62 471 ALA D CA 1
ATOM 11715 C C . ALA D 1 471 ? 133.176 27.411 130.100 1.00 58.01 471 ALA D C 1
ATOM 11716 O O . ALA D 1 471 ? 133.243 26.330 130.666 1.00 59.67 471 ALA D O 1
ATOM 11718 N N . LEU D 1 472 ? 132.550 27.574 128.945 1.00 57.56 472 LEU D N 1
ATOM 11719 C CA . LEU D 1 472 ? 131.855 26.462 128.333 1.00 59.05 472 LEU D CA 1
ATOM 11720 C C . LEU D 1 472 ? 132.865 25.520 127.675 1.00 61.96 472 LEU D C 1
ATOM 11721 O O . LEU D 1 472 ? 132.683 24.308 127.668 1.00 65.65 472 LEU D O 1
ATOM 11726 N N . ARG D 1 473 ? 133.945 26.083 127.147 1.00 60.97 473 ARG D N 1
ATOM 11727 C CA . ARG D 1 473 ? 135.024 25.286 126.601 1.00 63.11 473 ARG D CA 1
ATOM 11728 C C . ARG D 1 473 ? 135.653 24.440 127.693 1.00 64.67 473 ARG D C 1
ATOM 11729 O O . ARG D 1 473 ? 135.991 23.285 127.474 1.00 72.26 473 ARG D O 1
ATOM 11737 N N . ALA D 1 474 ? 135.804 25.013 128.876 1.00 63.60 474 ALA D N 1
ATOM 11738 C CA . ALA D 1 474 ? 136.317 24.265 130.011 1.00 65.17 474 ALA D CA 1
ATOM 11739 C C . ALA D 1 474 ? 135.354 23.163 130.429 1.00 66.32 474 ALA D C 1
ATOM 11740 O O . ALA D 1 474 ? 135.778 22.081 130.815 1.00 68.61 474 ALA D O 1
ATOM 11742 N N . ILE D 1 475 ? 134.057 23.444 130.357 1.00 64.94 475 ILE D N 1
ATOM 11743 C CA . ILE D 1 475 ? 133.037 22.463 130.710 1.00 66.12 475 ILE D CA 1
ATOM 11744 C C . ILE D 1 475 ? 132.917 21.411 129.622 1.00 68.13 475 ILE D C 1
ATOM 11745 O O . ILE D 1 475 ? 132.668 20.246 129.904 1.00 71.75 475 ILE D O 1
ATOM 11750 N N . THR D 1 476 ? 133.109 21.817 128.374 1.00 68.85 476 THR D N 1
ATOM 11751 C CA . THR D 1 476 ? 133.106 20.860 127.278 1.00 69.85 476 THR D CA 1
ATOM 11752 C C . THR D 1 476 ? 134.205 19.838 127.495 1.00 72.44 476 THR D C 1
ATOM 11753 O O . THR D 1 476 ? 133.981 18.650 127.336 1.00 78.19 476 THR D O 1
ATOM 11757 N N . ARG D 1 477 ? 135.383 20.305 127.893 1.00 72.13 477 ARG D N 1
ATOM 11758 C CA . ARG D 1 477 ? 136.531 19.430 128.089 1.00 74.75 477 ARG D CA 1
ATOM 11759 C C . ARG D 1 477 ? 136.375 18.524 129.305 1.00 76.31 477 ARG D C 1
ATOM 11760 O O . ARG D 1 477 ? 136.918 17.426 129.329 1.00 80.75 477 ARG D O 1
ATOM 11768 N N . TYR D 1 478 ? 135.632 18.974 130.310 1.00 75.70 478 TYR D N 1
ATOM 11769 C CA . TYR D 1 478 ? 135.369 18.146 131.483 1.00 76.80 478 TYR D CA 1
ATOM 11770 C C . TYR D 1 478 ? 134.471 16.957 131.152 1.00 79.50 478 TYR D C 1
ATOM 11771 O O . TYR D 1 478 ? 134.712 15.843 131.612 1.00 82.68 478 TYR D O 1
ATOM 11780 N N . MET D 1 479 ? 133.435 17.203 130.355 1.00 79.85 479 MET D N 1
ATOM 11781 C CA . MET D 1 479 ? 132.413 16.201 130.071 1.00 84.81 479 MET D CA 1
ATOM 11782 C C . MET D 1 479 ? 132.856 15.149 129.073 1.00 94.22 479 MET D C 1
ATOM 11783 O O . MET D 1 479 ? 132.027 14.472 128.469 1.00 99.46 479 MET D O 1
ATOM 11788 N N . THR D 1 480 ? 134.158 15.014 128.883 1.00 100.08 480 THR D N 1
ATOM 11789 C CA . THR D 1 480 ? 134.664 13.967 128.017 1.00 106.43 480 THR D CA 1
ATOM 11790 C C . THR D 1 480 ? 135.940 13.364 128.606 1.00 111.37 480 THR D C 1
ATOM 11791 O O . THR D 1 480 ? 135.883 12.330 129.274 1.00 113.97 480 THR D O 1
ATOM 11796 N N . GLY E 1 66 ? 157.416 92.832 64.483 1.00 62.99 66 GLY E N 1
ATOM 11797 C CA . GLY E 1 66 ? 156.388 93.442 63.653 1.00 57.49 66 GLY E CA 1
ATOM 11798 C C . GLY E 1 66 ? 156.990 94.208 62.488 1.00 59.16 66 GLY E C 1
ATOM 11799 O O . GLY E 1 66 ? 158.203 94.376 62.417 1.00 60.25 66 GLY E O 1
ATOM 11800 N N . LEU E 1 67 ? 156.139 94.654 61.572 1.00 54.33 67 LEU E N 1
ATOM 11801 C CA . LEU E 1 67 ? 156.536 95.511 60.449 1.00 58.58 67 LEU E CA 1
ATOM 11802 C C . LEU E 1 67 ? 156.670 96.980 60.879 1.00 56.77 67 LEU E C 1
ATOM 11803 O O . LEU E 1 67 ? 155.918 97.824 60.422 1.00 59.33 67 LEU E O 1
ATOM 11808 N N . GLU E 1 68 ? 157.617 97.279 61.758 1.00 56.08 68 GLU E N 1
ATOM 11809 C CA . GLU E 1 68 ? 157.640 98.553 62.456 1.00 56.93 68 GLU E CA 1
ATOM 11810 C C . GLU E 1 68 ? 157.740 99.772 61.549 1.00 59.20 68 GLU E C 1
ATOM 11811 O O . GLU E 1 68 ? 157.061 100.766 61.790 1.00 63.82 68 GLU E O 1
ATOM 11813 N N . ALA E 1 69 ? 158.566 99.706 60.508 1.00 60.45 69 ALA E N 1
ATOM 11814 C CA . ALA E 1 69 ? 158.789 100.868 59.642 1.00 58.20 69 ALA E CA 1
ATOM 11815 C C . ALA E 1 69 ? 157.528 101.261 58.894 1.00 61.68 69 ALA E C 1
ATOM 11816 O O . ALA E 1 69 ? 157.236 102.440 58.752 1.00 63.13 69 ALA E O 1
ATOM 11818 N N . LEU E 1 70 ? 156.796 100.259 58.416 1.00 54.93 70 LEU E N 1
ATOM 11819 C CA . LEU E 1 70 ? 155.514 100.455 57.756 1.00 53.30 70 LEU E CA 1
ATOM 11820 C C . LEU E 1 70 ? 154.500 101.072 58.695 1.00 60.39 70 LEU E C 1
ATOM 11821 O O . LEU E 1 70 ? 153.803 102.023 58.334 1.00 57.16 70 LEU E O 1
ATOM 11826 N N . MET E 1 71 ? 154.418 100.513 59.897 1.00 52.76 71 MET E N 1
ATOM 11827 C CA . MET E 1 71 ? 153.363 100.855 60.840 1.00 52.18 71 MET E CA 1
ATOM 11828 C C . MET E 1 71 ? 153.498 102.259 61.412 1.00 53.27 71 MET E C 1
ATOM 11829 O O . MET E 1 71 ? 152.511 102.905 61.723 1.00 52.77 71 MET E O 1
ATOM 11834 N N . SER E 1 72 ? 154.723 102.740 61.557 1.00 54.93 72 SER E N 1
ATOM 11835 C CA . SER E 1 72 ? 154.914 104.095 62.046 1.00 56.20 72 SER E CA 1
ATOM 11836 C C . SER E 1 72 ? 155.164 105.062 60.909 1.00 56.47 72 SER E C 1
ATOM 11837 O O . SER E 1 72 ? 155.542 106.200 61.137 1.00 59.33 72 SER E O 1
ATOM 11840 N N . SER E 1 73 ? 154.946 104.618 59.681 1.00 55.38 73 SER E N 1
ATOM 11841 C CA . SER E 1 73 ? 155.226 105.478 58.549 1.00 55.78 73 SER E CA 1
ATOM 11842 C C . SER E 1 73 ? 154.170 106.563 58.472 1.00 59.43 73 SER E C 1
ATOM 11843 O O . SER E 1 73 ? 154.496 107.735 58.384 1.00 65.75 73 SER E O 1
ATOM 11846 N N . GLY E 1 74 ? 152.907 106.166 58.540 1.00 54.09 74 GLY E N 1
ATOM 11847 C CA . GLY E 1 74 ? 151.808 107.091 58.393 1.00 53.15 74 GLY E CA 1
ATOM 11848 C C . GLY E 1 74 ? 151.100 106.862 57.081 1.00 58.72 74 GLY E C 1
ATOM 11849 O O . GLY E 1 74 ? 150.083 107.480 56.801 1.00 63.51 74 GLY E O 1
ATOM 11850 N N . ARG E 1 75 ? 151.622 105.941 56.281 1.00 55.77 75 ARG E N 1
ATOM 11851 C CA . ARG E 1 75 ? 151.183 105.804 54.898 1.00 50.92 75 ARG E CA 1
ATOM 11852 C C . ARG E 1 75 ? 150.233 104.647 54.683 1.00 52.58 75 ARG E C 1
ATOM 11853 O O . ARG E 1 75 ? 149.764 104.427 53.568 1.00 55.84 75 ARG E O 1
ATOM 11861 N N . VAL E 1 76 ? 149.957 103.893 55.740 1.00 50.32 76 VAL E N 1
ATOM 11862 C CA . VAL E 1 76 ? 148.925 102.858 55.680 1.00 47.67 76 VAL E CA 1
ATOM 11863 C C . VAL E 1 76 ? 147.874 103.077 56.774 1.00 47.20 76 VAL E C 1
ATOM 11864 O O . VAL E 1 76 ? 148.161 103.653 57.820 1.00 47.92 76 VAL E O 1
ATOM 11868 N N . ASP E 1 77 ? 146.656 102.609 56.547 1.00 46.15 77 ASP E N 1
ATOM 11869 C CA . ASP E 1 77 ? 145.606 102.888 57.515 1.00 50.53 77 ASP E CA 1
ATOM 11870 C C . ASP E 1 77 ? 145.718 101.997 58.741 1.00 51.20 77 ASP E C 1
ATOM 11871 O O . ASP E 1 77 ? 146.413 100.991 58.722 1.00 54.68 77 ASP E O 1
ATOM 11876 N N . ASN E 1 78 ? 145.030 102.398 59.804 1.00 48.02 78 ASN E N 1
ATOM 11877 C CA . ASN E 1 78 ? 145.035 101.707 61.082 1.00 46.23 78 ASN E CA 1
ATOM 11878 C C . ASN E 1 78 ? 144.743 100.213 61.050 1.00 50.41 78 ASN E C 1
ATOM 11879 O O . ASN E 1 78 ? 145.139 99.487 61.955 1.00 54.05 78 ASN E O 1
ATOM 11884 N N . LEU E 1 79 ? 144.029 99.748 60.036 1.00 44.51 79 LEU E N 1
ATOM 11885 C CA . LEU E 1 79 ? 143.735 98.333 59.953 1.00 43.88 79 LEU E CA 1
ATOM 11886 C C . LEU E 1 79 ? 145.007 97.604 59.582 1.00 44.13 79 LEU E C 1
ATOM 11887 O O . LEU E 1 79 ? 145.348 96.617 60.197 1.00 44.22 79 LEU E O 1
ATOM 11892 N N . ALA E 1 80 ? 145.716 98.105 58.580 1.00 48.49 80 ALA E N 1
ATOM 11893 C CA . ALA E 1 80 ? 146.983 97.506 58.159 1.00 46.24 80 ALA E CA 1
ATOM 11894 C C . ALA E 1 80 ? 148.023 97.572 59.260 1.00 45.80 80 ALA E C 1
ATOM 11895 O O . ALA E 1 80 ? 148.733 96.615 59.475 1.00 51.69 80 ALA E O 1
ATOM 11897 N N . VAL E 1 81 ? 148.094 98.695 59.959 1.00 46.42 81 VAL E N 1
ATOM 11898 C CA . VAL E 1 81 ? 149.005 98.851 61.079 1.00 47.56 81 VAL E CA 1
ATOM 11899 C C . VAL E 1 81 ? 148.877 97.723 62.094 1.00 50.33 81 VAL E C 1
ATOM 11900 O O . VAL E 1 81 ? 149.871 97.138 62.491 1.00 56.66 81 VAL E O 1
ATOM 11904 N N . VAL E 1 82 ? 147.658 97.400 62.503 1.00 49.92 82 VAL E N 1
ATOM 11905 C CA . VAL E 1 82 ? 147.462 96.377 63.520 1.00 46.80 82 VAL E CA 1
ATOM 11906 C C . VAL E 1 82 ? 147.695 94.983 62.928 1.00 48.90 82 VAL E C 1
ATOM 11907 O O . VAL E 1 82 ? 148.236 94.117 63.601 1.00 48.16 82 VAL E O 1
ATOM 11911 N N . MET E 1 83 ? 147.309 94.777 61.672 1.00 45.45 83 MET E N 1
ATOM 11912 C CA . MET E 1 83 ? 147.685 93.571 60.938 1.00 45.20 83 MET E CA 1
ATOM 11913 C C . MET E 1 83 ? 149.195 93.353 60.930 1.00 46.22 83 MET E C 1
ATOM 11914 O O . MET E 1 83 ? 149.668 92.222 60.908 1.00 46.42 83 MET E O 1
ATOM 11919 N N . GLY E 1 84 ? 149.941 94.451 60.907 1.00 46.98 84 GLY E N 1
ATOM 11920 C CA . GLY E 1 84 ? 151.389 94.412 60.830 1.00 48.16 84 GLY E CA 1
ATOM 11921 C C . GLY E 1 84 ? 152.062 93.762 62.019 1.00 49.09 84 GLY E C 1
ATOM 11922 O O . GLY E 1 84 ? 153.233 93.438 61.961 1.00 53.35 84 GLY E O 1
ATOM 11923 N N . LEU E 1 85 ? 151.304 93.563 63.089 1.00 48.84 85 LEU E N 1
ATOM 11924 C CA . LEU E 1 85 ? 151.780 92.957 64.322 1.00 49.78 85 LEU E CA 1
ATOM 11925 C C . LEU E 1 85 ? 152.150 91.496 64.122 1.00 49.78 85 LEU E C 1
ATOM 11926 O O . LEU E 1 85 ? 152.876 90.908 64.929 1.00 50.83 85 LEU E O 1
ATOM 11931 N N . HIS E 1 86 ? 151.625 90.915 63.048 1.00 48.72 86 HIS E N 1
ATOM 11932 C CA . HIS E 1 86 ? 151.889 89.530 62.696 1.00 48.72 86 HIS E CA 1
ATOM 11933 C C . HIS E 1 86 ? 152.221 89.397 61.218 1.00 50.70 86 HIS E C 1
ATOM 11934 O O . HIS E 1 86 ? 151.364 89.055 60.416 1.00 47.52 86 HIS E O 1
ATOM 11941 N N . PRO E 1 87 ? 153.490 89.647 60.868 1.00 49.62 87 PRO E N 1
ATOM 11942 C CA . PRO E 1 87 ? 154.005 89.740 59.505 1.00 49.80 87 PRO E CA 1
ATOM 11943 C C . PRO E 1 87 ? 153.781 88.504 58.651 1.00 51.64 87 PRO E C 1
ATOM 11944 O O . PRO E 1 87 ? 153.690 88.642 57.439 1.00 50.05 87 PRO E O 1
ATOM 11948 N N . ASP E 1 88 ? 153.708 87.322 59.250 1.00 49.54 88 ASP E N 1
ATOM 11949 C CA . ASP E 1 88 ? 153.443 86.120 58.469 1.00 49.33 88 ASP E CA 1
ATOM 11950 C C . ASP E 1 88 ? 151.989 86.061 58.050 1.00 47.95 88 ASP E C 1
ATOM 11951 O O . ASP E 1 88 ? 151.644 85.432 57.064 1.00 48.21 88 ASP E O 1
ATOM 11956 N N . TYR E 1 89 ? 151.129 86.715 58.809 1.00 47.19 89 TYR E N 1
ATOM 11957 C CA . TYR E 1 89 ? 149.747 86.816 58.406 1.00 46.04 89 TYR E CA 1
ATOM 11958 C C . TYR E 1 89 ? 149.540 88.002 57.466 1.00 45.69 89 TYR E C 1
ATOM 11959 O O . TYR E 1 89 ? 148.883 87.862 56.448 1.00 45.22 89 TYR E O 1
ATOM 11968 N N . PHE E 1 90 ? 150.106 89.156 57.809 1.00 46.05 90 PHE E N 1
ATOM 11969 C CA . PHE E 1 90 ? 149.992 90.356 56.987 1.00 45.87 90 PHE E CA 1
ATOM 11970 C C . PHE E 1 90 ? 150.212 90.112 55.496 1.00 46.05 90 PHE E C 1
ATOM 11971 O O . PHE E 1 90 ? 149.430 90.549 54.661 1.00 47.00 90 PHE E O 1
ATOM 11979 N N . THR E 1 91 ? 151.284 89.417 55.159 1.00 46.98 91 THR E N 1
ATOM 11980 C CA . THR E 1 91 ? 151.619 89.190 53.763 1.00 47.45 91 THR E CA 1
ATOM 11981 C C . THR E 1 91 ? 150.515 88.405 53.052 1.00 46.77 91 THR E C 1
ATOM 11982 O O . THR E 1 91 ? 150.169 88.713 51.925 1.00 46.75 91 THR E O 1
ATOM 11986 N N . SER E 1 92 ? 149.935 87.419 53.726 1.00 46.34 92 SER E N 1
ATOM 11987 C CA . SER E 1 92 ? 148.840 86.650 53.148 1.00 45.84 92 SER E CA 1
ATOM 11988 C C . SER E 1 92 ? 147.569 87.467 53.090 1.00 44.88 92 SER E C 1
ATOM 11989 O O . SER E 1 92 ? 146.812 87.363 52.137 1.00 45.57 92 SER E O 1
ATOM 11992 N N . PHE E 1 93 ? 147.345 88.276 54.122 1.00 44.40 93 PHE E N 1
ATOM 11993 C CA . PHE E 1 93 ? 146.226 89.192 54.158 1.00 43.66 93 PHE E CA 1
ATOM 11994 C C . PHE E 1 93 ? 146.341 90.183 53.025 1.00 43.83 93 PHE E C 1
ATOM 11995 O O . PHE E 1 93 ? 145.389 90.397 52.293 1.00 43.90 93 PHE E O 1
ATOM 12003 N N . TRP E 1 94 ? 147.515 90.787 52.888 1.00 44.48 94 TRP E N 1
ATOM 12004 C CA . TRP E 1 94 ? 147.720 91.825 51.899 1.00 44.79 94 TRP E CA 1
ATOM 12005 C C . TRP E 1 94 ? 147.535 91.321 50.484 1.00 45.13 94 TRP E C 1
ATOM 12006 O O . TRP E 1 94 ? 146.985 92.018 49.660 1.00 46.03 94 TRP E O 1
ATOM 12017 N N . ARG E 1 95 ? 148.008 90.121 50.188 1.00 45.65 95 ARG E N 1
ATOM 12018 C CA . ARG E 1 95 ? 147.865 89.579 48.846 1.00 46.21 95 ARG E CA 1
ATOM 12019 C C . ARG E 1 95 ? 146.414 89.448 48.397 1.00 47.59 95 ARG E C 1
ATOM 12020 O O . ARG E 1 95 ? 146.102 89.727 47.250 1.00 49.28 95 ARG E O 1
ATOM 12028 N N . LEU E 1 96 ? 145.535 89.014 49.295 1.00 45.29 96 LEU E N 1
ATOM 12029 C CA . LEU E 1 96 ? 144.137 88.855 48.948 1.00 45.69 96 LEU E CA 1
ATOM 12030 C C . LEU E 1 96 ? 143.496 90.201 48.816 1.00 46.83 96 LEU E C 1
ATOM 12031 O O . LEU E 1 96 ? 142.717 90.436 47.910 1.00 54.33 96 LEU E O 1
ATOM 12036 N N . HIS E 1 97 ? 143.820 91.084 49.744 1.00 46.10 97 HIS E N 1
ATOM 12037 C CA . HIS E 1 97 ? 143.297 92.429 49.728 1.00 44.44 97 HIS E CA 1
ATOM 12038 C C . HIS E 1 97 ? 143.631 93.133 48.429 1.00 45.74 97 HIS E C 1
ATOM 12039 O O . HIS E 1 97 ? 142.782 93.759 47.827 1.00 49.04 97 HIS E O 1
ATOM 12046 N N . TYR E 1 98 ? 144.878 93.026 48.000 1.00 46.20 98 TYR E N 1
ATOM 12047 C CA . TYR E 1 98 ? 145.301 93.645 46.765 1.00 47.51 98 TYR E CA 1
ATOM 12048 C C . TYR E 1 98 ? 144.638 92.981 45.563 1.00 49.66 98 TYR E C 1
ATOM 12049 O O . TYR E 1 98 ? 144.314 93.647 44.592 1.00 52.80 98 TYR E O 1
ATOM 12058 N N . LEU E 1 99 ? 144.433 91.670 45.621 1.00 49.51 99 LEU E N 1
ATOM 12059 C CA . LEU E 1 99 ? 143.770 90.974 44.527 1.00 49.95 99 LEU E CA 1
ATOM 12060 C C . LEU E 1 99 ? 142.323 91.412 44.391 1.00 49.98 99 LEU E C 1
ATOM 12061 O O . LEU E 1 99 ? 141.841 91.640 43.292 1.00 55.10 99 LEU E O 1
ATOM 12066 N N . LEU E 1 100 ? 141.638 91.544 45.517 1.00 48.83 100 LEU E N 1
ATOM 12067 C CA . LEU E 1 100 ? 140.215 91.828 45.514 1.00 48.80 100 LEU E CA 1
ATOM 12068 C C . LEU E 1 100 ? 139.874 93.246 45.126 1.00 49.01 100 LEU E C 1
ATOM 12069 O O . LEU E 1 100 ? 138.818 93.498 44.577 1.00 58.04 100 LEU E O 1
ATOM 12074 N N . LEU E 1 101 ? 140.747 94.188 45.419 1.00 48.64 101 LEU E N 1
ATOM 12075 C CA . LEU E 1 101 ? 140.342 95.568 45.268 1.00 51.30 101 LEU E CA 1
ATOM 12076 C C . LEU E 1 101 ? 141.297 96.389 44.418 1.00 53.30 101 LEU E C 1
ATOM 12077 O O . LEU E 1 101 ? 141.056 97.563 44.181 1.00 53.75 101 LEU E O 1
ATOM 12082 N N . HIS E 1 102 ? 142.363 95.777 43.924 1.00 55.02 102 HIS E N 1
ATOM 12083 C CA . HIS E 1 102 ? 143.342 96.538 43.162 1.00 58.08 102 HIS E CA 1
ATOM 12084 C C . HIS E 1 102 ? 143.892 95.755 41.976 1.00 60.15 102 HIS E C 1
ATOM 12085 O O . HIS E 1 102 ? 144.965 96.061 41.472 1.00 62.33 102 HIS E O 1
ATOM 12092 N N . THR E 1 103 ? 143.136 94.759 41.529 1.00 61.62 103 THR E N 1
ATOM 12093 C CA . THR E 1 103 ? 143.542 93.872 40.441 1.00 65.39 103 THR E CA 1
ATOM 12094 C C . THR E 1 103 ? 142.355 93.651 39.517 1.00 74.94 103 THR E C 1
ATOM 12095 O O . THR E 1 103 ? 141.247 93.376 39.980 1.00 79.55 103 THR E O 1
ATOM 12099 N N . ASP E 1 104 ? 142.586 93.778 38.215 1.00 80.75 104 ASP E N 1
ATOM 12100 C CA . ASP E 1 104 ? 141.551 93.555 37.214 1.00 81.23 104 ASP E CA 1
ATOM 12101 C C . ASP E 1 104 ? 140.922 92.183 37.385 1.00 80.42 104 ASP E C 1
ATOM 12102 O O . ASP E 1 104 ? 141.615 91.198 37.627 1.00 81.46 104 ASP E O 1
ATOM 12107 N N . GLY E 1 105 ? 139.599 92.138 37.277 1.00 78.39 105 GLY E N 1
ATOM 12108 C CA . GLY E 1 105 ? 138.849 90.905 37.417 1.00 72.33 105 GLY E CA 1
ATOM 12109 C C . GLY E 1 105 ? 137.539 91.015 36.673 1.00 67.76 105 GLY E C 1
ATOM 12110 O O . GLY E 1 105 ? 137.344 91.956 35.911 1.00 65.34 105 GLY E O 1
ATOM 12111 N N . PRO E 1 106 ? 136.633 90.051 36.887 1.00 68.07 106 PRO E N 1
ATOM 12112 C CA . PRO E 1 106 ? 135.329 90.044 36.220 1.00 68.34 106 PRO E CA 1
ATOM 12113 C C . PRO E 1 106 ? 134.471 91.251 36.568 1.00 68.17 106 PRO E C 1
ATOM 12114 O O . PRO E 1 106 ? 133.648 91.656 35.747 1.00 70.21 106 PRO E O 1
ATOM 12118 N N . LEU E 1 107 ? 134.661 91.812 37.759 1.00 63.57 107 LEU E N 1
ATOM 12119 C CA . LEU E 1 107 ? 133.853 92.941 38.214 1.00 59.61 107 LEU E CA 1
ATOM 12120 C C . LEU E 1 107 ? 134.629 94.246 38.205 1.00 57.97 107 LEU E C 1
ATOM 12121 O O . LEU E 1 107 ? 135.832 94.273 38.427 1.00 60.10 107 LEU E O 1
ATOM 12126 N N . ALA E 1 108 ? 133.916 95.333 37.950 1.00 58.19 108 ALA E N 1
ATOM 12127 C CA . ALA E 1 108 ? 134.511 96.656 37.900 1.00 57.95 108 ALA E CA 1
ATOM 12128 C C . ALA E 1 108 ? 134.843 97.158 39.292 1.00 56.05 108 ALA E C 1
ATOM 12129 O O . ALA E 1 108 ? 134.192 96.800 40.256 1.00 54.90 108 ALA E O 1
ATOM 12131 N N . SER E 1 109 ? 135.862 97.997 39.381 1.00 55.68 109 SER E N 1
ATOM 12132 C CA . SER E 1 109 ? 136.290 98.583 40.642 1.00 53.80 109 SER E CA 1
ATOM 12133 C C . SER E 1 109 ? 135.146 99.188 41.468 1.00 53.67 109 SER E C 1
ATOM 12134 O O . SER E 1 109 ? 135.083 99.003 42.676 1.00 52.18 109 SER E O 1
ATOM 12137 N N . SER E 1 110 ? 134.246 99.917 40.818 1.00 56.09 110 SER E N 1
ATOM 12138 C CA . SER E 1 110 ? 133.166 100.580 41.535 1.00 54.34 110 SER E CA 1
ATOM 12139 C C . SER E 1 110 ? 132.194 99.569 42.139 1.00 53.13 110 SER E C 1
ATOM 12140 O O . SER E 1 110 ? 131.683 99.766 43.238 1.00 52.13 110 SER E O 1
ATOM 12143 N N . TRP E 1 111 ? 131.957 98.478 41.425 1.00 53.64 111 TRP E N 1
ATOM 12144 C CA . TRP E 1 111 ? 131.093 97.420 41.918 1.00 53.45 111 TRP E CA 1
ATOM 12145 C C . TRP E 1 111 ? 131.707 96.692 43.099 1.00 51.99 111 TRP E C 1
ATOM 12146 O O . TRP E 1 111 ? 131.024 96.372 44.063 1.00 51.18 111 TRP E O 1
ATOM 12157 N N . ARG E 1 112 ? 133.004 96.443 43.033 1.00 51.76 112 ARG E N 1
ATOM 12158 C CA . ARG E 1 112 ? 133.668 95.732 44.104 1.00 50.50 112 ARG E CA 1
ATOM 12159 C C . ARG E 1 112 ? 133.690 96.544 45.393 1.00 49.08 112 ARG E C 1
ATOM 12160 O O . ARG E 1 112 ? 133.571 95.988 46.479 1.00 48.15 112 ARG E O 1
ATOM 12168 N N . HIS E 1 113 ? 133.827 97.856 45.280 1.00 49.07 113 HIS E N 1
ATOM 12169 C CA . HIS E 1 113 ? 133.802 98.695 46.462 1.00 47.99 113 HIS E CA 1
ATOM 12170 C C . HIS E 1 113 ? 132.406 98.830 47.006 1.00 47.89 113 HIS E C 1
ATOM 12171 O O . HIS E 1 113 ? 132.221 98.921 48.210 1.00 47.45 113 HIS E O 1
ATOM 12178 N N . TYR E 1 114 ? 131.420 98.842 46.123 1.00 48.94 114 TYR E N 1
ATOM 12179 C CA . TYR E 1 114 ? 130.047 98.922 46.567 1.00 49.09 114 TYR E CA 1
ATOM 12180 C C . TYR E 1 114 ? 129.606 97.638 47.263 1.00 48.44 114 TYR E C 1
ATOM 12181 O O . TYR E 1 114 ? 128.842 97.675 48.220 1.00 47.45 114 TYR E O 1
ATOM 12190 N N . ILE E 1 115 ? 130.097 96.503 46.781 1.00 48.85 115 ILE E N 1
ATOM 12191 C CA . ILE E 1 115 ? 129.830 95.224 47.409 1.00 48.29 115 ILE E CA 1
ATOM 12192 C C . ILE E 1 115 ? 130.461 95.199 48.794 1.00 46.63 115 ILE E C 1
ATOM 12193 O O . ILE E 1 115 ? 129.884 94.681 49.741 1.00 47.87 115 ILE E O 1
ATOM 12198 N N . ALA E 1 116 ? 131.639 95.787 48.926 1.00 46.26 116 ALA E N 1
ATOM 12199 C CA . ALA E 1 116 ? 132.277 95.882 50.229 1.00 44.66 116 ALA E CA 1
ATOM 12200 C C . ALA E 1 116 ? 131.469 96.745 51.193 1.00 43.80 116 ALA E C 1
ATOM 12201 O O . ALA E 1 116 ? 131.428 96.478 52.378 1.00 42.82 116 ALA E O 1
ATOM 12203 N N . ILE E 1 117 ? 130.821 97.779 50.677 1.00 44.44 117 ILE E N 1
ATOM 12204 C CA . ILE E 1 117 ? 129.951 98.622 51.486 1.00 43.99 117 ILE E CA 1
ATOM 12205 C C . ILE E 1 117 ? 128.729 97.858 51.983 1.00 44.30 117 ILE E C 1
ATOM 12206 O O . ILE E 1 117 ? 128.390 97.922 53.154 1.00 44.27 117 ILE E O 1
ATOM 12211 N N . MET E 1 118 ? 128.077 97.130 51.089 1.00 44.82 118 MET E N 1
ATOM 12212 C CA . MET E 1 118 ? 126.914 96.327 51.443 1.00 45.39 118 MET E CA 1
ATOM 12213 C C . MET E 1 118 ? 127.245 95.305 52.516 1.00 44.85 118 MET E C 1
ATOM 12214 O O . MET E 1 118 ? 126.438 95.045 53.401 1.00 45.19 118 MET E O 1
ATOM 12219 N N . ALA E 1 119 ? 128.445 94.737 52.421 1.00 44.13 119 ALA E N 1
ATOM 12220 C CA . ALA E 1 119 ? 128.928 93.729 53.353 1.00 43.66 119 ALA E CA 1
ATOM 12221 C C . ALA E 1 119 ? 129.263 94.292 54.723 1.00 43.28 119 ALA E C 1
ATOM 12222 O O . ALA E 1 119 ? 128.900 93.719 55.735 1.00 43.38 119 ALA E O 1
ATOM 12224 N N . ALA E 1 120 ? 129.973 95.407 54.760 1.00 42.99 120 ALA E N 1
ATOM 12225 C CA . ALA E 1 120 ? 130.372 95.994 56.024 1.00 42.82 120 ALA E CA 1
ATOM 12226 C C . ALA E 1 120 ? 129.193 96.638 56.725 1.00 43.47 120 ALA E C 1
ATOM 12227 O O . ALA E 1 120 ? 129.223 96.864 57.924 1.00 43.60 120 ALA E O 1
ATOM 12229 N N . ALA E 1 121 ? 128.154 96.951 55.964 1.00 44.59 121 ALA E N 1
ATOM 12230 C CA . ALA E 1 121 ? 126.974 97.568 56.530 1.00 44.87 121 ALA E CA 1
ATOM 12231 C C . ALA E 1 121 ? 126.128 96.560 57.319 1.00 45.33 121 ALA E C 1
ATOM 12232 O O . ALA E 1 121 ? 125.352 96.951 58.169 1.00 46.03 121 ALA E O 1
ATOM 12234 N N . ARG E 1 122 ? 126.299 95.268 57.064 1.00 45.05 122 ARG E N 1
ATOM 12235 C CA . ARG E 1 122 ? 125.669 94.251 57.892 1.00 45.47 122 ARG E CA 1
ATOM 12236 C C . ARG E 1 122 ? 126.055 94.381 59.364 1.00 45.40 122 ARG E C 1
ATOM 12237 O O . ARG E 1 122 ? 125.292 94.018 60.249 1.00 46.09 122 ARG E O 1
ATOM 12245 N N . HIS E 1 123 ? 127.246 94.887 59.633 1.00 45.00 123 HIS E N 1
ATOM 12246 C CA . HIS E 1 123 ? 127.711 95.000 61.008 1.00 44.79 123 HIS E CA 1
ATOM 12247 C C . HIS E 1 123 ? 127.921 96.433 61.431 1.00 45.04 123 HIS E C 1
ATOM 12248 O O . HIS E 1 123 ? 128.621 96.684 62.389 1.00 45.55 123 HIS E O 1
ATOM 12255 N N . GLN E 1 124 ? 127.335 97.371 60.703 1.00 51.68 124 GLN E N 1
ATOM 12256 C CA . GLN E 1 124 ? 127.377 98.767 61.109 1.00 53.62 124 GLN E CA 1
ATOM 12257 C C . GLN E 1 124 ? 128.815 99.248 61.269 1.00 49.81 124 GLN E C 1
ATOM 12258 O O . GLN E 1 124 ? 129.126 99.991 62.187 1.00 53.83 124 GLN E O 1
ATOM 12264 N N . CYS E 1 125 ? 129.686 98.802 60.370 1.00 45.20 125 CYS E N 1
ATOM 12265 C CA . CYS E 1 125 ? 131.120 99.057 60.463 1.00 43.89 125 CYS E CA 1
ATOM 12266 C C . CYS E 1 125 ? 131.511 100.299 59.693 1.00 43.91 125 CYS E C 1
ATOM 12267 O O . CYS E 1 125 ? 131.816 100.216 58.521 1.00 43.48 125 CYS E O 1
ATOM 12270 N N . SER E 1 126 ? 131.520 101.446 60.358 1.00 46.66 126 SER E N 1
ATOM 12271 C CA . SER E 1 126 ? 131.790 102.713 59.688 1.00 44.75 126 SER E CA 1
ATOM 12272 C C . SER E 1 126 ? 133.209 102.800 59.166 1.00 44.25 126 SER E C 1
ATOM 12273 O O . SER E 1 126 ? 133.468 103.482 58.178 1.00 46.91 126 SER E O 1
ATOM 12276 N N . TYR E 1 127 ? 134.130 102.104 59.816 1.00 43.98 127 TYR E N 1
ATOM 12277 C CA . TYR E 1 127 ? 135.505 102.109 59.358 1.00 43.67 127 TYR E CA 1
ATOM 12278 C C . TYR E 1 127 ? 135.603 101.598 57.927 1.00 43.08 127 TYR E C 1
ATOM 12279 O O . TYR E 1 127 ? 136.278 102.180 57.114 1.00 47.41 127 TYR E O 1
ATOM 12288 N N . LEU E 1 128 ? 134.924 100.507 57.623 1.00 42.70 128 LEU E N 1
ATOM 12289 C CA . LEU E 1 128 ? 135.000 99.898 56.305 1.00 42.33 128 LEU E CA 1
ATOM 12290 C C . LEU E 1 128 ? 134.043 100.515 55.294 1.00 42.60 128 LEU E C 1
ATOM 12291 O O . LEU E 1 128 ? 134.358 100.618 54.128 1.00 42.58 128 LEU E O 1
ATOM 12296 N N . VAL E 1 129 ? 132.861 100.903 55.742 1.00 43.01 129 VAL E N 1
ATOM 12297 C CA . VAL E 1 129 ? 131.897 101.556 54.874 1.00 43.46 129 VAL E CA 1
ATOM 12298 C C . VAL E 1 129 ? 132.424 102.899 54.433 1.00 43.77 129 VAL E C 1
ATOM 12299 O O . VAL E 1 129 ? 132.344 103.241 53.262 1.00 49.56 129 VAL E O 1
ATOM 12303 N N . GLY E 1 130 ? 132.975 103.658 55.374 1.00 43.96 130 GLY E N 1
ATOM 12304 C CA . GLY E 1 130 ? 133.563 104.948 55.065 1.00 44.38 130 GLY E CA 1
ATOM 12305 C C . GLY E 1 130 ? 134.736 104.821 54.124 1.00 44.08 130 GLY E C 1
ATOM 12306 O O . GLY E 1 130 ? 134.875 105.577 53.167 1.00 44.42 130 GLY E O 1
ATOM 12307 N N . SER E 1 131 ? 135.580 103.839 54.406 1.00 43.57 131 SER E N 1
ATOM 12308 C CA . SER E 1 131 ? 136.752 103.559 53.609 1.00 43.39 131 SER E CA 1
ATOM 12309 C C . SER E 1 131 ? 136.366 103.241 52.187 1.00 43.53 131 SER E C 1
ATOM 12310 O O . SER E 1 131 ? 136.897 103.823 51.265 1.00 46.08 131 SER E O 1
ATOM 12313 N N . HIS E 1 132 ? 135.418 102.335 52.006 1.00 43.39 132 HIS E N 1
ATOM 12314 C CA . HIS E 1 132 ? 135.016 101.935 50.668 1.00 44.29 132 HIS E CA 1
ATOM 12315 C C . HIS E 1 132 ? 134.126 102.941 49.959 1.00 45.20 132 HIS E C 1
ATOM 12316 O O . HIS E 1 132 ? 134.029 102.912 48.744 1.00 46.27 132 HIS E O 1
ATOM 12323 N N . MET E 1 133 ? 133.478 103.830 50.708 1.00 45.06 133 MET E N 1
ATOM 12324 C CA . MET E 1 133 ? 132.720 104.918 50.099 1.00 45.79 133 MET E CA 1
ATOM 12325 C C . MET E 1 133 ? 133.672 105.874 49.410 1.00 46.48 133 MET E C 1
ATOM 12326 O O . MET E 1 133 ? 133.430 106.297 48.287 1.00 47.41 133 MET E O 1
ATOM 12331 N N . ALA E 1 134 ? 134.771 106.200 50.075 1.00 46.07 134 ALA E N 1
ATOM 12332 C CA . ALA E 1 134 ? 135.764 107.071 49.477 1.00 46.77 134 ALA E CA 1
ATOM 12333 C C . ALA E 1 134 ? 136.356 106.445 48.238 1.00 47.32 134 ALA E C 1
ATOM 12334 O O . ALA E 1 134 ? 136.470 107.103 47.228 1.00 48.17 134 ALA E O 1
ATOM 12336 N N . GLU E 1 135 ? 136.713 105.169 48.305 1.00 46.95 135 GLU E N 1
ATOM 12337 C CA . GLU E 1 135 ? 137.309 104.485 47.163 1.00 47.53 135 GLU E CA 1
ATOM 12338 C C . GLU E 1 135 ? 136.331 104.275 46.017 1.00 48.33 135 GLU E C 1
ATOM 12339 O O . GLU E 1 135 ? 136.715 104.311 44.859 1.00 51.64 135 GLU E O 1
ATOM 12345 N N . PHE E 1 136 ? 135.067 104.051 46.344 1.00 48.73 136 PHE E N 1
ATOM 12346 C CA . PHE E 1 136 ? 134.013 103.966 45.338 1.00 49.10 136 PHE E CA 1
ATOM 12347 C C . PHE E 1 136 ? 133.916 105.276 44.557 1.00 49.91 136 PHE E C 1
ATOM 12348 O O . PHE E 1 136 ? 133.750 105.275 43.343 1.00 52.13 136 PHE E O 1
ATOM 12356 N N . LEU E 1 137 ? 134.065 106.395 45.252 1.00 49.49 137 LEU E N 1
ATOM 12357 C CA . LEU E 1 137 ? 134.006 107.698 44.607 1.00 50.25 137 LEU E CA 1
ATOM 12358 C C . LEU E 1 137 ? 135.237 107.995 43.761 1.00 50.82 137 LEU E C 1
ATOM 12359 O O . LEU E 1 137 ? 135.104 108.470 42.650 1.00 51.86 137 LEU E O 1
ATOM 12364 N N . GLN E 1 138 ? 136.427 107.713 44.290 1.00 50.24 138 GLN E N 1
ATOM 12365 C CA . GLN E 1 138 ? 137.680 107.948 43.574 1.00 50.81 138 GLN E CA 1
ATOM 12366 C C . GLN E 1 138 ? 137.830 107.085 42.331 1.00 51.72 138 GLN E C 1
ATOM 12367 O O . GLN E 1 138 ? 138.648 107.374 41.469 1.00 52.94 138 GLN E O 1
ATOM 12373 N N . THR E 1 139 ? 137.054 106.016 42.241 1.00 52.59 139 THR E N 1
ATOM 12374 C CA . THR E 1 139 ? 137.225 105.061 41.161 1.00 52.70 139 THR E CA 1
ATOM 12375 C C . THR E 1 139 ? 136.142 105.137 40.083 1.00 54.00 139 THR E C 1
ATOM 12376 O O . THR E 1 139 ? 136.126 104.332 39.160 1.00 56.27 139 THR E O 1
ATOM 12380 N N . GLY E 1 140 ? 135.243 106.106 40.195 1.00 54.02 140 GLY E N 1
ATOM 12381 C CA . GLY E 1 140 ? 134.276 106.372 39.146 1.00 55.36 140 GLY E CA 1
ATOM 12382 C C . GLY E 1 140 ? 132.866 105.942 39.478 1.00 55.25 140 GLY E C 1
ATOM 12383 O O . GLY E 1 140 ? 131.987 105.956 38.632 1.00 56.57 140 GLY E O 1
ATOM 12384 N N . GLY E 1 141 ? 132.645 105.544 40.717 1.00 53.92 141 GLY E N 1
ATOM 12385 C CA . GLY E 1 141 ? 131.324 105.139 41.121 1.00 53.82 141 GLY E CA 1
ATOM 12386 C C . GLY E 1 141 ? 130.330 106.265 41.005 1.00 54.28 141 GLY E C 1
ATOM 12387 O O . GLY E 1 141 ? 130.634 107.401 41.317 1.00 54.05 141 GLY E O 1
ATOM 12388 N N . ASP E 1 142 ? 129.138 105.939 40.533 1.00 55.17 142 ASP E N 1
ATOM 12389 C CA . ASP E 1 142 ? 128.023 106.864 40.523 1.00 55.64 142 ASP E CA 1
ATOM 12390 C C . ASP E 1 142 ? 127.707 107.266 41.958 1.00 57.06 142 ASP E C 1
ATOM 12391 O O . ASP E 1 142 ? 127.286 106.438 42.752 1.00 54.49 142 ASP E O 1
ATOM 12396 N N . PRO E 1 143 ? 127.901 108.552 42.290 1.00 58.26 143 PRO E N 1
ATOM 12397 C CA . PRO E 1 143 ? 127.712 109.061 43.651 1.00 53.04 143 PRO E CA 1
ATOM 12398 C C . PRO E 1 143 ? 126.293 108.878 44.179 1.00 53.10 143 PRO E C 1
ATOM 12399 O O . PRO E 1 143 ? 126.070 109.015 45.374 1.00 52.23 143 PRO E O 1
ATOM 12403 N N . GLU E 1 144 ? 125.350 108.583 43.295 1.00 54.23 144 GLU E N 1
ATOM 12404 C CA . GLU E 1 144 ? 123.963 108.413 43.693 1.00 55.31 144 GLU E CA 1
ATOM 12405 C C . GLU E 1 144 ? 123.709 107.120 44.439 1.00 55.42 144 GLU E C 1
ATOM 12406 O O . GLU E 1 144 ? 122.784 107.042 45.242 1.00 53.84 144 GLU E O 1
ATOM 12412 N N . TRP E 1 145 ? 124.528 106.111 44.164 1.00 53.44 145 TRP E N 1
ATOM 12413 C CA . TRP E 1 145 ? 124.418 104.836 44.836 1.00 52.71 145 TRP E CA 1
ATOM 12414 C C . TRP E 1 145 ? 124.668 104.986 46.324 1.00 51.20 145 TRP E C 1
ATOM 12415 O O . TRP E 1 145 ? 124.222 104.168 47.110 1.00 52.83 145 TRP E O 1
ATOM 12426 N N . LEU E 1 146 ? 125.385 106.024 46.719 1.00 50.74 146 LEU E N 1
ATOM 12427 C CA . LEU E 1 146 ? 125.694 106.215 48.127 1.00 49.52 146 LEU E CA 1
ATOM 12428 C C . LEU E 1 146 ? 124.513 106.775 48.909 1.00 50.36 146 LEU E C 1
ATOM 12429 O O . LEU E 1 146 ? 124.543 106.846 50.132 1.00 50.03 146 LEU E O 1
ATOM 12434 N N . LEU E 1 147 ? 123.462 107.154 48.195 1.00 53.59 147 LEU E N 1
ATOM 12435 C CA . LEU E 1 147 ? 122.244 107.628 48.819 1.00 52.68 147 LEU E CA 1
ATOM 12436 C C . LEU E 1 147 ? 121.458 106.486 49.433 1.00 52.75 147 LEU E C 1
ATOM 12437 O O . LEU E 1 147 ? 120.587 106.701 50.264 1.00 60.30 147 LEU E O 1
ATOM 12442 N N . GLY E 1 148 ? 121.765 105.265 49.018 1.00 53.69 148 GLY E N 1
ATOM 12443 C CA . GLY E 1 148 ? 121.106 104.092 49.557 1.00 52.20 148 GLY E CA 1
ATOM 12444 C C . GLY E 1 148 ? 121.024 102.975 48.546 1.00 52.33 148 GLY E C 1
ATOM 12445 O O . GLY E 1 148 ? 121.149 103.201 47.359 1.00 52.77 148 GLY E O 1
ATOM 12446 N N . LEU E 1 149 ? 120.800 101.764 49.026 1.00 55.75 149 LEU E N 1
ATOM 12447 C CA . LEU E 1 149 ? 120.791 100.575 48.172 1.00 54.59 149 LEU E CA 1
ATOM 12448 C C . LEU E 1 149 ? 119.726 100.638 47.084 1.00 57.99 149 LEU E C 1
ATOM 12449 O O . LEU E 1 149 ? 119.879 100.041 46.026 1.00 60.92 149 LEU E O 1
ATOM 12454 N N . HIS E 1 150 ? 118.644 101.363 47.343 1.00 58.61 150 HIS E N 1
ATOM 12455 C CA . HIS E 1 150 ? 117.542 101.437 46.388 1.00 59.70 150 HIS E CA 1
ATOM 12456 C C . HIS E 1 150 ? 117.923 102.216 45.138 1.00 59.39 150 HIS E C 1
ATOM 12457 O O . HIS E 1 150 ? 117.204 102.182 44.152 1.00 64.76 150 HIS E O 1
ATOM 12464 N N . ARG E 1 151 ? 119.055 102.910 45.176 1.00 57.28 151 ARG E N 1
ATOM 12465 C CA . ARG E 1 151 ? 119.506 103.681 44.025 1.00 56.53 151 ARG E CA 1
ATOM 12466 C C . ARG E 1 151 ? 120.554 102.934 43.224 1.00 55.99 151 ARG E C 1
ATOM 12467 O O . ARG E 1 151 ? 121.115 103.475 42.285 1.00 57.25 151 ARG E O 1
ATOM 12475 N N . ALA E 1 152 ? 120.800 101.681 43.596 1.00 58.79 152 ALA E N 1
ATOM 12476 C CA . ALA E 1 152 ? 121.764 100.816 42.915 1.00 56.44 152 ALA E CA 1
ATOM 12477 C C . ALA E 1 152 ? 121.058 99.892 41.926 1.00 58.70 152 ALA E C 1
ATOM 12478 O O . ALA E 1 152 ? 119.861 99.663 42.051 1.00 65.55 152 ALA E O 1
ATOM 12480 N N . PRO E 1 153 ? 121.791 99.359 40.936 1.00 59.90 153 PRO E N 1
ATOM 12481 C CA . PRO E 1 153 ? 121.194 98.430 39.973 1.00 60.58 153 PRO E CA 1
ATOM 12482 C C . PRO E 1 153 ? 120.550 97.239 40.656 1.00 63.37 153 PRO E C 1
ATOM 12483 O O . PRO E 1 153 ? 121.015 96.856 41.721 1.00 66.79 153 PRO E O 1
ATOM 12487 N N . GLU E 1 154 ? 119.516 96.660 40.052 1.00 65.46 154 GLU E N 1
ATOM 12488 C CA . GLU E 1 154 ? 118.835 95.514 40.633 1.00 64.33 154 GLU E CA 1
ATOM 12489 C C . GLU E 1 154 ? 119.790 94.342 40.807 1.00 62.42 154 GLU E C 1
ATOM 12490 O O . GLU E 1 154 ? 119.642 93.548 41.726 1.00 60.77 154 GLU E O 1
ATOM 12496 N N . LYS E 1 155 ? 120.778 94.247 39.928 1.00 60.26 155 LYS E N 1
ATOM 12497 C CA . LYS E 1 155 ? 121.762 93.180 40.000 1.00 59.89 155 LYS E CA 1
ATOM 12498 C C . LYS E 1 155 ? 122.504 93.168 41.332 1.00 60.12 155 LYS E C 1
ATOM 12499 O O . LYS E 1 155 ? 122.725 92.119 41.915 1.00 62.06 155 LYS E O 1
ATOM 12505 N N . LEU E 1 156 ? 122.890 94.346 41.804 1.00 63.09 156 LEU E N 1
ATOM 12506 C CA . LEU E 1 156 ? 123.550 94.497 43.092 1.00 55.16 156 LEU E CA 1
ATOM 12507 C C . LEU E 1 156 ? 122.571 94.341 44.235 1.00 54.10 156 LEU E C 1
ATOM 12508 O O . LEU E 1 156 ? 122.938 93.927 45.310 1.00 52.99 156 LEU E O 1
ATOM 12513 N N . ARG E 1 157 ? 121.322 94.707 44.008 1.00 55.55 157 ARG E N 1
ATOM 12514 C CA . ARG E 1 157 ? 120.291 94.538 45.021 1.00 55.31 157 ARG E CA 1
ATOM 12515 C C . ARG E 1 157 ? 119.918 93.075 45.233 1.00 56.11 157 ARG E C 1
ATOM 12516 O O . ARG E 1 157 ? 119.434 92.706 46.294 1.00 57.18 157 ARG E O 1
ATOM 12524 N N . LYS E 1 158 ? 120.132 92.251 44.213 1.00 57.71 158 LYS E N 1
ATOM 12525 C CA . LYS E 1 158 ? 119.846 90.826 44.295 1.00 57.76 158 LYS E CA 1
ATOM 12526 C C . LYS E 1 158 ? 120.734 90.132 45.311 1.00 55.13 158 LYS E C 1
ATOM 12527 O O . LYS E 1 158 ? 120.435 89.037 45.772 1.00 55.66 158 LYS E O 1
ATOM 12533 N N . LEU E 1 159 ? 121.828 90.797 45.653 1.00 54.64 159 LEU E N 1
ATOM 12534 C CA . LEU E 1 159 ? 122.867 90.231 46.478 1.00 52.01 159 LEU E CA 1
ATOM 12535 C C . LEU E 1 159 ? 122.570 90.375 47.957 1.00 51.00 159 LEU E C 1
ATOM 12536 O O . LEU E 1 159 ? 123.239 89.780 48.774 1.00 50.04 159 LEU E O 1
ATOM 12541 N N . SER E 1 160 ? 121.559 91.156 48.304 1.00 51.63 160 SER E N 1
ATOM 12542 C CA . SER E 1 160 ? 121.311 91.481 49.700 1.00 51.09 160 SER E CA 1
ATOM 12543 C C . SER E 1 160 ? 120.946 90.289 50.551 1.00 53.69 160 SER E C 1
ATOM 12544 O O . SER E 1 160 ? 121.174 90.298 51.750 1.00 55.36 160 SER E O 1
ATOM 12547 N N . GLU E 1 161 ? 120.341 89.278 49.943 1.00 56.51 161 GLU E N 1
ATOM 12548 C CA . GLU E 1 161 ? 119.841 88.145 50.699 1.00 53.00 161 GLU E CA 1
ATOM 12549 C C . GLU E 1 161 ? 120.973 87.208 51.049 1.00 54.48 161 GLU E C 1
ATOM 12550 O O . GLU E 1 161 ? 121.109 86.792 52.191 1.00 56.64 161 GLU E O 1
ATOM 12556 N N . ILE E 1 162 ? 121.802 86.884 50.069 1.00 51.61 162 ILE E N 1
ATOM 12557 C CA . ILE E 1 162 ? 122.938 86.021 50.338 1.00 50.67 162 ILE E CA 1
ATOM 12558 C C . ILE E 1 162 ? 123.990 86.760 51.186 1.00 49.04 162 ILE E C 1
ATOM 12559 O O . ILE E 1 162 ? 124.661 86.151 52.003 1.00 51.10 162 ILE E O 1
ATOM 12564 N N . ASN E 1 163 ? 124.098 88.071 51.018 1.00 48.62 163 ASN E N 1
ATOM 12565 C CA . ASN E 1 163 ? 124.913 88.903 51.886 1.00 47.38 163 ASN E CA 1
ATOM 12566 C C . ASN E 1 163 ? 124.502 88.720 53.328 1.00 47.29 163 ASN E C 1
ATOM 12567 O O . ASN E 1 163 ? 125.307 88.363 54.169 1.00 52.12 163 ASN E O 1
ATOM 12572 N N . LYS E 1 164 ? 123.233 88.953 53.607 1.00 48.27 164 LYS E N 1
ATOM 12573 C CA . LYS E 1 164 ? 122.698 88.788 54.946 1.00 48.50 164 LYS E CA 1
ATOM 12574 C C . LYS E 1 164 ? 122.913 87.397 55.535 1.00 48.52 164 LYS E C 1
ATOM 12575 O O . LYS E 1 164 ? 123.247 87.252 56.703 1.00 48.10 164 LYS E O 1
ATOM 12581 N N . LEU E 1 165 ? 122.700 86.370 54.726 1.00 49.51 165 LEU E N 1
ATOM 12582 C CA . LEU E 1 165 ? 122.845 85.014 55.207 1.00 49.36 165 LEU E CA 1
ATOM 12583 C C . LEU E 1 165 ? 124.314 84.693 55.448 1.00 48.10 165 LEU E C 1
ATOM 12584 O O . LEU E 1 165 ? 124.668 84.149 56.480 1.00 50.18 165 LEU E O 1
ATOM 12589 N N . LEU E 1 166 ? 125.164 85.042 54.496 1.00 47.49 166 LEU E N 1
ATOM 12590 C CA . LEU E 1 166 ? 126.611 84.927 54.661 1.00 46.39 166 LEU E CA 1
ATOM 12591 C C . LEU E 1 166 ? 127.108 85.523 55.971 1.00 45.60 166 LEU E C 1
ATOM 12592 O O . LEU E 1 166 ? 127.930 84.947 56.656 1.00 45.15 166 LEU E O 1
ATOM 12597 N N . ALA E 1 167 ? 126.600 86.696 56.310 1.00 45.58 167 ALA E N 1
ATOM 12598 C CA . ALA E 1 167 ? 127.056 87.428 57.476 1.00 45.01 167 ALA E CA 1
ATOM 12599 C C . ALA E 1 167 ? 126.553 86.865 58.803 1.00 45.48 167 ALA E C 1
ATOM 12600 O O . ALA E 1 167 ? 127.278 86.864 59.787 1.00 45.07 167 ALA E O 1
ATOM 12602 N N . HIS E 1 168 ? 125.319 86.384 58.842 1.00 46.50 168 HIS E N 1
ATOM 12603 C CA . HIS E 1 168 ? 124.706 86.065 60.126 1.00 47.15 168 HIS E CA 1
ATOM 12604 C C . HIS E 1 168 ? 124.325 84.609 60.310 1.00 47.87 168 HIS E C 1
ATOM 12605 O O . HIS E 1 168 ? 124.324 84.110 61.426 1.00 48.17 168 HIS E O 1
ATOM 12612 N N . ARG E 1 169 ? 123.995 83.937 59.219 1.00 48.29 169 ARG E N 1
ATOM 12613 C CA . ARG E 1 169 ? 123.465 82.583 59.271 1.00 49.25 169 ARG E CA 1
ATOM 12614 C C . ARG E 1 169 ? 123.793 81.819 57.998 1.00 49.32 169 ARG E C 1
ATOM 12615 O O . ARG E 1 169 ? 122.886 81.470 57.259 1.00 50.39 169 ARG E O 1
ATOM 12623 N N . PRO E 1 170 ? 125.086 81.562 57.733 1.00 48.36 170 PRO E N 1
ATOM 12624 C CA . PRO E 1 170 ? 125.492 81.004 56.441 1.00 48.47 170 PRO E CA 1
ATOM 12625 C C . PRO E 1 170 ? 124.908 79.636 56.166 1.00 49.70 170 PRO E C 1
ATOM 12626 O O . PRO E 1 170 ? 124.868 79.234 55.024 1.00 50.25 170 PRO E O 1
ATOM 12630 N N . TRP E 1 171 ? 124.464 78.934 57.195 1.00 50.26 171 TRP E N 1
ATOM 12631 C CA . TRP E 1 171 ? 123.938 77.586 57.028 1.00 51.53 171 TRP E CA 1
ATOM 12632 C C . TRP E 1 171 ? 122.585 77.563 56.311 1.00 55.85 171 TRP E C 1
ATOM 12633 O O . TRP E 1 171 ? 122.168 76.527 55.806 1.00 60.73 171 TRP E O 1
ATOM 12644 N N . LEU E 1 172 ? 121.912 78.706 56.252 1.00 52.98 172 LEU E N 1
ATOM 12645 C CA . LEU E 1 172 ? 120.654 78.826 55.534 1.00 54.44 172 LEU E CA 1
ATOM 12646 C C . LEU E 1 172 ? 120.834 78.990 54.025 1.00 54.64 172 LEU E C 1
ATOM 12647 O O . LEU E 1 172 ? 119.859 78.960 53.277 1.00 56.06 172 LEU E O 1
ATOM 12652 N N . ILE E 1 173 ? 122.066 79.179 53.567 1.00 53.40 173 ILE E N 1
ATOM 12653 C CA . ILE E 1 173 ? 122.289 79.336 52.131 1.00 54.89 173 ILE E CA 1
ATOM 12654 C C . ILE E 1 173 ? 121.997 78.022 51.422 1.00 55.23 173 ILE E C 1
ATOM 12655 O O . ILE E 1 173 ? 122.559 76.988 51.749 1.00 56.25 173 ILE E O 1
ATOM 12660 N N . THR E 1 174 ? 121.099 78.079 50.452 1.00 58.35 174 THR E N 1
ATOM 12661 C CA . THR E 1 174 ? 120.642 76.889 49.763 1.00 61.96 174 THR E CA 1
ATOM 12662 C C . THR E 1 174 ? 120.890 77.062 48.274 1.00 61.53 174 THR E C 1
ATOM 12663 O O . THR E 1 174 ? 121.282 78.133 47.842 1.00 64.08 174 THR E O 1
ATOM 12667 N N . LYS E 1 175 ? 120.683 76.012 47.490 1.00 62.32 175 LYS E N 1
ATOM 12668 C CA . LYS E 1 175 ? 120.932 76.075 46.055 1.00 62.21 175 LYS E CA 1
ATOM 12669 C C . LYS E 1 175 ? 119.933 76.986 45.364 1.00 62.83 175 LYS E C 1
ATOM 12670 O O . LYS E 1 175 ? 120.156 77.421 44.238 1.00 63.32 175 LYS E O 1
ATOM 12676 N N . GLU E 1 176 ? 118.831 77.268 46.050 1.00 63.31 176 GLU E N 1
ATOM 12677 C CA . GLU E 1 176 ? 117.801 78.138 45.516 1.00 68.57 176 GLU E CA 1
ATOM 12678 C C . GLU E 1 176 ? 118.256 79.589 45.489 1.00 64.93 176 GLU E C 1
ATOM 12679 O O . GLU E 1 176 ? 117.853 80.356 44.623 1.00 66.98 176 GLU E O 1
ATOM 12685 N N . HIS E 1 177 ? 119.093 79.963 46.448 1.00 64.34 177 HIS E N 1
ATOM 12686 C CA . HIS E 1 177 ? 119.689 81.293 46.471 1.00 60.11 177 HIS E CA 1
ATOM 12687 C C . HIS E 1 177 ? 120.615 81.479 45.288 1.00 59.12 177 HIS E C 1
ATOM 12688 O O . HIS E 1 177 ? 120.564 82.486 44.599 1.00 61.08 177 HIS E O 1
ATOM 12695 N N . ILE E 1 178 ? 121.466 80.487 45.070 1.00 61.84 178 ILE E N 1
ATOM 12696 C CA . ILE E 1 178 ? 122.357 80.454 43.922 1.00 62.77 178 ILE E CA 1
ATOM 12697 C C . ILE E 1 178 ? 121.579 80.483 42.619 1.00 67.97 178 ILE E C 1
ATOM 12698 O O . ILE E 1 178 ? 121.927 81.209 41.690 1.00 72.45 178 ILE E O 1
ATOM 12703 N N . GLN E 1 179 ? 120.520 79.688 42.557 1.00 67.94 179 GLN E N 1
ATOM 12704 C CA . GLN E 1 179 ? 119.695 79.620 41.365 1.00 71.94 179 GLN E CA 1
ATOM 12705 C C . GLN E 1 179 ? 119.035 80.954 41.065 1.00 73.25 179 GLN E C 1
ATOM 12706 O O . GLN E 1 179 ? 118.774 81.266 39.918 1.00 76.53 179 GLN E O 1
ATOM 12712 N N . ALA E 1 180 ? 118.755 81.739 42.096 1.00 71.07 180 ALA E N 1
ATOM 12713 C CA . ALA E 1 180 ? 118.078 83.014 41.896 1.00 69.46 180 ALA E CA 1
ATOM 12714 C C . ALA E 1 180 ? 119.046 84.086 41.430 1.00 69.95 180 ALA E C 1
ATOM 12715 O O . ALA E 1 180 ? 118.663 84.979 40.684 1.00 74.32 180 ALA E O 1
ATOM 12717 N N . LEU E 1 181 ? 120.295 84.004 41.878 1.00 68.72 181 LEU E N 1
ATOM 12718 C CA . LEU E 1 181 ? 121.307 84.974 41.480 1.00 65.65 181 LEU E CA 1
ATOM 12719 C C . LEU E 1 181 ? 121.590 84.828 39.997 1.00 64.77 181 LEU E C 1
ATOM 12720 O O . LEU E 1 181 ? 121.501 85.788 39.239 1.00 65.79 181 LEU E O 1
ATOM 12725 N N . LEU E 1 182 ? 121.946 83.618 39.593 1.00 65.76 182 LEU E N 1
ATOM 12726 C CA . LEU E 1 182 ? 122.087 83.309 38.183 1.00 71.51 182 LEU E CA 1
ATOM 12727 C C . LEU E 1 182 ? 120.682 83.118 37.641 1.00 80.29 182 LEU E C 1
ATOM 12728 O O . LEU E 1 182 ? 119.749 82.999 38.419 1.00 86.93 182 LEU E O 1
ATOM 12733 N N . LYS E 1 183 ? 120.513 83.128 36.326 1.00 82.90 183 LYS E N 1
ATOM 12734 C CA . LYS E 1 183 ? 119.242 82.719 35.720 1.00 88.98 183 LYS E CA 1
ATOM 12735 C C . LYS E 1 183 ? 117.952 83.334 36.301 1.00 91.74 183 LYS E C 1
ATOM 12736 O O . LYS E 1 183 ? 117.084 82.585 36.739 1.00 93.29 183 LYS E O 1
ATOM 12742 N N . THR E 1 184 ? 117.806 84.659 36.326 1.00 94.48 184 THR E N 1
ATOM 12743 C CA . THR E 1 184 ? 116.514 85.238 36.736 1.00 97.87 184 THR E CA 1
ATOM 12744 C C . THR E 1 184 ? 116.250 86.658 36.218 1.00 99.12 184 THR E C 1
ATOM 12745 O O . THR E 1 184 ? 115.423 86.835 35.318 1.00 103.72 184 THR E O 1
ATOM 12749 N N . GLY E 1 185 ? 116.935 87.660 36.766 1.00 92.01 185 GLY E N 1
ATOM 12750 C CA . GLY E 1 185 ? 116.610 89.046 36.461 1.00 89.16 185 GLY E CA 1
ATOM 12751 C C . GLY E 1 185 ? 116.868 89.492 35.030 1.00 85.87 185 GLY E C 1
ATOM 12752 O O . GLY E 1 185 ? 117.044 88.678 34.125 1.00 85.16 185 GLY E O 1
ATOM 12753 N N . GLU E 1 186 ? 116.871 90.802 34.820 1.00 88.56 186 GLU E N 1
ATOM 12754 C CA . GLU E 1 186 ? 117.252 91.348 33.526 1.00 91.97 186 GLU E CA 1
ATOM 12755 C C . GLU E 1 186 ? 118.721 91.042 33.322 1.00 91.05 186 GLU E C 1
ATOM 12756 O O . GLU E 1 186 ? 119.096 90.300 32.418 1.00 92.45 186 GLU E O 1
ATOM 12758 N N . HIS E 1 187 ? 119.543 91.610 34.196 1.00 89.52 187 HIS E N 1
ATOM 12759 C CA . HIS E 1 187 ? 120.970 91.333 34.215 1.00 87.54 187 HIS E CA 1
ATOM 12760 C C . HIS E 1 187 ? 121.286 90.340 35.331 1.00 81.51 187 HIS E C 1
ATOM 12761 O O . HIS E 1 187 ? 121.085 90.622 36.512 1.00 76.84 187 HIS E O 1
ATOM 12768 N N . THR E 1 188 ? 121.757 89.160 34.946 1.00 79.54 188 THR E N 1
ATOM 12769 C CA . THR E 1 188 ? 122.038 88.119 35.914 1.00 74.40 188 THR E CA 1
ATOM 12770 C C . THR E 1 188 ? 123.511 88.078 36.240 1.00 71.38 188 THR E C 1
ATOM 12771 O O . THR E 1 188 ? 124.318 88.739 35.597 1.00 70.55 188 THR E O 1
ATOM 12775 N N . TRP E 1 189 ? 123.845 87.289 37.251 1.00 68.37 189 TRP E N 1
ATOM 12776 C CA . TRP E 1 189 ? 125.223 87.013 37.593 1.00 65.30 189 TRP E CA 1
ATOM 12777 C C . TRP E 1 189 ? 125.719 85.772 36.872 1.00 65.94 189 TRP E C 1
ATOM 12778 O O . TRP E 1 189 ? 125.029 84.769 36.822 1.00 67.72 189 TRP E O 1
ATOM 12789 N N . SER E 1 190 ? 126.916 85.839 36.310 1.00 67.04 190 SER E N 1
ATOM 12790 C CA . SER E 1 190 ? 127.586 84.636 35.872 1.00 65.37 190 SER E CA 1
ATOM 12791 C C . SER E 1 190 ? 128.197 83.992 37.107 1.00 66.26 190 SER E C 1
ATOM 12792 O O . SER E 1 190 ? 128.176 84.578 38.180 1.00 68.54 190 SER E O 1
ATOM 12795 N N . LEU E 1 191 ? 128.715 82.778 36.970 1.00 68.04 191 LEU E N 1
ATOM 12796 C CA . LEU E 1 191 ? 129.327 82.087 38.095 1.00 65.46 191 LEU E CA 1
ATOM 12797 C C . LEU E 1 191 ? 130.635 82.756 38.470 1.00 64.69 191 LEU E C 1
ATOM 12798 O O . LEU E 1 191 ? 130.958 82.912 39.642 1.00 62.49 191 LEU E O 1
ATOM 12803 N N . ALA E 1 192 ? 131.389 83.130 37.444 1.00 65.55 192 ALA E N 1
ATOM 12804 C CA . ALA E 1 192 ? 132.640 83.843 37.605 1.00 62.39 192 ALA E CA 1
ATOM 12805 C C . ALA E 1 192 ? 132.430 85.134 38.380 1.00 63.63 192 ALA E C 1
ATOM 12806 O O . ALA E 1 192 ? 133.169 85.432 39.306 1.00 64.82 192 ALA E O 1
ATOM 12808 N N . GLU E 1 193 ? 131.415 85.897 38.004 1.00 63.01 193 GLU E N 1
ATOM 12809 C CA . GLU E 1 193 ? 131.124 87.136 38.703 1.00 60.85 193 GLU E CA 1
ATOM 12810 C C . GLU E 1 193 ? 130.623 86.857 40.105 1.00 59.62 193 GLU E C 1
ATOM 12811 O O . GLU E 1 193 ? 131.003 87.526 41.042 1.00 61.74 193 GLU E O 1
ATOM 12817 N N . LEU E 1 194 ? 129.774 85.854 40.251 1.00 59.83 194 LEU E N 1
ATOM 12818 C CA . LEU E 1 194 ? 129.183 85.565 41.544 1.00 58.82 194 LEU E CA 1
ATOM 12819 C C . LEU E 1 194 ? 130.206 85.063 42.545 1.00 60.05 194 LEU E C 1
ATOM 12820 O O . LEU E 1 194 ? 130.139 85.400 43.716 1.00 65.68 194 LEU E O 1
ATOM 12825 N N . ILE E 1 195 ? 131.155 84.252 42.094 1.00 62.86 195 ILE E N 1
ATOM 12826 C CA . ILE E 1 195 ? 132.168 83.732 43.000 1.00 58.69 195 ILE E CA 1
ATOM 12827 C C . ILE E 1 195 ? 133.059 84.840 43.523 1.00 54.40 195 ILE E C 1
ATOM 12828 O O . ILE E 1 195 ? 133.405 84.849 44.691 1.00 53.26 195 ILE E O 1
ATOM 12833 N N . GLN E 1 196 ? 133.427 85.787 42.673 1.00 54.37 196 GLN E N 1
ATOM 12834 C CA . GLN E 1 196 ? 134.222 86.897 43.159 1.00 53.32 196 GLN E CA 1
ATOM 12835 C C . GLN E 1 196 ? 133.424 87.702 44.175 1.00 52.51 196 GLN E C 1
ATOM 12836 O O . GLN E 1 196 ? 133.956 88.157 45.171 1.00 53.74 196 GLN E O 1
ATOM 12842 N N . ALA E 1 197 ? 132.136 87.857 43.934 1.00 52.43 197 ALA E N 1
ATOM 12843 C CA . ALA E 1 197 ? 131.307 88.630 44.836 1.00 51.42 197 ALA E CA 1
ATOM 12844 C C . ALA E 1 197 ? 131.182 87.966 46.197 1.00 51.44 197 ALA E C 1
ATOM 12845 O O . ALA E 1 197 ? 131.124 88.648 47.208 1.00 53.53 197 ALA E O 1
ATOM 12847 N N . LEU E 1 198 ? 131.137 86.643 46.231 1.00 51.36 198 LEU E N 1
ATOM 12848 C CA . LEU E 1 198 ? 131.008 85.940 47.501 1.00 49.53 198 LEU E CA 1
ATOM 12849 C C . LEU E 1 198 ? 132.267 86.049 48.337 1.00 48.50 198 LEU E C 1
ATOM 12850 O O . LEU E 1 198 ? 132.203 86.116 49.552 1.00 47.48 198 LEU E O 1
ATOM 12855 N N . VAL E 1 199 ? 133.414 86.056 47.679 1.00 48.86 199 VAL E N 1
ATOM 12856 C CA . VAL E 1 199 ? 134.681 86.266 48.355 1.00 48.00 199 VAL E CA 1
ATOM 12857 C C . VAL E 1 199 ? 134.751 87.682 48.953 1.00 48.28 199 VAL E C 1
ATOM 12858 O O . VAL E 1 199 ? 135.078 87.835 50.118 1.00 51.28 199 VAL E O 1
ATOM 12862 N N . LEU E 1 200 ? 134.433 88.702 48.161 1.00 47.57 200 LEU E N 1
ATOM 12863 C CA . LEU E 1 200 ? 134.360 90.078 48.645 1.00 46.90 200 LEU E CA 1
ATOM 12864 C C . LEU E 1 200 ? 133.498 90.243 49.879 1.00 48.29 200 LEU E C 1
ATOM 12865 O O . LEU E 1 200 ? 133.886 90.899 50.829 1.00 58.28 200 LEU E O 1
ATOM 12870 N N . LEU E 1 201 ? 132.311 89.665 49.842 1.00 46.60 201 LEU E N 1
ATOM 12871 C CA . LEU E 1 201 ? 131.383 89.748 50.948 1.00 45.16 201 LEU E CA 1
ATOM 12872 C C . LEU E 1 201 ? 131.954 89.158 52.222 1.00 43.90 201 LEU E C 1
ATOM 12873 O O . LEU E 1 201 ? 131.931 89.792 53.261 1.00 44.55 201 LEU E O 1
ATOM 12878 N N . THR E 1 202 ? 132.461 87.938 52.149 1.00 44.31 202 THR E N 1
ATOM 12879 C CA . THR E 1 202 ? 132.882 87.246 53.356 1.00 43.73 202 THR E CA 1
ATOM 12880 C C . THR E 1 202 ? 134.145 87.898 53.905 1.00 43.29 202 THR E C 1
ATOM 12881 O O . THR E 1 202 ? 134.339 87.984 55.115 1.00 41.89 202 THR E O 1
ATOM 12885 N N . HIS E 1 203 ? 134.980 88.379 52.993 1.00 43.78 203 HIS E N 1
ATOM 12886 C CA . HIS E 1 203 ? 136.215 89.074 53.318 1.00 42.07 203 HIS E CA 1
ATOM 12887 C C . HIS E 1 203 ? 135.925 90.311 54.144 1.00 42.75 203 HIS E C 1
ATOM 12888 O O . HIS E 1 203 ? 136.555 90.530 55.166 1.00 48.46 203 HIS E O 1
ATOM 12895 N N . CYS E 1 204 ? 134.949 91.105 53.720 1.00 41.57 204 CYS E N 1
ATOM 12896 C CA . CYS E 1 204 ? 134.524 92.269 54.493 1.00 41.46 204 CYS E CA 1
ATOM 12897 C C . CYS E 1 204 ? 133.717 91.938 55.747 1.00 41.52 204 CYS E C 1
ATOM 12898 O O . CYS E 1 204 ? 133.754 92.692 56.706 1.00 42.34 204 CYS E O 1
ATOM 12901 N N . HIS E 1 205 ? 132.979 90.835 55.751 1.00 41.78 205 HIS E N 1
ATOM 12902 C CA . HIS E 1 205 ? 132.319 90.414 56.973 1.00 41.97 205 HIS E CA 1
ATOM 12903 C C . HIS E 1 205 ? 133.355 90.096 58.033 1.00 41.71 205 HIS E C 1
ATOM 12904 O O . HIS E 1 205 ? 133.212 90.451 59.189 1.00 43.09 205 HIS E O 1
ATOM 12911 N N . SER E 1 206 ? 134.418 89.426 57.624 1.00 48.37 206 SER E N 1
ATOM 12912 C CA . SER E 1 206 ? 135.436 88.975 58.553 1.00 45.08 206 SER E CA 1
ATOM 12913 C C . SER E 1 206 ? 136.332 90.120 58.990 1.00 43.79 206 SER E C 1
ATOM 12914 O O . SER E 1 206 ? 136.868 90.121 60.086 1.00 48.22 206 SER E O 1
ATOM 12917 N N . LEU E 1 207 ? 136.493 91.097 58.118 1.00 41.16 207 LEU E N 1
ATOM 12918 C CA . LEU E 1 207 ? 137.276 92.286 58.421 1.00 41.17 207 LEU E CA 1
ATOM 12919 C C . LEU E 1 207 ? 136.522 93.228 59.347 1.00 41.39 207 LEU E C 1
ATOM 12920 O O . LEU E 1 207 ? 137.114 94.054 60.017 1.00 46.95 207 LEU E O 1
ATOM 12925 N N . SER E 1 208 ? 135.202 93.104 59.356 1.00 41.50 208 SER E N 1
ATOM 12926 C CA . SER E 1 208 ? 134.359 93.807 60.304 1.00 41.91 208 SER E CA 1
ATOM 12927 C C . SER E 1 208 ? 134.553 93.252 61.690 1.00 42.22 208 SER E C 1
ATOM 12928 O O . SER E 1 208 ? 134.491 93.969 62.659 1.00 42.68 208 SER E O 1
ATOM 12931 N N . SER E 1 209 ? 134.779 91.956 61.779 1.00 42.11 209 SER E N 1
ATOM 12932 C CA . SER E 1 209 ? 135.054 91.341 63.056 1.00 42.50 209 SER E CA 1
ATOM 12933 C C . SER E 1 209 ? 136.346 91.873 63.606 1.00 42.64 209 SER E C 1
ATOM 12934 O O . SER E 1 209 ? 136.435 92.237 64.774 1.00 43.23 209 SER E O 1
ATOM 12937 N N . PHE E 1 210 ? 137.342 91.927 62.732 1.00 42.26 210 PHE E N 1
ATOM 12938 C CA . PHE E 1 210 ? 138.658 92.410 63.070 1.00 42.50 210 PHE E CA 1
ATOM 12939 C C . PHE E 1 210 ? 138.639 93.863 63.527 1.00 42.90 210 PHE E C 1
ATOM 12940 O O . PHE E 1 210 ? 139.239 94.188 64.544 1.00 43.54 210 PHE E O 1
ATOM 12948 N N . VAL E 1 211 ? 137.958 94.733 62.782 1.00 42.67 211 VAL E N 1
ATOM 12949 C CA . VAL E 1 211 ? 137.895 96.138 63.153 1.00 43.14 211 VAL E CA 1
ATOM 12950 C C . VAL E 1 211 ? 137.309 96.344 64.551 1.00 43.89 211 VAL E C 1
ATOM 12951 O O . VAL E 1 211 ? 137.886 97.057 65.359 1.00 44.60 211 VAL E O 1
ATOM 12955 N N . PHE E 1 212 ? 136.179 95.707 64.833 1.00 43.89 212 PHE E N 1
ATOM 12956 C CA . PHE E 1 212 ? 135.542 95.807 66.138 1.00 44.75 212 PHE E CA 1
ATOM 12957 C C . PHE E 1 212 ? 136.290 95.036 67.188 1.00 45.22 212 PHE E C 1
ATOM 12958 O O . PHE E 1 212 ? 136.398 95.474 68.324 1.00 46.18 212 PHE E O 1
ATOM 12966 N N . GLY E 1 213 ? 136.789 93.870 66.815 1.00 44.69 213 GLY E N 1
ATOM 12967 C CA . GLY E 1 213 ? 137.523 93.051 67.745 1.00 45.18 213 GLY E CA 1
ATOM 12968 C C . GLY E 1 213 ? 138.791 93.703 68.232 1.00 45.78 213 GLY E C 1
ATOM 12969 O O . GLY E 1 213 ? 139.193 93.500 69.366 1.00 46.69 213 GLY E O 1
ATOM 12970 N N . CYS E 1 214 ? 139.420 94.488 67.369 1.00 53.47 214 CYS E N 1
ATOM 12971 C CA . CYS E 1 214 ? 140.701 95.110 67.673 1.00 53.46 214 CYS E CA 1
ATOM 12972 C C . CYS E 1 214 ? 140.599 96.589 67.998 1.00 54.39 214 CYS E C 1
ATOM 12973 O O . CYS E 1 214 ? 141.608 97.254 68.148 1.00 54.55 214 CYS E O 1
ATOM 12976 N N . GLY E 1 215 ? 139.383 97.106 68.083 1.00 55.15 215 GLY E N 1
ATOM 12977 C CA . GLY E 1 215 ? 139.164 98.467 68.524 1.00 56.35 215 GLY E CA 1
ATOM 12978 C C . GLY E 1 215 ? 139.693 99.507 67.567 1.00 56.43 215 GLY E C 1
ATOM 12979 O O . GLY E 1 215 ? 140.048 100.601 67.971 1.00 57.34 215 GLY E O 1
ATOM 12980 N N . ILE E 1 216 ? 139.717 99.176 66.288 1.00 55.65 216 ILE E N 1
ATOM 12981 C CA . ILE E 1 216 ? 140.351 100.035 65.312 1.00 55.74 216 ILE E CA 1
ATOM 12982 C C . ILE E 1 216 ? 139.601 101.347 65.096 1.00 57.09 216 ILE E C 1
ATOM 12983 O O . ILE E 1 216 ? 138.400 101.374 64.848 1.00 57.64 216 ILE E O 1
ATOM 12988 N N . LEU E 1 217 ? 140.348 102.439 65.215 1.00 61.52 217 LEU E N 1
ATOM 12989 C CA . LEU E 1 217 ? 139.813 103.787 65.201 1.00 59.39 217 LEU E CA 1
ATOM 12990 C C . LEU E 1 217 ? 139.756 104.345 63.790 1.00 59.69 217 LEU E C 1
ATOM 12991 O O . LEU E 1 217 ? 140.466 103.885 62.912 1.00 58.73 217 LEU E O 1
ATOM 12996 N N . PRO E 1 218 ? 138.889 105.337 63.563 1.00 65.25 218 PRO E N 1
ATOM 12997 C CA . PRO E 1 218 ? 138.797 105.948 62.235 1.00 64.68 218 PRO E CA 1
ATOM 12998 C C . PRO E 1 218 ? 140.028 106.775 61.898 1.00 62.18 218 PRO E C 1
ATOM 12999 O O . PRO E 1 218 ? 140.730 107.231 62.791 1.00 62.48 218 PRO E O 1
ATOM 13003 N N . GLU E 1 219 ? 140.265 106.979 60.613 1.00 62.30 219 GLU E N 1
ATOM 13004 C CA . GLU E 1 219 ? 141.415 107.736 60.150 1.00 62.75 219 GLU E CA 1
ATOM 13005 C C . GLU E 1 219 ? 141.359 109.210 60.532 1.00 67.29 219 GLU E C 1
ATOM 13006 O O . GLU E 1 219 ? 140.357 109.887 60.307 1.00 66.23 219 GLU E O 1
ATOM 13012 N N . GLY E 1 220 ? 142.445 109.702 61.116 1.00 73.50 220 GLY E N 1
ATOM 13013 C CA . GLY E 1 220 ? 142.527 111.093 61.522 1.00 84.34 220 GLY E CA 1
ATOM 13014 C C . GLY E 1 220 ? 141.927 111.376 62.889 1.00 94.20 220 GLY E C 1
ATOM 13015 O O . GLY E 1 220 ? 142.642 111.772 63.813 1.00 96.54 220 GLY E O 1
ATOM 13016 N N . ASP E 1 221 ? 140.615 111.182 63.018 1.00 96.84 221 ASP E N 1
ATOM 13017 C CA . ASP E 1 221 ? 139.918 111.446 64.278 1.00 99.07 221 ASP E CA 1
ATOM 13018 C C . ASP E 1 221 ? 140.436 110.558 65.416 1.00 95.36 221 ASP E C 1
ATOM 13019 O O . ASP E 1 221 ? 139.806 109.568 65.798 1.00 90.89 221 ASP E O 1
ATOM 13024 N N . PRO E 1 233 ? 146.329 106.922 68.552 1.00 77.56 233 PRO E N 1
ATOM 13025 C CA . PRO E 1 233 ? 146.651 105.519 68.265 1.00 72.84 233 PRO E CA 1
ATOM 13026 C C . PRO E 1 233 ? 145.817 104.984 67.097 1.00 63.54 233 PRO E C 1
ATOM 13027 O O . PRO E 1 233 ? 144.911 105.678 66.660 1.00 64.92 233 PRO E O 1
ATOM 13031 N N . PRO E 1 234 ? 146.124 103.777 66.590 1.00 59.37 234 PRO E N 1
ATOM 13032 C CA . PRO E 1 234 ? 145.248 103.123 65.611 1.00 57.26 234 PRO E CA 1
ATOM 13033 C C . PRO E 1 234 ? 144.156 102.275 66.259 1.00 56.88 234 PRO E C 1
ATOM 13034 O O . PRO E 1 234 ? 143.292 101.770 65.566 1.00 56.36 234 PRO E O 1
ATOM 13038 N N . SER E 1 235 ? 144.200 102.124 67.573 1.00 57.30 235 SER E N 1
ATOM 13039 C CA . SER E 1 235 ? 143.264 101.265 68.263 1.00 57.08 235 SER E CA 1
ATOM 13040 C C . SER E 1 235 ? 142.902 101.847 69.612 1.00 58.42 235 SER E C 1
ATOM 13041 O O . SER E 1 235 ? 143.740 102.427 70.282 1.00 60.40 235 SER E O 1
ATOM 13044 N N . GLU E 1 236 ? 141.647 101.691 70.007 1.00 58.86 236 GLU E N 1
ATOM 13045 C CA . GLU E 1 236 ? 141.196 102.170 71.299 1.00 60.31 236 GLU E CA 1
ATOM 13046 C C . GLU E 1 236 ? 141.412 101.087 72.340 1.00 60.08 236 GLU E C 1
ATOM 13047 O O . GLU E 1 236 ? 141.198 101.296 73.527 1.00 61.32 236 GLU E O 1
ATOM 13053 N N . GLN E 1 237 ? 141.879 99.930 71.896 1.00 58.67 237 GLN E N 1
ATOM 13054 C CA . GLN E 1 237 ? 142.014 98.801 72.796 1.00 58.54 237 GLN E CA 1
ATOM 13055 C C . GLN E 1 237 ? 143.463 98.312 72.888 1.00 58.04 237 GLN E C 1
ATOM 13056 O O . GLN E 1 237 ? 143.915 97.990 73.975 1.00 58.76 237 GLN E O 1
ATOM 13062 N N . SER E 1 238 ? 144.193 98.295 71.770 1.00 57.05 238 SER E N 1
ATOM 13063 C CA . SER E 1 238 ? 145.624 97.957 71.760 1.00 58.51 238 SER E CA 1
ATOM 13064 C C . SER E 1 238 ? 146.480 99.219 71.894 1.00 63.30 238 SER E C 1
ATOM 13065 O O . SER E 1 238 ? 145.972 100.313 72.062 1.00 63.49 238 SER E O 1
ATOM 13068 N N . SER E 1 239 ? 147.795 99.063 71.816 1.00 76.00 239 SER E N 1
ATOM 13069 C CA . SER E 1 239 ? 148.705 100.213 71.795 1.00 74.72 239 SER E CA 1
ATOM 13070 C C . SER E 1 239 ? 150.053 99.878 71.133 1.00 77.10 239 SER E C 1
ATOM 13071 O O . SER E 1 239 ? 151.031 99.592 71.826 1.00 78.49 239 SER E O 1
ATOM 13074 N N . PRO E 1 240 ? 150.096 99.892 69.781 1.00 71.51 240 PRO E N 1
ATOM 13075 C CA . PRO E 1 240 ? 151.342 99.702 69.026 1.00 70.36 240 PRO E CA 1
ATOM 13076 C C . PRO E 1 240 ? 152.317 100.874 69.188 1.00 75.30 240 PRO E C 1
ATOM 13077 O O . PRO E 1 240 ? 152.526 101.391 70.294 1.00 77.10 240 PRO E O 1
ATOM 13081 N N . ARG E 1 256 ? 148.972 81.294 89.339 1.00 93.95 256 ARG E N 1
ATOM 13082 C CA . ARG E 1 256 ? 148.788 81.928 88.040 1.00 91.78 256 ARG E CA 1
ATOM 13083 C C . ARG E 1 256 ? 147.899 81.055 87.157 1.00 94.12 256 ARG E C 1
ATOM 13084 O O . ARG E 1 256 ? 148.139 79.857 87.006 1.00 96.02 256 ARG E O 1
ATOM 13092 N N . ASP E 1 257 ? 146.863 81.668 86.593 1.00 92.54 257 ASP E N 1
ATOM 13093 C CA . ASP E 1 257 ? 145.939 80.990 85.692 1.00 89.95 257 ASP E CA 1
ATOM 13094 C C . ASP E 1 257 ? 146.626 80.522 84.416 1.00 82.99 257 ASP E C 1
ATOM 13095 O O . ASP E 1 257 ? 146.230 79.527 83.814 1.00 81.74 257 ASP E O 1
ATOM 13100 N N . VAL E 1 258 ? 147.647 81.261 83.999 1.00 76.44 258 VAL E N 1
ATOM 13101 C CA . VAL E 1 258 ? 148.431 80.895 82.831 1.00 71.25 258 VAL E CA 1
ATOM 13102 C C . VAL E 1 258 ? 149.145 79.565 83.050 1.00 72.39 258 VAL E C 1
ATOM 13103 O O . VAL E 1 258 ? 149.208 78.733 82.153 1.00 71.64 258 VAL E O 1
ATOM 13107 N N . GLU E 1 259 ? 149.686 79.367 84.246 1.00 75.36 259 GLU E N 1
ATOM 13108 C CA . GLU E 1 259 ? 150.345 78.109 84.571 1.00 79.41 259 GLU E CA 1
ATOM 13109 C C . GLU E 1 259 ? 149.332 76.982 84.691 1.00 81.40 259 GLU E C 1
ATOM 13110 O O . GLU E 1 259 ? 149.637 75.827 84.405 1.00 84.50 259 GLU E O 1
ATOM 13116 N N . ALA E 1 260 ? 148.122 77.321 85.113 1.00 78.43 260 ALA E N 1
ATOM 13117 C CA . ALA E 1 260 ? 147.048 76.346 85.150 1.00 77.48 260 ALA E CA 1
ATOM 13118 C C . ALA E 1 260 ? 146.706 75.904 83.735 1.00 75.36 260 ALA E C 1
ATOM 13119 O O . ALA E 1 260 ? 146.570 74.716 83.462 1.00 76.86 260 ALA E O 1
ATOM 13121 N N . LEU E 1 261 ? 146.585 76.872 82.834 1.00 72.99 261 LEU E N 1
ATOM 13122 C CA . LEU E 1 261 ? 146.228 76.592 81.453 1.00 71.01 261 LEU E CA 1
ATOM 13123 C C . LEU E 1 261 ? 147.302 75.761 80.782 1.00 73.64 261 LEU E C 1
ATOM 13124 O O . LEU E 1 261 ? 147.010 74.850 80.019 1.00 72.76 261 LEU E O 1
ATOM 13129 N N . MET E 1 262 ? 148.552 76.073 81.083 1.00 76.79 262 MET E N 1
ATOM 13130 C CA . MET E 1 262 ? 149.671 75.343 80.510 1.00 76.74 262 MET E CA 1
ATOM 13131 C C . MET E 1 262 ? 149.695 73.908 81.003 1.00 76.82 262 MET E C 1
ATOM 13132 O O . MET E 1 262 ? 150.047 72.994 80.258 1.00 77.82 262 MET E O 1
ATOM 13137 N N . GLU E 1 263 ? 149.306 73.711 82.255 1.00 78.42 263 GLU E N 1
ATOM 13138 C CA . GLU E 1 263 ? 149.249 72.373 82.818 1.00 81.93 263 GLU E CA 1
ATOM 13139 C C . GLU E 1 263 ? 148.181 71.554 82.106 1.00 80.08 263 GLU E C 1
ATOM 13140 O O . GLU E 1 263 ? 148.416 70.402 81.746 1.00 80.27 263 GLU E O 1
ATOM 13146 N N . ARG E 1 264 ? 147.020 72.161 81.877 1.00 78.44 264 ARG E N 1
ATOM 13147 C CA . ARG E 1 264 ? 145.924 71.472 81.210 1.00 75.94 264 ARG E CA 1
ATOM 13148 C C . ARG E 1 264 ? 146.243 71.171 79.751 1.00 76.24 264 ARG E C 1
ATOM 13149 O O . ARG E 1 264 ? 145.734 70.206 79.197 1.00 76.61 264 ARG E O 1
ATOM 13151 N N . MET E 1 265 ? 147.081 71.992 79.125 1.00 76.33 265 MET E N 1
ATOM 13152 C CA . MET E 1 265 ? 147.503 71.729 77.751 1.00 73.48 265 MET E CA 1
ATOM 13153 C C . MET E 1 265 ? 148.400 70.502 77.683 1.00 78.37 265 MET E C 1
ATOM 13154 O O . MET E 1 265 ? 148.252 69.672 76.791 1.00 73.72 265 MET E O 1
ATOM 13159 N N . GLN E 1 266 ? 149.335 70.409 78.627 1.00 81.70 266 GLN E N 1
ATOM 13160 C CA . GLN E 1 266 ? 150.266 69.285 78.720 1.00 85.72 266 GLN E CA 1
ATOM 13161 C C . GLN E 1 266 ? 149.549 67.943 78.827 1.00 82.18 266 GLN E C 1
ATOM 13162 O O . GLN E 1 266 ? 149.863 67.003 78.095 1.00 80.55 266 GLN E O 1
ATOM 13168 N N . GLN E 1 267 ? 148.590 67.864 79.743 1.00 82.08 267 GLN E N 1
ATOM 13169 C CA . GLN E 1 267 ? 147.790 66.659 79.931 1.00 86.06 267 GLN E CA 1
ATOM 13170 C C . GLN E 1 267 ? 147.176 66.143 78.635 1.00 83.21 267 GLN E C 1
ATOM 13171 O O . GLN E 1 267 ? 147.143 64.940 78.399 1.00 88.55 267 GLN E O 1
ATOM 13177 N N . LEU E 1 268 ? 146.698 67.052 77.793 1.00 78.99 268 LEU E N 1
ATOM 13178 C CA . LEU E 1 268 ? 146.005 66.669 76.569 1.00 77.95 268 LEU E CA 1
ATOM 13179 C C . LEU E 1 268 ? 146.910 66.051 75.508 1.00 84.11 268 LEU E C 1
ATOM 13180 O O . LEU E 1 268 ? 146.424 65.504 74.522 1.00 84.58 268 LEU E O 1
ATOM 13185 N N . GLN E 1 269 ? 148.221 66.130 75.710 1.00 88.07 269 GLN E N 1
ATOM 13186 C CA . GLN E 1 269 ? 149.162 65.547 74.764 1.00 91.48 269 GLN E CA 1
ATOM 13187 C C . GLN E 1 269 ? 149.467 64.078 75.099 1.00 95.17 269 GLN E C 1
ATOM 13188 O O . GLN E 1 269 ? 150.056 63.773 76.138 1.00 96.09 269 GLN E O 1
ATOM 13194 N N . GLU E 1 270 ? 149.035 63.184 74.208 1.00 98.42 270 GLU E N 1
ATOM 13195 C CA . GLU E 1 270 ? 149.236 61.739 74.337 1.00 102.01 270 GLU E CA 1
ATOM 13196 C C . GLU E 1 270 ? 148.672 61.008 73.118 1.00 104.74 270 GLU E C 1
ATOM 13197 O O . GLU E 1 270 ? 147.612 61.378 72.589 1.00 104.11 270 GLU E O 1
ATOM 13203 N N . GLU E 1 281 ? 129.270 59.362 70.562 1.00 96.39 281 GLU E N 1
ATOM 13204 C CA . GLU E 1 281 ? 128.053 59.040 71.297 1.00 99.34 281 GLU E CA 1
ATOM 13205 C C . GLU E 1 281 ? 127.833 60.068 72.410 1.00 96.25 281 GLU E C 1
ATOM 13206 O O . GLU E 1 281 ? 126.798 60.738 72.458 1.00 91.09 281 GLU E O 1
ATOM 13212 N N . GLU E 1 282 ? 128.815 60.198 73.297 1.00 97.75 282 GLU E N 1
ATOM 13213 C CA . GLU E 1 282 ? 128.871 61.318 74.220 1.00 95.73 282 GLU E CA 1
ATOM 13214 C C . GLU E 1 282 ? 129.673 62.390 73.498 1.00 92.90 282 GLU E C 1
ATOM 13215 O O . GLU E 1 282 ? 129.698 63.557 73.890 1.00 89.43 282 GLU E O 1
ATOM 13217 N N . MET E 1 283 ? 130.317 61.964 72.416 1.00 91.69 283 MET E N 1
ATOM 13218 C CA . MET E 1 283 ? 131.067 62.854 71.542 1.00 87.49 283 MET E CA 1
ATOM 13219 C C . MET E 1 283 ? 130.146 63.865 70.867 1.00 83.55 283 MET E C 1
ATOM 13220 O O . MET E 1 283 ? 130.446 65.056 70.812 1.00 79.13 283 MET E O 1
ATOM 13225 N N . GLU E 1 284 ? 129.029 63.368 70.347 1.00 82.35 284 GLU E N 1
ATOM 13226 C CA . GLU E 1 284 ? 128.067 64.197 69.646 1.00 78.90 284 GLU E CA 1
ATOM 13227 C C . GLU E 1 284 ? 127.319 65.090 70.621 1.00 76.34 284 GLU E C 1
ATOM 13228 O O . GLU E 1 284 ? 126.798 66.126 70.240 1.00 75.07 284 GLU E O 1
ATOM 13230 N N . SER E 1 285 ? 127.277 64.680 71.879 1.00 77.76 285 SER E N 1
ATOM 13231 C CA . SER E 1 285 ? 126.554 65.419 72.894 1.00 77.95 285 SER E CA 1
ATOM 13232 C C . SER E 1 285 ? 127.336 66.616 73.418 1.00 76.16 285 SER E C 1
ATOM 13233 O O . SER E 1 285 ? 126.752 67.653 73.718 1.00 75.50 285 SER E O 1
ATOM 13236 N N . ARG E 1 286 ? 128.653 66.468 73.536 1.00 75.57 286 ARG E N 1
ATOM 13237 C CA . ARG E 1 286 ? 129.516 67.546 74.011 1.00 74.01 286 ARG E CA 1
ATOM 13238 C C . ARG E 1 286 ? 129.582 68.670 72.998 1.00 71.75 286 ARG E C 1
ATOM 13239 O O . ARG E 1 286 ? 129.833 69.819 73.343 1.00 70.53 286 ARG E O 1
ATOM 13247 N N . PHE E 1 287 ? 129.365 68.318 71.740 1.00 71.40 287 PHE E N 1
ATOM 13248 C CA . PHE E 1 287 ? 129.245 69.292 70.685 1.00 69.63 287 PHE E CA 1
ATOM 13249 C C . PHE E 1 287 ? 127.948 70.064 70.849 1.00 69.76 287 PHE E C 1
ATOM 13250 O O . PHE E 1 287 ? 127.983 71.269 71.042 1.00 68.58 287 PHE E O 1
ATOM 13258 N N . GLU E 1 288 ? 126.813 69.366 70.789 1.00 71.37 288 GLU E N 1
ATOM 13259 C CA . GLU E 1 288 ? 125.493 69.978 70.974 1.00 71.92 288 GLU E CA 1
ATOM 13260 C C . GLU E 1 288 ? 125.447 70.861 72.206 1.00 71.84 288 GLU E C 1
ATOM 13261 O O . GLU E 1 288 ? 124.910 71.957 72.179 1.00 71.26 288 GLU E O 1
ATOM 13267 N N . LEU E 1 289 ? 126.026 70.359 73.284 1.00 72.64 289 LEU E N 1
ATOM 13268 C CA . LEU E 1 289 ? 126.110 71.077 74.539 1.00 72.87 289 LEU E CA 1
ATOM 13269 C C . LEU E 1 289 ? 126.798 72.415 74.370 1.00 70.87 289 LEU E C 1
ATOM 13270 O O . LEU E 1 289 ? 126.467 73.382 75.041 1.00 71.07 289 LEU E O 1
ATOM 13275 N N . GLU E 1 290 ? 127.750 72.458 73.446 1.00 74.05 290 GLU E N 1
ATOM 13276 C CA . GLU E 1 290 ? 128.606 73.616 73.236 1.00 67.47 290 GLU E CA 1
ATOM 13277 C C . GLU E 1 290 ? 128.052 74.566 72.179 1.00 66.32 290 GLU E C 1
ATOM 13278 O O . GLU E 1 290 ? 128.328 75.760 72.182 1.00 65.21 290 GLU E O 1
ATOM 13284 N N . LYS E 1 291 ? 127.274 74.009 71.267 1.00 66.78 291 LYS E N 1
ATOM 13285 C CA . LYS E 1 291 ? 126.727 74.745 70.145 1.00 66.00 291 LYS E CA 1
ATOM 13286 C C . LYS E 1 291 ? 125.529 75.571 70.574 1.00 66.74 291 LYS E C 1
ATOM 13287 O O . LYS E 1 291 ? 125.164 76.538 69.915 1.00 75.23 291 LYS E O 1
ATOM 13293 N N . SER E 1 292 ? 124.930 75.183 71.694 1.00 68.29 292 SER E N 1
ATOM 13294 C CA . SER E 1 292 ? 123.647 75.726 72.122 1.00 72.07 292 SER E CA 1
ATOM 13295 C C . SER E 1 292 ? 123.799 76.743 73.226 1.00 72.07 292 SER E C 1
ATOM 13296 O O . SER E 1 292 ? 122.904 77.549 73.454 1.00 76.19 292 SER E O 1
ATOM 13299 N N . GLU E 1 293 ? 124.924 76.663 73.924 1.00 68.96 293 GLU E N 1
ATOM 13300 C CA . GLU E 1 293 ? 125.300 77.595 74.979 1.00 68.96 293 GLU E CA 1
ATOM 13301 C C . GLU E 1 293 ? 125.140 79.052 74.530 1.00 72.92 293 GLU E C 1
ATOM 13302 O O . GLU E 1 293 ? 125.488 79.401 73.407 1.00 74.86 293 GLU E O 1
ATOM 13308 N N . SER E 1 294 ? 124.599 79.904 75.393 1.00 74.72 294 SER E N 1
ATOM 13309 C CA . SER E 1 294 ? 124.367 81.291 75.011 1.00 76.70 294 SER E CA 1
ATOM 13310 C C . SER E 1 294 ? 125.122 82.283 75.890 1.00 83.01 294 SER E C 1
ATOM 13311 O O . SER E 1 294 ? 124.970 82.279 77.110 1.00 85.28 294 SER E O 1
ATOM 13314 N N . LEU E 1 295 ? 125.933 83.132 75.257 1.00 81.36 295 LEU E N 1
ATOM 13315 C CA . LEU E 1 295 ? 126.678 84.170 75.962 1.00 78.62 295 LEU E CA 1
ATOM 13316 C C . LEU E 1 295 ? 126.560 85.527 75.256 1.00 76.93 295 LEU E C 1
ATOM 13317 O O . LEU E 1 295 ? 125.622 86.298 75.495 1.00 77.39 295 LEU E O 1
ATOM 13322 N N . PRO E 1 310 ? 123.305 104.176 61.210 1.00 83.62 310 PRO E N 1
ATOM 13323 C CA . PRO E 1 310 ? 122.171 105.077 60.971 1.00 90.56 310 PRO E CA 1
ATOM 13324 C C . PRO E 1 310 ? 122.151 105.585 59.531 1.00 87.84 310 PRO E C 1
ATOM 13325 O O . PRO E 1 310 ? 121.125 105.508 58.857 1.00 81.60 310 PRO E O 1
ATOM 13329 N N . ASP E 1 311 ? 123.285 106.110 59.079 1.00 86.39 311 ASP E N 1
ATOM 13330 C CA . ASP E 1 311 ? 123.495 106.450 57.675 1.00 83.04 311 ASP E CA 1
ATOM 13331 C C . ASP E 1 311 ? 123.844 105.174 56.903 1.00 81.03 311 ASP E C 1
ATOM 13332 O O . ASP E 1 311 ? 123.776 105.129 55.677 1.00 81.76 311 ASP E O 1
ATOM 13337 N N . MET E 1 312 ? 124.170 104.121 57.645 1.00 75.27 312 MET E N 1
ATOM 13338 C CA . MET E 1 312 ? 124.555 102.846 57.061 1.00 73.35 312 MET E CA 1
ATOM 13339 C C . MET E 1 312 ? 123.367 101.921 56.838 1.00 74.12 312 MET E C 1
ATOM 13340 O O . MET E 1 312 ? 123.466 100.965 56.089 1.00 73.24 312 MET E O 1
ATOM 13345 N N . LEU E 1 313 ? 122.246 102.204 57.490 1.00 75.93 313 LEU E N 1
ATOM 13346 C CA . LEU E 1 313 ? 121.011 101.438 57.283 1.00 77.12 313 LEU E CA 1
ATOM 13347 C C . LEU E 1 313 ? 120.487 101.546 55.855 1.00 78.74 313 LEU E C 1
ATOM 13348 O O . LEU E 1 313 ? 119.763 100.692 55.392 1.00 79.25 313 LEU E O 1
ATOM 13353 N N . CYS E 1 314 ? 120.877 102.599 55.157 1.00 79.68 314 CYS E N 1
ATOM 13354 C CA . CYS E 1 314 ? 120.479 102.807 53.776 1.00 81.42 314 CYS E CA 1
ATOM 13355 C C . CYS E 1 314 ? 121.013 101.745 52.837 1.00 79.87 314 CYS E C 1
ATOM 13356 O O . CYS E 1 314 ? 120.685 101.743 51.657 1.00 81.30 314 CYS E O 1
ATOM 13359 N N . PHE E 1 315 ? 121.848 100.852 53.362 1.00 77.15 315 PHE E N 1
ATOM 13360 C CA . PHE E 1 315 ? 122.589 99.901 52.540 1.00 75.54 315 PHE E CA 1
ATOM 13361 C C . PHE E 1 315 ? 122.288 98.455 52.883 1.00 74.38 315 PHE E C 1
ATOM 13362 O O . PHE E 1 315 ? 122.888 97.543 52.322 1.00 73.06 315 PHE E O 1
ATOM 13370 N N . VAL E 1 316 ? 121.375 98.241 53.819 1.00 75.01 316 VAL E N 1
ATOM 13371 C CA . VAL E 1 316 ? 121.027 96.884 54.187 1.00 74.17 316 VAL E CA 1
ATOM 13372 C C . VAL E 1 316 ? 119.554 96.597 53.986 1.00 76.49 316 VAL E C 1
ATOM 13373 O O . VAL E 1 316 ? 118.715 97.493 53.969 1.00 88.80 316 VAL E O 1
ATOM 13377 N N . GLU E 1 317 ? 119.261 95.321 53.811 1.00 83.09 317 GLU E N 1
ATOM 13378 C CA . GLU E 1 317 ? 117.903 94.818 53.803 1.00 83.03 317 GLU E CA 1
ATOM 13379 C C . GLU E 1 317 ? 117.750 94.028 55.081 1.00 77.05 317 GLU E C 1
ATOM 13380 O O . GLU E 1 317 ? 118.616 93.219 55.400 1.00 74.86 317 GLU E O 1
ATOM 13386 N N . ASP E 1 318 ? 116.678 94.275 55.818 1.00 78.75 318 ASP E N 1
ATOM 13387 C CA . ASP E 1 318 ? 116.408 93.536 57.038 1.00 78.17 318 ASP E CA 1
ATOM 13388 C C . ASP E 1 318 ? 117.543 93.748 58.021 1.00 75.89 318 ASP E C 1
ATOM 13389 O O . ASP E 1 318 ? 118.351 92.866 58.243 1.00 73.87 318 ASP E O 1
ATOM 13394 N N . PRO E 1 319 ? 117.600 94.936 58.618 1.00 76.41 319 PRO E N 1
ATOM 13395 C CA . PRO E 1 319 ? 118.740 95.374 59.428 1.00 74.54 319 PRO E CA 1
ATOM 13396 C C . PRO E 1 319 ? 118.962 94.574 60.708 1.00 73.33 319 PRO E C 1
ATOM 13397 O O . PRO E 1 319 ? 120.080 94.523 61.200 1.00 89.76 319 PRO E O 1
ATOM 13401 N N . THR E 1 320 ? 117.917 93.971 61.251 1.00 74.62 320 THR E N 1
ATOM 13402 C CA . THR E 1 320 ? 118.000 93.382 62.576 1.00 74.00 320 THR E CA 1
ATOM 13403 C C . THR E 1 320 ? 118.211 91.890 62.502 1.00 72.79 320 THR E C 1
ATOM 13404 O O . THR E 1 320 ? 118.399 91.236 63.525 1.00 72.16 320 THR E O 1
ATOM 13408 N N . PHE E 1 321 ? 118.171 91.352 61.289 1.00 72.68 321 PHE E N 1
ATOM 13409 C CA . PHE E 1 321 ? 118.525 89.957 61.079 1.00 71.51 321 PHE E CA 1
ATOM 13410 C C . PHE E 1 321 ? 119.945 89.735 61.569 1.00 69.13 321 PHE E C 1
ATOM 13411 O O . PHE E 1 321 ? 120.890 90.344 61.081 1.00 68.19 321 PHE E O 1
ATOM 13419 N N . GLY E 1 322 ? 120.085 88.890 62.571 1.00 68.59 322 GLY E N 1
ATOM 13420 C CA . GLY E 1 322 ? 121.374 88.648 63.167 1.00 66.63 322 GLY E CA 1
ATOM 13421 C C . GLY E 1 322 ? 121.541 87.183 63.455 1.00 66.10 322 GLY E C 1
ATOM 13422 O O . GLY E 1 322 ? 120.772 86.355 62.980 1.00 67.07 322 GLY E O 1
ATOM 13423 N N . TYR E 1 323 ? 122.554 86.856 64.236 1.00 64.75 323 TYR E N 1
ATOM 13424 C CA . TYR E 1 323 ? 122.827 85.469 64.554 1.00 64.33 323 TYR E CA 1
ATOM 13425 C C . TYR E 1 323 ? 121.669 84.880 65.366 1.00 65.99 323 TYR E C 1
ATOM 13426 O O . TYR E 1 323 ? 121.227 83.770 65.097 1.00 66.58 323 TYR E O 1
ATOM 13435 N N . GLU E 1 324 ? 121.169 85.640 66.337 1.00 66.91 324 GLU E N 1
ATOM 13436 C CA . GLU E 1 324 ? 120.091 85.177 67.203 1.00 68.65 324 GLU E CA 1
ATOM 13437 C C . GLU E 1 324 ? 118.718 85.449 66.598 1.00 73.33 324 GLU E C 1
ATOM 13438 O O . GLU E 1 324 ? 118.472 86.512 66.025 1.00 70.90 324 GLU E O 1
ATOM 13444 N N . ASP E 1 325 ? 117.823 84.478 66.733 1.00 71.92 325 ASP E N 1
ATOM 13445 C CA . ASP E 1 325 ? 116.452 84.644 66.287 1.00 76.71 325 ASP E CA 1
ATOM 13446 C C . ASP E 1 325 ? 115.552 85.018 67.460 1.00 75.90 325 ASP E C 1
ATOM 13447 O O . ASP E 1 325 ? 115.379 84.241 68.399 1.00 76.46 325 ASP E O 1
ATOM 13452 N N . PHE E 1 326 ? 114.980 86.211 67.411 1.00 77.04 326 PHE E N 1
ATOM 13453 C CA . PHE E 1 326 ? 114.109 86.651 68.490 1.00 83.11 326 PHE E CA 1
ATOM 13454 C C . PHE E 1 326 ? 112.660 86.263 68.212 1.00 81.58 326 PHE E C 1
ATOM 13455 O O . PHE E 1 326 ? 111.795 86.390 69.065 1.00 83.60 326 PHE E O 1
ATOM 13463 N N . THR E 1 327 ? 112.431 85.771 67.002 1.00 84.18 327 THR E N 1
ATOM 13464 C CA . THR E 1 327 ? 111.193 85.123 66.618 1.00 85.93 327 THR E CA 1
ATOM 13465 C C . THR E 1 327 ? 110.928 83.894 67.491 1.00 84.40 327 THR E C 1
ATOM 13466 O O . THR E 1 327 ? 109.784 83.552 67.766 1.00 89.50 327 THR E O 1
ATOM 13470 N N . ARG E 1 328 ? 111.989 83.236 67.942 1.00 85.55 328 ARG E N 1
ATOM 13471 C CA . ARG E 1 328 ? 111.840 82.018 68.729 1.00 87.36 328 ARG E CA 1
ATOM 13472 C C . ARG E 1 328 ? 112.432 82.134 70.119 1.00 90.17 328 ARG E C 1
ATOM 13473 O O . ARG E 1 328 ? 113.504 82.710 70.302 1.00 88.82 328 ARG E O 1
ATOM 13481 N N . ARG E 1 329 ? 111.725 81.575 71.097 1.00 93.23 329 ARG E N 1
ATOM 13482 C CA . ARG E 1 329 ? 112.264 81.447 72.443 1.00 91.37 329 ARG E CA 1
ATOM 13483 C C . ARG E 1 329 ? 113.471 80.519 72.408 1.00 89.66 329 ARG E C 1
ATOM 13484 O O . ARG E 1 329 ? 113.487 79.536 71.663 1.00 86.75 329 ARG E O 1
ATOM 13492 N N . GLY E 1 330 ? 114.482 80.841 73.206 1.00 88.51 330 GLY E N 1
ATOM 13493 C CA . GLY E 1 330 ? 115.680 80.030 73.269 1.00 89.22 330 GLY E CA 1
ATOM 13494 C C . GLY E 1 330 ? 116.799 80.593 72.423 1.00 91.79 330 GLY E C 1
ATOM 13495 O O . GLY E 1 330 ? 116.566 81.377 71.499 1.00 92.87 330 GLY E O 1
ATOM 13496 N N . ALA E 1 331 ? 118.023 80.186 72.744 1.00 90.70 331 ALA E N 1
ATOM 13497 C CA . ALA E 1 331 ? 119.207 80.655 72.040 1.00 86.90 331 ALA E CA 1
ATOM 13498 C C . ALA E 1 331 ? 119.283 80.077 70.635 1.00 86.85 331 ALA E C 1
ATOM 13499 O O . ALA E 1 331 ? 118.563 79.132 70.295 1.00 86.68 331 ALA E O 1
ATOM 13501 N N . GLN E 1 332 ? 120.163 80.653 69.821 1.00 84.27 332 GLN E N 1
ATOM 13502 C CA . GLN E 1 332 ? 120.363 80.177 68.463 1.00 79.01 332 GLN E CA 1
ATOM 13503 C C . GLN E 1 332 ? 121.213 78.919 68.458 1.00 83.18 332 GLN E C 1
ATOM 13504 O O . GLN E 1 332 ? 122.274 78.857 69.086 1.00 83.54 332 GLN E O 1
ATOM 13510 N N . ALA E 1 333 ? 120.717 77.909 67.754 1.00 80.79 333 ALA E N 1
ATOM 13511 C CA . ALA E 1 333 ? 121.448 76.679 67.541 1.00 75.85 333 ALA E CA 1
ATOM 13512 C C . ALA E 1 333 ? 121.284 76.277 66.089 1.00 72.99 333 ALA E C 1
ATOM 13513 O O . ALA E 1 333 ? 120.228 75.798 65.692 1.00 75.76 333 ALA E O 1
ATOM 13515 N N . PRO E 1 334 ? 122.318 76.512 65.281 1.00 67.59 334 PRO E N 1
ATOM 13516 C CA . PRO E 1 334 ? 122.288 76.097 63.881 1.00 67.68 334 PRO E CA 1
ATOM 13517 C C . PRO E 1 334 ? 122.232 74.589 63.778 1.00 68.74 334 PRO E C 1
ATOM 13518 O O . PRO E 1 334 ? 122.653 73.914 64.705 1.00 68.85 334 PRO E O 1
ATOM 13522 N N . PRO E 1 335 ? 121.707 74.061 62.672 1.00 69.72 335 PRO E N 1
ATOM 13523 C CA . PRO E 1 335 ? 121.738 72.609 62.522 1.00 70.83 335 PRO E CA 1
ATOM 13524 C C . PRO E 1 335 ? 123.167 72.106 62.491 1.00 69.70 335 PRO E C 1
ATOM 13525 O O . PRO E 1 335 ? 124.040 72.789 61.958 1.00 68.09 335 PRO E O 1
ATOM 13529 N N . THR E 1 336 ? 123.395 70.934 63.071 1.00 70.48 336 THR E N 1
ATOM 13530 C CA . THR E 1 336 ? 124.698 70.296 63.044 1.00 69.78 336 THR E CA 1
ATOM 13531 C C . THR E 1 336 ? 125.079 69.870 61.647 1.00 69.88 336 THR E C 1
ATOM 13532 O O . THR E 1 336 ? 124.365 69.125 60.997 1.00 71.45 336 THR E O 1
ATOM 13536 N N . PHE E 1 337 ? 126.208 70.370 61.179 1.00 68.33 337 PHE E N 1
ATOM 13537 C CA . PHE E 1 337 ? 126.743 69.950 59.908 1.00 68.47 337 PHE E CA 1
ATOM 13538 C C . PHE E 1 337 ? 127.983 69.156 60.211 1.00 68.30 337 PHE E C 1
ATOM 13539 O O . PHE E 1 337 ? 128.943 69.671 60.758 1.00 66.92 337 PHE E O 1
ATOM 13547 N N . ARG E 1 338 ? 127.931 67.872 59.920 1.00 69.93 338 ARG E N 1
ATOM 13548 C CA . ARG E 1 338 ? 129.117 67.059 59.999 1.00 74.72 338 ARG E CA 1
ATOM 13549 C C . ARG E 1 338 ? 130.040 67.642 58.962 1.00 69.81 338 ARG E C 1
ATOM 13550 O O . ARG E 1 338 ? 129.600 67.905 57.856 1.00 69.69 338 ARG E O 1
ATOM 13558 N N . ALA E 1 339 ? 131.294 67.898 59.321 1.00 61.72 339 ALA E N 1
ATOM 13559 C CA . ALA E 1 339 ? 132.295 68.346 58.359 1.00 60.40 339 ALA E CA 1
ATOM 13560 C C . ALA E 1 339 ? 132.466 67.252 57.326 1.00 69.05 339 ALA E C 1
ATOM 13561 O O . ALA E 1 339 ? 131.491 66.654 56.909 1.00 82.12 339 ALA E O 1
ATOM 13563 N N . GLN E 1 340 ? 133.690 66.926 56.939 1.00 69.91 340 GLN E N 1
ATOM 13564 C CA . GLN E 1 340 ? 133.941 65.791 56.021 1.00 72.15 340 GLN E CA 1
ATOM 13565 C C . GLN E 1 340 ? 132.987 65.704 54.816 1.00 65.09 340 GLN E C 1
ATOM 13566 O O . GLN E 1 340 ? 133.438 65.539 53.695 1.00 70.67 340 GLN E O 1
ATOM 13572 N N . ASP E 1 341 ? 131.683 65.799 55.056 1.00 62.65 341 ASP E N 1
ATOM 13573 C CA . ASP E 1 341 ? 130.678 65.962 54.009 1.00 62.80 341 ASP E CA 1
ATOM 13574 C C . ASP E 1 341 ? 131.048 67.085 53.035 1.00 65.91 341 ASP E C 1
ATOM 13575 O O . ASP E 1 341 ? 130.714 67.010 51.854 1.00 70.12 341 ASP E O 1
ATOM 13580 N N . TYR E 1 342 ? 131.721 68.126 53.532 1.00 63.29 342 TYR E N 1
ATOM 13581 C CA . TYR E 1 342 ? 132.194 69.226 52.683 1.00 60.63 342 TYR E CA 1
ATOM 13582 C C . TYR E 1 342 ? 133.309 70.068 53.349 1.00 57.50 342 TYR E C 1
ATOM 13583 O O . TYR E 1 342 ? 133.044 70.980 54.134 1.00 55.08 342 TYR E O 1
ATOM 13592 N N . THR E 1 343 ? 134.558 69.755 53.014 1.00 57.37 343 THR E N 1
ATOM 13593 C CA . THR E 1 343 ? 135.722 70.411 53.609 1.00 54.83 343 THR E CA 1
ATOM 13594 C C . THR E 1 343 ? 136.396 71.355 52.639 1.00 55.87 343 THR E C 1
ATOM 13595 O O . THR E 1 343 ? 136.188 71.263 51.434 1.00 55.09 343 THR E O 1
ATOM 13599 N N . TRP E 1 344 ? 137.214 72.260 53.168 1.00 52.97 344 TRP E N 1
ATOM 13600 C CA . TRP E 1 344 ? 137.975 73.154 52.319 1.00 52.16 344 TRP E CA 1
ATOM 13601 C C . TRP E 1 344 ? 139.003 72.349 51.536 1.00 54.01 344 TRP E C 1
ATOM 13602 O O . TRP E 1 344 ? 139.150 72.515 50.335 1.00 54.81 344 TRP E O 1
ATOM 13613 N N . GLU E 1 345 ? 139.690 71.453 52.226 1.00 54.94 345 GLU E N 1
ATOM 13614 C CA . GLU E 1 345 ? 140.792 70.708 51.638 1.00 59.38 345 GLU E CA 1
ATOM 13615 C C . GLU E 1 345 ? 140.438 69.916 50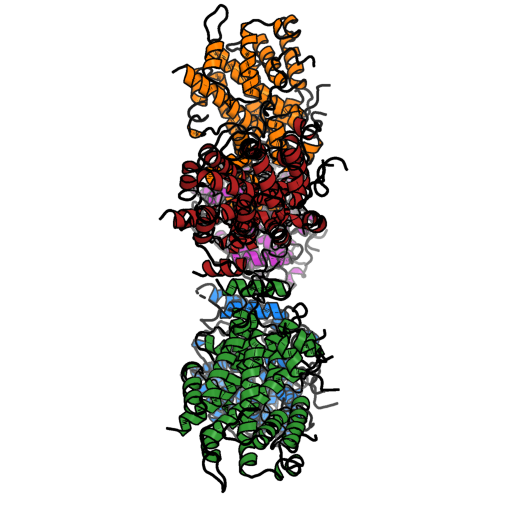.371 1.00 59.95 345 GLU E C 1
ATOM 13616 O O . GLU E 1 345 ? 141.150 70.007 49.375 1.00 61.45 345 GLU E O 1
ATOM 13622 N N . ASP E 1 346 ? 139.346 69.157 50.390 1.00 65.50 346 ASP E N 1
ATOM 13623 C CA . ASP E 1 346 ? 138.988 68.353 49.224 1.00 70.56 346 ASP E CA 1
ATOM 13624 C C . ASP E 1 346 ? 137.571 68.561 48.679 1.00 72.39 346 ASP E C 1
ATOM 13625 O O . ASP E 1 346 ? 136.948 67.616 48.215 1.00 82.22 346 ASP E O 1
ATOM 13630 N N . HIS E 1 347 ? 137.079 69.792 48.709 1.00 67.46 347 HIS E N 1
ATOM 13631 C CA . HIS E 1 347 ? 135.800 70.147 48.091 1.00 63.18 347 HIS E CA 1
ATOM 13632 C C . HIS E 1 347 ? 135.784 71.616 47.685 1.00 62.82 347 HIS E C 1
ATOM 13633 O O . HIS E 1 347 ? 135.718 71.947 46.508 1.00 66.05 347 HIS E O 1
ATOM 13640 N N . GLY E 1 348 ? 135.834 72.489 48.685 1.00 57.36 348 GLY E N 1
ATOM 13641 C CA . GLY E 1 348 ? 135.751 73.917 48.478 1.00 54.20 348 GLY E CA 1
ATOM 13642 C C . GLY E 1 348 ? 136.901 74.508 47.706 1.00 54.85 348 GLY E C 1
ATOM 13643 O O . GLY E 1 348 ? 136.699 75.300 46.805 1.00 55.69 348 GLY E O 1
ATOM 13644 N N . TYR E 1 349 ? 138.116 74.133 48.062 1.00 54.80 349 TYR E N 1
ATOM 13645 C CA . TYR E 1 349 ? 139.288 74.609 47.350 1.00 55.64 349 TYR E CA 1
ATOM 13646 C C . TYR E 1 349 ? 139.239 74.213 45.878 1.00 58.95 349 TYR E C 1
ATOM 13647 O O . TYR E 1 349 ? 139.544 75.020 45.011 1.00 64.96 349 TYR E O 1
ATOM 13656 N N . SER E 1 350 ? 138.846 72.978 45.591 1.00 61.69 350 SER E N 1
ATOM 13657 C CA . SER E 1 350 ? 138.812 72.508 44.210 1.00 62.32 350 SER E CA 1
ATOM 13658 C C . SER E 1 350 ? 137.777 73.265 43.394 1.00 62.64 350 SER E C 1
ATOM 13659 O O . SER E 1 350 ? 137.986 73.530 42.222 1.00 67.16 350 SER E O 1
ATOM 13662 N N . LEU E 1 351 ? 136.666 73.620 44.026 1.00 62.36 351 LEU E N 1
ATOM 13663 C CA . LEU E 1 351 ? 135.616 74.390 43.369 1.00 61.01 351 LEU E CA 1
ATOM 13664 C C . LEU E 1 351 ? 136.069 75.812 43.118 1.00 61.67 351 LEU E C 1
ATOM 13665 O O . LEU E 1 351 ? 135.961 76.311 42.007 1.00 64.72 351 LEU E O 1
ATOM 13670 N N . ILE E 1 352 ? 136.560 76.466 44.166 1.00 61.38 352 ILE E N 1
ATOM 13671 C CA . ILE E 1 352 ? 137.002 77.847 44.058 1.00 60.30 352 ILE E CA 1
ATOM 13672 C C . ILE E 1 352 ? 138.049 78.017 42.975 1.00 62.13 352 ILE E C 1
ATOM 13673 O O . ILE E 1 352 ? 137.925 78.893 42.135 1.00 64.19 352 ILE E O 1
ATOM 13678 N N . GLN E 1 353 ? 139.068 77.169 42.978 1.00 61.47 353 GLN E N 1
ATOM 13679 C CA . GLN E 1 353 ? 140.159 77.354 42.041 1.00 68.05 353 GLN E CA 1
ATOM 13680 C C . GLN E 1 353 ? 139.724 76.996 40.620 1.00 67.89 353 GLN E C 1
ATOM 13681 O O . GLN E 1 353 ? 140.333 77.442 39.654 1.00 70.60 353 GLN E O 1
ATOM 13687 N N . ARG E 1 354 ? 138.656 76.218 40.490 1.00 65.51 354 ARG E N 1
ATOM 13688 C CA . ARG E 1 354 ? 138.053 75.995 39.187 1.00 67.83 354 ARG E CA 1
ATOM 13689 C C . ARG E 1 354 ? 137.399 77.284 38.713 1.00 68.83 354 ARG E C 1
ATOM 13690 O O . ARG E 1 354 ? 137.577 77.705 37.577 1.00 70.51 354 ARG E O 1
ATOM 13698 N N . LEU E 1 355 ? 136.656 77.914 39.615 1.00 66.68 355 LEU E N 1
ATOM 13699 C CA . LEU E 1 355 ? 135.818 79.067 39.294 1.00 68.13 355 LEU E CA 1
ATOM 13700 C C . LEU E 1 355 ? 136.498 80.428 39.452 1.00 68.68 355 LEU E C 1
ATOM 13701 O O . LEU E 1 355 ? 136.027 81.420 38.909 1.00 67.75 355 LEU E O 1
ATOM 13706 N N . TYR E 1 356 ? 137.596 80.464 40.198 1.00 67.20 356 TYR E N 1
ATOM 13707 C CA . TYR E 1 356 ? 138.257 81.710 40.569 1.00 65.13 356 TYR E CA 1
ATOM 13708 C C . TYR E 1 356 ? 139.699 81.419 40.939 1.00 66.14 356 TYR E C 1
ATOM 13709 O O . TYR E 1 356 ? 140.071 81.541 42.098 1.00 64.08 356 TYR E O 1
ATOM 13718 N N . PRO E 1 357 ? 140.515 81.036 39.949 1.00 68.19 357 PRO E N 1
ATOM 13719 C CA . PRO E 1 357 ? 141.875 80.517 40.117 1.00 69.91 357 PRO E CA 1
ATOM 13720 C C . PRO E 1 357 ? 142.741 81.285 41.111 1.00 73.41 357 PRO E C 1
ATOM 13721 O O . PRO E 1 357 ? 143.118 80.718 42.136 1.00 74.60 357 PRO E O 1
ATOM 13725 N N . GLU E 1 358 ? 143.057 82.542 40.810 1.00 72.06 358 GLU E N 1
ATOM 13726 C CA . GLU E 1 358 ? 143.990 83.306 41.632 1.00 70.87 358 GLU E CA 1
ATOM 13727 C C . GLU E 1 358 ? 143.432 83.548 43.027 1.00 68.64 358 GLU E C 1
ATOM 13728 O O . GLU E 1 358 ? 144.174 83.595 44.004 1.00 74.04 358 GLU E O 1
ATOM 13734 N N . GLY E 1 359 ? 142.118 83.678 43.119 1.00 61.06 359 GLY E N 1
ATOM 13735 C CA . GLY E 1 359 ? 141.464 83.858 44.394 1.00 59.36 359 GLY E CA 1
ATOM 13736 C C . GLY E 1 359 ? 141.550 82.649 45.298 1.00 60.14 359 GLY E C 1
ATOM 13737 O O . GLY E 1 359 ? 141.627 82.788 46.508 1.00 59.47 359 GLY E O 1
ATOM 13738 N N . GLY E 1 360 ? 141.541 81.458 44.714 1.00 60.63 360 GLY E N 1
ATOM 13739 C CA . GLY E 1 360 ? 141.597 80.229 45.480 1.00 57.05 360 GLY E CA 1
ATOM 13740 C C . GLY E 1 360 ? 142.914 79.944 46.152 1.00 56.16 360 GLY E C 1
ATOM 13741 O O . GLY E 1 360 ? 142.937 79.570 47.308 1.00 55.60 360 GLY E O 1
ATOM 13742 N N . GLN E 1 361 ? 144.010 80.106 45.421 1.00 57.74 361 GLN E N 1
ATOM 13743 C CA . GLN E 1 361 ? 145.342 79.891 45.966 1.00 60.21 361 GLN E CA 1
ATOM 13744 C C . GLN E 1 361 ? 145.585 80.818 47.145 1.00 58.93 361 GLN E C 1
ATOM 13745 O O . GLN E 1 361 ? 146.079 80.404 48.188 1.00 56.48 361 GLN E O 1
ATOM 13751 N N . LEU E 1 362 ? 145.216 82.080 46.964 1.00 58.82 362 LEU E N 1
ATOM 13752 C CA . LEU E 1 362 ? 145.404 83.100 47.976 1.00 53.07 362 LEU E CA 1
ATOM 13753 C C . LEU E 1 362 ? 144.536 82.837 49.197 1.00 51.14 362 LEU E C 1
ATOM 13754 O O . LEU E 1 362 ? 144.968 83.055 50.315 1.00 50.16 362 LEU E O 1
ATOM 13759 N N . LEU E 1 363 ? 143.318 82.361 48.987 1.00 51.48 363 LEU E N 1
ATOM 13760 C CA . LEU E 1 363 ? 142.468 81.956 50.099 1.00 49.73 363 LEU E CA 1
ATOM 13761 C C . LEU E 1 363 ? 143.041 80.760 50.839 1.00 48.89 363 LEU E C 1
ATOM 13762 O O . LEU E 1 363 ? 143.022 80.715 52.056 1.00 47.21 363 LEU E O 1
ATOM 13767 N N . ASP E 1 364 ? 143.557 79.790 50.106 1.00 50.29 364 ASP E N 1
ATOM 13768 C CA . ASP E 1 364 ? 144.140 78.629 50.748 1.00 50.27 364 ASP E CA 1
ATOM 13769 C C . ASP E 1 364 ? 145.359 78.979 51.580 1.00 50.17 364 ASP E C 1
ATOM 13770 O O . ASP E 1 364 ? 145.534 78.459 52.664 1.00 52.28 364 ASP E O 1
ATOM 13775 N N . GLU E 1 365 ? 146.205 79.860 51.074 1.00 50.56 365 GLU E N 1
ATOM 13776 C CA . GLU E 1 365 ? 147.413 80.213 51.789 1.00 50.77 365 GLU E CA 1
ATOM 13777 C C . GLU E 1 365 ? 147.099 81.002 53.054 1.00 48.98 365 GLU E C 1
ATOM 13778 O O . GLU E 1 365 ? 147.754 80.827 54.065 1.00 58.25 365 GLU E O 1
ATOM 13784 N N . LYS E 1 366 ? 146.091 81.858 53.010 1.00 47.63 366 LYS E N 1
ATOM 13785 C CA . LYS E 1 366 ? 145.710 82.625 54.188 1.00 46.15 366 LYS E CA 1
ATOM 13786 C C . LYS E 1 366 ? 145.066 81.790 55.299 1.00 49.82 366 LYS E C 1
ATOM 13787 O O . LYS E 1 366 ? 145.272 82.060 56.475 1.00 51.01 366 LYS E O 1
ATOM 13793 N N . PHE E 1 367 ? 144.263 80.800 54.922 1.00 48.26 367 PHE E N 1
ATOM 13794 C CA . PHE E 1 367 ? 143.694 79.872 55.884 1.00 45.61 367 PHE E CA 1
ATOM 13795 C C . PHE E 1 367 ? 144.805 79.143 56.624 1.00 46.50 367 PHE E C 1
ATOM 13796 O O . PHE E 1 367 ? 144.771 79.011 57.847 1.00 46.10 367 PHE E O 1
ATOM 13804 N N . GLN E 1 368 ? 145.788 78.674 55.862 1.00 47.94 368 GLN E N 1
ATOM 13805 C CA . GLN E 1 368 ? 146.895 77.915 56.413 1.00 49.23 368 GLN E CA 1
ATOM 13806 C C . GLN E 1 368 ? 147.842 78.775 57.234 1.00 48.95 368 GLN E C 1
ATOM 13807 O O . GLN E 1 368 ? 148.377 78.326 58.240 1.00 49.44 368 GLN E O 1
ATOM 13813 N N . ALA E 1 369 ? 148.044 80.016 56.803 1.00 48.78 369 ALA E N 1
ATOM 13814 C CA . ALA E 1 369 ? 148.877 80.952 57.542 1.00 48.16 369 ALA E CA 1
ATOM 13815 C C . ALA E 1 369 ? 148.286 81.253 58.921 1.00 46.91 369 ALA E C 1
ATOM 13816 O O . ALA E 1 369 ? 149.006 81.242 59.913 1.00 48.66 369 ALA E O 1
ATOM 13818 N N . ALA E 1 370 ? 146.979 81.497 58.996 1.00 45.61 370 ALA E N 1
ATOM 13819 C CA . ALA E 1 370 ? 146.351 81.795 60.282 1.00 44.65 370 ALA E CA 1
ATOM 13820 C C . ALA E 1 370 ? 146.277 80.579 61.209 1.00 47.62 370 ALA E C 1
ATOM 13821 O O . ALA E 1 370 ? 146.608 80.662 62.387 1.00 50.36 370 ALA E O 1
ATOM 13823 N N . TYR E 1 371 ? 145.836 79.451 60.672 1.00 45.75 371 TYR E N 1
ATOM 13824 C CA . TYR E 1 371 ? 145.740 78.226 61.443 1.00 46.56 371 TYR E CA 1
ATOM 13825 C C . TYR E 1 371 ? 147.081 77.790 62.049 1.00 47.90 371 TYR E C 1
ATOM 13826 O O . TYR E 1 371 ? 147.139 77.342 63.186 1.00 48.31 371 TYR E O 1
ATOM 13835 N N . SER E 1 372 ? 148.165 77.938 61.300 1.00 48.80 372 SER E N 1
ATOM 13836 C CA . SER E 1 372 ? 149.451 77.432 61.766 1.00 50.45 372 SER E CA 1
ATOM 13837 C C . SER E 1 372 ? 150.374 78.480 62.382 1.00 50.40 372 SER E C 1
ATOM 13838 O O . SER E 1 372 ? 151.413 78.140 62.918 1.00 51.83 372 SER E O 1
ATOM 13841 N N . LEU E 1 373 ? 149.993 79.742 62.314 1.00 48.97 373 LEU E N 1
ATOM 13842 C CA . LEU E 1 373 ? 150.749 80.805 62.950 1.00 48.97 373 LEU E CA 1
ATOM 13843 C C . LEU E 1 373 ? 151.009 80.536 64.425 1.00 49.44 373 LEU E C 1
ATOM 13844 O O . LEU E 1 373 ? 150.098 80.295 65.183 1.00 59.77 373 LEU E O 1
ATOM 13849 N N . THR E 1 374 ? 152.272 80.565 64.820 1.00 64.86 374 THR E N 1
ATOM 13850 C CA . THR E 1 374 ? 152.638 80.472 66.222 1.00 51.58 374 THR E CA 1
ATOM 13851 C C . THR E 1 374 ? 154.024 81.048 66.435 1.00 52.99 374 THR E C 1
ATOM 13852 O O . THR E 1 374 ? 154.835 81.069 65.534 1.00 53.97 374 THR E O 1
ATOM 13856 N N . TYR E 1 375 ? 154.265 81.544 67.636 1.00 53.24 375 TYR E N 1
ATOM 13857 C CA . TYR E 1 375 ? 155.573 81.998 68.052 1.00 54.89 375 TYR E CA 1
ATOM 13858 C C . TYR E 1 375 ? 156.030 81.098 69.179 1.00 56.48 375 TYR E C 1
ATOM 13859 O O . TYR E 1 375 ? 157.028 81.358 69.839 1.00 58.06 375 TYR E O 1
ATOM 13868 N N . ASN E 1 376 ? 155.276 80.027 69.374 1.00 56.22 376 ASN E N 1
ATOM 13869 C CA . ASN E 1 376 ? 155.491 79.091 70.458 1.00 57.70 376 ASN E CA 1
ATOM 13870 C C . ASN E 1 376 ? 155.577 79.794 71.802 1.00 57.90 376 ASN E C 1
ATOM 13871 O O . ASN E 1 376 ? 156.415 79.451 72.618 1.00 59.84 376 ASN E O 1
ATOM 13876 N N . THR E 1 377 ? 154.717 80.784 72.027 1.00 56.12 377 THR E N 1
ATOM 13877 C CA . THR E 1 377 ? 154.669 81.474 73.308 1.00 56.38 377 THR E CA 1
ATOM 13878 C C . THR E 1 377 ? 153.287 81.372 73.949 1.00 55.14 377 THR E C 1
ATOM 13879 O O . THR E 1 377 ? 152.309 81.015 73.310 1.00 53.79 377 THR E O 1
ATOM 13883 N N . ILE E 1 378 ? 153.230 81.673 75.235 1.00 55.87 378 ILE E N 1
ATOM 13884 C CA . ILE E 1 378 ? 151.991 81.716 75.990 1.00 55.09 378 ILE E CA 1
ATOM 13885 C C . ILE E 1 378 ? 152.185 82.781 77.051 1.00 55.72 378 ILE E C 1
ATOM 13886 O O . ILE E 1 378 ? 153.006 82.619 77.946 1.00 57.55 378 ILE E O 1
ATOM 13891 N N . ALA E 1 379 ? 151.455 83.883 76.933 1.00 54.40 379 ALA E N 1
ATOM 13892 C CA . ALA E 1 379 ? 151.656 85.031 77.808 1.00 55.10 379 ALA E CA 1
ATOM 13893 C C . ALA E 1 379 ? 153.144 85.345 77.950 1.00 56.71 379 ALA E C 1
ATOM 13894 O O . ALA E 1 379 ? 153.786 85.736 76.989 1.00 60.05 379 ALA E O 1
ATOM 13896 N N . MET E 1 380 ? 153.698 85.128 79.136 1.00 60.24 380 MET E N 1
ATOM 13897 C CA . MET E 1 380 ? 155.101 85.439 79.403 1.00 60.52 380 MET E CA 1
ATOM 13898 C C . MET E 1 380 ? 156.035 84.241 79.225 1.00 61.91 380 MET E C 1
ATOM 13899 O O . MET E 1 380 ? 157.234 84.351 79.436 1.00 63.77 380 MET E O 1
ATOM 13904 N N . HIS E 1 381 ? 155.474 83.110 78.822 1.00 61.36 381 HIS E N 1
ATOM 13905 C CA . HIS E 1 381 ? 156.214 81.864 78.696 1.00 62.73 381 HIS E CA 1
ATOM 13906 C C . HIS E 1 381 ? 156.582 81.534 77.255 1.00 62.05 381 HIS E C 1
ATOM 13907 O O . HIS E 1 381 ? 155.835 81.824 76.341 1.00 60.02 381 HIS E O 1
ATOM 13914 N N . SER E 1 382 ? 157.746 80.930 77.053 1.00 64.00 382 SER E N 1
ATOM 13915 C CA . SER E 1 382 ? 158.150 80.510 75.718 1.00 63.82 382 SER E CA 1
ATOM 13916 C C . SER E 1 382 ? 158.537 79.039 75.695 1.00 65.57 382 SER E C 1
ATOM 13917 O O . SER E 1 382 ? 158.678 78.414 76.732 1.00 67.18 382 SER E O 1
ATOM 13920 N N . GLY E 1 383 ? 158.677 78.489 74.499 1.00 65.42 383 GLY E N 1
ATOM 13921 C CA . GLY E 1 383 ? 159.034 77.097 74.334 1.00 67.25 383 GLY E CA 1
ATOM 13922 C C . GLY E 1 383 ? 157.851 76.158 74.437 1.00 66.33 383 GLY E C 1
ATOM 13923 O O . GLY E 1 383 ? 158.014 74.976 74.745 1.00 68.15 383 GLY E O 1
ATOM 13924 N N . VAL E 1 384 ? 156.661 76.683 74.158 1.00 63.71 384 VAL E N 1
ATOM 13925 C CA . VAL E 1 384 ? 155.413 75.942 74.341 1.00 62.79 384 VAL E CA 1
ATOM 13926 C C . VAL E 1 384 ? 154.708 75.644 73.022 1.00 61.27 384 VAL E C 1
ATOM 13927 O O . VAL E 1 384 ? 154.537 76.524 72.199 1.00 59.62 384 VAL E O 1
ATOM 13931 N N . ASP E 1 385 ? 154.313 74.395 72.823 1.00 62.06 385 ASP E N 1
ATOM 13932 C CA . ASP E 1 385 ? 153.377 74.050 71.763 1.00 60.66 385 ASP E CA 1
ATOM 13933 C C . ASP E 1 385 ? 152.005 74.541 72.179 1.00 58.61 385 ASP E C 1
ATOM 13934 O O . ASP E 1 385 ? 151.467 74.098 73.181 1.00 59.13 385 ASP E O 1
ATOM 13939 N N . THR E 1 386 ? 151.440 75.464 71.414 1.00 58.79 386 THR E N 1
ATOM 13940 C CA . THR E 1 386 ? 150.126 75.996 71.733 1.00 54.71 386 THR E CA 1
ATOM 13941 C C . THR E 1 386 ? 149.078 75.560 70.731 1.00 53.64 386 THR E C 1
ATOM 13942 O O . THR E 1 386 ? 148.083 76.225 70.570 1.00 51.99 386 THR E O 1
ATOM 13946 N N . SER E 1 387 ? 149.288 74.444 70.058 1.00 54.77 387 SER E N 1
ATOM 13947 C CA . SER E 1 387 ? 148.416 74.115 68.953 1.00 53.90 387 SER E CA 1
ATOM 13948 C C . SER E 1 387 ? 147.088 73.495 69.386 1.00 53.71 387 SER E C 1
ATOM 13949 O O . SER E 1 387 ? 146.155 73.490 68.600 1.00 55.75 387 SER E O 1
ATOM 13952 N N . VAL E 1 388 ? 146.981 72.990 70.613 1.00 54.83 388 VAL E N 1
ATOM 13953 C CA . VAL E 1 388 ? 145.674 72.570 71.113 1.00 54.70 388 VAL E CA 1
ATOM 13954 C C . VAL E 1 388 ? 144.849 73.756 71.528 1.00 52.97 388 VAL E C 1
ATOM 13955 O O . VAL E 1 388 ? 143.636 73.709 71.455 1.00 52.36 388 VAL E O 1
ATOM 13959 N N . LEU E 1 389 ? 145.505 74.810 71.990 1.00 52.43 389 LEU E N 1
ATOM 13960 C CA . LEU E 1 389 ? 144.807 76.022 72.362 1.00 51.01 389 LEU E CA 1
ATOM 13961 C C . LEU E 1 389 ? 144.230 76.665 71.126 1.00 49.33 389 LEU E C 1
ATOM 13962 O O . LEU E 1 389 ? 143.107 77.122 71.137 1.00 48.42 389 LEU E O 1
ATOM 13967 N N . ARG E 1 390 ? 145.012 76.690 70.057 1.00 49.14 390 ARG E N 1
ATOM 13968 C CA . ARG E 1 390 ? 144.604 77.344 68.831 1.00 47.75 390 ARG E CA 1
ATOM 13969 C C . ARG E 1 390 ? 143.603 76.501 68.067 1.00 47.72 390 ARG E C 1
ATOM 13970 O O . ARG E 1 390 ? 142.767 77.022 67.355 1.00 46.62 390 ARG E O 1
ATOM 13978 N N . ARG E 1 391 ? 143.691 75.191 68.219 1.00 49.14 391 ARG E N 1
ATOM 13979 C CA . ARG E 1 391 ? 142.729 74.295 67.600 1.00 49.47 391 ARG E CA 1
ATOM 13980 C C . ARG E 1 391 ? 141.347 74.474 68.248 1.00 49.01 391 ARG E C 1
ATOM 13981 O O . ARG E 1 391 ? 140.332 74.453 67.573 1.00 48.52 391 ARG E O 1
ATOM 13989 N N . ALA E 1 392 ? 141.322 74.681 69.556 1.00 49.36 392 ALA E N 1
ATOM 13990 C CA . ALA E 1 392 ? 140.078 74.860 70.272 1.00 49.28 392 ALA E CA 1
ATOM 13991 C C . ALA E 1 392 ? 139.380 76.166 69.896 1.00 47.68 392 ALA E C 1
ATOM 13992 O O . ALA E 1 392 ? 138.168 76.201 69.767 1.00 47.83 392 ALA E O 1
ATOM 13994 N N . ILE E 1 393 ? 140.141 77.238 69.732 1.00 46.73 393 ILE E N 1
ATOM 13995 C CA . ILE E 1 393 ? 139.586 78.500 69.281 1.00 45.42 393 ILE E CA 1
ATOM 13996 C C . ILE E 1 393 ? 138.960 78.356 67.899 1.00 44.85 393 ILE E C 1
ATOM 13997 O O . ILE E 1 393 ? 137.888 78.867 67.651 1.00 49.09 393 ILE E O 1
ATOM 14002 N N . TRP E 1 394 ? 139.622 77.637 67.008 1.00 45.14 394 TRP E N 1
ATOM 14003 C CA . TRP E 1 394 ? 139.135 77.457 65.655 1.00 44.83 394 TRP E CA 1
ATOM 14004 C C . TRP E 1 394 ? 137.889 76.595 65.657 1.00 45.52 394 TRP E C 1
ATOM 14005 O O . TRP E 1 394 ? 136.930 76.874 64.957 1.00 45.13 394 TRP E O 1
ATOM 14016 N N . ASN E 1 395 ? 137.911 75.530 66.443 1.00 50.23 395 ASN E N 1
ATOM 14017 C CA . ASN E 1 395 ? 136.827 74.560 66.433 1.00 47.78 395 ASN E CA 1
ATOM 14018 C C . ASN E 1 395 ? 135.606 75.054 67.192 1.00 47.69 395 ASN E C 1
ATOM 14019 O O . ASN E 1 395 ? 134.488 74.664 66.895 1.00 48.24 395 ASN E O 1
ATOM 14024 N N . TYR E 1 396 ? 135.824 75.929 68.163 1.00 47.21 396 TYR E N 1
ATOM 14025 C CA . TYR E 1 396 ? 134.726 76.558 68.869 1.00 47.26 396 TYR E CA 1
ATOM 14026 C C . TYR E 1 396 ? 133.958 77.506 67.965 1.00 47.18 396 TYR E C 1
ATOM 14027 O O . TYR E 1 396 ? 132.747 77.626 68.072 1.00 53.52 396 TYR E O 1
ATOM 14036 N N . ILE E 1 397 ? 134.669 78.188 67.079 1.00 45.15 397 ILE E N 1
ATOM 14037 C CA . ILE E 1 397 ? 134.051 79.143 66.179 1.00 44.36 397 ILE E CA 1
ATOM 14038 C C . ILE E 1 397 ? 133.300 78.433 65.077 1.00 44.78 397 ILE E C 1
ATOM 14039 O O . ILE E 1 397 ? 132.262 78.895 64.631 1.00 51.61 397 ILE E O 1
ATOM 14044 N N . HIS E 1 398 ? 133.825 77.298 64.646 1.00 45.34 398 HIS E N 1
ATOM 14045 C CA . HIS E 1 398 ? 133.176 76.513 63.623 1.00 46.03 398 HIS E CA 1
ATOM 14046 C C . HIS E 1 398 ? 131.978 75.779 64.199 1.00 47.31 398 HIS E C 1
ATOM 14047 O O . HIS E 1 398 ? 131.041 75.437 63.492 1.00 54.22 398 HIS E O 1
ATOM 14054 N N . CYS E 1 399 ? 132.031 75.546 65.498 1.00 47.84 399 CYS E N 1
ATOM 14055 C CA . CYS E 1 399 ? 130.939 74.961 66.243 1.00 49.23 399 CYS E CA 1
ATOM 14056 C C . CYS E 1 399 ? 129.773 75.935 66.335 1.00 49.10 399 CYS E C 1
ATOM 14057 O O . CYS E 1 399 ? 128.616 75.565 66.178 1.00 50.22 399 CYS E O 1
ATOM 14060 N N . VAL E 1 400 ? 130.101 77.191 66.592 1.00 47.94 400 VAL E N 1
ATOM 14061 C CA . VAL E 1 400 ? 129.134 78.262 66.668 1.00 47.89 400 VAL E CA 1
ATOM 14062 C C . VAL E 1 400 ? 128.377 78.392 65.346 1.00 47.89 400 VAL E C 1
ATOM 14063 O O . VAL E 1 400 ? 127.247 78.834 65.315 1.00 48.58 400 VAL E O 1
ATOM 14067 N N . PHE E 1 401 ? 128.986 77.962 64.255 1.00 50.10 401 PHE E N 1
ATOM 14068 C CA . PHE E 1 401 ? 128.344 78.008 62.954 1.00 47.57 401 PHE E CA 1
ATOM 14069 C C . PHE E 1 401 ? 127.901 76.622 62.503 1.00 48.91 401 PHE E C 1
ATOM 14070 O O . PHE E 1 401 ? 127.572 76.406 61.339 1.00 49.25 401 PHE E O 1
ATOM 14078 N N . GLY E 1 402 ? 127.903 75.685 63.442 1.00 49.88 402 GLY E N 1
ATOM 14079 C CA . GLY E 1 402 ? 127.276 74.399 63.245 1.00 51.58 402 GLY E CA 1
ATOM 14080 C C . GLY E 1 402 ? 128.122 73.301 62.656 1.00 51.96 402 GLY E C 1
ATOM 14081 O O . GLY E 1 402 ? 127.625 72.214 62.426 1.00 53.56 402 GLY E O 1
ATOM 14082 N N . ILE E 1 403 ? 129.400 73.572 62.422 1.00 50.72 403 ILE E N 1
ATOM 14083 C CA . ILE E 1 403 ? 130.287 72.601 61.797 1.00 51.23 403 ILE E CA 1
ATOM 14084 C C . ILE E 1 403 ? 130.945 71.684 62.827 1.00 55.21 403 ILE E C 1
ATOM 14085 O O . ILE E 1 403 ? 131.595 72.158 63.749 1.00 58.97 403 ILE E O 1
ATOM 14090 N N . ARG E 1 404 ? 130.774 70.372 62.675 1.00 55.09 404 ARG E N 1
ATOM 14091 C CA . ARG E 1 404 ? 131.333 69.426 63.640 1.00 55.07 404 ARG E CA 1
ATOM 14092 C C . ARG E 1 404 ? 132.427 68.524 63.084 1.00 55.90 404 ARG E C 1
ATOM 14093 O O . ARG E 1 404 ? 132.267 67.912 62.038 1.00 56.86 404 ARG E O 1
ATOM 14101 N N . TYR E 1 405 ? 133.524 68.422 63.824 1.00 55.81 405 TYR E N 1
ATOM 14102 C CA . TYR E 1 405 ? 134.642 67.574 63.435 1.00 56.87 405 TYR E CA 1
ATOM 14103 C C . TYR E 1 405 ? 134.582 66.229 64.137 1.00 63.08 405 TYR E C 1
ATOM 14104 O O . TYR E 1 405 ? 134.532 66.149 65.362 1.00 62.53 405 TYR E O 1
ATOM 14113 N N . ASP E 1 406 ? 134.581 65.175 63.329 1.00 71.97 406 ASP E N 1
ATOM 14114 C CA . ASP E 1 406 ? 134.396 63.794 63.783 1.00 80.74 406 ASP E CA 1
ATOM 14115 C C . ASP E 1 406 ? 135.201 63.393 65.002 1.00 82.97 406 ASP E C 1
ATOM 14116 O O . ASP E 1 406 ? 134.649 62.946 66.009 1.00 81.96 406 ASP E O 1
ATOM 14121 N N . ASP E 1 407 ? 136.514 63.540 64.889 1.00 83.26 407 ASP E N 1
ATOM 14122 C CA . ASP E 1 407 ? 137.426 62.941 65.846 1.00 86.13 407 ASP E CA 1
ATOM 14123 C C . ASP E 1 407 ? 137.884 63.932 66.903 1.00 80.69 407 ASP E C 1
ATOM 14124 O O . ASP E 1 407 ? 138.901 63.719 67.561 1.00 82.54 407 ASP E O 1
ATOM 14129 N N . TYR E 1 408 ? 137.123 65.008 67.070 1.00 73.44 408 TYR E N 1
ATOM 14130 C CA . TYR E 1 408 ? 137.472 66.033 68.033 1.00 60.46 408 TYR E CA 1
ATOM 14131 C C . TYR E 1 408 ? 136.621 65.924 69.294 1.00 61.21 408 TYR E C 1
ATOM 14132 O O . TYR E 1 408 ? 135.424 65.749 69.221 1.00 61.60 408 TYR E O 1
ATOM 14141 N N . ASP E 1 409 ? 137.259 66.020 70.450 1.00 61.63 409 ASP E N 1
ATOM 14142 C CA . ASP E 1 409 ? 136.563 66.044 71.727 1.00 62.40 409 ASP E CA 1
ATOM 14143 C C . ASP E 1 409 ? 136.239 67.473 72.155 1.00 60.29 409 ASP E C 1
ATOM 14144 O O . ASP E 1 409 ? 137.109 68.194 72.609 1.00 59.38 409 ASP E O 1
ATOM 14149 N N . TYR E 1 410 ? 134.980 67.874 72.046 1.00 62.44 410 TYR E N 1
ATOM 14150 C CA . TYR E 1 410 ? 134.611 69.261 72.322 1.00 57.96 410 TYR E CA 1
ATOM 14151 C C . TYR E 1 410 ? 134.597 69.587 73.805 1.00 58.67 410 TYR E C 1
ATOM 14152 O O . TYR E 1 410 ? 134.283 70.702 74.199 1.00 57.56 410 TYR E O 1
ATOM 14161 N N . GLY E 1 411 ? 134.955 68.618 74.630 1.00 60.71 411 GLY E N 1
ATOM 14162 C CA . GLY E 1 411 ? 135.122 68.890 76.037 1.00 61.58 411 GLY E CA 1
ATOM 14163 C C . GLY E 1 411 ? 136.384 69.700 76.239 1.00 66.23 411 GLY E C 1
ATOM 14164 O O . GLY E 1 411 ? 136.528 70.405 77.230 1.00 69.25 411 GLY E O 1
ATOM 14165 N N . GLU E 1 412 ? 137.303 69.601 75.287 1.00 60.84 412 GLU E N 1
ATOM 14166 C CA . GLU E 1 412 ? 138.555 70.340 75.353 1.00 60.17 412 GLU E CA 1
ATOM 14167 C C . GLU E 1 412 ? 138.325 71.841 75.342 1.00 59.13 412 GLU E C 1
ATOM 14168 O O . GLU E 1 412 ? 139.137 72.595 75.871 1.00 59.29 412 GLU E O 1
ATOM 14174 N N . VAL E 1 413 ? 137.220 72.273 74.741 1.00 56.80 413 VAL E N 1
ATOM 14175 C CA . VAL E 1 413 ? 136.924 73.694 74.619 1.00 53.65 413 VAL E CA 1
ATOM 14176 C C . VAL E 1 413 ? 136.750 74.369 75.981 1.00 54.24 413 VAL E C 1
ATOM 14177 O O . VAL E 1 413 ? 137.200 75.477 76.177 1.00 54.53 413 VAL E O 1
ATOM 14181 N N . ASN E 1 414 ? 136.128 73.706 76.942 1.00 56.07 414 ASN E N 1
ATOM 14182 C CA . ASN E 1 414 ? 135.954 74.335 78.247 1.00 58.31 414 ASN E CA 1
ATOM 14183 C C . ASN E 1 414 ? 137.139 74.133 79.160 1.00 57.93 414 ASN E C 1
ATOM 14184 O O . ASN E 1 414 ? 137.274 74.815 80.166 1.00 58.47 414 ASN E O 1
ATOM 14189 N N . GLN E 1 415 ? 138.013 73.209 78.798 1.00 58.72 415 GLN E N 1
ATOM 14190 C CA . GLN E 1 415 ? 139.255 73.031 79.530 1.00 59.56 415 GLN E CA 1
ATOM 14191 C C . GLN E 1 415 ? 140.255 74.115 79.169 1.00 58.05 415 GLN E C 1
ATOM 14192 O O . GLN E 1 415 ? 141.050 74.526 79.993 1.00 61.38 415 GLN E O 1
ATOM 14198 N N . LEU E 1 416 ? 140.200 74.593 77.934 1.00 55.91 416 LEU E N 1
ATOM 14199 C CA . LEU E 1 416 ? 141.222 75.503 77.442 1.00 54.60 416 LEU E CA 1
ATOM 14200 C C . LEU E 1 416 ? 140.735 76.940 77.301 1.00 53.06 416 LEU E C 1
ATOM 14201 O O . LEU E 1 416 ? 141.505 77.880 77.488 1.00 52.61 416 LEU E O 1
ATOM 14206 N N . LEU E 1 417 ? 139.458 77.115 76.987 1.00 52.49 417 LEU E N 1
ATOM 14207 C CA . LEU E 1 417 ? 138.922 78.445 76.708 1.00 51.18 417 LEU E CA 1
ATOM 14208 C C . LEU E 1 417 ? 138.160 78.999 77.907 1.00 52.17 417 LEU E C 1
ATOM 14209 O O . LEU E 1 417 ? 137.088 78.512 78.244 1.00 56.54 417 LEU E O 1
ATOM 14214 N N . GLU E 1 418 ? 138.708 80.005 78.572 1.00 52.26 418 GLU E N 1
ATOM 14215 C CA . GLU E 1 418 ? 138.022 80.558 79.728 1.00 53.47 418 GLU E CA 1
ATOM 14216 C C . GLU E 1 418 ? 136.718 81.220 79.282 1.00 52.87 418 GLU E C 1
ATOM 14217 O O . GLU E 1 418 ? 136.561 81.574 78.125 1.00 51.36 418 GLU E O 1
ATOM 14223 N N . ARG E 1 419 ? 135.773 81.369 80.198 1.00 56.45 419 ARG E N 1
ATOM 14224 C CA . ARG E 1 419 ? 134.476 81.921 79.844 1.00 55.56 419 ARG E CA 1
ATOM 14225 C C . ARG E 1 419 ? 134.583 83.313 79.219 1.00 55.94 419 ARG E C 1
ATOM 14226 O O . ARG E 1 419 ? 133.899 83.610 78.246 1.00 57.74 419 ARG E O 1
ATOM 14234 N N . ASN E 1 420 ? 135.440 84.163 79.767 1.00 53.02 420 ASN E N 1
ATOM 14235 C CA . ASN E 1 420 ? 135.549 85.520 79.261 1.00 52.14 420 ASN E CA 1
ATOM 14236 C C . ASN E 1 420 ? 136.131 85.593 77.860 1.00 51.12 420 ASN E C 1
ATOM 14237 O O . ASN E 1 420 ? 135.864 86.528 77.118 1.00 50.19 420 ASN E O 1
ATOM 14242 N N . LEU E 1 421 ? 136.923 84.595 77.503 1.00 53.09 421 LEU E N 1
ATOM 14243 C CA . LEU E 1 421 ? 137.405 84.461 76.144 1.00 48.07 421 LEU E CA 1
ATOM 14244 C C . LEU E 1 421 ? 136.290 83.988 75.231 1.00 47.54 421 LEU E C 1
ATOM 14245 O O . LEU E 1 421 ? 136.148 84.472 74.130 1.00 48.30 421 LEU E O 1
ATOM 14250 N N . LYS E 1 422 ? 135.487 83.043 75.690 1.00 48.50 422 LYS E N 1
ATOM 14251 C CA . LYS E 1 422 ? 134.368 82.573 74.883 1.00 48.30 422 LYS E CA 1
ATOM 14252 C C . LYS E 1 422 ? 133.322 83.657 74.634 1.00 48.27 422 LYS E C 1
ATOM 14253 O O . LYS E 1 422 ? 132.741 83.710 73.556 1.00 49.97 422 LYS E O 1
ATOM 14259 N N . VAL E 1 423 ? 133.093 84.527 75.612 1.00 49.22 423 VAL E N 1
ATOM 14260 C CA . VAL E 1 423 ? 132.157 85.629 75.422 1.00 49.50 423 VAL E CA 1
ATOM 14261 C C . VAL E 1 423 ? 132.695 86.565 74.353 1.00 50.29 423 VAL E C 1
ATOM 14262 O O . VAL E 1 423 ? 131.948 87.021 73.494 1.00 53.82 423 VAL E O 1
ATOM 14266 N N . TYR E 1 424 ? 134.000 86.826 74.406 1.00 47.39 424 TYR E N 1
ATOM 14267 C CA . TYR E 1 424 ? 134.685 87.710 73.471 1.00 46.25 424 TYR E CA 1
ATOM 14268 C C . TYR E 1 424 ? 134.639 87.196 72.037 1.00 45.03 424 TYR E C 1
ATOM 14269 O O . TYR E 1 424 ? 134.276 87.920 71.124 1.00 44.56 424 TYR E O 1
ATOM 14278 N N . ILE E 1 425 ? 135.019 85.943 71.847 1.00 44.73 425 ILE E N 1
ATOM 14279 C CA . ILE E 1 425 ? 134.959 85.289 70.549 1.00 43.88 425 ILE E CA 1
ATOM 14280 C C . ILE E 1 425 ? 133.574 85.280 69.912 1.00 44.07 425 ILE E C 1
ATOM 14281 O O . ILE E 1 425 ? 133.432 85.538 68.722 1.00 49.64 425 ILE E O 1
ATOM 14286 N N . LYS E 1 426 ? 132.549 84.958 70.694 1.00 45.18 426 LYS E N 1
ATOM 14287 C CA . LYS E 1 426 ? 131.202 84.859 70.147 1.00 45.66 426 LYS E CA 1
ATOM 14288 C C . LYS E 1 426 ? 130.655 86.229 69.786 1.00 45.72 426 LYS E C 1
ATOM 14289 O O . LYS E 1 426 ? 129.974 86.386 68.797 1.00 45.62 426 LYS E O 1
ATOM 14295 N N . THR E 1 427 ? 130.972 87.229 70.583 1.00 46.08 427 THR E N 1
ATOM 14296 C CA . THR E 1 427 ? 130.623 88.591 70.239 1.00 46.29 427 THR E CA 1
ATOM 14297 C C . THR E 1 427 ? 131.313 89.023 68.953 1.00 46.25 427 THR E C 1
ATOM 14298 O O . THR E 1 427 ? 130.658 89.418 68.020 1.00 47.86 427 THR E O 1
ATOM 14302 N N . VAL E 1 428 ? 132.635 88.919 68.886 1.00 44.55 428 VAL E N 1
ATOM 14303 C CA . VAL E 1 428 ? 133.365 89.350 67.694 1.00 43.14 428 VAL E CA 1
ATOM 14304 C C . VAL E 1 428 ? 132.987 88.548 66.439 1.00 43.46 428 VAL E C 1
ATOM 14305 O O . VAL E 1 428 ? 132.938 89.093 65.338 1.00 42.32 428 VAL E O 1
ATOM 14309 N N . ALA E 1 429 ? 132.703 87.261 66.608 1.00 42.70 429 ALA E N 1
ATOM 14310 C CA . ALA E 1 429 ? 132.279 86.433 65.486 1.00 42.49 429 ALA E CA 1
ATOM 14311 C C . ALA E 1 429 ? 130.835 86.695 65.048 1.00 43.24 429 ALA E C 1
ATOM 14312 O O . ALA E 1 429 ? 130.558 86.756 63.859 1.00 44.75 429 ALA E O 1
ATOM 14314 N N . CYS E 1 430 ? 129.921 86.860 66.003 1.00 44.26 430 CYS E N 1
ATOM 14315 C CA . CYS E 1 430 ? 128.497 86.952 65.693 1.00 45.33 430 CYS E CA 1
ATOM 14316 C C . CYS E 1 430 ? 127.897 88.341 65.806 1.00 46.10 430 CYS E C 1
ATOM 14317 O O . CYS E 1 430 ? 126.956 88.665 65.093 1.00 52.90 430 CYS E O 1
ATOM 14320 N N . TYR E 1 431 ? 128.440 89.150 66.705 1.00 46.17 431 TYR E N 1
ATOM 14321 C CA . TYR E 1 431 ? 127.903 90.479 67.011 1.00 48.33 431 TYR E CA 1
ATOM 14322 C C . TYR E 1 431 ? 128.976 91.540 67.181 1.00 46.75 431 TYR E C 1
ATOM 14323 O O . TYR E 1 431 ? 129.008 92.203 68.205 1.00 47.98 431 TYR E O 1
ATOM 14332 N N . PRO E 1 432 ? 129.855 91.700 66.185 1.00 45.58 432 PRO E N 1
ATOM 14333 C CA . PRO E 1 432 ? 131.041 92.522 66.390 1.00 45.15 432 PRO E CA 1
ATOM 14334 C C . PRO E 1 432 ? 130.738 93.906 66.942 1.00 46.43 432 PRO E C 1
ATOM 14335 O O . PRO E 1 432 ? 131.481 94.364 67.789 1.00 46.60 432 PRO E O 1
ATOM 14339 N N . GLU E 1 433 ? 129.660 94.535 66.487 1.00 47.51 433 GLU E N 1
ATOM 14340 C CA . GLU E 1 433 ? 129.290 95.897 66.903 1.00 50.86 433 GLU E CA 1
ATOM 14341 C C . GLU E 1 433 ? 129.143 96.070 68.408 1.00 50.21 433 GLU E C 1
ATOM 14342 O O . GLU E 1 433 ? 129.185 97.186 68.919 1.00 51.49 433 GLU E O 1
ATOM 14348 N N . LYS E 1 434 ? 128.965 94.962 69.109 1.00 49.96 434 LYS E N 1
ATOM 14349 C CA . LYS E 1 434 ? 128.720 94.996 70.530 1.00 51.25 434 LYS E CA 1
ATOM 14350 C C . LYS E 1 434 ? 129.980 94.716 71.322 1.00 50.47 434 LYS E C 1
ATOM 14351 O O . LYS E 1 434 ? 129.919 94.472 72.512 1.00 55.37 434 LYS E O 1
ATOM 14357 N N . THR E 1 435 ? 131.129 94.758 70.659 1.00 51.89 435 THR E N 1
ATOM 14358 C CA . THR E 1 435 ? 132.399 94.552 71.337 1.00 48.46 435 THR E CA 1
ATOM 14359 C C . THR E 1 435 ? 132.828 95.819 72.031 1.00 49.67 435 THR E C 1
ATOM 14360 O O . THR E 1 435 ? 132.798 96.895 71.451 1.00 50.12 435 THR E O 1
ATOM 14364 N N . THR E 1 436 ? 133.240 95.675 73.281 1.00 50.39 436 THR E N 1
ATOM 14365 C CA . THR E 1 436 ? 133.658 96.806 74.087 1.00 51.83 436 THR E CA 1
ATOM 14366 C C . THR E 1 436 ? 135.077 96.617 74.603 1.00 52.17 436 THR E C 1
ATOM 14367 O O . THR E 1 436 ? 135.604 95.516 74.598 1.00 51.14 436 THR E O 1
ATOM 14371 N N . ARG E 1 437 ? 135.685 97.714 75.036 1.00 56.33 437 ARG E N 1
ATOM 14372 C CA . ARG E 1 437 ? 137.001 97.709 75.654 1.00 55.53 437 ARG E CA 1
ATOM 14373 C C . ARG E 1 437 ? 136.998 96.861 76.923 1.00 56.39 437 ARG E C 1
ATOM 14374 O O . ARG E 1 437 ? 137.941 96.144 77.200 1.00 59.66 437 ARG E O 1
ATOM 14382 N N . ARG E 1 438 ? 135.915 96.938 77.684 1.00 57.00 438 ARG E N 1
ATOM 14383 C CA . ARG E 1 438 ? 135.781 96.156 78.905 1.00 57.94 438 ARG E CA 1
ATOM 14384 C C . ARG E 1 438 ? 135.809 94.657 78.630 1.00 56.13 438 ARG E C 1
ATOM 14385 O O . ARG E 1 438 ? 136.384 93.894 79.390 1.00 57.73 438 ARG E O 1
ATOM 14393 N N . MET E 1 439 ? 135.183 94.243 77.537 1.00 53.91 439 MET E N 1
ATOM 14394 C CA . MET E 1 439 ? 135.178 92.846 77.132 1.00 52.06 439 MET E CA 1
ATOM 14395 C C . MET E 1 439 ? 136.553 92.394 76.626 1.00 53.88 439 MET E C 1
ATOM 14396 O O . MET E 1 439 ? 136.956 91.248 76.807 1.00 51.24 439 MET E O 1
ATOM 14401 N N . TYR E 1 440 ? 137.270 93.312 75.993 1.00 51.27 440 TYR E N 1
ATOM 14402 C CA . TYR E 1 440 ? 138.608 93.038 75.521 1.00 50.64 440 TYR E CA 1
ATOM 14403 C C . TYR E 1 440 ? 139.579 92.918 76.693 1.00 56.60 440 TYR E C 1
ATOM 14404 O O . TYR E 1 440 ? 140.392 92.006 76.730 1.00 58.22 440 TYR E O 1
ATOM 14413 N N . ASN E 1 441 ? 139.501 93.837 77.648 1.00 58.26 441 ASN E N 1
ATOM 14414 C CA . ASN E 1 441 ? 140.398 93.808 78.800 1.00 57.50 441 ASN E CA 1
ATOM 14415 C C . ASN E 1 441 ? 140.114 92.677 79.767 1.00 57.77 441 ASN E C 1
ATOM 14416 O O . ASN E 1 441 ? 140.952 92.349 80.589 1.00 60.86 441 ASN E O 1
ATOM 14421 N N . LEU E 1 442 ? 138.931 92.090 79.677 1.00 56.53 442 LEU E N 1
ATOM 14422 C CA . LEU E 1 442 ? 138.466 91.170 80.702 1.00 57.26 442 LEU E CA 1
ATOM 14423 C C . LEU E 1 442 ? 139.055 89.775 80.591 1.00 56.17 442 LEU E C 1
ATOM 14424 O O . LEU E 1 442 ? 139.226 89.083 81.594 1.00 58.03 442 LEU E O 1
ATOM 14429 N N . PHE E 1 443 ? 139.340 89.349 79.369 1.00 53.87 443 PHE E N 1
ATOM 14430 C CA . PHE E 1 443 ? 139.842 88.004 79.156 1.00 52.84 443 PHE E CA 1
ATOM 14431 C C . PHE E 1 443 ? 141.346 88.020 79.000 1.00 53.89 443 PHE E C 1
ATOM 14432 O O . PHE E 1 443 ? 141.901 88.994 78.521 1.00 57.00 443 PHE E O 1
ATOM 14440 N N . TRP E 1 444 ? 141.993 86.943 79.428 1.00 53.30 444 TRP E N 1
ATOM 14441 C CA . TRP E 1 444 ? 143.428 86.789 79.270 1.00 53.36 444 TRP E CA 1
ATOM 14442 C C . TRP E 1 444 ? 144.170 87.999 79.803 1.00 55.07 444 TRP E C 1
ATOM 14443 O O . TRP E 1 444 ? 144.922 88.643 79.088 1.00 54.34 444 TRP E O 1
ATOM 14454 N N . ARG E 1 445 ? 143.935 88.307 81.070 1.00 59.70 445 ARG E N 1
ATOM 14455 C CA . ARG E 1 445 ? 144.465 89.510 81.686 1.00 60.26 445 ARG E CA 1
ATOM 14456 C C . ARG E 1 445 ? 145.987 89.513 81.666 1.00 60.98 445 ARG E C 1
ATOM 14457 O O . ARG E 1 445 ? 146.621 90.568 81.581 1.00 60.50 445 ARG E O 1
ATOM 14459 N N . HIS E 1 446 ? 146.574 88.325 81.719 1.00 61.45 446 HIS E N 1
ATOM 14460 C CA . HIS E 1 446 ? 148.023 88.213 81.747 1.00 62.74 446 HIS E CA 1
ATOM 14461 C C . HIS E 1 446 ? 148.652 87.910 80.391 1.00 57.64 446 HIS E C 1
ATOM 14462 O O . HIS E 1 446 ? 149.834 87.640 80.312 1.00 58.17 446 HIS E O 1
ATOM 14469 N N . PHE E 1 447 ? 147.868 87.968 79.326 1.00 56.06 447 PHE E N 1
ATOM 14470 C CA . PHE E 1 447 ? 148.398 87.756 77.994 1.00 53.07 447 PHE E CA 1
ATOM 14471 C C . PHE E 1 447 ? 148.787 89.072 77.368 1.00 52.75 447 PHE E C 1
ATOM 14472 O O . PHE E 1 447 ? 148.434 90.134 77.854 1.00 53.95 447 PHE E O 1
ATOM 14480 N N . ARG E 1 448 ? 149.525 88.981 76.272 1.00 56.52 448 ARG E N 1
ATOM 14481 C CA . ARG E 1 448 ? 150.025 90.144 75.562 1.00 51.25 448 ARG E CA 1
ATOM 14482 C C . ARG E 1 448 ? 149.009 90.622 74.540 1.00 49.71 448 ARG E C 1
ATOM 14483 O O . ARG E 1 448 ? 148.257 89.832 74.007 1.00 48.56 448 ARG E O 1
ATOM 14491 N N . HIS E 1 449 ? 148.994 91.918 74.267 1.00 50.26 449 HIS E N 1
ATOM 14492 C CA . HIS E 1 449 ? 148.092 92.482 73.281 1.00 49.25 449 HIS E CA 1
ATOM 14493 C C . HIS E 1 449 ? 148.253 91.835 71.925 1.00 47.51 449 HIS E C 1
ATOM 14494 O O . HIS E 1 449 ? 147.298 91.722 71.172 1.00 46.38 449 HIS E O 1
ATOM 14501 N N . SER E 1 450 ? 149.469 91.413 71.612 1.00 53.06 450 SER E N 1
ATOM 14502 C CA . SER E 1 450 ? 149.752 90.802 70.325 1.00 47.44 450 SER E CA 1
ATOM 14503 C C . SER E 1 450 ? 149.061 89.455 70.242 1.00 46.62 450 SER E C 1
ATOM 14504 O O . SER E 1 450 ? 148.661 89.027 69.174 1.00 45.75 450 SER E O 1
ATOM 14507 N N . GLU E 1 451 ? 148.903 88.799 71.383 1.00 47.09 451 GLU E N 1
ATOM 14508 C CA . GLU E 1 451 ? 148.274 87.488 71.432 1.00 46.64 451 GLU E CA 1
ATOM 14509 C C . GLU E 1 451 ? 146.777 87.583 71.240 1.00 45.52 451 GLU E C 1
ATOM 14510 O O . GLU E 1 451 ? 146.154 86.682 70.700 1.00 44.90 451 GLU E O 1
ATOM 14516 N N . LYS E 1 452 ? 146.217 88.697 71.696 1.00 46.22 452 LYS E N 1
ATOM 14517 C CA . LYS E 1 452 ? 144.820 89.012 71.511 1.00 44.74 452 LYS E CA 1
ATOM 14518 C C . LYS E 1 452 ? 144.488 89.326 70.056 1.00 43.76 452 LYS E C 1
ATOM 14519 O O . LYS E 1 452 ? 143.450 88.924 69.574 1.00 44.98 452 LYS E O 1
ATOM 14525 N N . VAL E 1 453 ? 145.361 90.042 69.361 1.00 43.89 453 VAL E N 1
ATOM 14526 C CA . VAL E 1 453 ? 145.204 90.261 67.926 1.00 43.21 453 VAL E CA 1
ATOM 14527 C C . VAL E 1 453 ? 145.303 88.936 67.180 1.00 42.80 453 VAL E C 1
ATOM 14528 O O . VAL E 1 453 ? 144.630 88.710 66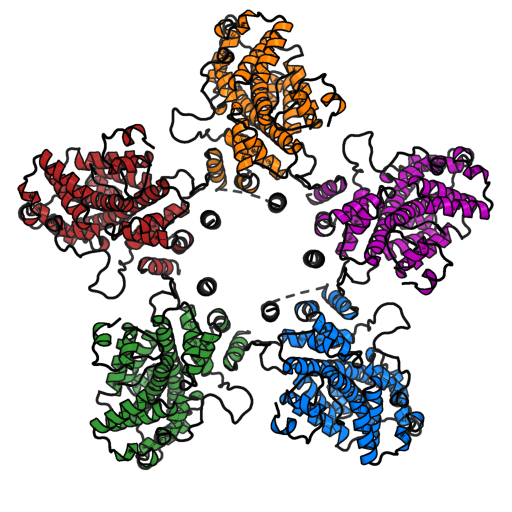.193 1.00 42.15 453 VAL E O 1
ATOM 14532 N N . HIS E 1 454 ? 146.161 88.057 67.673 1.00 44.78 454 HIS E N 1
ATOM 14533 C CA . HIS E 1 454 ? 146.326 86.725 67.115 1.00 43.40 454 HIS E CA 1
ATOM 14534 C C . HIS E 1 454 ? 144.996 85.956 67.163 1.00 42.77 454 HIS E C 1
ATOM 14535 O O . HIS E 1 454 ? 144.613 85.318 66.194 1.00 50.01 454 HIS E O 1
ATOM 14542 N N . VAL E 1 455 ? 144.290 86.040 68.286 1.00 42.85 455 VAL E N 1
ATOM 14543 C CA . VAL E 1 455 ? 143.003 85.370 68.453 1.00 42.54 455 VAL E CA 1
ATOM 14544 C C . VAL E 1 455 ? 142.018 85.894 67.436 1.00 41.74 455 VAL E C 1
ATOM 14545 O O . VAL E 1 455 ? 141.253 85.150 66.852 1.00 41.49 455 VAL E O 1
ATOM 14549 N N . ASN E 1 456 ? 142.067 87.196 67.221 1.00 44.80 456 ASN E N 1
ATOM 14550 C CA . ASN E 1 456 ? 141.249 87.852 66.229 1.00 41.03 456 ASN E CA 1
ATOM 14551 C C . ASN E 1 456 ? 141.501 87.397 64.802 1.00 40.72 456 ASN E C 1
ATOM 14552 O O . ASN E 1 456 ? 140.589 87.373 64.000 1.00 48.26 456 ASN E O 1
ATOM 14557 N N . LEU E 1 457 ? 142.715 87.015 64.452 1.00 41.01 457 LEU E N 1
ATOM 14558 C CA . LEU E 1 457 ? 142.906 86.629 63.066 1.00 40.95 457 LEU E CA 1
ATOM 14559 C C . LEU E 1 457 ? 142.629 85.148 62.905 1.00 41.09 457 LEU E C 1
ATOM 14560 O O . LEU E 1 457 ? 142.225 84.684 61.857 1.00 41.06 457 LEU E O 1
ATOM 14565 N N . LEU E 1 458 ? 142.778 84.412 63.977 1.00 41.43 458 LEU E N 1
ATOM 14566 C CA . LEU E 1 458 ? 142.315 83.039 64.011 1.00 41.75 458 LEU E CA 1
ATOM 14567 C C . LEU E 1 458 ? 140.796 82.988 63.827 1.00 44.40 458 LEU E C 1
ATOM 14568 O O . LEU E 1 458 ? 140.276 82.155 63.100 1.00 49.14 458 LEU E O 1
ATOM 14573 N N . LEU E 1 459 ? 140.090 83.903 64.483 1.00 41.49 459 LEU E N 1
ATOM 14574 C CA . LEU E 1 459 ? 138.633 83.903 64.467 1.00 40.87 459 LEU E CA 1
ATOM 14575 C C . LEU E 1 459 ? 138.052 84.427 63.166 1.00 40.53 459 LEU E C 1
ATOM 14576 O O . LEU E 1 459 ? 137.092 83.870 62.653 1.00 41.05 459 LEU E O 1
ATOM 14581 N N . LEU E 1 460 ? 138.640 85.475 62.615 1.00 40.25 460 LEU E N 1
ATOM 14582 C CA . LEU E 1 460 ? 138.171 85.986 61.342 1.00 40.14 460 LEU E CA 1
ATOM 14583 C C . LEU E 1 460 ? 138.324 84.941 60.233 1.00 46.58 460 LEU E C 1
ATOM 14584 O O . LEU E 1 460 ? 137.474 84.839 59.371 1.00 49.53 460 LEU E O 1
ATOM 14589 N N . GLU E 1 461 ? 139.395 84.152 60.271 1.00 46.49 461 GLU E N 1
ATOM 14590 C CA . GLU E 1 461 ? 139.614 83.097 59.285 1.00 41.20 461 GLU E CA 1
ATOM 14591 C C . GLU E 1 461 ? 138.710 81.896 59.482 1.00 41.58 461 GLU E C 1
ATOM 14592 O O . GLU E 1 461 ? 138.188 81.346 58.526 1.00 49.15 461 GLU E O 1
ATOM 14598 N N . ALA E 1 462 ? 138.525 81.480 60.725 1.00 41.62 462 ALA E N 1
ATOM 14599 C CA . ALA E 1 462 ? 137.587 80.412 61.020 1.00 42.17 462 ALA E CA 1
ATOM 14600 C C . ALA E 1 462 ? 136.179 80.780 60.558 1.00 44.73 462 ALA E C 1
ATOM 14601 O O . ALA E 1 462 ? 135.505 79.996 59.901 1.00 47.64 462 ALA E O 1
ATOM 14603 N N . ARG E 1 463 ? 135.754 81.986 60.895 1.00 41.53 463 ARG E N 1
ATOM 14604 C CA . ARG E 1 463 ? 134.454 82.483 60.487 1.00 41.64 463 ARG E CA 1
ATOM 14605 C C . ARG E 1 463 ? 134.274 82.556 58.976 1.00 41.81 463 ARG E C 1
ATOM 14606 O O . ARG E 1 463 ? 133.255 82.165 58.455 1.00 45.34 463 ARG E O 1
ATOM 14614 N N . MET E 1 464 ? 135.266 83.064 58.273 1.00 41.51 464 MET E N 1
ATOM 14615 C CA . MET E 1 464 ? 135.193 83.172 56.830 1.00 41.86 464 MET E CA 1
ATOM 14616 C C . MET E 1 464 ? 135.196 81.831 56.127 1.00 42.65 464 MET E C 1
ATOM 14617 O O . MET E 1 464 ? 134.516 81.652 55.136 1.00 43.28 464 MET E O 1
ATOM 14622 N N . GLN E 1 465 ? 135.968 80.881 56.628 1.00 42.86 465 GLN E N 1
ATOM 14623 C CA . GLN E 1 465 ? 135.985 79.569 56.010 1.00 43.89 465 GLN E CA 1
ATOM 14624 C C . GLN E 1 465 ? 134.637 78.864 56.163 1.00 46.79 465 GLN E C 1
ATOM 14625 O O . GLN E 1 465 ? 134.160 78.252 55.220 1.00 51.60 465 GLN E O 1
ATOM 14631 N N . ALA E 1 466 ? 134.017 78.966 57.336 1.00 44.20 466 ALA E N 1
ATOM 14632 C CA . ALA E 1 466 ? 132.695 78.384 57.543 1.00 44.98 466 ALA E CA 1
ATOM 14633 C C . ALA E 1 466 ? 131.658 79.004 56.605 1.00 45.24 466 ALA E C 1
ATOM 14634 O O . ALA E 1 466 ? 130.917 78.295 55.948 1.00 46.31 466 ALA E O 1
ATOM 14636 N N . ALA E 1 467 ? 131.621 80.328 56.528 1.00 44.45 467 ALA E N 1
ATOM 14637 C CA . ALA E 1 467 ? 130.672 81.015 55.667 1.00 44.86 467 ALA E CA 1
ATOM 14638 C C . ALA E 1 467 ? 130.904 80.686 54.206 1.00 45.50 467 ALA E C 1
ATOM 14639 O O . ALA E 1 467 ? 129.974 80.456 53.455 1.00 48.78 467 ALA E O 1
ATOM 14641 N N . LEU E 1 468 ? 132.163 80.670 53.809 1.00 45.13 468 LEU E N 1
ATOM 14642 C CA . LEU E 1 468 ? 132.529 80.381 52.437 1.00 46.01 468 LEU E CA 1
ATOM 14643 C C . LEU E 1 468 ? 132.250 78.924 52.062 1.00 48.26 468 LEU E C 1
ATOM 14644 O O . LEU E 1 468 ? 131.888 78.640 50.933 1.00 53.38 468 LEU E O 1
ATOM 14649 N N . LEU E 1 469 ? 132.405 78.002 53.008 1.00 47.26 469 LEU E N 1
ATOM 14650 C CA . LEU E 1 469 ? 132.059 76.599 52.763 1.00 48.70 469 LEU E CA 1
ATOM 14651 C C . LEU E 1 469 ? 130.560 76.375 52.584 1.00 49.65 469 LEU E C 1
ATOM 14652 O O . LEU E 1 469 ? 130.141 75.648 51.702 1.00 52.12 469 LEU E O 1
ATOM 14657 N N . TYR E 1 470 ? 129.748 76.992 53.423 1.00 49.07 470 TYR E N 1
ATOM 14658 C CA . TYR E 1 470 ? 128.315 76.903 53.247 1.00 50.14 470 TYR E CA 1
ATOM 14659 C C . TYR E 1 470 ? 127.874 77.455 51.898 1.00 50.95 470 TYR E C 1
ATOM 14660 O O . TYR E 1 470 ? 126.980 76.907 51.267 1.00 55.45 470 TYR E O 1
ATOM 14669 N N . ALA E 1 471 ? 128.503 78.532 51.451 1.00 49.79 471 ALA E N 1
ATOM 14670 C CA . ALA E 1 471 ? 128.179 79.110 50.158 1.00 50.50 471 ALA E CA 1
ATOM 14671 C C . ALA E 1 471 ? 128.572 78.180 49.033 1.00 51.77 471 ALA E C 1
ATOM 14672 O O . ALA E 1 471 ? 127.819 77.981 48.103 1.00 53.71 471 ALA E O 1
ATOM 14674 N N . LEU E 1 472 ? 129.763 77.611 49.125 1.00 54.23 472 LEU E N 1
ATOM 14675 C CA . LEU E 1 472 ? 130.265 76.724 48.089 1.00 56.26 472 LEU E CA 1
ATOM 14676 C C . LEU E 1 472 ? 129.485 75.408 48.025 1.00 57.42 472 LEU E C 1
ATOM 14677 O O . LEU E 1 472 ? 129.263 74.869 46.943 1.00 65.84 472 LEU E O 1
ATOM 14682 N N . ARG E 1 473 ? 129.065 74.893 49.175 1.00 56.63 473 ARG E N 1
ATOM 14683 C CA . ARG E 1 473 ? 128.229 73.699 49.195 1.00 57.11 473 ARG E CA 1
ATOM 14684 C C . ARG E 1 473 ? 126.912 73.929 48.461 1.00 57.30 473 ARG E C 1
ATOM 14685 O O . ARG E 1 473 ? 126.408 73.038 47.791 1.00 59.28 473 ARG E O 1
ATOM 14693 N N . ALA E 1 474 ? 126.360 75.128 48.591 1.00 57.10 474 ALA E N 1
ATOM 14694 C CA . ALA E 1 474 ? 125.110 75.463 47.922 1.00 57.66 474 ALA E CA 1
ATOM 14695 C C . ALA E 1 474 ? 125.310 75.578 46.427 1.00 58.76 474 ALA E C 1
ATOM 14696 O O . ALA E 1 474 ? 124.387 75.350 45.657 1.00 62.43 474 ALA E O 1
ATOM 14698 N N . ILE E 1 475 ? 126.522 75.937 46.020 1.00 57.84 475 ILE E N 1
ATOM 14699 C CA . ILE E 1 475 ? 126.842 76.073 44.610 1.00 58.99 475 ILE E CA 1
ATOM 14700 C C . ILE E 1 475 ? 127.072 74.704 43.995 1.00 63.91 475 ILE E C 1
ATOM 14701 O O . ILE E 1 475 ? 126.633 74.438 42.880 1.00 66.36 475 ILE E O 1
ATOM 14706 N N . THR E 1 476 ? 127.745 73.828 44.733 1.00 63.71 476 THR E N 1
ATOM 14707 C CA . THR E 1 476 ? 127.958 72.460 44.285 1.00 64.17 476 THR E CA 1
ATOM 14708 C C . THR E 1 476 ? 126.632 71.729 44.089 1.00 65.80 476 THR E C 1
ATOM 14709 O O . THR E 1 476 ? 126.445 71.032 43.101 1.00 71.14 476 THR E O 1
ATOM 14713 N N . ARG E 1 477 ? 125.709 71.904 45.024 1.00 63.97 477 ARG E N 1
ATOM 14714 C CA . ARG E 1 477 ? 124.393 71.310 44.909 1.00 65.96 477 ARG E CA 1
ATOM 14715 C C . ARG E 1 477 ? 123.600 71.919 43.759 1.00 72.31 477 ARG E C 1
ATOM 14716 O O . ARG E 1 477 ? 122.782 71.246 43.142 1.00 77.01 477 ARG E O 1
ATOM 14724 N N . TYR E 1 478 ? 123.833 73.191 43.467 1.00 70.08 478 TYR E N 1
ATOM 14725 C CA . TYR E 1 478 ? 123.160 73.813 42.338 1.00 70.08 478 TYR E CA 1
ATOM 14726 C C . TYR E 1 478 ? 123.655 73.214 41.027 1.00 73.54 478 TYR E C 1
ATOM 14727 O O . TYR E 1 478 ? 122.859 72.894 40.144 1.00 79.10 478 TYR E O 1
ATOM 14736 N N . MET E 1 479 ? 124.971 73.067 40.908 1.00 73.96 479 MET E N 1
ATOM 14737 C CA . MET E 1 479 ? 125.592 72.599 39.671 1.00 78.06 479 MET E CA 1
ATOM 14738 C C . MET E 1 479 ? 125.314 71.123 39.370 1.00 81.94 479 MET E C 1
ATOM 14739 O O . MET E 1 479 ? 125.569 70.653 38.264 1.00 81.99 479 MET E O 1
ATOM 14744 N N . THR E 1 480 ? 124.806 70.389 40.353 1.00 85.41 480 THR E N 1
ATOM 14745 C CA . THR E 1 480 ? 124.355 69.024 40.112 1.00 93.70 480 THR E CA 1
ATOM 14746 C C . THR E 1 480 ? 122.875 69.033 39.724 1.00 98.99 480 THR E C 1
ATOM 14747 O O . THR E 1 480 ? 122.033 68.452 40.411 1.00 101.33 480 THR E O 1
#

GO terms:
  GO:0005765 lysosomal membrane (C, IDA)
  GO:1904262 negative regulation of TORC1 signaling (P, IDA)
  GO:1904263 positive regulation of TORC1 signaling (P, IDA)
  GO:1990253 cellular response to leucine starvation (P, IDA)
  GO:0140311 protein sequestering activity (F, IDA)
  GO:0071233 cellular response to L-leucine (P, IDA)
  GO:0001932 regulation of protein phosphorylation (P, IDA)
  GO:0070728 L-leucine binding (F, IDA)
  GO:0004601 peroxidase activity (F, IDA)
  GO:0005737 cytoplasm (C, IDA)
  GO:0032542 sulfiredoxin activity (F, IDA)
  GO:1903432 regulation of TORC1 signaling (P, IDA)
  GO:0098869 cellular oxidant detoxification (P, IDA)
  GO:0072593 reactive oxygen species metabolic process (P, IDA)
  GO:0034198 cellular response to amino acid starvation (P, IMP)
  GO:0042149 cellular response to glucose starvation (P, IMP)
  GO:1904262 negative regulation of TORC1 signaling (P, IMP)
  GO:1990253 cellular response to leucine starvation (P, IMP)
  GO:0016239 positive regulation of macroautophagy (P, IMP)
  GO:1900182 positive regulation of protein localization to nucleus (P, IMP)

Nearest PDB structures (foldseek):
  5dj4-assembly3_C  TM=1.003E+00  e=3.649E-56  Homo sapiens
  5dj4-assembly5_E  TM=1.001E+00  e=6.007E-53  Homo sapiens
  5dj4-assembly4_D  TM=9.965E-01  e=1.237E-52  Homo sapiens
  5dj4-assembly2_B  TM=9.995E-01  e=9.877E-52  Homo sapiens
  5t0n-assembly2_B  TM=9.994E-01  e=9.877E-52  Homo sapiens

Solvent-accessible surface area: 75972 Å² total

Foldseek 3Di:
DQPCVLPVLPDALLLNLVVLAVLLSVLVVLLVCCQQPNDFPDDNLLSLLLLLLLLLLQPQCQRNVVSLVSSVVRPHDNVCLQFPVSPDPLSVLCQVLLLCLLAALLPDALVSVCSQQPDDDDHQDLLNVLSSLLSNLSSSLSSLLCLLQQQDHPPPNRHPADHVVCLVVLLVLVVVVVVDVCQVVLLQVLQQDDQPSSVRHHDPSPRFNFDPVDDGGHHRAADEQVVFDLVPHQLVLCCVSHVSNSVSLVSSLCSLLPDDQQARAPGHVHDCNLLLVLLLQSLLSNNRYDYDVDRNVSNPSNAPPLRVSSLCCSRTNSSPRDSCSSCVPPVRHDSSVSSSSSSSSSSSSSSNSSRSNSVNNVVNVD/DPVCVLPVPPDALLLNLVVLFVLLSVLVVLLVCCQAPHDFPDDNLLSLLLLLLQLLLQPQCQRNVVSLVSSVVRPHDNVCLQFVVSDDPLSVLCQVLLLCLLAALLPQALVSVCSQQPDDDDGDDLLNVLSSLVSNLSSSLSSLLCLLQQQDHPVNRHPQDPVVVLVVLLVVVVVVVPDVCQVVLLQVLQQDDAPSSVRSHDPSVRFNFDPVDPGGHHRAADEAVVFDCVPHLLVLCCVSPVSNSVSLVSSLCSLLVDDQQAWQPGHPHDCNLLLVLLLQSLLSNNRYDYDVDRNVSNPSNQPPLNSNSLCCSSTNSSPRDSCSSCPPPVRHDSSVSSSSSSSSSSSSSSNSSRSNSVNNVVNVD/DVVCVLVPLPDALLLNLLVLFVLLSVLVVVLVCCLAPNDFDDDNLLLLLLLLLLLLLQPQCQSNVVSLVVSVVRDHDNVCLQFVVVPDPLSVLCQVLSLCLLAALLPDALVSVCCQQDPDPDHDDLLRVLSSLCSNLSSSLSSLLCLLQQQDHPVNRHPADDCVVLVLLLVLVVVVVVQCQVVLLQVLQQDDQPSSVRSHDPSVRFNFDPVDDGTDGHAADEQVVFDCVPHVLVQCCVRPVVSSVSLVSSLCSLLPDDPQAWQPGHPHDCNLLLVLLLQSLLSNNRYDYDPDRNVSNPSNQPDLNSSSLCCSLTNSSPRDSCSSCPPPVRHDSSVSSSSSSSSSSSSSSNSSRSNSVNVVVNVD/DQVCVLPVLPDALLLNLVVLAVLLSVLVVLLVCCLQPNDDPDANLLLLLLLLLLLLLQPQCQSNVVSLVVSVVRDHDNVPLQFVVSDDVLSVLCQVCLLCLLAALLPQALVSVVCQQDPDDDHDDLLRVLSSLLSNLSSSLSSLLCLLQQADHDDPNRHPQDDCVVLVVLQVLVVVVCVCLVVLLQVLQQDDQPSSVRSHDPNVRFNFDPVDPGGHGHAADEAVVFDCVPHLLVQCCVSPVVNSVSLVSSLCSLLVDDQQAGQVGHPHDCNLLLVLLLQSLLSNNRYDYDPDRNVSNPSNAPPLRSSSLCCSRTNSSPRDSCSSCVPPVRHDSSVSSSSSSSSSSSSSRSSSRSNSVNVVVNVD/DQVCVLPVLPDALLLNLVVLFVLLSVLLVLLVCCLQPNDFPDANLLLLLLLLLQLLLQPQCQSNVVSLVSSVVRDHDNVCLQFVVSDDVLSVLCQVLLLCLQAALLPQALVSVCCQAPHDPDHDDLLRVLSSLLSNLSSSLSSLLCLLFQADHPPVCRHPQAHCVVLVQLQVLVVVPPPVVQVVLLQVLLQDDQPSSVRSHDPNVRFNFDPVDPGGHHHAADEDVVFACVPHLLVQCCVSPVVSSVSLVSSLVSLLPDDPQAGQVGHPHDCNLLLVLLLQSLLSNNRYDYDPDRNVSNPSNAPPLNVSSLCCSLTNSSPRDSCSLCVPPVRHHSSVSSSSSSSSSSSSSRSSSRSNSVNVVVNVD

Radius of gyration: 48.36 Å; Cα contacts (8 Å, |Δi|>4): 2559; chains: 5; bounding box: 137×98×125 Å

Sequence (1824 aa):
GLEALMSSGRVDNLAVVMGLHPDYFTSFWRLHYLLLHTDGPLASSWRHYIAIMAAARHQCSYLVGSHMAEFLQTGGDPEWLLGLHRAPEKLRKLSEINKLLAHRPWLITKEHIQALLKTGEHTWSLAELIQALVLLTHCHSLSSFVFGCGILPEGDPPSEQSSPRDVEALMERMQQLQESEEMESRFELEKSESLPDMLCFVEDPTFGYEDFTRRGAQAPPTFRAQDYTWEDHGYSLIQRLYPEGGQLLDEKFQAAYSLTYNTIAMHSGVDTSVLRRAIWNYIHCVFGIRYDDYDYGEVNQLLERNLKVYIKTVACYPEKTTRRMYNLFWRHFRHSEKVHVNLLLLEARMQAALLYALRAITRYMTGLEALMSSGRVDNLAVVMGLHPDYFTSFWRLHYLLLHTDGPLASSWRHYIAIMAAARHQCSYLVGSHMAEFLQTGGDPEWLLGLHRAPEKLRKLSEINKLLAHRPWLITKEHIQALLKTGEHTWSLAELIQALVLLTHCHSLSSFVFGCGILPEGPPSEQSSPRDVEALMERMQQLQESEEMESRFELEKSESLPDMLCFVEDPTFGYEDFTRRGAQAPPTFRAQDYTWEDHGYSLIQRLYPEGGQLLDEKFQAAYSLTYNTIAMHSGVDTSVLRRAIWNYIHCVFGIRYDDYDYGEVNQLLERNLKVYIKTVACYPEKTTRRMYNLFWRHFRHSEKVHVNLLLLEARMQAALLYALRAITRYMTGLEALMSSGRVDNLAVVMGLHPDYFTSFWRLHYLLLHTDGPLASSWRHYIAIMAAARHQCSYLVGSHMAEFLQTGGDPEWLLGLHRAPEKLRKLSEINKLLAHRPWLITKEHIQALLKTGEHTWSLAELIQALVLLTHCHSLSSFVFGCGILPEGPPSEQSSPRDVEALMERMQQLQEEEMESRFELEKSESLPDMLCFVEDPTFGYEDFTRRGAQAPPTFRAQDYTWEDHGYSLIQRLYPEGGQLLDEKFQAAYSLTYNTIAMHSGVDTSVLRRAIWNYIHCVFGIRYDDYDYGEVNQLLERNLKVYIKTVACYPEKTTRRMYNLFWRHFRHSEKVHVNLLLLEARMQAALLYALRAITRYMTGLEALMSSGRVDNLAVVMGLHPDYFTSFWRLHYLLLHTDGPLASSWRHYIAIMAAARHQCSYLVGSHMAEFLQTGGDPEWLLGLHRAPEKLRKLSEINKLLAHRPWLITKEHIQALLKTGEHTWSLAELIQALVLLTHCHSLSSFVFGCGILPEGDPPSEQSSPRDVEALMERMQQLQEEMESRFELEKSESLPDMLCFVEDPTFGYEDFTRRGAQAPPTFRAQDYTWEDHGYSLIQRLYPEGGQLLDEKFQAAYSLTYNTIAMHSGVDTSVLRRAIWNYIHCVFGIRYDDYDYGEVNQLLERNLKVYIKTVACYPEKTTRRMYNLFWRHFRHSEKVHVNLLLLEARMQAALLYALRAITRYMTGLEALMSSGRVDNLAVVMGLHPDYFTSFWRLHYLLLHTDGPLASSWRHYIAIMAAARHQCSYLVGSHMAEFLQTGGDPEWLLGLHRAPEKLRKLSEINKLLAHRPWLITKEHIQALLKTGEHTWSLAELIQALVLLTHCHSLSSFVFGCGILPEGDPPSEQSSPRDVEALMERMQQLQEEEMESRFELEKSESLPDMLCFVEDPTFGYEDFTRRGAQAPPTFRAQDYTWEDHGYSLIQRLYPEGGQLLDEKFQAAYSLTYNTIAMHSGVDTSVLRRAIWNYIHCVFGIRYDDYDYGEVNQLLERNLKVYIKTVACYPEKTTRRMYNLFWRHFRHSEKVHVNLLLLEARMQAALLYALRAITRYMT

Secondary structure (DSSP, 8-state):
--HHHHTTTSS-HHHHHHTTSHHHHHHHHHHHHHHHHS--SS-HHHHHHHHHHHHHTTT-HHHHHHHHHHHHHTT--GGGGG-GGGS-HHHHTTHHHHHHHHH-GGG--HHHHHHHH--SSS---HHHHHHHHHHHHHHHHHHHHHHHTTBPPS----BSS----HHHHHHHHHHHHHH--THHHHHHHHHH----TTGGG-SSTT--SS-TTSSS---PPPEEGGGS-IIIIIHHHHHHHSHHHHHHHHHHHHHHHS---SB-SS-BS---HHHHHHHHHHHHHHTTEE-TT--THHHHHHS-HHHHHHHHHHHH-GGG--HHHHHHSSTTS-HHHHHHHHHHHHHHHHHHHHHHHHHHHHHHH-/--HHHHTTTSS-HHHHHHTTSHHHHHHHHHHHHHHHHS--SS-HHHHHHHHHHHHHTTT-HHHHHHHHHHHHHTT--GGGGG-GGGS-HHHHTTHHHHHHHHH-GGG--HHHHHHHH--SSSPPPHHHHHHHHHHHHHHHHHHHHHHHTTBPPP---BSS----HHHHHHHHHHHHH----HHHHHHHHHH-----SGGG-SSTT--SS-SSSSS---PPPEEGGGS-IIIIIHHHHHHH-HHHHHHHHHHHHHHHS---SEETTEES---HHHHHHHHHHHHHHTTEE-TT--THHHHHHS-HHHHHHHHHHHH-GGG--HHHHHHSSTTS-HHHHHHHHHHHHHHHHHHHHHHHHHHHHHH--/--HHHHTTTSS-HHHHHHTTSHHHHHHHHHHHHHHHHS--SS-HHHHHHHHHHHHHTTT-HHHHHHHHHHHHHTT--GGGGG-GGGS-HHHHTTHHHHHHHHH-GGG--HHHHHHHHSSSSS---HHHHHHHHHHHHHHHHHHHHHHHHTBPPP---BSS----HHHHHHHHHHHHT--THHHHHHHHHH-----SGGG-SSTT--SS-TTSSS---PPPEEGGGS-IIIIIHHHHHHHSHHHHHHHHHHHHHHHH---SEETTEES---HHHHHHHHHHHHHHTTEE-TT--THHHHHHS-HHHHHHHHHHHH-GGG--HHHHHHS-TTS-HHHHHHHHHHHHHHHHHHHHHHHHHHHHHHH-/--HHHHTTTSS-HHHHHHTTSHHHHHHHHHHHHHHHHS--SS-HHHHHHHHHHHHHTTT-HHHHHHHHHHHHHTT--GGGGG-GGGS-HHHHTTHHHHHHHHH-GGG--HHHHHHHHSSSSS---HHHHHHHHHHHHHHHHHHHHHHHHTBPPS----BSS----HHHHHHHHHHTT---TTHHHHHHHS-----SGGG-SSSS--SS-SSSSS---PPPEEGGGS-IIIIIHHHHHHHSHHHHHHHHHHHHHHHH---SEETTEES---HHHHHHHHHHHHHHTTEE-TT--THHHHHHS-HHHHHHHHHHHH-GGG--HHHHHHSSTTS-HHHHHHHHHHHHHHHHHHHHHHHHHHHHHHT-/--HHHHTTSSS-HHHHHHTTSHHHHHHHHHHHHHHHHS--SS-HHHHHHHHHHHHGGGT-HHHHHHHHHHHHHTT--GGGGG-GGGS-HHHHTTHHHHHHHHH-GGG--HHHHHHHSSSSSSPPPHHHHHHHHHHHHHHHHHHHHHHHTTBPPS----BSS----HHHHHHHHHHHT----HHHHHHHHHH-----SGGG-SSTT--SS-SSSSS---PPPEESSSS-IIIIIHHHHHHHSHHHHHHHHHHHHHHHH---SEETTEES---HHHHHHHHHHHHHHTTEE-TT--TTHHHHHS-HHHHHHHHHHHH-GGG--HHHHHHS-TTS-HHHHHHHHHHHHHHHHHHHHHHHHHHHHHHH-

Organism: Homo sapiens (NCBI:txid9606)